Protein 7L30 (pdb70)

Solvent-accessible surface area: 92714 Å² total; per-residue (Å²): 50,0,64,118,40,67,68,12,47,37,34,67,5,26,46,92,21,79,79,5,35,7,30,2,34,45,77,21,0,10,0,4,14,12,91,49,58,8,0,4,0,6,64,1,42,63,2,8,3,18,167,28,66,88,66,32,8,1,0,0,50,4,50,20,13,62,5,34,3,42,24,26,15,21,43,51,46,49,8,134,14,129,12,73,78,73,143,54,61,19,44,73,71,38,94,28,102,13,32,116,13,5,18,31,27,18,74,8,49,0,9,0,11,0,1,1,77,11,78,24,55,46,100,0,15,0,53,79,4,57,110,88,40,2,59,0,19,4,28,2,5,0,6,2,6,12,8,94,52,70,65,5,51,17,118,74,3,53,16,142,11,87,1,27,42,86,63,40,72,20,81,2,126,5,98,89,6,18,45,1,63,8,44,9,38,3,75,9,56,37,87,10,51,106,17,2,1,0,27,22,102,70,32,23,25,26,0,43,22,101,24,0,75,82,11,39,1,0,75,1,67,38,62,60,106,77,26,80,32,32,37,40,84,91,0,4,25,59,15,93,26,62,8,1,6,8,39,3,29,18,21,22,49,15,70,52,36,2,67,74,4,0,68,116,10,60,121,5,101,104,71,80,75,15,1,48,15,134,50,1,57,0,34,4,28,2,51,10,41,62,4,126,31,51,12,87,125,64,76,130,4,83,71,49,3,56,58,77,66,161,9,65,88,27,70,55,16,0,4,11,5,38,0,9,4,59,15,65,54,68,63,0,49,6,17,27,85,6,34,44,89,95,76,31,69,105,24,17,99,50,0,0,20,60,5,4,0,77,119,87,77,2,76,0,21,0,1,0,35,1,20,58,22,71,1,84,5,33,5,2,72,44,141,84,60,44,75,24,75,48,129,40,167,48,73,35,96,30,36,5,134,70,37,23,153,96,8,99,62,32,52,95,68,3,27,158,70,15,127,31,178,137,65,154,52,29,88,36,52,8,32,11,36,16,47,39,48,20,101,25,16,31,41,75,57,64,79,54,90,54,30,172,123,67,24,48,61,84,3,53,62,27,44,195,118,16,86,35,115,149,88,92,77,46,40,74,33,34,78,52,4,41,24,30,58,77,11,27,91,50,63,1,53,78,38,130,50,4,38,67,32,85,5,20,54,76,23,55,70,4,32,8,22,1,32,86,101,18,0,6,0,3,14,4,103,34,48,2,0,1,0,4,68,3,41,74,4,11,5,29,96,22,76,69,64,27,24,1,0,0,32,3,64,26,5,41,4,40,2,37,47,20,33,11,83,72,49,76,18,148,16,133,7,62,87,68,158,56,69,15,34,104,67,36,112,8,33,15,5,101,0,9,29,42,86,59,138,27,80,6,13,2,11,0,0,1,90,8,45,42,43,34,43,1,17,0,52,69,5,62,118,99,32,3,53,2,9,6,12,2,5,2,13,4,18,13,4,89,58,101,62,8,75,17,116,34,0,60,20,124,14,89,2,36,38,88,56,38,94,21,92,2,102,2,94,88,1,18,42,0,38,7,27,2,37,15,45,3,84,47,94,10,47,85,27,0,1,0,32,7,84,70,30,22,7,51,1,29,15,43,11,0,58,85,11,46,0,0,63,0,66,38,68,78,104,76,29,50,32,82,46,37,69,93,2,8,23,55,15,82,23,55,8,4,8,6,42,4,8,28,1,13,56,1,50,51,37,0,46,82,18,1,61,131,9,88,124,22,56,133,63,101,100,4,10,27,29,124,83,1,53,0,25,4,32,4,55,10,45,61,6,119,53,44,14,83,122,70,78,120,4,66,65,54,5,64,63,71,72,178,10,67,73,31,57,63,20,4,3,10,13,63,0,6,1,54,8,109,45,42,68,0,64,4,8,21,106,5,51,25,75,105,71,49,56,101,41,23,107,50,5,1,22,60,12,3,0,51,120,81,86,0,63,4,35,0,6,0,22,1,17,67,25,62,1,86,4,20,6,5,61,40,134,63,95,40,85,50,66,56,132,43,87,60,82,41,111,36,45,9,144,91,47,23,148,78,8,92,40,22,46,85,75,4,16,153,59,19,91,41,152,136,58,141,61,20,74,35,37,16,38,25,34,18,38,43,33,16,103,31,24,32,58,60,60,71,113,60,81,47,29,181,128,78,32,50,62,56,4,64,62,31,48,204,56,19,82,33,106,134,96,92,77,42,52,60,28,57,73,56,6,40,29,23,76,56,8,11,71,95,104,0,42,119,34,137,61,14,43,57,34,78,7,27,60,90,28,52,65,3,36,8,31,0,31,98,58,14,0,5,2,3,12,6,99,52,42,5,0,1,0,4,31,2,54,79,5,0,4,22,90,34,71,75,64,15,22,1,0,2,20,2,59,30,23,54,9,36,2,45,40,24,64,47,108,94,10,140,14,122,5,66,93,64,139,55,51,31,37,98,83,39,114,27,5,4,18,59,62,9,21,13,107,55,75,41,76,10,19,0,5,3,0,1,61,10,89,20,55,58,47,0,19,0,48,71,3,56,128,102,37,2,48,1,26,4,13,2,7,2,10,8,19,14,3,104,51,101,52,16,51,20,116,66,9,50,15,147,10,80,0,36,36,88,59,36,82,24,90,5,117,7,97,92,11,20,43,1,36,6,24,1,50,8,49,22,49,46,84,16,45,72,24,0,3,1,22,3,108,50,35,4,20,34,1,28,15,58,13,0,64,93,11,42,3,0,75,0,82,41,67,90,108,69,42,36,27,82,43,29,80,98,0,9,75,67,21,122,39,13,8,6,16,4,80,9,62,37,10,9,91,6,71,47,26,1,38,82,16,2,70,146,19,80,124,13,148,94,50,112,65,16,8,68,23,123,74,2,74,0,32,3,15,2,53,5,49,58,6,130,34,60,15,78,120,63,82,109,0,71,49,49,4,57,46,113,77,170,10,64,75,32,66,59,12,1,0,9,6,44,0,2,2,75,6,111,41,55,70,2,71,5,11,28,129,8,35,34,76,115,78,52,64,89,18,42,97,50,3,0,17,61,9,3,0,62,122,78,76,0,72,2,28,1,0,0,22,0,22,72,30,81,5,86,0,50,1,10,54,50,137,48,68,37,76,28,79,53,108,39,87,52,85,43,120,41,42,11,150,56,46,32,147,106,9,90,46,44,34,97,67,5,13,174,44,13,91,48,146,129,51,164,53,18,98,40,44,12,40,14,38,13,39,46,44,10,111,25,25,34,53,63,48,78,89,56,87,56,35,188,63,45,13,41,63,78,5,64,54,23,50,184,118,15,94,24,117,84,93,92,85,56,44,71,47,40,75,54,5,45,44,19,59,88,14,50,70,72,96,82,96,80,114,20,49,50,81,77,18,38,59,98,30,36,15,97,116,71,92,62,98,23,35,12,25,6,12,8,63,25,11,2,54,148,40,85,29,14,4,7,1,6,0,10,29,4,53,129,101,38,21,44,19,39,2,30,0,26,0,31,82,44,56,10,45,10,23,12,0,37,28,15,39,66,95,78,26,61,45,40,47,72,112,88,34,116,18,67,100,15,30,75,116,119,86,100,132,131,72,54,59,97,42,53,140,44,76,83,155,84,89,75,58,16,64,63,32,61,72,78,30,204,115,102,56,78,20,68,64,48,52,43,61,32,10,54,93,95,98,87,105,69,118,24,46,71,28,81,3,29,58,113,39,32,23,46,139,45,83,72,124,10,39,4,7,10,8,11,49,22,11,0,56,164,46,106,24,23,4,4,4,6,0,30,24,3,56,76,116,46,29,32,14,21,7,27,1,36,1,35,66,49,46,3,48,1,34,14,0,50,53,38,178,116,41,35,39,100,113,54,27,123,33,51,61,19,38,31,12,48,134,139,53,26,85,112,102,139,192,112,48,120,40,91,96,122,132,55,97,134,52,22,121,63,74,48,77,82,28,83,81,58,30,57,67,37,75,65,64,17,196,84,111,118,50,65,14,70,66,44,52,39,63,38,10,58,96,92,107,92,69,71,106,67,44,67,52,91,6,44,60,82,37,35,35,108,140,69,85,71,102,11,37,8,25,8,45,8,93,43,22,2,71,163,13,95,76,14,24,2,2,21,2,26,27,13,86,184,28,12,1,103,1,43,64,44,54,6,25,5,29,18,0,18,70,88,95,91,117,95,51,122,128,60,20,134,32,44,80,23,44,32,10,43,136,130,40,32,80,105,115,144,200,110,73,109,48,83,71,111,139,41,102,139,100,26,119,66,60,56,73,84,18,88,73,70,20,64,65,37,57,63,68,12,211,84,103,124,51,62,33,69,66,41,47,45,59,28,0,60,100,68

Nearest PDB structures (foldseek):
  7l30-assembly1_C  TM=9.893E-01  e=9.866E-88  Binjari virus
  7l30-assembly1_A  TM=9.869E-01  e=1.810E-87  Binjari virus
  9dof-assembly1_A  TM=8.653E-01  e=2.517E-49  dengue virus type 2
  7v3g-assembly1_A  TM=6.572E-01  e=3.013E-48  Dengue virus 2 Thailand/NGS-C/1944
  6zqu-assembly1_A  TM=6.375E-01  e=3.184E-48  dengue virus type 2

Sequence (1902 aa):
QCLDVQSRDFVQGVSGGTWVDVVLDHDNCITIVADGKPSFDIRLSKMSMSKFAEYKRYCLQATMSDVTSIVACPGAGDAHNDKSKNHEYICKAVNNDRGWGNGCVLFGKGSMETCGKFECKKKMAGKLVARENVESVVTVHVHGASATDTKGVDTASTAKATITPKASVATLNLNDFGSLEVDCSTDVGMDFGEIVVADMSGKWWIVNKDWFNELALPWSTASTTAEVWQARDRLVEFGWPHAAKQNIYDIGDQEGAVTAAIAQAPMAKWESDKVELISGILKCKVKLGNLKLRGVTYSMCAQTFTTETRPADTGHGTVAFKVKYVGTDVPCRVPLHIIDSDGGVAAGRVITAHPFVMKQNDYIILEVEPPFGDSKIEIGTGTTKLVEAWHRKGSSIGNAFTATYKGITKLTVLGEHAWDFNSLGGFGASLGKAVHTLFGGVFRVMFGGMGWLTKIFVGAVLVWLGLGAHDKTIATTMILVGSILMYMAVQCLDVQSRDFVQGVSGGTWVDVVLDHDNCITIVADGKPSFDIRLSKMSMSKFAEYKRYCLQATMSDVTSIVACPGAGDAHNDKSKNHEYICKAVNNDRGWGNGCVLFGKGSMETCGKFECKKKMAGKLVARENVESVVTVHVHGASATDTKGVDTASTAKATITPKASVATLNLNDFGSLEVDCSTDVGMDFGEIVVADMSGKWWIVNKDWFNELALPWSTASTTAEVWQARDRLVEFGWPHAAKQNIYDIGDQEGAVTAAIAQAPMAKWESDKVELISGILKCKVKLGNLKLRGVTYSMCAQTFTTETRPADTGHGTVAFKVKYVGTDVPCRVPLHIIDSDGGVAAGRVITAHPFVMKQNDYIILEVEPPFGDSKIEIGTGTTKLVEAWHRKGSSIGNAFTATYKGITKLTVLGEHAWDFNSLGGFGASLGKAVHTLFGGVFRVMFGGMGWLTKIFVGAVLVWLGLGAHDKTIATTMILVGSILMYMAVQCLDVQSRDFVQGVSGGTWVDVVLDHDNCITIVADGKPSFDIRLSKMSMSKFAEYKRYCLQATMSDVTSIVACPGDAHNDKSKNHEYICKAVNNDRGWGNGCVLFGKGSMETCGKFECKKKMAGKLVARENVESVVTVHVHGASATDTKGVDTASTAKATITPKASVATLNLNDFGSLEVDCSTDVGMDFGEIVVADMSGKWWIVNKDWFNELALPWSTASTTAEVWQARDRLVEFGWPHAAKQNIYDIGDQEGAVTAAIAQAPMAKWESDKVELISGILKCKVKLGNLKLRGVTYSMCAQTFTTETRPADTGHGTVAFKVKYVGTDVPCRVPLHIIDSDGGVAAGRVITAHPFVMKQNDYIILEVEPPFGDSKIEIGTGTTKLVEAWHRKGSSIGNAFTATYKGITKLTVLGEHAWDFNSLGGFGASLGKAVHTLFGGVFRVMFGGMGWLTKIFVGAVLVWLGLGAHDKTIATTMILVGSILMYMAVRTVGDLTWLNVSTTDVGKWIRVKGECFVTATDVGTWCSDSVGYECPQIAPAYDPEDLDCYCRNTSTYVTYGRCKNGRSGRSRSKRAITIAPHGEAATPQRYLMRVEKWVLRHPLPALVLVVLGWMHGQRAMYIVLMLLVARTVGDLTWLNVSTTDVGKWIRVKGECFVTATDVGTWCSDSVGYECPQIAPAYDPEDLDCYCRNTSTYVTYGRCKNRSRSKRAITIAPHGEAGLRVGSTKHWTSRATPQRYLMRVEKWVLRHPLPALVLVVLGWMMHGQRAMYIVLMLLVARTVGDLTWLNVSTTDVGKWIRVKGECFVTATDVGTWCSDSVGYECPQIAPLDCYCRNTSTYVTYGRCKNGSRSKRAITIAPHGEAGLRVGSTKHWTSRATPQRYLMRVEKWVLRHPLPALVLVVLGWMMHGQRAMYIVLMLLVA

Radius of gyration: 56.01 Å; Cα contacts (8 Å, |Δi|>4): 4312; chains: 6; bounding box: 128×118×149 Å

Organism: NCBI:txid2305258

Structure (mmCIF, N/CA/C/O backbone):
data_7L30
#
_entry.id   7L30
#
_cell.length_a   1.00
_cell.length_b   1.00
_cell.length_c   1.00
_cell.angle_alpha   90.00
_cell.angle_beta   90.00
_cell.angle_gamma   90.00
#
_symmetry.space_group_name_H-M   'P 1'
#
loop_
_entity.id
_entity.type
_entity.pdbx_description
1 polymer 'Envelope protein E'
2 polymer 'prM protein'
#
loop_
_atom_site.group_PDB
_atom_site.id
_atom_site.type_symbol
_atom_site.label_atom_id
_atom_site.label_alt_id
_atom_site.label_comp_id
_atom_site.label_asym_id
_atom_site.label_entity_id
_atom_site.label_seq_id
_atom_site.pdbx_PDB_ins_code
_atom_site.Cartn_x
_atom_site.Cartn_y
_atom_site.Cartn_z
_atom_site.occupancy
_atom_site.B_iso_or_equiv
_atom_site.auth_seq_id
_atom_site.auth_comp_id
_atom_site.auth_asym_id
_atom_site.auth_atom_id
_atom_site.pdbx_PDB_model_num
ATOM 1 N N . GLN A 1 2 ? 248.55200 203.99700 216.47600 1.000 53.55000 2 GLN A N 1
ATOM 2 C CA . GLN A 1 2 ? 247.21300 203.48100 216.72600 1.000 53.55000 2 GLN A CA 1
ATOM 3 C C . GLN A 1 2 ? 246.54800 204.19900 217.88800 1.000 53.55000 2 GLN A C 1
ATOM 4 O O . GLN A 1 2 ? 245.36000 204.01100 218.13700 1.000 53.55000 2 GLN A O 1
ATOM 10 N N . CYS A 1 3 ? 247.31300 205.01400 218.60700 1.000 56.44000 3 CYS A N 1
ATOM 11 C CA . CYS A 1 3 ? 246.79000 205.72000 219.76500 1.000 56.44000 3 CYS A CA 1
ATOM 12 C C . CYS A 1 3 ? 246.43100 207.16700 219.48300 1.000 56.44000 3 CYS A C 1
ATOM 13 O O . CYS A 1 3 ? 246.19300 207.92600 220.42700 1.000 56.44000 3 CYS A O 1
ATOM 16 N N . LEU A 1 4 ? 246.39000 207.57500 218.21600 1.000 57.55000 4 LEU A N 1
ATOM 17 C CA . LEU A 1 4 ? 245.79400 208.86300 217.88400 1.000 57.55000 4 LEU A CA 1
ATOM 18 C C . LEU A 1 4 ? 244.31600 208.88200 218.24200 1.000 57.55000 4 LEU A C 1
ATOM 19 O O . LEU A 1 4 ? 243.75900 209.93500 218.57200 1.000 57.55000 4 LEU A O 1
ATOM 24 N N . ASP A 1 5 ? 243.66300 207.72100 218.17300 1.000 62.49000 5 ASP A N 1
ATOM 25 C CA . ASP A 1 5 ? 242.22000 207.66000 218.36400 1.000 62.49000 5 ASP A CA 1
ATOM 26 C C . ASP A 1 5 ? 241.81700 208.13900 219.75000 1.000 62.49000 5 ASP A C 1
ATOM 27 O O . ASP A 1 5 ? 240.86300 208.91200 219.89300 1.000 62.49000 5 ASP A O 1
ATOM 32 N N . VAL A 1 6 ? 242.52800 207.70300 220.77600 1.000 58.29000 6 VAL A N 1
ATOM 33 C CA . VAL A 1 6 ? 242.14900 207.98900 222.15100 1.000 58.29000 6 VAL A CA 1
ATOM 34 C C . VAL A 1 6 ? 242.79500 209.29100 222.58500 1.000 58.29000 6 VAL A C 1
ATOM 35 O O . VAL A 1 6 ? 243.88000 209.66200 222.12500 1.000 58.29000 6 VAL A O 1
ATOM 39 N N . GLN A 1 7 ? 242.10800 210.00500 223.46100 1.000 52.76000 7 GLN A N 1
ATOM 40 C CA . GLN A 1 7 ? 242.69200 211.13100 224.15200 1.000 52.76000 7 GLN A CA 1
ATOM 41 C C . GLN A 1 7 ? 243.46600 210.59800 225.35800 1.000 52.76000 7 GLN A C 1
ATOM 42 O O . GLN A 1 7 ? 243.65000 209.38400 225.50300 1.000 52.76000 7 GLN A O 1
ATOM 44 N N . SER A 1 8 ? 243.93700 211.49800 226.21700 1.000 51.70000 8 SER A N 1
ATOM 45 C CA . SER A 1 8 ? 244.63300 211.13700 227.45100 1.000 51.70000 8 SER A CA 1
ATOM 46 C C . SER A 1 8 ? 245.93100 210.38200 227.18900 1.000 51.70000 8 SER A C 1
ATOM 47 O O . SER A 1 8 ? 246.54700 209.86600 228.12400 1.000 51.70000 8 SER A O 1
ATOM 50 N N . ARG A 1 9 ? 246.36600 210.29100 225.93600 1.000 53.19000 9 ARG A N 1
ATOM 51 C CA . ARG A 1 9 ? 247.64800 209.66500 225.65100 1.000 53.19000 9 ARG A CA 1
ATOM 52 C C . ARG A 1 9 ? 248.76900 210.55000 226.16800 1.000 53.19000 9 ARG A C 1
ATOM 53 O O . ARG A 1 9 ? 248.70600 211.77700 226.05800 1.000 53.19000 9 ARG A O 1
ATOM 61 N N . ASP A 1 10 ? 249.78500 209.93500 226.74900 1.000 53.03000 10 ASP A N 1
ATOM 62 C CA . ASP A 1 10 ? 250.90700 210.67400 227.29600 1.000 53.03000 10 ASP A CA 1
ATOM 63 C C . ASP A 1 10 ? 252.21800 210.10900 226.77500 1.000 53.03000 10 ASP A C 1
ATOM 64 O O . ASP A 1 10 ? 252.39700 208.89500 226.65500 1.000 53.03000 10 ASP A O 1
ATOM 69 N N . PHE A 1 11 ? 253.14100 211.01400 226.47700 1.000 49.82000 11 PHE A N 1
ATOM 70 C CA . PHE A 1 11 ? 254.44900 210.66100 225.95000 1.000 49.82000 11 PHE A CA 1
ATOM 71 C C . PHE A 1 11 ? 255.45300 210.66200 227.08700 1.000 49.82000 11 PHE A C 1
ATOM 72 O O . PHE A 1 11 ? 255.86700 211.72800 227.55100 1.000 49.82000 11 PHE A O 1
ATOM 80 N N . VAL A 1 12 ? 255.84400 209.48000 227.52900 1.000 49.27000 12 VAL A N 1
ATOM 81 C CA . VAL A 1 12 ? 256.82300 209.33500 228.59200 1.000 49.27000 12 VAL A CA 1
ATOM 82 C C . VAL A 1 12 ? 258.15900 209.08200 227.91600 1.000 49.27000 12 VAL A C 1
ATOM 83 O O . VAL A 1 12 ? 258.42100 207.98100 227.42500 1.000 49.27000 12 VAL A O 1
ATOM 87 N N . GLN A 1 13 ? 259.01500 210.09300 227.89000 1.000 56.20000 13 GLN A N 1
ATOM 88 C CA . GLN A 1 13 ? 260.31500 209.97800 227.24500 1.000 56.20000 13 GLN A CA 1
ATOM 89 C C . GLN A 1 13 ? 261.20300 209.18700 228.19400 1.000 56.20000 13 GLN A C 1
ATOM 90 O O . GLN A 1 13 ? 261.60400 209.69300 229.24500 1.000 56.20000 13 GLN A O 1
ATOM 96 N N . GLY A 1 14 ? 261.48000 207.93500 227.84300 1.000 57.21000 14 GLY A N 1
ATOM 97 C CA . GLY A 1 14 ? 262.32800 207.11300 228.68600 1.000 57.21000 14 GLY A CA 1
ATOM 98 C C . GLY A 1 14 ? 263.76300 207.60400 228.66400 1.000 57.21000 14 GLY A C 1
ATOM 99 O O . GLY A 1 14 ? 264.34800 207.83300 227.60600 1.000 57.21000 14 GLY A O 1
ATOM 100 N N . VAL A 1 15 ? 264.33400 207.77400 229.85600 1.000 72.49000 15 VAL A N 1
ATOM 101 C CA . VAL A 1 15 ? 265.70800 208.24100 229.96500 1.000 72.49000 15 VAL A CA 1
ATOM 102 C C . VAL A 1 15 ? 266.64200 207.21500 229.34800 1.000 72.49000 15 VAL A C 1
ATOM 103 O O . VAL A 1 15 ? 266.45900 206.00100 229.51500 1.000 72.49000 15 VAL A O 1
ATOM 107 N N . SER A 1 16 ? 267.64300 207.69800 228.62200 1.000 81.20000 16 SER A N 1
ATOM 108 C CA . SER A 1 16 ? 268.62600 206.81000 228.02200 1.000 81.20000 16 SER A CA 1
ATOM 109 C C . SER A 1 16 ? 269.37700 206.04700 229.10100 1.000 81.20000 16 SER A C 1
ATOM 110 O O . SER A 1 16 ? 269.67000 206.58800 230.17000 1.000 81.20000 16 SER A O 1
ATOM 113 N N . GLY A 1 17 ? 269.68000 204.78400 228.82300 1.000 85.38000 17 GLY A N 1
ATOM 114 C CA . GLY A 1 17 ? 270.42400 203.96900 229.75600 1.000 85.38000 17 GLY A CA 1
ATOM 115 C C . GLY A 1 17 ? 269.65100 203.50000 230.96700 1.000 85.38000 17 GLY A C 1
ATOM 116 O O . GLY A 1 17 ? 270.23800 203.38800 232.04900 1.000 85.38000 17 GLY A O 1
ATOM 117 N N . GLY A 1 18 ? 268.36100 203.24100 230.83000 1.000 76.44000 18 GLY A N 1
ATOM 118 C CA . GLY A 1 18 ? 267.55200 202.72400 231.92200 1.000 76.44000 18 GLY A CA 1
ATOM 119 C C . GLY A 1 18 ? 266.87300 201.43000 231.52500 1.000 76.44000 18 GLY A C 1
ATOM 120 O O . GLY A 1 18 ? 266.66800 201.16500 230.33900 1.000 76.44000 18 GLY A O 1
ATOM 121 N N . THR A 1 19 ? 266.53800 200.61900 232.52700 1.000 68.98000 19 THR A N 1
ATOM 122 C CA . THR A 1 19 ? 265.73900 199.41900 232.33500 1.000 68.98000 19 THR A CA 1
ATOM 123 C C . THR A 1 19 ? 264.35700 199.54600 232.96300 1.000 68.98000 19 THR A C 1
ATOM 124 O O . THR A 1 19 ? 263.58300 198.58500 232.95600 1.000 68.98000 19 THR A O 1
ATOM 128 N N . TRP A 1 20 ? 264.03500 200.71000 233.50800 1.000 64.82000 20 TRP A N 1
ATOM 129 C CA . TRP A 1 20 ? 262.71100 200.97200 234.03600 1.000 64.82000 20 TRP A CA 1
ATOM 130 C C . TRP A 1 20 ? 262.03200 202.02400 233.18700 1.000 64.82000 20 TRP A C 1
ATOM 131 O O . TRP A 1 20 ? 262.62300 203.05900 232.88100 1.000 64.82000 20 TRP A O 1
ATOM 142 N N . VAL A 1 21 ? 260.79300 201.75400 232.80500 1.000 56.17000 21 VAL A N 1
ATOM 143 C CA . VAL A 1 21 ? 259.90200 202.81800 232.37500 1.000 56.17000 21 VAL A CA 1
ATOM 144 C C . VAL A 1 21 ? 258.59600 202.62400 233.12300 1.000 56.17000 21 VAL A C 1
ATOM 145 O O . VAL A 1 21 ? 257.96600 201.56700 233.02500 1.000 56.17000 21 VAL A O 1
ATOM 149 N N . ASP A 1 22 ? 258.18700 203.63000 233.88600 1.000 64.46000 22 ASP A N 1
ATOM 150 C CA . ASP A 1 22 ? 256.98500 203.51900 234.69800 1.000 64.46000 22 ASP A CA 1
ATOM 151 C C . ASP A 1 22 ? 255.79700 204.06700 233.92100 1.000 64.46000 22 ASP A C 1
ATOM 152 O O . ASP A 1 22 ? 255.90000 205.11000 233.26900 1.000 64.46000 22 ASP A O 1
ATOM 157 N N . VAL A 1 23 ? 254.67600 203.35800 233.97500 1.000 54.78000 23 VAL A N 1
ATOM 158 C CA . VAL A 1 23 ? 253.46300 203.76700 233.28600 1.000 54.78000 23 VAL A CA 1
ATOM 159 C C . VAL A 1 23 ? 252.26500 203.41400 234.15000 1.000 54.78000 23 VAL A C 1
ATOM 160 O O . VAL A 1 23 ? 252.37500 202.66000 235.12000 1.000 54.78000 23 VAL A O 1
ATOM 164 N N . VAL A 1 24 ? 251.11800 203.98200 233.79700 1.000 49.75000 24 VAL A N 1
ATOM 165 C CA . VAL A 1 24 ? 249.82500 203.56900 234.32200 1.000 49.75000 24 VAL A CA 1
ATOM 166 C C . VAL A 1 24 ? 248.86400 203.49800 233.15100 1.000 49.75000 24 VAL A C 1
ATOM 167 O O . VAL A 1 24 ? 248.87300 204.37600 232.28300 1.000 49.75000 24 VAL A O 1
ATOM 171 N N . LEU A 1 25 ? 248.06100 202.44800 233.10600 1.000 50.75000 25 LEU A N 1
ATOM 172 C CA . LEU A 1 25 ? 247.21900 202.17000 231.95000 1.000 50.75000 25 LEU A CA 1
ATOM 173 C C . LEU A 1 25 ? 245.77000 202.07200 232.40000 1.000 50.75000 25 LEU A C 1
ATOM 174 O O . LEU A 1 25 ? 245.30300 200.99300 232.77300 1.000 50.75000 25 LEU A O 1
ATOM 179 N N . ASP A 1 26 ? 245.06000 203.19000 232.35300 1.000 53.07000 26 ASP A N 1
ATOM 180 C CA . ASP A 1 26 ? 243.64500 203.16600 232.66400 1.000 53.07000 26 ASP A CA 1
ATOM 181 C C . ASP A 1 26 ? 242.89900 202.34800 231.62100 1.000 53.07000 26 ASP A C 1
ATOM 182 O O . ASP A 1 26 ? 243.38100 202.12500 230.51000 1.000 53.07000 26 ASP A O 1
ATOM 184 N N . HIS A 1 27 ? 241.70400 201.89300 231.99600 1.000 60.62000 27 HIS A N 1
ATOM 185 C CA . HIS A 1 27 ? 240.89700 201.09500 231.08100 1.000 60.62000 27 HIS A CA 1
ATOM 186 C C . HIS A 1 27 ? 240.65200 201.83700 229.77600 1.000 60.62000 27 HIS A C 1
ATOM 187 O O . HIS A 1 27 ? 240.50900 201.21600 228.71800 1.000 60.62000 27 HIS A O 1
ATOM 194 N N . ASP A 1 28 ? 240.58400 203.16100 229.83100 1.000 58.99000 28 ASP A N 1
ATOM 195 C CA . ASP A 1 28 ? 240.49700 203.99700 228.64100 1.000 58.99000 28 ASP A CA 1
ATOM 196 C C . ASP A 1 28 ? 241.72400 204.90200 228.63900 1.000 58.99000 28 ASP A C 1
ATOM 197 O O . ASP A 1 28 ? 241.69200 206.02900 229.13100 1.000 58.99000 28 ASP A O 1
ATOM 199 N N . ASN A 1 29 ? 242.81700 204.39900 228.07300 1.000 53.51000 29 ASN A N 1
ATOM 200 C CA . ASN A 1 29 ? 244.08000 205.11500 228.15400 1.000 53.51000 29 ASN A CA 1
ATOM 201 C C . ASN A 1 29 ? 245.02800 204.60400 227.08000 1.000 53.51000 29 ASN A C 1
ATOM 202 O O . ASN A 1 29 ? 244.70500 203.69200 226.31600 1.000 53.51000 29 ASN A O 1
ATOM 207 N N . CYS A 1 30 ? 246.20400 205.22200 227.03800 1.000 49.22000 30 CYS A N 1
ATOM 208 C CA . CYS A 1 30 ? 247.30200 204.83500 226.16800 1.000 49.22000 30 CYS A CA 1
ATOM 209 C C . CYS A 1 30 ? 248.53200 205.62600 226.56200 1.000 49.22000 30 CYS A C 1
ATOM 210 O O . CYS A 1 30 ? 248.42200 206.76900 227.00700 1.000 49.22000 30 CYS A O 1
ATOM 213 N N . ILE A 1 31 ? 249.69900 205.02000 226.38900 1.000 42.97000 31 ILE A N 1
ATOM 214 C CA . ILE A 1 31 ? 250.96500 205.68800 226.63700 1.000 42.97000 31 ILE A CA 1
ATOM 215 C C . ILE A 1 31 ? 251.90100 205.37300 225.48700 1.000 42.97000 31 ILE A C 1
ATOM 216 O O . ILE A 1 31 ? 251.99400 204.22000 225.05600 1.000 42.97000 31 ILE A O 1
ATOM 221 N N . THR A 1 32 ? 252.58100 206.39200 224.99200 1.000 41.77000 32 THR A N 1
ATOM 222 C CA . THR A 1 32 ? 253.56400 206.25400 223.92800 1.000 41.77000 32 THR A CA 1
ATOM 223 C C . THR A 1 32 ? 254.90800 206.65800 224.51500 1.000 41.77000 32 THR A C 1
ATOM 224 O O . THR A 1 32 ? 255.19200 207.84800 224.67100 1.000 41.77000 32 THR A O 1
ATOM 228 N N . ILE A 1 33 ? 255.72300 205.67700 224.86600 1.000 37.14000 33 ILE A N 1
ATOM 229 C CA . ILE A 1 33 ? 257.02400 205.96300 225.45000 1.000 37.14000 33 ILE A CA 1
ATOM 230 C C . ILE A 1 33 ? 258.06200 205.92400 224.34900 1.000 37.14000 33 ILE A C 1
ATOM 231 O O . ILE A 1 33 ? 257.96300 205.14900 223.39300 1.000 37.14000 33 ILE A O 1
ATOM 236 N N . VAL A 1 34 ? 259.06200 206.78300 224.47500 1.000 40.66000 34 VAL A N 1
ATOM 237 C CA . VAL A 1 34 ? 260.14400 206.87100 223.51000 1.000 40.66000 34 VAL A CA 1
ATOM 238 C C . VAL A 1 34 ? 261.45700 206.95000 224.26600 1.000 40.66000 34 VAL A C 1
ATOM 239 O O . VAL A 1 34 ? 261.57900 207.70000 225.24000 1.000 40.66000 34 VAL A O 1
ATOM 243 N N . ALA A 1 35 ? 262.43300 206.16800 223.82400 1.000 40.44000 35 ALA A N 1
ATOM 244 C CA . ALA A 1 35 ? 263.79500 206.26300 224.31500 1.000 40.44000 35 ALA A CA 1
ATOM 245 C C . ALA A 1 35 ? 264.68000 206.71600 223.16900 1.000 40.44000 35 ALA A C 1
ATOM 246 O O . ALA A 1 35 ? 264.24900 206.78100 222.01800 1.000 40.44000 35 ALA A O 1
ATOM 248 N N . ASP A 1 36 ? 265.92700 207.04500 223.49200 1.000 44.86000 36 ASP A N 1
ATOM 249 C CA . ASP A 1 36 ? 266.81700 207.56700 222.46500 1.000 44.86000 36 ASP A CA 1
ATOM 250 C C . ASP A 1 36 ? 267.14400 206.50300 221.42400 1.000 44.86000 36 ASP A C 1
ATOM 251 O O . ASP A 1 36 ? 266.97400 206.72100 220.22100 1.000 44.86000 36 ASP A O 1
ATOM 256 N N . GLY A 1 37 ? 267.58800 205.33600 221.86900 1.000 34.95000 37 GLY A N 1
ATOM 257 C CA . GLY A 1 37 ? 268.09700 204.32400 220.97300 1.000 34.95000 37 GLY A CA 1
ATOM 258 C C . GLY A 1 37 ? 267.09600 203.31300 220.46900 1.000 34.95000 37 GLY A C 1
ATOM 259 O O . GLY A 1 37 ? 267.48800 202.38700 219.75200 1.000 34.95000 37 GLY A O 1
ATOM 260 N N . LYS A 1 38 ? 265.82700 203.45100 220.80400 1.000 30.38000 38 LYS A N 1
ATOM 261 C CA . LYS A 1 38 ? 264.82900 202.43800 220.51100 1.000 30.38000 38 LYS A CA 1
ATOM 262 C C . LYS A 1 38 ? 263.64200 203.08600 219.82300 1.000 30.38000 38 LYS A C 1
ATOM 263 O O . LYS A 1 38 ? 263.43100 204.29400 219.94900 1.000 30.38000 38 LYS A O 1
ATOM 269 N N . PRO A 1 39 ? 262.84500 202.31700 219.08900 1.000 29.12000 39 PRO A N 1
ATOM 270 C CA . PRO A 1 39 ? 261.68100 202.90500 218.43400 1.000 29.12000 39 PRO A CA 1
ATOM 271 C C . PRO A 1 39 ? 260.64700 203.31500 219.46300 1.000 29.12000 39 PRO A C 1
ATOM 272 O O . PRO A 1 39 ? 260.86800 203.21900 220.67000 1.000 29.12000 39 PRO A O 1
ATOM 276 N N . SER A 1 40 ? 259.51100 203.79000 218.97400 1.000 33.21000 40 SER A N 1
ATOM 277 C CA . SER A 1 40 ? 258.49300 204.30300 219.87400 1.000 33.21000 40 SER A CA 1
ATOM 278 C C . SER A 1 40 ? 257.43900 203.24700 220.15900 1.000 33.21000 40 SER A C 1
ATOM 279 O O . SER A 1 40 ? 256.92400 202.59400 219.25000 1.000 33.21000 40 SER A O 1
ATOM 282 N N . PHE A 1 41 ? 257.12000 203.09100 221.43500 1.000 33.63000 41 PHE A N 1
ATOM 283 C CA . PHE A 1 41 ? 256.07600 202.19300 221.89500 1.000 33.63000 41 PHE A CA 1
ATOM 284 C C . PHE A 1 41 ? 254.71900 202.85800 221.86600 1.000 33.63000 41 PHE A C 1
ATOM 285 O O . PHE A 1 41 ? 254.60800 204.07300 222.02500 1.000 33.63000 41 PHE A O 1
ATOM 293 N N . ASP A 1 42 ? 253.69400 202.04100 221.70000 1.000 39.81000 42 ASP A N 1
ATOM 294 C CA . ASP A 1 42 ? 252.35000 202.35700 222.14600 1.000 39.81000 42 ASP A CA 1
ATOM 295 C C . ASP A 1 42 ? 251.88900 201.20400 223.01700 1.000 39.81000 42 ASP A C 1
ATOM 296 O O . ASP A 1 42 ? 251.88700 200.05500 222.57000 1.000 39.81000 42 ASP A O 1
ATOM 301 N N . ILE A 1 43 ? 251.52900 201.50300 224.25900 1.000 39.16000 43 ILE A N 1
ATOM 302 C CA . ILE A 1 43 ? 250.98700 200.50900 225.17100 1.000 39.16000 43 ILE A CA 1
ATOM 303 C C . ILE A 1 43 ? 249.63600 201.00000 225.65300 1.000 39.16000 43 ILE A C 1
ATOM 304 O O . ILE A 1 43 ? 249.48100 202.17500 226.00100 1.000 39.16000 43 ILE A O 1
ATOM 309 N N . ARG A 1 44 ? 248.65200 200.11300 225.64400 1.000 47.51000 44 ARG A N 1
ATOM 310 C CA . ARG A 1 44 ? 247.33700 200.42100 226.17800 1.000 47.51000 44 ARG A CA 1
ATOM 311 C C . ARG A 1 44 ? 246.79200 199.16100 226.81200 1.000 47.51000 44 ARG A C 1
ATOM 312 O O . ARG A 1 44 ? 246.91200 198.08300 226.22900 1.000 47.51000 44 ARG A O 1
ATOM 320 N N . LEU A 1 45 ? 246.20600 199.28500 227.99400 1.000 46.18000 45 LEU A N 1
ATOM 321 C CA . LEU A 1 45 ? 245.55300 198.13000 228.59300 1.000 46.18000 45 LEU A CA 1
ATOM 322 C C . LEU A 1 45 ? 244.36600 197.76600 227.72100 1.000 46.18000 45 LEU A C 1
ATOM 323 O O . LEU A 1 45 ? 243.36900 198.48400 227.67900 1.000 46.18000 45 LEU A O 1
ATOM 328 N N . SER A 1 46 ? 244.47500 196.65500 226.99900 1.000 45.24000 46 SER A N 1
ATOM 329 C CA . SER A 1 46 ? 243.44600 196.31700 226.02500 1.000 45.24000 46 SER A CA 1
ATOM 330 C C . SER A 1 46 ? 242.11700 196.04700 226.70800 1.000 45.24000 46 SER A C 1
ATOM 331 O O . SER A 1 46 ? 241.12700 196.74100 226.45900 1.000 45.24000 46 SER A O 1
ATOM 334 N N . LYS A 1 47 ? 242.07800 195.04700 227.58200 1.000 49.93000 47 LYS A N 1
ATOM 335 C CA . LYS A 1 47 ? 240.85900 194.72300 228.30400 1.000 49.93000 47 LYS A CA 1
ATOM 336 C C . LYS A 1 47 ? 241.20000 193.87000 229.51300 1.000 49.93000 47 LYS A C 1
ATOM 337 O O . LYS A 1 47 ? 241.76900 192.78600 229.38700 1.000 49.93000 47 LYS A O 1
ATOM 343 N N . MET A 1 48 ? 240.85000 194.37200 230.68500 1.000 56.59000 48 MET A N 1
ATOM 344 C CA . MET A 1 48 ? 240.88200 193.56000 231.88400 1.000 56.59000 48 MET A CA 1
ATOM 345 C C . MET A 1 48 ? 239.80500 192.49800 231.77500 1.000 56.59000 48 MET A C 1
ATOM 346 O O . MET A 1 48 ? 238.95900 192.54700 230.88100 1.000 56.59000 48 MET A O 1
ATOM 351 N N . SER A 1 49 ? 239.84000 191.53700 232.68900 1.000 61.23000 49 SER A N 1
ATOM 352 C CA . SER A 1 49 ? 238.83600 190.48700 232.70000 1.000 61.23000 49 SER A CA 1
ATOM 353 C C . SER A 1 49 ? 238.98900 189.65300 233.95600 1.000 61.23000 49 SER A C 1
ATOM 354 O O . SER A 1 49 ? 240.10300 189.44600 234.44000 1.000 61.23000 49 SER A O 1
ATOM 357 N N . MET A 1 50 ? 237.86800 189.16500 234.46400 1.000 61.48000 50 MET A N 1
ATOM 358 C CA . MET A 1 50 ? 237.85100 188.19900 235.54700 1.000 61.48000 50 MET A CA 1
ATOM 359 C C . MET A 1 50 ? 237.27300 186.91000 235.00000 1.000 61.48000 50 MET A C 1
ATOM 360 O O . MET A 1 50 ? 236.50900 186.93400 234.03200 1.000 61.48000 50 MET A O 1
ATOM 365 N N . SER A 1 51 ? 237.65200 185.78900 235.60000 1.000 57.78000 51 SER A N 1
ATOM 366 C CA . SER A 1 51 ? 237.14800 184.49100 235.18300 1.000 57.78000 51 SER A CA 1
ATOM 367 C C . SER A 1 51 ? 237.49100 183.48200 236.26700 1.000 57.78000 51 SER A C 1
ATOM 368 O O . SER A 1 51 ? 238.05900 183.83000 237.30500 1.000 57.78000 51 SER A O 1
ATOM 371 N N . LYS A 1 52 ? 237.15400 182.22000 236.00900 1.000 57.56000 52 LYS A N 1
ATOM 372 C CA . LYS A 1 52 ? 237.31200 181.15100 236.98700 1.000 57.56000 52 LYS A CA 1
ATOM 373 C C . LYS A 1 52 ? 236.73400 181.56800 238.33200 1.000 57.56000 52 LYS A C 1
ATOM 374 O O . LYS A 1 52 ? 237.42000 181.59300 239.35400 1.000 57.56000 52 LYS A O 1
ATOM 380 N N . PHE A 1 53 ? 235.45600 181.92200 238.32300 1.000 55.95000 53 PHE A N 1
ATOM 381 C CA . PHE A 1 53 ? 234.79100 182.35600 239.53800 1.000 55.95000 53 PHE A CA 1
ATOM 382 C C . PHE A 1 53 ? 233.81400 181.29400 240.02200 1.000 55.95000 53 PHE A C 1
ATOM 383 O O . PHE A 1 53 ? 233.16000 180.62600 239.21600 1.000 55.95000 53 PHE A O 1
ATOM 391 N N . ALA A 1 54 ? 233.73100 181.14200 241.34200 1.000 53.17000 54 ALA A N 1
ATOM 392 C CA . ALA A 1 54 ? 233.00500 180.03000 241.93600 1.000 53.17000 54 ALA A CA 1
ATOM 393 C C . ALA A 1 54 ? 231.56200 180.40600 242.24100 1.000 53.17000 54 ALA A C 1
ATOM 394 O O . ALA A 1 54 ? 231.23000 181.57200 242.46700 1.000 53.17000 54 ALA A O 1
ATOM 396 N N . GLU A 1 55 ? 230.70600 179.39000 242.26000 1.000 57.29000 55 GLU A N 1
ATOM 397 C CA . GLU A 1 55 ? 229.29600 179.55600 242.57600 1.000 57.29000 55 GLU A CA 1
ATOM 398 C C . GLU A 1 55 ? 229.13000 179.91700 244.04500 1.000 57.29000 55 GLU A C 1
ATOM 399 O O . GLU A 1 55 ? 229.90300 179.46300 244.89300 1.000 57.29000 55 GLU A O 1
ATOM 405 N N . TYR A 1 56 ? 228.12300 180.73700 244.34100 1.000 52.20000 56 TYR A N 1
ATOM 406 C CA . TYR A 1 56 ? 227.84900 181.19700 245.69700 1.000 52.20000 56 TYR A CA 1
ATOM 407 C C . TYR A 1 56 ? 226.48300 180.77400 246.20700 1.000 52.20000 56 TYR A C 1
ATOM 408 O O . TYR A 1 56 ? 226.37600 180.19100 247.28600 1.000 52.20000 56 TYR A O 1
ATOM 417 N N . LYS A 1 57 ? 225.43500 181.07400 245.45400 1.000 54.81000 57 LYS A N 1
ATOM 418 C CA . LYS A 1 57 ? 224.07300 180.90000 245.92800 1.000 54.81000 57 LYS A CA 1
ATOM 419 C C . LYS A 1 57 ? 223.17100 180.79100 244.71500 1.000 54.81000 57 LYS A C 1
ATOM 420 O O . LYS A 1 57 ? 223.61300 180.92800 243.57300 1.000 54.81000 57 LYS A O 1
ATOM 426 N N . ARG A 1 58 ? 221.90100 180.53600 244.97100 1.000 64.04000 58 ARG A N 1
ATOM 427 C CA . ARG A 1 58 ? 220.93000 180.36100 243.90700 1.000 64.04000 58 ARG A CA 1
ATOM 428 C C . ARG A 1 58 ? 219.55500 180.79700 244.41500 1.000 64.04000 58 ARG A C 1
ATOM 429 O O . ARG A 1 58 ? 218.82500 180.03400 245.04800 1.000 64.04000 58 ARG A O 1
ATOM 437 N N . TYR A 1 59 ? 219.21000 182.04800 244.13300 1.000 62.03000 59 TYR A N 1
ATOM 438 C CA . TYR A 1 59 ? 217.93000 182.59400 244.55300 1.000 62.03000 59 TYR A CA 1
ATOM 439 C C . TYR A 1 59 ? 216.86100 182.17600 243.55900 1.000 62.03000 59 TYR A C 1
ATOM 440 O O . TYR A 1 59 ? 217.01200 182.40900 242.35700 1.000 62.03000 59 TYR A O 1
ATOM 449 N N . CYS A 1 60 ? 215.78900 181.55100 244.03200 1.000 77.01000 60 CYS A N 1
ATOM 450 C CA . CYS A 1 60 ? 214.67900 181.24000 243.14400 1.000 77.01000 60 CYS A CA 1
ATOM 451 C C . CYS A 1 60 ? 213.93400 182.51100 242.76600 1.000 77.01000 60 CYS A C 1
ATOM 452 O O . CYS A 1 60 ? 213.84000 183.45100 243.55600 1.000 77.01000 60 CYS A O 1
ATOM 455 N N . LEU A 1 61 ? 213.39900 182.53800 241.55300 1.000 81.24000 61 LEU A N 1
ATOM 456 C CA . LEU A 1 61 ? 212.52600 183.63900 241.18000 1.000 81.24000 61 LEU A CA 1
ATOM 457 C C . LEU A 1 61 ? 211.11400 183.14200 240.94000 1.000 81.24000 61 LEU A C 1
ATOM 458 O O . LEU A 1 61 ? 210.16500 183.59700 241.58300 1.000 81.24000 61 LEU A O 1
ATOM 463 N N . GLN A 1 62 ? 210.97000 182.20300 240.01600 1.000 91.78000 62 GLN A N 1
ATOM 464 C CA . GLN A 1 62 ? 209.64900 181.71100 239.67400 1.000 91.78000 62 GLN A CA 1
ATOM 465 C C . GLN A 1 62 ? 209.43000 180.37600 240.36300 1.000 91.78000 62 GLN A C 1
ATOM 466 O O . GLN A 1 62 ? 210.11300 179.38800 240.08200 1.000 91.78000 62 GLN A O 1
ATOM 472 N N . ALA A 1 63 ? 208.52500 180.37300 241.32700 1.000 90.03000 63 ALA A N 1
ATOM 473 C CA . ALA A 1 63 ? 208.21400 179.18100 242.09100 1.000 90.03000 63 ALA A CA 1
ATOM 474 C C . ALA A 1 63 ? 207.02400 178.49100 241.45400 1.000 90.03000 63 ALA A C 1
ATOM 475 O O . ALA A 1 63 ? 206.22300 179.12800 240.76600 1.000 90.03000 63 ALA A O 1
ATOM 477 N N . THR A 1 64 ? 206.92700 177.18600 241.66600 1.000 98.59000 64 THR A N 1
ATOM 478 C CA . THR A 1 64 ? 205.79000 176.41200 241.20200 1.000 98.59000 64 THR A CA 1
ATOM 479 C C . THR A 1 64 ? 205.41600 175.40300 242.27400 1.000 98.59000 64 THR A C 1
ATOM 480 O O . THR A 1 64 ? 206.26000 174.64300 242.75400 1.000 98.59000 64 THR A O 1
ATOM 484 N N . MET A 1 65 ? 204.14300 175.39700 242.64100 1.000 104.25000 65 MET A N 1
ATOM 485 C CA . MET A 1 65 ? 203.62700 174.46900 243.62900 1.000 104.25000 65 MET A CA 1
ATOM 486 C C . MET A 1 65 ? 202.86900 173.35400 242.92900 1.000 104.25000 65 MET A C 1
ATOM 487 O O . MET A 1 65 ? 202.13700 173.59200 241.96500 1.000 104.25000 65 MET A O 1
ATOM 492 N N . SER A 1 66 ? 203.06100 172.12900 243.40800 1.000 111.03000 66 SER A N 1
ATOM 493 C CA . SER A 1 66 ? 202.41400 170.98100 242.79600 1.000 111.03000 66 SER A CA 1
ATOM 494 C C . SER A 1 66 ? 202.15300 169.92200 243.85300 1.000 111.03000 66 SER A C 1
ATOM 495 O O . SER A 1 66 ? 202.86900 169.83300 244.85300 1.000 111.03000 66 SER A O 1
ATOM 498 N N . ASP A 1 67 ? 201.11700 169.12200 243.61300 1.000 120.68000 67 ASP A N 1
ATOM 499 C CA . ASP A 1 67 ? 200.75600 167.99500 244.46800 1.000 120.68000 67 ASP A CA 1
ATOM 500 C C . ASP A 1 67 ? 200.54500 168.44200 245.91100 1.000 120.68000 67 ASP A C 1
ATOM 501 O O . ASP A 1 67 ? 201.02000 167.82400 246.86400 1.000 120.68000 67 ASP A O 1
ATOM 506 N N . VAL A 1 68 ? 199.82100 169.54800 246.05600 1.000 118.82000 68 VAL A N 1
ATOM 507 C CA . VAL A 1 68 ? 199.42500 170.00100 247.37900 1.000 118.82000 68 VAL A CA 1
ATOM 508 C C . VAL A 1 68 ? 198.56400 168.92900 248.02700 1.000 118.82000 68 VAL A C 1
ATOM 509 O O . VAL A 1 68 ? 197.68500 168.34100 247.38500 1.000 118.82000 68 VAL A O 1
ATOM 513 N N . THR A 1 69 ? 198.83100 168.64600 249.29700 1.000 120.44000 69 THR A N 1
ATOM 514 C CA . THR A 1 69 ? 198.14200 167.58600 250.01700 1.000 120.44000 69 THR A CA 1
ATOM 515 C C . THR A 1 69 ? 197.95600 168.01500 251.46000 1.000 120.44000 69 THR A C 1
ATOM 516 O O . THR A 1 69 ? 198.93800 168.20300 252.18600 1.000 120.44000 69 THR A O 1
ATOM 520 N N . SER A 1 70 ? 196.70300 168.17200 251.87100 1.000 122.44000 70 SER A N 1
ATOM 521 C CA . SER A 1 70 ? 196.36000 168.55000 253.23200 1.000 122.44000 70 SER A CA 1
ATOM 522 C C . SER A 1 70 ? 195.62000 167.39700 253.88500 1.000 122.44000 70 SER A C 1
ATOM 523 O O . SER A 1 70 ? 194.68300 166.84700 253.30000 1.000 122.44000 70 SER A O 1
ATOM 526 N N . ILE A 1 71 ? 196.04100 167.03000 255.08900 1.000 122.30000 71 ILE A N 1
ATOM 527 C CA . ILE A 1 71 ? 195.40600 165.96700 255.85500 1.000 122.30000 71 ILE A CA 1
ATOM 528 C C . ILE A 1 71 ? 194.97900 166.55400 257.18900 1.000 122.30000 71 ILE A C 1
ATOM 529 O O . ILE A 1 71 ? 195.67600 167.40900 257.74700 1.000 122.30000 71 ILE A O 1
ATOM 534 N N . VAL A 1 72 ? 193.83200 166.11200 257.68700 1.000 127.54000 72 VAL A N 1
ATOM 535 C CA . VAL A 1 72 ? 193.22900 166.68400 258.88000 1.000 127.54000 72 VAL A CA 1
ATOM 536 C C . VAL A 1 72 ? 192.94500 165.57500 259.87700 1.000 127.54000 72 VAL A C 1
ATOM 537 O O . VAL A 1 72 ? 192.94900 164.38600 259.53900 1.000 127.54000 72 VAL A O 1
ATOM 541 N N . ALA A 1 73 ? 192.70500 165.97500 261.12100 1.000 127.50000 73 ALA A N 1
ATOM 542 C CA . ALA A 1 73 ? 192.23200 165.07500 262.16100 1.000 127.50000 73 ALA A CA 1
ATOM 543 C C . ALA A 1 73 ? 191.63800 165.92500 263.26900 1.000 127.50000 73 ALA A C 1
ATOM 544 O O . ALA A 1 73 ? 192.34700 166.73300 263.87500 1.000 127.50000 73 ALA A O 1
ATOM 546 N N . CYS A 1 74 ? 190.34900 165.75700 263.52400 1.000 131.93000 74 CYS A N 1
ATOM 547 C CA . CYS A 1 74 ? 189.68600 166.63900 264.46900 1.000 131.93000 74 CYS A CA 1
ATOM 548 C C . CYS A 1 74 ? 190.00200 166.20400 265.89800 1.000 131.93000 74 CYS A C 1
ATOM 549 O O . CYS A 1 74 ? 190.39800 165.05600 266.11700 1.000 131.93000 74 CYS A O 1
ATOM 552 N N . PRO A 1 75 ? 189.84800 167.09800 266.88100 1.000 127.81000 75 PRO A N 1
ATOM 553 C CA . PRO A 1 75 ? 190.46300 166.88400 268.19800 1.000 127.81000 75 PRO A CA 1
ATOM 554 C C . PRO A 1 75 ? 190.16700 165.51900 268.80100 1.000 127.81000 75 PRO A C 1
ATOM 555 O O . PRO A 1 75 ? 189.16000 164.87900 268.49500 1.000 127.81000 75 PRO A O 1
ATOM 559 N N . GLY A 1 76 ? 191.07000 165.09000 269.68200 1.000 129.10000 76 GLY A N 1
ATOM 560 C CA . GLY A 1 76 ? 190.98000 163.80700 270.33700 1.000 129.10000 76 GLY A CA 1
ATOM 561 C C . GLY A 1 76 ? 191.63600 162.66300 269.60100 1.000 129.10000 76 GLY A C 1
ATOM 562 O O . GLY A 1 76 ? 191.85700 161.60700 270.20500 1.000 129.10000 76 GLY A O 1
ATOM 563 N N . ALA A 1 77 ? 191.96200 162.83200 268.32400 1.000 131.42000 77 ALA A N 1
ATOM 564 C CA . ALA A 1 77 ? 192.60400 161.78800 267.54100 1.000 131.42000 77 ALA A CA 1
ATOM 565 C C . ALA A 1 77 ? 194.08900 162.03900 267.33800 1.000 131.42000 77 ALA A C 1
ATOM 566 O O . ALA A 1 77 ? 194.71400 161.36700 266.51300 1.000 131.42000 77 ALA A O 1
ATOM 568 N N . GLY A 1 78 ? 194.66500 162.98900 268.06000 1.000 134.39000 78 GLY A N 1
ATOM 569 C CA . GLY A 1 78 ? 196.05200 163.33700 267.85600 1.000 134.39000 78 GLY A CA 1
ATOM 570 C C . GLY A 1 78 ? 196.23400 164.26400 266.66600 1.000 134.39000 78 GLY A C 1
ATOM 571 O O . GLY A 1 78 ? 195.36800 164.39800 265.80000 1.000 134.39000 78 GLY A O 1
ATOM 572 N N . ASP A 1 79 ? 197.39100 164.91600 266.62900 1.000 133.82000 79 ASP A N 1
ATOM 573 C CA . ASP A 1 79 ? 197.67000 165.86700 265.56400 1.000 133.82000 79 ASP A CA 1
ATOM 574 C C . ASP A 1 79 ? 197.82700 165.15200 264.22900 1.000 133.82000 79 ASP A C 1
ATOM 575 O O . ASP A 1 79 ? 198.31600 164.02200 264.16200 1.000 133.82000 79 ASP A O 1
ATOM 580 N N . ALA A 1 80 ? 197.40900 165.82400 263.16200 1.000 130.49000 80 ALA A N 1
ATOM 581 C CA . ALA A 1 80 ? 197.49500 165.24100 261.83200 1.000 130.49000 80 ALA A CA 1
ATOM 582 C C . ALA A 1 80 ? 198.94800 165.05600 261.42100 1.000 130.49000 80 ALA A C 1
ATOM 583 O O . ALA A 1 80 ? 199.82500 165.83100 261.80900 1.000 130.49000 80 ALA A O 1
ATOM 585 N N . HIS A 1 81 ? 199.20300 164.01500 260.63400 1.000 129.40000 81 HIS A N 1
ATOM 586 C CA . HIS A 1 81 ? 200.53800 163.72800 260.13900 1.000 129.40000 81 HIS A CA 1
ATOM 587 C C . HIS A 1 81 ? 200.48000 163.37600 258.66000 1.000 129.40000 81 HIS A C 1
ATOM 588 O O . HIS A 1 81 ? 199.55000 162.70900 258.20000 1.000 129.40000 81 HIS A O 1
ATOM 595 N N . ASN A 1 82 ? 201.48600 163.83200 257.92100 1.000 123.23000 82 ASN A N 1
ATOM 596 C CA . ASN A 1 82 ? 201.61000 163.53600 256.50400 1.000 123.23000 82 ASN A CA 1
ATOM 597 C C . ASN A 1 82 ? 202.88100 162.74200 256.25900 1.000 123.23000 82 ASN A C 1
ATOM 598 O O . ASN A 1 82 ? 203.89300 162.92000 256.93900 1.000 123.23000 82 ASN A O 1
ATOM 603 N N . ASP A 1 83 ? 202.81700 161.86100 255.26500 1.000 121.47000 83 ASP A N 1
ATOM 604 C CA . ASP A 1 83 ? 204.02700 161.20400 254.79500 1.000 121.47000 83 ASP A CA 1
ATOM 605 C C . ASP A 1 83 ? 204.99500 162.20000 254.17700 1.000 121.47000 83 ASP A C 1
ATOM 606 O O . ASP A 1 83 ? 206.21400 162.05100 254.31800 1.000 121.47000 83 ASP A O 1
ATOM 611 N N . LYS A 1 84 ? 204.46800 163.22600 253.51400 1.000 119.49000 84 LYS A N 1
ATOM 612 C CA . LYS A 1 84 ? 205.25800 164.12400 252.68900 1.000 119.49000 84 LYS A CA 1
ATOM 613 C C . LYS A 1 84 ? 206.23200 164.97300 253.48700 1.000 119.49000 84 LYS A C 1
ATOM 614 O O . LYS A 1 84 ? 207.09700 165.61300 252.88100 1.000 119.49000 84 LYS A O 1
ATOM 616 N N . SER A 1 85 ? 206.12400 164.99900 254.81700 1.000 113.06000 85 SER A N 1
ATOM 617 C CA . SER A 1 85 ? 207.07300 165.76600 255.61500 1.000 113.06000 85 SER A CA 1
ATOM 618 C C . SER A 1 85 ? 208.48900 165.22800 255.46900 1.000 113.06000 85 SER A C 1
ATOM 619 O O . SER A 1 85 ? 209.45400 165.91200 255.82900 1.000 113.06000 85 SER A O 1
ATOM 622 N N . LYS A 1 86 ? 208.63300 164.00700 254.95300 1.000 113.05000 86 LYS A N 1
ATOM 623 C CA . LYS A 1 86 ? 209.96000 163.42400 254.79000 1.000 113.05000 86 LYS A CA 1
ATOM 624 C C . LYS A 1 86 ? 210.79700 164.20500 253.78500 1.000 113.05000 86 LYS A C 1
ATOM 625 O O . LYS A 1 86 ? 211.92100 164.61500 254.09200 1.000 113.05000 86 LYS A O 1
ATOM 627 N N . ASN A 1 87 ? 210.26500 164.43400 252.58900 1.000 118.38000 87 ASN A N 1
ATOM 628 C CA . ASN A 1 87 ? 211.06600 165.01000 251.51800 1.000 118.38000 87 ASN A CA 1
ATOM 629 C C . ASN A 1 87 ? 211.30000 166.49300 251.75200 1.000 118.38000 87 ASN A C 1
ATOM 630 O O . ASN A 1 87 ? 210.36100 167.25200 252.00600 1.000 118.38000 87 ASN A O 1
ATOM 635 N N . HIS A 1 88 ? 212.56300 166.90500 251.65800 1.000 119.15000 88 HIS A N 1
ATOM 636 C CA . HIS A 1 88 ? 212.87500 168.32400 251.73300 1.000 119.15000 88 HIS A CA 1
ATOM 637 C C . HIS A 1 88 ? 212.32900 169.07400 250.52900 1.000 119.15000 88 HIS A C 1
ATOM 638 O O . HIS A 1 88 ? 212.11800 170.29000 250.59800 1.000 119.15000 88 HIS A O 1
ATOM 645 N N . GLU A 1 89 ? 212.08400 168.36900 249.42400 1.000 113.91000 89 GLU A N 1
ATOM 646 C CA . GLU A 1 89 ? 211.44500 168.99400 248.27600 1.000 113.91000 89 GLU A CA 1
ATOM 647 C C . GLU A 1 89 ? 209.98800 169.33300 248.55000 1.000 113.91000 89 GLU A C 1
ATOM 648 O O . GLU A 1 89 ? 209.35900 170.01800 247.73800 1.000 113.91000 89 GLU A O 1
ATOM 650 N N . TYR A 1 90 ? 209.43900 168.86800 249.66800 1.000 114.31000 90 TYR A N 1
ATOM 651 C CA . TYR A 1 90 ? 208.06100 169.14600 250.04200 1.000 114.31000 90 TYR A CA 1
ATOM 652 C C . TYR A 1 90 ? 208.01800 170.17000 251.16800 1.000 114.31000 90 TYR A C 1
ATOM 653 O O . TYR A 1 90 ? 208.66400 169.98800 252.20400 1.000 114.31000 90 TYR A O 1
ATOM 662 N N . ILE A 1 91 ? 207.25800 171.23700 250.96200 1.000 105.50000 91 ILE A N 1
ATOM 663 C CA . ILE A 1 91 ? 206.86800 172.11700 252.05500 1.000 105.50000 91 ILE A CA 1
ATOM 664 C C . ILE A 1 91 ? 205.78800 171.42600 252.86700 1.000 105.50000 91 ILE A C 1
ATOM 665 O O . ILE A 1 91 ? 204.95000 170.70500 252.31700 1.000 105.50000 91 ILE A O 1
ATOM 670 N N . CYS A 1 92 ? 205.81900 171.61500 254.18000 1.000 114.57000 92 CYS A N 1
ATOM 671 C CA . CYS A 1 92 ? 204.78200 171.09600 255.05600 1.000 114.57000 92 CYS A CA 1
ATOM 672 C C . CYS A 1 92 ? 204.49400 172.10600 256.15300 1.000 114.57000 92 CYS A C 1
ATOM 673 O O . CYS A 1 92 ? 205.35900 172.89700 256.53500 1.000 114.57000 92 CYS A O 1
ATOM 676 N N . LYS A 1 93 ? 203.26500 172.07300 256.65600 1.000 106.41000 93 LYS A N 1
ATOM 677 C CA . LYS A 1 93 ? 202.79000 173.11300 257.55400 1.000 106.41000 93 LYS A CA 1
ATOM 678 C C . LYS A 1 93 ? 201.69200 172.54600 258.43600 1.000 106.41000 93 LYS A C 1
ATOM 679 O O . LYS A 1 93 ? 200.77900 171.88200 257.94000 1.000 106.41000 93 LYS A O 1
ATOM 685 N N . ALA A 1 94 ? 201.78000 172.81600 259.73300 1.000 109.82000 94 ALA A N 1
ATOM 686 C CA . ALA A 1 94 ? 200.80500 172.34400 260.70400 1.000 109.82000 94 ALA A CA 1
ATOM 687 C C . ALA A 1 94 ? 200.03200 173.52900 261.26000 1.000 109.82000 94 ALA A C 1
ATOM 688 O O . ALA A 1 94 ? 200.62300 174.44000 261.84600 1.000 109.82000 94 ALA A O 1
ATOM 690 N N . VAL A 1 95 ? 198.71200 173.51000 261.08100 1.000 117.09000 95 VAL A N 1
ATOM 691 C CA . VAL A 1 95 ? 197.84100 174.56000 261.58500 1.000 117.09000 95 VAL A CA 1
ATOM 692 C C . VAL A 1 95 ? 196.63900 173.89100 262.23400 1.000 117.09000 95 VAL A C 1
ATOM 693 O O . VAL A 1 95 ? 196.33300 172.72500 261.97700 1.000 117.09000 95 VAL A O 1
ATOM 697 N N . ASN A 1 96 ? 195.95900 174.64300 263.08900 1.000 120.55000 96 ASN A N 1
ATOM 698 C CA . ASN A 1 96 ? 194.76600 174.17400 263.77400 1.000 120.55000 96 ASN A CA 1
ATOM 699 C C . ASN A 1 96 ? 193.57800 174.99000 263.29200 1.000 120.55000 96 ASN A C 1
ATOM 700 O O . ASN A 1 96 ? 193.66300 176.21800 263.19000 1.000 120.55000 96 ASN A O 1
ATOM 705 N N . ASN A 1 97 ? 192.48200 174.30400 262.98000 1.000 126.23000 97 ASN A N 1
ATOM 706 C CA . ASN A 1 97 ? 191.23900 174.93400 262.55800 1.000 126.23000 97 ASN A CA 1
ATOM 707 C C . ASN A 1 97 ? 190.08600 174.23700 263.26000 1.000 126.23000 97 ASN A C 1
ATOM 708 O O . ASN A 1 97 ? 189.95500 173.01200 263.17400 1.000 126.23000 97 ASN A O 1
ATOM 713 N N . ASP A 1 98 ? 189.24400 175.01800 263.93700 1.000 129.31000 98 ASP A N 1
ATOM 714 C CA . ASP A 1 98 ? 188.17000 174.45600 264.74700 1.000 129.31000 98 ASP A CA 1
ATOM 715 C C . ASP A 1 98 ? 187.13200 173.76500 263.87600 1.000 129.31000 98 ASP A C 1
ATOM 716 O O . ASP A 1 98 ? 186.33600 174.42400 263.19900 1.000 129.31000 98 ASP A O 1
ATOM 721 N N . ARG A 1 99 ? 187.13400 172.43500 263.89700 1.000 128.42000 99 ARG A N 1
ATOM 722 C CA . ARG A 1 99 ? 186.20900 171.65400 263.09100 1.000 128.42000 99 ARG A CA 1
ATOM 723 C C . ARG A 1 99 ? 184.77500 171.93700 263.50100 1.000 128.42000 99 ARG A C 1
ATOM 724 O O . ARG A 1 99 ? 184.33500 171.52800 264.57900 1.000 128.42000 99 ARG A O 1
ATOM 732 N N . GLY A 1 100 ? 184.04100 172.63000 262.64100 1.000 132.56000 100 GLY A N 1
ATOM 733 C CA . GLY A 1 100 ? 182.65900 172.93000 262.93200 1.000 132.56000 100 GLY A CA 1
ATOM 734 C C . GLY A 1 100 ? 181.75700 171.72300 262.77200 1.000 132.56000 100 GLY A C 1
ATOM 735 O O . GLY A 1 100 ? 182.10300 170.71400 262.15400 1.000 132.56000 100 GLY A O 1
ATOM 736 N N . TRP A 1 101 ? 180.56300 171.84100 263.35100 1.000 132.43000 101 TRP A N 1
ATOM 737 C CA . TRP A 1 101 ? 179.57800 170.77600 263.24600 1.000 132.43000 101 TRP A CA 1
ATOM 738 C C . TRP A 1 101 ? 179.06600 170.60700 261.82800 1.000 132.43000 101 TRP A C 1
ATOM 739 O O . TRP A 1 101 ? 178.53100 169.54500 261.49900 1.000 132.43000 101 TRP A O 1
ATOM 750 N N . GLY A 1 102 ? 179.22800 171.62300 260.97800 1.000 128.24000 102 GLY A N 1
ATOM 751 C CA . GLY A 1 102 ? 179.00700 171.42100 259.56100 1.000 128.24000 102 GLY A CA 1
ATOM 752 C C . GLY A 1 102 ? 179.93300 170.39800 258.94800 1.000 128.24000 102 GLY A C 1
ATOM 753 O O . GLY A 1 102 ? 179.65500 169.89700 257.85500 1.000 128.24000 102 GLY A O 1
ATOM 754 N N . ASN A 1 103 ? 181.03200 170.08000 259.63200 1.000 129.77000 103 ASN A N 1
ATOM 755 C CA . ASN A 1 103 ? 181.90700 168.99800 259.21200 1.000 129.77000 103 ASN A CA 1
ATOM 756 C C . ASN A 1 103 ? 181.60700 167.71200 259.96100 1.000 129.77000 103 ASN A C 1
ATOM 757 O O . ASN A 1 103 ? 181.77000 166.62600 259.39700 1.000 129.77000 103 ASN A O 1
ATOM 762 N N . GLY A 1 104 ? 181.18900 167.81600 261.21700 1.000 136.43000 104 GLY A N 1
ATOM 763 C CA . GLY A 1 104 ? 180.41900 166.77600 261.85700 1.000 136.43000 104 GLY A CA 1
ATOM 764 C C . GLY A 1 104 ? 181.15200 165.56300 262.38200 1.000 136.43000 104 GLY A C 1
ATOM 765 O O . GLY A 1 104 ? 180.55900 164.47900 262.40200 1.000 136.43000 104 GLY A O 1
ATOM 766 N N . CYS A 1 105 ? 182.40800 165.68600 262.80000 1.000 136.15000 105 CYS A N 1
ATOM 767 C CA . CYS A 1 105 ? 182.99700 164.58500 263.54600 1.000 136.15000 105 CYS A CA 1
ATOM 768 C C . CYS A 1 105 ? 182.55400 164.68300 264.99900 1.000 136.15000 105 CYS A C 1
ATOM 769 O O . CYS A 1 105 ? 181.74900 165.54600 265.35600 1.000 136.15000 105 CYS A O 1
ATOM 772 N N . VAL A 1 106 ? 183.09200 163.80000 265.84200 1.000 132.73000 106 VAL A N 1
ATOM 773 C CA . VAL A 1 106 ? 182.48400 163.54800 267.14900 1.000 132.73000 106 VAL A CA 1
ATOM 774 C C . VAL A 1 106 ? 182.46300 164.80500 268.01600 1.000 132.73000 106 VAL A C 1
ATOM 775 O O . VAL A 1 106 ? 181.46300 165.09200 268.68400 1.000 132.73000 106 VAL A O 1
ATOM 779 N N . LEU A 1 107 ? 183.54300 165.57800 268.01700 1.000 130.71000 107 LEU A N 1
ATOM 780 C CA . LEU A 1 107 ? 183.71000 166.67000 268.96500 1.000 130.71000 107 LEU A CA 1
ATOM 781 C C . LEU A 1 107 ? 183.79500 168.00400 268.24100 1.000 130.71000 107 LEU A C 1
ATOM 782 O O . LEU A 1 107 ? 183.74100 168.05900 267.00800 1.000 130.71000 107 LEU A O 1
ATOM 787 N N . PHE A 1 108 ? 183.90600 169.07900 269.01800 1.000 131.77000 108 PHE A N 1
ATOM 788 C CA . PHE A 1 108 ? 184.25200 170.38100 268.46600 1.000 131.77000 108 PHE A CA 1
ATOM 789 C C . PHE A 1 108 ? 185.52000 170.87100 269.15400 1.000 131.77000 108 PHE A C 1
ATOM 790 O O . PHE A 1 108 ? 185.65200 170.76500 270.37700 1.000 131.77000 108 PHE A O 1
ATOM 798 N N . GLY A 1 109 ? 186.46600 171.36400 268.36800 1.000 130.88000 109 GLY A N 1
ATOM 799 C CA . GLY A 1 109 ? 187.72000 171.84000 268.91600 1.000 130.88000 109 GLY A CA 1
ATOM 800 C C . GLY A 1 109 ? 188.74100 172.00100 267.81700 1.000 130.88000 109 GLY A C 1
ATOM 801 O O . GLY A 1 109 ? 188.46200 171.74100 266.64100 1.000 130.88000 109 GLY A O 1
ATOM 802 N N . LYS A 1 110 ? 189.93200 172.43300 268.21600 1.000 126.17000 110 LYS A N 1
ATOM 803 C CA . LYS A 1 110 ? 191.01200 172.67100 267.27100 1.000 126.17000 110 LYS A CA 1
ATOM 804 C C . LYS A 1 110 ? 191.29800 171.42800 266.44500 1.000 126.17000 110 LYS A C 1
ATOM 805 O O . LYS A 1 110 ? 191.76700 170.41300 266.96700 1.000 126.17000 110 LYS A O 1
ATOM 807 N N . GLY A 1 111 ? 191.00200 171.50500 265.14900 1.000 127.43000 111 GLY A N 1
ATOM 808 C CA . GLY A 1 111 ? 191.28500 170.43000 264.23200 1.000 127.43000 111 GLY A CA 1
ATOM 809 C C . GLY A 1 111 ? 192.59800 170.69500 263.52700 1.000 127.43000 111 GLY A C 1
ATOM 810 O O . GLY A 1 111 ? 192.66900 171.52200 262.61700 1.000 127.43000 111 GLY A O 1
ATOM 811 N N . SER A 1 112 ? 193.64000 169.99400 263.96400 1.000 127.28000 112 SER A N 1
ATOM 812 C CA . SER A 1 112 ? 194.96900 170.20100 263.40700 1.000 127.28000 112 SER A CA 1
ATOM 813 C C . SER A 1 112 ? 194.98700 169.82100 261.93500 1.000 127.28000 112 SER A C 1
ATOM 814 O O . SER A 1 112 ? 194.24500 168.93400 261.50000 1.000 127.28000 112 SER A O 1
ATOM 817 N N . MET A 1 113 ? 195.83000 170.50100 261.16400 1.000 126.58000 113 MET A N 1
ATOM 818 C CA . MET A 1 113 ? 195.92100 170.27600 259.73100 1.000 126.58000 113 MET A CA 1
ATOM 819 C C . MET A 1 113 ? 197.37800 170.30300 259.30800 1.000 126.58000 113 MET A C 1
ATOM 820 O O . MET A 1 113 ? 198.06400 171.31200 259.49700 1.000 126.58000 113 MET A O 1
ATOM 825 N N . GLU A 1 114 ? 197.84200 169.20100 258.73300 1.000 124.38000 114 GLU A N 1
ATOM 826 C CA . GLU A 1 114 ? 199.15900 169.12900 258.12000 1.000 124.38000 114 GLU A CA 1
ATOM 827 C C . GLU A 1 114 ? 198.95900 169.18400 256.61500 1.000 124.38000 114 GLU A C 1
ATOM 828 O O . GLU A 1 114 ? 198.19500 168.38900 256.05900 1.000 124.38000 114 GLU A O 1
ATOM 830 N N . THR A 1 115 ? 199.62600 170.13000 255.96400 1.000 120.10000 115 THR A N 1
ATOM 831 C CA . THR A 1 115 ? 199.46500 170.36600 254.53800 1.000 120.10000 115 THR A CA 1
ATOM 832 C C . THR A 1 115 ? 200.83200 170.30800 253.88400 1.000 120.10000 115 THR A C 1
ATOM 833 O O . THR A 1 115 ? 201.78700 170.89700 254.39600 1.000 120.10000 115 THR A O 1
ATOM 837 N N . CYS A 1 116 ? 200.93100 169.61400 252.76000 1.000 122.52000 116 CYS A N 1
ATOM 838 C CA . CYS A 1 116 ? 202.22000 169.41800 252.12200 1.000 122.52000 116 CYS A CA 1
ATOM 839 C C . CYS A 1 116 ? 202.08700 169.53400 250.61200 1.000 122.52000 116 CYS A C 1
ATOM 840 O O . CYS A 1 116 ? 201.02200 169.26100 250.05200 1.000 122.52000 116 CYS A O 1
ATOM 843 N N . GLY A 1 117 ? 203.17000 169.93900 249.96300 1.000 113.36000 117 GLY A N 1
ATOM 844 C CA . GLY A 1 117 ? 203.17500 170.10300 248.52100 1.000 113.36000 117 GLY A CA 1
ATOM 845 C C . GLY A 1 117 ? 204.58700 170.10300 247.97800 1.000 113.36000 117 GLY A C 1
ATOM 846 O O . GLY A 1 117 ? 205.55700 170.30500 248.70900 1.000 113.36000 117 GLY A O 1
ATOM 847 N N . LYS A 1 118 ? 204.69000 169.88200 246.67200 1.000 108.86000 118 LYS A N 1
ATOM 848 C CA . LYS A 1 118 ? 205.98500 169.79100 246.01500 1.000 108.86000 118 LYS A CA 1
ATOM 849 C C . LYS A 1 118 ? 206.40000 171.14300 245.45500 1.000 108.86000 118 LYS A C 1
ATOM 850 O O . LYS A 1 118 ? 205.58900 171.86700 244.87300 1.000 108.86000 118 LYS A O 1
ATOM 856 N N . PHE A 1 119 ? 207.67900 171.47100 245.61500 1.000 94.01000 119 PHE A N 1
ATOM 857 C CA . PHE A 1 119 ? 208.21600 172.76700 245.22500 1.000 94.01000 119 PHE A CA 1
ATOM 858 C C . PHE A 1 119 ? 208.99900 172.61700 243.92800 1.000 94.01000 119 PHE A C 1
ATOM 859 O O . PHE A 1 119 ? 209.84100 171.72200 243.80500 1.000 94.01000 119 PHE A O 1
ATOM 867 N N . GLU A 1 120 ? 208.72100 173.49500 242.97100 1.000 101.12000 120 GLU A N 1
ATOM 868 C CA . GLU A 1 120 ? 209.43300 173.55100 241.70400 1.000 101.12000 120 GLU A CA 1
ATOM 869 C C . GLU A 1 120 ? 209.83700 174.98900 241.42800 1.000 101.12000 120 GLU A C 1
ATOM 870 O O . GLU A 1 120 ? 209.02200 175.90500 241.57900 1.000 101.12000 120 GLU A O 1
ATOM 876 N N . CYS A 1 121 ? 211.08400 175.18600 241.02200 1.000 94.92000 121 CYS A N 1
ATOM 877 C CA . CYS A 1 121 ? 211.58900 176.50900 240.69900 1.000 94.92000 121 CYS A CA 1
ATOM 878 C C . CYS A 1 121 ? 212.16900 176.52200 239.29600 1.000 94.92000 121 CYS A C 1
ATOM 879 O O . CYS A 1 121 ? 212.93100 175.62700 238.92100 1.000 94.92000 121 CYS A O 1
ATOM 882 N N . LYS A 1 122 ? 211.80500 177.54200 238.52700 1.000 84.49000 122 LYS A N 1
ATOM 883 C CA . LYS A 1 122 ? 212.43100 177.80100 237.24300 1.000 84.49000 122 LYS A CA 1
ATOM 884 C C . LYS A 1 122 ? 212.78600 179.27800 237.17700 1.000 84.49000 122 LYS A C 1
ATOM 885 O O . LYS A 1 122 ? 212.38100 180.07100 238.03000 1.000 84.49000 122 LYS A O 1
ATOM 887 N N . LYS A 1 123 ? 213.55400 179.63700 236.14800 1.000 80.08000 123 LYS A N 1
ATOM 888 C CA . LYS A 1 123 ? 214.09000 180.98900 236.00100 1.000 80.08000 123 LYS A CA 1
ATOM 889 C C . LYS A 1 123 ? 214.87300 181.40000 237.24400 1.000 80.08000 123 LYS A C 1
ATOM 890 O O . LYS A 1 123 ? 214.74600 182.51700 237.74600 1.000 80.08000 123 LYS A O 1
ATOM 892 N N . LYS A 1 124 ? 215.68600 180.47700 237.74600 1.000 70.61000 124 LYS A N 1
ATOM 893 C CA . LYS A 1 124 ? 216.45100 180.73200 238.95600 1.000 70.61000 124 LYS A CA 1
ATOM 894 C C . LYS A 1 124 ? 217.54300 181.76200 238.70800 1.000 70.61000 124 LYS A C 1
ATOM 895 O O . LYS A 1 124 ? 218.10200 181.85200 237.61400 1.000 70.61000 124 LYS A O 1
ATOM 901 N N . MET A 1 125 ? 217.83900 182.54800 239.73400 1.000 66.40000 125 MET A N 1
ATOM 902 C CA . MET A 1 125 ? 218.98500 183.44200 239.73400 1.000 66.40000 125 MET A CA 1
ATOM 903 C C . MET A 1 125 ? 220.12600 182.77400 240.47900 1.000 66.40000 125 MET A C 1
ATOM 904 O O . MET A 1 125 ? 219.92600 182.23900 241.57400 1.000 66.40000 125 MET A O 1
ATOM 909 N N . ALA A 1 126 ? 221.31600 182.81600 239.89600 1.000 64.86000 126 ALA A N 1
ATOM 910 C CA . ALA A 1 126 ? 222.50700 182.25100 240.50700 1.000 64.86000 126 ALA A CA 1
ATOM 911 C C . ALA A 1 126 ? 223.46000 183.37400 240.87400 1.000 64.86000 126 ALA A C 1
ATOM 912 O O . ALA A 1 126 ? 223.77900 184.22200 240.03700 1.000 64.86000 126 ALA A O 1
ATOM 914 N N . GLY A 1 127 ? 223.90000 183.38700 242.12900 1.000 58.64000 127 GLY A N 1
ATOM 915 C CA . GLY A 1 127 ? 224.94100 184.29300 242.56400 1.000 58.64000 127 GLY A CA 1
ATOM 916 C C . GLY A 1 127 ? 226.26900 183.56100 242.57200 1.000 58.64000 127 GLY A C 1
ATOM 917 O O . GLY A 1 127 ? 226.34800 182.40300 242.98300 1.000 58.64000 127 GLY A O 1
ATOM 918 N N . LYS A 1 128 ? 227.30700 184.24500 242.10500 1.000 51.90000 128 LYS A N 1
ATOM 919 C CA . LYS A 1 128 ? 228.63100 183.65300 242.04400 1.000 51.90000 128 LYS A CA 1
ATOM 920 C C . LYS A 1 128 ? 229.65100 184.62600 242.60300 1.000 51.90000 128 LYS A C 1
ATOM 921 O O . LYS A 1 128 ? 229.59200 185.82600 242.32900 1.000 51.90000 128 LYS A O 1
ATOM 927 N N . LEU A 1 129 ? 230.57300 184.10100 243.40300 1.000 50.17000 129 LEU A N 1
ATOM 928 C CA . LEU A 1 129 ? 231.68000 184.89100 243.90900 1.000 50.17000 129 LEU A CA 1
ATOM 929 C C . LEU A 1 129 ? 232.70200 185.13600 242.82000 1.000 50.17000 129 LEU A C 1
ATOM 930 O O . LEU A 1 129 ? 232.82000 184.36300 241.87200 1.000 50.17000 129 LEU A O 1
ATOM 935 N N . VAL A 1 130 ? 233.45000 186.22200 242.96800 1.000 52.91000 130 VAL A N 1
ATOM 936 C CA . VAL A 1 130 ? 234.64600 186.46800 242.17400 1.000 52.91000 130 VAL A CA 1
ATOM 937 C C . VAL A 1 130 ? 235.75200 186.87600 243.13200 1.000 52.91000 130 VAL A C 1
ATOM 938 O O . VAL A 1 130 ? 235.53200 187.69000 244.03400 1.000 52.91000 130 VAL A O 1
ATOM 942 N N . ALA A 1 131 ? 236.92600 186.29100 242.96500 1.000 55.89000 131 ALA A N 1
ATOM 943 C CA . ALA A 1 131 ? 238.01500 186.49900 243.90200 1.000 55.89000 131 ALA A CA 1
ATOM 944 C C . ALA A 1 131 ? 239.01800 187.50100 243.34900 1.000 55.89000 131 ALA A C 1
ATOM 945 O O . ALA A 1 131 ? 239.04100 187.80000 242.15400 1.000 55.89000 131 ALA A O 1
ATOM 947 N N . ARG A 1 132 ? 239.85100 188.02800 244.24800 1.000 56.22000 132 ARG A N 1
ATOM 948 C CA . ARG A 1 132 ? 240.91200 188.93400 243.82300 1.000 56.22000 132 ARG A CA 1
ATOM 949 C C . ARG A 1 132 ? 241.90300 188.22000 242.92100 1.000 56.22000 132 ARG A C 1
ATOM 950 O O . ARG A 1 132 ? 242.53200 188.84200 242.06000 1.000 56.22000 132 ARG A O 1
ATOM 958 N N . GLU A 1 133 ? 242.05900 186.91900 243.10200 1.000 57.28000 133 GLU A N 1
ATOM 959 C CA . GLU A 1 133 ? 242.93500 186.17900 242.22100 1.000 57.28000 133 GLU A CA 1
ATOM 960 C C . GLU A 1 133 ? 242.25400 185.93500 240.88600 1.000 57.28000 133 GLU A C 1
ATOM 961 O O . GLU A 1 133 ? 241.22500 186.53100 240.56900 1.000 57.28000 133 GLU A O 1
ATOM 967 N N . ASN A 1 134 ? 242.89800 185.09300 240.08100 1.000 59.55000 134 ASN A N 1
ATOM 968 C CA . ASN A 1 134 ? 242.46000 184.69000 238.74200 1.000 59.55000 134 ASN A CA 1
ATOM 969 C C . ASN A 1 134 ? 241.81700 185.83500 237.96200 1.000 59.55000 134 ASN A C 1
ATOM 970 O O . ASN A 1 134 ? 240.86200 185.63400 237.21000 1.000 59.55000 134 ASN A O 1
ATOM 975 N N . VAL A 1 135 ? 242.35900 187.04000 238.11100 1.000 56.37000 135 VAL A N 1
ATOM 976 C CA . VAL A 1 135 ? 241.98900 188.18700 237.29400 1.000 56.37000 135 VAL A CA 1
ATOM 977 C C . VAL A 1 135 ? 243.16100 188.49100 236.37700 1.000 56.37000 135 VAL A C 1
ATOM 978 O O . VAL A 1 135 ? 244.29400 188.67000 236.83800 1.000 56.37000 135 VAL A O 1
ATOM 982 N N . GLU A 1 136 ? 242.90400 188.51200 235.07600 1.000 56.31000 136 GLU A N 1
ATOM 983 C CA . GLU A 1 136 ? 243.96000 188.70100 234.09600 1.000 56.31000 136 GLU A CA 1
ATOM 984 C C . GLU A 1 136 ? 243.62100 189.84300 233.16000 1.000 56.31000 136 GLU A C 1
ATOM 985 O O . GLU A 1 136 ? 242.56400 189.84200 232.52200 1.000 56.31000 136 GLU A O 1
ATOM 991 N N . SER A 1 137 ? 244.51200 190.82000 233.10400 1.000 51.38000 137 SER A N 1
ATOM 992 C CA . SER A 1 137 ? 244.44200 191.91700 232.15800 1.000 51.38000 137 SER A CA 1
ATOM 993 C C . SER A 1 137 ? 245.44100 191.67800 231.03700 1.000 51.38000 137 SER A C 1
ATOM 994 O O . SER A 1 137 ? 246.59500 191.31600 231.26600 1.000 51.38000 137 SER A O 1
ATOM 997 N N . VAL A 1 138 ? 244.98700 191.90300 229.81200 1.000 41.82000 138 VAL A N 1
ATOM 998 C CA . VAL A 1 138 ? 245.78100 191.63600 228.62400 1.000 41.82000 138 VAL A CA 1
ATOM 999 C C . VAL A 1 138 ? 246.27100 192.96700 228.06700 1.000 41.82000 138 VAL A C 1
ATOM 1000 O O . VAL A 1 138 ? 245.47600 193.88000 227.82600 1.000 41.82000 138 VAL A O 1
ATOM 1004 N N . VAL A 1 139 ? 247.58600 193.09100 227.90900 1.000 34.64000 139 VAL A N 1
ATOM 1005 C CA . VAL A 1 139 ? 248.22300 194.33500 227.49900 1.000 34.64000 139 VAL A CA 1
ATOM 1006 C C . VAL A 1 139 ? 248.64900 194.20800 226.05000 1.000 34.64000 139 VAL A C 1
ATOM 1007 O O . VAL A 1 139 ? 249.24000 193.19800 225.65800 1.000 34.64000 139 VAL A O 1
ATOM 1011 N N . THR A 1 140 ? 248.35500 195.23100 225.26200 1.000 33.67000 140 THR A N 1
ATOM 1012 C CA . THR A 1 140 ? 248.72300 195.27400 223.85800 1.000 33.67000 140 THR A CA 1
ATOM 1013 C C . THR A 1 140 ? 249.75500 196.36600 223.64200 1.000 33.67000 140 THR A C 1
ATOM 1014 O O . THR A 1 140 ? 249.57600 197.49400 224.10800 1.000 33.67000 140 THR A O 1
ATOM 1018 N N . VAL A 1 141 ? 250.83200 196.02400 222.94500 1.000 30.18000 141 VAL A N 1
ATOM 1019 C CA . VAL A 1 141 ? 251.85800 196.98100 222.56200 1.000 30.18000 141 VAL A CA 1
ATOM 1020 C C . VAL A 1 141 ? 251.84900 197.10300 221.05200 1.000 30.18000 141 VAL A C 1
ATOM 1021 O O . VAL A 1 141 ? 251.75900 196.10400 220.33300 1.000 30.18000 141 VAL A O 1
ATOM 1025 N N . HIS A 1 142 ? 251.89800 198.33100 220.57600 1.000 38.64000 142 HIS A N 1
ATOM 1026 C CA . HIS A 1 142 ? 252.09200 198.59300 219.16600 1.000 38.64000 142 HIS A CA 1
ATOM 1027 C C . HIS A 1 142 ? 253.32300 199.46600 219.03000 1.000 38.64000 142 HIS A C 1
ATOM 1028 O O . HIS A 1 142 ? 253.50400 200.42000 219.79200 1.000 38.64000 142 HIS A O 1
ATOM 1035 N N . VAL A 1 143 ? 254.17400 199.12600 218.07300 1.000 33.98000 143 VAL A N 1
ATOM 1036 C CA . VAL A 1 143 ? 255.44700 199.79800 217.87700 1.000 33.98000 143 VAL A CA 1
ATOM 1037 C C . VAL A 1 143 ? 255.38500 200.54400 216.55800 1.000 33.98000 143 VAL A C 1
ATOM 1038 O O . VAL A 1 143 ? 255.03900 199.95700 215.52900 1.000 33.98000 143 VAL A O 1
ATOM 1042 N N . HIS A 1 144 ? 255.71500 201.83000 216.58500 1.000 34.50000 144 HIS A N 1
ATOM 1043 C CA . HIS A 1 144 ? 255.62100 202.63100 215.37900 1.000 34.50000 144 HIS A CA 1
ATOM 1044 C C . HIS A 1 144 ? 256.79600 202.34000 214.45600 1.000 34.50000 144 HIS A C 1
ATOM 1045 O O . HIS A 1 144 ? 257.60900 201.45000 214.70000 1.000 34.50000 144 HIS A O 1
ATOM 1052 N N . GLY A 1 145 ? 256.88600 203.09700 213.37100 1.000 29.39000 145 GLY A N 1
ATOM 1053 C CA . GLY A 1 145 ? 257.92900 202.91500 212.40200 1.000 29.39000 145 GLY A CA 1
ATOM 1054 C C . GLY A 1 145 ? 257.65700 201.82500 211.39200 1.000 29.39000 145 GLY A C 1
ATOM 1055 O O . GLY A 1 145 ? 258.03700 201.96300 210.22900 1.000 29.39000 145 GLY A O 1
ATOM 1056 N N . ALA A 1 146 ? 257.02000 200.74000 211.81000 1.000 32.37000 146 ALA A N 1
ATOM 1057 C CA . ALA A 1 146 ? 256.71300 199.65700 210.89100 1.000 32.37000 146 ALA A CA 1
ATOM 1058 C C . ALA A 1 146 ? 255.81800 200.16000 209.77400 1.000 32.37000 146 ALA A C 1
ATOM 1059 O O . ALA A 1 146 ? 255.02300 201.07600 209.97100 1.000 32.37000 146 ALA A O 1
ATOM 1061 N N . SER A 1 147 ? 255.94000 199.55000 208.60300 1.000 33.34000 147 SER A N 1
ATOM 1062 C CA . SER A 1 147 ? 255.22300 200.01700 207.42300 1.000 33.34000 147 SER A CA 1
ATOM 1063 C C . SER A 1 147 ? 254.33100 198.90000 206.90900 1.000 33.34000 147 SER A C 1
ATOM 1064 O O . SER A 1 147 ? 254.79800 197.88900 206.39100 1.000 33.34000 147 SER A O 1
ATOM 1067 N N . ALA A 1 148 ? 253.02500 199.09800 207.02500 1.000 41.40000 148 ALA A N 1
ATOM 1068 C CA . ALA A 1 148 ? 252.07700 198.07700 206.61500 1.000 41.40000 148 ALA A CA 1
ATOM 1069 C C . ALA A 1 148 ? 251.60100 198.30900 205.19100 1.000 41.40000 148 ALA A C 1
ATOM 1070 O O . ALA A 1 148 ? 251.28700 199.43000 204.78900 1.000 41.40000 148 ALA A O 1
ATOM 1072 N N . THR A 1 149 ? 251.53100 197.22700 204.42700 1.000 41.06000 149 THR A N 1
ATOM 1073 C CA . THR A 1 149 ? 250.98800 197.30700 203.08300 1.000 41.06000 149 THR A CA 1
ATOM 1074 C C . THR A 1 149 ? 249.49700 197.58900 203.06900 1.000 41.06000 149 THR A C 1
ATOM 1075 O O . THR A 1 149 ? 248.95800 197.93200 202.01300 1.000 41.06000 149 THR A O 1
ATOM 1079 N N . ASP A 1 150 ? 248.82300 197.45700 204.20400 1.000 48.09000 150 ASP A N 1
ATOM 1080 C CA . ASP A 1 150 ? 247.40100 197.73500 204.28900 1.000 48.09000 150 ASP A CA 1
ATOM 1081 C C . ASP A 1 150 ? 247.14900 199.23300 204.17300 1.000 48.09000 150 ASP A C 1
ATOM 1082 O O . ASP A 1 150 ? 248.05300 200.05500 204.32600 1.000 48.09000 150 ASP A O 1
ATOM 1084 N N . THR A 1 151 ? 245.89500 199.58500 203.88200 1.000 50.63000 151 THR A N 1
ATOM 1085 C CA . THR A 1 151 ? 245.53100 200.99600 203.82900 1.000 50.63000 151 THR A CA 1
ATOM 1086 C C . THR A 1 151 ? 245.83400 201.68200 205.15100 1.000 50.63000 151 THR A C 1
ATOM 1087 O O . THR A 1 151 ? 246.53600 202.69800 205.18600 1.000 50.63000 151 THR A O 1
ATOM 1089 N N . LYS A 1 152 ? 245.34100 201.12500 206.25100 1.000 48.99000 152 LYS A N 1
ATOM 1090 C CA . LYS A 1 152 ? 245.69100 201.63800 207.56600 1.000 48.99000 152 LYS A CA 1
ATOM 1091 C C . LYS A 1 152 ? 247.13700 201.28300 207.88000 1.000 48.99000 152 LYS A C 1
ATOM 1092 O O . LYS A 1 152 ? 247.50400 200.10600 207.91600 1.000 48.99000 152 LYS A O 1
ATOM 1094 N N . GLY A 1 153 ? 247.95600 202.30000 208.11600 1.000 47.41000 153 GLY A N 1
ATOM 1095 C CA . GLY A 1 153 ? 249.37700 202.08300 208.29700 1.000 47.41000 153 GLY A CA 1
ATOM 1096 C C . GLY A 1 153 ? 249.74900 201.44100 209.61600 1.000 47.41000 153 GLY A C 1
ATOM 1097 O O . GLY A 1 153 ? 250.52900 202.00400 210.38800 1.000 47.41000 153 GLY A O 1
ATOM 1098 N N . VAL A 1 154 ? 249.20500 200.26100 209.88800 1.000 48.71000 154 VAL A N 1
ATOM 1099 C CA . VAL A 1 154 ? 249.48700 199.53500 211.11700 1.000 48.71000 154 VAL A CA 1
ATOM 1100 C C . VAL A 1 154 ? 249.90400 198.12000 210.75400 1.000 48.71000 154 VAL A C 1
ATOM 1101 O O . VAL A 1 154 ? 249.06200 197.29600 210.38100 1.000 48.71000 154 VAL A O 1
ATOM 1105 N N . ASP A 1 155 ? 251.19800 197.83800 210.86200 1.000 50.06000 155 ASP A N 1
ATOM 1106 C CA . ASP A 1 155 ? 251.73100 196.52300 210.53600 1.000 50.06000 155 ASP A CA 1
ATOM 1107 C C . ASP A 1 155 ? 251.26800 195.52700 211.58600 1.000 50.06000 155 ASP A C 1
ATOM 1108 O O . ASP A 1 155 ? 251.68200 195.60400 212.74600 1.000 50.06000 155 ASP A O 1
ATOM 1110 N N . THR A 1 156 ? 250.41000 194.59500 211.17800 1.000 48.48000 156 THR A N 1
ATOM 1111 C CA . THR A 1 156 ? 249.88200 193.61200 212.11200 1.000 48.48000 156 THR A CA 1
ATOM 1112 C C . THR A 1 156 ? 250.98200 192.83600 212.81500 1.000 48.48000 156 THR A C 1
ATOM 1113 O O . THR A 1 156 ? 250.81000 192.44400 213.97400 1.000 48.48000 156 THR A O 1
ATOM 1117 N N . ALA A 1 157 ? 252.11200 192.61400 212.14900 1.000 43.74000 157 ALA A N 1
ATOM 1118 C CA . ALA A 1 157 ? 253.20700 191.89100 212.78100 1.000 43.74000 157 ALA A CA 1
ATOM 1119 C C . ALA A 1 157 ? 253.92200 192.74800 213.81500 1.000 43.74000 157 ALA A C 1
ATOM 1120 O O . ALA A 1 157 ? 254.79500 192.25300 214.53300 1.000 43.74000 157 ALA A O 1
ATOM 1122 N N . SER A 1 158 ? 253.59100 194.03600 213.89100 1.000 39.65000 158 SER A N 1
ATOM 1123 C CA . SER A 1 158 ? 254.20900 194.88000 214.90400 1.000 39.65000 158 SER A CA 1
ATOM 1124 C C . SER A 1 158 ? 253.63000 194.61200 216.28200 1.000 39.65000 158 SER A C 1
ATOM 1125 O O . SER A 1 158 ? 254.35600 194.64500 217.27900 1.000 39.65000 158 SER A O 1
ATOM 1128 N N . THR A 1 159 ? 252.33000 194.35100 216.36600 1.000 39.64000 159 THR A N 1
ATOM 1129 C CA . THR A 1 159 ? 251.67100 194.30000 217.66300 1.000 39.64000 159 THR A CA 1
ATOM 1130 C C . THR A 1 159 ? 251.76600 192.91700 218.29300 1.000 39.64000 159 THR A C 1
ATOM 1131 O O . THR A 1 159 ? 251.69600 191.89000 217.61600 1.000 39.64000 159 THR A O 1
ATOM 1135 N N . ALA A 1 160 ? 251.90600 192.90300 219.61400 1.000 34.45000 160 ALA A N 1
ATOM 1136 C CA . ALA A 1 160 ? 251.91400 191.67100 220.38200 1.000 34.45000 160 ALA A CA 1
ATOM 1137 C C . ALA A 1 160 ? 251.14000 191.89100 221.67000 1.000 34.45000 160 ALA A C 1
ATOM 1138 O O . ALA A 1 160 ? 250.96900 193.02600 222.11700 1.000 34.45000 160 ALA A O 1
ATOM 1140 N N . LYS A 1 161 ? 250.67800 190.79600 222.26500 1.000 38.40000 161 LYS A N 1
ATOM 1141 C CA . LYS A 1 161 ? 249.85000 190.83600 223.46000 1.000 38.40000 161 LYS A CA 1
ATOM 1142 C C . LYS A 1 161 ? 250.50700 190.05700 224.58700 1.000 38.40000 161 LYS A C 1
ATOM 1143 O O . LYS A 1 161 ? 251.42300 189.26300 224.36500 1.000 38.40000 161 LYS A O 1
ATOM 1149 N N . ALA A 1 162 ? 250.01800 190.27800 225.80200 1.000 42.46000 162 ALA A N 1
ATOM 1150 C CA . ALA A 1 162 ? 250.50600 189.56100 226.97200 1.000 42.46000 162 ALA A CA 1
ATOM 1151 C C . ALA A 1 162 ? 249.46600 189.65700 228.07400 1.000 42.46000 162 ALA A C 1
ATOM 1152 O O . ALA A 1 162 ? 248.96500 190.74700 228.36100 1.000 42.46000 162 ALA A O 1
ATOM 1154 N N . THR A 1 163 ? 249.15100 188.52700 228.69600 1.000 46.54000 163 THR A N 1
ATOM 1155 C CA . THR A 1 163 ? 248.18000 188.48700 229.78000 1.000 46.54000 163 THR A CA 1
ATOM 1156 C C . THR A 1 163 ? 248.91900 188.37000 231.10200 1.000 46.54000 163 THR A C 1
ATOM 1157 O O . THR A 1 163 ? 249.71600 187.44800 231.29300 1.000 46.54000 163 THR A O 1
ATOM 1161 N N . ILE A 1 164 ? 248.64600 189.29100 232.01700 1.000 46.98000 164 ILE A N 1
ATOM 1162 C CA . ILE A 1 164 ? 249.38100 189.39000 233.26700 1.000 46.98000 164 ILE A CA 1
ATOM 1163 C C . ILE A 1 164 ? 248.40300 189.31800 234.43200 1.000 46.98000 164 ILE A C 1
ATOM 1164 O O . ILE A 1 164 ? 247.29600 189.86000 234.37000 1.000 46.98000 164 ILE A O 1
ATOM 1169 N N . THR A 1 165 ? 248.80900 188.61100 235.47700 1.000 48.87000 165 THR A N 1
ATOM 1170 C CA . THR A 1 165 ? 248.03500 188.33100 236.67300 1.000 48.87000 165 THR A CA 1
ATOM 1171 C C . THR A 1 165 ? 248.86700 188.70300 237.88700 1.000 48.87000 165 THR A C 1
ATOM 1172 O O . THR A 1 165 ? 250.09700 188.68600 237.81900 1.000 48.87000 165 THR A O 1
ATOM 1176 N N . PRO A 1 166 ? 248.23900 189.05200 239.00400 1.000 52.29000 166 PRO A N 1
ATOM 1177 C CA . PRO A 1 166 ? 249.02400 189.21600 240.23300 1.000 52.29000 166 PRO A CA 1
ATOM 1178 C C . PRO A 1 166 ? 249.71000 187.93800 240.67600 1.000 52.29000 166 PRO A C 1
ATOM 1179 O O . PRO A 1 166 ? 250.63600 187.99300 241.49300 1.000 52.29000 166 PRO A O 1
ATOM 1183 N N . LYS A 1 167 ? 249.28200 186.78200 240.17100 1.000 52.60000 167 LYS A N 1
ATOM 1184 C CA . LYS A 1 167 ? 249.98800 185.53500 240.43400 1.000 52.60000 167 LYS A CA 1
ATOM 1185 C C . LYS A 1 167 ? 251.20100 185.36200 239.53000 1.000 52.60000 167 LYS A C 1
ATOM 1186 O O . LYS A 1 167 ? 252.22700 184.83300 239.96700 1.000 52.60000 167 LYS A O 1
ATOM 1188 N N . ALA A 1 168 ? 251.09600 185.78200 238.26900 1.000 52.89000 168 ALA A N 1
ATOM 1189 C CA . ALA A 1 168 ? 252.22400 185.79500 237.34000 1.000 52.89000 168 ALA A CA 1
ATOM 1190 C C . ALA A 1 168 ? 252.39700 187.23200 236.85800 1.000 52.89000 168 ALA A C 1
ATOM 1191 O O . ALA A 1 168 ? 251.86100 187.64800 235.83400 1.000 52.89000 168 ALA A O 1
ATOM 1193 N N . SER A 1 169 ? 253.16500 188.00000 237.62700 1.000 53.07000 169 SER A N 1
ATOM 1194 C CA . SER A 1 169 ? 253.15700 189.44600 237.45800 1.000 53.07000 169 SER A CA 1
ATOM 1195 C C . SER A 1 169 ? 253.91200 189.89700 236.21900 1.000 53.07000 169 SER A C 1
ATOM 1196 O O . SER A 1 169 ? 253.61800 190.97000 235.68700 1.000 53.07000 169 SER A O 1
ATOM 1199 N N . VAL A 1 170 ? 254.88700 189.12600 235.75900 1.000 47.67000 170 VAL A N 1
ATOM 1200 C CA . VAL A 1 170 ? 255.74100 189.57700 234.66500 1.000 47.67000 170 VAL A CA 1
ATOM 1201 C C . VAL A 1 170 ? 255.40100 188.81100 233.39700 1.000 47.67000 170 VAL A C 1
ATOM 1202 O O . VAL A 1 170 ? 254.99900 187.64400 233.43800 1.000 47.67000 170 VAL A O 1
ATOM 1206 N N . ALA A 1 171 ? 255.55100 189.47800 232.26000 1.000 41.92000 171 ALA A N 1
ATOM 1207 C CA . ALA A 1 171 ? 255.31100 188.85200 230.97100 1.000 41.92000 171 ALA A CA 1
ATOM 1208 C C . ALA A 1 171 ? 256.16800 189.56200 229.94100 1.000 41.92000 171 ALA A C 1
ATOM 1209 O O . ALA A 1 171 ? 256.44800 190.75400 230.08700 1.000 41.92000 171 ALA A O 1
ATOM 1211 N N . THR A 1 172 ? 256.59100 188.83700 228.91700 1.000 38.48000 172 THR A N 1
ATOM 1212 C CA . THR A 1 172 ? 257.42500 189.39700 227.86600 1.000 38.48000 172 THR A CA 1
ATOM 1213 C C . THR A 1 172 ? 256.71000 189.22100 226.53900 1.000 38.48000 172 THR A C 1
ATOM 1214 O O . THR A 1 172 ? 256.13500 188.16000 226.27800 1.000 38.48000 172 THR A O 1
ATOM 1218 N N . LEU A 1 173 ? 256.74400 190.25700 225.71200 1.000 34.49000 173 LEU A N 1
ATOM 1219 C CA . LEU A 1 173 ? 256.07700 190.23800 224.42200 1.000 34.49000 173 LEU A CA 1
ATOM 1220 C C . LEU A 1 173 ? 257.12700 190.07800 223.33700 1.000 34.49000 173 LEU A C 1
ATOM 1221 O O . LEU A 1 173 ? 258.07200 190.86800 223.26100 1.000 34.49000 173 LEU A O 1
ATOM 1226 N N . ASN A 1 174 ? 256.96400 189.06400 222.49900 1.000 47.37000 174 ASN A N 1
ATOM 1227 C CA . ASN A 1 174 ? 257.93500 188.78000 221.44900 1.000 47.37000 174 ASN A CA 1
ATOM 1228 C C . ASN A 1 174 ? 257.62200 189.61000 220.20800 1.000 47.37000 174 ASN A C 1
ATOM 1229 O O . ASN A 1 174 ? 257.24600 189.08100 219.15900 1.000 47.37000 174 ASN A O 1
ATOM 1234 N N . LEU A 1 175 ? 257.82600 190.91700 220.31400 1.000 40.22000 175 LEU A N 1
ATOM 1235 C CA . LEU A 1 175 ? 257.77000 191.79600 219.15800 1.000 40.22000 175 LEU A CA 1
ATOM 1236 C C . LEU A 1 175 ? 258.72500 191.25500 218.10600 1.000 40.22000 175 LEU A C 1
ATOM 1237 O O . LEU A 1 175 ? 259.94400 191.27700 218.30100 1.000 40.22000 175 LEU A O 1
ATOM 1242 N N . ASN A 1 176 ? 258.17000 190.75400 217.01200 1.000 46.04000 176 ASN A N 1
ATOM 1243 C CA . ASN A 1 176 ? 258.98200 190.15600 215.96500 1.000 46.04000 176 ASN A CA 1
ATOM 1244 C C . ASN A 1 176 ? 260.09000 191.10200 215.53100 1.000 46.04000 176 ASN A C 1
ATOM 1245 O O . ASN A 1 176 ? 259.82500 192.23200 215.11500 1.000 46.04000 176 ASN A O 1
ATOM 1250 N N . ASP A 1 177 ? 261.33400 190.65200 215.68100 1.000 46.87000 177 ASP A N 1
ATOM 1251 C CA . ASP A 1 177 ? 262.50700 191.34900 215.16600 1.000 46.87000 177 ASP A CA 1
ATOM 1252 C C . ASP A 1 177 ? 262.77400 192.67000 215.86700 1.000 46.87000 177 ASP A C 1
ATOM 1253 O O . ASP A 1 177 ? 263.78500 193.31900 215.59200 1.000 46.87000 177 ASP A O 1
ATOM 1258 N N . PHE A 1 178 ? 261.89700 193.08400 216.77000 1.000 34.10000 178 PHE A N 1
ATOM 1259 C CA . PHE A 1 178 ? 262.17900 194.29800 217.51500 1.000 34.10000 178 PHE A CA 1
ATOM 1260 C C . PHE A 1 178 ? 262.87500 194.00300 218.82900 1.000 34.10000 178 PHE A C 1
ATOM 1261 O O . PHE A 1 178 ? 263.56200 194.86900 219.37600 1.000 34.10000 178 PHE A O 1
ATOM 1269 N N . GLY A 1 179 ? 262.72300 192.78800 219.33700 1.000 37.18000 179 GLY A N 1
ATOM 1270 C CA . GLY A 1 179 ? 263.29400 192.43700 220.61700 1.000 37.18000 179 GLY A CA 1
ATOM 1271 C C . GLY A 1 179 ? 262.21200 192.24100 221.65000 1.000 37.18000 179 GLY A C 1
ATOM 1272 O O . GLY A 1 179 ? 261.21100 192.96000 221.64900 1.000 37.18000 179 GLY A O 1
ATOM 1273 N N . SER A 1 180 ? 262.38800 191.26200 222.52500 1.000 39.56000 180 SER A N 1
ATOM 1274 C CA . SER A 1 180 ? 261.38600 190.99900 223.54400 1.000 39.56000 180 SER A CA 1
ATOM 1275 C C . SER A 1 180 ? 261.24600 192.20600 224.45200 1.000 39.56000 180 SER A C 1
ATOM 1276 O O . SER A 1 180 ? 262.24100 192.76600 224.91500 1.000 39.56000 180 SER A O 1
ATOM 1279 N N . LEU A 1 181 ? 260.01200 192.61000 224.70100 1.000 35.27000 181 LEU A N 1
ATOM 1280 C CA . LEU A 1 181 ? 259.72200 193.66700 225.65100 1.000 35.27000 181 LEU A CA 1
ATOM 1281 C C . LEU A 1 181 ? 259.27300 193.02200 226.95000 1.000 35.27000 181 LEU A C 1
ATOM 1282 O O . LEU A 1 181 ? 258.26700 192.30900 226.97500 1.000 35.27000 181 LEU A O 1
ATOM 1287 N N . GLU A 1 182 ? 260.00700 193.27700 228.02100 1.000 43.07000 182 GLU A N 1
ATOM 1288 C CA . GLU A 1 182 ? 259.78500 192.60500 229.29000 1.000 43.07000 182 GLU A CA 1
ATOM 1289 C C . GLU A 1 182 ? 259.02300 193.53200 230.21700 1.000 43.07000 182 GLU A C 1
ATOM 1290 O O . GLU A 1 182 ? 259.57400 194.53000 230.68500 1.000 43.07000 182 GLU A O 1
ATOM 1296 N N . VAL A 1 183 ? 257.76100 193.21100 230.47900 1.000 45.40000 183 VAL A N 1
ATOM 1297 C CA . VAL A 1 183 ? 256.89400 194.08700 231.25400 1.000 45.40000 183 VAL A CA 1
ATOM 1298 C C . VAL A 1 183 ? 256.45800 193.37100 232.52100 1.000 45.40000 183 VAL A C 1
ATOM 1299 O O . VAL A 1 183 ? 256.03900 192.20900 232.47700 1.000 45.40000 183 VAL A O 1
ATOM 1303 N N . ASP A 1 184 ? 256.58400 194.05700 233.65100 1.000 56.38000 184 ASP A N 1
ATOM 1304 C CA . ASP A 1 184 ? 256.15300 193.55100 234.94800 1.000 56.38000 184 ASP A CA 1
ATOM 1305 C C . ASP A 1 184 ? 255.28500 194.62600 235.58400 1.000 56.38000 184 ASP A C 1
ATOM 1306 O O . ASP A 1 184 ? 255.57700 195.82100 235.45700 1.000 56.38000 184 ASP A O 1
ATOM 1311 N N . CYS A 1 185 ? 254.22100 194.20800 236.26700 1.000 61.84000 185 CYS A N 1
ATOM 1312 C CA . CYS A 1 185 ? 253.13900 195.11600 236.60300 1.000 61.84000 185 CYS A CA 1
ATOM 1313 C C . CYS A 1 185 ? 252.34000 194.60600 237.79100 1.000 61.84000 185 CYS A C 1
ATOM 1314 O O . CYS A 1 185 ? 252.42000 193.43400 238.16100 1.000 61.84000 185 CYS A O 1
ATOM 1317 N N . SER A 1 186 ? 251.56500 195.51000 238.38500 1.000 58.55000 186 SER A N 1
ATOM 1318 C CA . SER A 1 186 ? 250.64100 195.19300 239.46400 1.000 58.55000 186 SER A CA 1
ATOM 1319 C C . SER A 1 186 ? 249.26600 195.73200 239.11400 1.000 58.55000 186 SER A C 1
ATOM 1320 O O . SER A 1 186 ? 249.12300 196.92200 238.82000 1.000 58.55000 186 SER A O 1
ATOM 1323 N N . THR A 1 187 ? 248.25700 194.86900 239.16900 1.000 58.49000 187 THR A N 1
ATOM 1324 C CA . THR A 1 187 ? 246.90800 195.21000 238.71700 1.000 58.49000 187 THR A CA 1
ATOM 1325 C C . THR A 1 187 ? 246.03400 195.52900 239.92300 1.000 58.49000 187 THR A C 1
ATOM 1326 O O . THR A 1 187 ? 245.29500 194.67900 240.41600 1.000 58.49000 187 THR A O 1
ATOM 1330 N N . ASP A 1 188 ? 246.10100 196.76900 240.38900 1.000 57.62000 188 ASP A N 1
ATOM 1331 C CA . ASP A 1 188 ? 245.16700 197.23100 241.40900 1.000 57.62000 188 ASP A CA 1
ATOM 1332 C C . ASP A 1 188 ? 243.78700 197.29100 240.77100 1.000 57.62000 188 ASP A C 1
ATOM 1333 O O . ASP A 1 188 ? 243.53100 198.11200 239.88900 1.000 57.62000 188 ASP A O 1
ATOM 1338 N N . VAL A 1 189 ? 242.89300 196.40600 241.20900 1.000 50.80000 189 VAL A N 1
ATOM 1339 C CA . VAL A 1 189 ? 241.56600 196.32700 240.61000 1.000 50.80000 189 VAL A CA 1
ATOM 1340 C C . VAL A 1 189 ? 240.72900 197.55000 240.94300 1.000 50.80000 189 VAL A C 1
ATOM 1341 O O . VAL A 1 189 ? 239.93800 198.01700 240.11600 1.000 50.80000 189 VAL A O 1
ATOM 1345 N N . GLY A 1 190 ? 240.86400 198.07100 242.15900 1.000 52.24000 190 GLY A N 1
ATOM 1346 C CA . GLY A 1 190 ? 239.98500 199.10800 242.65400 1.000 52.24000 190 GLY A CA 1
ATOM 1347 C C . GLY A 1 190 ? 238.68100 198.60900 243.23800 1.000 52.24000 190 GLY A C 1
ATOM 1348 O O . GLY A 1 190 ? 238.53000 198.61600 244.46700 1.000 52.24000 190 GLY A O 1
ATOM 1349 N N . MET A 1 191 ? 237.74600 198.15300 242.40800 1.000 49.76000 191 MET A N 1
ATOM 1350 C CA . MET A 1 191 ? 236.48000 197.60600 242.87600 1.000 49.76000 191 MET A CA 1
ATOM 1351 C C . MET A 1 191 ? 236.78800 196.31300 243.61000 1.000 49.76000 191 MET A C 1
ATOM 1352 O O . MET A 1 191 ? 236.93200 195.26200 242.97900 1.000 49.76000 191 MET A O 1
ATOM 1354 N N . ASP A 1 192 ? 236.89400 196.40000 244.93500 1.000 60.00000 192 ASP A N 1
ATOM 1355 C CA . ASP A 1 192 ? 237.24100 195.25100 245.76400 1.000 60.00000 192 ASP A CA 1
ATOM 1356 C C . ASP A 1 192 ? 236.43600 194.02400 245.36800 1.000 60.00000 192 ASP A C 1
ATOM 1357 O O . ASP A 1 192 ? 235.27100 194.12700 244.98000 1.000 60.00000 192 ASP A O 1
ATOM 1362 N N . PHE A 1 193 ? 237.07000 192.85800 245.45800 1.000 59.52000 193 PHE A N 1
ATOM 1363 C CA . PHE A 1 193 ? 236.36300 191.62500 245.14900 1.000 59.52000 193 PHE A CA 1
ATOM 1364 C C . PHE A 1 193 ? 235.78400 190.99500 246.40400 1.000 59.52000 193 PHE A C 1
ATOM 1365 O O . PHE A 1 193 ? 235.11800 189.95700 246.33700 1.000 59.52000 193 PHE A O 1
ATOM 1373 N N . GLY A 1 194 ? 236.03400 191.59800 247.56000 1.000 59.61000 194 GLY A N 1
ATOM 1374 C CA . GLY A 1 194 ? 235.35900 191.14600 248.75800 1.000 59.61000 194 GLY A CA 1
ATOM 1375 C C . GLY A 1 194 ? 233.88400 191.49000 248.75600 1.000 59.61000 194 GLY A C 1
ATOM 1376 O O . GLY A 1 194 ? 233.04200 190.65700 249.09300 1.000 59.61000 194 GLY A O 1
ATOM 1377 N N . GLU A 1 195 ? 233.55000 192.71700 248.35500 1.000 60.18000 195 GLU A N 1
ATOM 1378 C CA . GLU A 1 195 ? 232.20700 193.22700 248.60100 1.000 60.18000 195 GLU A CA 1
ATOM 1379 C C . GLU A 1 195 ? 231.27700 192.97400 247.42600 1.000 60.18000 195 GLU A C 1
ATOM 1380 O O . GLU A 1 195 ? 230.05500 193.10900 247.55700 1.000 60.18000 195 GLU A O 1
ATOM 1386 N N . ILE A 1 196 ? 231.82000 192.62700 246.27100 1.000 56.02000 196 ILE A N 1
ATOM 1387 C CA . ILE A 1 196 ? 231.01400 192.52200 245.07400 1.000 56.02000 196 ILE A CA 1
ATOM 1388 C C . ILE A 1 196 ? 230.76000 191.05900 244.75600 1.000 56.02000 196 ILE A C 1
ATOM 1389 O O . ILE A 1 196 ? 231.59300 190.18400 244.99100 1.000 56.02000 196 ILE A O 1
ATOM 1394 N N . VAL A 1 197 ? 229.57800 190.79100 244.22000 1.000 49.50000 197 VAL A N 1
ATOM 1395 C CA . VAL A 1 197 ? 229.18700 189.45400 243.80700 1.000 49.50000 197 VAL A CA 1
ATOM 1396 C C . VAL A 1 197 ? 228.49600 189.56600 242.46500 1.000 49.50000 197 VAL A C 1
ATOM 1397 O O . VAL A 1 197 ? 227.62400 190.41800 242.28000 1.000 49.50000 197 VAL A O 1
ATOM 1401 N N . VAL A 1 198 ? 228.88500 188.71600 241.52600 1.000 52.04000 198 VAL A N 1
ATOM 1402 C CA . VAL A 1 198 ? 228.29000 188.73900 240.19900 1.000 52.04000 198 VAL A CA 1
ATOM 1403 C C . VAL A 1 198 ? 226.94100 188.04700 240.28900 1.000 52.04000 198 VAL A C 1
ATOM 1404 O O . VAL A 1 198 ? 226.80900 187.00000 240.93200 1.000 52.04000 198 VAL A O 1
ATOM 1408 N N . ALA A 1 199 ? 225.93000 188.66200 239.69200 1.000 59.64000 199 ALA A N 1
ATOM 1409 C CA . ALA A 1 199 ? 224.56200 188.18200 239.77700 1.000 59.64000 199 ALA A CA 1
ATOM 1410 C C . ALA A 1 199 ? 224.12800 187.65300 238.42400 1.000 59.64000 199 ALA A C 1
ATOM 1411 O O . ALA A 1 199 ? 223.83500 188.43100 237.51300 1.000 59.64000 199 ALA A O 1
ATOM 1413 N N . ASP A 1 200 ? 224.07500 186.33800 238.29800 1.000 68.63000 200 ASP A N 1
ATOM 1414 C CA . ASP A 1 200 ? 223.74800 185.69500 237.03800 1.000 68.63000 200 ASP A CA 1
ATOM 1415 C C . ASP A 1 200 ? 222.23900 185.69500 236.87900 1.000 68.63000 200 ASP A C 1
ATOM 1416 O O . ASP A 1 200 ? 221.53500 185.01400 237.63000 1.000 68.63000 200 ASP A O 1
ATOM 1421 N N . MET A 1 201 ? 221.74900 186.45000 235.90800 1.000 75.37000 201 MET A N 1
ATOM 1422 C CA . MET A 1 201 ? 220.32900 186.48200 235.60200 1.000 75.37000 201 MET A CA 1
ATOM 1423 C C . MET A 1 201 ? 220.06500 185.42600 234.52700 1.000 75.37000 201 MET A C 1
ATOM 1424 O O . MET A 1 201 ? 220.91400 184.57500 234.25200 1.000 75.37000 201 MET A O 1
ATOM 1429 N N . SER A 1 202 ? 218.87800 185.44600 233.92300 1.000 83.65000 202 SER A N 1
ATOM 1430 C CA . SER A 1 202 ? 218.59100 184.52100 232.83600 1.000 83.65000 202 SER A CA 1
ATOM 1431 C C . SER A 1 202 ? 219.57600 184.69800 231.68900 1.000 83.65000 202 SER A C 1
ATOM 1432 O O . SER A 1 202 ? 220.07000 183.71300 231.12900 1.000 83.65000 202 SER A O 1
ATOM 1435 N N . GLY A 1 203 ? 219.87700 185.94100 231.32500 1.000 76.46000 203 GLY A N 1
ATOM 1436 C CA . GLY A 1 203 ? 220.78700 186.17900 230.22400 1.000 76.46000 203 GLY A CA 1
ATOM 1437 C C . GLY A 1 203 ? 221.71400 187.36100 230.40800 1.000 76.46000 203 GLY A C 1
ATOM 1438 O O . GLY A 1 203 ? 222.43900 187.73300 229.48300 1.000 76.46000 203 GLY A O 1
ATOM 1439 N N . LYS A 1 204 ? 221.71200 187.95900 231.59300 1.000 67.29000 204 LYS A N 1
ATOM 1440 C CA . LYS A 1 204 ? 222.52900 189.13100 231.84900 1.000 67.29000 204 LYS A CA 1
ATOM 1441 C C . LYS A 1 204 ? 223.27400 188.93600 233.15800 1.000 67.29000 204 LYS A C 1
ATOM 1442 O O . LYS A 1 204 ? 222.98200 188.02600 233.93600 1.000 67.29000 204 LYS A O 1
ATOM 1444 N N . TRP A 1 205 ? 224.25500 189.79800 233.39100 1.000 61.95000 205 TRP A N 1
ATOM 1445 C CA . TRP A 1 205 ? 225.09200 189.72900 234.57700 1.000 61.95000 205 TRP A CA 1
ATOM 1446 C C . TRP A 1 205 ? 225.24500 191.12100 235.16100 1.000 61.95000 205 TRP A C 1
ATOM 1447 O O . TRP A 1 205 ? 225.11300 192.11600 234.44800 1.000 61.95000 205 TRP A O 1
ATOM 1458 N N . TRP A 1 206 ? 225.51800 191.19100 236.45800 1.000 62.36000 206 TRP A N 1
ATOM 1459 C CA . TRP A 1 206 ? 225.69000 192.46600 237.13200 1.000 62.36000 206 TRP A CA 1
ATOM 1460 C C . TRP A 1 206 ? 226.73700 192.32200 238.22000 1.000 62.36000 206 TRP A C 1
ATOM 1461 O O . TRP A 1 206 ? 227.13600 191.21700 238.58800 1.000 62.36000 206 TRP A O 1
ATOM 1472 N N . ILE A 1 207 ? 227.18400 193.46100 238.73200 1.000 56.75000 207 ILE A N 1
ATOM 1473 C CA . ILE A 1 207 ? 228.13900 193.51300 239.82900 1.000 56.75000 207 ILE A CA 1
ATOM 1474 C C . ILE A 1 207 ? 227.43300 194.14700 241.01600 1.000 56.75000 207 ILE A C 1
ATOM 1475 O O . ILE A 1 207 ? 227.40900 195.37600 241.14900 1.000 56.75000 207 ILE A O 1
ATOM 1480 N N . VAL A 1 208 ? 226.86400 193.31100 241.88000 1.000 54.27000 208 VAL A N 1
ATOM 1481 C CA . VAL A 1 208 ? 226.00000 193.77700 242.95200 1.000 54.27000 208 VAL A CA 1
ATOM 1482 C C . VAL A 1 208 ? 226.67900 193.55200 244.29500 1.000 54.27000 208 VAL A C 1
ATOM 1483 O O . VAL A 1 208 ? 227.52600 192.67100 244.45700 1.000 54.27000 208 VAL A O 1
ATOM 1487 N N . ASN A 1 209 ? 226.28300 194.36600 245.26600 1.000 50.23000 209 ASN A N 1
ATOM 1488 C CA . ASN A 1 209 ? 226.91300 194.36300 246.57600 1.000 50.23000 209 ASN A CA 1
ATOM 1489 C C . ASN A 1 209 ? 226.59400 193.09500 247.35500 1.000 50.23000 209 ASN A C 1
ATOM 1490 O O . ASN A 1 209 ? 225.47500 192.57800 247.32200 1.000 50.23000 209 ASN A O 1
ATOM 1495 N N . LYS A 1 210 ? 227.60000 192.60700 248.08200 1.000 47.87000 210 LYS A N 1
ATOM 1496 C CA . LYS A 1 210 ? 227.42800 191.40200 248.88500 1.000 47.87000 210 LYS A CA 1
ATOM 1497 C C . LYS A 1 210 ? 226.30700 191.57200 249.89800 1.000 47.87000 210 LYS A C 1
ATOM 1498 O O . LYS A 1 210 ? 225.41900 190.71800 250.00300 1.000 47.87000 210 LYS A O 1
ATOM 1500 N N . ASP A 1 211 ? 226.33400 192.66800 250.65600 1.000 54.08000 211 ASP A N 1
ATOM 1501 C CA . ASP A 1 211 ? 225.30600 192.89100 251.66600 1.000 54.08000 211 ASP A CA 1
ATOM 1502 C C . ASP A 1 211 ? 223.93300 193.03000 251.02800 1.000 54.08000 211 ASP A C 1
ATOM 1503 O O . ASP A 1 211 ? 222.93900 192.53100 251.56500 1.000 54.08000 211 ASP A O 1
ATOM 1508 N N . TRP A 1 212 ? 223.85500 193.70600 249.88400 1.000 47.52000 212 TRP A N 1
ATOM 1509 C CA . TRP A 1 212 ? 222.59500 193.76300 249.15600 1.000 47.52000 212 TRP A CA 1
ATOM 1510 C C . TRP A 1 212 ? 222.16200 192.38200 248.70200 1.000 47.52000 212 TRP A C 1
ATOM 1511 O O . TRP A 1 212 ? 220.97500 192.04900 248.75900 1.000 47.52000 212 TRP A O 1
ATOM 1522 N N . PHE A 1 213 ? 223.10500 191.57300 248.22600 1.000 46.97000 213 PHE A N 1
ATOM 1523 C CA . PHE A 1 213 ? 222.74600 190.26800 247.69100 1.000 46.97000 213 PHE A CA 1
ATOM 1524 C C . PHE A 1 213 ? 222.22600 189.35100 248.78800 1.000 46.97000 213 PHE A C 1
ATOM 1525 O O . PHE A 1 213 ? 221.29400 188.57000 248.57500 1.000 46.97000 213 PHE A O 1
ATOM 1533 N N . ASN A 1 214 ? 222.82100 189.42600 249.97400 1.000 46.84000 214 ASN A N 1
ATOM 1534 C CA . ASN A 1 214 ? 222.34000 188.59600 251.06900 1.000 46.84000 214 ASN A CA 1
ATOM 1535 C C . ASN A 1 214 ? 221.05700 189.15600 251.66600 1.000 46.84000 214 ASN A C 1
ATOM 1536 O O . ASN A 1 214 ? 220.20400 188.40100 252.14100 1.000 46.84000 214 ASN A O 1
ATOM 1541 N N . GLU A 1 215 ? 220.90000 190.47900 251.64700 1.000 50.06000 215 GLU A N 1
ATOM 1542 C CA . GLU A 1 215 ? 219.71600 191.08800 252.24200 1.000 50.06000 215 GLU A CA 1
ATOM 1543 C C . GLU A 1 215 ? 218.50100 190.93200 251.34100 1.000 50.06000 215 GLU A C 1
ATOM 1544 O O . GLU A 1 215 ? 217.38200 191.28000 251.73100 1.000 50.06000 215 GLU A O 1
ATOM 1546 N N . LEU A 1 216 ? 218.69800 190.43800 250.12800 1.000 52.95000 216 LEU A N 1
ATOM 1547 C CA . LEU A 1 216 ? 217.56000 190.12400 249.28200 1.000 52.95000 216 LEU A CA 1
ATOM 1548 C C . LEU A 1 216 ? 216.79200 188.97500 249.90900 1.000 52.95000 216 LEU A C 1
ATOM 1549 O O . LEU A 1 216 ? 217.39200 188.01800 250.40300 1.000 52.95000 216 LEU A O 1
ATOM 1554 N N . ALA A 1 217 ? 215.46600 189.06800 249.90200 1.000 56.17000 217 ALA A N 1
ATOM 1555 C CA . ALA A 1 217 ? 214.62400 188.08100 250.56600 1.000 56.17000 217 ALA A CA 1
ATOM 1556 C C . ALA A 1 217 ? 213.91800 187.22400 249.52700 1.000 56.17000 217 ALA A C 1
ATOM 1557 O O . ALA A 1 217 ? 213.06600 187.71900 248.78700 1.000 56.17000 217 ALA A O 1
ATOM 1559 N N . LEU A 1 218 ? 214.25000 185.94500 249.49700 1.000 57.94000 218 LEU A N 1
ATOM 1560 C CA . LEU A 1 218 ? 213.70200 185.00000 248.53800 1.000 57.94000 218 LEU A CA 1
ATOM 1561 C C . LEU A 1 218 ? 214.04200 183.59800 249.01600 1.000 57.94000 218 LEU A C 1
ATOM 1562 O O . LEU A 1 218 ? 214.74400 183.45400 250.02000 1.000 57.94000 218 LEU A O 1
ATOM 1567 N N . PRO A 1 219 ? 213.56700 182.54800 248.36300 1.000 65.07000 219 PRO A N 1
ATOM 1568 C CA . PRO A 1 219 ? 214.06500 181.21400 248.70000 1.000 65.07000 219 PRO A CA 1
ATOM 1569 C C . PRO A 1 219 ? 215.36400 180.91000 247.98000 1.000 65.07000 219 PRO A C 1
ATOM 1570 O O . PRO A 1 219 ? 215.40800 180.88900 246.74700 1.000 65.07000 219 PRO A O 1
ATOM 1574 N N . TRP A 1 220 ? 216.42600 180.66300 248.73700 1.000 60.04000 220 TRP A N 1
ATOM 1575 C CA . TRP A 1 220 ? 217.74000 180.43600 248.16700 1.000 60.04000 220 TRP A CA 1
ATOM 1576 C C . TRP A 1 220 ? 218.14000 178.98600 248.36700 1.000 60.04000 220 TRP A C 1
ATOM 1577 O O . TRP A 1 220 ? 217.43100 178.20200 248.99800 1.000 60.04000 220 TRP A O 1
ATOM 1588 N N . SER A 1 221 ? 219.30600 178.64100 247.83400 1.000 66.16000 221 SER A N 1
ATOM 1589 C CA . SER A 1 221 ? 219.86400 177.30800 247.98800 1.000 66.16000 221 SER A CA 1
ATOM 1590 C C . SER A 1 221 ? 221.36900 177.38400 247.81400 1.000 66.16000 221 SER A C 1
ATOM 1591 O O . SER A 1 221 ? 221.85300 177.68200 246.71900 1.000 66.16000 221 SER A O 1
ATOM 1594 N N . THR A 1 222 ? 222.10300 177.11200 248.88400 1.000 61.09000 222 THR A N 1
ATOM 1595 C CA . THR A 1 222 ? 223.55500 177.13100 248.83500 1.000 61.09000 222 THR A CA 1
ATOM 1596 C C . THR A 1 222 ? 224.13900 175.80500 248.38000 1.000 61.09000 222 THR A C 1
ATOM 1597 O O . THR A 1 222 ? 225.36200 175.65200 248.37400 1.000 61.09000 222 THR A O 1
ATOM 1599 N N . ALA A 1 223 ? 223.30300 174.85100 248.00000 1.000 65.15000 223 ALA A N 1
ATOM 1600 C CA . ALA A 1 223 ? 223.78000 173.53400 247.61400 1.000 65.15000 223 ALA A CA 1
ATOM 1601 C C . ALA A 1 223 ? 224.30900 173.58100 246.18400 1.000 65.15000 223 ALA A C 1
ATOM 1602 O O . ALA A 1 223 ? 224.50900 174.64900 245.60000 1.000 65.15000 223 ALA A O 1
ATOM 1604 N N . SER A 1 224 ? 224.55000 172.40700 245.60900 1.000 77.01000 224 SER A N 1
ATOM 1605 C CA . SER A 1 224 ? 225.10300 172.32100 244.26600 1.000 77.01000 224 SER A CA 1
ATOM 1606 C C . SER A 1 224 ? 224.08300 172.76500 243.22500 1.000 77.01000 224 SER A C 1
ATOM 1607 O O . SER A 1 224 ? 222.87000 172.69400 243.43400 1.000 77.01000 224 SER A O 1
ATOM 1609 N N . THR A 1 225 ? 224.59700 173.22900 242.08500 1.000 80.62000 225 THR A N 1
ATOM 1610 C CA . THR A 1 225 ? 223.72200 173.63600 240.99100 1.000 80.62000 225 THR A CA 1
ATOM 1611 C C . THR A 1 225 ? 222.99900 172.44100 240.38700 1.000 80.62000 225 THR A C 1
ATOM 1612 O O . THR A 1 225 ? 221.95300 172.60000 239.74600 1.000 80.62000 225 THR A O 1
ATOM 1614 N N . THR A 1 226 ? 223.55000 171.23800 240.56300 1.000 83.67000 226 THR A N 1
ATOM 1615 C CA . THR A 1 226 ? 222.93900 170.04900 239.97800 1.000 83.67000 226 THR A CA 1
ATOM 1616 C C . THR A 1 226 ? 221.52100 169.85400 240.49700 1.000 83.67000 226 THR A C 1
ATOM 1617 O O . THR A 1 226 ? 220.57900 169.67300 239.71600 1.000 83.67000 226 THR A O 1
ATOM 1619 N N . ALA A 1 227 ? 221.34900 169.89800 241.81400 1.000 83.81000 227 ALA A N 1
ATOM 1620 C CA . ALA A 1 227 ? 220.03500 169.84600 242.44500 1.000 83.81000 227 ALA A CA 1
ATOM 1621 C C . ALA A 1 227 ? 220.06800 170.79900 243.62800 1.000 83.81000 227 ALA A C 1
ATOM 1622 O O . ALA A 1 227 ? 221.02400 170.78800 244.40800 1.000 83.81000 227 ALA A O 1
ATOM 1624 N N . GLU A 1 228 ? 219.03600 171.61800 243.76400 1.000 72.37000 228 GLU A N 1
ATOM 1625 C CA . GLU A 1 228 ? 219.02400 172.65300 244.78400 1.000 72.37000 228 GLU A CA 1
ATOM 1626 C C . GLU A 1 228 ? 218.06800 172.27100 245.90300 1.000 72.37000 228 GLU A C 1
ATOM 1627 O O . GLU A 1 228 ? 217.02900 171.65100 245.66000 1.000 72.37000 228 GLU A O 1
ATOM 1629 N N . VAL A 1 229 ? 218.43100 172.63700 247.13200 1.000 73.25000 229 VAL A N 1
ATOM 1630 C CA . VAL A 1 229 ? 217.59000 172.32100 248.28100 1.000 73.25000 229 VAL A CA 1
ATOM 1631 C C . VAL A 1 229 ? 216.46700 173.33800 248.41400 1.000 73.25000 229 VAL A C 1
ATOM 1632 O O . VAL A 1 229 ? 215.34200 172.99300 248.79400 1.000 73.25000 229 VAL A O 1
ATOM 1636 N N . TRP A 1 230 ? 216.74400 174.59900 248.08600 1.000 71.76000 230 TRP A N 1
ATOM 1637 C CA . TRP A 1 230 ? 215.76600 175.67500 248.21800 1.000 71.76000 230 TRP A CA 1
ATOM 1638 C C . TRP A 1 230 ? 215.29600 175.83000 249.66100 1.000 71.76000 230 TRP A C 1
ATOM 1639 O O . TRP A 1 230 ? 214.14900 175.54300 249.99700 1.000 71.76000 230 TRP A O 1
ATOM 1650 N N . GLN A 1 231 ? 216.20000 176.25700 250.52800 1.000 66.52000 231 GLN A N 1
ATOM 1651 C CA . GLN A 1 231 ? 215.77700 176.59500 251.87400 1.000 66.52000 231 GLN A CA 1
ATOM 1652 C C . GLN A 1 231 ? 214.94800 177.87700 251.86300 1.000 66.52000 231 GLN A C 1
ATOM 1653 O O . GLN A 1 231 ? 214.93800 178.63300 250.89000 1.000 66.52000 231 GLN A O 1
ATOM 1655 N N . ALA A 1 232 ? 214.24700 178.11700 252.97000 1.000 71.23000 232 ALA A N 1
ATOM 1656 C CA . ALA A 1 232 ? 213.36300 179.27400 253.11800 1.000 71.23000 232 ALA A CA 1
ATOM 1657 C C . ALA A 1 232 ? 212.35200 179.34400 251.97700 1.000 71.23000 232 ALA A C 1
ATOM 1658 O O . ALA A 1 232 ? 212.18100 180.37500 251.32900 1.000 71.23000 232 ALA A O 1
ATOM 1660 N N . ARG A 1 233 ? 211.67800 178.22000 251.73700 1.000 79.58000 233 ARG A N 1
ATOM 1661 C CA . ARG A 1 233 ? 210.67100 178.15500 250.68400 1.000 79.58000 233 ARG A CA 1
ATOM 1662 C C . ARG A 1 233 ? 209.50700 179.09400 250.94800 1.000 79.58000 233 ARG A C 1
ATOM 1663 O O . ARG A 1 233 ? 208.99600 179.72100 250.01500 1.000 79.58000 233 ARG A O 1
ATOM 1671 N N . ASP A 1 234 ? 209.08600 179.21200 252.20600 1.000 82.34000 234 ASP A N 1
ATOM 1672 C CA . ASP A 1 234 ? 207.82800 179.87600 252.52000 1.000 82.34000 234 ASP A CA 1
ATOM 1673 C C . ASP A 1 234 ? 207.78700 181.32800 252.06800 1.000 82.34000 234 ASP A C 1
ATOM 1674 O O . ASP A 1 234 ? 206.70100 181.89300 251.90900 1.000 82.34000 234 ASP A O 1
ATOM 1679 N N . ARG A 1 235 ? 208.94200 181.95900 251.86700 1.000 69.55000 235 ARG A N 1
ATOM 1680 C CA . ARG A 1 235 ? 208.92100 183.37200 251.52300 1.000 69.55000 235 ARG A CA 1
ATOM 1681 C C . ARG A 1 235 ? 208.26600 183.64300 250.18200 1.000 69.55000 235 ARG A C 1
ATOM 1682 O O . ARG A 1 235 ? 207.92700 184.79500 249.90400 1.000 69.55000 235 ARG A O 1
ATOM 1690 N N . LEU A 1 236 ? 208.07800 182.62700 249.34600 1.000 77.96000 236 LEU A N 1
ATOM 1691 C CA . LEU A 1 236 ? 207.53000 182.84900 248.01900 1.000 77.96000 236 LEU A CA 1
ATOM 1692 C C . LEU A 1 236 ? 206.29100 181.99700 247.74300 1.000 77.96000 236 LEU A C 1
ATOM 1693 O O . LEU A 1 236 ? 205.79100 181.98300 246.61300 1.000 77.96000 236 LEU A O 1
ATOM 1698 N N . VAL A 1 237 ? 205.75100 181.32000 248.75500 1.000 85.87000 237 VAL A N 1
ATOM 1699 C CA . VAL A 1 237 ? 204.45500 180.66500 248.66600 1.000 85.87000 237 VAL A CA 1
ATOM 1700 C C . VAL A 1 237 ? 203.61800 181.14400 249.84200 1.000 85.87000 237 VAL A C 1
ATOM 1701 O O . VAL A 1 237 ? 204.13500 181.68000 250.82000 1.000 85.87000 237 VAL A O 1
ATOM 1705 N N . GLU A 1 238 ? 202.30800 180.96200 249.73700 1.000 99.64000 238 GLU A N 1
ATOM 1706 C CA . GLU A 1 238 ? 201.42300 181.37100 250.81700 1.000 99.64000 238 GLU A CA 1
ATOM 1707 C C . GLU A 1 238 ? 200.33000 180.33600 251.01600 1.000 99.64000 238 GLU A C 1
ATOM 1708 O O . GLU A 1 238 ? 200.01000 179.56800 250.10600 1.000 99.64000 238 GLU A O 1
ATOM 1714 N N . PHE A 1 239 ? 199.76600 180.32800 252.21400 1.000 94.22000 239 PHE A N 1
ATOM 1715 C CA . PHE A 1 239 ? 198.74600 179.36400 252.58000 1.000 94.22000 239 PHE A CA 1
ATOM 1716 C C . PHE A 1 239 ? 197.38000 180.02800 252.54300 1.000 94.22000 239 PHE A C 1
ATOM 1717 O O . PHE A 1 239 ? 197.19200 181.10300 253.12000 1.000 94.22000 239 PHE A O 1
ATOM 1725 N N . GLY A 1 240 ? 196.43300 179.38900 251.86300 1.000 100.03000 240 GLY A N 1
ATOM 1726 C CA . GLY A 1 240 ? 195.07400 179.87900 251.87200 1.000 100.03000 240 GLY A CA 1
ATOM 1727 C C . GLY A 1 240 ? 194.48200 179.83300 253.26300 1.000 100.03000 240 GLY A C 1
ATOM 1728 O O . GLY A 1 240 ? 194.87500 179.03200 254.10900 1.000 100.03000 240 GLY A O 1
ATOM 1729 N N . TRP A 1 241 ? 193.53600 180.72900 253.50800 1.000 104.25000 241 TRP A N 1
ATOM 1730 C CA . TRP A 1 241 ? 192.92700 180.79600 254.82400 1.000 104.25000 241 TRP A CA 1
ATOM 1731 C C . TRP A 1 241 ? 192.28900 179.44900 255.13100 1.000 104.25000 241 TRP A C 1
ATOM 1732 O O . TRP A 1 241 ? 191.60900 178.88200 254.26600 1.000 104.25000 241 TRP A O 1
ATOM 1743 N N . PRO A 1 242 ? 192.50200 178.89700 256.31900 1.000 104.47000 242 PRO A N 1
ATOM 1744 C CA . PRO A 1 242 ? 192.14100 177.49700 256.55400 1.000 104.47000 242 PRO A CA 1
ATOM 1745 C C . PRO A 1 242 ? 190.66700 177.23500 256.30300 1.000 104.47000 242 PRO A C 1
ATOM 1746 O O . PRO A 1 242 ? 189.79900 178.01500 256.69500 1.000 104.47000 242 PRO A O 1
ATOM 1750 N N . HIS A 1 243 ? 190.39700 176.12700 255.62900 1.000 108.81000 243 HIS A N 1
ATOM 1751 C CA . HIS A 1 243 ? 189.06200 175.57700 255.50800 1.000 108.81000 243 HIS A CA 1
ATOM 1752 C C . HIS A 1 243 ? 189.05900 174.21600 256.18000 1.000 108.81000 243 HIS A C 1
ATOM 1753 O O . HIS A 1 243 ? 190.07400 173.51600 256.19100 1.000 108.81000 243 HIS A O 1
ATOM 1760 N N . ALA A 1 244 ? 187.91000 173.84800 256.74400 1.000 119.17000 244 ALA A N 1
ATOM 1761 C CA . ALA A 1 244 ? 187.84600 172.63700 257.55400 1.000 119.17000 244 ALA A CA 1
ATOM 1762 C C . ALA A 1 244 ? 188.28600 171.41100 256.76600 1.000 119.17000 244 ALA A C 1
ATOM 1763 O O . ALA A 1 244 ? 188.80900 170.45000 257.34000 1.000 119.17000 244 ALA A O 1
ATOM 1765 N N . ALA A 1 245 ? 188.08600 171.42500 255.45000 1.000 119.13000 245 ALA A N 1
ATOM 1766 C CA . ALA A 1 245 ? 188.49400 170.28500 254.63900 1.000 119.13000 245 ALA A CA 1
ATOM 1767 C C . ALA A 1 245 ? 189.94500 170.40900 254.20300 1.000 119.13000 245 ALA A C 1
ATOM 1768 O O . ALA A 1 245 ? 190.77100 169.54000 254.50200 1.000 119.13000 245 ALA A O 1
ATOM 1770 N N . LYS A 1 246 ? 190.27700 171.48700 253.50000 1.000 112.98000 246 LYS A N 1
ATOM 1771 C CA . LYS A 1 246 ? 191.57900 171.58500 252.86300 1.000 112.98000 246 LYS A CA 1
ATOM 1772 C C . LYS A 1 246 ? 192.17100 172.96000 253.11900 1.000 112.98000 246 LYS A C 1
ATOM 1773 O O . LYS A 1 246 ? 191.45300 173.94400 253.31100 1.000 112.98000 246 LYS A O 1
ATOM 1775 N N . GLN A 1 247 ? 193.49900 173.00600 253.11500 1.000 105.21000 247 GLN A N 1
ATOM 1776 C CA . GLN A 1 247 ? 194.26300 174.24300 253.18300 1.000 105.21000 247 GLN A CA 1
ATOM 1777 C C . GLN A 1 247 ? 194.98600 174.40100 251.85700 1.000 105.21000 247 GLN A C 1
ATOM 1778 O O . GLN A 1 247 ? 196.01400 173.75700 251.63100 1.000 105.21000 247 GLN A O 1
ATOM 1784 N N . ASN A 1 248 ? 194.45200 175.24300 250.98200 1.000 99.48000 248 ASN A N 1
ATOM 1785 C CA . ASN A 1 248 ? 195.02300 175.41700 249.65600 1.000 99.48000 248 ASN A CA 1
ATOM 1786 C C . ASN A 1 248 ? 196.29400 176.24900 249.74000 1.000 99.48000 248 ASN A C 1
ATOM 1787 O O . ASN A 1 248 ? 196.36000 177.21900 250.50100 1.000 99.48000 248 ASN A O 1
ATOM 1792 N N . ILE A 1 249 ? 197.29600 175.86300 248.95400 1.000 97.43000 249 ILE A N 1
ATOM 1793 C CA . ILE A 1 249 ? 198.60800 176.50100 248.94200 1.000 97.43000 249 ILE A CA 1
ATOM 1794 C C . ILE A 1 249 ? 198.79100 177.16500 247.58800 1.000 97.43000 249 ILE A C 1
ATOM 1795 O O . ILE A 1 249 ? 198.62600 176.51800 246.54800 1.000 97.43000 249 ILE A O 1
ATOM 1800 N N . TYR A 1 250 ? 199.13300 178.44800 247.59000 1.000 101.48000 250 TYR A N 1
ATOM 1801 C CA . TYR A 1 250 ? 199.37600 179.18200 246.35700 1.000 101.48000 250 TYR A CA 1
ATOM 1802 C C . TYR A 1 250 ? 200.70800 179.90800 246.45400 1.000 101.48000 250 TYR A C 1
ATOM 1803 O O . TYR A 1 250 ? 201.12900 180.29800 247.54800 1.000 101.48000 250 TYR A O 1
ATOM 1812 N N . ASP A 1 251 ? 201.36900 180.07900 245.31500 1.000 96.47000 251 ASP A N 1
ATOM 1813 C CA . ASP A 1 251 ? 202.58400 180.87600 245.27000 1.000 96.47000 251 ASP A CA 1
ATOM 1814 C C . ASP A 1 251 ? 202.34900 182.19500 244.54100 1.000 96.47000 251 ASP A C 1
ATOM 1815 O O . ASP A 1 251 ? 201.30600 182.41300 243.92300 1.000 96.47000 251 ASP A O 1
ATOM 1820 N N . ILE A 1 252 ? 203.34200 183.07900 244.61400 1.000 87.23000 252 ILE A N 1
ATOM 1821 C CA . ILE A 1 252 ? 203.14500 184.44600 244.14400 1.000 87.23000 252 ILE A CA 1
ATOM 1822 C C . ILE A 1 252 ? 203.43300 184.54800 242.65200 1.000 87.23000 252 ILE A C 1
ATOM 1823 O O . ILE A 1 252 ? 203.08500 185.54200 242.00300 1.000 87.23000 252 ILE A O 1
ATOM 1828 N N . GLY A 1 253 ? 204.05700 183.53100 242.08100 1.000 91.26000 253 GLY A N 1
ATOM 1829 C CA . GLY A 1 253 ? 204.47300 183.62100 240.69900 1.000 91.26000 253 GLY A CA 1
ATOM 1830 C C . GLY A 1 253 ? 205.82100 184.30800 240.56100 1.000 91.26000 253 GLY A C 1
ATOM 1831 O O . GLY A 1 253 ? 206.41300 184.78500 241.52800 1.000 91.26000 253 GLY A O 1
ATOM 1832 N N . ASP A 1 254 ? 206.31100 184.36100 239.32400 1.000 87.61000 254 ASP A N 1
ATOM 1833 C CA . ASP A 1 254 ? 207.65800 184.85200 239.06100 1.000 87.61000 254 ASP A CA 1
ATOM 1834 C C . ASP A 1 254 ? 207.82900 186.28300 239.55700 1.000 87.61000 254 ASP A C 1
ATOM 1835 O O . ASP A 1 254 ? 206.85900 187.02600 239.72000 1.000 87.61000 254 ASP A O 1
ATOM 1837 N N . GLN A 1 255 ? 209.07900 186.66300 239.81800 1.000 81.76000 255 GLN A N 1
ATOM 1838 C CA . GLN A 1 255 ? 209.42900 188.01600 240.24100 1.000 81.76000 255 GLN A CA 1
ATOM 1839 C C . GLN A 1 255 ? 210.45300 188.62300 239.30700 1.000 81.76000 255 GLN A C 1
ATOM 1840 O O . GLN A 1 255 ? 211.32000 189.39700 239.72600 1.000 81.76000 255 GLN A O 1
ATOM 1846 N N . GLU A 1 256 ? 210.38000 188.26700 238.02600 1.000 81.35000 256 GLU A N 1
ATOM 1847 C CA . GLU A 1 256 ? 211.32100 188.79700 237.05100 1.000 81.35000 256 GLU A CA 1
ATOM 1848 C C . GLU A 1 256 ? 211.35600 190.31700 237.11100 1.000 81.35000 256 GLU A C 1
ATOM 1849 O O . GLU A 1 256 ? 212.42600 190.93200 237.17900 1.000 81.35000 256 GLU A O 1
ATOM 1855 N N . GLY A 1 257 ? 210.17500 190.93300 237.11700 1.000 77.91000 257 GLY A N 1
ATOM 1856 C CA . GLY A 1 257 ? 210.10700 192.38300 237.06400 1.000 77.91000 257 GLY A CA 1
ATOM 1857 C C . GLY A 1 257 ? 210.68500 193.04500 238.29800 1.000 77.91000 257 GLY A C 1
ATOM 1858 O O . GLY A 1 257 ? 211.41800 194.03000 238.20100 1.000 77.91000 257 GLY A O 1
ATOM 1859 N N . ALA A 1 258 ? 210.35000 192.52400 239.47700 1.000 74.35000 258 ALA A N 1
ATOM 1860 C CA . ALA A 1 258 ? 210.84400 193.13800 240.70300 1.000 74.35000 258 ALA A CA 1
ATOM 1861 C C . ALA A 1 258 ? 212.36100 193.06800 240.77600 1.000 74.35000 258 ALA A C 1
ATOM 1862 O O . ALA A 1 258 ? 213.02200 194.06200 241.09900 1.000 74.35000 258 ALA A O 1
ATOM 1864 N N . VAL A 1 259 ? 212.93000 191.90700 240.46000 1.000 68.92000 259 VAL A N 1
ATOM 1865 C CA . VAL A 1 259 ? 214.37900 191.76900 240.48900 1.000 68.92000 259 VAL A CA 1
ATOM 1866 C C . VAL A 1 259 ? 215.02400 192.68000 239.45900 1.000 68.92000 259 VAL A C 1
ATOM 1867 O O . VAL A 1 259 ? 216.02500 193.35300 239.73900 1.000 68.92000 259 VAL A O 1
ATOM 1871 N N . THR A 1 260 ? 214.47200 192.70200 238.24700 1.000 71.17000 260 THR A N 1
ATOM 1872 C CA . THR A 1 260 ? 215.04400 193.52900 237.19500 1.000 71.17000 260 THR A CA 1
ATOM 1873 C C . THR A 1 260 ? 215.03900 194.99500 237.59100 1.000 71.17000 260 THR A C 1
ATOM 1874 O O . THR A 1 260 ? 216.04900 195.69100 237.44300 1.000 71.17000 260 THR A O 1
ATOM 1878 N N . ALA A 1 261 ? 213.91200 195.47700 238.11400 1.000 70.72000 261 ALA A N 1
ATOM 1879 C CA . ALA A 1 261 ? 213.82500 196.86400 238.54300 1.000 70.72000 261 ALA A CA 1
ATOM 1880 C C . ALA A 1 261 ? 214.78800 197.15900 239.68000 1.000 70.72000 261 ALA A C 1
ATOM 1881 O O . ALA A 1 261 ? 215.41200 198.22500 239.69900 1.000 70.72000 261 ALA A O 1
ATOM 1883 N N . ALA A 1 262 ? 214.92600 196.23900 240.63100 1.000 61.56000 262 ALA A N 1
ATOM 1884 C CA . ALA A 1 262 ? 215.83000 196.48400 241.74400 1.000 61.56000 262 ALA A CA 1
ATOM 1885 C C . ALA A 1 262 ? 217.27700 196.57100 241.27800 1.000 61.56000 262 ALA A C 1
ATOM 1886 O O . ALA A 1 262 ? 218.03700 197.42200 241.75300 1.000 61.56000 262 ALA A O 1
ATOM 1888 N N . ILE A 1 263 ? 217.67900 195.69800 240.35100 1.000 65.95000 263 ILE A N 1
ATOM 1889 C CA . ILE A 1 263 ? 219.08000 195.64100 239.93400 1.000 65.95000 263 ILE A CA 1
ATOM 1890 C C . ILE A 1 263 ? 219.39800 196.62800 238.81700 1.000 65.95000 263 ILE A C 1
ATOM 1891 O O . ILE A 1 263 ? 220.58100 196.87600 238.53800 1.000 65.95000 263 ILE A O 1
ATOM 1896 N N . ALA A 1 264 ? 218.38600 197.23800 238.19900 1.000 72.88000 264 ALA A N 1
ATOM 1897 C CA . ALA A 1 264 ? 218.63000 198.07000 237.02400 1.000 72.88000 264 ALA A CA 1
ATOM 1898 C C . ALA A 1 264 ? 219.60700 199.20200 237.31700 1.000 72.88000 264 ALA A C 1
ATOM 1899 O O . ALA A 1 264 ? 220.48700 199.49500 236.50200 1.000 72.88000 264 ALA A O 1
ATOM 1901 N N . GLN A 1 265 ? 219.47900 199.84600 238.47400 1.000 76.25000 265 GLN A N 1
ATOM 1902 C CA . GLN A 1 265 ? 220.33700 200.98400 238.80500 1.000 76.25000 265 GLN A CA 1
ATOM 1903 C C . GLN A 1 265 ? 221.59900 200.46900 239.50200 1.000 76.25000 265 GLN A C 1
ATOM 1904 O O . GLN A 1 265 ? 221.99900 200.90900 240.58000 1.000 76.25000 265 GLN A O 1
ATOM 1910 N N . ALA A 1 266 ? 222.23400 199.50000 238.84900 1.000 68.95000 266 ALA A N 1
ATOM 1911 C CA . ALA A 1 266 ? 223.45200 198.89200 239.36300 1.000 68.95000 266 ALA A CA 1
ATOM 1912 C C . ALA A 1 266 ? 224.38500 198.66000 238.19000 1.000 68.95000 266 ALA A C 1
ATOM 1913 O O . ALA A 1 266 ? 223.91700 198.54600 237.05300 1.000 68.95000 266 ALA A O 1
ATOM 1915 N N . PRO A 1 267 ? 225.69700 198.59400 238.42100 1.000 65.73000 267 PRO A N 1
ATOM 1916 C CA . PRO A 1 267 ? 226.63200 198.48900 237.29600 1.000 65.73000 267 PRO A CA 1
ATOM 1917 C C . PRO A 1 267 ? 226.36700 197.26000 236.44200 1.000 65.73000 267 PRO A C 1
ATOM 1918 O O . PRO A 1 267 ? 226.28500 196.13200 236.93200 1.000 65.73000 267 PRO A O 1
ATOM 1922 N N . MET A 1 268 ? 226.22900 197.50600 235.14800 1.000 67.84000 268 MET A N 1
ATOM 1923 C CA . MET A 1 268 ? 225.94500 196.48200 234.15900 1.000 67.84000 268 MET A CA 1
ATOM 1924 C C . MET A 1 268 ? 227.27100 195.90900 233.67500 1.000 67.84000 268 MET A C 1
ATOM 1925 O O . MET A 1 268 ? 228.18200 196.64700 233.29600 1.000 67.84000 268 MET A O 1
ATOM 1930 N N . ALA A 1 269 ? 227.38500 194.58700 233.70800 1.000 63.55000 269 ALA A N 1
ATOM 1931 C CA . ALA A 1 269 ? 228.66800 193.91700 233.51500 1.000 63.55000 269 ALA A CA 1
ATOM 1932 C C . ALA A 1 269 ? 228.62700 193.08800 232.23900 1.000 63.55000 269 ALA A C 1
ATOM 1933 O O . ALA A 1 269 ? 227.88600 192.10500 232.14700 1.000 63.55000 269 ALA A O 1
ATOM 1935 N N . LYS A 1 270 ? 229.44100 193.48300 231.26700 1.000 66.51000 270 LYS A N 1
ATOM 1936 C CA . LYS A 1 270 ? 229.53900 192.76900 230.00300 1.000 66.51000 270 LYS A CA 1
ATOM 1937 C C . LYS A 1 270 ? 230.02500 191.34400 230.23700 1.000 66.51000 270 LYS A C 1
ATOM 1938 O O . LYS A 1 270 ? 230.99100 191.12000 230.97300 1.000 66.51000 270 LYS A O 1
ATOM 1944 N N . TRP A 1 271 ? 229.35600 190.37900 229.61400 1.000 70.80000 271 TRP A N 1
ATOM 1945 C CA . TRP A 1 271 ? 229.67700 188.96500 229.77100 1.000 70.80000 271 TRP A CA 1
ATOM 1946 C C . TRP A 1 271 ? 230.11800 188.42800 228.42100 1.000 70.80000 271 TRP A C 1
ATOM 1947 O O . TRP A 1 271 ? 229.45500 188.66700 227.40800 1.000 70.80000 271 TRP A O 1
ATOM 1958 N N . GLU A 1 272 ? 231.22700 187.69800 228.40500 1.000 80.26000 272 GLU A N 1
ATOM 1959 C CA . GLU A 1 272 ? 231.81400 187.21700 227.16400 1.000 80.26000 272 GLU A CA 1
ATOM 1960 C C . GLU A 1 272 ? 232.63700 185.96700 227.42800 1.000 80.26000 272 GLU A C 1
ATOM 1961 O O . GLU A 1 272 ? 233.72700 186.04900 228.00100 1.000 80.26000 272 GLU A O 1
ATOM 1967 N N . SER A 1 273 ? 232.11100 184.81700 227.00700 1.000 80.02000 273 SER A N 1
ATOM 1968 C CA . SER A 1 273 ? 232.83200 183.54500 227.04800 1.000 80.02000 273 SER A CA 1
ATOM 1969 C C . SER A 1 273 ? 233.41100 183.27400 228.43400 1.000 80.02000 273 SER A C 1
ATOM 1970 O O . SER A 1 273 ? 234.59400 182.96800 228.59200 1.000 80.02000 273 SER A O 1
ATOM 1973 N N . ASP A 1 274 ? 232.55600 183.40000 229.44700 1.000 74.16000 274 ASP A N 1
ATOM 1974 C CA . ASP A 1 274 ? 232.95600 183.22500 230.84200 1.000 74.16000 274 ASP A CA 1
ATOM 1975 C C . ASP A 1 274 ? 234.07400 184.19200 231.22100 1.000 74.16000 274 ASP A C 1
ATOM 1976 O O . ASP A 1 274 ? 235.00200 183.84600 231.95300 1.000 74.16000 274 ASP A O 1
ATOM 1981 N N . LYS A 1 275 ? 233.98600 185.41500 230.71100 1.000 71.72000 275 LYS A N 1
ATOM 1982 C CA . LYS A 1 275 ? 234.93300 186.47300 231.04800 1.000 71.72000 275 LYS A CA 1
ATOM 1983 C C . LYS A 1 275 ? 234.13000 187.76300 231.16600 1.000 71.72000 275 LYS A C 1
ATOM 1984 O O . LYS A 1 275 ? 233.41900 188.14500 230.23300 1.000 71.72000 275 LYS A O 1
ATOM 1986 N N . VAL A 1 276 ? 234.22700 188.41600 232.31600 1.000 64.43000 276 VAL A N 1
ATOM 1987 C CA . VAL A 1 276 ? 233.47800 189.64000 232.56700 1.000 64.43000 276 VAL A CA 1
ATOM 1988 C C . VAL A 1 276 ? 234.45200 190.80500 232.66100 1.000 64.43000 276 VAL A C 1
ATOM 1989 O O . VAL A 1 276 ? 235.36500 190.79700 233.49100 1.000 64.43000 276 VAL A O 1
ATOM 1993 N N . GLU A 1 277 ? 234.24500 191.81600 231.82800 1.000 63.08000 277 GLU A N 1
ATOM 1994 C CA . GLU A 1 277 ? 235.16600 192.93700 231.72700 1.000 63.08000 277 GLU A CA 1
ATOM 1995 C C . GLU A 1 277 ? 234.95800 193.89300 232.88900 1.000 63.08000 277 GLU A C 1
ATOM 1996 O O . GLU A 1 277 ? 233.86600 194.43800 233.06700 1.000 63.08000 277 GLU A O 1
ATOM 2002 N N . LEU A 1 278 ? 236.00300 194.10100 233.67000 1.000 52.14000 278 LEU A N 1
ATOM 2003 C CA . LEU A 1 278 ? 236.00200 195.21000 234.59800 1.000 52.14000 278 LEU A CA 1
ATOM 2004 C C . LEU A 1 278 ? 236.16900 196.51200 233.83400 1.000 52.14000 278 LEU A C 1
ATOM 2005 O O . LEU A 1 278 ? 236.41200 196.52700 232.62700 1.000 52.14000 278 LEU A O 1
ATOM 2010 N N . ILE A 1 279 ? 236.00500 197.62000 234.55000 1.000 52.38000 279 ILE A N 1
ATOM 2011 C CA . ILE A 1 279 ? 236.43200 198.91500 234.03000 1.000 52.38000 279 ILE A CA 1
ATOM 2012 C C . ILE A 1 279 ? 237.18000 199.74400 235.05300 1.000 52.38000 279 ILE A C 1
ATOM 2013 O O . ILE A 1 279 ? 237.78900 200.76600 234.69200 1.000 52.38000 279 ILE A O 1
ATOM 2018 N N . SER A 1 280 ? 237.17000 199.35800 236.32400 1.000 51.27000 280 SER A N 1
ATOM 2019 C CA . SER A 1 280 ? 237.83500 200.14800 237.34800 1.000 51.27000 280 SER A CA 1
ATOM 2020 C C . SER A 1 280 ? 239.34700 200.03800 237.24900 1.000 51.27000 280 SER A C 1
ATOM 2021 O O . SER A 1 280 ? 240.05400 201.04700 237.34300 1.000 51.27000 280 SER A O 1
ATOM 2024 N N . GLY A 1 281 ? 239.85400 198.82600 237.04400 1.000 53.94000 281 GLY A N 1
ATOM 2025 C CA . GLY A 1 281 ? 241.23600 198.53900 237.38900 1.000 53.94000 281 GLY A CA 1
ATOM 2026 C C . GLY A 1 281 ? 242.22800 199.33400 236.55900 1.000 53.94000 281 GLY A C 1
ATOM 2027 O O . GLY A 1 281 ? 242.00000 199.62800 235.38500 1.000 53.94000 281 GLY A O 1
ATOM 2028 N N . ILE A 1 282 ? 243.34900 199.66800 237.18800 1.000 52.34000 282 ILE A N 1
ATOM 2029 C CA . ILE A 1 282 ? 244.45600 200.36200 236.55100 1.000 52.34000 282 ILE A CA 1
ATOM 2030 C C . ILE A 1 282 ? 245.69400 199.50600 236.73300 1.000 52.34000 282 ILE A C 1
ATOM 2031 O O . ILE A 1 282 ? 245.77000 198.71100 237.67500 1.000 52.34000 282 ILE A O 1
ATOM 2036 N N . LEU A 1 283 ? 246.65400 199.65900 235.83500 1.000 50.76000 283 LEU A N 1
ATOM 2037 C CA . LEU A 1 283 ? 247.87300 198.86900 235.86900 1.000 50.76000 283 LEU A CA 1
ATOM 2038 C C . LEU A 1 283 ? 249.04200 199.75800 236.25600 1.000 50.76000 283 LEU A C 1
ATOM 2039 O O . LEU A 1 283 ? 249.24200 200.81800 235.66000 1.000 50.76000 283 LEU A O 1
ATOM 2044 N N . LYS A 1 284 ? 249.79900 199.33900 237.26000 1.000 58.87000 284 LYS A N 1
ATOM 2045 C CA . LYS A 1 284 ? 251.02100 200.03500 237.64800 1.000 58.87000 284 LYS A CA 1
ATOM 2046 C C . LYS A 1 284 ? 252.19200 199.21900 237.12800 1.000 58.87000 284 LYS A C 1
ATOM 2047 O O . LYS A 1 284 ? 252.79100 198.43200 237.86100 1.000 58.87000 284 LYS A O 1
ATOM 2053 N N . CYS A 1 285 ? 252.51500 199.39800 235.85600 1.000 58.82000 285 CYS A N 1
ATOM 2054 C CA . CYS A 1 285 ? 253.50800 198.57900 235.18700 1.000 58.82000 285 CYS A CA 1
ATOM 2055 C C . CYS A 1 285 ? 254.83200 199.31400 235.09800 1.000 58.82000 285 CYS A C 1
ATOM 2056 O O . CYS A 1 285 ? 254.87900 200.52400 234.86900 1.000 58.82000 285 CYS A O 1
ATOM 2059 N N . LYS A 1 286 ? 255.91000 198.56400 235.27800 1.000 60.43000 286 LYS A N 1
ATOM 2060 C CA . LYS A 1 286 ? 257.24500 199.03700 234.96100 1.000 60.43000 286 LYS A CA 1
ATOM 2061 C C . LYS A 1 286 ? 257.73800 198.22200 233.78000 1.000 60.43000 286 LYS A C 1
ATOM 2062 O O . LYS A 1 286 ? 257.65000 196.99000 233.79200 1.000 60.43000 286 LYS A O 1
ATOM 2068 N N . VAL A 1 287 ? 258.22400 198.91300 232.75400 1.000 50.10000 287 VAL A N 1
ATOM 2069 C CA . VAL A 1 287 ? 258.52200 198.31300 231.46400 1.000 50.10000 287 VAL A CA 1
ATOM 2070 C C . VAL A 1 287 ? 260.02600 198.16400 231.32900 1.000 50.10000 287 VAL A C 1
ATOM 2071 O O . VAL A 1 287 ? 260.74300 199.16000 231.18100 1.000 50.10000 287 VAL A O 1
ATOM 2075 N N . LYS A 1 288 ? 260.49900 196.92200 231.37400 1.000 47.29000 288 LYS A N 1
ATOM 2076 C CA . LYS A 1 288 ? 261.88900 196.59200 231.10200 1.000 47.29000 288 LYS A CA 1
ATOM 2077 C C . LYS A 1 288 ? 262.03500 196.46400 229.59500 1.000 47.29000 288 LYS A C 1
ATOM 2078 O O . LYS A 1 288 ? 261.58400 195.47600 229.00700 1.000 47.29000 288 LYS A O 1
ATOM 2084 N N . LEU A 1 289 ? 262.65000 197.46500 228.97600 1.000 40.43000 289 LEU A N 1
ATOM 2085 C CA . LEU A 1 289 ? 262.73000 197.55100 227.52900 1.000 40.43000 289 LEU A CA 1
ATOM 2086 C C . LEU A 1 289 ? 264.11300 197.22400 226.99600 1.000 40.43000 289 LEU A C 1
ATOM 2087 O O . LEU A 1 289 ? 264.34500 197.34900 225.79100 1.000 40.43000 289 LEU A O 1
ATOM 2092 N N . GLY A 1 290 ? 265.02700 196.78900 227.86100 1.000 40.16000 290 GLY A N 1
ATOM 2093 C CA . GLY A 1 290 ? 266.39800 196.57200 227.42900 1.000 40.16000 290 GLY A CA 1
ATOM 2094 C C . GLY A 1 290 ? 266.51100 195.58000 226.29200 1.000 40.16000 290 GLY A C 1
ATOM 2095 O O . GLY A 1 290 ? 267.20000 195.82500 225.30100 1.000 40.16000 290 GLY A O 1
ATOM 2096 N N . ASN A 1 291 ? 265.80900 194.45400 226.40100 1.000 35.74000 291 ASN A N 1
ATOM 2097 C CA . ASN A 1 291 ? 265.96500 193.40300 225.40400 1.000 35.74000 291 ASN A CA 1
ATOM 2098 C C . ASN A 1 291 ? 265.41700 193.83100 224.05000 1.000 35.74000 291 ASN A C 1
ATOM 2099 O O . ASN A 1 291 ? 265.41200 193.04100 223.10000 1.000 35.74000 291 ASN A O 1
ATOM 2101 N N . LEU A 1 292 ? 264.93900 195.06600 223.93900 1.000 34.80000 292 LEU A N 1
ATOM 2102 C CA . LEU A 1 292 ? 264.47200 195.55400 222.65000 1.000 34.80000 292 LEU A CA 1
ATOM 2103 C C . LEU A 1 292 ? 265.56100 196.34600 221.94000 1.000 34.80000 292 LEU A C 1
ATOM 2104 O O . LEU A 1 292 ? 266.35400 197.05000 222.56900 1.000 34.80000 292 LEU A O 1
ATOM 2109 N N . LYS A 1 293 ? 265.57700 196.23500 220.61200 1.000 32.23000 293 LYS A N 1
ATOM 2110 C CA . LYS A 1 293 ? 266.56700 196.86500 219.75500 1.000 32.23000 293 LYS A CA 1
ATOM 2111 C C . LYS A 1 293 ? 265.84300 197.52500 218.59600 1.000 32.23000 293 LYS A C 1
ATOM 2112 O O . LYS A 1 293 ? 264.66600 197.26200 218.35300 1.000 32.23000 293 LYS A O 1
ATOM 2118 N N . LEU A 1 294 ? 266.55400 198.36500 217.85800 1.000 30.97000 294 LEU A N 1
ATOM 2119 C CA . LEU A 1 294 ? 265.97900 198.97200 216.66900 1.000 30.97000 294 LEU A CA 1
ATOM 2120 C C . LEU A 1 294 ? 265.77700 197.93300 215.57600 1.000 30.97000 294 LEU A C 1
ATOM 2121 O O . LEU A 1 294 ? 266.06700 196.74900 215.74000 1.000 30.97000 294 LEU A O 1
ATOM 2126 N N . ARG A 1 295 ? 265.26400 198.39500 214.44500 1.000 30.59000 295 ARG A N 1
ATOM 2127 C CA . ARG A 1 295 ? 265.17000 197.58500 213.24500 1.000 30.59000 295 ARG A CA 1
ATOM 2128 C C . ARG A 1 295 ? 265.35500 198.47500 212.03000 1.000 30.59000 295 ARG A C 1
ATOM 2129 O O . ARG A 1 295 ? 265.01300 199.66000 212.06000 1.000 30.59000 295 ARG A O 1
ATOM 2137 N N . GLY A 1 296 ? 265.90000 197.90000 210.96300 1.000 30.34000 296 GLY A N 1
ATOM 2138 C CA . GLY A 1 296 ? 266.08000 198.65000 209.74100 1.000 30.34000 296 GLY A CA 1
ATOM 2139 C C . GLY A 1 296 ? 267.19200 199.66000 209.79500 1.000 30.34000 296 GLY A C 1
ATOM 2140 O O . GLY A 1 296 ? 267.43400 200.35400 208.80700 1.000 30.34000 296 GLY A O 1
ATOM 2141 N N . VAL A 1 297 ? 267.90200 199.74200 210.92000 1.000 30.12000 297 VAL A N 1
ATOM 2142 C CA . VAL A 1 297 ? 268.98300 200.70100 211.05500 1.000 30.12000 297 VAL A CA 1
ATOM 2143 C C . VAL A 1 297 ? 270.05800 200.48100 210.00900 1.000 30.12000 297 VAL A C 1
ATOM 2144 O O . VAL A 1 297 ? 270.80800 201.40700 209.68900 1.000 30.12000 297 VAL A O 1
ATOM 2148 N N . THR A 1 298 ? 270.13900 199.28900 209.44100 1.000 32.47000 298 THR A N 1
ATOM 2149 C CA . THR A 1 298 ? 271.20300 198.98000 208.50400 1.000 32.47000 298 THR A CA 1
ATOM 2150 C C . THR A 1 298 ? 270.88700 199.41100 207.08100 1.000 32.47000 298 THR A C 1
ATOM 2151 O O . THR A 1 298 ? 271.79600 199.46000 206.25200 1.000 32.47000 298 THR A O 1
ATOM 2155 N N . TYR A 1 299 ? 269.64600 199.76700 206.77800 1.000 30.65000 299 TYR A N 1
ATOM 2156 C CA . TYR A 1 299 ? 269.30400 200.13500 205.41600 1.000 30.65000 299 TYR A CA 1
ATOM 2157 C C . TYR A 1 299 ? 270.01800 201.42100 205.01000 1.000 30.65000 299 TYR A C 1
ATOM 2158 O O . TYR A 1 299 ? 270.75500 202.03300 205.78400 1.000 30.65000 299 TYR A O 1
ATOM 2167 N N . SER A 1 300 ? 269.80400 201.82600 203.77000 1.000 33.34000 300 SER A N 1
ATOM 2168 C CA . SER A 1 300 ? 270.21600 203.12900 203.29300 1.000 33.34000 300 SER A CA 1
ATOM 2169 C C . SER A 1 300 ? 269.08000 204.11100 203.55500 1.000 33.34000 300 SER A C 1
ATOM 2170 O O . SER A 1 300 ? 268.10800 203.79100 204.23900 1.000 33.34000 300 SER A O 1
ATOM 2173 N N . MET A 1 301 ? 269.18300 205.31700 203.01500 1.000 34.69000 301 MET A N 1
ATOM 2174 C CA . MET A 1 301 ? 268.09300 206.27400 203.12600 1.000 34.69000 301 MET A CA 1
ATOM 2175 C C . MET A 1 301 ? 267.39100 206.42400 201.78700 1.000 34.69000 301 MET A C 1
ATOM 2176 O O . MET A 1 301 ? 268.02200 206.36000 200.73100 1.000 34.69000 301 MET A O 1
ATOM 2181 N N . CYS A 1 302 ? 266.07600 206.60400 201.83900 1.000 39.82000 302 CYS A N 1
ATOM 2182 C CA . CYS A 1 302 ? 265.26900 206.59500 200.62800 1.000 39.82000 302 CYS A CA 1
ATOM 2183 C C . CYS A 1 302 ? 265.65500 207.73400 199.70800 1.000 39.82000 302 CYS A C 1
ATOM 2184 O O . CYS A 1 302 ? 266.07800 208.80000 200.15700 1.000 39.82000 302 CYS A O 1
ATOM 2187 N N . ALA A 1 303 ? 265.51300 207.50000 198.41100 1.000 41.74000 303 ALA A N 1
ATOM 2188 C CA . ALA A 1 303 ? 265.74100 208.53300 197.42000 1.000 41.74000 303 ALA A CA 1
ATOM 2189 C C . ALA A 1 303 ? 264.64500 208.60400 196.37500 1.000 41.74000 303 ALA A C 1
ATOM 2190 O O . ALA A 1 303 ? 264.68500 209.49300 195.52200 1.000 41.74000 303 ALA A O 1
ATOM 2192 N N . GLN A 1 304 ? 263.67800 207.70000 196.41100 1.000 47.58000 304 GLN A N 1
ATOM 2193 C CA . GLN A 1 304 ? 262.56500 207.79700 195.48900 1.000 47.58000 304 GLN A CA 1
ATOM 2194 C C . GLN A 1 304 ? 261.56000 208.83000 195.98700 1.000 47.58000 304 GLN A C 1
ATOM 2195 O O . GLN A 1 304 ? 261.75700 209.49100 197.00700 1.000 47.58000 304 GLN A O 1
ATOM 2201 N N . THR A 1 305 ? 260.46900 208.97100 195.24600 1.000 47.52000 305 THR A N 1
ATOM 2202 C CA . THR A 1 305 ? 259.46400 209.96900 195.57000 1.000 47.52000 305 THR A CA 1
ATOM 2203 C C . THR A 1 305 ? 258.49500 209.45700 196.62100 1.000 47.52000 305 THR A C 1
ATOM 2204 O O . THR A 1 305 ? 258.28600 208.25100 196.76100 1.000 47.52000 305 THR A O 1
ATOM 2208 N N . PHE A 1 306 ? 257.89500 210.38700 197.35400 1.000 46.02000 306 PHE A N 1
ATOM 2209 C CA . PHE A 1 306 ? 256.88400 210.08600 198.35500 1.000 46.02000 306 PHE A CA 1
ATOM 2210 C C . PHE A 1 306 ? 255.59500 210.79400 197.97400 1.000 46.02000 306 PHE A C 1
ATOM 2211 O O . PHE A 1 306 ? 255.63400 211.89700 197.42700 1.000 46.02000 306 PHE A O 1
ATOM 2219 N N . THR A 1 307 ? 254.46100 210.15900 198.24300 1.000 48.83000 307 THR A N 1
ATOM 2220 C CA . THR A 1 307 ? 253.15900 210.74800 197.97300 1.000 48.83000 307 THR A CA 1
ATOM 2221 C C . THR A 1 307 ? 252.33000 210.78300 199.24600 1.000 48.83000 307 THR A C 1
ATOM 2222 O O . THR A 1 307 ? 252.32000 209.82600 200.02300 1.000 48.83000 307 THR A O 1
ATOM 2226 N N . THR A 1 308 ? 251.61500 211.88100 199.44400 1.000 47.58000 308 THR A N 1
ATOM 2227 C CA . THR A 1 308 ? 250.80600 212.07200 200.63500 1.000 47.58000 308 THR A CA 1
ATOM 2228 C C . THR A 1 308 ? 249.46800 211.37400 200.45700 1.000 47.58000 308 THR A C 1
ATOM 2229 O O . THR A 1 308 ? 248.95300 211.27100 199.34300 1.000 47.58000 308 THR A O 1
ATOM 2233 N N . GLU A 1 309 ? 248.92600 210.86900 201.55900 1.000 53.15000 309 GLU A N 1
ATOM 2234 C CA . GLU A 1 309 ? 247.60400 210.26700 201.57000 1.000 53.15000 309 GLU A CA 1
ATOM 2235 C C . GLU A 1 309 ? 246.58100 211.18900 202.22100 1.000 53.15000 309 GLU A C 1
ATOM 2236 O O . GLU A 1 309 ? 245.50000 211.40700 201.67000 1.000 53.15000 309 GLU A O 1
ATOM 2242 N N . THR A 1 310 ? 246.90500 211.73300 203.39000 1.000 60.73000 310 THR A N 1
ATOM 2243 C CA . THR A 1 310 ? 246.06000 212.70600 204.06300 1.000 60.73000 310 THR A CA 1
ATOM 2244 C C . THR A 1 310 ? 246.90600 213.88200 204.51600 1.000 60.73000 310 THR A C 1
ATOM 2245 O O . THR A 1 310 ? 248.07600 213.72300 204.87000 1.000 60.73000 310 THR A O 1
ATOM 2249 N N . ARG A 1 311 ? 246.30100 215.06200 204.51500 1.000 63.07000 311 ARG A N 1
ATOM 2250 C CA . ARG A 1 311 ? 247.01300 216.24200 204.96400 1.000 63.07000 311 ARG A CA 1
ATOM 2251 C C . ARG A 1 311 ? 247.34700 216.11200 206.44600 1.000 63.07000 311 ARG A C 1
ATOM 2252 O O . ARG A 1 311 ? 246.59600 215.49800 207.20800 1.000 63.07000 311 ARG A O 1
ATOM 2260 N N . PRO A 1 312 ? 248.47600 216.65700 206.87000 1.000 59.05000 312 PRO A N 1
ATOM 2261 C CA . PRO A 1 312 ? 248.83600 216.61100 208.28900 1.000 59.05000 312 PRO A CA 1
ATOM 2262 C C . PRO A 1 312 ? 247.75200 217.18400 209.17800 1.000 59.05000 312 PRO A C 1
ATOM 2263 O O . PRO A 1 312 ? 247.51000 218.39200 209.17300 1.000 59.05000 312 PRO A O 1
ATOM 2267 N N . ALA A 1 313 ? 247.11300 216.32900 209.96400 1.000 60.21000 313 ALA A N 1
ATOM 2268 C CA . ALA A 1 313 ? 246.04000 216.73600 210.85300 1.000 60.21000 313 ALA A CA 1
ATOM 2269 C C . ALA A 1 313 ? 246.55900 216.77800 212.27700 1.000 60.21000 313 ALA A C 1
ATOM 2270 O O . ALA A 1 313 ? 247.07100 215.77900 212.78700 1.000 60.21000 313 ALA A O 1
ATOM 2272 N N . ASP A 1 314 ? 246.43200 217.93500 212.91100 1.000 63.58000 314 ASP A N 1
ATOM 2273 C CA . ASP A 1 314 ? 246.89400 218.08500 214.28200 1.000 63.58000 314 ASP A CA 1
ATOM 2274 C C . ASP A 1 314 ? 246.17200 217.08600 215.17400 1.000 63.58000 314 ASP A C 1
ATOM 2275 O O . ASP A 1 314 ? 244.96000 216.89200 215.04900 1.000 63.58000 314 ASP A O 1
ATOM 2280 N N . THR A 1 315 ? 246.92000 216.43900 216.06300 1.000 62.65000 315 THR A N 1
ATOM 2281 C CA . THR A 1 315 ? 246.33600 215.43900 216.94200 1.000 62.65000 315 THR A CA 1
ATOM 2282 C C . THR A 1 315 ? 245.82600 216.03000 218.24200 1.000 62.65000 315 THR A C 1
ATOM 2283 O O . THR A 1 315 ? 245.28300 215.28900 219.06700 1.000 62.65000 315 THR A O 1
ATOM 2287 N N . GLY A 1 316 ? 246.00900 217.32900 218.45700 1.000 62.71000 316 GLY A N 1
ATOM 2288 C CA . GLY A 1 316 ? 245.67200 217.96100 219.70500 1.000 62.71000 316 GLY A CA 1
ATOM 2289 C C . GLY A 1 316 ? 246.64300 217.66000 220.82700 1.000 62.71000 316 GLY A C 1
ATOM 2290 O O . GLY A 1 316 ? 246.70700 218.41400 221.80300 1.000 62.71000 316 GLY A O 1
ATOM 2291 N N . HIS A 1 317 ? 247.40700 216.57800 220.70600 1.000 57.14000 317 HIS A N 1
ATOM 2292 C CA . HIS A 1 317 ? 248.36500 216.17900 221.72300 1.000 57.14000 317 HIS A CA 1
ATOM 2293 C C . HIS A 1 317 ? 249.75000 216.73300 221.45600 1.000 57.14000 317 HIS A C 1
ATOM 2294 O O . HIS A 1 317 ? 250.74900 216.14700 221.88900 1.000 57.14000 317 HIS A O 1
ATOM 2301 N N . GLY A 1 318 ? 249.83800 217.84500 220.73900 1.000 62.88000 318 GLY A N 1
ATOM 2302 C CA . GLY A 1 318 ? 251.12200 218.38500 220.36800 1.000 62.88000 318 GLY A CA 1
ATOM 2303 C C . GLY A 1 318 ? 251.85900 217.59500 219.31900 1.000 62.88000 318 GLY A C 1
ATOM 2304 O O . GLY A 1 318 ? 253.08200 217.71800 219.22200 1.000 62.88000 318 GLY A O 1
ATOM 2305 N N . THR A 1 319 ? 251.16300 216.78300 218.53300 1.000 60.51000 319 THR A N 1
ATOM 2306 C CA . THR A 1 319 ? 251.79200 215.94900 217.52400 1.000 60.51000 319 THR A CA 1
ATOM 2307 C C . THR A 1 319 ? 251.03700 216.05200 216.20800 1.000 60.51000 319 THR A C 1
ATOM 2308 O O . THR A 1 319 ? 249.88000 216.47400 216.16600 1.000 60.51000 319 THR A O 1
ATOM 2312 N N . VAL A 1 320 ? 251.70800 215.65700 215.13300 1.000 57.60000 320 VAL A N 1
ATOM 2313 C CA . VAL A 1 320 ? 251.16800 215.73000 213.78300 1.000 57.60000 320 VAL A CA 1
ATOM 2314 C C . VAL A 1 320 ? 251.28700 214.35500 213.14600 1.000 57.60000 320 VAL A C 1
ATOM 2315 O O . VAL A 1 320 ? 252.35400 213.73600 213.19800 1.000 57.60000 320 VAL A O 1
ATOM 2319 N N . ALA A 1 321 ? 250.20500 213.88100 212.53900 1.000 54.19000 321 ALA A N 1
ATOM 2320 C CA . ALA A 1 321 ? 250.15600 212.54900 211.95200 1.000 54.19000 321 ALA A CA 1
ATOM 2321 C C . ALA A 1 321 ? 249.66300 212.63500 210.51800 1.000 54.19000 321 ALA A C 1
ATOM 2322 O O . ALA A 1 321 ? 248.66000 213.29900 210.24500 1.000 54.19000 321 ALA A O 1
ATOM 2324 N N . PHE A 1 322 ? 250.35800 211.95900 209.60600 1.000 53.48000 322 PHE A N 1
ATOM 2325 C CA . PHE A 1 322 ? 250.00700 212.01700 208.18800 1.000 53.48000 322 PHE A CA 1
ATOM 2326 C C . PHE A 1 322 ? 250.58200 210.80300 207.47000 1.000 53.48000 322 PHE A C 1
ATOM 2327 O O . PHE A 1 322 ? 251.79300 210.70900 207.26100 1.000 53.48000 322 PHE A O 1
ATOM 2335 N N . LYS A 1 323 ? 249.70300 209.89200 207.07500 1.000 50.46000 323 LYS A N 1
ATOM 2336 C CA . LYS A 1 323 ? 250.10800 208.67700 206.38200 1.000 50.46000 323 LYS A CA 1
ATOM 2337 C C . LYS A 1 323 ? 250.67300 209.03900 205.01900 1.000 50.46000 323 LYS A C 1
ATOM 2338 O O . LYS A 1 323 ? 249.95600 209.55700 204.16300 1.000 50.46000 323 LYS A O 1
ATOM 2344 N N . VAL A 1 324 ? 251.94500 208.78100 204.81500 1.000 40.39000 324 VAL A N 1
ATOM 2345 C CA . VAL A 1 324 ? 252.56400 209.01000 203.52300 1.000 40.39000 324 VAL A CA 1
ATOM 2346 C C . VAL A 1 324 ? 252.85400 207.67700 202.84700 1.000 40.39000 324 VAL A C 1
ATOM 2347 O O . VAL A 1 324 ? 253.30000 206.71500 203.47000 1.000 40.39000 324 VAL A O 1
ATOM 2351 N N . LYS A 1 325 ? 252.57600 207.61700 201.55100 1.000 42.54000 325 LYS A N 1
ATOM 2352 C CA . LYS A 1 325 ? 252.81900 206.43600 200.74000 1.000 42.54000 325 LYS A CA 1
ATOM 2353 C C . LYS A 1 325 ? 254.24200 206.47300 200.21400 1.000 42.54000 325 LYS A C 1
ATOM 2354 O O . LYS A 1 325 ? 254.89500 207.51800 200.25000 1.000 42.54000 325 LYS A O 1
ATOM 2356 N N . TYR A 1 326 ? 254.72000 205.33200 199.72900 1.000 42.65000 326 TYR A N 1
ATOM 2357 C CA . TYR A 1 326 ? 256.04200 205.22500 199.12000 1.000 42.65000 326 TYR A CA 1
ATOM 2358 C C . TYR A 1 326 ? 255.91900 204.52600 197.77600 1.000 42.65000 326 TYR A C 1
ATOM 2359 O O . TYR A 1 326 ? 255.82400 203.30100 197.71500 1.000 42.65000 326 TYR A O 1
ATOM 2368 N N . VAL A 1 327 ? 255.97100 205.29400 196.70300 1.000 46.74000 327 VAL A N 1
ATOM 2369 C CA . VAL A 1 327 ? 256.10000 204.73700 195.36600 1.000 46.74000 327 VAL A CA 1
ATOM 2370 C C . VAL A 1 327 ? 257.55500 204.88600 194.94800 1.000 46.74000 327 VAL A C 1
ATOM 2371 O O . VAL A 1 327 ? 258.10900 205.98900 194.94400 1.000 46.74000 327 VAL A O 1
ATOM 2375 N N . GLY A 1 328 ? 258.19300 203.76200 194.64200 1.000 47.81000 328 GLY A N 1
ATOM 2376 C CA . GLY A 1 328 ? 259.60500 203.76000 194.32100 1.000 47.81000 328 GLY A CA 1
ATOM 2377 C C . GLY A 1 328 ? 260.12400 202.38100 193.98200 1.000 47.81000 328 GLY A C 1
ATOM 2378 O O . GLY A 1 328 ? 259.35000 201.50300 193.59900 1.000 47.81000 328 GLY A O 1
ATOM 2379 N N . THR A 1 329 ? 261.41900 202.18100 194.09500 1.000 43.86000 329 THR A N 1
ATOM 2380 C CA . THR A 1 329 ? 261.96200 200.86600 193.78200 1.000 43.86000 329 THR A CA 1
ATOM 2381 C C . THR A 1 329 ? 262.85500 200.30500 194.87500 1.000 43.86000 329 THR A C 1
ATOM 2382 O O . THR A 1 329 ? 262.84400 199.09500 195.10000 1.000 43.86000 329 THR A O 1
ATOM 2384 N N . ASP A 1 330 ? 263.62200 201.14600 195.56500 1.000 40.20000 330 ASP A N 1
ATOM 2385 C CA . ASP A 1 330 ? 264.53900 200.62700 196.56900 1.000 40.20000 330 ASP A CA 1
ATOM 2386 C C . ASP A 1 330 ? 263.72500 200.07100 197.72400 1.000 40.20000 330 ASP A C 1
ATOM 2387 O O . ASP A 1 330 ? 263.29100 200.81900 198.60300 1.000 40.20000 330 ASP A O 1
ATOM 2389 N N . VAL A 1 331 ? 263.52300 198.75900 197.73000 1.000 40.58000 331 VAL A N 1
ATOM 2390 C CA . VAL A 1 331 ? 262.48800 198.14400 198.55300 1.000 40.58000 331 VAL A CA 1
ATOM 2391 C C . VAL A 1 331 ? 262.73100 198.42100 200.03300 1.000 40.58000 331 VAL A C 1
ATOM 2392 O O . VAL A 1 331 ? 261.93700 199.15200 200.63700 1.000 40.58000 331 VAL A O 1
ATOM 2396 N N . PRO A 1 332 ? 263.79000 197.92100 200.66700 1.000 34.45000 332 PRO A N 1
ATOM 2397 C CA . PRO A 1 332 ? 263.95800 198.23800 202.08400 1.000 34.45000 332 PRO A CA 1
ATOM 2398 C C . PRO A 1 332 ? 264.63700 199.57800 202.23400 1.000 34.45000 332 PRO A C 1
ATOM 2399 O O . PRO A 1 332 ? 265.68800 199.81000 201.63500 1.000 34.45000 332 PRO A O 1
ATOM 2403 N N . CYS A 1 333 ? 264.05600 200.47000 203.02100 1.000 31.01000 333 CYS A N 1
ATOM 2404 C CA . CYS A 1 333 ? 264.59000 201.81600 203.09700 1.000 31.01000 333 CYS A CA 1
ATOM 2405 C C . CYS A 1 333 ? 263.95700 202.56000 204.25300 1.000 31.01000 333 CYS A C 1
ATOM 2406 O O . CYS A 1 333 ? 262.74300 202.50100 204.45100 1.000 31.01000 333 CYS A O 1
ATOM 2409 N N . ARG A 1 334 ? 264.78200 203.27200 205.00200 1.000 32.54000 334 ARG A N 1
ATOM 2410 C CA . ARG A 1 334 ? 264.29400 204.08500 206.10500 1.000 32.54000 334 ARG A CA 1
ATOM 2411 C C . ARG A 1 334 ? 263.98100 205.45400 205.53000 1.000 32.54000 334 ARG A C 1
ATOM 2412 O O . ARG A 1 334 ? 264.74000 205.98700 204.72000 1.000 32.54000 334 ARG A O 1
ATOM 2420 N N . VAL A 1 335 ? 262.84000 206.00700 205.92300 1.000 34.30000 335 VAL A N 1
ATOM 2421 C CA . VAL A 1 335 ? 262.42800 207.32400 205.45600 1.000 34.30000 335 VAL A CA 1
ATOM 2422 C C . VAL A 1 335 ? 263.21700 208.38600 206.20200 1.000 34.30000 335 VAL A C 1
ATOM 2423 O O . VAL A 1 335 ? 263.17900 208.43300 207.43500 1.000 34.30000 335 VAL A O 1
ATOM 2427 N N . PRO A 1 336 ? 263.93400 209.25200 205.50700 1.000 36.83000 336 PRO A N 1
ATOM 2428 C CA . PRO A 1 336 ? 264.51500 210.41700 206.16400 1.000 36.83000 336 PRO A CA 1
ATOM 2429 C C . PRO A 1 336 ? 263.41000 211.37200 206.56900 1.000 36.83000 336 PRO A C 1
ATOM 2430 O O . PRO A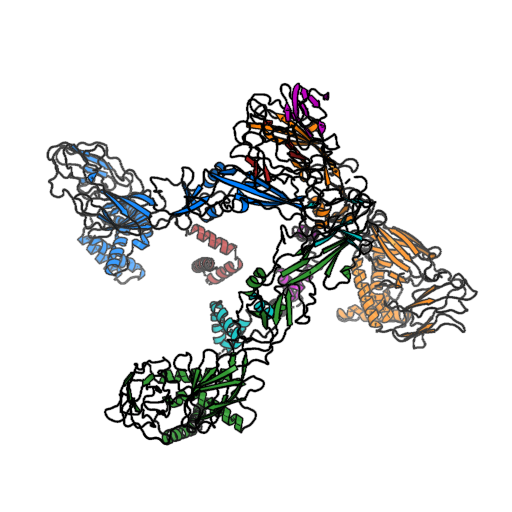 1 336 ? 262.30400 211.35200 206.03200 1.000 36.83000 336 PRO A O 1
ATOM 2434 N N . LEU A 1 337 ? 263.72100 212.21900 207.54100 1.000 42.24000 337 LEU A N 1
ATOM 2435 C CA . LEU A 1 337 ? 262.69700 213.05800 208.14600 1.000 42.24000 337 LEU A CA 1
ATOM 2436 C C . LEU A 1 337 ? 263.38800 214.22300 208.82500 1.000 42.24000 337 LEU A C 1
ATOM 2437 O O . LEU A 1 337 ? 264.35900 214.02600 209.55700 1.000 42.24000 337 LEU A O 1
ATOM 2442 N N . HIS A 1 338 ? 262.90900 215.42700 208.57400 1.000 60.19000 338 HIS A N 1
ATOM 2443 C CA . HIS A 1 338 ? 263.60400 216.61000 209.04000 1.000 60.19000 338 HIS A CA 1
ATOM 2444 C C . HIS A 1 338 ? 262.59300 217.66900 209.43400 1.000 60.19000 338 HIS A C 1
ATOM 2445 O O . HIS A 1 338 ? 261.71800 218.03100 208.64300 1.000 60.19000 338 HIS A O 1
ATOM 2452 N N . ILE A 1 339 ? 262.72600 218.16900 210.65400 1.000 69.39000 339 ILE A N 1
ATOM 2453 C CA . ILE A 1 339 ? 261.88300 219.23600 211.16600 1.000 69.39000 339 ILE A CA 1
ATOM 2454 C C . ILE A 1 339 ? 262.74000 220.48300 211.24500 1.000 69.39000 339 ILE A C 1
ATOM 2455 O O . ILE A 1 339 ? 263.74800 220.50300 211.96000 1.000 69.39000 339 ILE A O 1
ATOM 2460 N N . ILE A 1 340 ? 262.35600 221.51500 210.50500 1.000 76.88000 340 ILE A N 1
ATOM 2461 C CA . ILE A 1 340 ? 263.16800 222.71400 210.36500 1.000 76.88000 340 ILE A CA 1
ATOM 2462 C C . ILE A 1 340 ? 262.37400 223.90300 210.87300 1.000 76.88000 340 ILE A C 1
ATOM 2463 O O . ILE A 1 340 ? 261.22600 224.11000 210.46600 1.000 76.88000 340 ILE A O 1
ATOM 2468 N N . ASP A 1 341 ? 262.98900 224.68200 211.75600 1.000 99.27000 341 ASP A N 1
ATOM 2469 C CA . ASP A 1 341 ? 262.40000 225.92400 212.22200 1.000 99.27000 341 ASP A CA 1
ATOM 2470 C C . ASP A 1 341 ? 262.48300 226.96800 211.11100 1.000 99.27000 341 ASP A C 1
ATOM 2471 O O . ASP A 1 341 ? 263.05000 226.73300 210.04100 1.000 99.27000 341 ASP A O 1
ATOM 2476 N N . SER A 1 342 ? 261.88700 228.13400 211.36000 1.000 101.08000 342 SER A N 1
ATOM 2477 C CA . SER A 1 342 ? 261.99200 229.23500 210.41200 1.000 101.08000 342 SER A CA 1
ATOM 2478 C C . SER A 1 342 ? 263.44700 229.55500 210.10500 1.000 101.08000 342 SER A C 1
ATOM 2479 O O . SER A 1 342 ? 263.83200 229.67800 208.93700 1.000 101.08000 342 SER A O 1
ATOM 2482 N N . ASP A 1 343 ? 264.27100 229.67500 211.13800 1.000 106.46000 343 ASP A N 1
ATOM 2483 C CA . ASP A 1 343 ? 265.69000 229.90400 210.94100 1.000 106.46000 343 ASP A CA 1
ATOM 2484 C C . ASP A 1 343 ? 266.39400 228.59500 210.59100 1.000 106.46000 343 ASP A C 1
ATOM 2485 O O . ASP A 1 343 ? 265.76600 227.58800 210.25600 1.000 106.46000 343 ASP A O 1
ATOM 2490 N N . GLY A 1 344 ? 267.72400 228.62000 210.66700 1.000 106.54000 344 GLY A N 1
ATOM 2491 C CA . GLY A 1 344 ? 268.49700 227.45400 210.27300 1.000 106.54000 344 GLY A CA 1
ATOM 2492 C C . GLY A 1 344 ? 268.33600 226.28000 211.22100 1.000 106.54000 344 GLY A C 1
ATOM 2493 O O . GLY A 1 344 ? 268.81700 225.17800 210.94500 1.000 106.54000 344 GLY A O 1
ATOM 2494 N N . GLY A 1 345 ? 267.66800 226.49800 212.35100 1.000 97.68000 345 GLY A N 1
ATOM 2495 C CA . GLY A 1 345 ? 267.50000 225.45700 213.34500 1.000 97.68000 345 GLY A CA 1
ATOM 2496 C C . GLY A 1 345 ? 266.85800 224.19300 212.81400 1.000 97.68000 345 GLY A C 1
ATOM 2497 O O . GLY A 1 345 ? 265.73800 224.22000 212.29500 1.000 97.68000 345 GLY A O 1
ATOM 2498 N N . VAL A 1 346 ? 267.57000 223.07600 212.93800 1.000 92.64000 346 VAL A N 1
ATOM 2499 C CA . VAL A 1 346 ? 267.08200 221.76900 212.52000 1.000 92.64000 346 VAL A CA 1
ATOM 2500 C C . VAL A 1 346 ? 266.84800 220.85700 213.71300 1.000 92.64000 346 VAL A C 1
ATOM 2501 O O . VAL A 1 346 ? 266.37600 219.72900 213.54700 1.000 92.64000 346 VAL A O 1
ATOM 2503 N N . ALA A 1 347 ? 267.17100 221.32200 214.91900 1.000 89.92000 347 ALA A N 1
ATOM 2504 C CA . ALA A 1 347 ? 266.85000 220.56900 216.12500 1.000 89.92000 347 ALA A CA 1
ATOM 2505 C C . ALA A 1 347 ? 265.42700 220.86700 216.57000 1.000 89.92000 347 ALA A C 1
ATOM 2506 O O . ALA A 1 347 ? 265.09000 220.73900 217.75300 1.000 89.92000 347 ALA A O 1
ATOM 2508 N N . ALA A 1 348 ? 264.58800 221.28100 215.62500 1.000 82.91000 348 ALA A N 1
ATOM 2509 C CA . ALA A 1 348 ? 263.28300 221.90100 215.84600 1.000 82.91000 348 ALA A CA 1
ATOM 2510 C C . ALA A 1 348 ? 262.51600 221.12200 216.91400 1.000 82.91000 348 ALA A C 1
ATOM 2511 O O . ALA A 1 348 ? 262.24200 221.67600 217.98600 1.000 82.91000 348 ALA A O 1
ATOM 2513 N N . GLY A 1 349 ? 262.18300 219.85800 216.69500 1.000 69.99000 349 GLY A N 1
ATOM 2514 C CA . GLY A 1 349 ? 261.31800 219.12800 217.59800 1.000 69.99000 349 GLY A CA 1
ATOM 2515 C C . GLY A 1 349 ? 261.62400 217.64600 217.59800 1.000 69.99000 349 GLY A C 1
ATOM 2516 O O . GLY A 1 349 ? 262.09300 217.09200 216.60500 1.000 69.99000 349 GLY A O 1
ATOM 2517 N N . ARG A 1 350 ? 261.35300 217.00900 218.72800 1.000 61.19000 350 ARG A N 1
ATOM 2518 C CA . ARG A 1 350 ? 261.61800 215.58800 218.84800 1.000 61.19000 350 ARG A CA 1
ATOM 2519 C C . ARG A 1 350 ? 260.68700 214.80100 217.94100 1.000 61.19000 350 ARG A C 1
ATOM 2520 O O . ARG A 1 350 ? 259.48800 215.08000 217.86900 1.000 61.19000 350 ARG A O 1
ATOM 2528 N N . VAL A 1 351 ? 261.24800 213.83500 217.22700 1.000 48.00000 351 VAL A N 1
ATOM 2529 C CA . VAL A 1 351 ? 260.45900 212.98100 216.35100 1.000 48.00000 351 VAL A CA 1
ATOM 2530 C C . VAL A 1 351 ? 259.93600 211.80700 217.15700 1.000 48.00000 351 VAL A C 1
ATOM 2531 O O . VAL A 1 351 ? 260.69300 211.15700 217.88400 1.000 48.00000 351 VAL A O 1
ATOM 2535 N N . ILE A 1 352 ? 258.64300 211.52900 217.03500 1.000 42.44000 352 ILE A N 1
ATOM 2536 C CA . ILE A 1 352 ? 258.05500 210.41700 217.77200 1.000 42.44000 352 ILE A CA 1
ATOM 2537 C C . ILE A 1 352 ? 258.33600 209.10000 217.06900 1.000 42.44000 352 ILE A C 1
ATOM 2538 O O . ILE A 1 352 ? 258.82000 208.14100 217.67700 1.000 42.44000 352 ILE A O 1
ATOM 2543 N N . THR A 1 353 ? 258.04400 209.03100 215.78200 1.000 36.85000 353 THR A N 1
ATOM 2544 C CA . THR A 1 353 ? 258.20800 207.76900 215.08600 1.000 36.85000 353 THR A CA 1
ATOM 2545 C C . THR A 1 353 ? 259.65900 207.61000 214.66000 1.000 36.85000 353 THR A C 1
ATOM 2546 O O . THR A 1 353 ? 259.99200 207.80300 213.48900 1.000 36.85000 353 THR A O 1
ATOM 2550 N N . ALA A 1 354 ? 260.53000 207.26900 215.60400 1.000 29.19000 354 ALA A N 1
ATOM 2551 C CA . ALA A 1 354 ? 261.95500 207.18700 215.31200 1.000 29.19000 354 ALA A CA 1
ATOM 2552 C C . ALA A 1 354 ? 262.23400 206.11500 214.26900 1.000 29.19000 354 ALA A C 1
ATOM 2553 O O . ALA A 1 354 ? 261.70500 205.00500 214.34600 1.000 29.19000 354 ALA A O 1
ATOM 2555 N N . HIS A 1 355 ? 263.06400 206.45600 213.29400 1.000 26.28000 355 HIS A N 1
ATOM 2556 C CA . HIS A 1 355 ? 263.51100 205.54900 212.24700 1.000 26.28000 355 HIS A CA 1
ATOM 2557 C C . HIS A 1 355 ? 262.35600 204.85800 211.54400 1.000 26.28000 355 HIS A C 1
ATOM 2558 O O . HIS A 1 355 ? 262.20700 203.63700 211.65900 1.000 26.28000 355 HIS A O 1
ATOM 2565 N N . PRO A 1 356 ? 261.52200 205.58600 210.81200 1.000 26.69000 356 PRO A N 1
ATOM 2566 C CA . PRO A 1 356 ? 260.52000 204.92600 209.97700 1.000 26.69000 356 PRO A CA 1
ATOM 2567 C C . PRO A 1 356 ? 261.20300 204.27100 208.79100 1.000 26.69000 356 PRO A C 1
ATOM 2568 O O . PRO A 1 356 ? 262.10000 204.85500 208.18400 1.000 26.69000 356 PRO A O 1
ATOM 2572 N N . PHE A 1 357 ? 260.77700 203.06100 208.45300 1.000 27.08000 357 PHE A N 1
ATOM 2573 C CA . PHE A 1 357 ? 261.32300 202.36800 207.30100 1.000 27.08000 357 PHE A CA 1
ATOM 2574 C C . PHE A 1 357 ? 260.22300 201.63300 206.56400 1.000 27.08000 357 PHE A C 1
ATOM 2575 O O . PHE A 1 357 ? 259.24300 201.18600 207.15700 1.000 27.08000 357 PHE A O 1
ATOM 2583 N N . VAL A 1 358 ? 260.41600 201.48000 205.26700 1.000 28.74000 358 VAL A N 1
ATOM 2584 C CA . VAL A 1 358 ? 259.41500 200.88400 204.40200 1.000 28.74000 358 VAL A CA 1
ATOM 2585 C C . VAL A 1 358 ? 259.90700 199.53200 203.92600 1.000 28.74000 358 VAL A C 1
ATOM 2586 O O . VAL A 1 358 ? 260.94700 199.42300 203.27300 1.000 28.74000 358 VAL A O 1
ATOM 2590 N N . MET A 1 359 ? 259.13700 198.49600 204.23200 1.000 34.62000 359 MET A N 1
ATOM 2591 C CA . MET A 1 359 ? 259.57500 197.12700 204.01500 1.000 34.62000 359 MET A CA 1
ATOM 2592 C C . MET A 1 359 ? 259.13200 196.55000 202.68100 1.000 34.62000 359 MET A C 1
ATOM 2593 O O . MET A 1 359 ? 259.57200 195.46100 202.30900 1.000 34.62000 359 MET A O 1
ATOM 2598 N N . LYS A 1 360 ? 258.26500 197.23000 201.95200 1.000 37.42000 360 LYS A N 1
ATOM 2599 C CA . LYS A 1 360 ? 257.85400 196.75900 200.64200 1.000 37.42000 360 LYS A CA 1
ATOM 2600 C C . LYS A 1 360 ? 257.85300 197.91600 199.65400 1.000 37.42000 360 LYS A C 1
ATOM 2601 O O . LYS A 1 360 ? 258.38900 198.99200 199.92500 1.000 37.42000 360 LYS A O 1
ATOM 2607 N N . GLN A 1 361 ? 257.28100 197.68000 198.48300 1.000 45.72000 361 GLN A N 1
ATOM 2608 C CA . GLN A 1 361 ? 256.99500 198.75100 197.54400 1.000 45.72000 361 GLN A CA 1
ATOM 2609 C C . GLN A 1 361 ? 255.53800 199.15600 197.69500 1.000 45.72000 361 GLN A C 1
ATOM 2610 O O . GLN A 1 361 ? 254.67400 198.31100 197.93400 1.000 45.72000 361 GLN A O 1
ATOM 2616 N N . ASN A 1 362 ? 255.27200 200.45400 197.56400 1.000 45.19000 362 ASN A N 1
ATOM 2617 C CA . ASN A 1 362 ? 253.93200 200.99500 197.77200 1.000 45.19000 362 ASN A CA 1
ATOM 2618 C C . ASN A 1 362 ? 253.39400 200.61100 199.14100 1.000 45.19000 362 ASN A C 1
ATOM 2619 O O . ASN A 1 362 ? 252.40000 199.89500 199.25900 1.000 45.19000 362 ASN A O 1
ATOM 2624 N N . ASP A 1 363 ? 254.07300 201.06900 200.18300 1.000 41.13000 363 ASP A N 1
ATOM 2625 C CA . ASP A 1 363 ? 253.55600 200.92500 201.53000 1.000 41.13000 363 ASP A CA 1
ATOM 2626 C C . ASP A 1 363 ? 252.91700 202.22400 201.98800 1.000 41.13000 363 ASP A C 1
ATOM 2627 O O . ASP A 1 363 ? 253.09400 203.27400 201.36700 1.000 41.13000 363 ASP A O 1
ATOM 2632 N N . TYR A 1 364 ? 252.17600 202.14800 203.08800 1.000 40.29000 364 TYR A N 1
ATOM 2633 C CA . TYR A 1 364 ? 251.56000 203.32100 203.69300 1.000 40.29000 364 TYR A CA 1
ATOM 2634 C C . TYR A 1 364 ? 252.11000 203.46100 205.10300 1.000 40.29000 364 TYR A C 1
ATOM 2635 O O . TYR A 1 364 ? 251.50500 202.99700 206.06800 1.000 40.29000 364 TYR A O 1
ATOM 2644 N N . ILE A 1 365 ? 253.25600 204.11000 205.22300 1.000 36.90000 365 ILE A N 1
ATOM 2645 C CA . ILE A 1 365 ? 253.87900 204.36400 206.51100 1.000 36.90000 365 ILE A CA 1
ATOM 2646 C C . ILE A 1 365 ? 253.11600 205.46300 207.22600 1.000 36.90000 365 ILE A C 1
ATOM 2647 O O . ILE A 1 365 ? 252.70600 206.45200 206.60900 1.000 36.90000 365 ILE A O 1
ATOM 2652 N N . ILE A 1 366 ? 252.87700 205.26600 208.51600 1.000 37.63000 366 ILE A N 1
ATOM 2653 C CA . ILE A 1 366 ? 252.38700 206.33500 209.37400 1.000 37.63000 366 ILE A CA 1
ATOM 2654 C C . ILE A 1 366 ? 253.57700 207.02600 210.01700 1.000 37.63000 366 ILE A C 1
ATOM 2655 O O . ILE A 1 366 ? 254.54600 206.37400 210.41300 1.000 37.63000 366 ILE A O 1
ATOM 2660 N N . LEU A 1 367 ? 253.52200 208.34700 210.09500 1.000 42.43000 367 LEU A N 1
ATOM 2661 C CA . LEU A 1 367 ? 254.54000 209.13300 210.77300 1.000 42.43000 367 LEU A CA 1
ATOM 2662 C C . LEU A 1 367 ? 253.85000 210.02000 211.79000 1.000 42.43000 367 LEU A C 1
ATOM 2663 O O . LEU A 1 367 ? 252.70500 210.43200 211.58400 1.000 42.43000 367 LEU A O 1
ATOM 2668 N N . GLU A 1 368 ? 254.53900 210.30900 212.88100 1.000 52.87000 368 GLU A N 1
ATOM 2669 C CA . GLU A 1 368 ? 254.02600 211.18800 213.91300 1.000 52.87000 368 GLU A CA 1
ATOM 2670 C C . GLU A 1 368 ? 255.19700 211.97100 214.47300 1.000 52.87000 368 GLU A C 1
ATOM 2671 O O . GLU A 1 368 ? 256.16900 211.37700 214.94500 1.000 52.87000 368 GLU A O 1
ATOM 2677 N N . VAL A 1 369 ? 255.12000 213.29300 214.40600 1.000 52.11000 369 VAL A N 1
ATOM 2678 C CA . VAL A 1 369 ? 256.22400 214.14200 214.82900 1.000 52.11000 369 VAL A CA 1
ATOM 2679 C C . VAL A 1 369 ? 255.69900 215.18300 215.79600 1.000 52.11000 369 VAL A C 1
ATOM 2680 O O . VAL A 1 369 ? 254.48900 215.40300 215.89500 1.000 52.11000 369 VAL A O 1
ATOM 2684 N N . GLU A 1 370 ? 256.61500 215.82600 216.50900 1.000 62.39000 370 GLU A N 1
ATOM 2685 C CA . GLU A 1 370 ? 256.25500 216.83300 217.49000 1.000 62.39000 370 GLU A CA 1
ATOM 2686 C C . GLU A 1 370 ? 256.95600 218.12200 217.10100 1.000 62.39000 370 GLU A C 1
ATOM 2687 O O . GLU A 1 370 ? 258.08100 218.37100 217.55600 1.000 62.39000 370 GLU A O 1
ATOM 2693 N N . PRO A 1 371 ? 256.35500 218.96300 216.26900 1.000 60.95000 371 PRO A N 1
ATOM 2694 C CA . PRO A 1 371 ? 257.06100 220.11800 215.74300 1.000 60.95000 371 PRO A CA 1
ATOM 2695 C C . PRO A 1 371 ? 257.34000 221.12300 216.84000 1.000 60.95000 371 PRO A C 1
ATOM 2696 O O . PRO A 1 371 ? 256.67700 221.11000 217.88500 1.000 60.95000 371 PRO A O 1
ATOM 2700 N N . PRO A 1 372 ? 258.31600 222.00000 216.64600 1.000 72.47000 372 PRO A N 1
ATOM 2701 C CA . PRO A 1 372 ? 258.60200 223.01300 217.65700 1.000 72.47000 372 PRO A CA 1
ATOM 2702 C C . PRO A 1 372 ? 257.50600 224.05900 217.70000 1.000 72.47000 372 PRO A C 1
ATOM 2703 O O . PRO A 1 372 ? 256.57900 224.07000 216.89000 1.000 72.47000 372 PRO A O 1
ATOM 2707 N N . PHE A 1 373 ? 257.64000 224.96300 218.65900 1.000 82.29000 373 PHE A N 1
ATOM 2708 C CA . PHE A 1 373 ? 256.64400 226.00200 218.85300 1.000 82.29000 373 PHE A CA 1
ATOM 2709 C C . PHE A 1 373 ? 256.75500 227.09400 217.80100 1.000 82.29000 373 PHE A C 1
ATOM 2710 O O . PHE A 1 373 ? 257.84700 227.52900 217.43000 1.000 82.29000 373 PHE A O 1
ATOM 2718 N N . GLY A 1 374 ? 255.59900 227.54600 217.32800 1.000 81.23000 374 GLY A N 1
ATOM 2719 C CA . GLY A 1 374 ? 255.55000 228.56700 216.30600 1.000 81.23000 374 GLY A CA 1
ATOM 2720 C C . GLY A 1 374 ? 255.65300 227.99600 214.91100 1.000 81.23000 374 GLY A C 1
ATOM 2721 O O . GLY A 1 374 ? 255.06600 226.95300 214.61400 1.000 81.23000 374 GLY A O 1
ATOM 2722 N N . ASP A 1 375 ? 256.39800 228.67500 214.04600 1.000 85.69000 375 ASP A N 1
ATOM 2723 C CA . ASP A 1 375 ? 256.56300 228.25000 212.66700 1.000 85.69000 375 ASP A CA 1
ATOM 2724 C C . ASP A 1 375 ? 257.32800 226.94100 212.59700 1.000 85.69000 375 ASP A C 1
ATOM 2725 O O . ASP A 1 375 ? 258.13400 226.63200 213.47800 1.000 85.69000 375 ASP A O 1
ATOM 2730 N N . SER A 1 376 ? 257.07100 226.17200 211.54500 1.000 76.99000 376 SER A N 1
ATOM 2731 C CA . SER A 1 376 ? 257.77500 224.92300 211.32300 1.000 76.99000 376 SER A CA 1
ATOM 2732 C C . SER A 1 376 ? 257.58100 224.47300 209.88400 1.000 76.99000 376 SER A C 1
ATOM 2733 O O . SER A 1 376 ? 256.57100 224.77000 209.24200 1.000 76.99000 376 SER A O 1
ATOM 2736 N N . LYS A 1 377 ? 258.57600 223.74400 209.38800 1.000 68.44000 377 LYS A N 1
ATOM 2737 C CA . LYS A 1 377 ? 258.52600 223.12100 208.07300 1.000 68.44000 377 LYS A CA 1
ATOM 2738 C C . LYS A 1 377 ? 259.10800 221.72800 208.21500 1.000 68.44000 377 LYS A C 1
ATOM 2739 O O . LYS A 1 377 ? 260.25300 221.58300 208.65000 1.000 68.44000 377 LYS A O 1
ATOM 2745 N N . ILE A 1 378 ? 258.33200 220.71000 207.85800 1.000 62.38000 378 ILE A N 1
ATOM 2746 C CA . ILE A 1 378 ? 258.71900 219.32300 208.08400 1.000 62.38000 378 ILE A CA 1
ATOM 2747 C C . ILE A 1 378 ? 258.86200 218.62200 206.73800 1.000 62.38000 378 ILE A C 1
ATOM 2748 O O . ILE A 1 378 ? 257.88200 218.44100 206.00700 1.000 62.38000 378 ILE A O 1
ATOM 2753 N N . GLU A 1 379 ? 260.09000 218.25100 206.39800 1.000 60.43000 379 GLU A N 1
ATOM 2754 C CA . GLU A 1 379 ? 260.38600 217.54100 205.16400 1.000 60.43000 379 GLU A CA 1
ATOM 2755 C C . GLU A 1 379 ? 260.07000 216.07300 205.37400 1.000 60.43000 379 GLU A C 1
ATOM 2756 O O . GLU A 1 379 ? 259.91700 215.63300 206.51500 1.000 60.43000 379 GLU A O 1
ATOM 2762 N N . ILE A 1 380 ? 259.96000 215.31900 204.28300 1.000 49.79000 380 ILE A N 1
ATOM 2763 C CA . ILE A 1 380 ? 259.60800 213.91100 204.37800 1.000 49.79000 380 ILE A CA 1
ATOM 2764 C C . ILE A 1 380 ? 260.48600 213.02300 203.52100 1.000 49.79000 380 ILE A C 1
ATOM 2765 O O . ILE A 1 380 ? 260.30600 211.80000 203.53300 1.000 49.79000 380 ILE A O 1
ATOM 2770 N N . GLY A 1 381 ? 261.43600 213.58200 202.78600 1.000 52.97000 381 GLY A N 1
ATOM 2771 C CA . GLY A 1 381 ? 262.20300 212.75000 201.88100 1.000 52.97000 381 GLY A CA 1
ATOM 2772 C C . GLY A 1 381 ? 263.50700 213.42200 201.52500 1.000 52.97000 381 GLY A C 1
ATOM 2773 O O . GLY A 1 381 ? 264.09100 214.15500 202.32400 1.000 52.97000 381 GLY A O 1
ATOM 2774 N N . THR A 1 382 ? 263.97300 213.14800 200.31200 1.000 51.27000 382 THR A N 1
ATOM 2775 C CA . THR A 1 382 ? 265.16000 213.79500 199.77800 1.000 51.27000 382 THR A CA 1
ATOM 2776 C C . THR A 1 382 ? 265.01300 213.96000 198.27600 1.000 51.27000 382 THR A C 1
ATOM 2777 O O . THR A 1 382 ? 264.28700 213.20000 197.62800 1.000 51.27000 382 THR A O 1
ATOM 2781 N N . GLY A 1 383 ? 265.70200 214.95000 197.73200 1.000 58.68000 383 GLY A N 1
ATOM 2782 C CA . GLY A 1 383 ? 265.62800 215.27700 196.32400 1.000 58.68000 383 GLY A CA 1
ATOM 2783 C C . GLY A 1 383 ? 264.69400 216.45000 196.07800 1.000 58.68000 383 GLY A C 1
ATOM 2784 O O . GLY A 1 383 ? 264.09200 217.01300 196.99300 1.000 58.68000 383 GLY A O 1
ATOM 2785 N N . THR A 1 384 ? 264.59400 216.81800 194.80100 1.000 54.93000 384 THR A N 1
ATOM 2786 C CA . THR A 1 384 ? 263.68100 217.88700 194.42200 1.000 54.93000 384 THR A CA 1
ATOM 2787 C C . THR A 1 384 ? 262.23300 217.48100 194.65400 1.000 54.93000 384 THR A C 1
ATOM 2788 O O . THR A 1 384 ? 261.42600 218.28100 195.13700 1.000 54.93000 384 THR A O 1
ATOM 2792 N N . THR A 1 385 ? 261.89000 216.23800 194.33400 1.000 54.80000 385 THR A N 1
ATOM 2793 C CA . THR A 1 385 ? 260.52200 215.74600 194.41800 1.000 54.80000 385 THR A CA 1
ATOM 2794 C C . THR A 1 385 ? 260.01800 215.59600 195.84400 1.000 54.80000 385 THR A C 1
ATOM 2795 O O . THR A 1 385 ? 258.82300 215.35200 196.03100 1.000 54.80000 385 THR A O 1
ATOM 2799 N N . LYS A 1 386 ? 260.88900 215.71900 196.84100 1.000 53.18000 386 LYS A N 1
ATOM 2800 C CA . LYS A 1 386 ? 260.50200 215.44200 198.21600 1.000 53.18000 386 LYS A CA 1
ATOM 2801 C C . LYS A 1 386 ? 259.34100 216.32300 198.64600 1.000 53.18000 386 LYS A C 1
ATOM 2802 O O . LYS A 1 386 ? 259.25600 217.49500 198.27800 1.000 53.18000 386 LYS A O 1
ATOM 2808 N N . LEU A 1 387 ? 258.42200 215.74000 199.40200 1.000 52.66000 387 LEU A N 1
ATOM 2809 C CA . LEU A 1 387 ? 257.26800 216.48300 199.86800 1.000 52.66000 387 LEU A CA 1
ATOM 2810 C C . LEU A 1 387 ? 257.68200 217.46300 200.94900 1.000 52.66000 387 LEU A C 1
ATOM 2811 O O . LEU A 1 387 ? 258.71500 217.30100 201.60200 1.000 52.66000 387 LEU A O 1
ATOM 2816 N N . VAL A 1 388 ? 256.87200 218.49800 201.12000 1.000 53.43000 388 VAL A N 1
ATOM 2817 C CA . VAL A 1 388 ? 257.08500 219.50500 202.14700 1.000 53.43000 388 VAL A CA 1
ATOM 2818 C C . VAL A 1 388 ? 255.73300 219.87100 202.73500 1.000 53.43000 388 VAL A C 1
ATOM 2819 O O . VAL A 1 388 ? 254.73900 219.97400 202.01100 1.000 53.43000 388 VAL A O 1
ATOM 2823 N N . GLU A 1 389 ? 255.69200 220.05400 204.04800 1.000 60.58000 389 GLU A N 1
ATOM 2824 C CA . GLU A 1 389 ? 254.48000 220.48300 204.72900 1.000 60.58000 389 GLU A CA 1
ATOM 2825 C C . GLU A 1 389 ? 254.85400 221.55200 205.73800 1.000 60.58000 389 GLU A C 1
ATOM 2826 O O . GLU A 1 389 ? 255.62400 221.28600 206.66500 1.000 60.58000 389 GLU A O 1
ATOM 2832 N N . ALA A 1 390 ? 254.32100 222.75200 205.55800 1.000 62.73000 390 ALA A N 1
ATOM 2833 C CA . ALA A 1 390 ? 254.58200 223.84300 206.48100 1.000 62.73000 390 ALA A CA 1
ATOM 2834 C C . ALA A 1 390 ? 253.55900 223.81900 207.60200 1.000 62.73000 390 ALA A C 1
ATOM 2835 O O . ALA A 1 390 ? 252.36400 223.63000 207.36500 1.000 62.73000 390 ALA A O 1
ATOM 2837 N N . TRP A 1 391 ? 254.03400 224.01300 208.82500 1.000 66.98000 391 TRP A N 1
ATOM 2838 C CA . TRP A 1 391 ? 253.17000 223.95400 209.98800 1.000 66.98000 391 TRP A CA 1
ATOM 2839 C C . TRP A 1 391 ? 253.40900 225.16600 210.86800 1.000 66.98000 391 TRP A C 1
ATOM 2840 O O . TRP A 1 391 ? 254.48400 225.76800 210.84700 1.000 66.98000 391 TRP A O 1
ATOM 2851 N N . HIS A 1 392 ? 252.39100 225.51100 211.64900 1.000 77.79000 392 HIS A N 1
ATOM 2852 C CA . HIS A 1 392 ? 252.48500 226.59100 212.62300 1.000 77.79000 392 HIS A CA 1
ATOM 2853 C C . HIS A 1 392 ? 251.88200 226.10200 213.92900 1.000 77.79000 392 HIS A C 1
ATOM 2854 O O . HIS A 1 392 ? 250.65700 226.00500 214.04800 1.000 77.79000 392 HIS A O 1
ATOM 2861 N N . ARG A 1 393 ? 252.73000 225.80500 214.90700 1.000 78.56000 393 ARG A N 1
ATOM 2862 C CA . ARG A 1 393 ? 252.26700 225.28300 216.18900 1.000 78.56000 393 ARG A CA 1
ATOM 2863 C C . ARG A 1 393 ? 252.06700 226.45100 217.14200 1.000 78.56000 393 ARG A C 1
ATOM 2864 O O . ARG A 1 393 ? 253.03100 227.06800 217.59800 1.000 78.56000 393 ARG A O 1
ATOM 2872 N N . LYS A 1 394 ? 250.80900 226.74800 217.44800 1.000 83.41000 394 LYS A N 1
ATOM 2873 C CA . LYS A 1 394 ? 250.49300 227.82900 218.36800 1.000 83.41000 394 LYS A CA 1
ATOM 2874 C C . LYS A 1 394 ? 250.84300 227.43600 219.79500 1.000 83.41000 394 LYS A C 1
ATOM 2875 O O . LYS A 1 394 ? 251.15300 226.28000 220.08800 1.000 83.41000 394 LYS A O 1
ATOM 2881 N N . GLY A 1 395 ? 250.78500 228.40800 220.68100 1.000 90.52000 395 GLY A N 1
ATOM 2882 C CA . GLY A 1 395 ? 251.01900 228.11700 222.07800 1.000 90.52000 395 GLY A CA 1
ATOM 2883 C C . GLY A 1 395 ? 252.41100 228.53500 222.51100 1.000 90.52000 395 GLY A C 1
ATOM 2884 O O . GLY A 1 395 ? 253.35600 228.58300 221.71300 1.000 90.52000 395 GLY A O 1
ATOM 2885 N N . SER A 1 396 ? 252.53800 228.85200 223.79300 1.000 90.85000 396 SER A N 1
ATOM 2886 C CA . SER A 1 396 ? 253.82800 229.24100 224.33700 1.000 90.85000 396 SER A CA 1
ATOM 2887 C C . SER A 1 396 ? 254.67500 228.01300 224.63300 1.000 90.85000 396 SER A C 1
ATOM 2888 O O . SER A 1 396 ? 254.16400 226.92300 224.89900 1.000 90.85000 396 SER A O 1
ATOM 2891 N N . SER A 1 397 ? 255.99100 228.20300 224.58600 1.000 83.41000 397 SER A N 1
ATOM 2892 C CA . SER A 1 397 ? 256.90800 227.11500 224.89900 1.000 83.41000 397 SER A CA 1
ATOM 2893 C C . SER A 1 397 ? 256.88300 226.78800 226.38500 1.000 83.41000 397 SER A C 1
ATOM 2894 O O . SER A 1 397 ? 256.56900 225.65900 226.78800 1.000 83.41000 397 SER A O 1
ATOM 2897 N N . ILE A 1 398 ? 257.20900 227.77700 227.21600 1.000 83.57000 398 ILE A N 1
ATOM 2898 C CA . ILE A 1 398 ? 257.32300 227.55200 228.65200 1.000 83.57000 398 ILE A CA 1
ATOM 2899 C C . ILE A 1 398 ? 255.99100 227.09700 229.22600 1.000 83.57000 398 ILE A C 1
ATOM 2900 O O . ILE A 1 398 ? 255.93900 226.36800 230.22400 1.000 83.57000 398 ILE A O 1
ATOM 2905 N N . GLY A 1 399 ? 254.89000 227.51900 228.60400 1.000 84.29000 399 GLY A N 1
ATOM 2906 C CA . GLY A 1 399 ? 253.58900 227.04800 229.04600 1.000 84.29000 399 GLY A CA 1
ATOM 2907 C C . GLY A 1 399 ? 253.45200 225.54600 228.91000 1.000 84.29000 399 GLY A C 1
ATOM 2908 O O . GLY A 1 399 ? 253.03900 224.85800 229.84800 1.000 84.29000 399 GLY A O 1
ATOM 2909 N N . ASN A 1 400 ? 253.80900 225.01400 227.74000 1.000 83.82000 400 ASN A N 1
ATOM 2910 C CA . ASN A 1 400 ? 253.79200 223.56900 227.57800 1.000 83.82000 400 ASN A CA 1
ATOM 2911 C C . ASN A 1 400 ? 254.78600 222.91000 228.51100 1.000 83.82000 400 ASN A C 1
ATOM 2912 O O . ASN A 1 400 ? 254.52000 221.82100 229.02500 1.000 83.82000 400 ASN A O 1
ATOM 2914 N N . ALA A 1 401 ? 255.92500 223.55700 228.74800 1.000 84.40000 401 ALA A N 1
ATOM 2915 C CA . ALA A 1 401 ? 256.88600 223.01400 229.69900 1.000 84.40000 401 ALA A CA 1
ATOM 2916 C C . ALA A 1 401 ? 256.24800 222.82300 231.06900 1.000 84.40000 401 ALA A C 1
ATOM 2917 O O . ALA A 1 401 ? 256.35100 221.75200 231.67900 1.000 84.40000 401 ALA A O 1
ATOM 2919 N N . PHE A 1 402 ? 255.56600 223.85000 231.56200 1.000 84.47000 402 PHE A N 1
ATOM 2920 C CA . PHE A 1 402 ? 255.01500 223.76600 232.90700 1.000 84.47000 402 PHE A CA 1
ATOM 2921 C C . PHE A 1 402 ? 253.82100 222.82600 232.96600 1.000 84.47000 402 PHE A C 1
ATOM 2922 O O . PHE A 1 402 ? 253.62100 222.14000 233.97600 1.000 84.47000 402 PHE A O 1
ATOM 2930 N N . THR A 1 403 ? 253.02500 222.76400 231.89900 1.000 83.49000 403 THR A N 1
ATOM 2931 C CA . THR A 1 403 ? 251.96100 221.76900 231.85900 1.000 83.49000 403 THR A CA 1
ATOM 2932 C C . THR A 1 403 ? 252.54400 220.36500 231.89000 1.000 83.49000 403 THR A C 1
ATOM 2933 O O . THR A 1 403 ? 251.98300 219.45900 232.51800 1.000 83.49000 403 THR A O 1
ATOM 2937 N N . ALA A 1 404 ? 253.67800 220.16800 231.22100 1.000 83.72000 404 ALA A N 1
ATOM 2938 C CA . ALA A 1 404 ? 254.36700 218.88900 231.30000 1.000 83.72000 404 ALA A CA 1
ATOM 2939 C C . ALA A 1 404 ? 254.83500 218.60900 232.71900 1.000 83.72000 404 ALA A C 1
ATOM 2940 O O . ALA A 1 404 ? 254.76500 217.46900 233.18400 1.000 83.72000 404 ALA A O 1
ATOM 2942 N N . THR A 1 405 ? 255.33700 219.63100 233.41200 1.000 81.19000 405 THR A N 1
ATOM 2943 C CA . THR A 1 405 ? 255.73600 219.43500 234.80300 1.000 81.19000 405 THR A CA 1
ATOM 2944 C C . THR A 1 405 ? 254.55200 218.98800 235.64700 1.000 81.19000 405 THR A C 1
ATOM 2945 O O . THR A 1 405 ? 254.67200 218.08100 236.47900 1.000 81.19000 405 THR A O 1
ATOM 2949 N N . TYR A 1 406 ? 253.39600 219.61400 235.43900 1.000 81.29000 406 TYR A N 1
ATOM 2950 C CA . TYR A 1 406 ? 252.19800 219.21600 236.16900 1.000 81.29000 406 TYR A CA 1
ATOM 2951 C C . TYR A 1 406 ? 251.82700 217.77100 235.86000 1.000 81.29000 406 TYR A C 1
ATOM 2952 O O . TYR A 1 406 ? 251.52800 216.98500 236.76900 1.000 81.29000 406 TYR A O 1
ATOM 2961 N N . LYS A 1 407 ? 251.84100 217.40600 234.57500 1.000 76.39000 407 LYS A N 1
ATOM 2962 C CA . LYS A 1 407 ? 251.49900 216.03900 234.19800 1.000 76.39000 407 LYS A CA 1
ATOM 2963 C C . LYS A 1 407 ? 252.45900 215.04800 234.82600 1.000 76.39000 407 LYS A C 1
ATOM 2964 O O . LYS A 1 407 ? 252.04800 213.97900 235.29200 1.000 76.39000 407 LYS A O 1
ATOM 2970 N N . GLY A 1 408 ? 253.74600 215.38300 234.83500 1.000 82.30000 408 GLY A N 1
ATOM 2971 C CA . GLY A 1 408 ? 254.71900 214.51600 235.46700 1.000 82.30000 408 GLY A CA 1
ATOM 2972 C C . GLY A 1 408 ? 254.46800 214.37200 236.95200 1.000 82.30000 408 GLY A C 1
ATOM 2973 O O . GLY A 1 408 ? 254.58400 213.27600 237.50400 1.000 82.30000 408 GLY A O 1
ATOM 2974 N N . ILE A 1 409 ? 254.11900 215.47100 237.61800 1.000 79.05000 409 ILE A N 1
ATOM 2975 C CA . ILE A 1 409 ? 253.80600 215.38900 239.03800 1.000 79.05000 409 ILE A CA 1
ATOM 2976 C C . ILE A 1 409 ? 252.64700 214.43300 239.26200 1.000 79.05000 409 ILE A C 1
ATOM 2977 O O . ILE A 1 409 ? 252.68900 213.57000 240.14900 1.000 79.05000 409 ILE A O 1
ATOM 2982 N N . THR A 1 410 ? 251.60600 214.55400 238.44300 1.000 79.49000 410 THR A N 1
ATOM 2983 C CA . THR A 1 410 ? 250.44000 213.69500 238.60500 1.000 79.49000 410 THR A CA 1
ATOM 2984 C C . THR A 1 410 ? 250.80100 212.23300 238.38000 1.000 79.49000 410 THR A C 1
ATOM 2985 O O . THR A 1 410 ? 250.43400 211.36000 239.17500 1.000 79.49000 410 THR A O 1
ATOM 2989 N N . LYS A 1 411 ? 251.50700 211.94500 237.28500 1.000 77.97000 411 LYS A N 1
ATOM 2990 C CA . LYS A 1 411 ? 251.85400 210.56100 236.98300 1.000 77.97000 411 LYS A CA 1
ATOM 2991 C C . LYS A 1 411 ? 252.75500 209.97600 238.05600 1.000 77.97000 411 LYS A C 1
ATOM 2992 O O . LYS A 1 411 ? 252.58100 208.81700 238.45400 1.000 77.97000 411 LYS A O 1
ATOM 2994 N N . LEU A 1 412 ? 253.71900 210.76000 238.53100 1.000 78.09000 412 LEU A N 1
ATOM 2995 C CA . LEU A 1 412 ? 254.55800 210.33500 239.63800 1.000 78.09000 412 LEU A CA 1
ATOM 2996 C C . LEU A 1 412 ? 253.71600 209.97000 240.85000 1.000 78.09000 412 LEU A C 1
ATOM 2997 O O . LEU A 1 412 ? 253.87900 208.88700 241.42200 1.000 78.09000 412 LEU A O 1
ATOM 3002 N N . THR A 1 413 ? 252.80300 210.85500 241.24600 1.000 77.85000 413 THR A N 1
ATOM 3003 C CA . THR A 1 413 ? 251.98200 210.58300 242.41800 1.000 77.85000 413 THR A CA 1
ATOM 3004 C C . THR A 1 413 ? 251.17600 209.30800 242.23100 1.000 77.85000 413 THR A C 1
ATOM 3005 O O . THR A 1 413 ? 251.10600 208.46900 243.13500 1.000 77.85000 413 THR A O 1
ATOM 3009 N N . VAL A 1 414 ? 250.58300 209.13200 241.05100 1.000 72.04000 414 VAL A N 1
ATOM 3010 C CA . VAL A 1 414 ? 249.79000 207.93400 240.79400 1.000 72.04000 414 VAL A CA 1
ATOM 3011 C C . VAL A 1 414 ? 250.64900 206.68700 240.93000 1.000 72.04000 414 VAL A C 1
ATOM 3012 O O . VAL A 1 414 ? 250.24600 205.70200 241.55800 1.000 72.04000 414 VAL A O 1
ATOM 3016 N N . LEU A 1 415 ? 251.84500 206.70900 240.35800 1.000 75.36000 415 LEU A N 1
ATOM 3017 C CA . LEU A 1 415 ? 252.73100 205.55700 240.43500 1.000 75.36000 415 LEU A CA 1
ATOM 3018 C C . LEU A 1 415 ? 253.46700 205.46800 241.76200 1.000 75.36000 415 LEU A C 1
ATOM 3019 O O . LEU A 1 415 ? 254.27600 204.55000 241.93700 1.000 75.36000 415 LEU A O 1
ATOM 3021 N N . GLY A 1 416 ? 253.17500 206.37400 242.69400 1.000 76.62000 416 GLY A N 1
ATOM 3022 C CA . GLY A 1 416 ? 253.96500 206.58500 243.89300 1.000 76.62000 416 GLY A CA 1
ATOM 3023 C C . GLY A 1 416 ? 254.66300 205.40600 244.53800 1.000 76.62000 416 GLY A C 1
ATOM 3024 O O . GLY A 1 416 ? 255.86900 205.48100 244.79000 1.000 76.62000 416 GLY A O 1
ATOM 3025 N N . GLU A 1 417 ? 253.95400 204.31700 244.82300 1.000 76.35000 417 GLU A N 1
ATOM 3026 C CA . GLU A 1 417 ? 254.63600 203.18200 245.43400 1.000 76.35000 417 GLU A CA 1
ATOM 3027 C C . GLU A 1 417 ? 255.56900 202.49700 244.44600 1.000 76.35000 417 GLU A C 1
ATOM 3028 O O . GLU A 1 417 ? 256.73700 202.24600 244.76100 1.000 76.35000 417 GLU A O 1
ATOM 3034 N N . HIS A 1 418 ? 255.08500 202.20200 243.24000 1.000 75.24000 418 HIS A N 1
ATOM 3035 C CA . HIS A 1 418 ? 255.94000 201.55000 242.25300 1.000 75.24000 418 HIS A CA 1
ATOM 3036 C C . HIS A 1 418 ? 256.95100 202.52300 241.66900 1.000 75.24000 418 HIS A C 1
ATOM 3037 O O . HIS A 1 418 ? 258.01400 202.11300 241.19000 1.000 75.24000 418 HIS A O 1
ATOM 3044 N N . ALA A 1 419 ? 256.63800 203.81800 241.70000 1.000 78.81000 419 ALA A N 1
ATOM 3045 C CA . ALA A 1 419 ? 257.56700 204.81000 241.17100 1.000 78.81000 419 ALA A CA 1
ATOM 3046 C C . ALA A 1 419 ? 258.87400 204.81200 241.94700 1.000 78.81000 419 ALA A C 1
ATOM 3047 O O . ALA A 1 419 ? 259.91600 205.21400 241.41800 1.000 78.81000 419 ALA A O 1
ATOM 3049 N N . TRP A 1 420 ? 258.84200 204.37400 243.19700 1.000 76.36000 420 TRP A N 1
ATOM 3050 C CA . TRP A 1 420 ? 260.02000 204.39900 244.05100 1.000 76.36000 420 TRP A CA 1
ATOM 3051 C C . TRP A 1 420 ? 260.36100 202.98100 244.48400 1.000 76.36000 420 TRP A C 1
ATOM 3052 O O . TRP A 1 420 ? 259.51800 202.27300 245.04200 1.000 76.36000 420 TRP A O 1
ATOM 3063 N N . ASP A 1 421 ? 261.59800 202.57000 244.22900 1.000 79.86000 421 ASP A N 1
ATOM 3064 C CA . ASP A 1 421 ? 262.13400 201.31600 244.73700 1.000 79.86000 421 ASP A CA 1
ATOM 3065 C C . ASP A 1 421 ? 263.23700 201.65600 245.72400 1.000 79.86000 421 ASP A C 1
ATOM 3066 O O . ASP A 1 421 ? 264.13300 202.44200 245.40600 1.000 79.86000 421 ASP A O 1
ATOM 3068 N N . PHE A 1 422 ? 263.16300 201.08000 246.92100 1.000 87.61000 422 PHE A N 1
ATOM 3069 C CA . PHE A 1 422 ? 264.13500 201.36000 247.96700 1.000 87.61000 422 PHE A CA 1
ATOM 3070 C C . PHE A 1 422 ? 264.80800 200.10200 248.49900 1.000 87.61000 422 PHE A C 1
ATOM 3071 O O . PHE A 1 422 ? 265.29300 200.10200 249.63300 1.000 87.61000 422 PHE A O 1
ATOM 3079 N N . ASN A 1 423 ? 264.86400 199.03400 247.70300 1.000 91.99000 423 ASN A N 1
ATOM 3080 C CA . ASN A 1 423 ? 265.53900 197.81700 248.13500 1.000 91.99000 423 ASN A CA 1
ATOM 3081 C C . ASN A 1 423 ? 267.04100 198.02700 248.30400 1.000 91.99000 423 ASN A C 1
ATOM 3082 O O . ASN A 1 423 ? 267.65100 197.51800 249.24900 1.000 91.99000 423 ASN A O 1
ATOM 3087 N N . SER A 1 424 ? 267.66000 198.75400 247.38100 1.000 96.91000 424 SER A N 1
ATOM 3088 C CA . SER A 1 424 ? 269.08500 199.03300 247.44600 1.000 96.91000 424 SER A CA 1
ATOM 3089 C C . SER A 1 424 ? 269.34700 200.49300 247.10900 1.000 96.91000 424 SER A C 1
ATOM 3090 O O . SER A 1 424 ? 268.60100 201.12200 246.35500 1.000 96.91000 424 SER A O 1
ATOM 3093 N N . LEU A 1 425 ? 270.43100 201.02300 247.67700 1.000 99.73000 425 LEU A N 1
ATOM 3094 C CA . LEU A 1 425 ? 270.75200 202.43000 247.46700 1.000 99.73000 425 LEU A CA 1
ATOM 3095 C C . LEU A 1 425 ? 270.96400 202.73200 245.99100 1.000 99.73000 425 LEU A C 1
ATOM 3096 O O . LEU A 1 425 ? 270.59900 203.81200 245.52000 1.000 99.73000 425 LEU A O 1
ATOM 3101 N N . GLY A 1 426 ? 271.56300 201.80200 245.24800 1.000 99.79000 426 GLY A N 1
ATOM 3102 C CA . GLY A 1 426 ? 271.69900 202.00700 243.81500 1.000 99.79000 426 GLY A CA 1
ATOM 3103 C C . GLY A 1 426 ? 270.35600 202.07000 243.11500 1.000 99.79000 426 GLY A C 1
ATOM 3104 O O . GLY A 1 426 ? 270.10000 202.96500 242.30400 1.000 99.79000 426 GLY A O 1
ATOM 3105 N N . GLY A 1 427 ? 269.47400 201.12100 243.42600 1.000 94.77000 427 GLY A N 1
ATOM 3106 C CA . GLY A 1 427 ? 268.13900 201.16500 242.85900 1.000 94.77000 427 GLY A CA 1
ATOM 3107 C C . GLY A 1 427 ? 267.38700 202.40900 243.27800 1.000 94.77000 427 GLY A C 1
ATOM 3108 O O . GLY A 1 427 ? 266.65100 203.00000 242.48500 1.000 94.77000 427 GLY A O 1
ATOM 3109 N N . PHE A 1 428 ? 267.56200 202.82500 244.53300 1.000 91.12000 428 PHE A N 1
ATOM 3110 C CA . PHE A 1 428 ? 266.89800 204.03300 245.00300 1.000 91.12000 428 PHE A CA 1
ATOM 3111 C C . PHE A 1 428 ? 267.40300 205.25800 244.25900 1.000 91.12000 428 PHE A C 1
ATOM 3112 O O . PHE A 1 428 ? 266.62400 206.15800 243.93000 1.000 91.12000 428 PHE A O 1
ATOM 3120 N N . GLY A 1 429 ? 268.70800 205.32400 244.00700 1.000 92.22000 429 GLY A N 1
ATOM 3121 C CA . GLY A 1 429 ? 269.23900 206.41900 243.21700 1.000 92.22000 429 GLY A CA 1
ATOM 3122 C C . GLY A 1 429 ? 268.70700 206.40800 241.80100 1.000 92.22000 429 GLY A C 1
ATOM 3123 O O . GLY A 1 429 ? 268.38400 207.45800 241.23900 1.000 92.22000 429 GLY A O 1
ATOM 3124 N N . ALA A 1 430 ? 268.60400 205.22000 241.20500 1.000 90.65000 430 ALA A N 1
ATOM 3125 C CA . ALA A 1 430 ? 268.03400 205.12300 239.86700 1.000 90.65000 430 ALA A CA 1
ATOM 3126 C C . ALA A 1 430 ? 266.60000 205.62700 239.85300 1.000 90.65000 430 ALA A C 1
ATOM 3127 O O . ALA A 1 430 ? 266.21000 206.40400 238.97300 1.000 90.65000 430 ALA A O 1
ATOM 3129 N N . SER A 1 431 ? 265.80600 205.21800 240.83300 1.000 85.70000 431 SER A N 1
ATOM 3130 C CA . SER A 1 431 ? 264.44800 205.71900 240.94400 1.000 85.70000 431 SER A CA 1
ATOM 3131 C C . SER A 1 431 ? 264.39200 207.22600 241.14100 1.000 85.70000 431 SER A C 1
ATOM 3132 O O . SER A 1 431 ? 263.63700 207.89700 240.43100 1.000 85.70000 431 SER A O 1
ATOM 3135 N N . LEU A 1 432 ? 265.18300 207.77400 242.05800 1.000 81.02000 432 LEU A N 1
ATOM 3136 C CA . LEU A 1 432 ? 265.19600 209.21100 242.28600 1.000 81.02000 432 LEU A CA 1
ATOM 3137 C C . LEU A 1 432 ? 265.54600 209.97200 241.02000 1.000 81.02000 432 LEU A C 1
ATOM 3138 O O . LEU A 1 432 ? 264.91700 210.98900 240.71300 1.000 81.02000 432 LEU A O 1
ATOM 3140 N N . GLY A 1 433 ? 266.53800 209.49000 240.27500 1.000 79.71000 433 GLY A N 1
ATOM 3141 C CA . GLY A 1 433 ? 266.82400 210.08600 238.98500 1.000 79.71000 433 GLY A CA 1
ATOM 3142 C C . GLY A 1 433 ? 265.64200 209.99300 238.04400 1.000 79.71000 433 GLY A C 1
ATOM 3143 O O . GLY A 1 433 ? 265.34900 210.93800 237.30700 1.000 79.71000 433 GLY A O 1
ATOM 3144 N N . LYS A 1 434 ? 264.94700 208.85600 238.05300 1.000 75.39000 434 LYS A N 1
ATOM 3145 C CA . LYS A 1 434 ? 263.76700 208.72100 237.21200 1.000 75.39000 434 LYS A CA 1
ATOM 3146 C C . LYS A 1 434 ? 262.72300 209.76600 237.55600 1.000 75.39000 434 LYS A C 1
ATOM 3147 O O . LYS A 1 434 ? 262.17100 210.41600 236.66200 1.000 75.39000 434 LYS A O 1
ATOM 3153 N N . ALA A 1 435 ? 262.44800 209.95000 238.84200 1.000 76.19000 435 ALA A N 1
ATOM 3154 C CA . ALA A 1 435 ? 261.46900 210.94500 239.25000 1.000 76.19000 435 ALA A CA 1
ATOM 3155 C C . ALA A 1 435 ? 261.91200 212.34500 238.85900 1.000 76.19000 435 ALA A C 1
ATOM 3156 O O . ALA A 1 435 ? 261.10500 213.14600 238.37500 1.000 76.19000 435 ALA A O 1
ATOM 3158 N N . VAL A 1 436 ? 263.19100 212.66000 239.07100 1.000 78.86000 436 VAL A N 1
ATOM 3159 C CA . VAL A 1 436 ? 263.68900 213.99000 238.73800 1.000 78.86000 436 VAL A CA 1
ATOM 3160 C C . VAL A 1 436 ? 263.51200 214.25100 237.25400 1.000 78.86000 436 VAL A C 1
ATOM 3161 O O . VAL A 1 436 ? 263.02700 215.31000 236.83900 1.000 78.86000 436 VAL A O 1
ATOM 3165 N N . HIS A 1 437 ? 263.89400 213.27700 236.43000 1.000 76.16000 437 HIS A N 1
ATOM 3166 C CA . HIS A 1 437 ? 263.77500 213.46100 234.99400 1.000 76.16000 437 HIS A CA 1
ATOM 3167 C C . HIS A 1 437 ? 262.31900 213.59500 234.58000 1.000 76.16000 437 HIS A C 1
ATOM 3168 O O . HIS A 1 437 ? 261.98400 214.43100 233.73800 1.000 76.16000 437 HIS A O 1
ATOM 3175 N N . THR A 1 438 ? 261.43100 212.80100 235.17400 1.000 71.33000 438 THR A N 1
ATOM 3176 C CA . THR A 1 438 ? 260.02300 212.91600 234.81700 1.000 71.33000 438 THR A CA 1
ATOM 3177 C C . THR A 1 438 ? 259.45800 214.27200 235.20400 1.000 71.33000 438 THR A C 1
ATOM 3178 O O . THR A 1 438 ? 258.65800 214.84600 234.46000 1.000 71.33000 438 THR A O 1
ATOM 3182 N N . LEU A 1 439 ? 259.86000 214.79800 236.35800 1.000 70.29000 439 LEU A N 1
ATOM 3183 C CA . LEU A 1 439 ? 259.27800 216.04200 236.84500 1.000 70.29000 439 LEU A CA 1
ATOM 3184 C C . LEU A 1 439 ? 259.95900 217.26500 236.24700 1.000 70.29000 439 LEU A C 1
ATOM 3185 O O . LEU A 1 439 ? 259.48000 218.38900 236.42700 1.000 70.29000 439 LEU A O 1
ATOM 3187 N N . PHE A 1 440 ? 261.08200 217.08100 235.55800 1.000 69.21000 440 PHE A N 1
ATOM 3188 C CA . PHE A 1 440 ? 261.80600 218.21400 234.99800 1.000 69.21000 440 PHE A CA 1
ATOM 3189 C C . PHE A 1 440 ? 262.09100 218.07800 233.50900 1.000 69.21000 440 PHE A C 1
ATOM 3190 O O . PHE A 1 440 ? 262.86400 218.87300 232.96900 1.000 69.21000 440 PHE A O 1
ATOM 3198 N N . GLY A 1 441 ? 261.50600 217.09500 232.83600 1.000 71.61000 441 GLY A N 1
ATOM 3199 C CA . GLY A 1 441 ? 261.78400 216.92300 231.42800 1.000 71.61000 441 GLY A CA 1
ATOM 3200 C C . GLY A 1 441 ? 261.43600 218.12300 230.58100 1.000 71.61000 441 GLY A C 1
ATOM 3201 O O . GLY A 1 441 ? 262.25300 218.57100 229.77400 1.000 71.61000 441 GLY A O 1
ATOM 3202 N N . GLY A 1 442 ? 260.22900 218.65600 230.75500 1.000 75.85000 442 GLY A N 1
ATOM 3203 C CA . GLY A 1 442 ? 259.85100 219.83300 229.99700 1.000 75.85000 442 GLY A CA 1
ATOM 3204 C C . GLY A 1 442 ? 260.71900 221.02900 230.32800 1.000 75.85000 442 GLY A C 1
ATOM 3205 O O . GLY A 1 442 ? 261.24600 221.69300 229.43000 1.000 75.85000 442 GLY A O 1
ATOM 3206 N N . VAL A 1 443 ? 260.90900 221.29500 231.62200 1.000 74.68000 443 VAL A N 1
ATOM 3207 C CA . VAL A 1 443 ? 261.71100 222.44000 232.04000 1.000 74.68000 443 VAL A CA 1
ATOM 3208 C C . VAL A 1 443 ? 263.09500 222.36200 231.42300 1.000 74.68000 443 VAL A C 1
ATOM 3209 O O . VAL A 1 443 ? 263.60400 223.34600 230.87400 1.000 74.68000 443 VAL A O 1
ATOM 3211 N N . PHE A 1 444 ? 263.70700 221.18200 231.45700 1.000 78.47000 444 PHE A N 1
ATOM 3212 C CA . PHE A 1 444 ? 265.04700 221.03200 230.91300 1.000 78.47000 444 PHE A CA 1
ATOM 3213 C C . PHE A 1 444 ? 265.04400 221.16900 229.40000 1.000 78.47000 444 PHE A C 1
ATOM 3214 O O . PHE A 1 444 ? 265.70900 222.05100 228.84700 1.000 78.47000 444 PHE A O 1
ATOM 3222 N N . ARG A 1 445 ? 264.29600 220.30700 228.71200 1.000 74.57000 445 ARG A N 1
ATOM 3223 C CA . ARG A 1 445 ? 264.38800 220.24300 227.26000 1.000 74.57000 445 ARG A CA 1
ATOM 3224 C C . ARG A 1 445 ? 263.95400 221.54700 226.60500 1.000 74.57000 445 ARG A C 1
ATOM 3225 O O . ARG A 1 445 ? 264.33300 221.82500 225.46200 1.000 74.57000 445 ARG A O 1
ATOM 3227 N N . VAL A 1 446 ? 263.16500 222.36400 227.29800 1.000 78.18000 446 VAL A N 1
ATOM 3228 C CA . VAL A 1 446 ? 262.71200 223.61300 226.69900 1.000 78.18000 446 VAL A CA 1
ATOM 3229 C C . VAL A 1 446 ? 263.48900 224.80500 227.23400 1.000 78.18000 446 VAL A C 1
ATOM 3230 O O . VAL A 1 446 ? 264.16900 225.50000 226.47700 1.000 78.18000 446 VAL A O 1
ATOM 3234 N N . MET A 1 447 ? 263.41500 225.06100 228.54200 1.000 77.86000 447 MET A N 1
ATOM 3235 C CA . MET A 1 447 ? 264.04000 226.26000 229.08800 1.000 77.86000 447 MET A CA 1
ATOM 3236 C C . MET A 1 447 ? 265.55500 226.21500 228.96300 1.000 77.86000 447 MET A C 1
ATOM 3237 O O . MET A 1 447 ? 266.21800 227.24200 229.14000 1.000 77.86000 447 MET A O 1
ATOM 3239 N N . PHE A 1 448 ? 266.12000 225.04900 228.66600 1.000 82.69000 448 PHE A N 1
ATOM 3240 C CA . PHE A 1 448 ? 267.55200 224.89900 228.42600 1.000 82.69000 448 PHE A CA 1
ATOM 3241 C C . PHE A 1 448 ? 267.73600 224.28400 227.04500 1.000 82.69000 448 PHE A C 1
ATOM 3242 O O . PHE A 1 448 ? 267.89100 223.06700 226.91500 1.000 82.69000 448 PHE A O 1
ATOM 3250 N N . GLY A 1 449 ? 267.73900 225.12000 226.01900 1.000 89.72000 449 GLY A N 1
ATOM 3251 C CA . GLY A 1 449 ? 267.93900 224.63200 224.67400 1.000 89.72000 449 GLY A CA 1
ATOM 3252 C C . GLY A 1 449 ? 269.02800 225.41000 223.97700 1.000 89.72000 449 GLY A C 1
ATOM 3253 O O . GLY A 1 449 ? 269.15700 226.62000 224.17700 1.000 89.72000 449 GLY A O 1
ATOM 3254 N N . GLY A 1 450 ? 269.83900 224.72900 223.17400 1.000 101.75000 450 GLY A N 1
ATOM 3255 C CA . GLY A 1 450 ? 270.91400 225.38300 222.46900 1.000 101.75000 450 GLY A CA 1
ATOM 3256 C C . GLY A 1 450 ? 272.00000 225.96700 223.34100 1.000 101.75000 450 GLY A C 1
ATOM 3257 O O . GLY A 1 450 ? 272.96300 226.52300 222.80300 1.000 101.75000 450 GLY A O 1
ATOM 3258 N N . MET A 1 451 ? 271.88000 225.87700 224.66700 1.000 97.86000 451 MET A N 1
ATOM 3259 C CA . MET A 1 451 ? 272.91700 226.41700 225.53600 1.000 97.86000 451 MET A CA 1
ATOM 3260 C C . MET A 1 451 ? 274.24900 225.70800 225.33400 1.000 97.86000 451 MET A C 1
ATOM 3261 O O . MET A 1 451 ? 275.30200 226.35400 225.37700 1.000 97.86000 451 MET A O 1
ATOM 3263 N N . GLY A 1 452 ? 274.23300 224.40500 225.12300 1.000 94.64000 452 GLY A N 1
ATOM 3264 C CA . GLY A 1 452 ? 275.46200 223.66700 224.93000 1.000 94.64000 452 GLY A CA 1
ATOM 3265 C C . GLY A 1 452 ? 275.74000 222.72400 226.08900 1.000 94.64000 452 GLY A C 1
ATOM 3266 O O . GLY A 1 452 ? 275.44700 223.02000 227.25400 1.000 94.64000 452 GLY A O 1
ATOM 3267 N N . TRP A 1 453 ? 276.33400 221.57600 225.76500 1.000 89.06000 453 TRP A N 1
ATOM 3268 C CA . TRP A 1 453 ? 276.45900 220.49800 226.73900 1.000 89.06000 453 TRP A CA 1
ATOM 3269 C C . TRP A 1 453 ? 277.42000 220.89000 227.85900 1.000 89.06000 453 TRP A C 1
ATOM 3270 O O . TRP A 1 453 ? 277.04100 220.93900 229.04000 1.000 89.06000 453 TRP A O 1
ATOM 3281 N N . LEU A 1 454 ? 278.66700 221.20000 227.50000 1.000 92.79000 454 LEU A N 1
ATOM 3282 C CA . LEU A 1 454 ? 279.61900 221.69000 228.49100 1.000 92.79000 454 LEU A CA 1
ATOM 3283 C C . LEU A 1 454 ? 279.10300 222.94100 229.17700 1.000 92.79000 454 LEU A C 1
ATOM 3284 O O . LEU A 1 454 ? 279.34100 223.14100 230.37200 1.000 92.79000 454 LEU A O 1
ATOM 3289 N N . THR A 1 455 ? 278.43800 223.82100 228.42900 1.000 97.72000 455 THR A N 1
ATOM 3290 C CA . THR A 1 455 ? 277.93800 225.05100 229.02900 1.000 97.72000 455 THR A CA 1
ATOM 3291 C C . THR A 1 455 ? 276.92500 224.74600 230.11800 1.000 97.72000 455 THR A C 1
ATOM 3292 O O . THR A 1 455 ? 276.94500 225.36600 231.18300 1.000 97.72000 455 THR A O 1
ATOM 3296 N N . LYS A 1 456 ? 276.02800 223.79400 229.86600 1.000 96.59000 456 LYS A N 1
ATOM 3297 C CA . 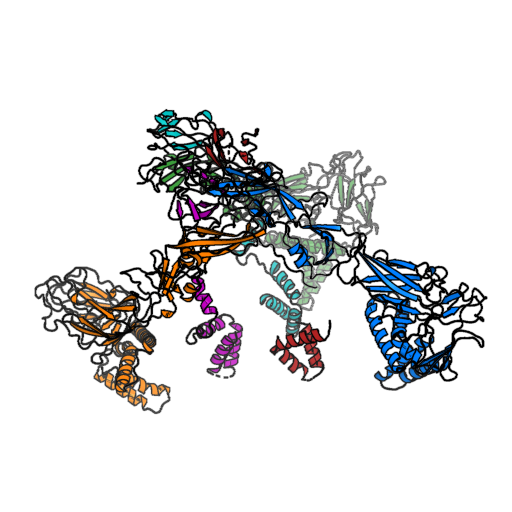LYS A 1 456 ? 275.07700 223.39900 230.89600 1.000 96.59000 456 LYS A CA 1
ATOM 3298 C C . LYS A 1 456 ? 275.79300 222.80000 232.09800 1.000 96.59000 456 LYS A C 1
ATOM 3299 O O . LYS A 1 456 ? 275.42500 223.07000 233.24900 1.000 96.59000 456 LYS A O 1
ATOM 3305 N N . ILE A 1 457 ? 276.82100 221.98300 231.85300 1.000 97.05000 457 ILE A N 1
ATOM 3306 C CA . ILE A 1 457 ? 277.57100 221.41200 232.97000 1.000 97.05000 457 ILE A CA 1
ATOM 3307 C C . ILE A 1 457 ? 278.19400 222.51900 233.81100 1.000 97.05000 457 ILE A C 1
ATOM 3308 O O . ILE A 1 457 ? 278.13400 222.50100 235.04800 1.000 97.05000 457 ILE A O 1
ATOM 3310 N N . PHE A 1 458 ? 278.79100 223.50800 233.15000 1.000 105.31000 458 PHE A N 1
ATOM 3311 C CA . PHE A 1 458 ? 279.40900 224.61200 233.87200 1.000 105.31000 458 PHE A CA 1
ATOM 3312 C C . PHE A 1 458 ? 278.36200 225.45200 234.58900 1.000 105.31000 458 PHE A C 1
ATOM 3313 O O . PHE A 1 458 ? 278.63100 226.01000 235.65600 1.000 105.31000 458 PHE A O 1
ATOM 3315 N N . VAL A 1 459 ? 277.16500 225.56300 234.01200 1.000 106.16000 459 VAL A N 1
ATOM 3316 C CA . VAL A 1 459 ? 276.08400 226.28400 234.67600 1.000 106.16000 459 VAL A CA 1
ATOM 3317 C C . VAL A 1 459 ? 275.71700 225.59300 235.97800 1.000 106.16000 459 VAL A C 1
ATOM 3318 O O . VAL A 1 459 ? 275.54100 226.23900 237.02000 1.000 106.16000 459 VAL A O 1
ATOM 3322 N N . GLY A 1 460 ? 275.59700 224.26800 235.93700 1.000 114.95000 460 GLY A N 1
ATOM 3323 C CA . GLY A 1 460 ? 275.34400 223.52700 237.16000 1.000 114.95000 460 GLY A CA 1
ATOM 3324 C C . GLY A 1 460 ? 276.45000 223.71400 238.18000 1.000 114.95000 460 GLY A C 1
ATOM 3325 O O . GLY A 1 460 ? 276.18800 223.88700 239.37300 1.000 114.95000 460 GLY A O 1
ATOM 3326 N N . ALA A 1 461 ? 277.70200 223.69500 237.72100 1.000 119.53000 461 ALA A N 1
ATOM 3327 C CA . ALA A 1 461 ? 278.82100 223.90400 238.63400 1.000 119.53000 461 ALA A CA 1
ATOM 3328 C C . ALA A 1 461 ? 278.76600 225.28700 239.27200 1.000 119.53000 461 ALA A C 1
ATOM 3329 O O . ALA A 1 461 ? 279.01500 225.43900 240.47400 1.000 119.53000 461 ALA A O 1
ATOM 3331 N N . VAL A 1 462 ? 278.44900 226.30800 238.47700 1.000 121.81000 462 VAL A N 1
ATOM 3332 C CA . VAL A 1 462 ? 278.38100 227.66900 238.99300 1.000 121.81000 462 VAL A CA 1
ATOM 3333 C C . VAL A 1 462 ? 277.25100 227.79900 240.00100 1.000 121.81000 462 VAL A C 1
ATOM 3334 O O . VAL A 1 462 ? 277.38600 228.48200 241.02100 1.000 121.81000 462 VAL A O 1
ATOM 3336 N N . LEU A 1 463 ? 276.11600 227.15700 239.72800 1.000 128.98000 463 LEU A N 1
ATOM 3337 C CA . LEU A 1 463 ? 275.02000 227.17100 240.68900 1.000 128.98000 463 LEU A CA 1
ATOM 3338 C C . LEU A 1 463 ? 275.42000 226.47100 241.98200 1.000 128.98000 463 LEU A C 1
ATOM 3339 O O . LEU A 1 463 ? 275.05800 226.91600 243.07800 1.000 128.98000 463 LEU A O 1
ATOM 3341 N N . VAL A 1 464 ? 276.16900 225.37200 241.87200 1.000 133.41000 464 VAL A N 1
ATOM 3342 C CA . VAL A 1 464 ? 276.65300 224.68200 243.06500 1.000 133.41000 464 VAL A CA 1
ATOM 3343 C C . VAL A 1 464 ? 277.55500 225.60000 243.87900 1.000 133.41000 464 VAL A C 1
ATOM 3344 O O . VAL A 1 464 ? 277.44200 225.67800 245.10800 1.000 133.41000 464 VAL A O 1
ATOM 3346 N N . TRP A 1 465 ? 278.46400 226.30700 243.20600 1.000 136.68000 465 TRP A N 1
ATOM 3347 C CA . TRP A 1 465 ? 279.32600 227.25700 243.90300 1.000 136.68000 465 TRP A CA 1
ATOM 3348 C C . TRP A 1 465 ? 278.52000 228.36400 244.56400 1.000 136.68000 465 TRP A C 1
ATOM 3349 O O . TRP A 1 465 ? 278.81200 228.76200 245.69800 1.000 136.68000 465 TRP A O 1
ATOM 3360 N N . LEU A 1 466 ? 277.50400 228.87700 243.87000 1.000 141.00000 466 LEU A N 1
ATOM 3361 C CA . LEU A 1 466 ? 276.66500 229.91500 244.45500 1.000 141.00000 466 LEU A CA 1
ATOM 3362 C C . LEU A 1 466 ? 275.98100 229.40400 245.71500 1.000 141.00000 466 LEU A C 1
ATOM 3363 O O . LEU A 1 466 ? 275.91600 230.11100 246.72800 1.000 141.00000 466 LEU A O 1
ATOM 3368 N N . GLY A 1 467 ? 275.47400 228.17100 245.67500 1.000 146.68000 467 GLY A N 1
ATOM 3369 C CA . GLY A 1 467 ? 274.88500 227.59000 246.86900 1.000 146.68000 467 GLY A CA 1
ATOM 3370 C C . GLY A 1 467 ? 275.88700 227.44400 247.99800 1.000 146.68000 467 GLY A C 1
ATOM 3371 O O . GLY A 1 467 ? 275.57000 227.70900 249.16000 1.000 146.68000 467 GLY A O 1
ATOM 3372 N N . LEU A 1 468 ? 277.11200 227.02600 247.67300 1.000 151.57000 468 LEU A N 1
ATOM 3373 C CA . LEU A 1 468 ? 278.13900 226.87000 248.69500 1.000 151.57000 468 LEU A CA 1
ATOM 3374 C C . LEU A 1 468 ? 278.70300 228.20500 249.16000 1.000 151.57000 468 LEU A C 1
ATOM 3375 O O . LEU A 1 468 ? 279.35800 228.25500 250.20700 1.000 151.57000 468 LEU A O 1
ATOM 3377 N N . GLY A 1 469 ? 278.46800 229.27900 248.41100 1.000 165.71000 469 GLY A N 1
ATOM 3378 C CA . GLY A 1 469 ? 278.97900 230.57600 248.80900 1.000 165.71000 469 GLY A CA 1
ATOM 3379 C C . GLY A 1 469 ? 278.29800 231.09900 250.06000 1.000 165.71000 469 GLY A C 1
ATOM 3380 O O . GLY A 1 469 ? 277.21200 230.66200 250.44100 1.000 165.71000 469 GLY A O 1
ATOM 3381 N N . ALA A 1 470 ? 278.96000 232.05500 250.70900 1.000 172.96000 470 ALA A N 1
ATOM 3382 C CA . ALA A 1 470 ? 278.44200 232.60900 251.95300 1.000 172.96000 470 ALA A CA 1
ATOM 3383 C C . ALA A 1 470 ? 277.17100 233.41000 251.69800 1.000 172.96000 470 ALA A C 1
ATOM 3384 O O . ALA A 1 470 ? 277.21700 234.52100 251.16200 1.000 172.96000 470 ALA A O 1
ATOM 3386 N N . HIS A 1 471 ? 276.03400 232.83700 252.08900 1.000 179.85000 471 HIS A N 1
ATOM 3387 C CA . HIS A 1 471 ? 274.74600 233.50500 251.95500 1.000 179.85000 471 HIS A CA 1
ATOM 3388 C C . HIS A 1 471 ? 273.71900 232.82300 252.85100 1.000 179.85000 471 HIS A C 1
ATOM 3389 O O . HIS A 1 471 ? 274.08200 232.01500 253.71300 1.000 179.85000 471 HIS A O 1
ATOM 3396 N N . ASP A 1 472 ? 272.44300 233.14400 252.66200 1.000 179.72000 472 ASP A N 1
ATOM 3397 C CA . ASP A 1 472 ? 271.35600 232.56800 253.43800 1.000 179.72000 472 ASP A CA 1
ATOM 3398 C C . ASP A 1 472 ? 271.30100 231.05700 253.25100 1.000 179.72000 472 ASP A C 1
ATOM 3399 O O . ASP A 1 472 ? 271.53900 230.53700 252.15800 1.000 179.72000 472 ASP A O 1
ATOM 3404 N N . LYS A 1 473 ? 270.98300 230.35400 254.34100 1.000 174.49000 473 LYS A N 1
ATOM 3405 C CA . LYS A 1 473 ? 270.86200 228.90200 254.27600 1.000 174.49000 473 LYS A CA 1
ATOM 3406 C C . LYS A 1 473 ? 269.69900 228.48700 253.38500 1.000 174.49000 473 LYS A C 1
ATOM 3407 O O . LYS A 1 473 ? 269.76900 227.46300 252.69600 1.000 174.49000 473 LYS A O 1
ATOM 3409 N N . THR A 1 474 ? 268.61400 229.26400 253.39200 1.000 169.29000 474 THR A N 1
ATOM 3410 C CA . THR A 1 474 ? 267.48300 228.95700 252.52300 1.000 169.29000 474 THR A CA 1
ATOM 3411 C C . THR A 1 474 ? 267.86200 229.09900 251.05500 1.000 169.29000 474 THR A C 1
ATOM 3412 O O . THR A 1 474 ? 267.37400 228.34700 250.20400 1.000 169.29000 474 THR A O 1
ATOM 3414 N N . ILE A 1 475 ? 268.73900 230.05600 250.74100 1.000 164.18000 475 ILE A N 1
ATOM 3415 C CA . ILE A 1 475 ? 269.10800 230.31200 249.35000 1.000 164.18000 475 ILE A CA 1
ATOM 3416 C C . ILE A 1 475 ? 269.92400 229.15700 248.78200 1.000 164.18000 475 ILE A C 1
ATOM 3417 O O . ILE A 1 475 ? 270.22400 229.12300 247.58200 1.000 164.18000 475 ILE A O 1
ATOM 3419 N N . ALA A 1 476 ? 270.29300 228.19400 249.62500 1.000 160.03000 476 ALA A N 1
ATOM 3420 C CA . ALA A 1 476 ? 271.07000 227.04200 249.18200 1.000 160.03000 476 ALA A CA 1
ATOM 3421 C C . ALA A 1 476 ? 270.25800 226.13600 248.26600 1.000 160.03000 476 ALA A C 1
ATOM 3422 O O . ALA A 1 476 ? 270.77900 225.14100 247.75200 1.000 160.03000 476 ALA A O 1
ATOM 3424 N N . THR A 1 477 ? 268.98100 226.46300 248.06600 1.000 155.71000 477 THR A N 1
ATOM 3425 C CA . THR A 1 477 ? 268.12000 225.71700 247.15500 1.000 155.71000 477 THR A CA 1
ATOM 3426 C C . THR A 1 477 ? 268.70500 225.70300 245.74900 1.000 155.71000 477 THR A C 1
ATOM 3427 O O . THR A 1 477 ? 268.48300 224.75800 244.98500 1.000 155.71000 477 THR A O 1
ATOM 3430 N N . THR A 1 478 ? 269.45000 226.75200 245.40000 1.000 146.30000 478 THR A N 1
ATOM 3431 C CA . THR A 1 478 ? 270.13700 226.77000 244.11400 1.000 146.30000 478 THR A CA 1
ATOM 3432 C C . THR A 1 478 ? 271.16100 225.64600 244.02800 1.000 146.30000 478 THR A C 1
ATOM 3433 O O . THR A 1 478 ? 271.31000 225.01300 242.97800 1.000 146.30000 478 THR A O 1
ATOM 3435 N N . MET A 1 479 ? 271.87500 225.38300 245.12500 1.000 141.88000 479 MET A N 1
ATOM 3436 C CA . MET A 1 479 ? 272.83000 224.28000 245.13300 1.000 141.88000 479 MET A CA 1
ATOM 3437 C C . MET A 1 479 ? 272.13300 222.94900 244.89100 1.000 141.88000 479 MET A C 1
ATOM 3438 O O . MET A 1 479 ? 272.62700 222.10900 244.13000 1.000 141.88000 479 MET A O 1
ATOM 3440 N N . ILE A 1 480 ? 270.98200 222.73700 245.53100 1.000 142.17000 480 ILE A N 1
ATOM 3441 C CA . ILE A 1 480 ? 270.23600 221.50000 245.32200 1.000 142.17000 480 ILE A CA 1
ATOM 3442 C C . ILE A 1 480 ? 269.76800 221.39900 243.87700 1.000 142.17000 480 ILE A C 1
ATOM 3443 O O . ILE A 1 480 ? 269.89000 220.34400 243.24200 1.000 142.17000 480 ILE A O 1
ATOM 3445 N N . LEU A 1 481 ? 269.23200 222.49300 243.33100 1.000 131.09000 481 LEU A N 1
ATOM 3446 C CA . LEU A 1 481 ? 268.77900 222.47900 241.94400 1.000 131.09000 481 LEU A CA 1
ATOM 3447 C C . LEU A 1 481 ? 269.92700 222.20400 240.98400 1.000 131.09000 481 LEU A C 1
ATOM 3448 O O . LEU A 1 481 ? 269.72500 221.57800 239.93600 1.000 131.09000 481 LEU A O 1
ATOM 3450 N N . VAL A 1 482 ? 271.13400 222.65500 241.32700 1.000 124.99000 482 VAL A N 1
ATOM 3451 C CA . VAL A 1 482 ? 272.29000 222.41300 240.47200 1.000 124.99000 482 VAL A CA 1
ATOM 3452 C C . VAL A 1 482 ? 272.50200 220.92000 240.28200 1.000 124.99000 482 VAL A C 1
ATOM 3453 O O . VAL A 1 482 ? 272.74000 220.45000 239.16300 1.000 124.99000 482 VAL A O 1
ATOM 3455 N N . GLY A 1 483 ? 272.41200 220.15300 241.36900 1.000 122.96000 483 GLY A N 1
ATOM 3456 C CA . GLY A 1 483 ? 272.56300 218.71200 241.25700 1.000 122.96000 483 GLY A CA 1
ATOM 3457 C C . GLY A 1 483 ? 271.56100 218.10500 240.29900 1.000 122.96000 483 GLY A C 1
ATOM 3458 O O . GLY A 1 483 ? 271.89000 217.21100 239.51700 1.000 122.96000 483 GLY A O 1
ATOM 3459 N N . SER A 1 484 ? 270.32000 218.59400 240.33900 1.000 116.09000 484 SER A N 1
ATOM 3460 C CA . SER A 1 484 ? 269.32600 218.13400 239.37800 1.000 116.09000 484 SER A CA 1
ATOM 3461 C C . SER A 1 484 ? 269.73800 218.49400 237.96000 1.000 116.09000 484 SER A C 1
ATOM 3462 O O . SER A 1 484 ? 269.54400 217.70400 237.03000 1.000 116.09000 484 SER A O 1
ATOM 3465 N N . ILE A 1 485 ? 270.30600 219.68700 237.77200 1.000 106.17000 485 ILE A N 1
ATOM 3466 C CA . ILE A 1 485 ? 270.82700 220.03900 236.45500 1.000 106.17000 485 ILE A CA 1
ATOM 3467 C C . ILE A 1 485 ? 271.93900 219.08400 236.05000 1.000 106.17000 485 ILE A C 1
ATOM 3468 O O . ILE A 1 485 ? 271.94900 218.56100 234.93100 1.000 106.17000 485 ILE A O 1
ATOM 3473 N N . LEU A 1 486 ? 272.87900 218.82600 236.95800 1.000 105.16000 486 LEU A N 1
ATOM 3474 C CA . LEU A 1 486 ? 273.97500 217.92200 236.63200 1.000 105.16000 486 LEU A CA 1
ATOM 3475 C C . LEU A 1 486 ? 273.45700 216.53200 236.29100 1.000 105.16000 486 LEU A C 1
ATOM 3476 O O . LEU A 1 486 ? 273.88300 215.93100 235.29900 1.000 105.16000 486 LEU A O 1
ATOM 3478 N N . MET A 1 487 ? 272.53100 216.01000 237.09500 1.000 99.51000 487 MET A N 1
ATOM 3479 C CA . MET A 1 487 ? 271.93200 214.71600 236.78700 1.000 99.51000 487 MET A CA 1
ATOM 3480 C C . MET A 1 487 ? 271.27200 214.74700 235.41800 1.000 99.51000 487 MET A C 1
ATOM 3481 O O . MET A 1 487 ? 271.31800 213.76400 234.67400 1.000 99.51000 487 MET A O 1
ATOM 3486 N N . TYR A 1 488 ? 270.70300 215.89200 235.04200 1.000 95.43000 488 TYR A N 1
ATOM 3487 C CA . TYR A 1 488 ? 270.05900 215.99100 233.73800 1.000 95.43000 488 TYR A CA 1
ATOM 3488 C C . TYR A 1 488 ? 271.06600 216.26800 232.62700 1.000 95.43000 488 TYR A C 1
ATOM 3489 O O . TYR A 1 488 ? 270.67300 216.63700 231.51600 1.000 95.43000 488 TYR A O 1
ATOM 3491 N N . MET A 1 489 ? 272.36100 216.10100 232.90000 1.000 98.27000 489 MET A N 1
ATOM 3492 C CA . MET A 1 489 ? 273.35900 216.18000 231.83800 1.000 98.27000 489 MET A CA 1
ATOM 3493 C C . MET A 1 489 ? 273.74500 214.80600 231.31800 1.000 98.27000 489 MET A C 1
ATOM 3494 O O . MET A 1 489 ? 273.93500 214.63000 230.11100 1.000 98.27000 489 MET A O 1
ATOM 3499 N N . ALA A 1 490 ? 273.86400 213.82300 232.20500 1.000 85.01000 490 ALA A N 1
ATOM 3500 C CA . ALA A 1 490 ? 274.09800 212.46100 231.74700 1.000 85.01000 490 ALA A CA 1
ATOM 3501 C C . ALA A 1 490 ? 272.88000 211.91800 231.01500 1.000 85.01000 490 ALA A C 1
ATOM 3502 O O . ALA A 1 490 ? 272.94100 210.84900 230.40100 1.000 85.01000 490 ALA A O 1
ATOM 3504 N N . VAL A 1 491 ? 271.76100 212.62800 231.08700 1.000 80.53000 491 VAL A N 1
ATOM 3505 C CA . VAL A 1 491 ? 270.56700 212.26100 230.34300 1.000 80.53000 491 VAL A CA 1
ATOM 3506 C C . VAL A 1 491 ? 270.78500 212.47800 228.85300 1.000 80.53000 491 VAL A C 1
ATOM 3507 O O . VAL A 1 491 ? 270.11800 213.30600 228.23500 1.000 80.53000 491 VAL A O 1
ATOM 3509 N N . GLN B 1 2 ? 178.86600 211.73700 312.43500 1.000 65.82000 2 GLN B N 1
ATOM 3510 C CA . GLN B 1 2 ? 179.49400 211.24100 311.21800 1.000 65.82000 2 GLN B CA 1
ATOM 3511 C C . GLN B 1 2 ? 180.86900 211.84400 311.07100 1.000 65.82000 2 GLN B C 1
ATOM 3512 O O . GLN B 1 2 ? 181.77300 211.22300 310.52100 1.000 65.82000 2 GLN B O 1
ATOM 3518 N N . CYS B 1 3 ? 181.01300 213.06900 311.57800 1.000 69.04000 3 CYS B N 1
ATOM 3519 C CA . CYS B 1 3 ? 182.25000 213.81400 311.37900 1.000 69.04000 3 CYS B CA 1
ATOM 3520 C C . CYS B 1 3 ? 183.37000 213.28500 312.26200 1.000 69.04000 3 CYS B C 1
ATOM 3521 O O . CYS B 1 3 ? 184.55100 213.41700 311.92400 1.000 69.04000 3 CYS B O 1
ATOM 3524 N N . LEU B 1 4 ? 183.02100 212.71000 313.41100 1.000 69.81000 4 LEU B N 1
ATOM 3525 C CA . LEU B 1 4 ? 184.04200 212.20200 314.31900 1.000 69.81000 4 LEU B CA 1
ATOM 3526 C C . LEU B 1 4 ? 184.80700 211.03900 313.70200 1.000 69.81000 4 LEU B C 1
ATOM 3527 O O . LEU B 1 4 ? 186.02500 210.93000 313.87300 1.000 69.81000 4 LEU B O 1
ATOM 3532 N N . ASP B 1 5 ? 184.11100 210.16100 312.98000 1.000 69.47000 5 ASP B N 1
ATOM 3533 C CA . ASP B 1 5 ? 184.74300 208.93700 312.50200 1.000 69.47000 5 ASP B CA 1
ATOM 3534 C C . ASP B 1 5 ? 185.85500 209.23100 311.50600 1.000 69.47000 5 ASP B C 1
ATOM 3535 O O . ASP B 1 5 ? 186.92500 208.61700 311.56200 1.000 69.47000 5 ASP B O 1
ATOM 3537 N N . VAL B 1 6 ? 185.62600 210.17100 310.58900 1.000 69.02000 6 VAL B N 1
ATOM 3538 C CA . VAL B 1 6 ? 186.57800 210.39800 309.51200 1.000 69.02000 6 VAL B CA 1
ATOM 3539 C C . VAL B 1 6 ? 187.81100 211.11500 310.04100 1.000 69.02000 6 VAL B C 1
ATOM 3540 O O . VAL B 1 6 ? 187.82200 211.65500 311.15500 1.000 69.02000 6 VAL B O 1
ATOM 3544 N N . GLN B 1 7 ? 188.86300 211.12100 309.23000 1.000 67.52000 7 GLN B N 1
ATOM 3545 C CA . GLN B 1 7 ? 190.13100 211.68700 309.64800 1.000 67.52000 7 GLN B CA 1
ATOM 3546 C C . GLN B 1 7 ? 190.20800 213.16300 309.28800 1.000 67.52000 7 GLN B C 1
ATOM 3547 O O . GLN B 1 7 ? 189.43100 213.67900 308.48100 1.000 67.52000 7 GLN B O 1
ATOM 3553 N N . SER B 1 8 ? 191.17100 213.84300 309.90500 1.000 63.17000 8 SER B N 1
ATOM 3554 C CA . SER B 1 8 ? 191.46500 215.23900 309.59800 1.000 63.17000 8 SER B CA 1
ATOM 3555 C C . SER B 1 8 ? 190.24600 216.13100 309.80600 1.000 63.17000 8 SER B C 1
ATOM 3556 O O . SER B 1 8 ? 190.00300 217.06100 309.04000 1.000 63.17000 8 SER B O 1
ATOM 3559 N N . ARG B 1 9 ? 189.48000 215.86400 310.86000 1.000 62.49000 9 ARG B N 1
ATOM 3560 C CA . ARG B 1 9 ? 188.29100 216.66500 311.11400 1.000 62.49000 9 ARG B CA 1
ATOM 3561 C C . ARG B 1 9 ? 188.68500 218.04200 311.62900 1.000 62.49000 9 ARG B C 1
ATOM 3562 O O . ARG B 1 9 ? 188.38000 218.40700 312.76700 1.000 62.49000 9 ARG B O 1
ATOM 3570 N N . ASP B 1 10 ? 189.34100 218.82500 310.78300 1.000 57.91000 10 ASP B N 1
ATOM 3571 C CA . ASP B 1 10 ? 189.92900 220.07700 311.23000 1.000 57.91000 10 ASP B CA 1
ATOM 3572 C C . ASP B 1 10 ? 188.84700 221.06900 311.62200 1.000 57.91000 10 ASP B C 1
ATOM 3573 O O . ASP B 1 10 ? 187.78200 221.13100 311.00500 1.000 57.91000 10 ASP B O 1
ATOM 3578 N N . PHE B 1 11 ? 189.12300 221.83900 312.66700 1.000 54.44000 11 PHE B N 1
ATOM 3579 C CA . PHE B 1 11 ? 188.18100 222.80500 313.20900 1.000 54.44000 11 PHE B CA 1
ATOM 3580 C C . PHE B 1 11 ? 188.61100 224.19300 312.77100 1.000 54.44000 11 PHE B C 1
ATOM 3581 O O . PHE B 1 11 ? 189.81000 224.47400 312.69100 1.000 54.44000 11 PHE B O 1
ATOM 3589 N N . VAL B 1 12 ? 187.64400 225.05300 312.48900 1.000 55.24000 12 VAL B N 1
ATOM 3590 C CA . VAL B 1 12 ? 187.91100 226.46000 312.24500 1.000 55.24000 12 VAL B CA 1
ATOM 3591 C C . VAL B 1 12 ? 187.08500 227.25900 313.23200 1.000 55.24000 12 VAL B C 1
ATOM 3592 O O . VAL B 1 12 ? 185.85000 227.22200 313.19200 1.000 55.24000 12 VAL B O 1
ATOM 3596 N N . GLN B 1 13 ? 187.76000 227.99300 314.10700 1.000 59.74000 13 GLN B N 1
ATOM 3597 C CA . GLN B 1 13 ? 187.08200 228.71400 315.17200 1.000 59.74000 13 GLN B CA 1
ATOM 3598 C C . GLN B 1 13 ? 186.45300 229.97500 314.60500 1.000 59.74000 13 GLN B C 1
ATOM 3599 O O . GLN B 1 13 ? 187.03800 231.05800 314.69500 1.000 59.74000 13 GLN B O 1
ATOM 3605 N N . GLY B 1 14 ? 185.26400 229.83500 314.02700 1.000 62.51000 14 GLY B N 1
ATOM 3606 C CA . GLY B 1 14 ? 184.60700 230.97200 313.40300 1.000 62.51000 14 GLY B CA 1
ATOM 3607 C C . GLY B 1 14 ? 184.38800 232.09400 314.39800 1.000 62.51000 14 GLY B C 1
ATOM 3608 O O . GLY B 1 14 ? 183.96100 231.86300 315.53500 1.000 62.51000 14 GLY B O 1
ATOM 3609 N N . VAL B 1 15 ? 184.69300 233.31800 313.97900 1.000 69.26000 15 VAL B N 1
ATOM 3610 C CA . VAL B 1 15 ? 184.53800 234.46700 314.85600 1.000 69.26000 15 VAL B CA 1
ATOM 3611 C C . VAL B 1 15 ? 183.07600 234.88600 314.90000 1.000 69.26000 15 VAL B C 1
ATOM 3612 O O . VAL B 1 15 ? 182.36800 234.84700 313.88700 1.000 69.26000 15 VAL B O 1
ATOM 3616 N N . SER B 1 16 ? 182.61300 235.27700 316.08500 1.000 75.72000 16 SER B N 1
ATOM 3617 C CA . SER B 1 16 ? 181.24400 235.75100 316.24300 1.000 75.72000 16 SER B CA 1
ATOM 3618 C C . SER B 1 16 ? 181.12400 237.19100 315.76500 1.000 75.72000 16 SER B C 1
ATOM 3619 O O . SER B 1 16 ? 181.91300 238.05500 316.15800 1.000 75.72000 16 SER B O 1
ATOM 3622 N N . GLY B 1 17 ? 180.12500 237.45100 314.92500 1.000 78.78000 17 GLY B N 1
ATOM 3623 C CA . GLY B 1 17 ? 179.93000 238.75800 314.33900 1.000 78.78000 17 GLY B CA 1
ATOM 3624 C C . GLY B 1 17 ? 180.54000 238.94500 312.96800 1.000 78.78000 17 GLY B C 1
ATOM 3625 O O . GLY B 1 17 ? 179.87400 239.49900 312.08500 1.000 78.78000 17 GLY B O 1
ATOM 3626 N N . GLY B 1 18 ? 181.77500 238.50100 312.75300 1.000 78.06000 18 GLY B N 1
ATOM 3627 C CA . GLY B 1 18 ? 182.36100 238.47000 311.42700 1.000 78.06000 18 GLY B CA 1
ATOM 3628 C C . GLY B 1 18 ? 181.90500 237.20400 310.72700 1.000 78.06000 18 GLY B C 1
ATOM 3629 O O . GLY B 1 18 ? 182.43800 236.12000 310.97000 1.000 78.06000 18 GLY B O 1
ATOM 3630 N N . THR B 1 19 ? 180.92700 237.36200 309.83900 1.000 77.12000 19 THR B N 1
ATOM 3631 C CA . THR B 1 19 ? 180.16700 236.23900 309.31000 1.000 77.12000 19 THR B CA 1
ATOM 3632 C C . THR B 1 19 ? 180.87900 235.53600 308.16700 1.000 77.12000 19 THR B C 1
ATOM 3633 O O . THR B 1 19 ? 180.23100 234.86200 307.36000 1.000 77.12000 19 THR B O 1
ATOM 3637 N N . TRP B 1 20 ? 182.19100 235.68400 308.07100 1.000 73.53000 20 TRP B N 1
ATOM 3638 C CA . TRP B 1 20 ? 182.97900 234.93900 307.10800 1.000 73.53000 20 TRP B CA 1
ATOM 3639 C C . TRP B 1 20 ? 183.61500 233.74500 307.79200 1.000 73.53000 20 TRP B C 1
ATOM 3640 O O . TRP B 1 20 ? 184.30100 233.89600 308.80500 1.000 73.53000 20 TRP B O 1
ATOM 3651 N N . VAL B 1 21 ? 183.37700 232.56100 307.24200 1.000 62.21000 21 VAL B N 1
ATOM 3652 C CA . VAL B 1 21 ? 184.07700 231.37100 307.69300 1.000 62.21000 21 VAL B CA 1
ATOM 3653 C C . VAL B 1 21 ? 184.53400 230.60200 306.46900 1.000 62.21000 21 VAL B C 1
ATOM 3654 O O . VAL B 1 21 ? 183.71600 230.01500 305.75500 1.000 62.21000 21 VAL B O 1
ATOM 3658 N N . ASP B 1 22 ? 185.83600 230.60500 306.21100 1.000 65.28000 22 ASP B N 1
ATOM 3659 C CA . ASP B 1 22 ? 186.36900 229.90300 305.05500 1.000 65.28000 22 ASP B CA 1
ATOM 3660 C C . ASP B 1 22 ? 186.50100 228.41600 305.34800 1.000 65.28000 22 ASP B C 1
ATOM 3661 O O . ASP B 1 22 ? 186.74100 228.01500 306.48800 1.000 65.28000 22 ASP B O 1
ATOM 3666 N N . VAL B 1 23 ? 186.32300 227.59900 304.31900 1.000 50.95000 23 VAL B N 1
ATOM 3667 C CA . VAL B 1 23 ? 186.46000 226.15600 304.43400 1.000 50.95000 23 VAL B CA 1
ATOM 3668 C C . VAL B 1 23 ? 187.03100 225.62300 303.13400 1.000 50.95000 23 VAL B C 1
ATOM 3669 O O . VAL B 1 23 ? 186.90800 226.25000 302.07900 1.000 50.95000 23 VAL B O 1
ATOM 3673 N N . VAL B 1 24 ? 187.66500 224.45800 303.21300 1.000 41.65000 24 VAL B N 1
ATOM 3674 C CA . VAL B 1 24 ? 188.16700 223.74700 302.03800 1.000 41.65000 24 VAL B CA 1
ATOM 3675 C C . VAL B 1 24 ? 187.75800 222.28400 302.19000 1.000 41.65000 24 VAL B C 1
ATOM 3676 O O . VAL B 1 24 ? 188.38900 221.50500 302.90700 1.000 41.65000 24 VAL B O 1
ATOM 3680 N N . LEU B 1 25 ? 186.68200 221.90500 301.52300 1.000 39.30000 25 LEU B N 1
ATOM 3681 C CA . LEU B 1 25 ? 186.11900 220.57600 301.68000 1.000 39.30000 25 LEU B CA 1
ATOM 3682 C C . LEU B 1 25 ? 186.71300 219.63900 300.64500 1.000 39.30000 25 LEU B C 1
ATOM 3683 O O . LEU B 1 25 ? 186.24600 219.59300 299.50500 1.000 39.30000 25 LEU B O 1
ATOM 3688 N N . ASP B 1 26 ? 187.71300 218.87000 301.04900 1.000 40.83000 26 ASP B N 1
ATOM 3689 C CA . ASP B 1 26 ? 188.27300 217.87300 300.15900 1.000 40.83000 26 ASP B CA 1
ATOM 3690 C C . ASP B 1 26 ? 187.29200 216.71800 300.03800 1.000 40.83000 26 ASP B C 1
ATOM 3691 O O . ASP B 1 26 ? 186.15900 216.78300 300.51200 1.000 40.83000 26 ASP B O 1
ATOM 3693 N N . HIS B 1 27 ? 187.71200 215.64900 299.37100 1.000 45.82000 27 HIS B N 1
ATOM 3694 C CA . HIS B 1 27 ? 186.82300 214.50200 299.25900 1.000 45.82000 27 HIS B CA 1
ATOM 3695 C C . HIS B 1 27 ? 186.61700 213.82400 300.60400 1.000 45.82000 27 HIS B C 1
ATOM 3696 O O . HIS B 1 27 ? 185.60600 213.14400 300.80700 1.000 45.82000 27 HIS B O 1
ATOM 3703 N N . ASP B 1 28 ? 187.55800 213.99600 301.52500 1.000 47.72000 28 ASP B N 1
ATOM 3704 C CA . ASP B 1 28 ? 187.56900 213.29100 302.79800 1.000 47.72000 28 ASP B CA 1
ATOM 3705 C C . ASP B 1 28 ? 187.96000 214.22300 303.93200 1.000 47.72000 28 ASP B C 1
ATOM 3706 O O . ASP B 1 28 ? 188.75300 213.87600 304.80800 1.000 47.72000 28 ASP B O 1
ATOM 3711 N N . ASN B 1 29 ? 187.42700 215.43600 303.93200 1.000 49.69000 29 ASN B N 1
ATOM 3712 C CA . ASN B 1 29 ? 187.84300 216.35800 304.97500 1.000 49.69000 29 ASN B CA 1
ATOM 3713 C C . ASN B 1 29 ? 186.64200 216.99700 305.64600 1.000 49.69000 29 ASN B C 1
ATOM 3714 O O . ASN B 1 29 ? 186.26800 218.12400 305.31700 1.000 49.69000 29 ASN B O 1
ATOM 3719 N N . CYS B 1 30 ? 186.05400 216.31300 306.61500 1.000 56.73000 30 CYS B N 1
ATOM 3720 C CA . CYS B 1 30 ? 184.92100 216.87500 307.32500 1.000 56.73000 30 CYS B CA 1
ATOM 3721 C C . CYS B 1 30 ? 185.39600 217.98100 308.25100 1.000 56.73000 30 CYS B C 1
ATOM 3722 O O . CYS B 1 30 ? 186.39400 217.83200 308.95600 1.000 56.73000 30 CYS B O 1
ATOM 3725 N N . ILE B 1 31 ? 184.68400 219.09600 308.24400 1.000 49.81000 31 ILE B N 1
ATOM 3726 C CA . ILE B 1 31 ? 185.06900 220.26400 309.01800 1.000 49.81000 31 ILE B CA 1
ATOM 3727 C C . ILE B 1 31 ? 183.97200 220.60000 310.01100 1.000 49.81000 31 ILE B C 1
ATOM 3728 O O . ILE B 1 31 ? 182.81100 220.79600 309.63500 1.000 49.81000 31 ILE B O 1
ATOM 3733 N N . THR B 1 32 ? 184.34900 220.66900 311.28100 1.000 57.25000 32 THR B N 1
ATOM 3734 C CA . THR B 1 32 ? 183.46500 221.08500 312.35600 1.000 57.25000 32 THR B CA 1
ATOM 3735 C C . THR B 1 32 ? 183.90800 222.44400 312.85600 1.000 57.25000 32 THR B C 1
ATOM 3736 O O . THR B 1 32 ? 184.96300 222.56800 313.48400 1.000 57.25000 32 THR B O 1
ATOM 3740 N N . ILE B 1 33 ? 183.11500 223.44000 312.59400 1.000 53.14000 33 ILE B N 1
ATOM 3741 C CA . ILE B 1 33 ? 183.45300 224.79700 312.97900 1.000 53.14000 33 ILE B CA 1
ATOM 3742 C C . ILE B 1 33 ? 182.51100 225.23800 314.07900 1.000 53.14000 33 ILE B C 1
ATOM 3743 O O . ILE B 1 33 ? 181.32100 224.90500 314.08700 1.000 53.14000 33 ILE B O 1
ATOM 3748 N N . VAL B 1 34 ? 183.05400 225.98900 315.02700 1.000 53.28000 34 VAL B N 1
ATOM 3749 C CA . VAL B 1 34 ? 182.35400 226.33100 316.25800 1.000 53.28000 34 VAL B CA 1
ATOM 3750 C C . VAL B 1 34 ? 182.16700 227.84300 316.25300 1.000 53.28000 34 VAL B C 1
ATOM 3751 O O . VAL B 1 34 ? 183.13400 228.60700 316.20000 1.000 53.28000 34 VAL B O 1
ATOM 3755 N N . ALA B 1 35 ? 180.91800 228.28300 316.29700 1.000 60.54000 35 ALA B N 1
ATOM 3756 C CA . ALA B 1 35 ? 180.64400 229.68500 316.54400 1.000 60.54000 35 ALA B CA 1
ATOM 3757 C C . ALA B 1 35 ? 180.39900 229.90900 318.02600 1.000 60.54000 35 ALA B C 1
ATOM 3758 O O . ALA B 1 35 ? 179.65100 229.17300 318.67300 1.000 60.54000 35 ALA B O 1
ATOM 3760 N N . ASP B 1 36 ? 181.04500 230.93800 318.56700 1.000 68.07000 36 ASP B N 1
ATOM 3761 C CA . ASP B 1 36 ? 180.92300 231.20300 319.99400 1.000 68.07000 36 ASP B CA 1
ATOM 3762 C C . ASP B 1 36 ? 179.48200 231.51200 320.37600 1.000 68.07000 36 ASP B C 1
ATOM 3763 O O . ASP B 1 36 ? 179.07900 231.30400 321.52500 1.000 68.07000 36 ASP B O 1
ATOM 3768 N N . GLY B 1 37 ? 178.69300 232.00500 319.43100 1.000 58.28000 37 GLY B N 1
ATOM 3769 C CA . GLY B 1 37 ? 177.29700 232.27700 319.67400 1.000 58.28000 37 GLY B CA 1
ATOM 3770 C C . GLY B 1 37 ? 176.32100 231.28800 319.08100 1.000 58.28000 37 GLY B C 1
ATOM 3771 O O . GLY B 1 37 ? 175.12000 231.40800 319.33200 1.000 58.28000 37 GLY B O 1
ATOM 3772 N N . LYS B 1 38 ? 176.78400 230.31600 318.31200 1.000 53.42000 38 LYS B N 1
ATOM 3773 C CA . LYS B 1 38 ? 175.91300 229.41500 317.57700 1.000 53.42000 38 LYS B CA 1
ATOM 3774 C C . LYS B 1 38 ? 176.31400 227.97500 317.84300 1.000 53.42000 38 LYS B C 1
ATOM 3775 O O . LYS B 1 38 ? 177.43100 227.70900 318.29300 1.000 53.42000 38 LYS B O 1
ATOM 3781 N N . PRO B 1 39 ? 175.42600 227.02300 317.58100 1.000 50.27000 39 PRO B N 1
ATOM 3782 C CA . PRO B 1 39 ? 175.82900 225.61700 317.61300 1.000 50.27000 39 PRO B CA 1
ATOM 3783 C C . PRO B 1 39 ? 176.86200 225.33900 316.53700 1.000 50.27000 39 PRO B C 1
ATOM 3784 O O . PRO B 1 39 ? 177.08400 226.13700 315.62900 1.000 50.27000 39 PRO B O 1
ATOM 3788 N N . SER B 1 40 ? 177.50400 224.18100 316.64800 1.000 49.85000 40 SER B N 1
ATOM 3789 C CA . SER B 1 40 ? 178.59800 223.86000 315.74600 1.000 49.85000 40 SER B CA 1
ATOM 3790 C C . SER B 1 40 ? 178.10000 223.10200 314.52500 1.000 49.85000 40 SER B C 1
ATOM 3791 O O . SER B 1 40 ? 177.06300 222.44000 314.56600 1.000 49.85000 40 SER B O 1
ATOM 3794 N N . PHE B 1 41 ? 178.85100 223.20600 313.43300 1.000 52.53000 41 PHE B N 1
ATOM 3795 C CA . PHE B 1 41 ? 178.49800 222.59200 312.16300 1.000 52.53000 41 PHE B CA 1
ATOM 3796 C C . PHE B 1 41 ? 179.29900 221.32900 311.91600 1.000 52.53000 41 PHE B C 1
ATOM 3797 O O . PHE B 1 41 ? 180.38200 221.14700 312.47400 1.000 52.53000 41 PHE B O 1
ATOM 3805 N N . ASP B 1 42 ? 178.76400 220.47900 311.05000 1.000 53.83000 42 ASP B N 1
ATOM 3806 C CA . ASP B 1 42 ? 179.51600 219.41700 310.39600 1.000 53.83000 42 ASP B CA 1
ATOM 3807 C C . ASP B 1 42 ? 179.20800 219.52000 308.91100 1.000 53.83000 42 ASP B C 1
ATOM 3808 O O . ASP B 1 42 ? 178.18700 219.01300 308.44300 1.000 53.83000 42 ASP B O 1
ATOM 3813 N N . ILE B 1 43 ? 180.08900 220.17800 308.18000 1.000 45.73000 43 ILE B N 1
ATOM 3814 C CA . ILE B 1 43 ? 179.97900 220.29500 306.73600 1.000 45.73000 43 ILE B CA 1
ATOM 3815 C C . ILE B 1 43 ? 181.06600 219.44300 306.11100 1.000 45.73000 43 ILE B C 1
ATOM 3816 O O . ILE B 1 43 ? 182.23800 219.52700 306.49100 1.000 45.73000 43 ILE B O 1
ATOM 3821 N N . ARG B 1 44 ? 180.67300 218.58600 305.18000 1.000 45.93000 44 ARG B N 1
ATOM 3822 C CA . ARG B 1 44 ? 181.59100 217.58800 304.64900 1.000 45.93000 44 ARG B CA 1
ATOM 3823 C C . ARG B 1 44 ? 181.13300 217.22700 303.25300 1.000 45.93000 44 ARG B C 1
ATOM 3824 O O . ARG B 1 44 ? 180.00400 216.76200 303.08300 1.000 45.93000 44 ARG B O 1
ATOM 3832 N N . LEU B 1 45 ? 181.99500 217.44100 302.26400 1.000 47.76000 45 LEU B N 1
ATOM 3833 C CA . LEU B 1 45 ? 181.64700 217.13800 300.88500 1.000 47.76000 45 LEU B CA 1
ATOM 3834 C C . LEU B 1 45 ? 181.13600 215.71500 300.77700 1.000 47.76000 45 LEU B C 1
ATOM 3835 O O . LEU B 1 45 ? 181.74200 214.79100 301.31800 1.000 47.76000 45 LEU B O 1
ATOM 3840 N N . SER B 1 46 ? 180.01100 215.53500 300.09200 1.000 49.53000 46 SER B N 1
ATOM 3841 C CA . SER B 1 46 ? 179.40200 214.21300 300.04300 1.000 49.53000 46 SER B CA 1
ATOM 3842 C C . SER B 1 46 ? 179.74000 213.48700 298.74700 1.000 49.53000 46 SER B C 1
ATOM 3843 O O . SER B 1 46 ? 179.91700 212.26400 298.74100 1.000 49.53000 46 SER B O 1
ATOM 3846 N N . LYS B 1 47 ? 179.81400 214.22100 297.63700 1.000 56.10000 47 LYS B N 1
ATOM 3847 C CA . LYS B 1 47 ? 180.21600 213.66500 296.34900 1.000 56.10000 47 LYS B CA 1
ATOM 3848 C C . LYS B 1 47 ? 180.27000 214.77600 295.31300 1.000 56.10000 47 LYS B C 1
ATOM 3849 O O . LYS B 1 47 ? 179.79800 215.88800 295.55400 1.000 56.10000 47 LYS B O 1
ATOM 3855 N N . MET B 1 48 ? 180.85100 214.45900 294.16000 1.000 55.32000 48 MET B N 1
ATOM 3856 C CA . MET B 1 48 ? 180.82000 215.34200 293.00300 1.000 55.32000 48 MET B CA 1
ATOM 3857 C C . MET B 1 48 ? 180.60300 214.51900 291.74600 1.000 55.32000 48 MET B C 1
ATOM 3858 O O . MET B 1 48 ? 181.50500 213.80800 291.29600 1.000 55.32000 48 MET B O 1
ATOM 3863 N N . SER B 1 49 ? 179.41700 214.63200 291.17200 1.000 63.87000 49 SER B N 1
ATOM 3864 C CA . SER B 1 49 ? 178.94600 213.68500 290.17500 1.000 63.87000 49 SER B CA 1
ATOM 3865 C C . SER B 1 49 ? 178.91400 214.33100 288.79900 1.000 63.87000 49 SER B C 1
ATOM 3866 O O . SER B 1 49 ? 178.61700 215.52300 288.67400 1.000 63.87000 49 SER B O 1
ATOM 3869 N N . MET B 1 50 ? 179.22600 213.54000 287.77700 1.000 64.59000 50 MET B N 1
ATOM 3870 C CA . MET B 1 50 ? 179.00700 213.89900 286.38300 1.000 64.59000 50 MET B CA 1
ATOM 3871 C C . MET B 1 50 ? 177.82600 213.08200 285.88000 1.000 64.59000 50 MET B C 1
ATOM 3872 O O . MET B 1 50 ? 177.77100 211.86900 286.10600 1.000 64.59000 50 MET B O 1
ATOM 3874 N N . SER B 1 51 ? 176.88200 213.74500 285.21700 1.000 71.49000 51 SER B N 1
ATOM 3875 C CA . SER B 1 51 ? 175.68000 213.07900 284.73500 1.000 71.49000 51 SER B CA 1
ATOM 3876 C C . SER B 1 51 ? 174.98300 213.97400 283.72200 1.000 71.49000 51 SER B C 1
ATOM 3877 O O . SER B 1 51 ? 175.02600 215.20000 283.82600 1.000 71.49000 51 SER B O 1
ATOM 3880 N N . LYS B 1 52 ? 174.32400 213.34000 282.74900 1.000 66.91000 52 LYS B N 1
ATOM 3881 C CA . LYS B 1 52 ? 173.53900 214.04500 281.73100 1.000 66.91000 52 LYS B CA 1
ATOM 3882 C C . LYS B 1 52 ? 174.40800 215.02000 280.93900 1.000 66.91000 52 LYS B C 1
ATOM 3883 O O . LYS B 1 52 ? 174.25000 216.23900 281.00900 1.000 66.91000 52 LYS B O 1
ATOM 3885 N N . PHE B 1 53 ? 175.35300 214.46200 280.19200 1.000 60.74000 53 PHE B N 1
ATOM 3886 C CA . PHE B 1 53 ? 176.35000 215.23400 279.47000 1.000 60.74000 53 PHE B CA 1
ATOM 3887 C C . PHE B 1 53 ? 176.48700 214.76400 278.01700 1.000 60.74000 53 PHE B C 1
ATOM 3888 O O . PHE B 1 53 ? 176.28300 213.59500 277.68200 1.000 60.74000 53 PHE B O 1
ATOM 3896 N N . ALA B 1 54 ? 176.86900 215.70600 277.15200 1.000 60.71000 54 ALA B N 1
ATOM 3897 C CA . ALA B 1 54 ? 176.58100 215.69400 275.72300 1.000 60.71000 54 ALA B CA 1
ATOM 3898 C C . ALA B 1 54 ? 177.33800 214.60000 274.97700 1.000 60.71000 54 ALA B C 1
ATOM 3899 O O . ALA B 1 54 ? 178.40200 214.14300 275.39700 1.000 60.71000 54 ALA B O 1
ATOM 3901 N N . GLU B 1 55 ? 176.77900 214.21300 273.82800 1.000 55.24000 55 GLU B N 1
ATOM 3902 C CA . GLU B 1 55 ? 177.33600 213.16700 272.97700 1.000 55.24000 55 GLU B CA 1
ATOM 3903 C C . GLU B 1 55 ? 178.48900 213.70500 272.14400 1.000 55.24000 55 GLU B C 1
ATOM 3904 O O . GLU B 1 55 ? 178.49800 214.87500 271.75500 1.000 55.24000 55 GLU B O 1
ATOM 3910 N N . TYR B 1 56 ? 179.45900 212.83800 271.86400 1.000 47.55000 56 TYR B N 1
ATOM 3911 C CA . TYR B 1 56 ? 180.65000 213.22900 271.12500 1.000 47.55000 56 TYR B CA 1
ATOM 3912 C C . TYR B 1 56 ? 180.98900 212.32900 269.94900 1.000 47.55000 56 TYR B C 1
ATOM 3913 O O . TYR B 1 56 ? 181.45600 212.82500 268.92000 1.000 47.55000 56 TYR B O 1
ATOM 3922 N N . LYS B 1 57 ? 180.79400 211.02200 270.06900 1.000 45.51000 57 LYS B N 1
ATOM 3923 C CA . LYS B 1 57 ? 181.36900 210.10500 269.09800 1.000 45.51000 57 LYS B CA 1
ATOM 3924 C C . LY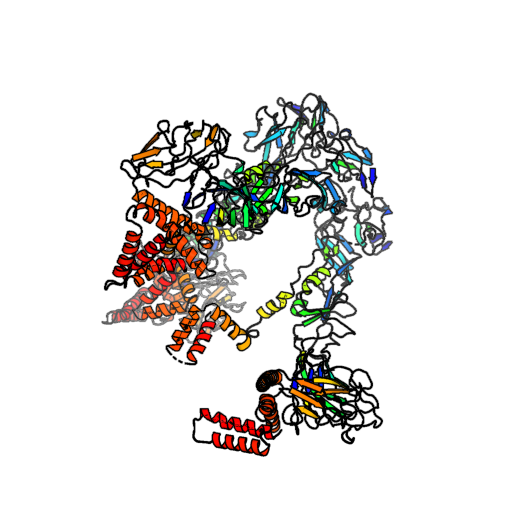S B 1 57 ? 180.85600 208.71100 269.39200 1.000 45.51000 57 LYS B C 1
ATOM 3925 O O . LYS B 1 57 ? 180.50200 208.39400 270.52700 1.000 45.51000 57 LYS B O 1
ATOM 3931 N N . ARG B 1 58 ? 180.82500 207.87200 268.36400 1.000 53.64000 58 ARG B N 1
ATOM 3932 C CA . ARG B 1 58 ? 180.31000 206.51500 268.51500 1.000 53.64000 58 ARG B CA 1
ATOM 3933 C C . ARG B 1 58 ? 181.11100 205.57000 267.63300 1.000 53.64000 58 ARG B C 1
ATOM 3934 O O . ARG B 1 58 ? 180.90700 205.53800 266.41600 1.000 53.64000 58 ARG B O 1
ATOM 3942 N N . TYR B 1 59 ? 182.00300 204.79300 268.23900 1.000 47.07000 59 TYR B N 1
ATOM 3943 C CA . TYR B 1 59 ? 182.80000 203.81900 267.51200 1.000 47.07000 59 TYR B CA 1
ATOM 3944 C C . TYR B 1 59 ? 182.03300 202.51300 267.40700 1.000 47.07000 59 TYR B C 1
ATOM 3945 O O . TYR B 1 59 ? 181.33400 202.10800 268.33600 1.000 47.07000 59 TYR B O 1
ATOM 3954 N N . CYS B 1 60 ? 182.17900 201.85100 266.27300 1.000 61.56000 60 CYS B N 1
ATOM 3955 C CA . CYS B 1 60 ? 181.48900 200.59500 266.00300 1.000 61.56000 60 CYS B CA 1
ATOM 3956 C C . CYS B 1 60 ? 182.44100 199.44600 266.28700 1.000 61.56000 60 CYS B C 1
ATOM 3957 O O . CYS B 1 60 ? 183.07700 198.93000 265.37300 1.000 61.56000 60 CYS B O 1
ATOM 3960 N N . LEU B 1 61 ? 182.53900 199.03800 267.55200 1.000 60.91000 61 LEU B N 1
ATOM 3961 C CA . LEU B 1 61 ? 183.50700 198.00400 267.90100 1.000 60.91000 61 LEU B CA 1
ATOM 3962 C C . LEU B 1 61 ? 183.20600 196.70000 267.18800 1.000 60.91000 61 LEU B C 1
ATOM 3963 O O . LEU B 1 61 ? 184.11300 196.03900 266.67700 1.000 60.91000 61 LEU B O 1
ATOM 3968 N N . GLN B 1 62 ? 181.94400 196.31600 267.12900 1.000 72.23000 62 GLN B N 1
ATOM 3969 C CA . GLN B 1 62 ? 181.56400 195.07800 266.47700 1.000 72.23000 62 GLN B CA 1
ATOM 3970 C C . GLN B 1 62 ? 180.71600 195.41700 265.27000 1.000 72.23000 62 GLN B C 1
ATOM 3971 O O . GLN B 1 62 ? 179.69000 196.08900 265.39900 1.000 72.23000 62 GLN B O 1
ATOM 3977 N N . ALA B 1 63 ? 181.13200 194.94300 264.10700 1.000 79.93000 63 ALA B N 1
ATOM 3978 C CA . ALA B 1 63 ? 180.42700 195.23100 262.87300 1.000 79.93000 63 ALA B CA 1
ATOM 3979 C C . ALA B 1 63 ? 180.08000 193.93500 262.16500 1.000 79.93000 63 ALA B C 1
ATOM 3980 O O . ALA B 1 63 ? 180.90500 193.02600 262.05600 1.000 79.93000 63 ALA B O 1
ATOM 3982 N N . THR B 1 64 ? 178.85300 193.86500 261.66800 1.000 91.00000 64 THR B N 1
ATOM 3983 C CA . THR B 1 64 ? 178.40900 192.70800 260.91600 1.000 91.00000 64 THR B CA 1
ATOM 3984 C C . THR B 1 64 ? 178.18700 193.12600 259.47500 1.000 91.00000 64 THR B C 1
ATOM 3985 O O . THR B 1 64 ? 178.12000 194.31300 259.15200 1.000 91.00000 64 THR B O 1
ATOM 3989 N N . MET B 1 65 ? 178.08200 192.13100 258.60900 1.000 104.07000 65 MET B N 1
ATOM 3990 C CA . MET B 1 65 ? 178.07900 192.36400 257.18000 1.000 104.07000 65 MET B CA 1
ATOM 3991 C C . MET B 1 65 ? 176.96400 191.54000 256.56100 1.000 104.07000 65 MET B C 1
ATOM 3992 O O . MET B 1 65 ? 176.72100 190.40300 256.97200 1.000 104.07000 65 MET B O 1
ATOM 3997 N N . SER B 1 66 ? 176.28900 192.10700 255.56400 1.000 114.20000 66 SER B N 1
ATOM 3998 C CA . SER B 1 66 ? 175.10400 191.44700 255.03800 1.000 114.20000 66 SER B CA 1
ATOM 3999 C C . SER B 1 66 ? 174.88700 191.80000 253.57500 1.000 114.20000 66 SER B C 1
ATOM 4000 O O . SER B 1 66 ? 175.36300 192.82500 253.08100 1.000 114.20000 66 SER B O 1
ATOM 4003 N N . ASP B 1 67 ? 174.13400 190.92800 252.90600 1.000 121.03000 67 ASP B N 1
ATOM 4004 C CA . ASP B 1 67 ? 173.64600 191.10100 251.53500 1.000 121.03000 67 ASP B CA 1
ATOM 4005 C C . ASP B 1 67 ? 174.72000 191.67200 250.61100 1.000 121.03000 67 ASP B C 1
ATOM 4006 O O . ASP B 1 67 ? 174.58400 192.74500 250.02500 1.000 121.03000 67 ASP B O 1
ATOM 4011 N N . VAL B 1 68 ? 175.80600 190.91600 250.47800 1.000 125.27000 68 VAL B N 1
ATOM 4012 C CA . VAL B 1 68 ? 176.85400 191.30800 249.55000 1.000 125.27000 68 VAL B CA 1
ATOM 4013 C C . VAL B 1 68 ? 176.40100 191.03200 248.12300 1.000 125.27000 68 VAL B C 1
ATOM 4014 O O . VAL B 1 68 ? 175.86700 189.95900 247.80900 1.000 125.27000 68 VAL B O 1
ATOM 4018 N N . THR B 1 69 ? 176.57000 192.02700 247.25800 1.000 131.85000 69 THR B N 1
ATOM 4019 C CA . THR B 1 69 ? 176.27300 191.89200 245.84000 1.000 131.85000 69 THR B CA 1
ATOM 4020 C C . THR B 1 69 ? 177.43400 192.46300 245.04700 1.000 131.85000 69 THR B C 1
ATOM 4021 O O . THR B 1 69 ? 177.93600 193.54400 245.36900 1.000 131.85000 69 THR B O 1
ATOM 4025 N N . SER B 1 70 ? 177.85500 191.74200 244.01600 1.000 134.75000 70 SER B N 1
ATOM 4026 C CA . SER B 1 70 ? 178.97500 192.15300 243.18500 1.000 134.75000 70 SER B CA 1
ATOM 4027 C C . SER B 1 70 ? 178.50200 192.30900 241.75000 1.000 134.75000 70 SER B C 1
ATOM 4028 O O . SER B 1 70 ? 177.69400 191.51000 241.26700 1.000 134.75000 70 SER B O 1
ATOM 4031 N N . ILE B 1 71 ? 179.00500 193.33800 241.07600 1.000 132.68000 71 ILE B N 1
ATOM 4032 C CA . ILE B 1 71 ? 178.68100 193.61400 239.68300 1.000 132.68000 71 ILE B CA 1
ATOM 4033 C C . ILE B 1 71 ? 179.94700 193.40700 238.86900 1.000 132.68000 71 ILE B C 1
ATOM 4034 O O . ILE B 1 71 ? 181.00900 193.93900 239.21500 1.000 132.68000 71 ILE B O 1
ATOM 4039 N N . VAL B 1 72 ? 179.83900 192.64200 237.78900 1.000 130.71000 72 VAL B N 1
ATOM 4040 C CA . VAL B 1 72 ? 180.99200 192.21200 237.01000 1.000 130.71000 72 VAL B CA 1
ATOM 4041 C C . VAL B 1 72 ? 180.94300 192.88300 235.64800 1.000 130.71000 72 VAL B C 1
ATOM 4042 O O . VAL B 1 72 ? 179.89600 193.40000 235.24200 1.000 130.71000 72 VAL B O 1
ATOM 4046 N N . ALA B 1 73 ? 182.07600 192.88600 234.95600 1.000 133.18000 73 ALA B N 1
ATOM 4047 C CA . ALA B 1 73 ? 182.17100 193.36200 233.58600 1.000 133.18000 73 ALA B CA 1
ATOM 4048 C C . ALA B 1 73 ? 183.22200 192.55200 232.84000 1.000 133.18000 73 ALA B C 1
ATOM 4049 O O . ALA B 1 73 ? 184.14600 192.00700 233.45200 1.000 133.18000 73 ALA B O 1
ATOM 4051 N N . CYS B 1 74 ? 183.07600 192.46900 231.52200 1.000 143.13000 74 CYS B N 1
ATOM 4052 C CA . CYS B 1 74 ? 184.05300 191.75700 230.71900 1.000 143.13000 74 CYS B CA 1
ATOM 4053 C C . CYS B 1 74 ? 185.37400 192.52200 230.68600 1.000 143.13000 74 CYS B C 1
ATOM 4054 O O . CYS B 1 74 ? 185.38700 193.75500 230.69500 1.000 143.13000 74 CYS B O 1
ATOM 4057 N N . PRO B 1 75 ? 186.50200 191.80700 230.66800 1.000 141.24000 75 PRO B N 1
ATOM 4058 C CA . PRO B 1 75 ? 187.80200 192.47800 230.53200 1.000 141.24000 75 PRO B CA 1
ATOM 4059 C C . PRO B 1 75 ? 187.86500 193.36000 229.29800 1.000 141.24000 75 PRO B C 1
ATOM 4060 O O . PRO B 1 75 ? 187.68400 192.88400 228.17300 1.000 141.24000 75 PRO B O 1
ATOM 4064 N N . GLY B 1 76 ? 188.12100 194.64800 229.50200 1.000 144.35000 76 GLY B N 1
ATOM 4065 C CA . GLY B 1 76 ? 188.14300 195.60400 228.41900 1.000 144.35000 76 GLY B CA 1
ATOM 4066 C C . GLY B 1 76 ? 186.79000 196.14200 228.01200 1.000 144.35000 76 GLY B C 1
ATOM 4067 O O . GLY B 1 76 ? 186.72000 196.95200 227.08000 1.000 144.35000 76 GLY B O 1
ATOM 4068 N N . ALA B 1 77 ? 185.71700 195.72600 228.67700 1.000 143.60000 77 ALA B N 1
ATOM 4069 C CA . ALA B 1 77 ? 184.37600 196.18800 228.35400 1.000 143.60000 77 ALA B CA 1
ATOM 4070 C C . ALA B 1 77 ? 183.98300 197.44100 229.11900 1.000 143.60000 77 ALA B C 1
ATOM 4071 O O . ALA B 1 77 ? 182.83400 197.87900 229.01300 1.000 143.60000 77 ALA B O 1
ATOM 4073 N N . GLY B 1 78 ? 184.89700 198.02400 229.88100 1.000 146.35000 78 GLY B N 1
ATOM 4074 C CA . GLY B 1 78 ? 184.58100 199.17300 230.69900 1.000 146.35000 78 GLY B CA 1
ATOM 4075 C C . GLY B 1 78 ? 184.14200 198.77100 232.09700 1.000 146.35000 78 GLY B C 1
ATOM 4076 O O . GLY B 1 78 ? 183.60900 197.68300 232.33000 1.000 146.35000 78 GLY B O 1
ATOM 4077 N N . ASP B 1 79 ? 184.37200 199.67400 233.04500 1.000 146.49000 79 ASP B N 1
ATOM 4078 C CA . ASP B 1 79 ? 184.11400 199.35700 234.44100 1.000 146.49000 79 ASP B CA 1
ATOM 4079 C C . ASP B 1 79 ? 182.62100 199.32300 234.72800 1.000 146.49000 79 ASP B C 1
ATOM 4080 O O . ASP B 1 79 ? 181.87200 200.22000 234.33300 1.000 146.49000 79 ASP B O 1
ATOM 4085 N N . ALA B 1 80 ? 182.19400 198.28000 235.42800 1.000 143.46000 80 ALA B N 1
ATOM 4086 C CA . ALA B 1 80 ? 180.80300 198.12500 235.81500 1.000 143.46000 80 ALA B CA 1
ATOM 4087 C C . ALA B 1 80 ? 180.47700 199.04300 236.98600 1.000 143.46000 80 ALA B C 1
ATOM 4088 O O . ALA B 1 80 ? 181.35500 199.67200 237.57900 1.000 143.46000 80 ALA B O 1
ATOM 4090 N N . HIS B 1 81 ? 179.18900 199.12300 237.30700 1.000 138.36000 81 HIS B N 1
ATOM 4091 C CA . HIS B 1 81 ? 178.71500 199.95700 238.39800 1.000 138.36000 81 HIS B CA 1
ATOM 4092 C C . HIS B 1 81 ? 177.57800 199.25500 239.11900 1.000 138.36000 81 HIS B C 1
ATOM 4093 O O . HIS B 1 81 ? 176.93000 198.36200 238.57000 1.000 138.36000 81 HIS B O 1
ATOM 4100 N N . ASN B 1 82 ? 177.34400 199.66800 240.35800 1.000 129.98000 82 ASN B N 1
ATOM 4101 C CA . ASN B 1 82 ? 176.28500 199.10200 241.17100 1.000 129.98000 82 ASN B CA 1
ATOM 4102 C C . ASN B 1 82 ? 175.34700 200.19800 241.64900 1.000 129.98000 82 ASN B C 1
ATOM 4103 O O . ASN B 1 82 ? 175.77100 201.31600 241.95400 1.000 129.98000 82 ASN B O 1
ATOM 4108 N N . ASP B 1 83 ? 174.05900 199.85500 241.71100 1.000 129.73000 83 ASP B N 1
ATOM 4109 C CA . ASP B 1 83 ? 173.04600 200.79700 242.16800 1.000 129.73000 83 ASP B CA 1
ATOM 4110 C C . ASP B 1 83 ? 173.29000 201.24300 243.60200 1.000 129.73000 83 ASP B C 1
ATOM 4111 O O . ASP B 1 83 ? 173.16000 202.43200 243.91200 1.000 129.73000 83 ASP B O 1
ATOM 4116 N N . LYS B 1 84 ? 173.65300 200.31300 244.48200 1.000 121.32000 84 LYS B N 1
ATOM 4117 C CA . LYS B 1 84 ? 173.80000 200.61500 245.89700 1.000 121.32000 84 LYS B CA 1
ATOM 4118 C C . LYS B 1 84 ? 174.96600 201.54800 246.18200 1.000 121.32000 84 LYS B C 1
ATOM 4119 O O . LYS B 1 84 ? 175.09900 202.00900 247.31900 1.000 121.32000 84 LYS B O 1
ATOM 4121 N N . SER B 1 85 ? 175.79200 201.84400 245.17700 1.000 119.69000 85 SER B N 1
ATOM 4122 C CA . SER B 1 85 ? 177.05400 202.53400 245.41300 1.000 119.69000 85 SER B CA 1
ATOM 4123 C C . SER B 1 85 ? 176.86100 203.87800 246.09900 1.000 119.69000 85 SER B C 1
ATOM 4124 O O . SER B 1 85 ? 177.77200 204.35700 246.78200 1.000 119.69000 85 SER B O 1
ATOM 4127 N N . LYS B 1 86 ? 175.69800 204.50400 245.93600 1.000 114.56000 86 LYS B N 1
ATOM 4128 C CA . LYS B 1 86 ? 175.48300 205.80300 246.56200 1.000 114.56000 86 LYS B CA 1
ATOM 4129 C C . LYS B 1 86 ? 174.89300 205.68300 247.96200 1.000 114.56000 86 LYS B C 1
ATOM 4130 O O . LYS B 1 86 ? 174.82000 206.68200 248.68500 1.000 114.56000 86 LYS B O 1
ATOM 4132 N N . ASN B 1 87 ? 174.47700 204.48600 248.36300 1.000 114.90000 87 ASN B N 1
ATOM 4133 C CA . ASN B 1 87 ? 173.78500 204.32700 249.63400 1.000 114.90000 87 ASN B CA 1
ATOM 4134 C C . ASN B 1 87 ? 174.76100 204.39900 250.79900 1.000 114.90000 87 ASN B C 1
ATOM 4135 O O . ASN B 1 87 ? 175.76700 203.68500 250.82800 1.000 114.90000 87 ASN B O 1
ATOM 4140 N N . HIS B 1 88 ? 174.45100 205.25800 251.77000 1.000 108.73000 88 HIS B N 1
ATOM 4141 C CA . HIS B 1 88 ? 175.31600 205.40000 252.93400 1.000 108.73000 88 HIS B CA 1
ATOM 4142 C C . HIS B 1 88 ? 175.45200 204.09400 253.69900 1.000 108.73000 88 HIS B C 1
ATOM 4143 O O . HIS B 1 88 ? 176.56400 203.71100 254.07900 1.000 108.73000 88 HIS B O 1
ATOM 4150 N N . GLU B 1 89 ? 174.34300 203.39400 253.92800 1.000 108.05000 89 GLU B N 1
ATOM 4151 C CA . GLU B 1 89 ? 174.40000 202.13400 254.65300 1.000 108.05000 89 GLU B CA 1
ATOM 4152 C C . GLU B 1 89 ? 175.03600 201.02000 253.83800 1.000 108.05000 89 GLU B C 1
ATOM 4153 O O . GLU B 1 89 ? 175.05700 199.87400 254.29800 1.000 108.05000 89 GLU B O 1
ATOM 4155 N N . TYR B 1 90 ? 175.54600 201.32000 252.65100 1.000 112.93000 90 TYR B N 1
ATOM 4156 C CA . TYR B 1 90 ? 176.12900 200.31400 251.78000 1.000 112.93000 90 TYR B CA 1
ATOM 4157 C C . TYR B 1 90 ? 177.59400 200.63800 251.53200 1.000 112.93000 90 TYR B C 1
ATOM 4158 O O . TYR B 1 90 ? 177.94000 201.78800 251.24400 1.000 112.93000 90 TYR B O 1
ATOM 4167 N N . ILE B 1 91 ? 178.44600 199.63100 251.64700 1.000 106.60000 91 ILE B N 1
ATOM 4168 C CA . ILE B 1 91 ? 179.87200 199.78200 251.38700 1.000 106.60000 91 ILE B CA 1
ATOM 4169 C C . ILE B 1 91 ? 180.20000 199.13200 250.05300 1.000 106.60000 91 ILE B C 1
ATOM 4170 O O . ILE B 1 91 ? 179.70700 198.04600 249.73700 1.000 106.60000 91 ILE B O 1
ATOM 4175 N N . CYS B 1 92 ? 181.01900 199.81100 249.25300 1.000 116.95000 92 CYS B N 1
ATOM 4176 C CA . CYS B 1 92 ? 181.34800 199.35500 247.91300 1.000 116.95000 92 CYS B CA 1
ATOM 4177 C C . CYS B 1 92 ? 182.83700 199.51400 247.65500 1.000 116.95000 92 CYS B C 1
ATOM 4178 O O . CYS B 1 92 ? 183.50500 200.34900 248.26800 1.000 116.95000 92 CYS B O 1
ATOM 4181 N N . LYS B 1 93 ? 183.35000 198.70400 246.73400 1.000 111.82000 93 LYS B N 1
ATOM 4182 C CA . LYS B 1 93 ? 184.75300 198.77000 246.36200 1.000 111.82000 93 LYS B CA 1
ATOM 4183 C C . LYS B 1 93 ? 184.89800 198.37700 244.90100 1.000 111.82000 93 LYS B C 1
ATOM 4184 O O . LYS B 1 93 ? 184.16500 197.51600 244.40800 1.000 111.82000 93 LYS B O 1
ATOM 4190 N N . ALA B 1 94 ? 185.84700 199.01000 244.21700 1.000 107.15000 94 ALA B N 1
ATOM 4191 C CA . ALA B 1 94 ? 186.08600 198.78800 242.79700 1.000 107.15000 94 ALA B CA 1
ATOM 4192 C C . ALA B 1 94 ? 187.36100 197.97700 242.63100 1.000 107.15000 94 ALA B C 1
ATOM 4193 O O . ALA B 1 94 ? 188.45800 198.54300 242.58200 1.000 107.15000 94 ALA B O 1
ATOM 4195 N N . VAL B 1 95 ? 187.21500 196.66300 242.52300 1.000 113.60000 95 VAL B N 1
ATOM 4196 C CA . VAL B 1 95 ? 188.34800 195.75900 242.39700 1.000 113.60000 95 VAL B CA 1
ATOM 4197 C C . VAL B 1 95 ? 188.45200 195.30000 240.95100 1.000 113.60000 95 VAL B C 1
ATOM 4198 O O . VAL B 1 95 ? 187.44400 194.98000 240.31200 1.000 113.60000 95 VAL B O 1
ATOM 4202 N N . ASN B 1 96 ? 189.67300 195.30400 240.42400 1.000 109.38000 96 ASN B N 1
ATOM 4203 C CA . ASN B 1 96 ? 189.93200 194.86300 239.05600 1.000 109.38000 96 ASN B CA 1
ATOM 4204 C C . ASN B 1 96 ? 190.34200 193.40100 239.10200 1.000 109.38000 96 ASN B C 1
ATOM 4205 O O . ASN B 1 96 ? 191.48100 193.06200 239.41700 1.000 109.38000 96 ASN B O 1
ATOM 4210 N N . ASN B 1 97 ? 189.40300 192.51900 238.78600 1.000 121.88000 97 ASN B N 1
ATOM 4211 C CA . ASN B 1 97 ? 189.67000 191.09100 238.74900 1.000 121.88000 97 ASN B CA 1
ATOM 4212 C C . ASN B 1 97 ? 189.68600 190.60700 237.31100 1.000 121.88000 97 ASN B C 1
ATOM 4213 O O . ASN B 1 97 ? 188.79500 190.93300 236.52300 1.000 121.88000 97 ASN B O 1
ATOM 4218 N N . ASP B 1 98 ? 190.69300 189.80600 236.98700 1.000 125.56000 98 ASP B N 1
ATOM 4219 C CA . ASP B 1 98 ? 190.82600 189.25700 235.64800 1.000 125.56000 98 ASP B CA 1
ATOM 4220 C C . ASP B 1 98 ? 189.77400 188.18000 235.42700 1.000 125.56000 98 ASP B C 1
ATOM 4221 O O . ASP B 1 98 ? 189.89800 187.06800 235.94900 1.000 125.56000 98 ASP B O 1
ATOM 4223 N N . ARG B 1 99 ? 188.74200 188.50700 234.65300 1.000 132.74000 99 ARG B N 1
ATOM 4224 C CA . ARG B 1 99 ? 187.73100 187.53300 234.27000 1.000 132.74000 99 ARG B CA 1
ATOM 4225 C C . ARG B 1 99 ? 188.28400 186.68500 233.13600 1.000 132.74000 99 ARG B C 1
ATOM 4226 O O . ARG B 1 99 ? 188.58600 187.19900 232.05500 1.000 132.74000 99 ARG B O 1
ATOM 4228 N N . GLY B 1 100 ? 188.41700 185.38400 233.38700 1.000 143.12000 100 GLY B N 1
ATOM 4229 C CA . GLY B 1 100 ? 189.12000 184.49800 232.49200 1.000 143.12000 100 GLY B CA 1
ATOM 4230 C C . GLY B 1 100 ? 188.31200 184.11100 231.26300 1.000 143.12000 100 GLY B C 1
ATOM 4231 O O . GLY B 1 100 ? 187.12000 184.37900 231.13700 1.000 143.12000 100 GLY B O 1
ATOM 4232 N N . TRP B 1 101 ? 189.01600 183.47000 230.33000 1.000 150.45000 101 TRP B N 1
ATOM 4233 C CA . TRP B 1 101 ? 188.35900 182.88500 229.16900 1.000 150.45000 101 TRP B CA 1
ATOM 4234 C C . TRP B 1 101 ? 187.36300 181.81700 229.59300 1.000 150.45000 101 TRP B C 1
ATOM 4235 O O . TRP B 1 101 ? 186.24100 181.76600 229.07700 1.000 150.45000 101 TRP B O 1
ATOM 4246 N N . GLY B 1 102 ? 187.74500 180.97500 230.55000 1.000 148.88000 102 GLY B N 1
ATOM 4247 C CA . GLY B 1 102 ? 186.82000 180.04300 231.15700 1.000 148.88000 102 GLY B CA 1
ATOM 4248 C C . GLY B 1 102 ? 185.74800 180.68200 232.00700 1.000 148.88000 102 GLY B C 1
ATOM 4249 O O . GLY B 1 102 ? 184.74100 180.02900 232.29800 1.000 148.88000 102 GLY B O 1
ATOM 4250 N N . ASN B 1 103 ? 185.93300 181.93500 232.41800 1.000 145.37000 103 ASN B N 1
ATOM 4251 C CA . ASN B 1 103 ? 184.89000 182.68700 233.09700 1.000 145.37000 103 ASN B CA 1
ATOM 4252 C C . ASN B 1 103 ? 183.76100 183.07400 232.15500 1.000 145.37000 103 ASN B C 1
ATOM 4253 O O . ASN B 1 103 ? 182.71100 183.52700 232.61800 1.000 145.37000 103 ASN B O 1
ATOM 4255 N N . GLY B 1 104 ? 183.95700 182.91000 230.85100 1.000 153.08000 104 GLY B N 1
ATOM 4256 C CA . GLY B 1 104 ? 182.86400 182.97800 229.90900 1.000 153.08000 104 GLY B CA 1
ATOM 4257 C C . GLY B 1 104 ? 182.70400 184.26700 229.13700 1.000 153.08000 104 GLY B C 1
ATOM 4258 O O . GLY B 1 104 ? 181.57400 184.59900 228.76400 1.000 153.08000 104 GLY B O 1
ATOM 4259 N N . CYS B 1 105 ? 183.77700 185.01100 228.88500 1.000 152.07000 105 CYS B N 1
ATOM 4260 C CA . CYS B 1 105 ? 183.70000 186.18300 228.02200 1.000 152.07000 105 CYS B CA 1
ATOM 4261 C C . CYS B 1 105 ? 184.76800 186.10000 226.94100 1.000 152.07000 105 CYS B C 1
ATOM 4262 O O . CYS B 1 105 ? 185.71700 185.31800 227.05800 1.000 152.07000 105 CYS B O 1
ATOM 4265 N N . VAL B 1 106 ? 184.60800 186.91500 225.89400 1.000 144.67000 106 VAL B N 1
ATOM 4266 C CA . VAL B 1 106 ? 185.41300 186.76100 224.68400 1.000 144.67000 106 VAL B CA 1
ATOM 4267 C C . VAL B 1 106 ? 186.87300 187.10500 224.94600 1.000 144.67000 106 VAL B C 1
ATOM 4268 O O . VAL B 1 106 ? 187.77900 186.34900 224.57600 1.000 144.67000 106 VAL B O 1
ATOM 4270 N N . LEU B 1 107 ? 187.13100 188.24600 225.57200 1.000 143.53000 107 LEU B N 1
ATOM 4271 C CA . LEU B 1 107 ? 188.49000 188.69900 225.83000 1.000 143.53000 107 LEU B CA 1
ATOM 4272 C C . LEU B 1 107 ? 188.77700 188.56200 227.31600 1.000 143.53000 107 LEU B C 1
ATOM 4273 O O . LEU B 1 107 ? 188.03000 189.09400 228.14400 1.000 143.53000 107 LEU B O 1
ATOM 4275 N N . PHE B 1 108 ? 189.84900 187.85200 227.65200 1.000 141.51000 108 PHE B N 1
ATOM 4276 C CA . PHE B 1 108 ? 190.19300 187.60700 229.04300 1.000 141.51000 108 PHE B CA 1
ATOM 4277 C C . PHE B 1 108 ? 191.43400 188.39800 229.43400 1.000 141.51000 108 PHE B C 1
ATOM 4278 O O . PHE B 1 108 ? 192.31800 188.66100 228.61300 1.000 141.51000 108 PHE B O 1
ATOM 4286 N N . GLY B 1 109 ? 191.48100 188.76000 230.70500 1.000 133.63000 109 GLY B N 1
ATOM 4287 C CA . GLY B 1 109 ? 192.45700 189.69500 231.22400 1.000 133.63000 109 GLY B CA 1
ATOM 4288 C C . GLY B 1 109 ? 191.84400 190.46500 232.36700 1.000 133.63000 109 GLY B C 1
ATOM 4289 O O . GLY B 1 109 ? 190.74400 190.16500 232.82500 1.000 133.63000 109 GLY B O 1
ATOM 4290 N N . LYS B 1 110 ? 192.57200 191.48300 232.81700 1.000 124.05000 110 LYS B N 1
ATOM 4291 C CA . LYS B 1 110 ? 192.08200 192.31300 233.90900 1.000 124.05000 110 LYS B CA 1
ATOM 4292 C C . LYS B 1 110 ? 190.69800 192.86000 233.57900 1.000 124.05000 110 LYS B C 1
ATOM 4293 O O . LYS B 1 110 ? 190.47900 193.42400 232.50300 1.000 124.05000 110 LYS B O 1
ATOM 4295 N N . GLY B 1 111 ? 189.76100 192.68600 234.50900 1.000 121.95000 111 GLY B N 1
ATOM 4296 C CA . GLY B 1 111 ? 188.38400 193.06500 234.28000 1.000 121.95000 111 GLY B CA 1
ATOM 4297 C C . GLY B 1 111 ? 187.79100 193.72600 235.50500 1.000 121.95000 111 GLY B C 1
ATOM 4298 O O . GLY B 1 111 ? 188.36600 193.69800 236.59400 1.000 121.95000 111 GLY B O 1
ATOM 4299 N N . SER B 1 112 ? 186.61600 194.31600 235.31400 1.000 131.65000 112 SER B N 1
ATOM 4300 C CA . SER B 1 112 ? 186.00100 195.12300 236.35600 1.000 131.65000 112 SER B CA 1
ATOM 4301 C C . SER B 1 112 ? 185.16100 194.27100 237.29800 1.000 131.65000 112 SER B C 1
ATOM 4302 O O . SER B 1 112 ? 184.61200 193.23500 236.91800 1.000 131.65000 112 SER B O 1
ATOM 4305 N N . MET B 1 113 ? 185.06600 194.73100 238.54400 1.000 123.91000 113 MET B N 1
ATOM 4306 C CA . MET B 1 113 ? 184.22000 194.10400 239.55000 1.000 123.91000 113 MET B CA 1
ATOM 4307 C C . MET B 1 113 ? 183.95000 195.06800 240.69500 1.000 123.91000 113 MET B C 1
ATOM 4308 O O . MET B 1 113 ? 184.87700 195.47600 241.39900 1.000 123.91000 113 MET B O 1
ATOM 4313 N N . GLU B 1 114 ? 182.69100 195.44300 240.88600 1.000 125.15000 114 GLU B N 1
ATOM 4314 C CA . GLU B 1 114 ? 182.29000 196.29400 241.99700 1.000 125.15000 114 GLU B CA 1
ATOM 4315 C C . GLU B 1 114 ? 181.34600 195.50600 242.89300 1.000 125.15000 114 GLU B C 1
ATOM 4316 O O . GLU B 1 114 ? 180.32300 194.99500 242.42700 1.000 125.15000 114 GLU B O 1
ATOM 4318 N N . THR B 1 115 ? 181.69100 195.40800 244.17200 1.000 123.78000 115 THR B N 1
ATOM 4319 C CA . THR B 1 115 ? 180.92200 194.63800 245.13700 1.000 123.78000 115 THR B CA 1
ATOM 4320 C C . THR B 1 115 ? 180.40100 195.57700 246.20900 1.000 123.78000 115 THR B C 1
ATOM 4321 O O . THR B 1 115 ? 181.11500 196.48500 246.64200 1.000 123.78000 115 THR B O 1
ATOM 4325 N N . CYS B 1 116 ? 179.16200 195.35900 246.63700 1.000 128.61000 116 CYS B N 1
ATOM 4326 C CA . CYS B 1 116 ? 178.53300 196.21100 247.63300 1.000 128.61000 116 CYS B CA 1
ATOM 4327 C C . CYS B 1 116 ? 177.80800 195.35800 248.65700 1.000 128.61000 116 CYS B C 1
ATOM 4328 O O . CYS B 1 116 ? 177.45100 194.21000 248.37500 1.000 128.61000 116 CYS B O 1
ATOM 4331 N N . GLY B 1 117 ? 177.59900 195.91900 249.83800 1.000 113.55000 117 GLY B N 1
ATOM 4332 C CA . GLY B 1 117 ? 176.84700 195.24200 250.87600 1.000 113.55000 117 GLY B CA 1
ATOM 4333 C C . GLY B 1 117 ? 176.55400 196.18700 252.02000 1.000 113.55000 117 GLY B C 1
ATOM 4334 O O . GLY B 1 117 ? 177.06900 197.30500 252.08000 1.000 113.55000 117 GLY B O 1
ATOM 4335 N N . LYS B 1 118 ? 175.71400 195.71800 252.93900 1.000 104.08000 118 LYS B N 1
ATOM 4336 C CA . LYS B 1 118 ? 175.24800 196.54200 254.04600 1.000 104.08000 118 LYS B CA 1
ATOM 4337 C C . LYS B 1 118 ? 176.24000 196.48200 255.20000 1.000 104.08000 118 LYS B C 1
ATOM 4338 O O . LYS B 1 118 ? 176.76300 195.41000 255.52300 1.000 104.08000 118 LYS B O 1
ATOM 4344 N N . PHE B 1 119 ? 176.48800 197.63000 255.82400 1.000 86.16000 119 PHE B N 1
ATOM 4345 C CA . PHE B 1 119 ? 177.41900 197.74500 256.93900 1.000 86.16000 119 PHE B CA 1
ATOM 4346 C C . PHE B 1 119 ? 176.63900 198.15700 258.18000 1.000 86.16000 119 PHE B C 1
ATOM 4347 O O . PHE B 1 119 ? 176.30400 199.33200 258.35100 1.000 86.16000 119 PHE B O 1
ATOM 4355 N N . GLU B 1 120 ? 176.36500 197.19300 259.04800 1.000 93.50000 120 GLU B N 1
ATOM 4356 C CA . GLU B 1 120 ? 175.52000 197.39400 260.21200 1.000 93.50000 120 GLU B CA 1
ATOM 4357 C C . GLU B 1 120 ? 176.30800 197.12700 261.48800 1.000 93.50000 120 GLU B C 1
ATOM 4358 O O . GLU B 1 120 ? 177.21600 196.29200 261.51700 1.000 93.50000 120 GLU B O 1
ATOM 4364 N N . CYS B 1 121 ? 175.94200 197.84100 262.54600 1.000 75.31000 121 CYS B N 1
ATOM 4365 C CA . CYS B 1 121 ? 176.78400 197.97900 263.72200 1.000 75.31000 121 CYS B CA 1
ATOM 4366 C C . CYS B 1 121 ? 176.25400 197.17700 264.90100 1.000 75.31000 121 CYS B C 1
ATOM 4367 O O . CYS B 1 121 ? 175.12000 196.69600 264.89500 1.000 75.31000 121 CYS B O 1
ATOM 4370 N N . LYS B 1 122 ? 177.10600 197.04200 265.91400 1.000 64.98000 122 LYS B N 1
ATOM 4371 C CA . LYS B 1 122 ? 176.74800 196.43700 267.18500 1.000 64.98000 122 LYS B CA 1
ATOM 4372 C C . LYS B 1 122 ? 177.78100 196.84300 268.22300 1.000 64.98000 122 LYS B C 1
ATOM 4373 O O . LYS B 1 122 ? 178.94100 197.10400 267.90100 1.000 64.98000 122 LYS B O 1
ATOM 4375 N N . LYS B 1 123 ? 177.34800 196.88900 269.48000 1.000 60.39000 123 LYS B N 1
ATOM 4376 C CA . LYS B 1 123 ? 178.23200 197.17700 270.60800 1.000 60.39000 123 LYS B CA 1
ATOM 4377 C C . LYS B 1 123 ? 178.95600 198.50800 270.42300 1.000 60.39000 123 LYS B C 1
ATOM 4378 O O . LYS B 1 123 ? 180.17700 198.60500 270.54100 1.000 60.39000 123 LYS B O 1
ATOM 4380 N N . LYS B 1 124 ? 178.18300 199.54500 270.12400 1.000 57.18000 124 LYS B N 1
ATOM 4381 C CA . LYS B 1 124 ? 178.76100 200.85800 269.88700 1.000 57.18000 124 LYS B CA 1
ATOM 4382 C C . LYS B 1 124 ? 179.29100 201.47000 271.17900 1.000 57.18000 124 LYS B C 1
ATOM 4383 O O . LYS B 1 124 ? 178.58600 201.54300 272.18600 1.000 57.18000 124 LYS B O 1
ATOM 4385 N N . MET B 1 125 ? 180.54300 201.91500 271.14600 1.000 55.32000 125 MET B N 1
ATOM 4386 C CA . MET B 1 125 ? 181.09300 202.73300 272.21700 1.000 55.32000 125 MET B CA 1
ATOM 4387 C C . MET B 1 125 ? 180.51300 204.13000 272.11500 1.000 55.32000 125 MET B C 1
ATOM 4388 O O . MET B 1 125 ? 180.26900 204.62700 271.01600 1.000 55.32000 125 MET B O 1
ATOM 4393 N N . ALA B 1 126 ? 180.28900 204.76400 273.26000 1.000 55.90000 126 ALA B N 1
ATOM 4394 C CA . ALA B 1 126 ? 179.71700 206.10500 273.28800 1.000 55.90000 126 ALA B CA 1
ATOM 4395 C C . ALA B 1 126 ? 180.67700 207.03800 274.00500 1.000 55.90000 126 ALA B C 1
ATOM 4396 O O . ALA B 1 126 ? 180.80900 206.97900 275.23000 1.000 55.90000 126 ALA B O 1
ATOM 4398 N N . GLY B 1 127 ? 181.33200 207.90500 273.24800 1.000 49.04000 127 GLY B N 1
ATOM 4399 C CA . GLY B 1 127 ? 182.16200 208.94400 273.81700 1.000 49.04000 127 GLY B CA 1
ATOM 4400 C C . GLY B 1 127 ? 181.30400 210.16600 274.08600 1.000 49.04000 127 GLY B C 1
ATOM 4401 O O . GLY B 1 127 ? 180.37000 210.45400 273.34400 1.000 49.04000 127 GLY B O 1
ATOM 4402 N N . LYS B 1 128 ? 181.63600 210.87900 275.15300 1.000 52.31000 128 LYS B N 1
ATOM 4403 C CA . LYS B 1 128 ? 180.88700 212.05600 275.55700 1.000 52.31000 128 LYS B CA 1
ATOM 4404 C C . LYS B 1 128 ? 181.83000 213.00900 276.26400 1.000 52.31000 128 LYS B C 1
ATOM 4405 O O . LYS B 1 128 ? 182.41200 212.64500 277.28700 1.000 52.31000 128 LYS B O 1
ATOM 4411 N N . LEU B 1 129 ? 181.98600 214.21800 275.74000 1.000 51.56000 129 LEU B N 1
ATOM 4412 C CA . LEU B 1 129 ? 182.69300 215.21600 276.52000 1.000 51.56000 129 LEU B CA 1
ATOM 4413 C C . LEU B 1 129 ? 181.84300 215.67600 277.68600 1.000 51.56000 129 LEU B C 1
ATOM 4414 O O . LEU B 1 129 ? 180.61400 215.59900 277.66300 1.000 51.56000 129 LEU B O 1
ATOM 4419 N N . VAL B 1 130 ? 182.52300 216.14800 278.71900 1.000 54.30000 130 VAL B N 1
ATOM 4420 C CA . VAL B 1 130 ? 181.89700 216.71700 279.89700 1.000 54.30000 130 VAL B CA 1
ATOM 4421 C C . VAL B 1 130 ? 182.59200 218.03900 280.16700 1.000 54.30000 130 VAL B C 1
ATOM 4422 O O . VAL B 1 130 ? 183.80900 218.14700 279.98900 1.000 54.30000 130 VAL B O 1
ATOM 4426 N N . ALA B 1 131 ? 181.82400 219.05100 280.54600 1.000 61.03000 131 ALA B N 1
ATOM 4427 C CA . ALA B 1 131 ? 182.38300 220.38300 280.68200 1.000 61.03000 131 ALA B CA 1
ATOM 4428 C C . ALA B 1 131 ? 182.44200 220.78900 282.14800 1.000 61.03000 131 ALA B C 1
ATOM 4429 O O . ALA B 1 131 ? 182.16000 220.00200 283.05200 1.000 61.03000 131 ALA B O 1
ATOM 4431 N N . ARG B 1 132 ? 182.83700 222.04000 282.38500 1.000 61.61000 132 ARG B N 1
ATOM 4432 C CA . ARG B 1 132 ? 182.83300 222.56300 283.74400 1.000 61.61000 132 ARG B CA 1
ATOM 4433 C C . ARG B 1 132 ? 181.44100 222.48400 284.34400 1.000 61.61000 132 ARG B C 1
ATOM 4434 O O . ARG B 1 132 ? 181.27100 222.04500 285.48500 1.000 61.61000 132 ARG B O 1
ATOM 4442 N N . GLU B 1 133 ? 180.43700 222.89300 283.58800 1.000 66.34000 133 GLU B N 1
ATOM 4443 C CA . GLU B 1 133 ? 179.06900 222.69500 284.01400 1.000 66.34000 133 GLU B CA 1
ATOM 4444 C C . GLU B 1 133 ? 178.71500 221.21800 283.88800 1.000 66.34000 133 GLU B C 1
ATOM 4445 O O . GLU B 1 133 ? 179.41900 220.44100 283.24000 1.000 66.34000 133 GLU B O 1
ATOM 4451 N N . ASN B 1 134 ? 177.62500 220.83300 284.54600 1.000 64.48000 134 ASN B N 1
ATOM 4452 C CA . ASN B 1 134 ? 177.01400 219.50800 284.52600 1.000 64.48000 134 ASN B CA 1
ATOM 4453 C C . ASN B 1 134 ? 177.78100 218.54000 285.41400 1.000 64.48000 134 ASN B C 1
ATOM 4454 O O . ASN B 1 134 ? 177.46200 217.34300 285.45000 1.000 64.48000 134 ASN B O 1
ATOM 4459 N N . VAL B 1 135 ? 178.79200 219.01600 286.12600 1.000 60.04000 135 VAL B N 1
ATOM 4460 C CA . VAL B 1 135 ? 179.37200 218.29000 287.24000 1.000 60.04000 135 VAL B CA 1
ATOM 4461 C C . VAL B 1 135 ? 179.14400 219.13900 288.47300 1.000 60.04000 135 VAL B C 1
ATOM 4462 O O . VAL B 1 135 ? 179.76200 220.19800 288.63100 1.000 60.04000 135 VAL B O 1
ATOM 4466 N N . GLU B 1 136 ? 178.26700 218.67200 289.34700 1.000 62.29000 136 GLU B N 1
ATOM 4467 C CA . GLU B 1 136 ? 177.80700 219.42400 290.49800 1.000 62.29000 136 GLU B CA 1
ATOM 4468 C C . GLU B 1 136 ? 178.19100 218.68600 291.77000 1.000 62.29000 136 GLU B C 1
ATOM 4469 O O . GLU B 1 136 ? 178.43300 217.47600 291.77200 1.000 62.29000 136 GLU B O 1
ATOM 4475 N N . SER B 1 137 ? 178.22900 219.43000 292.86800 1.000 55.20000 137 SER B N 1
ATOM 4476 C CA . SER B 1 137 ? 178.61700 218.86500 294.14500 1.000 55.20000 137 SER B CA 1
ATOM 4477 C C . SER B 1 137 ? 177.48100 219.06100 295.12900 1.000 55.20000 137 SER B C 1
ATOM 4478 O O . SER B 1 137 ? 176.66600 219.97500 294.99100 1.000 55.20000 137 SER B O 1
ATOM 4481 N N . VAL B 1 138 ? 177.43600 218.18500 296.12700 1.000 51.53000 138 VAL B N 1
ATOM 4482 C CA . VAL B 1 138 ? 176.44900 218.26300 297.19300 1.000 51.53000 138 VAL B CA 1
ATOM 4483 C C . VAL B 1 138 ? 177.17700 218.29000 298.52900 1.000 51.53000 138 VAL B C 1
ATOM 4484 O O . VAL B 1 138 ? 178.02100 217.43100 298.80700 1.000 51.53000 138 VAL B O 1
ATOM 4488 N N . VAL B 1 139 ? 176.87900 219.29700 299.33700 1.000 46.06000 139 VAL B N 1
ATOM 4489 C CA . VAL B 1 139 ? 177.49100 219.47800 300.64200 1.000 46.06000 139 VAL B CA 1
ATOM 4490 C C . VAL B 1 139 ? 176.43600 219.18500 301.68800 1.000 46.06000 139 VAL B C 1
ATOM 4491 O O . VAL B 1 139 ? 175.30700 219.67900 301.58900 1.000 46.06000 139 VAL B O 1
ATOM 4495 N N . THR B 1 140 ? 176.78700 218.37300 302.67700 1.000 45.70000 140 THR B N 1
ATOM 4496 C CA . THR B 1 140 ? 175.87000 218.02500 303.75000 1.000 45.70000 140 THR B CA 1
ATOM 4497 C C . THR B 1 140 ? 176.32700 218.67100 305.04800 1.000 45.70000 140 THR B C 1
ATOM 4498 O O . THR B 1 140 ? 177.48100 218.51900 305.45900 1.000 45.70000 140 THR B O 1
ATOM 4502 N N . VAL B 1 141 ? 175.42600 219.41400 305.67000 1.000 48.45000 141 VAL B N 1
ATOM 4503 C CA . VAL B 1 141 ? 175.70100 220.09700 306.92100 1.000 48.45000 141 VAL B CA 1
ATOM 4504 C C . VAL B 1 141 ? 175.13200 219.25400 308.04200 1.000 48.45000 141 VAL B C 1
ATOM 4505 O O . VAL B 1 141 ? 174.32400 218.34900 307.81500 1.000 48.45000 141 VAL B O 1
ATOM 4509 N N . HIS B 1 142 ? 175.54100 219.56900 309.26200 1.000 51.29000 142 HIS B N 1
ATOM 4510 C CA . HIS B 1 142 ? 175.09600 218.83200 310.42800 1.000 51.29000 142 HIS B CA 1
ATOM 4511 C C . HIS B 1 142 ? 175.48200 219.62700 311.66400 1.000 51.29000 142 HIS B C 1
ATOM 4512 O O . HIS B 1 142 ? 176.55800 220.22400 311.71300 1.000 51.29000 142 HIS B O 1
ATOM 4519 N N . VAL B 1 143 ? 174.60100 219.64500 312.66100 1.000 51.28000 143 VAL B N 1
ATOM 4520 C CA . VAL B 1 143 ? 174.83100 220.43200 313.86600 1.000 51.28000 143 VAL B CA 1
ATOM 4521 C C . VAL B 1 143 ? 174.74800 219.52200 315.07500 1.000 51.28000 143 VAL B C 1
ATOM 4522 O O . VAL B 1 143 ? 174.21300 218.41200 314.98900 1.000 51.28000 143 VAL B O 1
ATOM 4526 N N . HIS B 1 144 ? 175.27800 219.99100 316.19400 1.000 51.09000 144 HIS B N 1
ATOM 4527 C CA . HIS B 1 144 ? 175.34200 219.17400 317.38700 1.000 51.09000 144 HIS B CA 1
ATOM 4528 C C . HIS B 1 144 ? 174.54700 219.81000 318.52100 1.000 51.09000 144 HIS B C 1
ATOM 4529 O O . HIS B 1 144 ? 174.18500 220.98600 318.48600 1.000 51.09000 144 HIS B O 1
ATOM 4536 N N . GLY B 1 145 ? 174.28800 219.00900 319.54600 1.000 55.34000 145 GLY B N 1
ATOM 4537 C CA . GLY B 1 145 ? 173.41800 219.40500 320.62800 1.000 55.34000 145 GLY B CA 1
ATOM 4538 C C . GLY B 1 145 ? 172.03800 218.81200 320.54900 1.000 55.34000 145 GLY B C 1
ATOM 4539 O O . GLY B 1 145 ? 171.22600 219.05300 321.44800 1.000 55.34000 145 GLY B O 1
ATOM 4540 N N . ALA B 1 146 ? 171.74900 218.04600 319.50600 1.000 63.31000 146 ALA B N 1
ATOM 4541 C CA . ALA B 1 146 ? 170.43300 217.45800 319.35200 1.000 63.31000 146 ALA B CA 1
ATOM 4542 C C . ALA B 1 146 ? 170.29200 216.21900 320.22400 1.000 63.31000 146 ALA B C 1
ATOM 4543 O O . ALA B 1 146 ? 171.23100 215.79000 320.89800 1.000 63.31000 146 ALA B O 1
ATOM 4545 N N . SER B 1 147 ? 169.09600 215.64900 320.21000 1.000 72.48000 147 SER B N 1
ATOM 4546 C CA . SER B 1 147 ? 168.79200 214.44300 320.96100 1.000 72.48000 147 SER B CA 1
ATOM 4547 C C . SER B 1 147 ? 168.28400 213.38100 320.00200 1.000 72.48000 147 SER B C 1
ATOM 4548 O O . SER B 1 147 ? 167.14600 213.46100 319.53000 1.000 72.48000 147 SER B O 1
ATOM 4551 N N . ALA B 1 148 ? 169.11500 212.38900 319.72600 1.000 76.39000 148 ALA B N 1
ATOM 4552 C CA . ALA B 1 148 ? 168.76000 211.33200 318.79400 1.000 76.39000 148 ALA B CA 1
ATOM 4553 C C . ALA B 1 148 ? 167.94500 210.27700 319.52400 1.000 76.39000 148 ALA B C 1
ATOM 4554 O O . ALA B 1 148 ? 168.48200 209.53200 320.35000 1.000 76.39000 148 ALA B O 1
ATOM 4556 N N . THR B 1 149 ? 166.65500 210.21000 319.21400 1.000 80.75000 149 THR B N 1
ATOM 4557 C CA . THR B 1 149 ? 165.78000 209.19900 319.80200 1.000 80.75000 149 THR B CA 1
ATOM 4558 C C . THR B 1 149 ? 165.96300 207.85700 319.08700 1.000 80.75000 149 THR B C 1
ATOM 4559 O O . THR B 1 149 ? 165.02600 207.19900 318.63900 1.000 80.75000 149 THR B O 1
ATOM 4563 N N . ASP B 1 150 ? 167.22400 207.44600 319.02100 1.000 76.15000 150 ASP B N 1
ATOM 4564 C CA . ASP B 1 150 ? 167.63400 206.17600 318.44600 1.000 76.15000 150 ASP B CA 1
ATOM 4565 C C . ASP B 1 150 ? 169.00800 205.85700 319.01000 1.000 76.15000 150 ASP B C 1
ATOM 4566 O O . ASP B 1 150 ? 169.69100 206.73600 319.54300 1.000 76.15000 150 ASP B O 1
ATOM 4568 N N . THR B 1 151 ? 169.40000 204.58700 318.90400 1.000 77.52000 151 THR B N 1
ATOM 4569 C CA . THR B 1 151 ? 170.70900 204.18800 319.40900 1.000 77.52000 151 THR B CA 1
ATOM 4570 C C . THR B 1 151 ? 171.82500 204.90900 318.67000 1.000 77.52000 151 THR B C 1
ATOM 4571 O O . THR B 1 151 ? 172.75900 205.42600 319.29200 1.000 77.52000 151 THR B O 1
ATOM 4575 N N . LYS B 1 152 ? 171.74700 204.96200 317.34700 1.000 74.51000 152 LYS B N 1
ATOM 4576 C CA . LYS B 1 152 ? 172.68900 205.76700 316.58800 1.000 74.51000 152 LYS B CA 1
ATOM 4577 C C . LYS B 1 152 ? 172.46900 207.23600 316.92000 1.000 74.51000 152 LYS B C 1
ATOM 4578 O O . LYS B 1 152 ? 171.42900 207.81000 316.58300 1.000 74.51000 152 LYS B O 1
ATOM 4580 N N . GLY B 1 153 ? 173.44800 207.84700 317.58000 1.000 69.09000 153 GLY B N 1
ATOM 4581 C CA . GLY B 1 153 ? 173.24800 209.16200 318.15300 1.000 69.09000 153 GLY B CA 1
ATOM 4582 C C . GLY B 1 153 ? 173.23300 210.30800 317.16600 1.000 69.09000 153 GLY B C 1
ATOM 4583 O O . GLY B 1 153 ? 173.88000 211.33200 317.39200 1.000 69.09000 153 GLY B O 1
ATOM 4584 N N . VAL B 1 154 ? 172.47900 210.16300 316.07900 1.000 73.87000 154 VAL B N 1
ATOM 4585 C CA . VAL B 1 154 ? 172.36300 211.20400 315.06700 1.000 73.87000 154 VAL B CA 1
ATOM 4586 C C . VAL B 1 154 ? 170.89700 211.58600 314.91300 1.000 73.87000 154 VAL B C 1
ATOM 4587 O O . VAL B 1 154 ? 170.01300 210.72700 314.84400 1.000 73.87000 154 VAL B O 1
ATOM 4591 N N . ASP B 1 155 ? 170.64100 212.88800 314.87500 1.000 67.97000 155 ASP B N 1
ATOM 4592 C CA . ASP B 1 155 ? 169.29600 213.41800 314.71500 1.000 67.97000 155 ASP B CA 1
ATOM 4593 C C . ASP B 1 155 ? 169.12500 213.92500 313.29500 1.000 67.97000 155 ASP B C 1
ATOM 4594 O O . ASP B 1 155 ? 169.91000 214.75900 312.83300 1.000 67.97000 155 ASP B O 1
ATOM 4596 N N . THR B 1 156 ? 168.09100 213.43400 312.61200 1.000 63.27000 156 THR B N 1
ATOM 4597 C CA . THR B 1 156 ? 167.85900 213.84100 311.23000 1.000 63.27000 156 THR B CA 1
ATOM 4598 C C . THR B 1 156 ? 167.59300 215.33900 311.12900 1.000 63.27000 156 THR B C 1
ATOM 4599 O O . THR B 1 156 ? 167.72300 215.92900 310.05100 1.000 63.27000 156 THR B O 1
ATOM 4603 N N . ALA B 1 157 ? 167.22700 215.97300 312.24200 1.000 58.24000 157 ALA B N 1
ATOM 4604 C CA . ALA B 1 157 ? 166.97900 217.40900 312.22400 1.000 58.24000 157 ALA B CA 1
ATOM 4605 C C . ALA B 1 157 ? 168.27900 218.19400 312.16500 1.000 58.24000 157 ALA B C 1
ATOM 4606 O O . ALA B 1 157 ? 168.26400 219.42800 312.12100 1.000 58.24000 157 ALA B O 1
ATOM 4608 N N . SER B 1 158 ? 169.41700 217.50500 312.20500 1.000 53.92000 158 SER B N 1
ATOM 4609 C CA . SER B 1 158 ? 170.68800 218.20300 312.05300 1.000 53.92000 158 SER B CA 1
ATOM 4610 C C . SER B 1 158 ? 171.26800 218.01400 310.66000 1.000 53.92000 158 SER B C 1
ATOM 4611 O O . SER B 1 158 ? 172.05900 218.83900 310.19700 1.000 53.92000 158 SER B O 1
ATOM 4614 N N . THR B 1 159 ? 170.90300 216.93400 309.97900 1.000 57.62000 159 THR B N 1
ATOM 4615 C CA . THR B 1 159 ? 171.46400 216.68700 308.65900 1.000 57.62000 159 THR B CA 1
ATOM 4616 C C . THR B 1 159 ? 170.65700 217.40200 307.58500 1.000 57.62000 159 THR B C 1
ATOM 4617 O O . THR B 1 159 ? 169.42600 217.45200 307.63400 1.000 57.62000 159 THR B O 1
ATOM 4621 N N . ALA B 1 160 ? 171.36200 217.97300 306.61300 1.000 52.65000 160 ALA B N 1
ATOM 4622 C CA . ALA B 1 160 ? 170.71100 218.68700 305.52700 1.000 52.65000 160 ALA B CA 1
ATOM 4623 C C . ALA B 1 160 ? 171.67500 218.79700 304.35700 1.000 52.65000 160 ALA B C 1
ATOM 4624 O O . ALA B 1 160 ? 172.88200 218.94800 304.55400 1.000 52.65000 160 ALA B O 1
ATOM 4626 N N . LYS B 1 161 ? 171.13200 218.73400 303.14800 1.000 50.49000 161 LYS B N 1
ATOM 4627 C CA . LYS B 1 161 ? 171.91800 218.74000 301.92700 1.000 50.49000 161 LYS B CA 1
ATOM 4628 C C . LYS B 1 161 ? 171.66600 220.01200 301.13400 1.000 50.49000 161 LYS B C 1
ATOM 4629 O O . LYS B 1 161 ? 170.70700 220.74300 301.38900 1.000 50.49000 161 LYS B O 1
ATOM 4635 N N . ALA B 1 162 ? 172.54800 220.27000 300.17200 1.000 55.51000 162 ALA B N 1
ATOM 4636 C CA . ALA B 1 162 ? 172.35700 221.33500 299.19500 1.000 55.51000 162 ALA B CA 1
ATOM 4637 C C . ALA B 1 162 ? 173.30800 221.09400 298.03600 1.000 55.51000 162 ALA B C 1
ATOM 4638 O O . ALA B 1 162 ? 174.52600 221.06800 298.23100 1.000 55.51000 162 ALA B O 1
ATOM 4640 N N . THR B 1 163 ? 172.76300 220.92900 296.83800 1.000 56.21000 163 THR B N 1
ATOM 4641 C CA . THR B 1 163 ? 173.58000 220.70900 295.65500 1.000 56.21000 163 THR B CA 1
ATOM 4642 C C . THR B 1 163 ? 174.00600 222.05800 295.10200 1.000 56.21000 163 THR B C 1
ATOM 4643 O O . THR B 1 163 ? 173.16000 222.90600 294.80600 1.000 56.21000 163 THR B O 1
ATOM 4647 N N . ILE B 1 164 ? 175.30800 222.25300 294.95900 1.000 53.42000 164 ILE B N 1
ATOM 4648 C CA . ILE B 1 164 ? 175.85100 223.48500 294.41500 1.000 53.42000 164 ILE B CA 1
ATOM 4649 C C . ILE B 1 164 ? 176.53200 223.16700 293.09300 1.000 53.42000 164 ILE B C 1
ATOM 4650 O O . ILE B 1 164 ? 177.28600 222.19400 292.98100 1.000 53.42000 164 ILE B O 1
ATOM 4655 N N . THR B 1 165 ? 176.22100 223.96700 292.08400 1.000 58.56000 165 THR B N 1
ATOM 4656 C CA . THR B 1 165 ? 176.67900 223.82000 290.71700 1.000 58.56000 165 THR B CA 1
ATOM 4657 C C . THR B 1 165 ? 177.58900 224.98700 290.38000 1.000 58.56000 165 THR B C 1
ATOM 4658 O O . THR B 1 165 ? 177.39400 226.09000 290.89500 1.000 58.56000 165 THR B O 1
ATOM 4662 N N . PRO B 1 166 ? 178.62000 224.76100 289.55800 1.000 61.05000 166 PRO B N 1
ATOM 4663 C CA . PRO B 1 166 ? 179.47500 225.86600 289.10700 1.000 61.05000 166 PRO B CA 1
ATOM 4664 C C . PRO B 1 166 ? 178.69100 227.11000 288.71900 1.000 61.05000 166 PRO B C 1
ATOM 4665 O O . PRO B 1 166 ? 179.10300 228.23400 289.02300 1.000 61.05000 166 PRO B O 1
ATOM 4669 N N . LYS B 1 167 ? 177.55400 226.91900 288.05200 1.000 61.54000 167 LYS B N 1
ATOM 4670 C CA . LYS B 1 167 ? 176.67300 228.03300 287.73100 1.000 61.54000 167 LYS B CA 1
ATOM 4671 C C . LYS B 1 167 ? 175.98400 228.59800 288.96700 1.000 61.54000 167 LYS B C 1
ATOM 4672 O O . LYS B 1 167 ? 175.98800 229.81600 289.17300 1.000 61.54000 167 LYS B O 1
ATOM 4674 N N . ALA B 1 168 ? 175.40000 227.73800 289.80300 1.000 58.57000 168 ALA B N 1
ATOM 4675 C CA . ALA B 1 168 ? 174.67700 228.17500 290.99700 1.000 58.57000 168 ALA B CA 1
ATOM 4676 C C . ALA B 1 168 ? 175.60800 228.04400 292.19800 1.000 58.57000 168 ALA B C 1
ATOM 4677 O O . ALA B 1 168 ? 175.57700 227.07100 292.95000 1.000 58.57000 168 ALA B O 1
ATOM 4679 N N . SER B 1 169 ? 176.45800 229.05300 292.36800 1.000 59.93000 169 SER B N 1
ATOM 4680 C CA . SER B 1 169 ? 177.45900 228.99800 293.42400 1.000 59.93000 169 SER B CA 1
ATOM 4681 C C . SER B 1 169 ? 176.82600 229.09600 294.80300 1.000 59.93000 169 SER B C 1
ATOM 4682 O O . SER B 1 169 ? 177.36500 228.55800 295.77400 1.000 59.93000 169 SER B O 1
ATOM 4685 N N . VAL B 1 170 ? 175.69500 229.77000 294.91300 1.000 55.16000 170 VAL B N 1
ATOM 4686 C CA . VAL B 1 170 ? 175.11700 230.05600 296.22000 1.000 55.16000 170 VAL B CA 1
ATOM 4687 C C . VAL B 1 170 ? 173.94300 229.12600 296.47700 1.000 55.16000 170 VAL B C 1
ATOM 4688 O O . VAL B 1 170 ? 173.14100 228.84600 295.58000 1.000 55.16000 170 VAL B O 1
ATOM 4692 N N . ALA B 1 171 ? 173.84300 228.63700 297.70900 1.000 54.28000 171 ALA B N 1
ATOM 4693 C CA . ALA B 1 171 ? 172.72100 227.80100 298.10400 1.000 54.28000 171 ALA B CA 1
ATOM 4694 C C . ALA B 1 171 ? 172.53900 227.90600 299.61000 1.000 54.28000 171 ALA B C 1
ATOM 4695 O O . ALA B 1 171 ? 173.47300 228.26700 300.32900 1.000 54.28000 171 ALA B O 1
ATOM 4697 N N . THR B 1 172 ? 171.33300 227.58400 300.07300 1.000 51.44000 172 THR B N 1
ATOM 4698 C CA . THR B 1 172 ? 170.96600 227.69300 301.47700 1.000 51.44000 172 THR B CA 1
ATOM 4699 C C . THR B 1 172 ? 170.56800 226.32600 302.00200 1.000 51.44000 172 THR B C 1
ATOM 4700 O O . THR B 1 172 ? 169.93600 225.54300 301.28600 1.000 51.44000 172 THR B O 1
ATOM 4704 N N . LEU B 1 173 ? 170.93200 226.04700 303.24900 1.000 52.75000 173 LEU B N 1
ATOM 4705 C CA . LEU B 1 173 ? 170.45300 224.87900 303.96900 1.000 52.75000 173 LEU B CA 1
ATOM 4706 C C . LEU B 1 173 ? 169.65600 225.34900 305.17200 1.000 52.75000 173 LEU B C 1
ATOM 4707 O O . LEU B 1 173 ? 170.14600 226.15500 305.96900 1.000 52.75000 173 LEU B O 1
ATOM 4712 N N . ASN B 1 174 ? 168.43500 224.85000 305.29700 1.000 60.73000 174 ASN B N 1
ATOM 4713 C CA . ASN B 1 174 ? 167.51700 225.28000 306.34500 1.000 60.73000 174 ASN B CA 1
ATOM 4714 C C . ASN B 1 174 ? 167.49900 224.21600 307.43700 1.000 60.73000 174 ASN B C 1
ATOM 4715 O O . ASN B 1 174 ? 166.68600 223.29200 307.42800 1.000 60.73000 174 ASN B O 1
ATOM 4720 N N . LEU B 1 175 ? 168.41900 224.35000 308.38400 1.000 58.28000 175 LEU B N 1
ATOM 4721 C CA . LEU B 1 175 ? 168.40600 223.48800 309.55300 1.000 58.28000 175 LEU B CA 1
ATOM 4722 C C . LEU B 1 175 ? 167.17800 223.78300 310.39800 1.000 58.28000 175 LEU B C 1
ATOM 4723 O O . LEU B 1 175 ? 167.07600 224.84300 311.02200 1.000 58.28000 175 LEU B O 1
ATOM 4728 N N . ASN B 1 176 ? 166.26000 222.82200 310.43100 1.000 67.18000 176 ASN B N 1
ATOM 4729 C CA . ASN B 1 176 ? 164.92100 223.07000 310.93900 1.000 67.18000 176 ASN B CA 1
ATOM 4730 C C . ASN B 1 176 ? 164.97200 223.60900 312.35700 1.000 67.18000 176 ASN B C 1
ATOM 4731 O O . ASN B 1 176 ? 165.41700 222.92500 313.28100 1.000 67.18000 176 ASN B O 1
ATOM 4736 N N . ASP B 1 177 ? 164.57300 224.86900 312.50000 1.000 65.48000 177 ASP B N 1
ATOM 4737 C CA . ASP B 1 177 ? 164.41500 225.55700 313.77400 1.000 65.48000 177 ASP B CA 1
ATOM 4738 C C . ASP B 1 177 ? 165.79200 225.84900 314.36100 1.000 65.48000 177 ASP B C 1
ATOM 4739 O O . ASP B 1 177 ? 165.92300 226.60900 315.32200 1.000 65.48000 177 ASP B O 1
ATOM 4744 N N . PHE B 1 178 ? 166.84200 225.28800 313.76800 1.000 57.57000 178 PHE B N 1
ATOM 4745 C CA . PHE B 1 178 ? 168.17700 225.75200 314.11200 1.000 57.57000 178 PHE B CA 1
ATOM 4746 C C . PHE B 1 178 ? 168.46400 227.07900 313.44100 1.000 57.57000 178 PHE B C 1
ATOM 4747 O O . PHE B 1 178 ? 169.26600 227.88000 313.93500 1.000 57.57000 178 PHE B O 1
ATOM 4755 N N . GLY B 1 179 ? 167.80000 227.33400 312.32300 1.000 59.67000 179 GLY B N 1
ATOM 4756 C CA . GLY B 1 179 ? 168.07300 228.48600 311.49200 1.000 59.67000 179 GLY B CA 1
ATOM 4757 C C . GLY B 1 179 ? 168.29200 228.08000 310.05000 1.000 59.67000 179 GLY B C 1
ATOM 4758 O O . GLY B 1 179 ? 167.92800 226.99200 309.61100 1.000 59.67000 179 GLY B O 1
ATOM 4759 N N . SER B 1 180 ? 168.89900 228.99400 309.31400 1.000 54.35000 180 SER B N 1
ATOM 4760 C CA . SER B 1 180 ? 169.22700 228.75000 307.92100 1.000 54.35000 180 SER B CA 1
ATOM 4761 C C . SER B 1 180 ? 170.72400 228.91400 307.73600 1.000 54.35000 180 SER B C 1
ATOM 4762 O O . SER B 1 180 ? 171.29600 229.93000 308.13800 1.000 54.35000 180 SER B O 1
ATOM 4765 N N . LEU B 1 181 ? 171.35300 227.91600 307.13400 1.000 53.37000 181 LEU B N 1
ATOM 4766 C CA . LEU B 1 181 ? 172.76100 227.98300 306.79100 1.000 53.37000 181 LEU B CA 1
ATOM 4767 C C . LEU B 1 181 ? 172.89800 228.03900 305.28100 1.000 53.37000 181 LEU B C 1
ATOM 4768 O O . LEU B 1 181 ? 172.56500 227.07300 304.58900 1.000 53.37000 181 LEU B O 1
ATOM 4773 N N . GLU B 1 182 ? 173.38600 229.16600 304.77500 1.000 58.19000 182 GLU B N 1
ATOM 4774 C CA . GLU B 1 182 ? 173.59400 229.36900 303.34900 1.000 58.19000 182 GLU B CA 1
ATOM 4775 C C . GLU B 1 182 ? 175.08400 229.48000 303.09800 1.000 58.19000 182 GLU B C 1
ATOM 4776 O O . GLU B 1 182 ? 175.84000 229.87100 303.99300 1.000 58.19000 182 GLU B O 1
ATOM 4782 N N . VAL B 1 183 ? 175.50900 229.13900 301.89000 1.000 59.94000 183 VAL B N 1
ATOM 4783 C CA . VAL B 1 183 ? 176.92600 229.04000 301.58600 1.000 59.94000 183 VAL B CA 1
ATOM 4784 C C . VAL B 1 183 ? 177.13000 229.17900 300.08700 1.000 59.94000 183 VAL B C 1
ATOM 4785 O O . VAL B 1 183 ? 176.36600 228.61600 299.29600 1.000 59.94000 183 VAL B O 1
ATOM 4789 N N . ASP B 1 184 ? 178.14400 229.94800 299.70000 1.000 66.60000 184 ASP B N 1
ATOM 4790 C CA . ASP B 1 184 ? 178.61600 229.96300 298.32600 1.000 66.60000 184 ASP B CA 1
ATOM 4791 C C . ASP B 1 184 ? 179.86800 229.10700 298.21800 1.000 66.60000 184 ASP B C 1
ATOM 4792 O O . ASP B 1 184 ? 180.50700 228.79400 299.22600 1.000 66.60000 184 ASP B O 1
ATOM 4797 N N . CYS B 1 185 ? 180.21600 228.72400 296.99400 1.000 63.55000 185 CYS B N 1
ATOM 4798 C CA . CYS B 1 185 ? 181.38800 227.88700 296.80700 1.000 63.55000 185 CYS B CA 1
ATOM 4799 C C . CYS B 1 185 ? 181.78000 227.85000 295.34000 1.000 63.55000 185 CYS B C 1
ATOM 4800 O O . CYS B 1 185 ? 180.94800 227.58300 294.47200 1.000 63.55000 185 CYS B O 1
ATOM 4803 N N . SER B 1 186 ? 183.05700 228.09900 295.08000 1.000 58.74000 186 SER B N 1
ATOM 4804 C CA . SER B 1 186 ? 183.61600 228.05400 293.74000 1.000 58.74000 186 SER B CA 1
ATOM 4805 C C . SER B 1 186 ? 184.23700 226.68800 293.51900 1.000 58.74000 186 SER B C 1
ATOM 4806 O O . SER B 1 186 ? 185.39900 226.47100 293.87200 1.000 58.74000 186 SER B O 1
ATOM 4809 N N . THR B 1 187 ? 183.46600 225.77200 292.94800 1.000 57.75000 187 THR B N 1
ATOM 4810 C CA . THR B 1 187 ? 183.91200 224.40400 292.71600 1.000 57.75000 187 THR B CA 1
ATOM 4811 C C . THR B 1 187 ? 185.14500 224.41500 291.81500 1.000 57.75000 187 THR B C 1
ATOM 4812 O O . THR B 1 187 ? 185.18200 225.12200 290.80500 1.000 57.75000 187 THR B O 1
ATOM 4816 N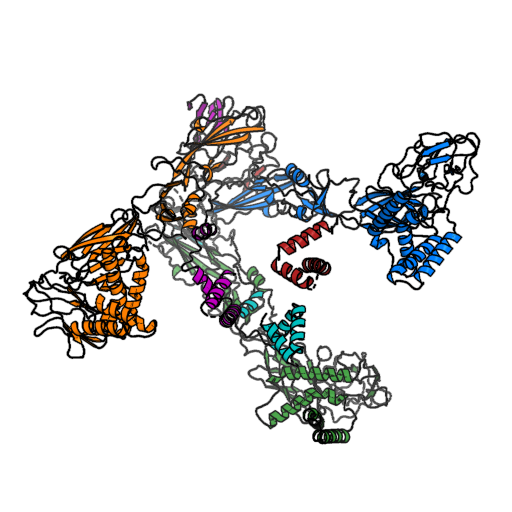 N . ASP B 1 188 ? 186.16400 223.65500 292.20200 1.000 55.21000 188 ASP B N 1
ATOM 4817 C CA . ASP B 1 188 ? 187.42900 223.58000 291.47800 1.000 55.21000 188 ASP B CA 1
ATOM 4818 C C . ASP B 1 188 ? 187.79600 222.11400 291.31100 1.000 55.21000 188 ASP B C 1
ATOM 4819 O O . ASP B 1 188 ? 188.31400 221.48700 292.23900 1.000 55.21000 188 ASP B O 1
ATOM 4824 N N . VAL B 1 189 ? 187.54200 221.57500 290.12200 1.000 52.21000 189 VAL B N 1
ATOM 4825 C CA . VAL B 1 189 ? 187.59600 220.13100 289.93200 1.000 52.21000 189 VAL B CA 1
ATOM 4826 C C . VAL B 1 189 ? 189.02300 219.60700 289.99700 1.000 52.21000 189 VAL B C 1
ATOM 4827 O O . VAL B 1 189 ? 189.29500 218.59800 290.65600 1.000 52.21000 189 VAL B O 1
ATOM 4831 N N . GLY B 1 190 ? 189.94800 220.25300 289.30100 1.000 53.80000 190 GLY B N 1
ATOM 4832 C CA . GLY B 1 190 ? 191.32100 219.80000 289.28200 1.000 53.80000 190 GLY B CA 1
ATOM 4833 C C . GLY B 1 190 ? 191.63000 218.70500 288.28100 1.000 53.80000 190 GLY B C 1
ATOM 4834 O O . GLY B 1 190 ? 192.80200 218.34100 288.12900 1.000 53.80000 190 GLY B O 1
ATOM 4835 N N . MET B 1 191 ? 190.62700 218.16800 287.59600 1.000 52.27000 191 MET B N 1
ATOM 4836 C CA . MET B 1 191 ? 190.83000 217.21400 286.51600 1.000 52.27000 191 MET B CA 1
ATOM 4837 C C . MET B 1 191 ? 190.13200 217.74600 285.27600 1.000 52.27000 191 MET B C 1
ATOM 4838 O O . MET B 1 191 ? 188.94000 217.49200 285.08300 1.000 52.27000 191 MET B O 1
ATOM 4840 N N . ASP B 1 192 ? 190.87800 218.47500 284.44400 1.000 52.81000 192 ASP B N 1
ATOM 4841 C CA . ASP B 1 192 ? 190.28700 219.26500 283.36700 1.000 52.81000 192 ASP B CA 1
ATOM 4842 C C . ASP B 1 192 ? 189.32800 218.41100 282.55700 1.000 52.81000 192 ASP B C 1
ATOM 4843 O O . ASP B 1 192 ? 189.74200 217.45400 281.89700 1.000 52.81000 192 ASP B O 1
ATOM 4848 N N . PHE B 1 193 ? 188.04800 218.77400 282.59200 1.000 56.68000 193 PHE B N 1
ATOM 4849 C CA . PHE B 1 193 ? 187.03800 217.96300 281.92500 1.000 56.68000 193 PHE B CA 1
ATOM 4850 C C . PHE B 1 193 ? 187.19500 218.00100 280.41300 1.000 56.68000 193 PHE B C 1
ATOM 4851 O O . PHE B 1 193 ? 187.05100 216.97200 279.74500 1.000 56.68000 193 PHE B O 1
ATOM 4859 N N . GLY B 1 194 ? 187.49500 219.17000 279.85300 1.000 51.10000 194 GLY B N 1
ATOM 4860 C CA . GLY B 1 194 ? 187.64000 219.25700 278.41200 1.000 51.10000 194 GLY B CA 1
ATOM 4861 C C . GLY B 1 194 ? 188.71900 218.33400 277.88400 1.000 51.10000 194 GLY B C 1
ATOM 4862 O O . GLY B 1 194 ? 188.70800 217.95700 276.71100 1.000 51.10000 194 GLY B O 1
ATOM 4863 N N . GLU B 1 195 ? 189.66300 217.95200 278.74600 1.000 47.17000 195 GLU B N 1
ATOM 4864 C CA . GLU B 1 195 ? 190.76200 217.10200 278.30800 1.000 47.17000 195 GLU B CA 1
ATOM 4865 C C . GLU B 1 195 ? 190.34200 215.64500 278.20500 1.000 47.17000 195 GLU B C 1
ATOM 4866 O O . GLU B 1 195 ? 190.85800 214.90200 277.36400 1.000 47.17000 195 GLU B O 1
ATOM 4872 N N . ILE B 1 196 ? 189.41800 215.21300 279.05100 1.000 42.11000 196 ILE B N 1
ATOM 4873 C CA . ILE B 1 196 ? 189.04600 213.82000 279.12700 1.000 42.11000 196 ILE B CA 1
ATOM 4874 C C . ILE B 1 196 ? 187.67800 213.62900 278.49100 1.000 42.11000 196 ILE B C 1
ATOM 4875 O O . ILE B 1 196 ? 186.89800 214.56400 278.34800 1.000 42.11000 196 ILE B O 1
ATOM 4880 N N . VAL B 1 197 ? 187.37900 212.39900 278.11000 1.000 42.87000 197 VAL B N 1
ATOM 4881 C CA . VAL B 1 197 ? 186.08400 212.05500 277.54900 1.000 42.87000 197 VAL B CA 1
ATOM 4882 C C . VAL B 1 197 ? 185.58400 210.78500 278.20900 1.000 42.87000 197 VAL B C 1
ATOM 4883 O O . VAL B 1 197 ? 186.32400 209.80500 278.33300 1.000 42.87000 197 VAL B O 1
ATOM 4887 N N . VAL B 1 198 ? 184.33700 210.80700 278.65400 1.000 46.18000 198 VAL B N 1
ATOM 4888 C CA . VAL B 1 198 ? 183.71600 209.63400 279.25000 1.000 46.18000 198 VAL B CA 1
ATOM 4889 C C . VAL B 1 198 ? 183.51200 208.60700 278.15300 1.000 46.18000 198 VAL B C 1
ATOM 4890 O O . VAL B 1 198 ? 182.95800 208.91900 277.09600 1.000 46.18000 198 VAL B O 1
ATOM 4894 N N . ALA B 1 199 ? 183.96300 207.38700 278.39700 1.000 51.94000 199 ALA B N 1
ATOM 4895 C CA . ALA B 1 199 ? 183.86100 206.31200 277.42800 1.000 51.94000 199 ALA B CA 1
ATOM 4896 C C . ALA B 1 199 ? 182.81600 205.32000 277.90400 1.000 51.94000 199 ALA B C 1
ATOM 4897 O O . ALA B 1 199 ? 182.99600 204.67200 278.93800 1.000 51.94000 199 ALA B O 1
ATOM 4899 N N . ASP B 1 200 ? 181.73300 205.19900 277.15200 1.000 63.90000 200 ASP B N 1
ATOM 4900 C CA . ASP B 1 200 ? 180.66500 204.26700 277.46900 1.000 63.90000 200 ASP B CA 1
ATOM 4901 C C . ASP B 1 200 ? 180.87800 203.01100 276.64500 1.000 63.90000 200 ASP B C 1
ATOM 4902 O O . ASP B 1 200 ? 180.72900 203.03500 275.42000 1.000 63.90000 200 ASP B O 1
ATOM 4907 N N . MET B 1 201 ? 181.21800 201.92500 277.31500 1.000 66.48000 201 MET B N 1
ATOM 4908 C CA . MET B 1 201 ? 181.51200 200.66400 276.65500 1.000 66.48000 201 MET B CA 1
ATOM 4909 C C . MET B 1 201 ? 180.16300 199.97600 276.43000 1.000 66.48000 201 MET B C 1
ATOM 4910 O O . MET B 1 201 ? 179.11900 200.63100 276.47300 1.000 66.48000 201 MET B O 1
ATOM 4915 N N . SER B 1 202 ? 180.15700 198.67600 276.14200 1.000 70.57000 202 SER B N 1
ATOM 4916 C CA . SER B 1 202 ? 178.90300 197.94100 276.03400 1.000 70.57000 202 SER B CA 1
ATOM 4917 C C . SER B 1 202 ? 178.03300 198.15300 277.26700 1.000 70.57000 202 SER B C 1
ATOM 4918 O O . SER B 1 202 ? 176.83800 198.44300 277.15500 1.000 70.57000 202 SER B O 1
ATOM 4921 N N . GLY B 1 203 ? 178.61500 198.01200 278.45400 1.000 62.79000 203 GLY B N 1
ATOM 4922 C CA . GLY B 1 203 ? 177.88000 198.29700 279.66900 1.000 62.79000 203 GLY B CA 1
ATOM 4923 C C . GLY B 1 203 ? 178.70700 198.99300 280.72700 1.000 62.79000 203 GLY B C 1
ATOM 4924 O O . GLY B 1 203 ? 178.19900 199.32400 281.80000 1.000 62.79000 203 GLY B O 1
ATOM 4925 N N . LYS B 1 204 ? 179.97400 199.24500 280.43000 1.000 64.77000 204 LYS B N 1
ATOM 4926 C CA . LYS B 1 204 ? 180.90400 199.79600 281.40000 1.000 64.77000 204 LYS B CA 1
ATOM 4927 C C . LYS B 1 204 ? 181.17100 201.26400 281.10400 1.000 64.77000 204 LYS B C 1
ATOM 4928 O O . LYS B 1 204 ? 180.84500 201.76700 280.02600 1.000 64.77000 204 LYS B O 1
ATOM 4930 N N . TRP B 1 205 ? 181.77900 201.94200 282.07400 1.000 66.91000 205 TRP B N 1
ATOM 4931 C CA . TRP B 1 205 ? 182.05500 203.37000 282.00300 1.000 66.91000 205 TRP B CA 1
ATOM 4932 C C . TRP B 1 205 ? 183.46500 203.64700 282.49000 1.000 66.91000 205 TRP B C 1
ATOM 4933 O O . TRP B 1 205 ? 183.78300 203.38300 283.65200 1.000 66.91000 205 TRP B O 1
ATOM 4944 N N . TRP B 1 206 ? 184.30700 204.18500 281.61500 1.000 52.81000 206 TRP B N 1
ATOM 4945 C CA . TRP B 1 206 ? 185.67100 204.50400 281.99400 1.000 52.81000 206 TRP B CA 1
ATOM 4946 C C . TRP B 1 206 ? 185.88900 205.99800 281.84900 1.000 52.81000 206 TRP B C 1
ATOM 4947 O O . TRP B 1 206 ? 184.99800 206.74200 281.43800 1.000 52.81000 206 TRP B O 1
ATOM 4958 N N . ILE B 1 207 ? 187.09600 206.42700 282.18500 1.000 40.67000 207 ILE B N 1
ATOM 4959 C CA . ILE B 1 207 ? 187.53700 207.79700 281.98100 1.000 40.67000 207 ILE B CA 1
ATOM 4960 C C . ILE B 1 207 ? 188.83400 207.74000 281.20000 1.000 40.67000 207 ILE B C 1
ATOM 4961 O O . ILE B 1 207 ? 189.81600 207.15700 281.67000 1.000 40.67000 207 ILE B O 1
ATOM 4966 N N . VAL B 1 208 ? 188.84900 208.33800 280.01300 1.000 34.61000 208 VAL B N 1
ATOM 4967 C CA . VAL B 1 208 ? 189.99400 208.25000 279.12200 1.000 34.61000 208 VAL B CA 1
ATOM 4968 C C . VAL B 1 208 ? 190.32100 209.62800 278.57500 1.000 34.61000 208 VAL B C 1
ATOM 4969 O O . VAL B 1 208 ? 189.55800 210.58200 278.72000 1.000 34.61000 208 VAL B O 1
ATOM 4973 N N . ASN B 1 209 ? 191.47200 209.70800 277.91900 1.000 37.06000 209 ASN B N 1
ATOM 4974 C CA . ASN B 1 209 ? 191.96100 210.97200 277.39400 1.000 37.06000 209 ASN B CA 1
ATOM 4975 C C . ASN B 1 209 ? 191.42600 211.22100 275.99100 1.000 37.06000 209 ASN B C 1
ATOM 4976 O O . ASN B 1 209 ? 191.59000 210.39300 275.09200 1.000 37.06000 209 ASN B O 1
ATOM 4981 N N . LYS B 1 210 ? 190.79300 212.38300 275.80800 1.000 40.35000 210 LYS B N 1
ATOM 4982 C CA . LYS B 1 210 ? 190.09800 212.67500 274.55700 1.000 40.35000 210 LYS B CA 1
ATOM 4983 C C . LYS B 1 210 ? 191.01600 212.48100 273.36000 1.000 40.35000 210 LYS B C 1
ATOM 4984 O O . LYS B 1 210 ? 190.59500 211.98700 272.31000 1.000 40.35000 210 LYS B O 1
ATOM 4986 N N . ASP B 1 211 ? 192.28000 212.86400 273.50300 1.000 39.62000 211 ASP B N 1
ATOM 4987 C CA . ASP B 1 211 ? 193.25600 212.59900 272.45800 1.000 39.62000 211 ASP B CA 1
ATOM 4988 C C . ASP B 1 211 ? 193.43900 211.10800 272.23600 1.000 39.62000 211 ASP B C 1
ATOM 4989 O O . ASP B 1 211 ? 193.57900 210.66900 271.09100 1.000 39.62000 211 ASP B O 1
ATOM 4994 N N . TRP B 1 212 ? 193.46500 210.31900 273.31000 1.000 32.29000 212 TRP B N 1
ATOM 4995 C CA . TRP B 1 212 ? 193.48000 208.87300 273.13000 1.000 32.29000 212 TRP B CA 1
ATOM 4996 C C . TRP B 1 212 ? 192.23500 208.41500 272.40400 1.000 32.29000 212 TRP B C 1
ATOM 4997 O O . TRP B 1 212 ? 192.29700 207.54100 271.53500 1.000 32.29000 212 TRP B O 1
ATOM 5008 N N . PHE B 1 213 ? 191.09700 209.00700 272.73700 1.000 35.79000 213 PHE B N 1
ATOM 5009 C CA . PHE B 1 213 ? 189.84300 208.46300 272.25600 1.000 35.79000 213 PHE B CA 1
ATOM 5010 C C . PHE B 1 213 ? 189.64000 208.76100 270.77900 1.000 35.79000 213 PHE B C 1
ATOM 5011 O O . PHE B 1 213 ? 189.19900 207.88500 270.02900 1.000 35.79000 213 PHE B O 1
ATOM 5019 N N . ASN B 1 214 ? 189.97600 209.97400 270.33600 1.000 38.05000 214 ASN B N 1
ATOM 5020 C CA . ASN B 1 214 ? 189.96600 210.26400 268.90600 1.000 38.05000 214 ASN B CA 1
ATOM 5021 C C . ASN B 1 214 ? 190.97100 209.40100 268.16600 1.000 38.05000 214 ASN B C 1
ATOM 5022 O O . ASN B 1 214 ? 190.62600 208.73300 267.18700 1.000 38.05000 214 ASN B O 1
ATOM 5027 N N . GLU B 1 215 ? 192.21800 209.38800 268.63100 1.000 33.67000 215 GLU B N 1
ATOM 5028 C CA . GLU B 1 215 ? 193.26400 208.68100 267.91600 1.000 33.67000 215 GLU B CA 1
ATOM 5029 C C . GLU B 1 215 ? 193.09200 207.17700 267.98000 1.000 33.67000 215 GLU B C 1
ATOM 5030 O O . GLU B 1 215 ? 193.96900 206.45100 267.51100 1.000 33.67000 215 GLU B O 1
ATOM 5032 N N . LEU B 1 216 ? 192.00100 206.69200 268.55100 1.000 36.50000 216 LEU B N 1
ATOM 5033 C CA . LEU B 1 216 ? 191.67800 205.28600 268.42200 1.000 36.50000 216 LEU B CA 1
ATOM 5034 C C . LEU B 1 216 ? 191.34800 204.99000 266.96800 1.000 36.50000 216 LEU B C 1
ATOM 5035 O O . LEU B 1 216 ? 190.83100 205.85000 266.25300 1.000 36.50000 216 LEU B O 1
ATOM 5040 N N . ALA B 1 217 ? 191.65800 203.77900 266.51900 1.000 39.74000 217 ALA B N 1
ATOM 5041 C CA . ALA B 1 217 ? 191.57900 203.45400 265.09600 1.000 39.74000 217 ALA B CA 1
ATOM 5042 C C . ALA B 1 217 ? 190.45300 202.46300 264.86400 1.000 39.74000 217 ALA B C 1
ATOM 5043 O O . ALA B 1 217 ? 190.62500 201.25600 265.00700 1.000 39.74000 217 ALA B O 1
ATOM 5045 N N . LEU B 1 218 ? 189.29800 202.97400 264.45700 1.000 46.96000 218 LEU B N 1
ATOM 5046 C CA . LEU B 1 218 ? 188.09700 202.16900 264.30000 1.000 46.96000 218 LEU B CA 1
ATOM 5047 C C . LEU B 1 218 ? 187.13900 202.92400 263.39000 1.000 46.96000 218 LEU B C 1
ATOM 5048 O O . LEU B 1 218 ? 187.44200 204.04400 262.96800 1.000 46.96000 218 LEU B O 1
ATOM 5053 N N . PRO B 1 219 ? 185.99500 202.33700 263.04400 1.000 49.64000 219 PRO B N 1
ATOM 5054 C CA . PRO B 1 219 ? 184.97700 203.10900 262.32700 1.000 49.64000 219 PRO B CA 1
ATOM 5055 C C . PRO B 1 219 ? 184.13300 203.89300 263.31300 1.000 49.64000 219 PRO B C 1
ATOM 5056 O O . PRO B 1 219 ? 183.78400 203.39900 264.38400 1.000 49.64000 219 PRO B O 1
ATOM 5060 N N . TRP B 1 220 ? 183.80200 205.12500 262.95100 1.000 47.30000 220 TRP B N 1
ATOM 5061 C CA . TRP B 1 220 ? 183.15500 206.03400 263.88000 1.000 47.30000 220 TRP B CA 1
ATOM 5062 C C . TRP B 1 220 ? 182.04000 206.80200 263.20300 1.000 47.30000 220 TRP B C 1
ATOM 5063 O O . TRP B 1 220 ? 181.86100 206.70700 261.98800 1.000 47.30000 220 TRP B O 1
ATOM 5074 N N . SER B 1 221 ? 181.28400 207.54100 264.00400 1.000 50.67000 221 SER B N 1
ATOM 5075 C CA . SER B 1 221 ? 180.31400 208.50700 263.51600 1.000 50.67000 221 SER B CA 1
ATOM 5076 C C . SER B 1 221 ? 180.22300 209.65200 264.51200 1.000 50.67000 221 SER B C 1
ATOM 5077 O O . SER B 1 221 ? 180.14800 209.42100 265.72200 1.000 50.67000 221 SER B O 1
ATOM 5079 N N . THR B 1 222 ? 180.23200 210.87800 264.00800 1.000 52.75000 222 THR B N 1
ATOM 5080 C CA . THR B 1 222 ? 179.96500 212.04200 264.83500 1.000 52.75000 222 THR B CA 1
ATOM 5081 C C . THR B 1 222 ? 178.51400 212.47600 264.74800 1.000 52.75000 222 THR B C 1
ATOM 5082 O O . THR B 1 222 ? 178.15900 213.52900 265.28400 1.000 52.75000 222 THR B O 1
ATOM 5084 N N . ALA B 1 223 ? 177.67000 211.68300 264.09900 1.000 60.98000 223 ALA B N 1
ATOM 5085 C CA . ALA B 1 223 ? 176.31500 212.09100 263.76100 1.000 60.98000 223 ALA B CA 1
ATOM 5086 C C . ALA B 1 223 ? 175.40300 211.96500 264.97800 1.000 60.98000 223 ALA B C 1
ATOM 5087 O O . ALA B 1 223 ? 175.85100 211.77400 266.11200 1.000 60.98000 223 ALA B O 1
ATOM 5089 N N . SER B 1 224 ? 174.09900 212.08100 264.74200 1.000 66.71000 224 SER B N 1
ATOM 5090 C CA . SER B 1 224 ? 173.12200 212.01700 265.81900 1.000 66.71000 224 SER B CA 1
ATOM 5091 C C . SER B 1 224 ? 173.03900 210.60800 266.39600 1.000 66.71000 224 SER B C 1
ATOM 5092 O O . SER B 1 224 ? 173.32300 209.61500 265.72000 1.000 66.71000 224 SER B O 1
ATOM 5094 N N . THR B 1 225 ? 172.63700 210.53100 267.66700 1.000 69.24000 225 THR B N 1
ATOM 5095 C CA . THR B 1 225 ? 172.51600 209.23800 268.33400 1.000 69.24000 225 THR B CA 1
ATOM 5096 C C . THR B 1 225 ? 171.43500 208.38000 267.69100 1.000 69.24000 225 THR B C 1
ATOM 5097 O O . THR B 1 225 ? 171.43500 207.15300 267.84200 1.000 69.24000 225 THR B O 1
ATOM 5099 N N . THR B 1 226 ? 170.49700 209.00800 266.98100 1.000 76.29000 226 THR B N 1
ATOM 5100 C CA . THR B 1 226 ? 169.41700 208.25300 266.36000 1.000 76.29000 226 THR B CA 1
ATOM 5101 C C . THR B 1 226 ? 169.93500 207.36100 265.24000 1.000 76.29000 226 THR B C 1
ATOM 5102 O O . THR B 1 226 ? 169.57800 206.18000 265.16200 1.000 76.29000 226 THR B O 1
ATOM 5104 N N . ALA B 1 227 ? 170.77400 207.90600 264.36200 1.000 69.63000 227 ALA B N 1
ATOM 5105 C CA . ALA B 1 227 ? 171.30900 207.16800 263.22200 1.000 69.63000 227 ALA B CA 1
ATOM 5106 C C . ALA B 1 227 ? 172.74100 207.62100 262.97800 1.000 69.63000 227 ALA B C 1
ATOM 5107 O O . ALA B 1 227 ? 172.97500 208.77900 262.61700 1.000 69.63000 227 ALA B O 1
ATOM 5109 N N . GLU B 1 228 ? 173.69200 206.71600 263.17500 1.000 61.46000 228 GLU B N 1
ATOM 5110 C CA . GLU B 1 228 ? 175.09100 207.05000 262.96700 1.000 61.46000 228 GLU B CA 1
ATOM 5111 C C . GLU B 1 228 ? 175.40900 207.14600 261.47900 1.000 61.46000 228 GLU B C 1
ATOM 5112 O O . GLU B 1 228 ? 174.71000 206.58500 260.63200 1.000 61.46000 228 GLU B O 1
ATOM 5114 N N . VAL B 1 229 ? 176.48000 207.87500 261.16400 1.000 55.90000 229 VAL B N 1
ATOM 5115 C CA . VAL B 1 229 ? 176.88500 208.03700 259.77200 1.000 55.90000 229 VAL B CA 1
ATOM 5116 C C . VAL B 1 229 ? 177.83300 206.92700 259.33300 1.000 55.90000 229 VAL B C 1
ATOM 5117 O O . VAL B 1 229 ? 177.69400 206.38900 258.23000 1.000 55.90000 229 VAL B O 1
ATOM 5119 N N . TRP B 1 230 ? 178.80100 206.57200 260.17800 1.000 55.60000 230 TRP B N 1
ATOM 5120 C CA . TRP B 1 230 ? 179.79300 205.53500 259.88900 1.000 55.60000 230 TRP B CA 1
ATOM 5121 C C . TRP B 1 230 ? 180.66300 205.87100 258.68400 1.000 55.60000 230 TRP B C 1
ATOM 5122 O O . TRP B 1 230 ? 180.66600 205.15400 257.68400 1.000 55.60000 230 TRP B O 1
ATOM 5133 N N . GLN B 1 231 ? 181.42100 206.95200 258.77300 1.000 54.41000 231 GLN B N 1
ATOM 5134 C CA . GLN B 1 231 ? 182.51100 207.08400 257.82700 1.000 54.41000 231 GLN B CA 1
ATOM 5135 C C . GLN B 1 231 ? 183.71200 206.27200 258.29800 1.000 54.41000 231 GLN B C 1
ATOM 5136 O O . GLN B 1 231 ? 183.77700 205.81500 259.43900 1.000 54.41000 231 GLN B O 1
ATOM 5142 N N . ALA B 1 232 ? 184.66900 206.09000 257.39000 1.000 60.07000 232 ALA B N 1
ATOM 5143 C CA . ALA B 1 232 ? 185.88300 205.31900 257.65900 1.000 60.07000 232 ALA B CA 1
ATOM 5144 C C . ALA B 1 232 ? 185.55000 203.90400 258.11700 1.000 60.07000 232 ALA B C 1
ATOM 5145 O O . ALA B 1 232 ? 186.18600 203.35400 259.01400 1.000 60.07000 232 ALA B O 1
ATOM 5147 N N . ARG B 1 233 ? 184.54800 203.30200 257.48500 1.000 69.84000 233 ARG B N 1
ATOM 5148 C CA . ARG B 1 233 ? 184.03400 202.03600 257.97800 1.000 69.84000 233 ARG B CA 1
ATOM 5149 C C . ARG B 1 233 ? 184.89700 200.84600 257.59800 1.000 69.84000 233 ARG B C 1
ATOM 5150 O O . ARG B 1 233 ? 184.70100 199.76700 258.16300 1.000 69.84000 233 ARG B O 1
ATOM 5158 N N . ASP B 1 234 ? 185.83300 201.00000 256.66300 1.000 66.06000 234 ASP B N 1
ATOM 5159 C CA . ASP B 1 234 ? 186.57700 199.84000 256.18300 1.000 66.06000 234 ASP B CA 1
ATOM 5160 C C . ASP B 1 234 ? 187.35000 199.15100 257.29100 1.000 66.06000 234 ASP B C 1
ATOM 5161 O O . ASP B 1 234 ? 187.54300 197.93300 257.24300 1.000 66.06000 234 ASP B O 1
ATOM 5166 N N . ARG B 1 235 ? 187.77200 199.89900 258.30800 1.000 54.80000 235 ARG B N 1
ATOM 5167 C CA . ARG B 1 235 ? 188.73700 199.38300 259.26700 1.000 54.80000 235 ARG B CA 1
ATOM 5168 C C . ARG B 1 235 ? 188.27900 198.10700 259.95900 1.000 54.80000 235 ARG B C 1
ATOM 5169 O O . ARG B 1 235 ? 189.08600 197.48100 260.65000 1.000 54.80000 235 ARG B O 1
ATOM 5177 N N . LEU B 1 236 ? 187.01800 197.70500 259.80800 1.000 64.46000 236 LEU B N 1
ATOM 5178 C CA . LEU B 1 236 ? 186.57200 196.41100 260.30900 1.000 64.46000 236 LEU B CA 1
ATOM 5179 C C . LEU B 1 236 ? 186.12300 195.46300 259.22100 1.000 64.46000 236 LEU B C 1
ATOM 5180 O O . LEU B 1 236 ? 185.73800 194.33100 259.52500 1.000 64.46000 236 LEU B O 1
ATOM 5185 N N . VAL B 1 237 ? 186.15300 195.88200 257.96600 1.000 73.69000 237 VAL B N 1
ATOM 5186 C CA . VAL B 1 237 ? 185.64000 195.03400 256.90900 1.000 73.69000 237 VAL B CA 1
ATOM 5187 C C . VAL B 1 237 ? 186.70900 194.90300 255.84000 1.000 73.69000 237 VAL B C 1
ATOM 5188 O O . VAL B 1 237 ? 187.33700 195.88300 255.43400 1.000 73.69000 237 VAL B O 1
ATOM 5192 N N . GLU B 1 238 ? 186.93900 193.67300 255.41500 1.000 92.36000 238 GLU B N 1
ATOM 5193 C CA . GLU B 1 238 ? 187.91100 193.38600 254.38000 1.000 92.36000 238 GLU B CA 1
ATOM 5194 C C . GLU B 1 238 ? 187.23500 192.58200 253.28800 1.000 92.36000 238 GLU B C 1
ATOM 5195 O O . GLU B 1 238 ? 186.23400 191.90100 253.52400 1.000 92.36000 238 GLU B O 1
ATOM 5201 N N . PHE B 1 239 ? 187.80400 192.64800 252.09800 1.000 96.37000 239 PHE B N 1
ATOM 5202 C CA . PHE B 1 239 ? 187.30600 191.89300 250.96600 1.000 96.37000 239 PHE B CA 1
ATOM 5203 C C . PHE B 1 239 ? 188.20600 190.69500 250.72300 1.000 96.37000 239 PHE B C 1
ATOM 5204 O O . PHE B 1 239 ? 189.42200 190.83000 250.58200 1.000 96.37000 239 PHE B O 1
ATOM 5212 N N . GLY B 1 240 ? 187.60000 189.51800 250.69300 1.000 97.93000 240 GLY B N 1
ATOM 5213 C CA . GLY B 1 240 ? 188.35100 188.31200 250.44000 1.000 97.93000 240 GLY B CA 1
ATOM 5214 C C . GLY B 1 240 ? 188.97200 188.31600 249.06400 1.000 97.93000 240 GLY B C 1
ATOM 5215 O O . GLY B 1 240 ? 188.91900 189.29600 248.32300 1.000 97.93000 240 GLY B O 1
ATOM 5216 N N . TRP B 1 241 ? 189.58000 187.19600 248.71700 1.000 111.91000 241 TRP B N 1
ATOM 5217 C CA . TRP B 1 241 ? 190.20200 187.10300 247.41100 1.000 111.91000 241 TRP B CA 1
ATOM 5218 C C . TRP B 1 241 ? 189.13100 187.24800 246.34000 1.000 111.91000 241 TRP B C 1
ATOM 5219 O O . TRP B 1 241 ? 188.15400 186.48600 246.34700 1.000 111.91000 241 TRP B O 1
ATOM 5230 N N . PRO B 1 242 ? 189.27100 188.18400 245.40500 1.000 108.90000 242 PRO B N 1
ATOM 5231 C CA . PRO B 1 242 ? 188.21700 188.38400 244.40700 1.000 108.90000 242 PRO B CA 1
ATOM 5232 C C . PRO B 1 242 ? 188.20300 187.24200 243.40300 1.000 108.90000 242 PRO B C 1
ATOM 5233 O O . PRO B 1 242 ? 189.22400 186.91700 242.79600 1.000 108.90000 242 PRO B O 1
ATOM 5237 N N . HIS B 1 243 ? 187.03600 186.63100 243.23900 1.000 117.67000 243 HIS B N 1
ATOM 5238 C CA . HIS B 1 243 ? 186.80000 185.64800 242.19600 1.000 117.67000 243 HIS B CA 1
ATOM 5239 C C . HIS B 1 243 ? 186.04000 186.33100 241.07100 1.000 117.67000 243 HIS B C 1
ATOM 5240 O O . HIS B 1 243 ? 185.17400 187.17300 241.32500 1.000 117.67000 243 HIS B O 1
ATOM 5247 N N . ALA B 1 244 ? 186.38600 185.99100 239.83000 1.000 126.47000 244 ALA B N 1
ATOM 5248 C CA . ALA B 1 244 ? 185.78600 186.64300 238.67300 1.000 126.47000 244 ALA B CA 1
ATOM 5249 C C . ALA B 1 244 ? 184.26800 186.61000 238.76600 1.000 126.47000 244 ALA B C 1
ATOM 5250 O O . ALA B 1 244 ? 183.59800 187.61000 238.49300 1.000 126.47000 244 ALA B O 1
ATOM 5252 N N . ALA B 1 245 ? 183.72300 185.46800 239.17500 1.000 128.95000 245 ALA B N 1
ATOM 5253 C CA . ALA B 1 245 ? 182.28100 185.35400 239.34100 1.000 128.95000 245 ALA B CA 1
ATOM 5254 C C . ALA B 1 245 ? 181.78700 186.15500 240.53700 1.000 128.95000 245 ALA B C 1
ATOM 5255 O O . ALA B 1 245 ? 180.97000 187.06900 240.38100 1.000 128.95000 245 ALA B O 1
ATOM 5257 N N . LYS B 1 246 ? 182.27800 185.83200 241.72900 1.000 122.85000 246 LYS B N 1
ATOM 5258 C CA . LYS B 1 246 ? 181.70400 186.34400 242.96200 1.000 122.85000 246 LYS B CA 1
ATOM 5259 C C . LYS B 1 246 ? 182.80600 186.89400 243.84600 1.000 122.85000 246 LYS B C 1
ATOM 5260 O O . LYS B 1 246 ? 183.96300 186.48400 243.74900 1.000 122.85000 246 LYS B O 1
ATOM 5262 N N . GLN B 1 247 ? 182.43400 187.82000 244.71600 1.000 106.90000 247 GLN B N 1
ATOM 5263 C CA . GLN B 1 247 ? 183.34700 188.33100 245.72100 1.000 106.90000 247 GLN B CA 1
ATOM 5264 C C . GLN B 1 247 ? 182.73900 188.10400 247.09200 1.000 106.90000 247 GLN B C 1
ATOM 5265 O O . GLN B 1 247 ? 181.51800 188.14400 247.25200 1.000 106.90000 247 GLN B O 1
ATOM 5271 N N . ASN B 1 248 ? 183.59100 187.85000 248.07300 1.000 95.74000 248 ASN B N 1
ATOM 5272 C CA . ASN B 1 248 ? 183.16100 187.70400 249.44900 1.000 95.74000 248 ASN B CA 1
ATOM 5273 C C . ASN B 1 248 ? 183.56800 188.93100 250.24500 1.000 95.74000 248 ASN B C 1
ATOM 5274 O O . ASN B 1 248 ? 184.51100 189.64100 249.88700 1.000 95.74000 248 ASN B O 1
ATOM 5279 N N . ILE B 1 249 ? 182.83700 189.18200 251.32000 1.000 90.40000 249 ILE B N 1
ATOM 5280 C CA . ILE B 1 249 ? 183.13300 190.26600 252.24000 1.000 90.40000 249 ILE B CA 1
ATOM 5281 C C . ILE B 1 249 ? 182.94800 189.74700 253.65500 1.000 90.40000 249 ILE B C 1
ATOM 5282 O O . ILE B 1 249 ? 181.97800 189.03800 253.94100 1.000 90.40000 249 ILE B O 1
ATOM 5287 N N . TYR B 1 250 ? 183.88600 190.08000 254.53300 1.000 94.06000 250 TYR B N 1
ATOM 5288 C CA . TYR B 1 250 ? 183.86900 189.58700 255.89900 1.000 94.06000 250 TYR B CA 1
ATOM 5289 C C . TYR B 1 250 ? 184.21300 190.70900 256.86200 1.000 94.06000 250 TYR B C 1
ATOM 5290 O O . TYR B 1 250 ? 184.85900 191.69200 256.49400 1.000 94.06000 250 TYR B O 1
ATOM 5299 N N . ASP B 1 251 ? 183.77100 190.54900 258.10200 1.000 81.76000 251 ASP B N 1
ATOM 5300 C CA . ASP B 1 251 ? 184.19400 191.44800 259.15800 1.000 81.76000 251 ASP B CA 1
ATOM 5301 C C . ASP B 1 251 ? 185.53500 191.00000 259.72300 1.000 81.76000 251 ASP B C 1
ATOM 5302 O O . ASP B 1 251 ? 186.20300 190.11600 259.18400 1.000 81.76000 251 ASP B O 1
ATOM 5307 N N . ILE B 1 252 ? 185.92300 191.62000 260.84000 1.000 71.80000 252 ILE B N 1
ATOM 5308 C CA . ILE B 1 252 ? 187.12300 191.19600 261.54500 1.000 71.80000 252 ILE B CA 1
ATOM 5309 C C . ILE B 1 252 ? 186.86000 190.87200 263.00600 1.000 71.80000 252 ILE B C 1
ATOM 5310 O O . ILE B 1 252 ? 187.74900 191.06100 263.84700 1.000 71.80000 252 ILE B O 1
ATOM 5315 N N . GLY B 1 253 ? 185.66600 190.40300 263.34000 1.000 72.54000 253 GLY B N 1
ATOM 5316 C CA . GLY B 1 253 ? 185.39900 189.86600 264.65400 1.000 72.54000 253 GLY B CA 1
ATOM 5317 C C . GLY B 1 253 ? 185.29000 190.93000 265.72800 1.000 72.54000 253 GLY B C 1
ATOM 5318 O O . GLY B 1 253 ? 185.57300 192.11200 265.52500 1.000 72.54000 253 GLY B O 1
ATOM 5319 N N . ASP B 1 254 ? 184.89600 190.47000 266.91100 1.000 68.43000 254 ASP B N 1
ATOM 5320 C CA . ASP B 1 254 ? 184.58900 191.36500 268.01600 1.000 68.43000 254 ASP B CA 1
ATOM 5321 C C . ASP B 1 254 ? 185.81600 192.16500 268.43100 1.000 68.43000 254 ASP B C 1
ATOM 5322 O O . ASP B 1 254 ? 186.95300 191.71400 268.28100 1.000 68.43000 254 ASP B O 1
ATOM 5324 N N . GLN B 1 255 ? 185.58100 193.37300 268.93500 1.000 59.03000 255 GLN B N 1
ATOM 5325 C CA . GLN B 1 255 ? 186.64300 194.22800 269.44100 1.000 59.03000 255 GLN B CA 1
ATOM 5326 C C . GLN B 1 255 ? 186.46300 194.58600 270.90800 1.000 59.03000 255 GLN B C 1
ATOM 5327 O O . GLN B 1 255 ? 187.32700 195.26400 271.47200 1.000 59.03000 255 GLN B O 1
ATOM 5333 N N . GLU B 1 256 ? 185.36500 194.16300 271.53800 1.000 64.53000 256 GLU B N 1
ATOM 5334 C CA . GLU B 1 256 ? 185.16500 194.49000 272.94500 1.000 64.53000 256 GLU B CA 1
ATOM 5335 C C . GLU B 1 256 ? 186.35900 194.05000 273.77600 1.000 64.53000 256 GLU B C 1
ATOM 5336 O O . GLU B 1 256 ? 186.90100 194.82700 274.56800 1.000 64.53000 256 GLU B O 1
ATOM 5342 N N . GLY B 1 257 ? 186.78800 192.80200 273.59900 1.000 61.11000 257 GLY B N 1
ATOM 5343 C CA . GLY B 1 257 ? 187.89900 192.29800 274.38500 1.000 61.11000 257 GLY B CA 1
ATOM 5344 C C . GLY B 1 257 ? 189.19500 193.03600 274.11500 1.000 61.11000 257 GLY B C 1
ATOM 5345 O O . GLY B 1 257 ? 189.92800 193.37500 275.04600 1.000 61.11000 257 GLY B O 1
ATOM 5346 N N . ALA B 1 258 ? 189.50000 193.29000 272.84400 1.000 54.24000 258 ALA B N 1
ATOM 5347 C CA . ALA B 1 258 ? 190.74400 193.97300 272.51600 1.000 54.24000 258 ALA B CA 1
ATOM 5348 C C . ALA B 1 258 ? 190.75600 195.38700 273.07700 1.000 54.24000 258 ALA B C 1
ATOM 5349 O O . ALA B 1 258 ? 191.73700 195.81300 273.69900 1.000 54.24000 258 ALA B O 1
ATOM 5351 N N . VAL B 1 259 ? 189.66700 196.12900 272.87500 1.000 50.14000 259 VAL B N 1
ATOM 5352 C CA . VAL B 1 259 ? 189.60000 197.48800 273.39900 1.000 50.14000 259 VAL B CA 1
ATOM 5353 C C . VAL B 1 259 ? 189.69200 197.47200 274.91100 1.000 50.14000 259 VAL B C 1
ATOM 5354 O O . VAL B 1 259 ? 190.37100 198.30800 275.51400 1.000 50.14000 259 VAL B O 1
ATOM 5358 N N . THR B 1 260 ? 189.00400 196.52900 275.54800 1.000 52.41000 260 THR B N 1
ATOM 5359 C CA . THR B 1 260 ? 189.08000 196.42100 276.99600 1.000 52.41000 260 THR B CA 1
ATOM 5360 C C . THR B 1 260 ? 190.51100 196.18900 277.45800 1.000 52.41000 260 THR B C 1
ATOM 5361 O O . THR B 1 260 ? 191.02400 196.93000 278.30200 1.000 52.41000 260 THR B O 1
ATOM 5365 N N . ALA B 1 261 ? 191.18100 195.18700 276.89500 1.000 51.60000 261 ALA B N 1
ATOM 5366 C CA . ALA B 1 261 ? 192.52900 194.85900 277.34000 1.000 51.60000 261 ALA B CA 1
ATOM 5367 C C . ALA B 1 261 ? 193.49300 195.99900 277.06000 1.000 51.60000 261 ALA B C 1
ATOM 5368 O O . ALA B 1 261 ? 194.50200 196.15100 277.75600 1.000 51.60000 261 ALA B O 1
ATOM 5370 N N . ALA B 1 262 ? 193.21000 196.80400 276.03900 1.000 47.31000 262 ALA B N 1
ATOM 5371 C CA . ALA B 1 262 ? 194.02800 197.98800 275.81900 1.000 47.31000 262 ALA B CA 1
ATOM 5372 C C . ALA B 1 262 ? 193.64200 199.10000 276.78000 1.000 47.31000 262 ALA B C 1
ATOM 5373 O O . ALA B 1 262 ? 194.42600 200.02500 277.01800 1.000 47.31000 262 ALA B O 1
ATOM 5375 N N . ILE B 1 263 ? 192.44100 199.02900 277.34200 1.000 48.99000 263 ILE B N 1
ATOM 5376 C CA . ILE B 1 263 ? 191.99200 200.07700 278.24200 1.000 48.99000 263 ILE B CA 1
ATOM 5377 C C . ILE B 1 263 ? 191.98900 199.64100 279.69700 1.000 48.99000 263 ILE B C 1
ATOM 5378 O O . ILE B 1 263 ? 192.25100 200.47300 280.57100 1.000 48.99000 263 ILE B O 1
ATOM 5383 N N . ALA B 1 264 ? 191.75500 198.35200 279.98300 1.000 55.53000 264 ALA B N 1
ATOM 5384 C CA . ALA B 1 264 ? 191.51600 197.91600 281.36000 1.000 55.53000 264 ALA B CA 1
ATOM 5385 C C . ALA B 1 264 ? 192.60500 198.39800 282.30600 1.000 55.53000 264 ALA B C 1
ATOM 5386 O O . ALA B 1 264 ? 192.39500 198.45500 283.52100 1.000 55.53000 264 ALA B O 1
ATOM 5388 N N . GLN B 1 265 ? 193.75000 198.78900 281.76200 1.000 59.97000 265 GLN B N 1
ATOM 5389 C CA . GLN B 1 265 ? 194.78700 199.47900 282.50900 1.000 59.97000 265 GLN B CA 1
ATOM 5390 C C . GLN B 1 265 ? 194.32300 200.89400 282.85700 1.000 59.97000 265 GLN B C 1
ATOM 5391 O O . GLN B 1 265 ? 195.11300 201.71100 283.33200 1.000 59.97000 265 GLN B O 1
ATOM 5397 N N . ALA B 1 266 ? 193.05000 201.20500 282.61600 1.000 58.64000 266 ALA B N 1
ATOM 5398 C CA . ALA B 1 266 ? 192.48600 202.50500 282.95900 1.000 58.64000 266 ALA B CA 1
ATOM 5399 C C . ALA B 1 266 ? 191.46300 202.31800 284.06600 1.000 58.64000 266 ALA B C 1
ATOM 5400 O O . ALA B 1 266 ? 190.92500 201.21600 284.22800 1.000 58.64000 266 ALA B O 1
ATOM 5402 N N . PRO B 1 267 ? 191.17500 203.35900 284.84100 1.000 68.85000 267 PRO B N 1
ATOM 5403 C CA . PRO B 1 267 ? 190.25900 203.20300 285.97300 1.000 68.85000 267 PRO B CA 1
ATOM 5404 C C . PRO B 1 267 ? 188.83500 202.94200 285.51600 1.000 68.85000 267 PRO B C 1
ATOM 5405 O O . PRO B 1 267 ? 188.43500 203.30500 284.41000 1.000 68.85000 267 PRO B O 1
ATOM 5409 N N . MET B 1 268 ? 188.06300 202.31000 286.40200 1.000 72.73000 268 MET B N 1
ATOM 5410 C CA . MET B 1 268 ? 186.63600 202.07700 286.20200 1.000 72.73000 268 MET B CA 1
ATOM 5411 C C . MET B 1 268 ? 185.84300 203.12400 286.97100 1.000 72.73000 268 MET B C 1
ATOM 5412 O O . MET B 1 268 ? 186.01500 203.26300 288.18400 1.000 72.73000 268 MET B O 1
ATOM 5417 N N . ALA B 1 269 ? 184.97300 203.84600 286.27700 1.000 72.65000 269 ALA B N 1
ATOM 5418 C CA . ALA B 1 269 ? 184.15900 204.84100 286.95400 1.000 72.65000 269 ALA B CA 1
ATOM 5419 C C . ALA B 1 269 ? 183.13900 204.16500 287.86100 1.000 72.65000 269 ALA B C 1
ATOM 5420 O O . ALA B 1 269 ? 182.76500 203.00700 287.66100 1.000 72.65000 269 ALA B O 1
ATOM 5422 N N . LYS B 1 270 ? 182.69900 204.90200 288.87800 1.000 84.25000 270 LYS B N 1
ATOM 5423 C CA . LYS B 1 270 ? 181.74400 204.39800 289.86000 1.000 84.25000 270 LYS B CA 1
ATOM 5424 C C . LYS B 1 270 ? 180.33600 204.70900 289.36800 1.000 84.25000 270 LYS B C 1
ATOM 5425 O O . LYS B 1 270 ? 179.88800 205.85800 289.42500 1.000 84.25000 270 LYS B O 1
ATOM 5427 N N . TRP B 1 271 ? 179.63900 203.68300 288.89800 1.000 86.41000 271 TRP B N 1
ATOM 5428 C CA . TRP B 1 271 ? 178.34300 203.84900 288.25600 1.000 86.41000 271 TRP B CA 1
ATOM 5429 C C . TRP B 1 271 ? 177.24900 203.89200 289.31600 1.000 86.41000 271 TRP B C 1
ATOM 5430 O O . TRP B 1 271 ? 176.91400 202.86600 289.91500 1.000 86.41000 271 TRP B O 1
ATOM 5441 N N . GLU B 1 272 ? 176.69600 205.08100 289.54900 1.000 87.11000 272 GLU B N 1
ATOM 5442 C CA . GLU B 1 272 ? 175.53600 205.25300 290.41200 1.000 87.11000 272 GLU B CA 1
ATOM 5443 C C . GLU B 1 272 ? 174.57200 206.23300 289.76000 1.000 87.11000 272 GLU B C 1
ATOM 5444 O O . GLU B 1 272 ? 174.98500 207.30100 289.29700 1.000 87.11000 272 GLU B O 1
ATOM 5450 N N . SER B 1 273 ? 173.29600 205.85300 289.70100 1.000 91.76000 273 SER B N 1
ATOM 5451 C CA . SER B 1 273 ? 172.21900 206.76000 289.30000 1.000 91.76000 273 SER B CA 1
ATOM 5452 C C . SER B 1 273 ? 172.50300 207.43300 287.96000 1.000 91.76000 273 SER B C 1
ATOM 5453 O O . SER B 1 273 ? 172.37000 208.65000 287.81800 1.000 91.76000 273 SER B O 1
ATOM 5456 N N . ASP B 1 274 ? 172.91000 206.63600 286.97100 1.000 89.72000 274 ASP B N 1
ATOM 5457 C CA . ASP B 1 274 ? 173.22600 207.14700 285.63600 1.000 89.72000 274 ASP B CA 1
ATOM 5458 C C . ASP B 1 274 ? 174.30000 208.22700 285.69800 1.000 89.72000 274 ASP B C 1
ATOM 5459 O O . ASP B 1 274 ? 174.31800 209.16100 284.89400 1.000 89.72000 274 ASP B O 1
ATOM 5464 N N . LYS B 1 275 ? 175.20300 208.10300 286.66300 1.000 78.02000 275 LYS B N 1
ATOM 5465 C CA . LYS B 1 275 ? 176.18700 209.13900 286.91200 1.000 78.02000 275 LYS B CA 1
ATOM 5466 C C . LYS B 1 275 ? 177.47400 208.51400 287.41600 1.000 78.02000 275 LYS B C 1
ATOM 5467 O O . LYS B 1 275 ? 177.46500 207.44700 288.03300 1.000 78.02000 275 LYS B O 1
ATOM 5469 N N . VAL B 1 276 ? 178.58100 209.19100 287.15200 1.000 65.27000 276 VAL B N 1
ATOM 5470 C CA . VAL B 1 276 ? 179.86200 208.81600 287.72500 1.000 65.27000 276 VAL B CA 1
ATOM 5471 C C . VAL B 1 276 ? 180.14500 209.75200 288.88500 1.000 65.27000 276 VAL B C 1
ATOM 5472 O O . VAL B 1 276 ? 179.63600 210.87600 288.94200 1.000 65.27000 276 VAL B O 1
ATOM 5476 N N . GLU B 1 277 ? 180.95200 209.27500 289.82200 1.000 57.02000 277 GLU B N 1
ATOM 5477 C CA . GLU B 1 277 ? 181.36500 210.05600 290.97500 1.000 57.02000 277 GLU B CA 1
ATOM 5478 C C . GLU B 1 277 ? 182.83300 210.40800 290.82900 1.000 57.02000 277 GLU B C 1
ATOM 5479 O O . GLU B 1 277 ? 183.68800 209.52000 290.78000 1.000 57.02000 277 GLU B O 1
ATOM 5481 N N . LEU B 1 278 ? 183.12100 211.69600 290.75600 1.000 52.00000 278 LEU B N 1
ATOM 5482 C CA . LEU B 1 278 ? 184.50200 212.12200 290.69700 1.000 52.00000 278 LEU B CA 1
ATOM 5483 C C . LEU B 1 278 ? 185.19000 211.80300 292.01800 1.000 52.00000 278 LEU B C 1
ATOM 5484 O O . LEU B 1 278 ? 184.54600 211.57200 293.04100 1.000 52.00000 278 LEU B O 1
ATOM 5489 N N . ILE B 1 279 ? 186.51700 211.78000 291.99200 1.000 49.48000 279 ILE B N 1
ATOM 5490 C CA . ILE B 1 279 ? 187.29100 211.37100 293.14900 1.000 49.48000 279 ILE B CA 1
ATOM 5491 C C . ILE B 1 279 ? 187.79800 212.56300 293.94500 1.000 49.48000 279 ILE B C 1
ATOM 5492 O O . ILE B 1 279 ? 187.41200 212.74200 295.09800 1.000 49.48000 279 ILE B O 1
ATOM 5497 N N . SER B 1 280 ? 188.65200 213.40100 293.35200 1.000 46.84000 280 SER B N 1
ATOM 5498 C CA . SER B 1 280 ? 189.39800 214.38700 294.12000 1.000 46.84000 280 SER B CA 1
ATOM 5499 C C . SER B 1 280 ? 189.28200 215.76700 293.47900 1.000 46.84000 280 SER B C 1
ATOM 5500 O O . SER B 1 280 ? 190.12700 216.19100 292.69800 1.000 46.84000 280 SER B O 1
ATOM 5503 N N . GLY B 1 281 ? 188.22600 216.49000 293.83600 1.000 44.80000 281 GLY B N 1
ATOM 5504 C CA . GLY B 1 281 ? 188.08600 217.88800 293.48400 1.000 44.80000 281 GLY B CA 1
ATOM 5505 C C . GLY B 1 281 ? 187.77100 218.71200 294.72000 1.000 44.80000 281 GLY B C 1
ATOM 5506 O O . GLY B 1 281 ? 186.70700 218.56700 295.32000 1.000 44.80000 281 GLY B O 1
ATOM 5507 N N . ILE B 1 282 ? 188.70400 219.57600 295.07600 1.000 44.89000 282 ILE B N 1
ATOM 5508 C CA . ILE B 1 282 ? 188.57000 220.43900 296.23600 1.000 44.89000 282 ILE B CA 1
ATOM 5509 C C . ILE B 1 282 ? 187.46900 221.45200 295.96100 1.000 44.89000 282 ILE B C 1
ATOM 5510 O O . ILE B 1 282 ? 187.26300 221.85600 294.81200 1.000 44.89000 282 ILE B O 1
ATOM 5515 N N . LEU B 1 283 ? 186.72900 221.82500 297.00000 1.000 45.33000 283 LEU B N 1
ATOM 5516 C CA . LEU B 1 283 ? 185.76800 222.91700 296.93500 1.000 45.33000 283 LEU B CA 1
ATOM 5517 C C . LEU B 1 283 ? 186.17400 223.98900 297.92700 1.000 45.33000 283 LEU B C 1
ATOM 5518 O O . LEU B 1 283 ? 186.27400 223.72100 299.12600 1.000 45.33000 283 LEU B O 1
ATOM 5523 N N . LYS B 1 284 ? 186.39600 225.19500 297.43900 1.000 51.39000 284 LYS B N 1
ATOM 5524 C CA . LYS B 1 284 ? 186.69400 226.32300 298.30200 1.000 51.39000 284 LYS B CA 1
ATOM 5525 C C . LYS B 1 284 ? 185.40800 227.10200 298.51500 1.000 51.39000 284 LYS B C 1
ATOM 5526 O O . LYS B 1 284 ? 184.93800 227.79100 297.60600 1.000 51.39000 284 LYS B O 1
ATOM 5532 N N . CYS B 1 285 ? 184.83600 226.97900 299.70700 1.000 61.78000 285 CYS B N 1
ATOM 5533 C CA . CYS B 1 285 ? 183.55600 227.58500 300.02100 1.000 61.78000 285 CYS B CA 1
ATOM 5534 C C . CYS B 1 285 ? 183.76300 228.70300 301.02900 1.000 61.78000 285 CYS B C 1
ATOM 5535 O O . CYS B 1 285 ? 184.76800 228.75000 301.74000 1.000 61.78000 285 CYS B O 1
ATOM 5538 N N . LYS B 1 286 ? 182.79600 229.61400 301.07700 1.000 64.62000 286 LYS B N 1
ATOM 5539 C CA . LYS B 1 286 ? 182.66200 230.54900 302.18500 1.000 64.62000 286 LYS B CA 1
ATOM 5540 C C . LYS B 1 286 ? 181.26100 230.39700 302.75000 1.000 64.62000 286 LYS B C 1
ATOM 5541 O O . LYS B 1 286 ? 180.27700 230.51400 302.01600 1.000 64.62000 286 LYS B O 1
ATOM 5547 N N . VAL B 1 287 ? 181.17200 230.12400 304.04500 1.000 59.42000 287 VAL B N 1
ATOM 5548 C CA . VAL B 1 287 ? 179.91100 229.79500 304.68900 1.000 59.42000 287 VAL B CA 1
ATOM 5549 C C . VAL B 1 287 ? 179.50400 230.95800 305.57000 1.000 59.42000 287 VAL B C 1
ATOM 5550 O O . VAL B 1 287 ? 180.24400 231.34200 306.48300 1.000 59.42000 287 VAL B O 1
ATOM 5554 N N . LYS B 1 288 ? 178.32900 231.51200 305.30100 1.000 60.25000 288 LYS B N 1
ATOM 5555 C CA . LYS B 1 288 ? 177.73200 232.54500 306.13200 1.000 60.25000 288 LYS B CA 1
ATOM 5556 C C . LYS B 1 288 ? 176.75600 231.88200 307.08800 1.000 60.25000 288 LYS B C 1
ATOM 5557 O O . LYS B 1 288 ? 175.90200 231.09600 306.66700 1.000 60.25000 288 LYS B O 1
ATOM 5563 N N . LEU B 1 289 ? 176.88600 232.20600 308.36800 1.000 53.54000 289 LEU B N 1
ATOM 5564 C CA . LEU B 1 289 ? 176.24400 231.45800 309.43600 1.000 53.54000 289 LEU B CA 1
ATOM 5565 C C . LEU B 1 289 ? 175.26500 232.30600 310.23400 1.000 53.54000 289 LEU B C 1
ATOM 5566 O O . LEU B 1 289 ? 174.68000 231.81900 311.20400 1.000 53.54000 289 LEU B O 1
ATOM 5571 N N . GLY B 1 290 ? 175.06200 233.55800 309.83200 1.000 49.07000 290 GLY B N 1
ATOM 5572 C CA . GLY B 1 290 ? 174.33900 234.49300 310.67600 1.000 49.07000 290 GLY B CA 1
ATOM 5573 C C . GLY B 1 290 ? 172.95200 234.02700 311.05800 1.000 49.07000 290 GLY B C 1
ATOM 5574 O O . GLY B 1 290 ? 172.56800 234.10200 312.22500 1.000 49.07000 290 GLY B O 1
ATOM 5575 N N . ASN B 1 291 ? 172.18700 233.52400 310.09800 1.000 49.85000 291 ASN B N 1
ATOM 5576 C CA . ASN B 1 291 ? 170.83000 233.07100 310.37100 1.000 49.85000 291 ASN B CA 1
ATOM 5577 C C . ASN B 1 291 ? 170.81900 231.66400 310.94500 1.000 49.85000 291 ASN B C 1
ATOM 5578 O O . ASN B 1 291 ? 170.12600 230.77500 310.44400 1.000 49.85000 291 ASN B O 1
ATOM 5580 N N . LEU B 1 292 ? 171.59800 231.44300 312.00000 1.000 54.52000 292 LEU B N 1
ATOM 5581 C CA . LEU B 1 292 ? 171.61600 230.18600 312.74100 1.000 54.52000 292 LEU B CA 1
ATOM 5582 C C . LEU B 1 292 ? 171.31800 230.49500 314.19900 1.000 54.52000 292 LEU B C 1
ATOM 5583 O O . LEU B 1 292 ? 172.07500 231.22700 314.84300 1.000 54.52000 292 LEU B O 1
ATOM 5588 N N . LYS B 1 293 ? 170.24800 229.92700 314.73500 1.000 56.01000 293 LYS B N 1
ATOM 5589 C CA . LYS B 1 293 ? 169.82800 230.26900 316.08200 1.000 56.01000 293 LYS B CA 1
ATOM 5590 C C . LYS B 1 293 ? 169.98000 229.08200 317.02200 1.000 56.01000 293 LYS B C 1
ATOM 5591 O O . LYS B 1 293 ? 169.67300 227.94200 316.66700 1.000 56.01000 293 LYS B O 1
ATOM 5597 N N . LEU B 1 294 ? 170.47100 229.37100 318.22400 1.000 57.53000 294 LEU B N 1
ATOM 5598 C CA . LEU B 1 294 ? 170.54900 228.37300 319.27700 1.000 57.53000 294 LEU B CA 1
ATOM 5599 C C . LEU B 1 294 ? 169.17300 227.79200 319.55600 1.000 57.53000 294 LEU B C 1
ATOM 5600 O O . LEU B 1 294 ? 168.17400 228.50900 319.60800 1.000 57.53000 294 LEU B O 1
ATOM 5605 N N . ARG B 1 295 ? 169.12000 226.48100 319.74600 1.000 59.11000 295 ARG B N 1
ATOM 5606 C CA . ARG B 1 295 ? 167.86500 225.82900 320.07500 1.000 59.11000 295 ARG B CA 1
ATOM 5607 C C . ARG B 1 295 ? 167.83400 225.46200 321.55000 1.000 59.11000 295 ARG B C 1
ATOM 5608 O O . ARG B 1 295 ? 168.80800 224.94800 322.10400 1.000 59.11000 295 ARG B O 1
ATOM 5616 N N . GLY B 1 296 ? 166.69800 225.74600 322.17900 1.000 65.43000 296 GLY B N 1
ATOM 5617 C CA . GLY B 1 296 ? 166.49500 225.38700 323.56900 1.000 65.43000 296 GLY B CA 1
ATOM 5618 C C . GLY B 1 296 ? 167.36400 226.13700 324.54700 1.000 65.43000 296 GLY B C 1
ATOM 5619 O O . GLY B 1 296 ? 167.79700 225.56000 325.54700 1.000 65.43000 296 GLY B O 1
ATOM 5620 N N . VAL B 1 297 ? 167.62600 227.42000 324.29600 1.000 65.89000 297 VAL B N 1
ATOM 5621 C CA . VAL B 1 297 ? 168.32600 228.20900 325.29700 1.000 65.89000 297 VAL B CA 1
ATOM 5622 C C . VAL B 1 297 ? 167.40700 228.54400 326.45700 1.000 65.89000 297 VAL B C 1
ATOM 5623 O O . VAL B 1 297 ? 167.87100 229.00800 327.50300 1.000 65.89000 297 VAL B O 1
ATOM 5627 N N . THR B 1 298 ? 166.11100 228.31200 326.30700 1.000 64.87000 298 THR B N 1
ATOM 5628 C CA . THR B 1 298 ? 165.15300 228.63400 327.34900 1.000 64.87000 298 THR B CA 1
ATOM 5629 C C . THR B 1 298 ? 164.95800 227.50100 328.34700 1.000 64.87000 298 THR B C 1
ATOM 5630 O O . THR B 1 298 ? 164.55900 227.76100 329.48500 1.000 64.87000 298 THR B O 1
ATOM 5634 N N . TYR B 1 299 ? 165.26700 226.26600 327.96500 1.000 64.97000 299 TYR B N 1
ATOM 5635 C CA . TYR B 1 299 ? 164.94200 225.11300 328.79400 1.000 64.97000 299 TYR B CA 1
ATOM 5636 C C . TYR B 1 299 ? 165.66200 225.18200 330.13300 1.000 64.97000 299 TYR B C 1
ATOM 5637 O O . TYR B 1 299 ? 166.72800 225.79100 330.24700 1.000 64.97000 299 TYR B O 1
ATOM 5646 N N . SER B 1 300 ? 165.07000 224.55900 331.14600 1.000 66.03000 300 SER B N 1
ATOM 5647 C CA . SER B 1 300 ? 165.71000 224.45300 332.44700 1.000 66.03000 300 SER B CA 1
ATOM 5648 C C . SER B 1 300 ? 166.84000 223.43600 332.40400 1.000 66.03000 300 SER B C 1
ATOM 5649 O O . SER B 1 300 ? 166.78900 222.45200 331.66600 1.000 66.03000 300 SER B O 1
ATOM 5652 N N . MET B 1 301 ? 167.86700 223.67800 333.21200 1.000 68.12000 301 MET B N 1
ATOM 5653 C CA . MET B 1 301 ? 169.00800 222.77600 333.25100 1.000 68.12000 301 MET B CA 1
ATOM 5654 C C . MET B 1 301 ? 168.61700 221.45200 333.89400 1.000 68.12000 301 MET B C 1
ATOM 5655 O O . MET B 1 301 ? 167.79900 221.41200 334.81400 1.000 68.12000 301 MET B O 1
ATOM 5660 N N . CYS B 1 302 ? 169.20500 220.36000 333.40600 1.000 69.30000 302 CYS B N 1
ATOM 5661 C CA . CYS B 1 302 ? 168.78800 219.02800 333.82600 1.000 69.30000 302 CYS B CA 1
ATOM 5662 C C . CYS B 1 302 ? 169.14100 218.75700 335.28200 1.000 69.30000 302 CYS B C 1
ATOM 5663 O O . CYS B 1 302 ? 169.96600 219.44100 335.89300 1.000 69.30000 302 CYS B O 1
ATOM 5666 N N . ALA B 1 303 ? 168.48500 217.73900 335.83900 1.000 69.18000 303 ALA B N 1
ATOM 5667 C CA . ALA B 1 303 ? 168.75400 217.28100 337.19300 1.000 69.18000 303 ALA B CA 1
ATOM 5668 C C . ALA B 1 303 ? 168.84400 215.77000 337.32400 1.000 69.18000 303 ALA B C 1
ATOM 5669 O O . ALA B 1 303 ? 169.43100 215.28900 338.29600 1.000 69.18000 303 ALA B O 1
ATOM 5671 N N . GLN B 1 304 ? 168.31000 215.01500 336.37600 1.000 72.24000 304 GLN B N 1
ATOM 5672 C CA . GLN B 1 304 ? 168.13400 213.58200 336.52700 1.000 72.24000 304 GLN B CA 1
ATOM 5673 C C . GLN B 1 304 ? 169.45100 212.84400 336.30600 1.000 72.24000 304 GLN B C 1
ATOM 5674 O O . GLN B 1 304 ? 170.54000 213.42000 336.34100 1.000 72.24000 304 GLN B O 1
ATOM 5680 N N . THR B 1 305 ? 169.33900 211.53600 336.10700 1.000 72.58000 305 THR B N 1
ATOM 5681 C CA . THR B 1 305 ? 170.49600 210.66100 336.03100 1.000 72.58000 305 THR B CA 1
ATOM 5682 C C . THR B 1 305 ? 170.84900 210.34200 334.58600 1.000 72.58000 305 THR B C 1
ATOM 5683 O O . THR B 1 305 ? 169.97300 210.06000 333.76600 1.000 72.58000 305 THR B O 1
ATOM 5687 N N . PHE B 1 306 ? 172.14400 210.36300 334.28600 1.000 68.52000 306 PHE B N 1
ATOM 5688 C CA . PHE B 1 306 ? 172.66600 210.03700 332.96700 1.000 68.52000 306 PHE B CA 1
ATOM 5689 C C . PHE B 1 306 ? 173.34400 208.67700 333.00300 1.000 68.52000 306 PHE B C 1
ATOM 5690 O O . PHE B 1 306 ? 174.05900 208.36000 333.95600 1.000 68.52000 306 PHE B O 1
ATOM 5698 N N . THR B 1 307 ? 173.13200 207.87800 331.96500 1.000 70.12000 307 THR B N 1
ATOM 5699 C CA . THR B 1 307 ? 173.68700 206.53600 331.90300 1.000 70.12000 307 THR B CA 1
ATOM 5700 C C . THR B 1 307 ? 174.66200 206.40500 330.74400 1.000 70.12000 307 THR B C 1
ATOM 5701 O O . THR B 1 307 ? 174.25200 206.36800 329.58100 1.000 70.12000 307 THR B O 1
ATOM 5705 N N . THR B 1 308 ? 175.94800 206.30600 331.06400 1.000 74.56000 308 THR B N 1
ATOM 5706 C CA . THR B 1 308 ? 176.95300 205.94800 330.07600 1.000 74.56000 308 THR B CA 1
ATOM 5707 C C . THR B 1 308 ? 176.79100 204.48400 329.70200 1.000 74.56000 308 THR B C 1
ATOM 5708 O O . THR B 1 308 ? 176.79700 203.61100 330.57400 1.000 74.56000 308 THR B O 1
ATOM 5712 N N . GLU B 1 309 ? 176.64400 204.22300 328.40700 1.000 79.85000 309 GLU B N 1
ATOM 5713 C CA . GLU B 1 309 ? 176.50600 202.85200 327.93100 1.000 79.85000 309 GLU B CA 1
ATOM 5714 C C . GLU B 1 309 ? 177.75900 202.39200 327.20100 1.000 79.85000 309 GLU B C 1
ATOM 5715 O O . GLU B 1 309 ? 177.84400 201.23800 326.76900 1.000 79.85000 309 GLU B O 1
ATOM 5721 N N . THR B 1 310 ? 178.73200 203.28500 327.03500 1.000 75.03000 310 THR B N 1
ATOM 5722 C CA . THR B 1 310 ? 179.96600 202.96900 326.33600 1.000 75.03000 310 THR B CA 1
ATOM 5723 C C . THR B 1 310 ? 181.06800 203.89300 326.82500 1.000 75.03000 310 THR B C 1
ATOM 5724 O O . THR B 1 310 ? 180.87600 205.10100 326.95900 1.000 75.03000 310 THR B O 1
ATOM 5728 N N . ARG B 1 311 ? 182.23800 203.31500 327.06900 1.000 73.28000 311 ARG B N 1
ATOM 5729 C CA . ARG B 1 311 ? 183.36800 204.10400 327.52000 1.000 73.28000 311 ARG B CA 1
ATOM 5730 C C . ARG B 1 311 ? 183.68600 205.19800 326.50700 1.000 73.28000 311 ARG B C 1
ATOM 5731 O O . ARG B 1 311 ? 183.62200 204.97000 325.29700 1.000 73.28000 311 ARG B O 1
ATOM 5739 N N . PRO B 1 312 ? 183.98200 206.40600 326.97800 1.000 69.88000 312 PRO B N 1
ATOM 5740 C CA . PRO B 1 312 ? 184.48900 207.44500 326.08000 1.000 69.88000 312 PRO B CA 1
ATOM 5741 C C . PRO B 1 312 ? 185.65600 206.93200 325.25600 1.000 69.88000 312 PRO B C 1
ATOM 5742 O O . PRO B 1 312 ? 186.72600 206.62800 325.78300 1.000 69.88000 312 PRO B O 1
ATOM 5746 N N . ALA B 1 313 ? 185.44100 206.84000 323.95100 1.000 66.52000 313 ALA B N 1
ATOM 5747 C CA . ALA B 1 313 ? 186.48200 206.45500 323.01600 1.000 66.52000 313 ALA B CA 1
ATOM 5748 C C . ALA B 1 313 ? 187.00400 207.69600 322.31000 1.000 66.52000 313 ALA B C 1
ATOM 5749 O O . ALA B 1 313 ? 186.23100 208.46200 321.72900 1.000 66.52000 313 ALA B O 1
ATOM 5751 N N . ASP B 1 314 ? 188.31500 207.89600 322.37500 1.000 69.67000 314 ASP B N 1
ATOM 5752 C CA . ASP B 1 314 ? 188.92300 209.04500 321.72300 1.000 69.67000 314 ASP B CA 1
ATOM 5753 C C . ASP B 1 314 ? 188.83600 208.88900 320.21300 1.000 69.67000 314 ASP B C 1
ATOM 5754 O O . ASP B 1 314 ? 189.19600 207.84500 319.66500 1.000 69.67000 314 ASP B O 1
ATOM 5759 N N . THR B 1 315 ? 188.36300 209.93800 319.53900 1.000 72.10000 315 THR B N 1
ATOM 5760 C CA . THR B 1 315 ? 188.35800 209.94700 318.08300 1.000 72.10000 315 THR B CA 1
ATOM 5761 C C . THR B 1 315 ? 189.76000 210.01400 317.50000 1.000 72.10000 315 THR B C 1
ATOM 5762 O O . THR B 1 315 ? 189.93300 209.72500 316.31100 1.000 72.10000 315 THR B O 1
ATOM 5766 N N . GLY B 1 316 ? 190.75700 210.38600 318.30300 1.000 72.61000 316 GLY B N 1
ATOM 5767 C CA . GLY B 1 316 ? 192.12600 210.46600 317.85900 1.000 72.61000 316 GLY B CA 1
ATOM 5768 C C . GLY B 1 316 ? 192.55800 211.82800 317.36800 1.000 72.61000 316 GLY B C 1
ATOM 5769 O O . GLY B 1 316 ? 193.71000 212.21300 317.58700 1.000 72.61000 316 GLY B O 1
ATOM 5770 N N . HIS B 1 317 ? 191.66900 212.57400 316.72700 1.000 65.95000 317 HIS B N 1
ATOM 5771 C CA . HIS B 1 317 ? 192.01400 213.85800 316.14400 1.000 65.95000 317 HIS B CA 1
ATOM 5772 C C . HIS B 1 317 ? 192.38800 214.89100 317.18900 1.000 65.95000 317 HIS B C 1
ATOM 5773 O O . HIS B 1 317 ? 192.94800 215.93200 316.83600 1.000 65.95000 317 HIS B O 1
ATOM 5780 N N . GLY B 1 318 ? 192.10100 214.62700 318.45700 1.000 62.56000 318 GLY B N 1
ATOM 5781 C CA . GLY B 1 318 ? 192.38500 215.55900 319.52200 1.000 62.56000 318 GLY B CA 1
ATOM 5782 C C . GLY B 1 318 ? 191.21600 215.87400 320.42400 1.000 62.56000 318 GLY B C 1
ATOM 5783 O O . GLY B 1 318 ? 191.33900 216.75900 321.27600 1.000 62.56000 318 GLY B O 1
ATOM 5784 N N . THR B 1 319 ? 190.08600 215.19300 320.26000 1.000 62.00000 319 THR B N 1
ATOM 5785 C CA . THR B 1 319 ? 188.91000 215.41200 321.08300 1.000 62.00000 319 THR B CA 1
ATOM 5786 C C . THR B 1 319 ? 188.28900 214.07100 321.43200 1.000 62.00000 319 THR B C 1
ATOM 5787 O O . THR B 1 319 ? 188.49400 213.07300 320.74000 1.000 62.00000 319 THR B O 1
ATOM 5791 N N . VAL B 1 320 ? 187.50700 214.05900 322.50800 1.000 63.44000 320 VAL B N 1
ATOM 5792 C CA . VAL B 1 320 ? 186.94100 212.82500 323.02500 1.000 63.44000 320 VAL B CA 1
ATOM 5793 C C . VAL B 1 320 ? 185.43300 212.84300 322.83100 1.000 63.44000 320 VAL B C 1
ATOM 5794 O O . VAL B 1 320 ? 184.78100 213.88600 322.90500 1.000 63.44000 320 VAL B O 1
ATOM 5798 N N . ALA B 1 321 ? 184.87800 211.66100 322.58100 1.000 62.30000 321 ALA B N 1
ATOM 5799 C CA . ALA B 1 321 ? 183.47600 211.52300 322.21800 1.000 62.30000 321 ALA B CA 1
ATOM 5800 C C . ALA B 1 321 ? 182.88600 210.29900 322.89200 1.000 62.30000 321 ALA B C 1
ATOM 5801 O O . ALA B 1 321 ? 183.46900 209.21500 322.83000 1.000 62.30000 321 ALA B O 1
ATOM 5803 N N . PHE B 1 322 ? 181.72300 210.46500 323.52100 1.000 64.64000 322 PHE B N 1
ATOM 5804 C CA . PHE B 1 322 ? 181.06200 209.36400 324.20800 1.000 64.64000 322 PHE B CA 1
ATOM 5805 C C . PHE B 1 322 ? 179.55500 209.44800 324.04600 1.000 64.64000 322 PHE B C 1
ATOM 5806 O O . PHE B 1 322 ? 178.95900 210.50300 324.27900 1.000 64.64000 322 PHE B O 1
ATOM 5814 N N . LYS B 1 323 ? 178.94400 208.33300 323.65500 1.000 72.08000 323 LYS B N 1
ATOM 5815 C CA . LYS B 1 323 ? 177.49300 208.22900 323.60700 1.000 72.08000 323 LYS B CA 1
ATOM 5816 C C . LYS B 1 323 ? 176.95300 208.29500 325.02400 1.000 72.08000 323 LYS B C 1
ATOM 5817 O O . LYS B 1 323 ? 177.54300 207.71700 325.94000 1.000 72.08000 323 LYS B O 1
ATOM 5823 N N . VAL B 1 324 ? 175.83500 208.98700 325.20900 1.000 70.66000 324 VAL B N 1
ATOM 5824 C CA . VAL B 1 324 ? 175.26000 209.21200 326.52700 1.000 70.66000 324 VAL B CA 1
ATOM 5825 C C . VAL B 1 324 ? 173.74600 209.24600 326.40300 1.000 70.66000 324 VAL B C 1
ATOM 5826 O O . VAL B 1 324 ? 173.20500 209.87300 325.48500 1.000 70.66000 324 VAL B O 1
ATOM 5830 N N . LYS B 1 325 ? 173.07000 208.56400 327.31800 1.000 71.52000 325 LYS B N 1
ATOM 5831 C CA . LYS B 1 325 ? 171.62000 208.56200 327.40300 1.000 71.52000 325 LYS B CA 1
ATOM 5832 C C . LYS B 1 325 ? 171.15900 209.61300 328.39500 1.000 71.52000 325 LYS B C 1
ATOM 5833 O O . LYS B 1 325 ? 171.96100 210.27800 329.05100 1.000 71.52000 325 LYS B O 1
ATOM 5835 N N . TYR B 1 326 ? 169.84600 209.75100 328.50600 1.000 69.79000 326 TYR B N 1
ATOM 5836 C CA . TYR B 1 326 ? 169.24700 210.61000 329.51700 1.000 69.79000 326 TYR B CA 1
ATOM 5837 C C . TYR B 1 326 ? 167.90800 210.02900 329.92700 1.000 69.79000 326 TYR B C 1
ATOM 5838 O O . TYR B 1 326 ? 166.96100 210.01900 329.13600 1.000 69.79000 326 TYR B O 1
ATOM 5847 N N . VAL B 1 327 ? 167.82800 209.56600 331.16500 1.000 72.67000 327 VAL B N 1
ATOM 5848 C CA . VAL B 1 327 ? 166.58200 209.10100 331.75100 1.000 72.67000 327 VAL B CA 1
ATOM 5849 C C . VAL B 1 327 ? 166.14200 210.12200 332.78700 1.000 72.67000 327 VAL B C 1
ATOM 5850 O O . VAL B 1 327 ? 166.96500 210.64600 333.54800 1.000 72.67000 327 VAL B O 1
ATOM 5854 N N . GLY B 1 328 ? 164.85600 210.43600 332.78400 1.000 76.06000 328 GLY B N 1
ATOM 5855 C CA . GLY B 1 328 ? 164.34300 211.46400 333.66200 1.000 76.06000 328 GLY B CA 1
ATOM 5856 C C . GLY B 1 328 ? 162.92500 211.79700 333.27800 1.000 76.06000 328 GLY B C 1
ATOM 5857 O O . GLY B 1 328 ? 162.21500 210.96900 332.71100 1.000 76.06000 328 GLY B O 1
ATOM 5858 N N . THR B 1 329 ? 162.50200 213.01300 333.59800 1.000 75.60000 329 THR B N 1
ATOM 5859 C CA . THR B 1 329 ? 161.17400 213.43700 333.19000 1.000 75.60000 329 THR B CA 1
ATOM 5860 C C . THR B 1 329 ? 161.14800 214.86400 332.65800 1.000 75.60000 329 THR B C 1
ATOM 5861 O O . THR B 1 329 ? 160.21800 215.22200 331.92900 1.000 75.60000 329 THR B O 1
ATOM 5865 N N . ASP B 1 330 ? 162.16500 215.66600 332.94500 1.000 70.03000 330 ASP B N 1
ATOM 5866 C CA . ASP B 1 330 ? 162.21400 217.05200 332.50100 1.000 70.03000 330 ASP B CA 1
ATOM 5867 C C . ASP B 1 330 ? 162.69200 217.08100 331.05400 1.000 70.03000 330 ASP B C 1
ATOM 5868 O O . ASP B 1 330 ? 163.63200 217.78400 330.69900 1.000 70.03000 330 ASP B O 1
ATOM 5870 N N . VAL B 1 331 ? 161.99800 216.32800 330.20600 1.000 74.35000 331 VAL B N 1
ATOM 5871 C CA . VAL B 1 331 ? 162.50100 215.95000 328.88600 1.000 74.35000 331 VAL B CA 1
ATOM 5872 C C . VAL B 1 331 ? 162.86800 217.13400 327.99500 1.000 74.35000 331 VAL B C 1
ATOM 5873 O O . VAL B 1 331 ? 163.77200 216.98900 327.16200 1.000 74.35000 331 VAL B O 1
ATOM 5877 N N . PRO B 1 332 ? 162.24000 218.30600 328.09600 1.000 67.49000 332 PRO B N 1
ATOM 5878 C CA . PRO B 1 332 ? 162.83300 219.37700 327.28300 1.000 67.49000 332 PRO B CA 1
ATOM 5879 C C . PRO B 1 332 ? 163.89700 220.13000 328.07500 1.000 67.49000 332 PRO B C 1
ATOM 5880 O O . PRO B 1 332 ? 163.71600 221.24600 328.54600 1.000 67.49000 332 PRO B O 1
ATOM 5884 N N . CYS B 1 333 ? 165.05400 219.49500 328.23700 1.000 65.40000 333 CYS B N 1
ATOM 5885 C CA . CYS B 1 333 ? 166.09700 220.01800 329.10300 1.000 65.40000 333 CYS B CA 1
ATOM 5886 C C . CYS B 1 333 ? 167.44500 219.99400 328.40700 1.000 65.40000 333 CYS B C 1
ATOM 5887 O O . CYS B 1 333 ? 167.71500 219.14200 327.55900 1.000 65.40000 333 CYS B O 1
ATOM 5890 N N . ARG B 1 334 ? 168.30000 220.93400 328.79500 1.000 63.71000 334 ARG B N 1
ATOM 5891 C CA . ARG B 1 334 ? 169.66800 220.99500 328.30100 1.000 63.71000 334 ARG B CA 1
ATOM 5892 C C . ARG B 1 334 ? 170.55200 220.15600 329.21000 1.000 63.71000 334 ARG B C 1
ATOM 5893 O O . ARG B 1 334 ? 170.44800 220.23800 330.43700 1.000 63.71000 334 ARG B O 1
ATOM 5901 N N . VAL B 1 335 ? 171.39900 219.33600 328.61600 1.000 61.33000 335 VAL B N 1
ATOM 5902 C CA . VAL B 1 335 ? 172.36000 218.60500 329.44400 1.000 61.33000 335 VAL B CA 1
ATOM 5903 C C . VAL B 1 335 ? 173.41000 219.57800 329.95300 1.000 61.33000 335 VAL B C 1
ATOM 5904 O O . VAL B 1 335 ? 173.91600 220.39500 329.17100 1.000 61.33000 335 VAL B O 1
ATOM 5908 N N . PRO B 1 336 ? 173.75500 219.55400 331.22800 1.000 60.48000 336 PRO B N 1
ATOM 5909 C CA . PRO B 1 336 ? 174.89700 220.33700 331.68700 1.000 60.48000 336 PRO B CA 1
ATOM 5910 C C . PRO B 1 336 ? 176.17100 219.63300 331.28800 1.000 60.48000 336 PRO B C 1
ATOM 5911 O O . PRO B 1 336 ? 176.17400 218.44600 330.96300 1.000 60.48000 336 PRO B O 1
ATOM 5915 N N . LEU B 1 337 ? 177.26700 220.37500 331.32900 1.000 61.91000 337 LEU B N 1
ATOM 5916 C CA . LEU B 1 337 ? 178.56700 219.77800 331.07100 1.000 61.91000 337 LEU B CA 1
ATOM 5917 C C . LEU B 1 337 ? 179.61400 220.79100 331.49100 1.000 61.91000 337 LEU B C 1
ATOM 5918 O O . LEU B 1 337 ? 179.55600 221.94800 331.07300 1.000 61.91000 337 LEU B O 1
ATOM 5923 N N . HIS B 1 338 ? 180.55200 220.36600 332.32100 1.000 70.68000 338 HIS B N 1
ATOM 5924 C CA . HIS B 1 338 ? 181.67500 221.20200 332.69900 1.000 70.68000 338 HIS B CA 1
ATOM 5925 C C . HIS B 1 338 ? 182.93600 220.36200 332.66600 1.000 70.68000 338 HIS B C 1
ATOM 5926 O O . HIS B 1 338 ? 182.90700 219.16300 332.94600 1.000 70.68000 338 HIS B O 1
ATOM 5933 N N . ILE B 1 339 ? 184.04400 221.00200 332.32100 1.000 78.51000 339 ILE B N 1
ATOM 5934 C CA . ILE B 1 339 ? 185.33000 220.33300 332.22900 1.000 78.51000 339 ILE B CA 1
ATOM 5935 C C . ILE B 1 339 ? 186.20900 220.84500 333.35200 1.000 78.51000 339 ILE B C 1
ATOM 5936 O O . ILE B 1 339 ? 186.45500 222.05200 333.45500 1.000 78.51000 339 ILE B O 1
ATOM 5941 N N . ILE B 1 340 ? 186.67500 219.92800 334.19300 1.000 89.58000 340 ILE B N 1
ATOM 5942 C CA . ILE B 1 340 ? 187.52000 220.26600 335.32700 1.000 89.58000 340 ILE B CA 1
ATOM 5943 C C . ILE B 1 340 ? 188.83100 219.50400 335.19800 1.000 89.58000 340 ILE B C 1
ATOM 5944 O O . ILE B 1 340 ? 188.83500 218.28200 334.99900 1.000 89.58000 340 ILE B O 1
ATOM 5949 N N . ASP B 1 341 ? 189.93400 220.23300 335.25800 1.000 104.63000 341 ASP B N 1
ATOM 5950 C CA . ASP B 1 341 ? 191.26700 219.66800 335.15300 1.000 104.63000 341 ASP B CA 1
ATOM 5951 C C . ASP B 1 341 ? 191.80300 219.37500 336.54800 1.000 104.63000 341 ASP B C 1
ATOM 5952 O O . ASP B 1 341 ? 191.06600 219.38300 337.53600 1.000 104.63000 341 ASP B O 1
ATOM 5957 N N . SER B 1 342 ? 193.10800 219.10800 336.63600 1.000 106.37000 342 SER B N 1
ATOM 5958 C CA . SER B 1 342 ? 193.73500 218.87100 337.93100 1.000 106.37000 342 SER B CA 1
ATOM 5959 C C . SER B 1 342 ? 193.51800 220.04000 338.88000 1.000 106.37000 342 SER B C 1
ATOM 5960 O O . SER B 1 342 ? 193.04700 219.85600 340.00800 1.000 106.37000 342 SER B O 1
ATOM 5963 N N . ASP B 1 343 ? 193.84100 221.25100 338.43900 1.000 108.27000 343 ASP B N 1
ATOM 5964 C CA . ASP B 1 343 ? 193.72800 222.41200 339.30600 1.000 108.27000 343 ASP B CA 1
ATOM 5965 C C . ASP B 1 343 ? 192.26500 222.76200 339.55400 1.000 108.27000 343 ASP B C 1
ATOM 5966 O O . ASP B 1 343 ? 191.34300 222.11900 339.04700 1.000 108.27000 343 ASP B O 1
ATOM 5971 N N . GLY B 1 344 ? 192.06400 223.80000 340.36200 1.000 105.95000 344 GLY B N 1
ATOM 5972 C CA . GLY B 1 344 ? 190.71500 224.17800 340.74200 1.000 105.95000 344 GLY B CA 1
ATOM 5973 C C . GLY B 1 344 ? 189.90400 224.75300 339.59800 1.000 105.95000 344 GLY B C 1
ATOM 5974 O O . GLY B 1 344 ? 188.70700 224.48300 339.48000 1.000 105.95000 344 GLY B O 1
ATOM 5975 N N . GLY B 1 345 ? 190.53300 225.56700 338.75500 1.000 98.70000 345 GLY B N 1
ATOM 5976 C CA . GLY B 1 345 ? 189.78000 226.27700 337.73500 1.000 98.70000 345 GLY B CA 1
ATOM 5977 C C . GLY B 1 345 ? 189.09500 225.31900 336.77700 1.000 98.70000 345 GLY B C 1
ATOM 5978 O O . GLY B 1 345 ? 189.62900 224.26400 336.43300 1.000 98.70000 345 GLY B O 1
ATOM 5979 N N . VAL B 1 346 ? 187.89000 225.69000 336.35000 1.000 96.32000 346 VAL B N 1
ATOM 5980 C CA . VAL B 1 346 ? 187.14500 224.89900 335.38000 1.000 96.32000 346 VAL B CA 1
ATOM 5981 C C . VAL B 1 346 ? 187.18300 225.52500 333.99200 1.000 96.32000 346 VAL B C 1
ATOM 5982 O O . VAL B 1 346 ? 186.51800 225.03400 333.07600 1.000 96.32000 346 VAL B O 1
ATOM 5984 N N . ALA B 1 347 ? 187.95100 226.60400 333.81600 1.000 103.04000 347 ALA B N 1
ATOM 5985 C CA . ALA B 1 347 ? 188.00600 227.28100 332.52400 1.000 103.04000 347 ALA B CA 1
ATOM 5986 C C . ALA B 1 347 ? 188.98300 226.60500 331.57200 1.000 103.04000 347 ALA B C 1
ATOM 5987 O O . ALA B 1 347 ? 189.12600 227.03300 330.42200 1.000 103.04000 347 ALA B O 1
ATOM 5989 N N . ALA B 1 348 ? 189.66600 225.55600 332.03100 1.000 93.12000 348 ALA B N 1
ATOM 5990 C CA . ALA B 1 348 ? 190.67900 224.91500 331.20200 1.000 93.12000 348 ALA B CA 1
ATOM 5991 C C . ALA B 1 348 ? 190.05500 224.12100 330.06200 1.000 93.12000 348 ALA B C 1
ATOM 5992 O O . ALA B 1 348 ? 190.75700 223.67900 329.14600 1.000 93.12000 348 ALA B O 1
ATOM 5994 N N . GLY B 1 349 ? 188.74100 223.92500 330.09800 1.000 83.08000 349 GLY B N 1
ATOM 5995 C CA . GLY B 1 349 ? 188.10500 223.10500 329.08800 1.000 83.08000 349 GLY B CA 1
ATOM 5996 C C . GLY B 1 349 ? 187.60700 223.92000 327.91000 1.000 83.08000 349 GLY B C 1
ATOM 5997 O O . GLY B 1 349 ? 187.59900 225.15000 327.92400 1.000 83.08000 349 GLY B O 1
ATOM 5998 N N . ARG B 1 350 ? 187.19400 223.20400 326.87200 1.000 66.04000 350 ARG B N 1
ATOM 5999 C CA . ARG B 1 350 ? 186.56700 223.76900 325.69000 1.000 66.04000 350 ARG B CA 1
ATOM 6000 C C . ARG B 1 350 ? 185.60900 222.73600 325.13200 1.000 66.04000 350 ARG B C 1
ATOM 6001 O O . ARG B 1 350 ? 186.01900 221.62300 324.79500 1.000 66.04000 350 ARG B O 1
ATOM 6009 N N . VAL B 1 351 ? 184.34000 223.10300 325.02000 1.000 51.54000 351 VAL B N 1
ATOM 6010 C CA . VAL B 1 351 ? 183.29700 222.18000 324.60100 1.000 51.54000 351 VAL B CA 1
ATOM 6011 C C . VAL B 1 351 ? 183.09900 222.32600 323.10400 1.000 51.54000 351 VAL B C 1
ATOM 6012 O O . VAL B 1 351 ? 183.15000 223.44100 322.57700 1.000 51.54000 351 VAL B O 1
ATOM 6016 N N . ILE B 1 352 ? 182.89200 221.20300 322.41900 1.000 52.26000 352 ILE B N 1
ATOM 6017 C CA . ILE B 1 352 ? 182.52200 221.25300 321.00900 1.000 52.26000 352 ILE B CA 1
ATOM 6018 C C . ILE B 1 352 ? 181.01600 221.36500 320.85500 1.000 52.26000 352 ILE B C 1
ATOM 6019 O O . ILE B 1 352 ? 180.49900 222.34700 320.31200 1.000 52.26000 352 ILE B O 1
ATOM 6024 N N . THR B 1 353 ? 180.28300 220.37200 321.33400 1.000 48.21000 353 THR B N 1
ATOM 6025 C CA . THR B 1 353 ? 178.83300 220.41500 321.21500 1.000 48.21000 353 THR B CA 1
ATOM 6026 C C . THR B 1 353 ? 178.34500 221.45100 322.20900 1.000 48.21000 353 THR B C 1
ATOM 6027 O O . THR B 1 353 ? 178.24800 221.19600 323.40600 1.000 48.21000 353 THR B O 1
ATOM 6031 N N . ALA B 1 354 ? 178.05400 222.64700 321.71600 1.000 51.38000 354 ALA B N 1
ATOM 6032 C CA . ALA B 1 354 ? 177.62700 223.72300 322.59500 1.000 51.38000 354 ALA B CA 1
ATOM 6033 C C . ALA B 1 354 ? 176.11100 223.74200 322.71100 1.000 51.38000 354 ALA B C 1
ATOM 6034 O O . ALA B 1 354 ? 175.39700 223.42900 321.75600 1.000 51.38000 354 ALA B O 1
ATOM 6036 N N . HIS B 1 355 ? 175.62700 224.10700 323.89300 1.000 57.62000 355 HIS B N 1
ATOM 6037 C CA . HIS B 1 355 ? 174.20400 224.12600 324.20500 1.000 57.62000 355 HIS B CA 1
ATOM 6038 C C . HIS B 1 355 ? 173.52900 222.77900 323.93600 1.000 57.62000 355 HIS B C 1
ATOM 6039 O O . HIS B 1 355 ? 172.52000 222.71800 323.22400 1.000 57.62000 355 HIS B O 1
ATOM 6046 N N . PRO B 1 356 ? 174.04700 221.68400 324.48500 1.000 51.74000 356 PRO B N 1
ATOM 6047 C CA . PRO B 1 356 ? 173.44500 220.38200 324.19700 1.000 51.74000 356 PRO B CA 1
ATOM 6048 C C . PRO B 1 356 ? 172.15900 220.18600 324.97800 1.000 51.74000 356 PRO B C 1
ATOM 6049 O O . PRO B 1 356 ? 172.10300 220.40600 326.18800 1.000 51.74000 356 PRO B O 1
ATOM 6053 N N . PHE B 1 357 ? 171.11800 219.76000 324.27000 1.000 59.70000 357 PHE B N 1
ATOM 6054 C CA . PHE B 1 357 ? 169.78200 219.66800 324.83700 1.000 59.70000 357 PHE B CA 1
ATOM 6055 C C . PHE B 1 357 ? 169.13100 218.37200 324.38500 1.000 59.70000 357 PHE B C 1
ATOM 6056 O O . PHE B 1 357 ? 169.53000 217.77000 323.38900 1.000 59.70000 357 PHE B O 1
ATOM 6064 N N . VAL B 1 358 ? 168.10900 217.94900 325.12200 1.000 66.10000 358 VAL B N 1
ATOM 6065 C CA . VAL B 1 358 ? 167.38400 216.72100 324.82300 1.000 66.10000 358 VAL B CA 1
ATOM 6066 C C . VAL B 1 358 ? 165.90700 217.04000 324.66100 1.000 66.10000 358 VAL B C 1
ATOM 6067 O O . VAL B 1 358 ? 165.41100 218.01800 325.23000 1.000 66.10000 358 VAL B O 1
ATOM 6071 N N . MET B 1 359 ? 165.20800 216.21600 323.87900 1.000 76.76000 359 MET B N 1
ATOM 6072 C CA . MET B 1 359 ? 163.78300 216.43800 323.64700 1.000 76.76000 359 MET B CA 1
ATOM 6073 C C . MET B 1 359 ? 162.91700 215.52100 324.49300 1.000 76.76000 359 MET B C 1
ATOM 6074 O O . MET B 1 359 ? 162.04000 215.99100 325.22500 1.000 76.76000 359 MET B O 1
ATOM 6079 N N . LYS B 1 360 ? 163.13400 214.21600 324.40200 1.000 79.22000 360 LYS B N 1
ATOM 6080 C CA . LYS B 1 360 ? 162.23400 213.24600 325.00700 1.000 79.22000 360 LYS B CA 1
ATOM 6081 C C . LYS B 1 360 ? 162.97400 212.60200 326.17300 1.000 79.22000 360 LYS B C 1
ATOM 6082 O O . LYS B 1 360 ? 164.07000 213.01900 326.56200 1.000 79.22000 360 LYS B O 1
ATOM 6088 N N . GLN B 1 361 ? 162.36500 211.58900 326.76700 1.000 81.15000 361 GLN B N 1
ATOM 6089 C CA . GLN B 1 361 ? 163.05500 210.74300 327.72200 1.000 81.15000 361 GLN B CA 1
ATOM 6090 C C . GLN B 1 361 ? 163.77300 209.63900 326.96400 1.000 81.15000 361 GLN B C 1
ATOM 6091 O O . GLN B 1 361 ? 163.25900 209.12800 325.96500 1.000 81.15000 361 GLN B O 1
ATOM 6097 N N . ASN B 1 362 ? 164.97100 209.29200 327.43500 1.000 79.99000 362 ASN B N 1
ATOM 6098 C CA . ASN B 1 362 ? 165.80000 208.26200 326.81400 1.000 79.99000 362 ASN B CA 1
ATOM 6099 C C . ASN B 1 362 ? 166.26600 208.69000 325.42400 1.000 79.99000 362 ASN B C 1
ATOM 6100 O O . ASN B 1 362 ? 166.09200 207.96400 324.44600 1.000 79.99000 362 ASN B O 1
ATOM 6105 N N . ASP B 1 363 ? 166.85600 209.87700 325.33400 1.000 81.13000 363 ASP B N 1
ATOM 6106 C CA . ASP B 1 363 ? 167.36700 210.41000 324.07800 1.000 81.13000 363 ASP B CA 1
ATOM 6107 C C . ASP B 1 363 ? 168.87800 210.24900 324.03400 1.000 81.13000 363 ASP B C 1
ATOM 6108 O O . ASP B 1 363 ? 169.60300 211.00400 324.68900 1.000 81.13000 363 ASP B O 1
ATOM 6113 N N . TYR B 1 364 ? 169.35400 209.28500 323.25500 1.000 77.05000 364 TYR B N 1
ATOM 6114 C CA . TYR B 1 364 ? 170.78800 209.05800 323.13600 1.000 77.05000 364 TYR B CA 1
ATOM 6115 C C . TYR B 1 364 ? 171.39700 210.23700 322.39600 1.000 77.05000 364 TYR B C 1
ATOM 6116 O O . TYR B 1 364 ? 171.20100 210.38100 321.18700 1.000 77.05000 364 TYR B O 1
ATOM 6125 N N . ILE B 1 365 ? 172.11700 211.09100 323.10900 1.000 62.63000 365 ILE B N 1
ATOM 6126 C CA . ILE B 1 365 ? 172.84300 212.17700 322.47200 1.000 62.63000 365 ILE B CA 1
ATOM 6127 C C . ILE B 1 365 ? 174.31400 211.81300 322.45900 1.000 62.63000 365 ILE B C 1
ATOM 6128 O O . ILE B 1 365 ? 174.75500 210.90000 323.16300 1.000 62.63000 365 ILE B O 1
ATOM 6133 N N . ILE B 1 366 ? 175.07500 212.53000 321.64400 1.000 52.15000 366 ILE B N 1
ATOM 6134 C CA . ILE B 1 366 ? 176.50800 212.32100 321.52200 1.000 52.15000 366 ILE B CA 1
ATOM 6135 C C . ILE B 1 366 ? 177.18600 213.62600 321.89000 1.000 52.15000 366 ILE B C 1
ATOM 6136 O O . ILE B 1 366 ? 177.09100 214.61900 321.16200 1.000 52.15000 366 ILE B O 1
ATOM 6141 N N . LEU B 1 367 ? 177.87100 213.63600 323.01700 1.000 53.95000 367 LEU B N 1
ATOM 6142 C CA . LEU B 1 367 ? 178.61100 214.80800 323.43800 1.000 53.95000 367 LEU B CA 1
ATOM 6143 C C . LEU B 1 367 ? 180.06200 214.64600 323.02300 1.000 53.95000 367 LEU B C 1
ATOM 6144 O O . LEU B 1 367 ? 180.54200 213.52300 322.85100 1.000 53.95000 367 LEU B O 1
ATOM 6149 N N . GLU B 1 368 ? 180.74700 215.76400 322.85800 1.000 58.87000 368 GLU B N 1
ATOM 6150 C CA . GLU B 1 368 ? 182.12100 215.78500 322.40000 1.000 58.87000 368 GLU B CA 1
ATOM 6151 C C . GLU B 1 368 ? 182.81700 216.95400 323.07100 1.000 58.87000 368 GLU B C 1
ATOM 6152 O O . GLU B 1 368 ? 182.21400 218.01200 323.25900 1.000 58.87000 368 GLU B O 1
ATOM 6158 N N . VAL B 1 369 ? 184.07600 216.77200 323.43500 1.000 60.32000 369 VAL B N 1
ATOM 6159 C CA . VAL B 1 369 ? 184.79400 217.82500 324.13500 1.000 60.32000 369 VAL B CA 1
ATOM 6160 C C . VAL B 1 369 ? 186.27800 217.54000 324.04800 1.000 60.32000 369 VAL B C 1
ATOM 6161 O O . VAL B 1 369 ? 186.69700 216.38600 323.95700 1.000 60.32000 369 VAL B O 1
ATOM 6165 N N . GLU B 1 370 ? 187.07200 218.60000 324.05200 1.000 74.31000 370 GLU B N 1
ATOM 6166 C CA . GLU B 1 370 ? 188.50400 218.44900 324.20800 1.000 74.31000 370 GLU B CA 1
ATOM 6167 C C . GLU B 1 370 ? 188.83300 218.63700 325.67600 1.000 74.31000 370 GLU B C 1
ATOM 6168 O O . GLU B 1 370 ? 188.26400 219.53100 326.31600 1.000 74.31000 370 GLU B O 1
ATOM 6174 N N . PRO B 1 371 ? 189.68900 217.81600 326.26300 1.000 73.42000 371 PRO B N 1
ATOM 6175 C CA . PRO B 1 371 ? 190.13500 218.07600 327.61300 1.000 73.42000 371 PRO B CA 1
ATOM 6176 C C . PRO B 1 371 ? 191.42500 218.86700 327.59200 1.000 73.42000 371 PRO B C 1
ATOM 6177 O O . PRO B 1 371 ? 192.25600 218.67600 326.69400 1.000 73.42000 371 PRO B O 1
ATOM 6181 N N . PRO B 1 372 ? 191.62400 219.77100 328.54500 1.000 75.81000 372 PRO B N 1
ATOM 6182 C CA . PRO B 1 372 ? 192.90400 220.47900 328.62000 1.000 75.81000 372 PRO B CA 1
ATOM 6183 C C . PRO B 1 372 ? 194.04700 219.49200 328.76600 1.000 75.81000 372 PRO B C 1
ATOM 6184 O O . PRO B 1 372 ? 193.91900 218.45900 329.42300 1.000 75.81000 372 PRO B O 1
ATOM 6188 N N . PHE B 1 373 ? 195.16100 219.81300 328.12100 1.000 78.77000 373 PHE B N 1
ATOM 6189 C CA . PHE B 1 373 ? 196.27700 218.88700 328.05200 1.000 78.77000 373 PHE B CA 1
ATOM 6190 C C . PHE B 1 373 ? 196.73600 218.49500 329.44500 1.000 78.77000 373 PHE B C 1
ATOM 6191 O O . PHE B 1 373 ? 196.84800 219.33300 330.34400 1.000 78.77000 373 PHE B O 1
ATOM 6199 N N . GLY B 1 374 ? 196.98700 217.20200 329.61800 1.000 90.09000 374 GLY B N 1
ATOM 6200 C CA . GLY B 1 374 ? 197.25000 216.64200 330.92500 1.000 90.09000 374 GLY B CA 1
ATOM 6201 C C . GLY B 1 374 ? 196.05900 215.85000 331.41500 1.000 90.09000 374 GLY B C 1
ATOM 6202 O O . GLY B 1 374 ? 195.29000 215.31400 330.61200 1.000 90.09000 374 GLY B O 1
ATOM 6203 N N . ASP B 1 375 ? 195.89800 215.76100 332.72800 1.000 95.67000 375 ASP B N 1
ATOM 6204 C CA . ASP B 1 375 ? 194.72200 215.11600 333.28400 1.000 95.67000 375 ASP B CA 1
ATOM 6205 C C . ASP B 1 375 ? 193.54200 216.07700 333.33300 1.000 95.67000 375 ASP B C 1
ATOM 6206 O O . ASP B 1 375 ? 193.70400 217.29800 333.34700 1.000 95.67000 375 ASP B O 1
ATOM 6211 N N . SER B 1 376 ? 192.34300 215.51000 333.35600 1.000 87.20000 376 SER B N 1
ATOM 6212 C CA . SER B 1 376 ? 191.12800 216.29800 333.47900 1.000 87.20000 376 SER B CA 1
ATOM 6213 C C . SER B 1 376 ? 189.98300 215.36000 333.79400 1.000 87.20000 376 SER B C 1
ATOM 6214 O O . SER B 1 376 ? 190.08500 214.15200 333.58100 1.000 87.20000 376 SER B O 1
ATOM 6217 N N . LYS B 1 377 ? 188.88400 215.92900 334.27900 1.000 82.78000 377 LYS B N 1
ATOM 6218 C CA . LYS B 1 377 ? 187.72500 215.14200 334.67500 1.000 82.78000 377 LYS B CA 1
ATOM 6219 C C . LYS B 1 377 ? 186.50400 215.67800 333.94900 1.000 82.78000 377 LYS B C 1
ATOM 6220 O O . LYS B 1 377 ? 186.09600 216.81900 334.17800 1.000 82.78000 377 LYS B O 1
ATOM 6226 N N . ILE B 1 378 ? 185.92900 214.85800 333.07900 1.000 78.56000 378 ILE B N 1
ATOM 6227 C CA . ILE B 1 378 ? 184.74000 215.21900 332.32200 1.000 78.56000 378 ILE B CA 1
ATOM 6228 C C . ILE B 1 378 ? 183.51700 214.78000 333.10100 1.000 78.56000 378 ILE B C 1
ATOM 6229 O O . ILE B 1 378 ? 183.19400 213.58800 333.13800 1.000 78.56000 378 ILE B O 1
ATOM 6234 N N . GLU B 1 379 ? 182.82300 215.73200 333.71200 1.000 77.13000 379 GLU B N 1
ATOM 6235 C CA . GLU B 1 379 ? 181.54000 215.45600 334.33900 1.000 77.13000 379 GLU B CA 1
ATOM 6236 C C . GLU B 1 379 ? 180.47600 215.68000 333.28200 1.000 77.13000 379 GLU B C 1
ATOM 6237 O O . GLU B 1 379 ? 180.71100 216.41000 332.31500 1.000 77.13000 379 GLU B O 1
ATOM 6243 N N . ILE B 1 380 ? 179.30800 215.06200 333.45800 1.000 68.74000 380 ILE B N 1
ATOM 6244 C CA . ILE B 1 380 ? 178.26200 215.16800 332.45500 1.000 68.74000 380 ILE B CA 1
ATOM 6245 C C . ILE B 1 380 ? 176.89700 215.46300 333.05300 1.000 68.74000 380 ILE B C 1
ATOM 6246 O O . ILE B 1 380 ? 175.88600 215.38900 332.34600 1.000 68.74000 380 ILE B O 1
ATOM 6251 N N . GLY B 1 381 ? 176.83300 215.82300 334.32400 1.000 76.49000 381 GLY B N 1
ATOM 6252 C CA . GLY B 1 381 ? 175.53900 216.12400 334.90400 1.000 76.49000 381 GLY B CA 1
ATOM 6253 C C . GLY B 1 381 ? 175.71600 216.76400 336.25700 1.000 76.49000 381 GLY B C 1
ATOM 6254 O O . GLY B 1 381 ? 176.82800 217.08000 336.68500 1.000 76.49000 381 GLY B O 1
ATOM 6255 N N . THR B 1 382 ? 174.59600 216.95700 336.93300 1.000 84.91000 382 THR B N 1
ATOM 6256 C CA . THR B 1 382 ? 174.60300 217.46800 338.29100 1.000 84.91000 382 THR B CA 1
ATOM 6257 C C . THR B 1 382 ? 173.90200 216.47300 339.20300 1.000 84.91000 382 THR B C 1
ATOM 6258 O O . THR B 1 382 ? 173.51700 215.37800 338.78900 1.000 84.91000 382 THR B O 1
ATOM 6262 N N . GLY B 1 383 ? 173.74600 216.86000 340.45800 1.000 87.35000 383 GLY B N 1
ATOM 6263 C CA . GLY B 1 383 ? 173.06300 216.01500 341.41300 1.000 87.35000 383 GLY B CA 1
ATOM 6264 C C . GLY B 1 383 ? 173.92500 214.86700 341.89600 1.000 87.35000 383 GLY B C 1
ATOM 6265 O O . GLY B 1 383 ? 175.15700 214.92600 341.91700 1.000 87.35000 383 GLY B O 1
ATOM 6266 N N . THR B 1 384 ? 173.24600 213.79200 342.29300 1.000 84.31000 384 THR B N 1
ATOM 6267 C CA . THR B 1 384 ? 173.92400 212.66900 342.92500 1.000 84.31000 384 THR B CA 1
ATOM 6268 C C . THR B 1 384 ? 174.58900 211.74300 341.92300 1.000 84.31000 384 THR B C 1
ATOM 6269 O O . THR B 1 384 ? 175.69700 211.25900 342.17400 1.000 84.31000 384 THR B O 1
ATOM 6273 N N . THR B 1 385 ? 173.93400 211.47600 340.80100 1.000 78.57000 385 THR B N 1
ATOM 6274 C CA . THR B 1 385 ? 174.38400 210.44600 339.88000 1.000 78.57000 385 THR B CA 1
ATOM 6275 C C . THR B 1 385 ? 175.12100 211.03900 338.68100 1.000 78.57000 385 THR B C 1
ATOM 6276 O O . THR B 1 385 ? 175.28900 210.36300 337.66200 1.000 78.57000 385 THR B O 1
ATOM 6280 N N . LYS B 1 386 ? 175.55100 212.29200 338.77900 1.000 77.77000 386 LYS B N 1
ATOM 6281 C CA . LYS B 1 386 ? 176.38100 212.87900 337.74300 1.000 77.77000 386 LYS B CA 1
ATOM 6282 C C . LYS B 1 386 ? 177.58300 211.98500 337.47000 1.000 77.77000 386 LYS B C 1
ATOM 6283 O O . LYS B 1 386 ? 178.28600 211.54300 338.37900 1.000 77.77000 386 LYS B O 1
ATOM 6289 N N . LEU B 1 387 ? 177.79800 211.69400 336.20000 1.000 73.70000 387 LEU B N 1
ATOM 6290 C CA . LEU B 1 387 ? 178.89400 210.83400 335.79200 1.000 73.70000 387 LEU B CA 1
ATOM 6291 C C . LEU B 1 387 ? 180.18200 211.63600 335.83400 1.000 73.70000 387 LEU B C 1
ATOM 6292 O O . LEU B 1 387 ? 180.17000 212.85500 335.65700 1.000 73.70000 387 LEU B O 1
ATOM 6297 N N . VAL B 1 388 ? 181.28800 210.95800 336.09800 1.000 78.07000 388 VAL B N 1
ATOM 6298 C CA . VAL B 1 388 ? 182.58900 211.60400 336.16200 1.000 78.07000 388 VAL B CA 1
ATOM 6299 C C . VAL B 1 388 ? 183.57700 210.75700 335.38400 1.000 78.07000 388 VAL B C 1
ATOM 6300 O O . VAL B 1 388 ? 183.67700 209.54700 335.61200 1.000 78.07000 388 VAL B O 1
ATOM 6304 N N . GLU B 1 389 ? 184.30200 211.38900 334.46700 1.000 78.37000 389 GLU B N 1
ATOM 6305 C CA . GLU B 1 389 ? 185.29400 210.69500 333.66000 1.000 78.37000 389 GLU B CA 1
ATOM 6306 C C . GLU B 1 389 ? 186.58900 211.48100 333.65800 1.000 78.37000 389 GLU B C 1
ATOM 6307 O O . GLU B 1 389 ? 186.67900 212.53700 333.02600 1.000 78.37000 389 GLU B O 1
ATOM 6313 N N . ALA B 1 390 ? 187.58000 210.96600 334.36500 1.000 81.25000 390 ALA B N 1
ATOM 6314 C CA . ALA B 1 390 ? 188.92400 211.49700 334.27800 1.000 81.25000 390 ALA B CA 1
ATOM 6315 C C . ALA B 1 390 ? 189.53100 211.08700 332.94900 1.000 81.25000 390 ALA B C 1
ATOM 6316 O O . ALA B 1 390 ? 189.36700 209.95000 332.50100 1.000 81.25000 390 ALA B O 1
ATOM 6318 N N . TRP B 1 391 ? 190.21700 212.02500 332.31300 1.000 76.80000 391 TRP B N 1
ATOM 6319 C CA . TRP B 1 391 ? 190.93300 211.73900 331.08500 1.000 76.80000 391 TRP B CA 1
ATOM 6320 C C . TRP B 1 391 ? 192.31200 212.35900 331.17400 1.000 76.80000 391 TRP B C 1
ATOM 6321 O O . TRP B 1 391 ? 192.48200 213.43600 331.74900 1.000 76.80000 391 TRP B O 1
ATOM 6332 N N . HIS B 1 392 ? 193.29000 211.66700 330.61200 1.000 83.04000 392 HIS B N 1
ATOM 6333 C CA . HIS B 1 392 ? 194.65600 212.15400 330.54300 1.000 83.04000 392 HIS B CA 1
ATOM 6334 C C . HIS B 1 392 ? 194.99900 212.43500 329.09100 1.000 83.04000 392 HIS B C 1
ATOM 6335 O O . HIS B 1 392 ? 194.81300 211.57300 328.22700 1.000 83.04000 392 HIS B O 1
ATOM 6342 N N . ARG B 1 393 ? 195.49800 213.63400 328.82400 1.000 78.61000 393 ARG B N 1
ATOM 6343 C CA . ARG B 1 393 ? 195.75600 214.07900 327.46500 1.000 78.61000 393 ARG B CA 1
ATOM 6344 C C . ARG B 1 393 ? 197.24400 213.96800 327.17400 1.000 78.61000 393 ARG B C 1
ATOM 6345 O O . ARG B 1 393 ? 198.05200 214.67600 327.78100 1.000 78.61000 393 ARG B O 1
ATOM 6353 N N . LYS B 1 394 ? 197.59900 213.08700 326.24700 1.000 79.68000 394 LYS B N 1
ATOM 6354 C CA . LYS B 1 394 ? 198.98900 212.95100 325.84500 1.000 79.68000 394 LYS B CA 1
ATOM 6355 C C . LYS B 1 394 ? 199.42300 214.16200 325.03000 1.000 79.68000 394 LYS B C 1
ATOM 6356 O O . LYS B 1 394 ? 198.60200 214.87700 324.45300 1.000 79.68000 394 LYS B O 1
ATOM 6358 N N . GLY B 1 395 ? 200.72800 214.39800 324.99800 1.000 76.62000 395 GLY B N 1
ATOM 6359 C CA . GLY B 1 395 ? 201.28700 215.47100 324.20700 1.000 76.62000 395 GLY B CA 1
ATOM 6360 C C . GLY B 1 395 ? 201.06100 216.83800 324.82500 1.000 76.62000 395 GLY B C 1
ATOM 6361 O O . GLY B 1 395 ? 200.16300 217.05800 325.63800 1.000 76.62000 395 GLY B O 1
ATOM 6362 N N . SER B 1 396 ? 201.87800 217.78700 324.38600 1.000 83.00000 396 SER B N 1
ATOM 6363 C CA . SER B 1 396 ? 201.98000 219.08900 325.02100 1.000 83.00000 396 SER B CA 1
ATOM 6364 C C . SER B 1 396 ? 200.97000 220.05800 324.42300 1.000 83.00000 396 SER B C 1
ATOM 6365 O O . SER B 1 396 ? 200.30000 219.75200 323.43400 1.000 83.00000 396 SER B O 1
ATOM 6368 N N . SER B 1 397 ? 200.85900 221.23100 325.04900 1.000 77.66000 397 SER B N 1
ATOM 6369 C CA . SER B 1 397 ? 199.86700 222.21200 324.62000 1.000 77.66000 397 SER B CA 1
ATOM 6370 C C . SER B 1 397 ? 200.39100 223.07300 323.47900 1.000 77.66000 397 SER B C 1
ATOM 6371 O O . SER B 1 397 ? 199.78400 223.13500 322.40000 1.000 77.66000 397 SER B O 1
ATOM 6374 N N . ILE B 1 398 ? 201.51200 223.75600 323.70200 1.000 74.98000 398 ILE B N 1
ATOM 6375 C CA . ILE B 1 398 ? 202.03300 224.66300 322.68700 1.000 74.98000 398 ILE B CA 1
ATOM 6376 C C . ILE B 1 398 ? 202.37800 223.89700 321.41900 1.000 74.98000 398 ILE B C 1
ATOM 6377 O O . ILE B 1 398 ? 202.41900 224.46600 320.32600 1.000 74.98000 398 ILE B O 1
ATOM 6382 N N . GLY B 1 399 ? 202.63500 222.59500 321.54300 1.000 79.46000 399 GLY B N 1
ATOM 6383 C CA . GLY B 1 399 ? 202.82400 221.78600 320.34900 1.000 79.46000 399 GLY B CA 1
ATOM 6384 C C . GLY B 1 399 ? 201.58400 221.75600 319.48000 1.000 79.46000 399 GLY B C 1
ATOM 6385 O O . GLY B 1 399 ? 201.64500 221.98900 318.26700 1.000 79.46000 399 GLY B O 1
ATOM 6386 N N . ASN B 1 400 ? 200.43200 221.48700 320.09600 1.000 77.40000 400 ASN B N 1
ATOM 6387 C CA . ASN B 1 400 ? 199.18100 221.54800 319.35500 1.000 77.40000 400 ASN B CA 1
ATOM 6388 C C . ASN B 1 400 ? 198.93900 222.95200 318.82900 1.000 77.40000 400 ASN B C 1
ATOM 6389 O O . ASN B 1 400 ? 198.41700 223.12400 317.72600 1.000 77.40000 400 ASN B O 1
ATOM 6391 N N . ALA B 1 401 ? 199.33000 223.97000 319.59600 1.000 76.88000 401 ALA B N 1
ATOM 6392 C CA . ALA B 1 401 ? 199.14700 225.34300 319.13400 1.000 76.88000 401 ALA B CA 1
ATOM 6393 C C . ALA B 1 401 ? 199.96000 225.61800 317.87200 1.000 76.88000 401 ALA B C 1
ATOM 6394 O O . ALA B 1 401 ? 199.46400 226.21700 316.90800 1.000 76.88000 401 ALA B O 1
ATOM 6396 N N . PHE B 1 402 ? 201.22000 225.19400 317.86700 1.000 75.71000 402 PHE B N 1
ATOM 6397 C CA . PHE B 1 402 ? 202.07000 225.41300 316.70700 1.000 75.71000 402 PHE B CA 1
ATOM 6398 C C . PHE B 1 402 ? 201.55200 224.64600 315.50200 1.000 75.71000 402 PHE B C 1
ATOM 6399 O O . PHE B 1 402 ? 201.56300 225.16100 314.37600 1.000 75.71000 402 PHE B O 1
ATOM 6407 N N . THR B 1 403 ? 201.09900 223.41200 315.71500 1.000 74.82000 403 THR B N 1
ATOM 6408 C CA . THR B 1 403 ? 200.51200 222.66800 314.60900 1.000 74.82000 403 THR B CA 1
ATOM 6409 C C . THR B 1 403 ? 199.25800 223.36100 314.09800 1.000 74.82000 403 THR B C 1
ATOM 6410 O O . THR B 1 403 ? 198.98700 223.36000 312.89400 1.000 74.82000 403 THR B O 1
ATOM 6414 N N . ALA B 1 404 ? 198.49100 223.97700 314.99500 1.000 68.80000 404 ALA B N 1
ATOM 6415 C CA . ALA B 1 404 ? 197.32000 224.72600 314.56100 1.000 68.80000 404 ALA B CA 1
ATOM 6416 C C . ALA B 1 404 ? 197.71400 225.89900 313.68200 1.000 68.80000 404 ALA B C 1
ATOM 6417 O O . ALA B 1 404 ? 197.09000 226.14000 312.64400 1.000 68.80000 404 ALA B O 1
ATOM 6419 N N . THR B 1 405 ? 198.74400 226.64300 314.08100 1.000 68.74000 405 THR B N 1
ATOM 6420 C CA . THR B 1 405 ? 199.19700 227.75800 313.25300 1.000 68.74000 405 THR B CA 1
ATOM 6421 C C . THR B 1 405 ? 199.65300 227.26800 311.88600 1.000 68.74000 405 THR B C 1
ATOM 6422 O O . THR B 1 405 ? 199.30700 227.85700 310.85300 1.000 68.74000 405 THR B O 1
ATOM 6426 N N . TYR B 1 406 ? 200.42000 226.18200 311.86200 1.000 63.28000 406 TYR B N 1
ATOM 6427 C CA . TYR B 1 406 ? 200.88300 225.63600 310.59300 1.000 63.28000 406 TYR B CA 1
ATOM 6428 C C . TYR B 1 406 ? 199.71300 225.22500 309.71100 1.000 63.28000 406 TYR B C 1
ATOM 6429 O O . TYR B 1 406 ? 199.68500 225.52800 308.51000 1.000 63.28000 406 TYR B O 1
ATOM 6438 N N . LYS B 1 407 ? 198.74300 224.51500 310.28500 1.000 62.63000 407 LYS B N 1
ATOM 6439 C CA . LYS B 1 407 ? 197.62500 224.04100 309.48300 1.000 62.63000 407 LYS B CA 1
ATOM 6440 C C . LYS B 1 407 ? 196.80100 225.20200 308.96300 1.000 62.63000 407 LYS B C 1
ATOM 6441 O O . LYS B 1 407 ? 196.34600 225.18700 307.81400 1.000 62.63000 407 LYS B O 1
ATOM 6447 N N . GLY B 1 408 ? 196.58900 226.21600 309.79600 1.000 57.74000 408 GLY B N 1
ATOM 6448 C CA . GLY B 1 408 ? 195.91700 227.40500 309.31800 1.000 57.74000 408 GLY B CA 1
ATOM 6449 C C . GLY B 1 408 ? 196.64300 228.03200 308.14700 1.000 57.74000 408 GLY B C 1
ATOM 6450 O O . GLY B 1 408 ? 196.02000 228.43400 307.16300 1.000 57.74000 408 GLY B O 1
ATOM 6451 N N . ILE B 1 409 ? 197.97200 228.10400 308.22600 1.000 53.89000 409 ILE B N 1
ATOM 6452 C CA . ILE B 1 409 ? 198.72800 228.71400 307.13800 1.000 53.89000 409 ILE B CA 1
ATOM 6453 C C . ILE B 1 409 ? 198.55600 227.91700 305.85400 1.000 53.89000 409 ILE B C 1
ATOM 6454 O O . ILE B 1 409 ? 198.32200 228.48600 304.78200 1.000 53.89000 409 ILE B O 1
ATOM 6459 N N . THR B 1 410 ? 198.66500 226.59300 305.93700 1.000 55.38000 410 THR B N 1
ATOM 6460 C CA . THR B 1 410 ? 198.53100 225.79700 304.72100 1.000 55.38000 410 THR B CA 1
ATOM 6461 C C . THR B 1 410 ? 197.12900 225.91000 304.14000 1.000 55.38000 410 THR B C 1
ATOM 6462 O O . THR B 1 410 ? 196.96600 226.01300 302.91700 1.000 55.38000 410 THR B O 1
ATOM 6466 N N . LYS B 1 411 ? 196.10400 225.88700 304.99300 1.000 55.03000 411 LYS B N 1
ATOM 6467 C CA . LYS B 1 411 ? 194.74200 226.04500 304.49400 1.000 55.03000 411 LYS B CA 1
ATOM 6468 C C . LYS B 1 411 ? 194.56900 227.40000 303.82900 1.000 55.03000 411 LYS B C 1
ATOM 6469 O O . LYS B 1 411 ? 193.89800 227.51500 302.79700 1.000 55.03000 411 LYS B O 1
ATOM 6471 N N . LEU B 1 412 ? 195.18200 228.43800 304.39900 1.000 55.77000 412 LEU B N 1
ATOM 6472 C CA . LEU B 1 412 ? 195.13200 229.75300 303.77700 1.000 55.77000 412 LEU B CA 1
ATOM 6473 C C . LEU B 1 412 ? 195.78100 229.73700 302.40200 1.000 55.77000 412 LEU B C 1
ATOM 6474 O O . LEU B 1 412 ? 195.24300 230.31000 301.45200 1.000 55.77000 412 LEU B O 1
ATOM 6479 N N . THR B 1 413 ? 196.94200 229.09600 302.27300 1.000 57.76000 413 THR B N 1
ATOM 6480 C CA . THR B 1 413 ? 197.56200 229.01700 300.95400 1.000 57.76000 413 THR B CA 1
ATOM 6481 C C . THR B 1 413 ? 196.65800 228.29700 299.96800 1.000 57.76000 413 THR B C 1
ATOM 6482 O O . THR B 1 413 ? 196.49900 228.74000 298.82700 1.000 57.76000 413 THR B O 1
ATOM 6486 N N . VAL B 1 414 ? 196.05000 227.19300 300.39200 1.000 52.62000 414 VAL B N 1
ATOM 6487 C CA . VAL B 1 414 ? 195.18800 226.44100 299.48500 1.000 52.62000 414 VAL B CA 1
ATOM 6488 C C . VAL B 1 414 ? 193.99000 227.28600 299.07000 1.000 52.62000 414 VAL B C 1
ATOM 6489 O O . VAL B 1 414 ? 193.51900 227.21200 297.93000 1.000 52.62000 414 VAL B O 1
ATOM 6493 N N . LEU B 1 415 ? 193.48800 228.11300 299.98300 1.000 58.28000 415 LEU B N 1
ATOM 6494 C CA . LEU B 1 415 ? 192.33800 228.96200 299.70400 1.000 58.28000 415 LEU B CA 1
ATOM 6495 C C . LEU B 1 415 ? 192.73900 230.31900 299.13600 1.000 58.28000 415 LEU B C 1
ATOM 6496 O O . LEU B 1 415 ? 191.87600 231.18000 298.93800 1.000 58.28000 415 LEU B O 1
ATOM 6498 N N . GLY B 1 416 ? 194.03700 230.51400 298.87800 1.000 61.71000 416 GLY B N 1
ATOM 6499 C CA . GLY B 1 416 ? 194.55700 231.83000 298.51800 1.000 61.71000 416 GLY B CA 1
ATOM 6500 C C . GLY B 1 416 ? 193.66200 232.64200 297.60400 1.000 61.71000 416 GLY B C 1
ATOM 6501 O O . GLY B 1 416 ? 193.22300 233.73600 297.96000 1.000 61.71000 416 GLY B O 1
ATOM 6502 N N . GLU B 1 417 ? 193.37800 232.12100 296.41300 1.000 68.99000 417 GLU B N 1
ATOM 6503 C CA . GLU B 1 417 ? 192.61100 232.89300 295.44200 1.000 68.99000 417 GLU B CA 1
ATOM 6504 C C . GLU B 1 417 ? 191.22500 233.23400 295.97600 1.000 68.99000 417 GLU B C 1
ATOM 6505 O O . GLU B 1 417 ? 190.87500 234.40900 296.12700 1.000 68.99000 417 GLU B O 1
ATOM 6511 N N . HIS B 1 418 ? 190.42400 232.21500 296.28600 1.000 62.49000 418 HIS B N 1
ATOM 6512 C CA . HIS B 1 418 ? 189.03300 232.46700 296.64600 1.000 62.49000 418 HIS B CA 1
ATOM 6513 C C . HIS B 1 418 ? 188.90800 233.16500 297.99500 1.000 62.49000 418 HIS B C 1
ATOM 6514 O O . HIS B 1 418 ? 187.94600 233.90300 298.22900 1.000 62.49000 418 HIS B O 1
ATOM 6521 N N . ALA B 1 419 ? 189.84600 232.93100 298.90300 1.000 64.22000 419 ALA B N 1
ATOM 6522 C CA . ALA B 1 419 ? 189.77500 233.52900 300.23600 1.000 64.22000 419 ALA B CA 1
ATOM 6523 C C . ALA B 1 419 ? 190.56400 234.83400 300.28600 1.000 64.22000 419 ALA B C 1
ATOM 6524 O O . ALA B 1 419 ? 191.40600 235.05900 301.15300 1.000 64.22000 419 ALA B O 1
ATOM 6526 N N . TRP B 1 420 ? 190.26200 235.70800 299.32900 1.000 68.19000 420 TRP B N 1
ATOM 6527 C CA . TRP B 1 420 ? 190.90100 237.02200 299.26800 1.000 68.19000 420 TRP B CA 1
ATOM 6528 C C . TRP B 1 420 ? 190.03000 237.89900 298.36200 1.000 68.19000 420 TRP B C 1
ATOM 6529 O O . TRP B 1 420 ? 189.88400 237.61400 297.17400 1.000 68.19000 420 TRP B O 1
ATOM 6540 N N . ASP B 1 421 ? 189.46700 238.95900 298.93400 1.000 88.82000 421 ASP B N 1
ATOM 6541 C CA . ASP B 1 421 ? 188.73900 239.95500 298.15700 1.000 88.82000 421 ASP B CA 1
ATOM 6542 C C . ASP B 1 421 ? 189.52600 241.25900 298.15500 1.000 88.82000 421 ASP B C 1
ATOM 6543 O O . ASP B 1 421 ? 190.18600 241.59500 299.14400 1.000 88.82000 421 ASP B O 1
ATOM 6548 N N . PHE B 1 422 ? 189.47500 241.98000 297.03800 1.000 96.22000 422 PHE B N 1
ATOM 6549 C CA . PHE B 1 422 ? 190.23000 243.21400 296.88800 1.000 96.22000 422 PHE B CA 1
ATOM 6550 C C . PHE B 1 422 ? 189.40500 244.35200 296.31000 1.000 96.22000 422 PHE B C 1
ATOM 6551 O O . PHE B 1 422 ? 189.93300 245.45400 296.13300 1.000 96.22000 422 PHE B O 1
ATOM 6559 N N . ASN B 1 423 ? 188.12600 244.12500 296.01700 1.000 104.66000 423 ASN B N 1
ATOM 6560 C CA . ASN B 1 423 ? 187.32600 245.19600 295.43600 1.000 104.66000 423 ASN B CA 1
ATOM 6561 C C . ASN B 1 423 ? 187.06300 246.30700 296.44800 1.000 104.66000 423 ASN B C 1
ATOM 6562 O O . ASN B 1 423 ? 187.46000 247.45700 296.23000 1.000 104.66000 423 ASN B O 1
ATOM 6567 N N . SER B 1 424 ? 186.42500 245.98600 297.56600 1.000 99.31000 424 SER B N 1
ATOM 6568 C CA . SER B 1 424 ? 186.10100 246.97200 298.58100 1.000 99.31000 424 SER B CA 1
ATOM 6569 C C . SER B 1 424 ? 187.12400 246.90400 299.70400 1.000 99.31000 424 SER B C 1
ATOM 6570 O O . SER B 1 424 ? 187.60000 245.83000 300.07500 1.000 99.31000 424 SER B O 1
ATOM 6573 N N . LEU B 1 425 ? 187.45900 248.07400 300.24500 1.000 90.93000 425 LEU B N 1
ATOM 6574 C CA . LEU B 1 425 ? 188.46700 248.12500 301.29500 1.000 90.93000 425 LEU B CA 1
ATOM 6575 C C . LEU B 1 425 ? 187.96200 247.51900 302.59500 1.000 90.93000 425 LEU B C 1
ATOM 6576 O O . LEU B 1 425 ? 188.73200 246.87000 303.30800 1.000 90.93000 425 LEU B O 1
ATOM 6581 N N . GLY B 1 426 ? 186.68700 247.71700 302.92700 1.000 93.43000 426 GLY B N 1
ATOM 6582 C CA . GLY B 1 426 ? 186.14300 247.07100 304.11100 1.000 93.43000 426 GLY B CA 1
ATOM 6583 C C . GLY B 1 426 ? 186.10000 245.56300 303.97200 1.000 93.43000 426 GLY B C 1
ATOM 6584 O O . GLY B 1 426 ? 186.40200 244.82700 304.91600 1.000 93.43000 426 GLY B O 1
ATOM 6585 N N . GLY B 1 427 ? 185.71200 245.08100 302.79100 1.000 89.44000 427 GLY B N 1
ATOM 6586 C CA . GLY B 1 427 ? 185.77600 243.65400 302.53300 1.000 89.44000 427 GLY B CA 1
ATOM 6587 C C . GLY B 1 427 ? 187.19200 243.12300 302.62600 1.000 89.44000 427 GLY B C 1
ATOM 6588 O O . GLY B 1 427 ? 187.42400 242.03700 303.16100 1.000 89.44000 427 GLY B O 1
ATOM 6589 N N . PHE B 1 428 ? 188.15900 243.88600 302.11600 1.000 83.27000 428 PHE B N 1
ATOM 6590 C CA . PHE B 1 428 ? 189.55600 243.49500 302.24500 1.000 83.27000 428 PHE B CA 1
ATOM 6591 C C . PHE B 1 428 ? 189.96600 243.41500 303.70600 1.000 83.27000 428 PHE B C 1
ATOM 6592 O O . PHE B 1 428 ? 190.68600 242.49900 304.11200 1.000 83.27000 428 PHE B O 1
ATOM 6600 N N . GLY B 1 429 ? 189.52900 244.38100 304.51000 1.000 82.00000 429 GLY B N 1
ATOM 6601 C CA . GLY B 1 429 ? 189.85200 244.34700 305.92600 1.000 82.00000 429 GLY B CA 1
ATOM 6602 C C . GLY B 1 429 ? 189.25600 243.14400 306.62700 1.000 82.00000 429 GLY B C 1
ATOM 6603 O O . GLY B 1 429 ? 189.91400 242.50000 307.44700 1.000 82.00000 429 GLY B O 1
ATOM 6604 N N . ALA B 1 430 ? 188.00100 242.82600 306.31600 1.000 79.62000 430 ALA B N 1
ATOM 6605 C CA . ALA B 1 430 ? 187.38600 241.64200 306.90400 1.000 79.62000 430 ALA B CA 1
ATOM 6606 C C . ALA B 1 430 ? 188.12000 240.38100 306.47400 1.000 79.62000 430 ALA B C 1
ATOM 6607 O O . ALA B 1 430 ? 188.29700 239.45100 307.27000 1.000 79.62000 430 ALA B O 1
ATOM 6609 N N . SER B 1 431 ? 188.55300 240.33100 305.21700 1.000 74.66000 431 SER B N 1
ATOM 6610 C CA . SER B 1 431 ? 189.33800 239.19200 304.76700 1.000 74.66000 431 SER B CA 1
ATOM 6611 C C . SER B 1 431 ? 190.64400 239.09700 305.54000 1.000 74.66000 431 SER B C 1
ATOM 6612 O O . SER B 1 431 ? 191.05600 238.00400 305.94000 1.000 74.66000 431 SER B O 1
ATOM 6615 N N . LEU B 1 432 ? 191.30100 240.23200 305.77100 1.000 66.87000 432 LEU B N 1
ATOM 6616 C CA . LEU B 1 432 ? 192.54200 240.22300 306.53600 1.000 66.87000 432 LEU B CA 1
ATOM 6617 C C . LEU B 1 432 ? 192.29600 239.73100 307.95300 1.000 66.87000 432 LEU B C 1
ATOM 6618 O O . LEU B 1 432 ? 193.10800 238.99400 308.51800 1.000 66.87000 432 LEU B O 1
ATOM 6620 N N . GLY B 1 433 ? 191.17400 240.13400 308.54500 1.000 70.94000 433 GLY B N 1
ATOM 6621 C CA . GLY B 1 433 ? 190.85800 239.68100 309.89100 1.000 70.94000 433 GLY B CA 1
ATOM 6622 C C . GLY B 1 433 ? 190.61100 238.18700 309.95800 1.000 70.94000 433 GLY B C 1
ATOM 6623 O O . GLY B 1 433 ? 191.09200 237.50100 310.86400 1.000 70.94000 433 GLY B O 1
ATOM 6624 N N . LYS B 1 434 ? 189.84800 237.66100 309.00100 1.000 72.63000 434 LYS B N 1
ATOM 6625 C CA . LYS B 1 434 ? 189.62700 236.22000 308.96900 1.000 72.63000 434 LYS B CA 1
ATOM 6626 C C . LYS B 1 434 ? 190.94000 235.48400 308.76000 1.000 72.63000 434 LYS B C 1
ATOM 6627 O O . LYS B 1 434 ? 191.18000 234.43500 309.36900 1.000 72.63000 434 LYS B O 1
ATOM 6633 N N . ALA B 1 435 ? 191.81000 236.03000 307.91600 1.000 65.29000 435 ALA B N 1
ATOM 6634 C CA . ALA B 1 435 ? 193.11600 235.42200 307.71400 1.000 65.29000 435 ALA B CA 1
ATOM 6635 C C . ALA B 1 435 ? 193.91700 235.40900 309.00400 1.000 65.29000 435 ALA B C 1
ATOM 6636 O O . ALA B 1 435 ? 194.53000 234.39700 309.35600 1.000 65.29000 435 ALA B O 1
ATOM 6638 N N . VAL B 1 436 ? 193.93200 236.53000 309.72300 1.000 65.04000 436 VAL B N 1
ATOM 6639 C CA . VAL B 1 436 ? 194.77900 236.61300 310.90600 1.000 65.04000 436 VAL B CA 1
ATOM 6640 C C . VAL B 1 436 ? 194.25300 235.69000 311.99300 1.000 65.04000 436 VAL B C 1
ATOM 6641 O O . VAL B 1 436 ? 195.03200 235.08000 312.73200 1.000 65.04000 436 VAL B O 1
ATOM 6645 N N . HIS B 1 437 ? 192.92900 235.54200 312.09600 1.000 69.22000 437 HIS B N 1
ATOM 6646 C CA . HIS B 1 437 ? 192.40100 234.51700 312.99300 1.000 69.22000 437 HIS B CA 1
ATOM 6647 C C . HIS B 1 437 ? 192.84100 233.12800 312.55900 1.000 69.22000 437 HIS B C 1
ATOM 6648 O O . HIS B 1 437 ? 193.42500 232.38300 313.34700 1.000 69.22000 437 HIS B O 1
ATOM 6655 N N . THR B 1 438 ? 192.61800 232.77600 311.29500 1.000 64.75000 438 THR B N 1
ATOM 6656 C CA . THR B 1 438 ? 192.94400 231.42100 310.87000 1.000 64.75000 438 THR B CA 1
ATOM 6657 C C . THR B 1 438 ? 194.44600 231.16300 310.94400 1.000 64.75000 438 THR B C 1
ATOM 6658 O O . THR B 1 438 ? 194.88200 230.00900 310.89900 1.000 64.75000 438 THR B O 1
ATOM 6662 N N . LEU B 1 439 ? 195.24900 232.21600 311.08600 1.000 63.11000 439 LEU B N 1
ATOM 6663 C CA . LEU B 1 439 ? 196.69200 232.02200 311.14700 1.000 63.11000 439 LEU B CA 1
ATOM 6664 C C . LEU B 1 439 ? 197.23800 232.11900 312.56800 1.000 63.11000 439 LEU B C 1
ATOM 6665 O O . LEU B 1 439 ? 198.34900 231.65200 312.83300 1.000 63.11000 439 LEU B O 1
ATOM 6667 N N . PHE B 1 440 ? 196.50000 232.73000 313.49500 1.000 65.67000 440 PHE B N 1
ATOM 6668 C CA . PHE B 1 440 ? 197.04200 232.99500 314.82300 1.000 65.67000 440 PHE B CA 1
ATOM 6669 C C . PHE B 1 440 ? 196.09600 232.65200 315.96700 1.000 65.67000 440 PHE B C 1
ATOM 6670 O O . PHE B 1 440 ? 196.40200 232.98200 317.11800 1.000 65.67000 440 PHE B O 1
ATOM 6678 N N . GLY B 1 441 ? 194.96200 232.00700 315.69700 1.000 69.01000 441 GLY B N 1
ATOM 6679 C CA . GLY B 1 441 ? 193.99900 231.76700 316.75800 1.000 69.01000 441 GLY B CA 1
ATOM 6680 C C . GLY B 1 441 ? 194.53300 230.84800 317.83400 1.000 69.01000 441 GLY B C 1
ATOM 6681 O O . GLY B 1 441 ? 194.39600 231.12300 319.02700 1.000 69.01000 441 GLY B O 1
ATOM 6682 N N . GLY B 1 442 ? 195.15000 229.74100 317.42700 1.000 75.91000 442 GLY B N 1
ATOM 6683 C CA . GLY B 1 442 ? 195.71800 228.83100 318.40400 1.000 75.91000 442 GLY B CA 1
ATOM 6684 C C . GLY B 1 442 ? 196.83900 229.46900 319.19600 1.000 75.91000 442 GLY B C 1
ATOM 6685 O O . GLY B 1 442 ? 196.90200 229.33700 320.42100 1.000 75.91000 442 GLY B O 1
ATOM 6686 N N . VAL B 1 443 ? 197.72900 230.18400 318.51100 1.000 73.83000 443 VAL B N 1
ATOM 6687 C CA . VAL B 1 443 ? 198.83700 230.83000 319.20000 1.000 73.83000 443 VAL B CA 1
ATOM 6688 C C . VAL B 1 443 ? 198.31300 231.83100 320.21400 1.000 73.83000 443 VAL B C 1
ATOM 6689 O O . VAL B 1 443 ? 198.80800 231.90800 321.34100 1.000 73.83000 443 VAL B O 1
ATOM 6691 N N . PHE B 1 444 ? 197.29300 232.60000 319.84100 1.000 80.37000 444 PHE B N 1
ATOM 6692 C CA . PHE B 1 444 ? 196.77500 233.60600 320.75800 1.000 80.37000 444 PHE B CA 1
ATOM 6693 C C . PHE B 1 444 ? 196.05000 232.96700 321.93400 1.000 80.37000 444 PHE B C 1
ATOM 6694 O O . PHE B 1 444 ? 196.25300 233.36400 323.08700 1.000 80.37000 444 PHE B O 1
ATOM 6702 N N . ARG B 1 445 ? 195.18900 231.98300 321.66700 1.000 79.04000 445 ARG B N 1
ATOM 6703 C CA . ARG B 1 445 ? 194.43400 231.36100 322.74700 1.000 79.04000 445 ARG B CA 1
ATOM 6704 C C . ARG B 1 445 ? 195.35800 230.66400 323.73300 1.000 79.04000 445 ARG B C 1
ATOM 6705 O O . ARG B 1 445 ? 195.18200 230.78300 324.94900 1.000 79.04000 445 ARG B O 1
ATOM 6707 N N . VAL B 1 446 ? 196.36200 229.94800 323.23300 1.000 84.29000 446 VAL B N 1
ATOM 6708 C CA . VAL B 1 446 ? 197.25200 229.22300 324.12800 1.000 84.29000 446 VAL B CA 1
ATOM 6709 C C . VAL B 1 446 ? 198.23600 230.17100 324.79600 1.000 84.29000 446 VAL B C 1
ATOM 6710 O O . VAL B 1 446 ? 198.25100 230.30300 326.02300 1.000 84.29000 446 VAL B O 1
ATOM 6714 N N . MET B 1 447 ? 199.06500 230.85200 324.00100 1.000 86.61000 447 MET B N 1
ATOM 6715 C CA . MET B 1 447 ? 200.11400 231.70000 324.55200 1.000 86.61000 447 MET B CA 1
ATOM 6716 C C . MET B 1 447 ? 199.55900 232.80500 325.43600 1.000 86.61000 447 MET B C 1
ATOM 6717 O O . MET B 1 447 ? 200.26300 233.28400 326.32900 1.000 86.61000 447 MET B O 1
ATOM 6719 N N . PHE B 1 448 ? 198.31800 233.22000 325.21000 1.000 88.26000 448 PHE B N 1
ATOM 6720 C CA . PHE B 1 448 ? 197.62600 234.15800 326.08600 1.000 88.26000 448 PHE B CA 1
ATOM 6721 C C . PHE B 1 448 ? 196.27400 233.54000 326.41700 1.000 88.26000 448 PHE B C 1
ATOM 6722 O O . PHE B 1 448 ? 195.26200 233.85900 325.79200 1.000 88.26000 448 PHE B O 1
ATOM 6730 N N . GLY B 1 449 ? 196.26000 232.66300 327.41100 1.000 97.89000 449 GLY B N 1
ATOM 6731 C CA . GLY B 1 449 ? 195.02000 232.06700 327.85900 1.000 97.89000 449 GLY B CA 1
ATOM 6732 C C . GLY B 1 449 ? 194.79400 232.34200 329.32500 1.000 97.89000 449 GLY B C 1
ATOM 6733 O O . GLY B 1 449 ? 195.51300 231.81700 330.17800 1.000 97.89000 449 GLY B O 1
ATOM 6734 N N . GLY B 1 450 ? 193.79300 233.15600 329.63400 1.000 112.19000 450 GLY B N 1
ATOM 6735 C CA . GLY B 1 450 ? 193.57600 233.59500 330.99200 1.000 112.19000 450 GLY B CA 1
ATOM 6736 C C . GLY B 1 450 ? 194.34300 234.83500 331.39000 1.000 112.19000 450 GLY B C 1
ATOM 6737 O O . GLY B 1 450 ? 194.33700 235.19200 332.57500 1.000 112.19000 450 GLY B O 1
ATOM 6738 N N . MET B 1 451 ? 195.01900 235.49500 330.44800 1.000 109.35000 451 MET B N 1
ATOM 6739 C CA . MET B 1 451 ? 195.70100 236.74000 330.77800 1.000 109.35000 451 MET B CA 1
ATOM 6740 C C . MET B 1 451 ? 194.70800 237.81100 331.20800 1.000 109.35000 451 MET B C 1
ATOM 6741 O O . MET B 1 451 ? 194.96400 238.55400 332.16200 1.000 109.35000 451 MET B O 1
ATOM 6743 N N . GLY B 1 452 ? 193.57000 237.89900 330.52900 1.000 112.17000 452 GLY B N 1
ATOM 6744 C CA . GLY B 1 452 ? 192.56500 238.88400 330.87600 1.000 112.17000 452 GLY B CA 1
ATOM 6745 C C . GLY B 1 452 ? 192.29500 239.87500 329.76500 1.000 112.17000 452 GLY B C 1
ATOM 6746 O O . GLY B 1 452 ? 193.23000 240.42500 329.17600 1.000 112.17000 452 GLY B O 1
ATOM 6747 N N . TRP B 1 453 ? 191.01300 240.11800 329.48500 1.000 112.49000 453 TRP B N 1
ATOM 6748 C CA . TRP B 1 453 ? 190.63200 240.96800 328.36200 1.000 112.49000 453 TRP B CA 1
ATOM 6749 C C . TRP B 1 453 ? 191.29200 242.33400 328.45500 1.000 112.49000 453 TRP B C 1
ATOM 6750 O O . TRP B 1 453 ? 192.03100 242.74400 327.55300 1.000 112.49000 453 TRP B O 1
ATOM 6761 N N . LEU B 1 454 ? 191.03900 243.05300 329.54700 1.000 117.13000 454 LEU B N 1
ATOM 6762 C CA . LEU B 1 454 ? 191.68800 244.34400 329.73400 1.000 117.13000 454 LEU B CA 1
ATOM 6763 C C . LEU B 1 454 ? 193.19600 244.18100 329.83200 1.000 117.13000 454 LEU B C 1
ATOM 6764 O O . LEU B 1 454 ? 193.95200 245.00200 329.30200 1.000 117.13000 454 LEU B O 1
ATOM 6769 N N . THR B 1 455 ? 193.65200 243.12700 330.50600 1.000 116.40000 455 THR B N 1
ATOM 6770 C CA . THR B 1 455 ? 195.08400 242.87000 330.57200 1.000 116.40000 455 THR B CA 1
ATOM 6771 C C . THR B 1 455 ? 195.65600 242.58700 329.18900 1.000 116.40000 455 THR B C 1
ATOM 6772 O O . THR B 1 455 ? 196.74600 243.06200 328.85800 1.000 116.40000 455 THR B O 1
ATOM 6776 N N . LYS B 1 456 ? 194.93800 241.82100 328.36400 1.000 111.93000 456 LYS B N 1
ATOM 6777 C CA . LYS B 1 456 ? 195.41900 241.56600 327.01100 1.000 111.93000 456 LYS B CA 1
ATOM 6778 C C . LYS B 1 456 ? 195.50100 242.85500 326.20500 1.000 111.93000 456 LYS B C 1
ATOM 6779 O O . LYS B 1 456 ? 196.48000 243.08700 325.48600 1.000 111.93000 456 LYS B O 1
ATOM 6785 N N . ILE B 1 457 ? 194.48200 243.70800 326.31400 1.000 109.73000 457 ILE B N 1
ATOM 6786 C CA . ILE B 1 457 ? 194.50300 244.97000 325.58500 1.000 109.73000 457 ILE B CA 1
ATOM 6787 C C . ILE B 1 457 ? 195.66600 245.83100 326.05400 1.000 109.73000 457 ILE B C 1
ATOM 6788 O O . ILE B 1 457 ? 196.35700 246.46700 325.24800 1.000 109.73000 457 ILE B O 1
ATOM 6790 N N . PHE B 1 458 ? 195.90500 245.86100 327.36400 1.000 112.34000 458 PHE B N 1
ATOM 6791 C CA . PHE B 1 458 ? 197.02200 246.63200 327.89200 1.000 112.34000 458 PHE B CA 1
ATOM 6792 C C . PHE B 1 458 ? 198.35200 246.07500 327.40700 1.000 112.34000 458 PHE B C 1
ATOM 6793 O O . PHE B 1 458 ? 199.27800 246.83500 327.11000 1.000 112.34000 458 PHE B O 1
ATOM 6795 N N . VAL B 1 459 ? 198.46900 244.75000 327.33200 1.000 116.01000 459 VAL B N 1
ATOM 6796 C CA . VAL B 1 459 ? 199.69600 244.14300 326.83200 1.000 116.01000 459 VAL B CA 1
ATOM 6797 C C . VAL B 1 459 ? 199.91800 244.53300 325.38100 1.000 116.01000 459 VAL B C 1
ATOM 6798 O O . VAL B 1 459 ? 201.04300 244.83300 324.96400 1.000 116.01000 459 VAL B O 1
ATOM 6800 N N . GLY B 1 460 ? 198.84900 244.52600 324.58600 1.000 120.64000 460 GLY B N 1
ATOM 6801 C CA . GLY B 1 460 ? 198.97300 244.95000 323.20300 1.000 120.64000 460 GLY B CA 1
ATOM 6802 C C . GLY B 1 460 ? 199.40000 246.39800 323.08200 1.000 120.64000 460 GLY B C 1
ATOM 6803 O O . GLY B 1 460 ? 200.24100 246.74400 322.24900 1.000 120.64000 460 GLY B O 1
ATOM 6804 N N . ALA B 1 461 ? 198.83100 247.26300 323.92000 1.000 130.22000 461 ALA B N 1
ATOM 6805 C CA . ALA B 1 461 ? 199.23700 248.66200 323.91600 1.000 130.22000 461 ALA B CA 1
ATOM 6806 C C . ALA B 1 461 ? 200.70100 248.81100 324.30900 1.000 130.22000 461 ALA B C 1
ATOM 6807 O O . ALA B 1 461 ? 201.42700 249.62900 323.73300 1.000 130.22000 461 ALA B O 1
ATOM 6809 N N . VAL B 1 462 ? 201.14600 248.03600 325.29800 1.000 127.33000 462 VAL B N 1
ATOM 6810 C CA . VAL B 1 462 ? 202.54100 248.09500 325.72000 1.000 127.33000 462 VAL B CA 1
ATOM 6811 C C . VAL B 1 462 ? 203.45300 247.66200 324.58400 1.000 127.33000 462 VAL B C 1
ATOM 6812 O O . VAL B 1 462 ? 204.49800 248.27600 324.33600 1.000 127.33000 462 VAL B O 1
ATOM 6814 N N . LEU B 1 463 ? 203.07700 246.59400 323.88100 1.000 128.40000 463 LEU B N 1
ATOM 6815 C CA . LEU B 1 463 ? 203.86300 246.14800 322.73700 1.000 128.40000 463 LEU B CA 1
ATOM 6816 C C . LEU B 1 463 ? 203.91200 247.21900 321.65700 1.000 128.40000 463 LEU B C 1
ATOM 6817 O O . LEU B 1 463 ? 204.97000 247.47100 321.06800 1.000 128.40000 463 LEU B O 1
ATOM 6819 N N . VAL B 1 464 ? 202.77500 247.86600 321.38900 1.000 134.43000 464 VAL B N 1
ATOM 6820 C CA . VAL B 1 464 ? 202.74400 248.92400 320.38500 1.000 134.43000 464 VAL B CA 1
ATOM 6821 C C . VAL B 1 464 ? 203.67000 250.06300 320.77700 1.000 134.43000 464 VAL B C 1
ATOM 6822 O O . VAL B 1 464 ? 204.43800 250.56400 319.94800 1.000 134.43000 464 VAL B O 1
ATOM 6824 N N . TRP B 1 465 ? 203.61900 250.48900 322.04000 1.000 143.22000 465 TRP B N 1
ATOM 6825 C CA . TRP B 1 465 ? 204.47000 251.59200 322.47100 1.000 143.22000 465 TRP B CA 1
ATOM 6826 C C . TRP B 1 465 ? 205.94100 251.20800 322.40800 1.000 143.22000 465 TRP B C 1
ATOM 6827 O O . TRP B 1 465 ? 206.78400 252.02200 322.01400 1.000 143.22000 465 TRP B O 1
ATOM 6838 N N . LEU B 1 466 ? 206.27000 249.97800 322.80600 1.000 142.41000 466 LEU B N 1
ATOM 6839 C CA . LEU B 1 466 ? 207.64300 249.50900 322.68200 1.000 142.41000 466 LEU B CA 1
ATOM 6840 C C . LEU B 1 466 ? 208.08800 249.48300 321.22800 1.000 142.41000 466 LEU B C 1
ATOM 6841 O O . LEU B 1 466 ? 209.27300 249.68100 320.94000 1.000 142.41000 466 LEU B O 1
ATOM 6843 N N . GLY B 1 467 ? 207.15600 249.24200 320.30400 1.000 149.09000 467 GLY B N 1
ATOM 6844 C CA . GLY B 1 467 ? 207.48600 249.34000 318.89400 1.000 149.09000 467 GLY B CA 1
ATOM 6845 C C . GLY B 1 467 ? 207.89600 250.73900 318.48100 1.000 149.09000 467 GLY B C 1
ATOM 6846 O O . GLY B 1 467 ? 208.65500 250.90900 317.52200 1.000 149.09000 467 GLY B O 1
ATOM 6847 N N . LEU B 1 468 ? 207.41000 251.75500 319.19300 1.000 155.34000 468 LEU B N 1
ATOM 6848 C CA . LEU B 1 468 ? 207.78000 253.13500 318.91100 1.000 155.34000 468 LEU B CA 1
ATOM 6849 C C . LEU B 1 468 ? 209.20000 253.47100 319.34500 1.000 155.34000 468 LEU B C 1
ATOM 6850 O O . LEU B 1 468 ? 209.68900 254.55600 319.01500 1.000 155.34000 468 LEU B O 1
ATOM 6852 N N . GLY B 1 469 ? 209.86700 252.57900 320.07500 1.000 160.40000 469 GLY B N 1
ATOM 6853 C CA . GLY B 1 469 ? 211.21800 252.85000 320.51500 1.000 160.40000 469 GLY B CA 1
ATOM 6854 C C . GLY B 1 469 ? 212.20600 252.90300 319.36600 1.000 160.40000 469 GLY B C 1
ATOM 6855 O O . GLY B 1 469 ? 212.00100 252.33100 318.29500 1.000 160.40000 469 GLY B O 1
ATOM 6856 N N . ALA B 1 470 ? 213.30900 253.61100 319.60600 1.000 161.81000 470 ALA B N 1
ATOM 6857 C CA . ALA B 1 470 ? 214.34600 253.81600 318.59500 1.000 161.81000 470 ALA B CA 1
ATOM 6858 C C . ALA B 1 470 ? 215.25100 252.59300 318.58000 1.000 161.81000 470 ALA B C 1
ATOM 6859 O O . ALA B 1 470 ? 216.24200 252.51400 319.30800 1.000 161.81000 470 ALA B O 1
ATOM 6861 N N . HIS B 1 471 ? 214.90500 251.62400 317.73500 1.000 162.45000 471 HIS B N 1
ATOM 6862 C CA . HIS B 1 471 ? 215.67300 250.38900 317.63100 1.000 162.45000 471 HIS B CA 1
ATOM 6863 C C . HIS B 1 471 ? 215.74400 249.91900 316.18400 1.000 162.45000 471 HIS B C 1
ATOM 6864 O O . HIS B 1 471 ? 215.38700 250.66400 315.26500 1.000 162.45000 471 HIS B O 1
ATOM 6871 N N . ASP B 1 472 ? 216.20000 248.68800 315.97300 1.000 152.49000 472 ASP B N 1
ATOM 6872 C CA . ASP B 1 472 ? 216.41000 248.19500 314.62300 1.000 152.49000 472 ASP B CA 1
ATOM 6873 C C . ASP B 1 472 ? 215.08500 247.78100 313.98100 1.000 152.49000 472 ASP B C 1
ATOM 6874 O O . ASP B 1 472 ? 214.00900 247.86900 314.58000 1.000 152.49000 472 ASP B O 1
ATOM 6879 N N . LYS B 1 473 ? 215.18200 247.32800 312.72900 1.000 144.15000 473 LYS B N 1
ATOM 6880 C CA . LYS B 1 473 ? 213.99700 246.90000 311.99300 1.000 144.15000 473 LYS B CA 1
ATOM 6881 C C . LYS B 1 473 ? 213.34500 245.68800 312.64600 1.000 144.15000 473 LYS B C 1
ATOM 6882 O O . LYS B 1 473 ? 212.11500 245.56500 312.65400 1.000 144.15000 473 LYS B O 1
ATOM 6884 N N . THR B 1 474 ? 214.15400 244.77200 313.18400 1.000 142.81000 474 THR B N 1
ATOM 6885 C CA . THR B 1 474 ? 213.59900 243.57700 313.81200 1.000 142.81000 474 THR B CA 1
ATOM 6886 C C . THR B 1 474 ? 212.73400 243.93300 315.01600 1.000 142.81000 474 THR B C 1
ATOM 6887 O O . THR B 1 474 ? 211.66400 243.34600 315.21600 1.000 142.81000 474 THR B O 1
ATOM 6889 N N . ILE B 1 475 ? 213.17800 244.89600 315.82800 1.000 141.84000 475 ILE B N 1
ATOM 6890 C CA . ILE B 1 475 ? 212.39500 245.30400 316.99000 1.000 141.84000 475 ILE B CA 1
ATOM 6891 C C . ILE B 1 475 ? 211.07800 245.93300 316.55600 1.000 141.84000 475 ILE B C 1
ATOM 6892 O O . ILE B 1 475 ? 210.10300 245.95100 317.31600 1.000 141.84000 475 ILE B O 1
ATOM 6894 N N . ALA B 1 476 ? 211.02200 246.45200 315.32800 1.000 131.83000 476 ALA B N 1
ATOM 6895 C CA . ALA B 1 476 ? 209.78900 247.04300 314.82800 1.000 131.83000 476 ALA B CA 1
ATOM 6896 C C . ALA B 1 476 ? 208.68500 246.01500 314.64200 1.000 131.83000 476 ALA B C 1
ATOM 6897 O O . ALA B 1 476 ? 207.53200 246.40200 314.42700 1.000 131.83000 476 ALA B O 1
ATOM 6899 N N . THR B 1 477 ? 209.00500 244.72200 314.72300 1.000 123.84000 477 THR B N 1
ATOM 6900 C CA . THR B 1 477 ? 207.97800 243.69200 314.70800 1.000 123.84000 477 THR B CA 1
ATOM 6901 C C . THR B 1 477 ? 207.09900 243.73000 315.95000 1.000 123.84000 477 THR B C 1
ATOM 6902 O O . THR B 1 477 ? 206.06600 243.05200 315.97800 1.000 123.84000 477 THR B O 1
ATOM 6904 N N . THR B 1 478 ? 207.49100 244.48500 316.97900 1.000 121.45000 478 THR B N 1
ATOM 6905 C CA . THR B 1 478 ? 206.59900 244.71600 318.10600 1.000 121.45000 478 THR B CA 1
ATOM 6906 C C . THR B 1 478 ? 205.30300 245.37300 317.66100 1.000 121.45000 478 THR B C 1
ATOM 6907 O O . THR B 1 478 ? 204.23200 245.03700 318.18100 1.000 121.45000 478 THR B O 1
ATOM 6909 N N . MET B 1 479 ? 205.37700 246.29500 316.70100 1.000 114.93000 479 MET B N 1
ATOM 6910 C CA . MET B 1 479 ? 204.16700 246.86300 316.12900 1.000 114.93000 479 MET B CA 1
ATOM 6911 C C . MET B 1 479 ? 203.30100 245.80200 315.47200 1.000 114.93000 479 MET B C 1
ATOM 6912 O O . MET B 1 479 ? 202.08100 245.82300 315.64900 1.000 114.93000 479 MET B O 1
ATOM 6914 N N . ILE B 1 480 ? 203.90200 244.87100 314.73300 1.000 109.21000 480 ILE B N 1
ATOM 6915 C CA . ILE B 1 480 ? 203.12800 243.79800 314.11900 1.000 109.21000 480 ILE B CA 1
ATOM 6916 C C . ILE B 1 480 ? 202.47400 242.93000 315.18300 1.000 109.21000 480 ILE B C 1
ATOM 6917 O O . ILE B 1 480 ? 201.30300 242.55400 315.06100 1.000 109.21000 480 ILE B O 1
ATOM 6919 N N . LEU B 1 481 ? 203.21800 242.59800 316.23800 1.000 103.57000 481 LEU B N 1
ATOM 6920 C CA . LEU B 1 481 ? 202.65700 241.78700 317.31300 1.000 103.57000 481 LEU B CA 1
ATOM 6921 C C . LEU B 1 481 ? 201.47900 242.48400 317.97600 1.000 103.57000 481 LEU B C 1
ATOM 6922 O O . LEU B 1 481 ? 200.45500 241.84900 318.25700 1.000 103.57000 481 LEU B O 1
ATOM 6924 N N . VAL B 1 482 ? 201.60000 243.78800 318.22800 1.000 102.77000 482 VAL B N 1
ATOM 6925 C CA . VAL B 1 482 ? 200.46700 244.53900 318.75400 1.000 102.77000 482 VAL B CA 1
ATOM 6926 C C . VAL B 1 482 ? 199.30900 244.51500 317.76800 1.000 102.77000 482 VAL B C 1
ATOM 6927 O O . VAL B 1 482 ? 198.14600 244.38000 318.16700 1.000 102.77000 482 VAL B O 1
ATOM 6929 N N . GLY B 1 483 ? 199.60300 244.62900 316.47400 1.000 99.32000 483 GLY B N 1
ATOM 6930 C CA . GLY B 1 483 ? 198.58200 244.54600 315.45200 1.000 99.32000 483 GLY B CA 1
ATOM 6931 C C . GLY B 1 483 ? 197.84200 243.23200 315.42300 1.000 99.32000 483 GLY B C 1
ATOM 6932 O O . GLY B 1 483 ? 196.74800 243.17000 314.85300 1.000 99.32000 483 GLY B O 1
ATOM 6933 N N . SER B 1 484 ? 198.40700 242.18300 316.00900 1.000 94.22000 484 SER B N 1
ATOM 6934 C CA . SER B 1 484 ? 197.66000 240.96900 316.29000 1.000 94.22000 484 SER B CA 1
ATOM 6935 C C . SER B 1 484 ? 196.92300 241.06600 317.61400 1.000 94.22000 484 SER B C 1
ATOM 6936 O O . SER B 1 484 ? 195.76300 240.66300 317.71300 1.000 94.22000 484 SER B O 1
ATOM 6939 N N . ILE B 1 485 ? 197.57500 241.61800 318.63800 1.000 88.91000 485 ILE B N 1
ATOM 6940 C CA . ILE B 1 485 ? 196.91100 241.79800 319.92300 1.000 88.91000 485 ILE B CA 1
ATOM 6941 C C . ILE B 1 485 ? 195.70900 242.72000 319.77700 1.000 88.91000 485 ILE B C 1
ATOM 6942 O O . ILE B 1 485 ? 194.61200 242.41600 320.25800 1.000 88.91000 485 ILE B O 1
ATOM 6944 N N . LEU B 1 486 ? 195.88300 243.84500 319.09300 1.000 88.78000 486 LEU B N 1
ATOM 6945 C CA . LEU B 1 486 ? 194.80900 244.81700 318.97300 1.000 88.78000 486 LEU B CA 1
ATOM 6946 C C . LEU B 1 486 ? 193.73000 244.41100 317.97900 1.000 88.78000 486 LEU B C 1
ATOM 6947 O O . LEU B 1 486 ? 192.62700 244.96400 318.03200 1.000 88.78000 486 LEU B O 1
ATOM 6949 N N . MET B 1 487 ? 194.01000 243.46800 317.07900 1.000 86.27000 487 MET B N 1
ATOM 6950 C CA . MET B 1 487 ? 193.03800 243.04500 316.07700 1.000 86.27000 487 MET B CA 1
ATOM 6951 C C . MET B 1 487 ? 192.45000 241.67800 316.39700 1.000 86.27000 487 MET B C 1
ATOM 6952 O O . MET B 1 487 ? 191.26000 241.44700 316.16300 1.000 86.27000 487 MET B O 1
ATOM 6954 N N . TYR B 1 488 ? 193.25700 240.75300 316.91600 1.000 88.19000 488 TYR B N 1
ATOM 6955 C CA . TYR B 1 488 ? 192.71500 239.46500 317.32900 1.000 88.19000 488 TYR B CA 1
ATOM 6956 C C . TYR B 1 488 ? 192.05400 239.57600 318.69500 1.000 88.19000 488 TYR B C 1
ATOM 6957 O O . TYR B 1 488 ? 190.89600 239.18500 318.87400 1.000 88.19000 488 TYR B O 1
ATOM 6959 N N . MET B 1 489 ? 192.76600 240.13200 319.66900 1.000 80.68000 489 MET B N 1
ATOM 6960 C CA . MET B 1 489 ? 192.23900 240.18300 321.03000 1.000 80.68000 489 MET B CA 1
ATOM 6961 C C . MET B 1 489 ? 191.28000 241.35200 321.21900 1.000 80.68000 489 MET B C 1
ATOM 6962 O O . MET B 1 489 ? 191.34200 242.08900 322.19800 1.000 80.68000 489 MET B O 1
ATOM 6964 N N . ALA B 1 490 ? 190.37600 241.52700 320.26100 1.000 70.88000 490 ALA B N 1
ATOM 6965 C CA . ALA B 1 490 ? 189.23800 242.42000 320.41700 1.000 70.88000 490 ALA B CA 1
ATOM 6966 C C . ALA B 1 490 ? 187.98000 241.82400 319.80400 1.000 70.88000 490 ALA B C 1
ATOM 6967 O O . ALA B 1 490 ? 187.01900 242.55000 319.53600 1.000 70.88000 490 ALA B O 1
ATOM 6969 N N . VAL B 1 491 ? 187.97000 240.51600 319.57600 1.000 71.10000 491 VAL B N 1
ATOM 6970 C CA . VAL B 1 491 ? 186.84000 239.85900 318.94000 1.000 71.10000 491 VAL B CA 1
ATOM 6971 C C . VAL B 1 491 ? 186.78000 238.38900 319.34300 1.000 71.10000 491 VAL B C 1
ATOM 6972 O O . VAL B 1 491 ? 187.53000 237.93900 320.20900 1.000 71.10000 491 VAL B O 1
ATOM 6974 N N . GLN C 1 2 ? 258.08400 155.30900 290.78700 1.000 50.63000 2 GLN C N 1
ATOM 6975 C CA . GLN C 1 2 ? 257.04200 155.65400 289.82900 1.000 50.63000 2 GLN C CA 1
ATOM 6976 C C . GLN C 1 2 ? 256.87100 157.15800 289.72400 1.000 50.63000 2 GLN C C 1
ATOM 6977 O O . GLN C 1 2 ? 255.95800 157.64100 289.06000 1.000 50.63000 2 GLN C O 1
ATOM 6983 N N . CYS C 1 3 ? 257.75500 157.89900 290.37600 1.000 54.15000 3 CYS C N 1
ATOM 6984 C CA . CYS C 1 3 ? 257.72900 159.35000 290.31800 1.000 54.15000 3 CYS C CA 1
ATOM 6985 C C . CYS C 1 3 ? 258.57700 159.91500 289.18900 1.000 54.15000 3 CYS C C 1
ATOM 6986 O O . CYS C 1 3 ? 258.68400 161.13700 289.06800 1.000 54.15000 3 CYS C O 1
ATOM 6989 N N . LEU C 1 4 ? 259.19100 159.06200 288.37000 1.000 57.36000 4 LEU C N 1
ATOM 6990 C CA . LEU C 1 4 ? 259.98600 159.55600 287.25000 1.000 57.36000 4 LEU C CA 1
ATOM 6991 C C . LEU C 1 4 ? 259.12000 160.27400 286.22500 1.000 57.36000 4 LEU C C 1
ATOM 6992 O O . LEU C 1 4 ? 259.49800 161.33000 285.70500 1.000 57.36000 4 LEU C O 1
ATOM 6997 N N . ASP C 1 5 ? 257.95200 159.71000 285.92600 1.000 67.02000 5 ASP C N 1
ATOM 6998 C CA . ASP C 1 5 ? 257.17300 160.14100 284.77100 1.000 67.02000 5 ASP C CA 1
ATOM 6999 C C . ASP C 1 5 ? 256.47400 161.47700 285.00500 1.000 67.02000 5 ASP C C 1
ATOM 7000 O O . ASP C 1 5 ? 256.34100 162.28300 284.07800 1.000 67.02000 5 ASP C O 1
ATOM 7005 N N . VAL C 1 6 ? 256.02700 161.73200 286.23600 1.000 60.41000 6 VAL C N 1
ATOM 7006 C CA . VAL C 1 6 ? 255.12200 162.84600 286.48800 1.000 60.41000 6 VAL C CA 1
ATOM 7007 C C . VAL C 1 6 ? 255.79500 164.17700 286.20700 1.000 60.41000 6 VAL C C 1
ATOM 7008 O O . VAL C 1 6 ? 257.01700 164.26700 286.04000 1.000 60.41000 6 VAL C O 1
ATOM 7012 N N . GLN C 1 7 ? 254.98100 165.21900 286.14600 1.000 59.08000 7 GLN C N 1
ATOM 7013 C CA . GLN C 1 7 ? 255.46600 166.57900 286.05200 1.000 59.08000 7 GLN C CA 1
ATOM 7014 C C . GLN C 1 7 ? 255.48500 167.21600 287.43300 1.000 59.08000 7 GLN C C 1
ATOM 7015 O O . GLN C 1 7 ? 254.97500 166.66200 288.40900 1.000 59.08000 7 GLN C O 1
ATOM 7021 N N . SER C 1 8 ? 256.08700 168.40000 287.50100 1.000 54.71000 8 SER C N 1
ATOM 7022 C CA . SER C 1 8 ? 256.00200 169.26000 288.67800 1.000 54.71000 8 SER C CA 1
ATOM 7023 C C . SER C 1 8 ? 256.57400 168.58900 289.92200 1.000 54.71000 8 SER C C 1
ATOM 7024 O O . SER C 1 8 ? 256.13100 168.84000 291.04300 1.000 54.71000 8 SER C O 1
ATOM 7027 N N . ARG C 1 9 ? 257.56600 167.72400 289.73100 1.000 47.76000 9 ARG C N 1
ATOM 7028 C CA . ARG C 1 9 ? 258.26000 167.15300 290.87400 1.000 47.76000 9 ARG C CA 1
ATOM 7029 C C . ARG C 1 9 ? 258.90000 168.26000 291.69000 1.000 47.76000 9 ARG C C 1
ATOM 7030 O O . ARG C 1 9 ? 259.43500 169.22600 291.14300 1.000 47.76000 9 ARG C O 1
ATOM 7038 N N . ASP C 1 10 ? 258.83400 168.12700 293.00400 1.000 46.49000 10 ASP C N 1
ATOM 7039 C CA . ASP C 1 10 ? 259.50700 169.04200 293.90700 1.000 46.49000 10 ASP C CA 1
ATOM 7040 C C . ASP C 1 10 ? 260.40300 168.24800 294.83800 1.000 46.49000 10 ASP C C 1
ATOM 7041 O O . ASP C 1 10 ? 260.05300 167.14500 295.26500 1.000 46.49000 10 ASP C O 1
ATOM 7046 N N . PHE C 1 11 ? 261.55400 168.80500 295.14500 1.000 41.43000 11 PHE C N 1
ATOM 7047 C CA . PHE C 1 11 ? 262.52200 168.15000 296.00800 1.000 41.43000 11 PHE C CA 1
ATOM 7048 C C . PHE C 1 11 ? 262.59900 168.96400 297.29100 1.000 41.43000 11 PHE C C 1
ATOM 7049 O O . PHE C 1 11 ? 262.86900 170.16600 297.25700 1.000 41.43000 11 PHE C O 1
ATOM 7057 N N . VAL C 1 12 ? 262.34600 168.31500 298.41900 1.000 38.87000 12 VAL C N 1
ATOM 7058 C CA . VAL C 1 12 ? 262.40600 168.96200 299.72200 1.000 38.87000 12 VAL C CA 1
ATOM 7059 C C . VAL C 1 12 ? 263.38500 168.18400 300.58700 1.000 38.87000 12 VAL C C 1
ATOM 7060 O O . VAL C 1 12 ? 263.23700 166.97500 300.77900 1.000 38.87000 12 VAL C O 1
ATOM 7064 N N . GLN C 1 13 ? 264.38700 168.87700 301.11400 1.000 46.66000 13 GLN C N 1
ATOM 7065 C CA . GLN C 1 13 ? 265.42200 168.24900 301.92500 1.000 46.66000 13 GLN C CA 1
ATOM 7066 C C . GLN C 1 13 ? 265.05200 168.42000 303.38900 1.000 46.66000 13 GLN C C 1
ATOM 7067 O O . GLN C 1 13 ? 265.37900 169.43900 304.00400 1.000 46.66000 13 GLN C O 1
ATOM 7073 N N . GLY C 1 14 ? 264.35400 167.43300 303.94100 1.000 54.92000 14 GLY C N 1
ATOM 7074 C CA . GLY C 1 14 ? 263.98100 167.49800 305.34300 1.000 54.92000 14 GLY C CA 1
ATOM 7075 C C . GLY C 1 14 ? 265.21600 167.52700 306.21500 1.000 54.92000 14 GLY C C 1
ATOM 7076 O O . GLY C 1 14 ? 266.06400 166.63200 306.14400 1.000 54.92000 14 GLY C O 1
ATOM 7077 N N . VAL C 1 15 ? 265.33000 168.56900 307.03700 1.000 71.05000 15 VAL C N 1
ATOM 7078 C CA . VAL C 1 15 ? 266.51000 168.73100 307.87100 1.000 71.05000 15 VAL C CA 1
ATOM 7079 C C . VAL C 1 15 ? 266.70200 167.49200 308.73300 1.000 71.05000 15 VAL C C 1
ATOM 7080 O O . VAL C 1 15 ? 265.73800 166.86300 309.18900 1.000 71.05000 15 VAL C O 1
ATOM 7084 N N . SER C 1 16 ? 267.95800 167.09800 308.90900 1.000 85.31000 16 SER C N 1
ATOM 7085 C CA . SER C 1 16 ? 268.26300 165.99200 309.80300 1.000 85.31000 16 SER C CA 1
ATOM 7086 C C . SER C 1 16 ? 268.13800 166.46200 311.24200 1.000 85.31000 16 SER C C 1
ATOM 7087 O O . SER C 1 16 ? 268.32100 167.64600 311.53600 1.000 85.31000 16 SER C O 1
ATOM 7090 N N . GLY C 1 17 ? 267.82800 165.53600 312.14200 1.000 94.08000 17 GLY C N 1
ATOM 7091 C CA . GLY C 1 17 ? 267.47400 165.93200 313.48500 1.000 94.08000 17 GLY C CA 1
ATOM 7092 C C . GLY C 1 17 ? 266.13500 166.62000 313.58800 1.000 94.08000 17 GLY C C 1
ATOM 7093 O O . GLY C 1 17 ? 265.91600 167.38400 314.53500 1.000 94.08000 17 GLY C O 1
ATOM 7094 N N . GLY C 1 18 ? 265.24100 166.38900 312.63100 1.000 78.45000 18 GLY C N 1
ATOM 7095 C CA . GLY C 1 18 ? 263.90900 166.95000 312.66200 1.000 78.45000 18 GLY C CA 1
ATOM 7096 C C . GLY C 1 18 ? 262.86600 165.89100 312.39200 1.000 78.45000 18 GLY C C 1
ATOM 7097 O O . GLY C 1 18 ? 263.20100 164.73500 312.12000 1.000 78.45000 18 GLY C O 1
ATOM 7098 N N . THR C 1 19 ? 261.59300 166.27200 312.47000 1.000 69.53000 19 THR C N 1
ATOM 7099 C CA . THR C 1 19 ? 260.49000 165.35200 312.22900 1.000 69.53000 19 THR C CA 1
ATOM 7100 C C . THR C 1 19 ? 259.40000 165.97900 311.37200 1.000 69.53000 19 THR C C 1
ATOM 7101 O O . THR C 1 19 ? 258.30100 165.43200 311.27700 1.000 69.53000 19 THR C O 1
ATOM 7105 N N . TRP C 1 20 ? 259.67500 167.11600 310.75000 1.000 68.56000 20 TRP C N 1
ATOM 7106 C CA . TRP C 1 20 ? 258.67000 167.83300 309.98400 1.000 68.56000 20 TRP C CA 1
ATOM 7107 C C . TRP C 1 20 ? 259.08700 167.92900 308.53000 1.000 68.56000 20 TRP C C 1
ATOM 7108 O O . TRP C 1 20 ? 260.16700 168.43700 308.21600 1.000 68.56000 20 TRP C O 1
ATOM 7119 N N . VAL C 1 21 ? 258.22500 167.44400 307.65000 1.000 59.51000 21 VAL C N 1
ATOM 7120 C CA . VAL C 1 21 ? 258.34600 167.72800 306.23100 1.000 59.51000 21 VAL C CA 1
ATOM 7121 C C . VAL C 1 21 ? 256.99600 168.22700 305.75000 1.000 59.51000 21 VAL C C 1
ATOM 7122 O O . VAL C 1 21 ? 256.03800 167.45600 305.64700 1.000 59.51000 21 VAL C O 1
ATOM 7126 N N . ASP C 1 22 ? 256.90300 169.51800 305.46500 1.000 61.68000 22 ASP C N 1
ATOM 7127 C CA . ASP C 1 22 ? 255.64600 170.09800 305.01800 1.000 61.68000 22 ASP C CA 1
ATOM 7128 C C . ASP C 1 22 ? 255.51600 170.01900 303.50000 1.000 61.68000 22 ASP C C 1
ATOM 7129 O O . ASP C 1 22 ? 256.36200 170.52200 302.75900 1.000 61.68000 22 ASP C O 1
ATOM 7134 N N . VAL C 1 23 ? 254.46700 169.35100 303.03300 1.000 47.38000 23 VAL C N 1
ATOM 7135 C CA . VAL C 1 23 ? 254.26100 169.14900 301.61000 1.000 47.38000 23 VAL C CA 1
ATOM 7136 C C . VAL C 1 23 ? 252.84600 169.56600 301.25400 1.000 47.38000 23 VAL C C 1
ATOM 7137 O O . VAL C 1 23 ? 251.98400 169.72900 302.11800 1.000 47.38000 23 VAL C O 1
ATOM 7141 N N . VAL C 1 24 ? 252.61500 169.74200 299.95800 1.000 41.47000 24 VAL C N 1
ATOM 7142 C CA . VAL C 1 24 ? 251.27700 169.89900 299.40700 1.000 41.47000 24 VAL C CA 1
ATOM 7143 C C . VAL C 1 24 ? 251.13600 168.90300 298.27200 1.000 41.47000 24 VAL C C 1
ATOM 7144 O O . VAL C 1 24 ? 252.08800 168.67300 297.52400 1.000 41.47000 24 VAL C O 1
ATOM 7148 N N . LEU C 1 25 ? 249.97500 168.27700 298.16700 1.000 42.80000 25 LEU C N 1
ATOM 7149 C CA . LEU C 1 25 ? 249.75000 167.28600 297.13100 1.000 42.80000 25 LEU C CA 1
ATOM 7150 C C . LEU C 1 25 ? 248.54900 167.65900 296.28200 1.000 42.80000 25 LEU C C 1
ATOM 7151 O O . LEU C 1 25 ? 247.49700 168.04000 296.80200 1.000 42.80000 25 LEU C O 1
ATOM 7156 N N . ASP C 1 26 ? 248.72200 167.54900 294.97500 1.000 47.58000 26 ASP C N 1
ATOM 7157 C CA . ASP C 1 26 ? 247.65600 167.70600 294.01000 1.000 47.58000 26 ASP C CA 1
ATOM 7158 C C . ASP C 1 26 ? 247.69600 166.49900 293.09100 1.000 47.58000 26 ASP C C 1
ATOM 7159 O O . ASP C 1 26 ? 248.73800 165.86000 292.93300 1.000 47.58000 26 ASP C O 1
ATOM 7161 N N . HIS C 1 27 ? 246.53800 166.18200 292.50900 1.000 51.33000 27 HIS C N 1
ATOM 7162 C CA . HIS C 1 27 ? 246.40000 165.00300 291.65900 1.000 51.33000 27 HIS C CA 1
ATOM 7163 C C . HIS C 1 27 ? 247.61900 164.80900 290.76600 1.000 51.33000 27 HIS C C 1
ATOM 7164 O O . HIS C 1 27 ? 248.22800 163.73400 290.75100 1.000 51.33000 27 HIS C O 1
ATOM 7171 N N . ASP C 1 28 ? 248.00200 165.84800 290.02800 1.000 52.52000 28 ASP C N 1
ATOM 7172 C CA . ASP C 1 28 ? 249.17400 165.78200 289.17000 1.000 52.52000 28 ASP C CA 1
ATOM 7173 C C . ASP C 1 28 ? 250.37300 166.40900 289.86400 1.000 52.52000 28 ASP C C 1
ATOM 7174 O O . ASP C 1 28 ? 250.89500 167.43100 289.40800 1.000 52.52000 28 ASP C O 1
ATOM 7176 N N . ASN C 1 29 ? 250.81300 165.81700 290.96900 1.000 50.19000 29 ASN C N 1
ATOM 7177 C CA . ASN C 1 29 ? 252.00100 166.31000 291.65500 1.000 50.19000 29 ASN C CA 1
ATOM 7178 C C . ASN C 1 29 ? 252.55500 165.18300 292.50900 1.000 50.19000 29 ASN C C 1
ATOM 7179 O O . ASN C 1 29 ? 251.80300 164.50400 293.20700 1.000 50.19000 29 ASN C O 1
ATOM 7184 N N . CYS C 1 30 ? 253.86400 164.99200 292.44100 1.000 48.15000 30 CYS C N 1
ATOM 7185 C CA . CYS C 1 30 ? 254.57500 163.92700 293.12700 1.000 48.15000 30 CYS C CA 1
ATOM 7186 C C . CYS C 1 30 ? 255.83200 164.47900 293.77500 1.000 48.15000 30 CYS C C 1
ATOM 7187 O O . CYS C 1 30 ? 256.73400 164.96000 293.08600 1.000 48.15000 30 CYS C O 1
ATOM 7190 N N . ILE C 1 31 ? 255.90400 164.38200 295.09400 1.000 39.74000 31 ILE C N 1
ATOM 7191 C CA . ILE C 1 31 ? 257.01000 164.94200 295.85500 1.000 39.74000 31 ILE C CA 1
ATOM 7192 C C . ILE C 1 31 ? 258.00000 163.83400 296.16100 1.000 39.74000 31 ILE C C 1
ATOM 7193 O O . ILE C 1 31 ? 257.62700 162.79100 296.70900 1.000 39.74000 31 ILE C O 1
ATOM 7198 N N . THR C 1 32 ? 259.25500 164.05800 295.79800 1.000 40.92000 32 THR C N 1
ATOM 7199 C CA . THR C 1 32 ? 260.35100 163.16900 296.14700 1.000 40.92000 32 THR C CA 1
ATOM 7200 C C . THR C 1 32 ? 261.25700 163.90600 297.11600 1.000 40.92000 32 THR C C 1
ATOM 7201 O O . THR C 1 32 ? 261.82500 164.94600 296.76900 1.000 40.92000 32 THR C O 1
ATOM 7205 N N . ILE C 1 33 ? 261.37700 163.38000 298.32700 1.000 35.15000 33 ILE C N 1
ATOM 7206 C CA . ILE C 1 33 ? 262.17400 163.99900 299.37300 1.000 35.15000 33 ILE C CA 1
ATOM 7207 C C . ILE C 1 33 ? 263.13400 162.97100 299.93100 1.000 35.15000 33 ILE C C 1
ATOM 7208 O O . ILE C 1 33 ? 262.76300 161.81500 300.16100 1.000 35.15000 33 ILE C O 1
ATOM 7213 N N . VAL C 1 34 ? 264.37300 163.38700 300.12900 1.000 36.65000 34 VAL C N 1
ATOM 7214 C CA . VAL C 1 34 ? 265.35600 162.57500 300.82100 1.000 36.65000 34 VAL C CA 1
ATOM 7215 C C . VAL C 1 34 ? 265.91900 163.39200 301.96500 1.000 36.65000 34 VAL C C 1
ATOM 7216 O O . VAL C 1 34 ? 266.43100 164.49500 301.76000 1.000 36.65000 34 VAL C O 1
ATOM 7220 N N . ALA C 1 35 ? 265.82100 162.85100 303.16700 1.000 43.15000 35 ALA C N 1
ATOM 7221 C CA . ALA C 1 35 ? 266.44500 163.48100 304.31100 1.000 43.15000 35 ALA C CA 1
ATOM 7222 C C . ALA C 1 35 ? 267.69200 162.68200 304.61800 1.000 43.15000 35 ALA C C 1
ATOM 7223 O O . ALA C 1 35 ? 267.62400 161.46100 304.77300 1.000 43.15000 35 ALA C O 1
ATOM 7225 N N . ASP C 1 36 ? 268.82600 163.37000 304.67900 1.000 60.02000 36 ASP C N 1
ATOM 7226 C CA . ASP C 1 36 ? 270.09900 162.68900 304.85700 1.000 60.02000 36 ASP C CA 1
ATOM 7227 C C . ASP C 1 36 ? 270.08300 161.80900 306.09900 1.000 60.02000 36 ASP C C 1
ATOM 7228 O O . ASP C 1 36 ? 269.63100 162.22100 307.16900 1.000 60.02000 36 ASP C O 1
ATOM 7233 N N . GLY C 1 37 ? 270.56100 160.57900 305.94200 1.000 46.37000 37 GLY C N 1
ATOM 7234 C CA . GLY C 1 37 ? 270.40100 159.55900 306.95100 1.000 46.37000 37 GLY C CA 1
ATOM 7235 C C . GLY C 1 37 ? 269.12700 158.75300 306.84400 1.000 46.37000 37 GLY C C 1
ATOM 7236 O O . GLY C 1 37 ? 268.92000 157.84300 307.65500 1.000 46.37000 37 GLY C O 1
ATOM 7237 N N . LYS C 1 38 ? 268.26900 159.05300 305.87600 1.000 35.81000 38 LYS C N 1
ATOM 7238 C CA . LYS C 1 38 ? 267.00400 158.37100 305.66300 1.000 35.81000 38 LYS C CA 1
ATOM 7239 C C . LYS C 1 38 ? 266.83400 158.08900 304.18000 1.000 35.81000 38 LYS C C 1
ATOM 7240 O O . LYS C 1 38 ? 267.41000 158.79100 303.35100 1.000 35.81000 38 LYS C O 1
ATOM 7246 N N . PRO C 1 39 ? 266.05400 157.08000 303.81500 1.000 32.74000 39 PRO C N 1
ATOM 7247 C CA . PRO C 1 39 ? 265.85700 156.78300 302.39800 1.000 32.74000 39 PRO C CA 1
ATOM 7248 C C . PRO C 1 39 ? 264.91300 157.78400 301.75500 1.000 32.74000 39 PRO C C 1
ATOM 7249 O O . PRO C 1 39 ? 264.44600 158.72900 302.38600 1.000 32.74000 39 PRO C O 1
ATOM 7253 N N . SER C 1 40 ? 264.64400 157.56500 300.47300 1.000 36.07000 40 SER C N 1
ATOM 7254 C CA . SER C 1 40 ? 263.86500 158.52500 299.70300 1.000 36.07000 40 SER C CA 1
ATOM 7255 C C . SER C 1 40 ? 262.37100 158.32800 299.90300 1.000 36.07000 40 SER C C 1
ATOM 7256 O O . SER C 1 40 ? 261.92000 157.29300 300.39000 1.000 36.07000 40 SER C O 1
ATOM 7259 N N . PHE C 1 41 ? 261.60000 159.31000 299.45700 1.000 36.83000 41 PHE C N 1
ATOM 7260 C CA . PHE C 1 41 ? 260.15000 159.23500 299.40300 1.000 36.83000 41 PHE C CA 1
ATOM 7261 C C . PHE C 1 41 ? 259.60100 159.51900 298.02100 1.000 36.83000 41 PHE C C 1
ATOM 7262 O O . PHE C 1 41 ? 260.23200 160.17200 297.18800 1.000 36.83000 41 PHE C O 1
ATOM 7270 N N . ASP C 1 42 ? 258.39400 159.02000 297.81900 1.000 42.30000 42 ASP C N 1
ATOM 7271 C CA . ASP C 1 42 ? 257.48000 159.51600 296.80900 1.000 42.30000 42 ASP C CA 1
ATOM 7272 C C . ASP C 1 42 ? 256.11000 159.52200 297.45900 1.000 42.30000 42 ASP C C 1
ATOM 7273 O O . ASP C 1 42 ? 255.56700 158.45900 297.76300 1.000 42.30000 42 ASP C O 1
ATOM 7278 N N . ILE C 1 43 ? 255.55900 160.70400 297.68900 1.000 37.85000 43 ILE C N 1
ATOM 7279 C CA . ILE C 1 43 ? 254.20500 160.84100 298.20100 1.000 37.85000 43 ILE C CA 1
ATOM 7280 C C . ILE C 1 43 ? 253.37800 161.52700 297.13200 1.000 37.85000 43 ILE C C 1
ATOM 7281 O O . ILE C 1 43 ? 253.77900 162.56700 296.59900 1.000 37.85000 43 ILE C O 1
ATOM 7286 N N . ARG C 1 44 ? 252.23500 160.93700 296.80700 1.000 44.55000 44 ARG C N 1
ATOM 7287 C CA . ARG C 1 44 ? 251.46200 161.36700 295.65500 1.000 44.55000 44 ARG C CA 1
ATOM 7288 C C . ARG C 1 44 ? 250.00500 161.04100 295.90200 1.000 44.55000 44 ARG C C 1
ATOM 7289 O O . ARG C 1 44 ? 249.65600 159.86700 296.04200 1.000 44.55000 44 ARG C O 1
ATOM 7297 N N . LEU C 1 45 ? 249.16300 162.06400 295.95200 1.000 40.93000 45 LEU C N 1
ATOM 7298 C CA . LEU C 1 45 ? 247.73900 161.83500 296.14000 1.000 40.93000 45 LEU C CA 1
ATOM 7299 C C . LEU C 1 45 ? 247.22500 160.99900 294.98200 1.000 40.93000 45 LEU C C 1
ATOM 7300 O O . LEU C 1 45 ? 247.44500 161.34100 293.81900 1.000 40.93000 45 LEU C O 1
ATOM 7305 N N . SER C 1 46 ? 246.56000 159.89400 295.28600 1.000 43.48000 46 SER C N 1
ATOM 7306 C CA . SER C 1 46 ? 246.11200 159.01300 294.22000 1.000 43.48000 46 SER C CA 1
ATOM 7307 C C . SER C 1 46 ? 244.77600 159.46200 293.65000 1.000 43.48000 46 SER C C 1
ATOM 7308 O O . SER C 1 46 ? 244.68700 159.77100 292.45900 1.000 43.48000 46 SER C O 1
ATOM 7311 N N . LYS C 1 47 ? 243.73000 159.49900 294.47200 1.000 51.04000 47 LYS C N 1
ATOM 7312 C CA . LYS C 1 47 ? 242.42900 159.95300 293.98800 1.000 51.04000 47 LYS C CA 1
ATOM 7313 C C . LYS C 1 47 ? 241.60600 160.48700 295.15200 1.000 51.04000 47 LYS C C 1
ATOM 7314 O O . LYS C 1 47 ? 241.09600 159.72000 295.97200 1.000 51.04000 47 LYS C O 1
ATOM 7320 N N . MET C 1 48 ? 241.49300 161.80700 295.22900 1.000 55.15000 48 MET C N 1
ATOM 7321 C CA . MET C 1 48 ? 240.57100 162.43000 296.16500 1.000 55.15000 48 MET C CA 1
ATOM 7322 C C . MET C 1 48 ? 239.15200 162.18000 295.68900 1.000 55.15000 48 MET C C 1
ATOM 7323 O O . MET C 1 48 ? 238.72800 162.73900 294.67500 1.000 55.15000 48 MET C O 1
ATOM 7328 N N . SER C 1 49 ? 238.41600 161.34100 296.40500 1.000 64.19000 49 SER C N 1
ATOM 7329 C CA . SER C 1 49 ? 237.07500 160.98000 295.98300 1.000 64.19000 49 SER C CA 1
ATOM 7330 C C . SER C 1 49 ? 236.09100 161.25600 297.10300 1.000 64.19000 49 SER C C 1
ATOM 7331 O O . SER C 1 49 ? 236.47000 161.55400 298.23600 1.000 64.19000 49 SER C O 1
ATOM 7334 N N . MET C 1 50 ? 234.81400 161.15000 296.76800 1.000 64.85000 50 MET C N 1
ATOM 7335 C CA . MET C 1 50 ? 233.74000 161.24100 297.73800 1.000 64.85000 50 MET C CA 1
ATOM 7336 C C . MET C 1 50 ? 232.85900 160.01200 297.59500 1.000 64.85000 50 MET C C 1
ATOM 7337 O O . MET C 1 50 ? 232.78400 159.40900 296.52100 1.000 64.85000 50 MET C O 1
ATOM 7339 N N . SER C 1 51 ? 232.20200 159.63300 298.68500 1.000 67.92000 51 SER C N 1
ATOM 7340 C CA . SER C 1 51 ? 231.32800 158.47000 298.64400 1.000 67.92000 51 SER C CA 1
ATOM 7341 C C . SER C 1 51 ? 230.35700 158.53600 299.80900 1.000 67.92000 51 SER C C 1
ATOM 7342 O O . SER C 1 51 ? 230.38800 159.47000 300.61200 1.000 67.92000 51 SER C O 1
ATOM 7345 N N . LYS C 1 52 ? 229.48800 157.52200 299.87800 1.000 68.79000 52 LYS C N 1
ATOM 7346 C CA . LYS C 1 52 ? 228.51000 157.37300 300.95600 1.000 68.79000 52 LYS C CA 1
ATOM 7347 C C . LYS C 1 52 ? 227.80300 158.69100 301.24800 1.000 68.79000 52 LYS C C 1
ATOM 7348 O O . LYS C 1 52 ? 227.81000 159.19200 302.37400 1.000 68.79000 52 LYS C O 1
ATOM 7350 N N . PHE C 1 53 ? 227.21000 159.27100 300.21500 1.000 64.49000 53 PHE C N 1
ATOM 7351 C CA . PHE C 1 53 ? 226.53700 160.55000 300.34700 1.000 64.49000 53 PHE C CA 1
ATOM 7352 C C . PHE C 1 53 ? 225.02200 160.39700 300.26600 1.000 64.49000 53 PHE C C 1
ATOM 7353 O O . PHE C 1 53 ? 224.49500 159.49400 299.61000 1.000 64.49000 53 PHE C O 1
ATOM 7361 N N . ALA C 1 54 ? 224.32700 161.30600 300.94500 1.000 60.75000 54 ALA C N 1
ATOM 7362 C CA . ALA C 1 54 ? 222.92200 161.13900 301.28300 1.000 60.75000 54 ALA C CA 1
ATOM 7363 C C . ALA C 1 54 ? 222.02900 161.30100 300.06000 1.000 60.75000 54 ALA C C 1
ATOM 7364 O O . ALA C 1 54 ? 222.49400 161.40100 298.92500 1.000 60.75000 54 ALA C O 1
ATOM 7366 N N . GLU C 1 55 ? 220.72200 161.30300 300.30600 1.000 56.64000 55 GLU C N 1
ATOM 7367 C CA . GLU C 1 55 ? 219.74800 161.57600 299.26200 1.000 56.64000 55 GLU C CA 1
ATOM 7368 C C . GLU C 1 55 ? 218.97200 162.84000 299.60900 1.000 56.64000 55 GLU C C 1
ATOM 7369 O O . GLU C 1 55 ? 218.63100 163.07700 300.77100 1.000 56.64000 55 GLU C O 1
ATOM 7375 N N . TYR C 1 56 ? 218.68900 163.64600 298.58800 1.000 46.95000 56 TYR C N 1
ATOM 7376 C CA . TYR C 1 56 ? 218.24800 165.02100 298.77600 1.000 46.95000 56 TYR C CA 1
ATOM 7377 C C . TYR C 1 56 ? 217.03800 165.38700 297.93700 1.000 46.95000 56 TYR C C 1
ATOM 7378 O O . TYR C 1 56 ? 216.33800 166.34800 298.26900 1.000 46.95000 56 TYR C O 1
ATOM 7387 N N . LYS C 1 57 ? 216.76700 164.65500 296.85900 1.000 48.71000 57 LYS C N 1
ATOM 7388 C CA . LYS C 1 57 ? 215.67300 165.00500 295.96300 1.000 48.71000 57 LYS C CA 1
ATOM 7389 C C . LYS C 1 57 ? 215.57200 163.96000 294.86600 1.000 48.71000 57 LYS C C 1
ATOM 7390 O O . LYS C 1 57 ? 216.50000 163.18600 294.63600 1.000 48.71000 57 LYS C O 1
ATOM 7396 N N . ARG C 1 58 ? 214.43600 163.95400 294.18100 1.000 56.03000 58 ARG C N 1
ATOM 7397 C CA . ARG C 1 58 ? 214.34200 163.29900 292.88600 1.000 56.03000 58 ARG C CA 1
ATOM 7398 C C . ARG C 1 58 ? 213.51500 164.18300 291.97200 1.000 56.03000 58 ARG C C 1
ATOM 7399 O O . ARG C 1 58 ? 212.58000 164.84000 292.43100 1.000 56.03000 58 ARG C O 1
ATOM 7407 N N . TYR C 1 59 ? 213.85100 164.19700 290.68800 1.000 49.86000 59 TYR C N 1
ATOM 7408 C CA . TYR C 1 59 ? 213.08600 164.92000 289.68500 1.000 49.86000 59 TYR C CA 1
ATOM 7409 C C . TYR C 1 59 ? 212.56000 163.91700 288.67500 1.000 49.86000 59 TYR C C 1
ATOM 7410 O O . TYR C 1 59 ? 213.26700 162.97900 288.29900 1.000 49.86000 59 TYR C O 1
ATOM 7419 N N . CYS C 1 60 ? 211.32200 164.11000 288.24600 1.000 67.65000 60 CYS C N 1
ATOM 7420 C CA . CYS C 1 60 ? 210.61900 163.10700 287.45400 1.000 67.65000 60 CYS C CA 1
ATOM 7421 C C . CYS C 1 60 ? 210.74100 163.49200 285.98800 1.000 67.65000 60 CYS C C 1
ATOM 7422 O O . CYS C 1 60 ? 209.83200 164.06900 285.40200 1.000 67.65000 60 CYS C O 1
ATOM 7425 N N . LEU C 1 61 ? 211.87700 163.14800 285.38000 1.000 63.59000 61 LEU C N 1
ATOM 7426 C CA . LEU C 1 61 ? 212.19500 163.66600 284.05400 1.000 63.59000 61 LEU C CA 1
ATOM 7427 C C . LEU C 1 61 ? 211.15200 163.29100 283.01500 1.000 63.59000 61 LEU C C 1
ATOM 7428 O O . LEU C 1 61 ? 211.05700 163.94300 281.97100 1.000 63.59000 61 LEU C O 1
ATOM 7433 N N . GLN C 1 62 ? 210.38100 162.23700 283.25200 1.000 80.53000 62 GLN C N 1
ATOM 7434 C CA . GLN C 1 62 ? 209.35700 161.84300 282.29800 1.000 80.53000 62 GLN C CA 1
ATOM 7435 C C . GLN C 1 62 ? 208.08800 161.51700 283.06800 1.000 80.53000 62 GLN C C 1
ATOM 7436 O O . GLN C 1 62 ? 208.15400 160.98100 284.17700 1.000 80.53000 62 GLN C O 1
ATOM 7442 N N . ALA C 1 63 ? 206.93800 161.83100 282.48200 1.000 86.76000 63 ALA C N 1
ATOM 7443 C CA . ALA C 1 63 ? 205.65300 161.59500 283.11700 1.000 86.76000 63 ALA C CA 1
ATOM 7444 C C . ALA C 1 63 ? 204.82900 160.63200 282.28100 1.000 86.76000 63 ALA C C 1
ATOM 7445 O O . ALA C 1 63 ? 204.94500 160.60900 281.05300 1.000 86.76000 63 ALA C O 1
ATOM 7447 N N . THR C 1 64 ? 203.99800 159.83900 282.95100 1.000 102.55000 64 THR C N 1
ATOM 7448 C CA . THR C 1 64 ? 203.06800 158.95000 282.27400 1.000 102.55000 64 THR C CA 1
ATOM 7449 C C . THR C 1 64 ? 201.71600 159.00100 282.97100 1.000 102.55000 64 THR C C 1
ATOM 7450 O O . THR C 1 64 ? 201.63000 159.14800 284.19300 1.000 102.55000 64 THR C O 1
ATOM 7454 N N . MET C 1 65 ? 200.66400 158.85700 282.17600 1.000 117.38000 65 MET C N 1
ATOM 7455 C CA . MET C 1 65 ? 199.29100 158.94100 282.64600 1.000 117.38000 65 MET C CA 1
ATOM 7456 C C . MET C 1 65 ? 198.56900 157.65000 282.29600 1.000 117.38000 65 MET C C 1
ATOM 7457 O O . MET C 1 65 ? 198.83900 157.04400 281.25600 1.000 117.38000 65 MET C O 1
ATOM 7462 N N . SER C 1 66 ? 197.65100 157.22800 283.16200 1.000 129.29000 66 SER C N 1
ATOM 7463 C CA . SER C 1 66 ? 196.88600 156.01600 282.91400 1.000 129.29000 66 SER C CA 1
ATOM 7464 C C . SER C 1 66 ? 195.58800 156.05000 283.70600 1.000 129.29000 66 SER C C 1
ATOM 7465 O O . SER C 1 66 ? 195.43200 156.83000 284.64900 1.000 129.29000 66 SER C O 1
ATOM 7468 N N . ASP C 1 67 ? 194.66400 155.17900 283.30200 1.000 133.24000 67 ASP C N 1
ATOM 7469 C CA . ASP C 1 67 ? 193.33800 155.01400 283.90500 1.000 133.24000 67 ASP C CA 1
ATOM 7470 C C . ASP C 1 67 ? 192.73200 156.35500 284.31200 1.000 133.24000 67 ASP C C 1
ATOM 7471 O O . ASP C 1 67 ? 192.24100 156.54400 285.42500 1.000 133.24000 67 ASP C O 1
ATOM 7476 N N . VAL C 1 68 ? 192.77900 157.29700 283.37300 1.000 135.68000 68 VAL C N 1
ATOM 7477 C CA . VAL C 1 68 ? 192.17600 158.59900 283.60400 1.000 135.68000 68 VAL C CA 1
ATOM 7478 C C . VAL C 1 68 ? 190.66400 158.46000 283.67800 1.000 135.68000 68 VAL C C 1
ATOM 7479 O O . VAL C 1 68 ? 190.05300 157.66300 282.95300 1.000 135.68000 68 VAL C O 1
ATOM 7483 N N . THR C 1 69 ? 190.05200 159.22400 284.57700 1.000 138.89000 69 THR C N 1
ATOM 7484 C CA . THR C 1 69 ? 188.60700 159.23800 284.73500 1.000 138.89000 69 THR C CA 1
ATOM 7485 C C . THR C 1 69 ? 188.12500 160.67700 284.73600 1.000 138.89000 69 THR C C 1
ATOM 7486 O O . THR C 1 69 ? 188.81000 161.56300 285.25600 1.000 138.89000 69 THR C O 1
ATOM 7490 N N . SER C 1 70 ? 186.95400 160.90700 284.14900 1.000 141.56000 70 SER C N 1
ATOM 7491 C CA . SER C 1 70 ? 186.30900 162.21200 284.16300 1.000 141.56000 70 SER C CA 1
ATOM 7492 C C . SER C 1 70 ? 184.84900 162.02700 284.54300 1.000 141.56000 70 SER C C 1
ATOM 7493 O O . SER C 1 70 ? 184.17500 161.13900 284.01200 1.000 141.56000 70 SER C O 1
ATOM 7496 N N . ILE C 1 71 ? 184.36600 162.86200 285.45800 1.000 146.31000 71 ILE C N 1
ATOM 7497 C CA . ILE C 1 71 ? 182.96400 162.83200 285.85400 1.000 146.31000 71 ILE C CA 1
ATOM 7498 C C . ILE C 1 71 ? 182.32400 164.17600 285.54300 1.000 146.31000 71 ILE C C 1
ATOM 7499 O O . ILE C 1 71 ? 182.70700 165.20700 286.10800 1.000 146.31000 71 ILE C O 1
ATOM 7504 N N . VAL C 1 72 ? 181.35000 164.17500 284.64200 1.000 148.43000 72 VAL C N 1
ATOM 7505 C CA . VAL C 1 72 ? 180.69300 165.40800 284.23100 1.000 148.43000 72 VAL C CA 1
ATOM 7506 C C . VAL C 1 72 ? 179.34200 165.50600 284.92200 1.000 148.43000 72 VAL C C 1
ATOM 7507 O O . VAL C 1 72 ? 178.61100 164.51400 285.02400 1.000 148.43000 72 VAL C O 1
ATOM 7511 N N . ALA C 1 73 ? 179.01000 166.70000 285.40200 1.000 158.98000 73 ALA C N 1
ATOM 7512 C CA . ALA C 1 73 ? 177.73100 166.96000 286.04400 1.000 158.98000 73 ALA C CA 1
ATOM 7513 C C . ALA C 1 73 ? 176.91900 167.93100 285.20200 1.000 158.98000 73 ALA C C 1
ATOM 7514 O O . ALA C 1 73 ? 177.45200 168.92200 284.69300 1.000 158.98000 73 ALA C O 1
ATOM 7516 N N . CYS C 1 74 ? 175.62900 167.63600 285.05200 1.000 165.70000 74 CYS C N 1
ATOM 7517 C CA . CYS C 1 74 ? 174.72800 168.58300 284.42200 1.000 165.70000 74 CYS C CA 1
ATOM 7518 C C . CYS C 1 74 ? 174.66500 169.85400 285.26900 1.000 165.70000 74 CYS C C 1
ATOM 7519 O O . CYS C 1 74 ? 174.83400 169.79800 286.49100 1.000 165.70000 74 CYS C O 1
ATOM 7522 N N . PRO C 1 75 ? 174.43700 171.01200 284.64600 1.000 162.23000 75 PRO C N 1
ATOM 7523 C CA . PRO C 1 75 ? 174.57800 172.27700 285.37700 1.000 162.23000 75 PRO C CA 1
ATOM 7524 C C . PRO C 1 75 ? 173.65600 172.33500 286.58500 1.000 162.23000 75 PRO C C 1
ATOM 7525 O O . PRO C 1 75 ? 172.52200 171.85600 286.55100 1.000 162.23000 75 PRO C O 1
ATOM 7529 N N . GLY C 1 76 ? 174.16500 172.92100 287.66300 1.000 155.34000 76 GLY C N 1
ATOM 7530 C CA . GLY C 1 76 ? 173.44100 172.96900 288.91700 1.000 155.34000 76 GLY C CA 1
ATOM 7531 C C . GLY C 1 76 ? 173.62900 171.70000 289.72200 1.000 155.34000 76 GLY C C 1
ATOM 7532 O O . GLY C 1 76 ? 174.20000 170.72600 289.23100 1.000 155.34000 76 GLY C O 1
ATOM 7533 N N . ASP C 1 79 ? 178.12200 170.33000 291.79500 1.000 154.01000 79 ASP C N 1
ATOM 7534 C CA . ASP C 1 79 ? 179.52000 170.10900 291.44500 1.000 154.01000 79 ASP C CA 1
ATOM 7535 C C . ASP C 1 79 ? 179.82000 168.62000 291.31600 1.000 154.01000 79 ASP C C 1
ATOM 7536 O O . ASP C 1 79 ? 179.36500 167.81600 292.12700 1.000 154.01000 79 ASP C O 1
ATOM 7538 N N . ALA C 1 80 ? 180.58700 168.25700 290.29300 1.000 155.58000 80 ALA C N 1
ATOM 7539 C CA . ALA C 1 80 ? 180.96300 166.87200 290.04700 1.000 155.58000 80 ALA C CA 1
ATOM 7540 C C . ALA C 1 80 ? 182.25100 166.55200 290.79100 1.000 155.58000 80 ALA C C 1
ATOM 7541 O O . ALA C 1 80 ? 183.28800 167.17600 290.54600 1.000 155.58000 80 ALA C O 1
ATOM 7543 N N . HIS C 1 81 ? 182.18000 165.58500 291.69400 1.000 149.34000 81 HIS C N 1
ATOM 7544 C CA . HIS C 1 81 ? 183.35500 165.12000 292.40800 1.000 149.34000 81 HIS C CA 1
ATOM 7545 C C . HIS C 1 81 ? 183.65400 163.67400 292.03500 1.000 149.34000 81 HIS C C 1
ATOM 7546 O O . HIS C 1 81 ? 182.78100 162.92000 291.60100 1.000 149.34000 81 HIS C O 1
ATOM 7553 N N . ASN C 1 82 ? 184.91100 163.28900 292.20800 1.000 144.26000 82 ASN C N 1
ATOM 7554 C CA . ASN C 1 82 ? 185.37000 161.97200 291.80800 1.000 144.26000 82 ASN C CA 1
ATOM 7555 C C . ASN C 1 82 ? 185.95000 161.23600 293.00400 1.000 144.26000 82 ASN C C 1
ATOM 7556 O O . ASN C 1 82 ? 186.55200 161.84000 293.89500 1.000 144.26000 82 ASN C O 1
ATOM 7561 N N . ASP C 1 83 ? 185.75900 159.91600 293.00800 1.000 148.12000 83 ASP C N 1
ATOM 7562 C CA . ASP C 1 83 ? 186.31600 159.08800 294.07100 1.000 148.12000 83 ASP C CA 1
ATOM 7563 C C . ASP C 1 83 ? 187.83600 159.15700 294.07800 1.000 148.12000 83 ASP C C 1
ATOM 7564 O O . ASP C 1 83 ? 188.46200 159.15800 295.14400 1.000 148.12000 83 ASP C O 1
ATOM 7569 N N . LYS C 1 84 ? 188.44300 159.21800 292.89700 1.000 136.95000 84 LYS C N 1
ATOM 7570 C CA . LYS C 1 84 ? 189.88900 159.25200 292.76800 1.000 136.95000 84 LYS C CA 1
ATOM 7571 C C . LYS C 1 84 ? 190.51300 160.48800 293.39300 1.000 136.95000 84 LYS C C 1
ATOM 7572 O O . LYS C 1 84 ? 191.71800 160.47500 293.66400 1.000 136.95000 84 LYS C O 1
ATOM 7574 N N . SER C 1 85 ? 189.72700 161.53900 293.63500 1.000 131.67000 85 SER C N 1
ATOM 7575 C CA . SER C 1 85 ? 190.28000 162.78400 294.15500 1.000 131.67000 85 SER C CA 1
ATOM 7576 C C . SER C 1 85 ? 190.97500 162.58200 295.49200 1.000 131.67000 85 SER C C 1
ATOM 7577 O O . SER C 1 85 ? 191.91100 163.31800 295.82300 1.000 131.67000 85 SER C O 1
ATOM 7580 N N . LYS C 1 86 ? 190.53400 161.60000 296.27500 1.000 131.74000 86 LYS C N 1
ATOM 7581 C CA . LYS C 1 86 ? 191.20200 161.32400 297.54000 1.000 131.74000 86 LYS C CA 1
ATOM 7582 C C . LYS C 1 86 ? 192.52900 160.60600 297.33100 1.000 131.74000 86 LYS C C 1
ATOM 7583 O O . LYS C 1 86 ? 193.42000 160.69600 298.18400 1.000 131.74000 86 LYS C O 1
ATOM 7585 N N . ASN C 1 87 ? 192.68300 159.89800 296.21600 1.000 131.19000 87 ASN C N 1
ATOM 7586 C CA . ASN C 1 87 ? 193.89300 159.12000 295.97700 1.000 131.19000 87 ASN C CA 1
ATOM 7587 C C . ASN C 1 87 ? 195.06400 160.04800 295.69000 1.000 131.19000 87 ASN C C 1
ATOM 7588 O O . ASN C 1 87 ? 195.08200 160.74100 294.66700 1.000 131.19000 87 ASN C O 1
ATOM 7593 N N . HIS C 1 88 ? 196.04900 160.05100 296.58800 1.000 123.25000 88 HIS C N 1
ATOM 7594 C CA . HIS C 1 88 ? 197.16800 160.96900 296.43300 1.000 123.25000 88 HIS C CA 1
ATOM 7595 C C . HIS C 1 88 ? 198.02200 160.62400 295.22500 1.000 123.25000 88 HIS C C 1
ATOM 7596 O O . HIS C 1 88 ? 198.63100 161.51600 294.62500 1.000 123.25000 88 HIS C O 1
ATOM 7603 N N . GLU C 1 89 ? 198.08100 159.34800 294.85100 1.000 119.22000 89 GLU C N 1
ATOM 7604 C CA . GLU C 1 89 ? 198.80600 158.97700 293.64700 1.000 119.22000 89 GLU C CA 1
ATOM 7605 C C . GLU C 1 89 ? 198.13200 159.50900 292.39200 1.000 119.22000 89 GLU C C 1
ATOM 7606 O O . GLU C 1 89 ? 198.72900 159.45900 291.31200 1.000 119.22000 89 GLU C O 1
ATOM 7608 N N . TYR C 1 90 ? 196.90700 160.01200 292.50700 1.000 121.96000 90 TYR C N 1
ATOM 7609 C CA . TYR C 1 90 ? 196.18100 160.57100 291.37700 1.000 121.96000 90 TYR C CA 1
ATOM 7610 C C . TYR C 1 90 ? 196.22500 162.09100 291.40900 1.000 121.96000 90 TYR C C 1
ATOM 7611 O O . TYR C 1 90 ? 196.00700 162.70500 292.45800 1.000 121.96000 90 TYR C O 1
ATOM 7620 N N . ILE C 1 91 ? 196.50700 162.68600 290.25700 1.000 111.23000 91 ILE C N 1
ATOM 7621 C CA . ILE C 1 91 ? 196.30600 164.10900 290.02800 1.000 111.23000 91 ILE C CA 1
ATOM 7622 C C . ILE C 1 91 ? 194.90000 164.28700 289.48300 1.000 111.23000 91 ILE C C 1
ATOM 7623 O O . ILE C 1 91 ? 194.40100 163.43400 288.73800 1.000 111.23000 91 ILE C O 1
ATOM 7628 N N . CYS C 1 92 ? 194.24600 165.37800 289.86300 1.000 121.14000 92 CYS C N 1
ATOM 7629 C CA . CYS C 1 92 ? 192.88800 165.60000 289.40700 1.000 121.14000 92 CYS C CA 1
ATOM 7630 C C . CYS C 1 92 ? 192.58200 167.09000 289.42700 1.000 121.14000 92 CYS C C 1
ATOM 7631 O O . CYS C 1 92 ? 193.19500 167.85500 290.17500 1.000 121.14000 92 CYS C O 1
ATOM 7634 N N . LYS C 1 93 ? 191.62300 167.49200 288.59500 1.000 119.33000 93 LYS C N 1
ATOM 7635 C CA . LYS C 1 93 ? 191.28800 168.89500 288.40100 1.000 119.33000 93 LYS C CA 1
ATOM 7636 C C . LYS C 1 93 ? 189.77700 169.04000 288.31100 1.000 119.33000 93 LYS C C 1
ATOM 7637 O O . LYS C 1 93 ? 189.07900 168.09100 287.94300 1.000 119.33000 93 LYS C O 1
ATOM 7643 N N . ALA C 1 94 ? 189.27600 170.22300 288.65500 1.000 132.69000 94 ALA C N 1
ATOM 7644 C CA . ALA C 1 94 ? 187.86100 170.55000 288.53900 1.000 132.69000 94 ALA C CA 1
ATOM 7645 C C . ALA C 1 94 ? 187.70000 171.69200 287.54500 1.000 132.69000 94 ALA C C 1
ATOM 7646 O O . ALA C 1 94 ? 188.18000 172.80400 287.79200 1.000 132.69000 94 ALA C O 1
ATOM 7648 N N . VAL C 1 95 ? 187.01200 171.42200 286.43500 1.000 138.35000 95 VAL C N 1
ATOM 7649 C CA . VAL C 1 95 ? 186.85700 172.38500 285.35400 1.000 138.35000 95 VAL C CA 1
ATOM 7650 C C . VAL C 1 95 ? 185.37400 172.51700 285.03300 1.000 138.35000 95 VAL C C 1
ATOM 7651 O O . VAL C 1 95 ? 184.56700 171.63700 285.33800 1.000 138.35000 95 VAL C O 1
ATOM 7655 N N . ASN C 1 96 ? 185.01900 173.64000 284.40900 1.000 144.69000 96 ASN C N 1
ATOM 7656 C CA . ASN C 1 96 ? 183.62100 174.03300 284.23700 1.000 144.69000 96 ASN C CA 1
ATOM 7657 C C . ASN C 1 96 ? 183.21500 173.93500 282.77000 1.000 144.69000 96 ASN C C 1
ATOM 7658 O O . ASN C 1 96 ? 183.65200 174.71600 281.92600 1.000 144.69000 96 ASN C O 1
ATOM 7663 N N . ASN C 1 97 ? 182.35900 172.95800 282.47800 1.000 149.87000 97 ASN C N 1
ATOM 7664 C CA . ASN C 1 97 ? 181.67500 172.83100 281.20100 1.000 149.87000 97 ASN C CA 1
ATOM 7665 C C . ASN C 1 97 ? 180.55000 171.82100 281.37200 1.000 149.87000 97 ASN C C 1
ATOM 7666 O O . ASN C 1 97 ? 180.75600 170.75500 281.95600 1.000 149.87000 97 ASN C O 1
ATOM 7671 N N . ASP C 1 98 ? 179.35800 172.15900 280.88700 1.000 160.94000 98 ASP C N 1
ATOM 7672 C CA . ASP C 1 98 ? 178.19500 171.30300 281.07200 1.000 160.94000 98 ASP C CA 1
ATOM 7673 C C . ASP C 1 98 ? 177.74300 170.73500 279.73800 1.000 160.94000 98 ASP C C 1
ATOM 7674 O O . ASP C 1 98 ? 177.72400 171.42400 278.71400 1.000 160.94000 98 ASP C O 1
ATOM 7676 N N . ARG C 1 99 ? 177.37300 169.45900 279.77200 1.000 160.81000 99 ARG C N 1
ATOM 7677 C CA . ARG C 1 99 ? 176.84200 168.80000 278.59100 1.000 160.81000 99 ARG C CA 1
ATOM 7678 C C . ARG C 1 99 ? 175.59000 169.51900 278.11000 1.000 160.81000 99 ARG C C 1
ATOM 7679 O O . ARG C 1 99 ? 174.70600 169.86000 278.90000 1.000 160.81000 99 ARG C O 1
ATOM 7681 N N . GLY C 1 100 ? 175.52600 169.76600 276.80600 1.000 166.36000 100 GLY C N 1
ATOM 7682 C CA . GLY C 1 100 ? 174.37500 170.40800 276.218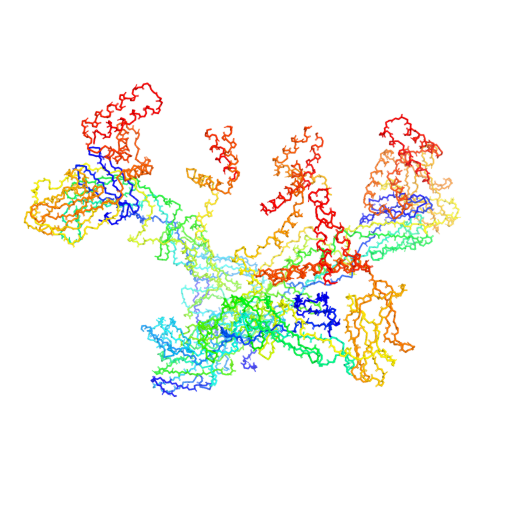00 1.000 166.36000 100 GLY C CA 1
ATOM 7683 C C . GLY C 1 100 ? 173.20900 169.45500 276.06400 1.000 166.36000 100 GLY C C 1
ATOM 7684 O O . GLY C 1 100 ? 173.28200 168.26600 276.37400 1.000 166.36000 100 GLY C O 1
ATOM 7685 N N . TRP C 1 101 ? 172.09700 170.00800 275.57400 1.000 165.94000 101 TRP C N 1
ATOM 7686 C CA . TRP C 1 101 ? 170.92600 169.18000 275.30800 1.000 165.94000 101 TRP C CA 1
ATOM 7687 C C . TRP C 1 101 ? 171.25100 168.09400 274.29300 1.000 165.94000 101 TRP C C 1
ATOM 7688 O O . TRP C 1 101 ? 170.85500 166.93500 274.46400 1.000 165.94000 101 TRP C O 1
ATOM 7690 N N . GLY C 1 102 ? 171.97700 168.44900 273.23300 1.000 166.39000 102 GLY C N 1
ATOM 7691 C CA . GLY C 1 102 ? 172.45200 167.43700 272.30500 1.000 166.39000 102 GLY C CA 1
ATOM 7692 C C . GLY C 1 102 ? 173.42300 166.47000 272.95400 1.000 166.39000 102 GLY C C 1
ATOM 7693 O O . GLY C 1 102 ? 173.47700 165.29100 272.59300 1.000 166.39000 102 GLY C O 1
ATOM 7694 N N . ASN C 1 103 ? 174.21000 166.95700 273.91400 1.000 161.45000 103 ASN C N 1
ATOM 7695 C CA . ASN C 1 103 ? 175.12100 166.07700 274.63700 1.000 161.45000 103 ASN C CA 1
ATOM 7696 C C . ASN C 1 103 ? 174.35700 165.11500 275.53600 1.000 161.45000 103 ASN C C 1
ATOM 7697 O O . ASN C 1 103 ? 174.77100 163.96600 275.72000 1.000 161.45000 103 ASN C O 1
ATOM 7699 N N . GLY C 1 104 ? 173.24000 165.56400 276.10600 1.000 168.71000 104 GLY C N 1
ATOM 7700 C CA . GLY C 1 104 ? 172.40100 164.67400 276.88500 1.000 168.71000 104 GLY C CA 1
ATOM 7701 C C . GLY C 1 104 ? 171.77700 165.27800 278.12600 1.000 168.71000 104 GLY C C 1
ATOM 7702 O O . GLY C 1 104 ? 170.71000 164.83400 278.55900 1.000 168.71000 104 GLY C O 1
ATOM 7703 N N . CYS C 1 105 ? 172.42000 166.28600 278.71000 1.000 173.33000 105 CYS C N 1
ATOM 7704 C CA . CYS C 1 105 ? 171.86800 166.92000 279.89900 1.000 173.33000 105 CYS C CA 1
ATOM 7705 C C . CYS C 1 105 ? 170.63400 167.74200 279.54200 1.000 173.33000 105 CYS C C 1
ATOM 7706 O O . CYS C 1 105 ? 170.41700 168.11100 278.38400 1.000 173.33000 105 CYS C O 1
ATOM 7709 N N . VAL C 1 106 ? 169.81400 168.01600 280.55800 1.000 165.46000 106 VAL C N 1
ATOM 7710 C CA . VAL C 1 106 ? 168.55100 168.71300 280.33200 1.000 165.46000 106 VAL C CA 1
ATOM 7711 C C . VAL C 1 106 ? 168.79500 170.12400 279.81300 1.000 165.46000 106 VAL C C 1
ATOM 7712 O O . VAL C 1 106 ? 168.14700 170.57100 278.85900 1.000 165.46000 106 VAL C O 1
ATOM 7714 N N . LEU C 1 107 ? 169.73000 170.84600 280.42300 1.000 163.31000 107 LEU C N 1
ATOM 7715 C CA . LEU C 1 107 ? 169.98700 172.24000 280.08800 1.000 163.31000 107 LEU C CA 1
ATOM 7716 C C . LEU C 1 107 ? 171.41700 172.38400 279.58800 1.000 163.31000 107 LEU C C 1
ATOM 7717 O O . LEU C 1 107 ? 172.35500 171.90400 280.23300 1.000 163.31000 107 LEU C O 1
ATOM 7719 N N . PHE C 1 108 ? 171.57700 173.03600 278.43900 1.000 158.72000 108 PHE C N 1
ATOM 7720 C CA . PHE C 1 108 ? 172.90700 173.32800 277.92500 1.000 158.72000 108 PHE C CA 1
ATOM 7721 C C . PHE C 1 108 ? 173.54500 174.46300 278.71800 1.000 158.72000 108 PHE C C 1
ATOM 7722 O O . PHE C 1 108 ? 172.87100 175.41500 279.12000 1.000 158.72000 108 PHE C O 1
ATOM 7724 N N . GLY C 1 109 ? 174.85200 174.35900 278.94600 1.000 158.87000 109 GLY C N 1
ATOM 7725 C CA . GLY C 1 109 ? 175.54700 175.40500 279.68100 1.000 158.87000 109 GLY C CA 1
ATOM 7726 C C . GLY C 1 109 ? 176.94400 174.98600 280.08700 1.000 158.87000 109 GLY C C 1
ATOM 7727 O O . GLY C 1 109 ? 177.58700 174.17000 279.41700 1.000 158.87000 109 GLY C O 1
ATOM 7728 N N . LYS C 1 110 ? 177.40800 175.56800 281.19100 1.000 160.33000 110 LYS C N 1
ATOM 7729 C CA . LYS C 1 110 ? 178.71700 175.27800 281.76600 1.000 160.33000 110 LYS C CA 1
ATOM 7730 C C . LYS C 1 110 ? 178.52300 174.67700 283.15200 1.000 160.33000 110 LYS C C 1
ATOM 7731 O O . LYS C 1 110 ? 177.74400 175.20100 283.95500 1.000 160.33000 110 LYS C O 1
ATOM 7733 N N . GLY C 1 111 ? 179.23100 173.58600 283.42900 1.000 159.72000 111 GLY C N 1
ATOM 7734 C CA . GLY C 1 111 ? 179.05600 172.82200 284.65400 1.000 159.72000 111 GLY C CA 1
ATOM 7735 C C . GLY C 1 111 ? 180.34200 172.10800 285.03800 1.000 159.72000 111 GLY C C 1
ATOM 7736 O O . GLY C 1 111 ? 181.29200 172.05900 284.26000 1.000 159.72000 111 GLY C O 1
ATOM 7737 N N . SER C 1 112 ? 180.34400 171.54400 286.24100 1.000 154.88000 112 SER C N 1
ATOM 7738 C CA . SER C 1 112 ? 181.56800 171.00200 286.81800 1.000 154.88000 112 SER C CA 1
ATOM 7739 C C . SER C 1 112 ? 182.00800 169.72000 286.11900 1.000 154.88000 112 SER C C 1
ATOM 7740 O O . SER C 1 112 ? 181.18700 168.85700 285.79200 1.000 154.88000 112 SER C O 1
ATOM 7743 N N . MET C 1 113 ? 183.31800 169.60200 285.89600 1.000 142.82000 113 MET C N 1
ATOM 7744 C CA . MET C 1 113 ? 183.95300 168.36700 285.45500 1.000 142.82000 113 MET C CA 1
ATOM 7745 C C . MET C 1 113 ? 185.15100 168.08500 286.34300 1.000 142.82000 113 MET C C 1
ATOM 7746 O O . MET C 1 113 ? 185.95400 168.98500 286.60500 1.000 142.82000 113 MET C O 1
ATOM 7751 N N . GLU C 1 114 ? 185.27500 166.84300 286.79400 1.000 136.97000 114 GLU C N 1
ATOM 7752 C CA . GLU C 1 114 ? 186.43400 166.39500 287.55200 1.000 136.97000 114 GLU C CA 1
ATOM 7753 C C . GLU C 1 114 ? 187.15300 165.32300 286.75100 1.000 136.97000 114 GLU C C 1
ATOM 7754 O O . GLU C 1 114 ? 186.57300 164.27400 286.45400 1.000 136.97000 114 GLU C O 1
ATOM 7756 N N . THR C 1 115 ? 188.41200 165.58400 286.41200 1.000 128.31000 115 THR C N 1
ATOM 7757 C CA . THR C 1 115 ? 189.21000 164.68300 285.59100 1.000 128.31000 115 THR C CA 1
ATOM 7758 C C . THR C 1 115 ? 190.40900 164.22200 286.40000 1.000 128.31000 115 THR C C 1
ATOM 7759 O O . THR C 1 115 ? 191.31100 165.01600 286.68200 1.000 128.31000 115 THR C O 1
ATOM 7763 N N . CYS C 1 116 ? 190.42100 162.94700 286.76500 1.000 130.31000 116 CYS C N 1
ATOM 7764 C CA . CYS C 1 116 ? 191.46900 162.37800 287.59500 1.000 130.31000 116 CYS C CA 1
ATOM 7765 C C . CYS C 1 116 ? 192.18000 161.29800 286.79500 1.000 130.31000 116 CYS C C 1
ATOM 7766 O O . CYS C 1 116 ? 191.59300 160.71200 285.88100 1.000 130.31000 116 CYS C O 1
ATOM 7769 N N . GLY C 1 117 ? 193.43000 161.02300 287.14100 1.000 121.38000 117 GLY C N 1
ATOM 7770 C CA . GLY C 1 117 ? 194.19800 160.00800 286.44200 1.000 121.38000 117 GLY C CA 1
ATOM 7771 C C . GLY C 1 117 ? 195.35900 159.51100 287.27700 1.000 121.38000 117 GLY C C 1
ATOM 7772 O O . GLY C 1 117 ? 195.71400 160.09800 288.30000 1.000 121.38000 117 GLY C O 1
ATOM 7773 N N . LYS C 1 118 ? 195.95400 158.41100 286.81900 1.000 118.69000 118 LYS C N 1
ATOM 7774 C CA . LYS C 1 118 ? 197.11600 157.83700 287.48400 1.000 118.69000 118 LYS C CA 1
ATOM 7775 C C . LYS C 1 118 ? 198.39600 158.49800 287.00100 1.000 118.69000 118 LYS C C 1
ATOM 7776 O O . LYS C 1 118 ? 198.79000 158.33700 285.84100 1.000 118.69000 118 LYS C O 1
ATOM 7782 N N . PHE C 1 119 ? 199.06100 159.21000 287.90200 1.000 101.53000 119 PHE C N 1
ATOM 7783 C CA . PHE C 1 119 ? 200.33400 159.85300 287.61300 1.000 101.53000 119 PHE C CA 1
ATOM 7784 C C . PHE C 1 119 ? 201.45200 158.86000 287.88700 1.000 101.53000 119 PHE C C 1
ATOM 7785 O O . PHE C 1 119 ? 201.70500 158.51100 289.04300 1.000 101.53000 119 PHE C O 1
ATOM 7793 N N . GLU C 1 120 ? 202.12500 158.42100 286.83300 1.000 106.08000 120 GLU C N 1
ATOM 7794 C CA . GLU C 1 120 ? 203.18500 157.43700 286.95800 1.000 106.08000 120 GLU C CA 1
ATOM 7795 C C . GLU C 1 120 ? 204.50700 158.01600 286.47800 1.000 106.08000 120 GLU C C 1
ATOM 7796 O O . GLU C 1 120 ? 204.56800 158.70700 285.45800 1.000 106.08000 120 GLU C O 1
ATOM 7802 N N . CYS C 1 121 ? 205.56900 157.71900 287.22500 1.000 96.43000 121 CYS C N 1
ATOM 7803 C CA . CYS C 1 121 ? 206.88200 158.30100 286.99700 1.000 96.43000 121 CYS C CA 1
ATOM 7804 C C . CYS C 1 121 ? 207.93000 157.22900 286.75500 1.000 96.43000 121 CYS C C 1
ATOM 7805 O O . CYS C 1 121 ? 207.91400 156.17200 287.39000 1.000 96.43000 121 CYS C O 1
ATOM 7808 N N . LYS C 1 122 ? 208.84300 157.52400 285.83800 1.000 80.27000 122 LYS C N 1
ATOM 7809 C CA . LYS C 1 122 ? 210.02900 156.72200 285.59500 1.000 80.27000 122 LYS C CA 1
ATOM 7810 C C . LYS C 1 122 ? 211.12800 157.65500 285.11900 1.000 80.27000 122 LYS C C 1
ATOM 7811 O O . LYS C 1 122 ? 210.92700 158.86700 285.02800 1.000 80.27000 122 LYS C O 1
ATOM 7813 N N . LYS C 1 123 ? 212.29600 157.08400 284.83300 1.000 66.91000 123 LYS C N 1
ATOM 7814 C CA . LYS C 1 123 ? 213.46300 157.86900 284.44100 1.000 66.91000 123 LYS C CA 1
ATOM 7815 C C . LYS C 1 123 ? 213.72000 158.98200 285.45000 1.000 66.91000 123 LYS C C 1
ATOM 7816 O O . LYS C 1 123 ? 214.08500 160.10300 285.09500 1.000 66.91000 123 LYS C O 1
ATOM 7818 N N . LYS C 1 124 ? 213.51700 158.66600 286.72400 1.000 64.12000 124 LYS C N 1
ATOM 7819 C CA . LYS C 1 124 ? 213.58700 159.67700 287.76600 1.000 64.12000 124 LYS C CA 1
ATOM 7820 C C . LYS C 1 124 ? 215.00500 160.20400 287.90300 1.000 64.12000 124 LYS C C 1
ATOM 7821 O O . LYS C 1 124 ? 215.95300 159.43600 288.08100 1.000 64.12000 124 LYS C O 1
ATOM 7823 N N . MET C 1 125 ? 215.14600 161.51700 287.80900 1.000 62.91000 125 MET C N 1
ATOM 7824 C CA . MET C 1 125 ? 216.41200 162.15900 288.10900 1.000 62.91000 125 MET C CA 1
ATOM 7825 C C . MET C 1 125 ? 216.72400 161.98200 289.58600 1.000 62.91000 125 MET C C 1
ATOM 7826 O O . MET C 1 125 ? 215.82300 161.86000 290.41800 1.000 62.91000 125 MET C O 1
ATOM 7831 N N . ALA C 1 126 ? 218.00800 161.94600 289.91600 1.000 54.87000 126 ALA C N 1
ATOM 7832 C CA . ALA C 1 126 ? 218.42200 161.68800 291.28500 1.000 54.87000 126 ALA C CA 1
ATOM 7833 C C . ALA C 1 126 ? 219.36400 162.78100 291.75200 1.000 54.87000 126 ALA C C 1
ATOM 7834 O O . ALA C 1 126 ? 220.40300 163.01800 291.12900 1.000 54.87000 126 ALA C O 1
ATOM 7836 N N . GLY C 1 127 ? 219.00400 163.43800 292.84900 1.000 51.03000 127 GLY C N 1
ATOM 7837 C CA . GLY C 1 127 ? 219.87400 164.38900 293.51100 1.000 51.03000 127 GLY C CA 1
ATOM 7838 C C . GLY C 1 127 ? 220.38900 163.80400 294.81500 1.000 51.03000 127 GLY C C 1
ATOM 7839 O O . GLY C 1 127 ? 219.65400 163.13300 295.53700 1.000 51.03000 127 GLY C O 1
ATOM 7840 N N . LYS C 1 128 ? 221.66000 164.06200 295.09800 1.000 49.78000 128 LYS C N 1
ATOM 7841 C CA . LYS C 1 128 ? 222.29200 163.58500 296.31600 1.000 49.78000 128 LYS C CA 1
ATOM 7842 C C . LYS C 1 128 ? 223.24400 164.64900 296.82900 1.000 49.78000 128 LYS C C 1
ATOM 7843 O O . LYS C 1 128 ? 224.27700 164.90800 296.20800 1.000 49.78000 128 LYS C O 1
ATOM 7849 N N . LEU C 1 129 ? 222.89600 165.26900 297.94800 1.000 50.24000 129 LEU C N 1
ATOM 7850 C CA . LEU C 1 129 ? 223.77900 166.24400 298.56200 1.000 50.24000 129 LEU C CA 1
ATOM 7851 C C . LEU C 1 129 ? 224.95000 165.52500 299.21400 1.000 50.24000 129 LEU C C 1
ATOM 7852 O O . LEU C 1 129 ? 224.79300 164.45200 299.79900 1.000 50.24000 129 LEU C O 1
ATOM 7857 N N . VAL C 1 130 ? 226.13100 166.12700 299.11100 1.000 52.68000 130 VAL C N 1
ATOM 7858 C CA . VAL C 1 130 ? 227.35900 165.53900 299.62800 1.000 52.68000 130 VAL C CA 1
ATOM 7859 C C . VAL C 1 130 ? 228.03400 166.53300 300.55900 1.000 52.68000 130 VAL C C 1
ATOM 7860 O O . VAL C 1 130 ? 228.10300 167.73000 300.26300 1.000 52.68000 130 VAL C O 1
ATOM 7864 N N . ALA C 1 131 ? 228.52300 166.03400 301.68900 1.000 57.84000 131 ALA C N 1
ATOM 7865 C CA . ALA C 1 131 ? 229.07300 166.85600 302.75600 1.000 57.84000 131 ALA C CA 1
ATOM 7866 C C . ALA C 1 131 ? 230.59200 166.91000 302.67300 1.000 57.84000 131 ALA C C 1
ATOM 7867 O O . ALA C 1 131 ? 231.23400 166.09500 302.01000 1.000 57.84000 131 ALA C O 1
ATOM 7869 N N . ARG C 1 132 ? 231.16200 167.90300 303.35900 1.000 61.75000 132 ARG C N 1
ATOM 7870 C CA . ARG C 1 132 ? 232.61100 167.97400 303.50200 1.000 61.75000 132 ARG C CA 1
ATOM 7871 C C . ARG C 1 132 ? 233.16000 166.72800 304.17200 1.000 61.75000 132 ARG C C 1
ATOM 7872 O O . ARG C 1 132 ? 234.12900 166.13900 303.68500 1.000 61.75000 132 ARG C O 1
ATOM 7880 N N . GLU C 1 133 ? 232.56200 166.31400 305.27700 1.000 63.05000 133 GLU C N 1
ATOM 7881 C CA . GLU C 1 133 ? 232.89200 165.02800 305.85800 1.000 63.05000 133 GLU C CA 1
ATOM 7882 C C . GLU C 1 133 ? 232.60200 163.93700 304.83500 1.000 63.05000 133 GLU C C 1
ATOM 7883 O O . GLU C 1 133 ? 231.87600 164.14400 303.86200 1.000 63.05000 133 GLU C O 1
ATOM 7889 N N . ASN C 1 134 ? 233.20900 162.77500 305.04800 1.000 64.40000 134 ASN C N 1
ATOM 7890 C CA . ASN C 1 134 ? 232.99000 161.61200 304.19900 1.000 64.40000 134 ASN C CA 1
ATOM 7891 C C . ASN C 1 134 ? 233.62100 161.83200 302.82600 1.000 64.40000 134 ASN C C 1
ATOM 7892 O O . ASN C 1 134 ? 233.08600 161.43200 301.79000 1.000 64.40000 134 ASN C O 1
ATOM 7897 N N . VAL C 1 135 ? 234.77100 162.49800 302.82600 1.000 58.94000 135 VAL C N 1
ATOM 7898 C CA . VAL C 1 135 ? 235.66800 162.55700 301.68000 1.000 58.94000 135 VAL C CA 1
ATOM 7899 C C . VAL C 1 135 ? 236.90600 161.74700 302.03700 1.000 58.94000 135 VAL C C 1
ATOM 7900 O O . VAL C 1 135 ? 237.47300 161.91300 303.12300 1.000 58.94000 135 VAL C O 1
ATOM 7904 N N . GLU C 1 136 ? 237.28400 160.83000 301.16200 1.000 60.42000 136 GLU C N 1
ATOM 7905 C CA . GLU C 1 136 ? 238.42500 159.97400 301.43400 1.000 60.42000 136 GLU C CA 1
ATOM 7906 C C . GLU C 1 136 ? 239.48000 160.12600 300.34900 1.000 60.42000 136 GLU C C 1
ATOM 7907 O O . GLU C 1 136 ? 239.17700 160.38200 299.18300 1.000 60.42000 136 GLU C O 1
ATOM 7913 N N . SER C 1 137 ? 240.73500 159.95600 300.74800 1.000 48.42000 137 SER C N 1
ATOM 7914 C CA . SER C 1 137 ? 241.86100 160.19000 299.85100 1.000 48.42000 137 SER C CA 1
ATOM 7915 C C . SER C 1 137 ? 242.93000 159.15600 300.16000 1.000 48.42000 137 SER C C 1
ATOM 7916 O O . SER C 1 137 ? 243.37600 159.05800 301.30400 1.000 48.42000 137 SER C O 1
ATOM 7919 N N . VAL C 1 138 ? 243.33900 158.39500 299.15100 1.000 44.54000 138 VAL C N 1
ATOM 7920 C CA . VAL C 1 138 ? 244.31700 157.32900 299.32600 1.000 44.54000 138 VAL C CA 1
ATOM 7921 C C . VAL C 1 138 ? 245.71000 157.84100 298.97300 1.000 44.54000 138 VAL C C 1
ATOM 7922 O O . VAL C 1 138 ? 246.17600 157.69600 297.83900 1.000 44.54000 138 VAL C O 1
ATOM 7926 N N . VAL C 1 139 ? 246.39400 158.41400 299.95600 1.000 36.71000 139 VAL C N 1
ATOM 7927 C CA . VAL C 1 139 ? 247.77200 158.85400 299.79400 1.000 36.71000 139 VAL C CA 1
ATOM 7928 C C . VAL C 1 139 ? 248.65200 157.62300 299.73300 1.000 36.71000 139 VAL C C 1
ATOM 7929 O O . VAL C 1 139 ? 248.52300 156.72100 300.56800 1.000 36.71000 139 VAL C O 1
ATOM 7933 N N . THR C 1 140 ? 249.53800 157.57300 298.74700 1.000 39.82000 140 THR C N 1
ATOM 7934 C CA . THR C 1 140 ? 250.43700 156.44400 298.57300 1.000 39.82000 140 THR C CA 1
ATOM 7935 C C . THR C 1 140 ? 251.87800 156.90200 298.71900 1.000 39.82000 140 THR C C 1
ATOM 7936 O O . THR C 1 140 ? 252.20900 158.05600 298.43300 1.000 39.82000 140 THR C O 1
ATOM 7940 N N . VAL C 1 141 ? 252.72800 155.99800 299.19000 1.000 36.16000 141 VAL C N 1
ATOM 7941 C CA . VAL C 1 141 ? 254.14200 156.27800 299.37500 1.000 36.16000 141 VAL C CA 1
ATOM 7942 C C . VAL C 1 141 ? 254.93800 155.18400 298.69300 1.000 36.16000 141 VAL C C 1
ATOM 7943 O O . VAL C 1 141 ? 254.69600 153.99600 298.92900 1.000 36.16000 141 VAL C O 1
ATOM 7947 N N . HIS C 1 142 ? 255.88100 155.58500 297.85000 1.000 39.33000 142 HIS C N 1
ATOM 7948 C CA . HIS C 1 142 ? 256.80800 154.67100 297.20400 1.000 39.33000 142 HIS C CA 1
ATOM 7949 C C . HIS C 1 142 ? 258.21900 155.11400 297.54100 1.000 39.33000 142 HIS C C 1
ATOM 7950 O O . HIS C 1 142 ? 258.52700 156.30800 297.48000 1.000 39.33000 142 HIS C O 1
ATOM 7957 N N . VAL C 1 143 ? 259.06500 154.16000 297.90900 1.000 39.12000 143 VAL C N 1
ATOM 7958 C CA . VAL C 1 143 ? 260.39300 154.44200 298.43400 1.000 39.12000 143 VAL C CA 1
ATOM 7959 C C . VAL C 1 143 ? 261.42900 153.80300 297.52700 1.000 39.12000 143 VAL C C 1
ATOM 7960 O O . VAL C 1 143 ? 261.34800 152.60500 297.23500 1.000 39.12000 143 VAL C O 1
ATOM 7964 N N . HIS C 1 144 ? 262.40700 154.59300 297.10000 1.000 35.82000 144 HIS C N 1
ATOM 7965 C CA . HIS C 1 144 ? 263.39600 154.11100 296.15600 1.000 35.82000 144 HIS C CA 1
ATOM 7966 C C . HIS C 1 144 ? 264.48000 153.32000 296.87600 1.000 35.82000 144 HIS C C 1
ATOM 7967 O O . HIS C 1 144 ? 264.67200 153.43000 298.08600 1.000 35.82000 144 HIS C O 1
ATOM 7974 N N . GLY C 1 145 ? 265.21000 152.51700 296.11100 1.000 28.62000 145 GLY C N 1
ATOM 7975 C CA . GLY C 1 145 ? 266.34600 151.80100 296.63700 1.000 28.62000 145 GLY C CA 1
ATOM 7976 C C . GLY C 1 145 ? 266.10900 150.34400 296.94000 1.000 28.62000 145 GLY C C 1
ATOM 7977 O O . GLY C 1 145 ? 266.62300 149.85100 297.94500 1.000 28.62000 145 GLY C O 1
ATOM 7978 N N . ALA C 1 146 ? 265.34700 149.63700 296.11900 1.000 27.29000 146 ALA C N 1
ATOM 7979 C CA . ALA C 1 146 ? 265.15500 148.22300 296.36600 1.000 27.29000 146 ALA C CA 1
ATOM 7980 C C . ALA C 1 146 ? 265.60200 147.40400 295.16200 1.000 27.29000 146 ALA C C 1
ATOM 7981 O O . ALA C 1 146 ? 266.18700 147.91500 294.21000 1.000 27.29000 146 ALA C O 1
ATOM 7983 N N . SER C 1 147 ? 265.31800 146.10800 295.21400 1.000 38.04000 147 SER C N 1
ATOM 7984 C CA . SER C 1 147 ? 265.84300 145.20500 294.20100 1.000 38.04000 147 SER C CA 1
ATOM 7985 C C . SER C 1 147 ? 264.91600 145.11300 293.00100 1.000 38.04000 147 SER C C 1
ATOM 7986 O O . SER C 1 147 ? 265.36100 145.26400 291.85800 1.000 38.04000 147 SER C O 1
ATOM 7989 N N . ALA C 1 148 ? 263.63200 144.86200 293.23500 1.000 49.43000 148 ALA C N 1
ATOM 7990 C CA . ALA C 1 148 ? 262.61800 144.93500 292.18900 1.000 49.43000 148 ALA C CA 1
ATOM 7991 C C . ALA C 1 148 ? 262.91600 143.96900 291.04500 1.000 49.43000 148 ALA C C 1
ATOM 7992 O O . ALA C 1 148 ? 263.31000 144.36300 289.95000 1.000 49.43000 148 ALA C O 1
ATOM 7994 N N . THR C 1 149 ? 262.76200 142.68100 291.33200 1.000 49.70000 149 THR C N 1
ATOM 7995 C CA . THR C 1 149 ? 263.06000 141.64000 290.35800 1.000 49.70000 149 THR C CA 1
ATOM 7996 C C . THR C 1 149 ? 262.31800 141.79000 289.03400 1.000 49.70000 149 THR C C 1
ATOM 7997 O O . THR C 1 149 ? 262.64000 141.09200 288.06900 1.000 49.70000 149 THR C O 1
ATOM 8001 N N . ASP C 1 150 ? 261.32300 142.66900 288.97100 1.000 55.15000 150 ASP C N 1
ATOM 8002 C CA . ASP C 1 150 ? 260.64700 142.94000 287.71100 1.000 55.15000 150 ASP C CA 1
ATOM 8003 C C . ASP C 1 150 ? 261.53100 143.79600 286.80900 1.000 55.15000 150 ASP C C 1
ATOM 8004 O O . ASP C 1 150 ? 262.54600 144.35000 287.23200 1.000 55.15000 150 ASP C O 1
ATOM 8006 N N . THR C 1 151 ? 261.14400 143.89800 285.53800 1.000 62.23000 151 THR C N 1
ATOM 8007 C CA . THR C 1 151 ? 261.88800 144.76900 284.63700 1.000 62.23000 151 THR C CA 1
ATOM 8008 C C . THR C 1 151 ? 261.80300 146.21900 285.09500 1.000 62.23000 151 THR C C 1
ATOM 8009 O O . THR C 1 151 ? 262.80300 146.94400 285.08300 1.000 62.23000 151 THR C O 1
ATOM 8013 N N . LYS C 1 152 ? 260.62600 146.65700 285.52100 1.000 57.90000 152 LYS C N 1
ATOM 8014 C CA . LYS C 1 152 ? 260.51000 147.96800 286.13200 1.000 57.90000 152 LYS C CA 1
ATOM 8015 C C . LYS C 1 152 ? 261.15500 147.93700 287.50900 1.000 57.90000 152 LYS C C 1
ATOM 8016 O O . LYS C 1 152 ? 261.14300 146.91000 288.19100 1.000 57.90000 152 LYS C O 1
ATOM 8018 N N . GLY C 1 153 ? 261.72300 149.06400 287.91900 1.000 51.04000 153 GLY C N 1
ATOM 8019 C CA . GLY C 1 153 ? 262.42700 149.10700 289.18600 1.000 51.04000 153 GLY C CA 1
ATOM 8020 C C . GLY C 1 153 ? 261.51100 149.26900 290.37900 1.000 51.04000 153 GLY C C 1
ATOM 8021 O O . GLY C 1 153 ? 261.85900 149.93800 291.35600 1.000 51.04000 153 GLY C O 1
ATOM 8022 N N . VAL C 1 154 ? 260.34500 148.63600 290.32300 1.000 52.22000 154 VAL C N 1
ATOM 8023 C CA . VAL C 1 154 ? 259.33400 148.76400 291.36200 1.000 52.22000 154 VAL C CA 1
ATOM 8024 C C . VAL C 1 154 ? 259.27400 147.46400 292.14200 1.000 52.22000 154 VAL C C 1
ATOM 8025 O O . VAL C 1 154 ? 258.67800 146.48700 291.67800 1.000 52.22000 154 VAL C O 1
ATOM 8027 N N . ASP C 1 155 ? 259.88300 147.44700 293.32000 1.000 50.41000 155 ASP C N 1
ATOM 8028 C CA . ASP C 1 155 ? 259.73100 146.34400 294.25800 1.000 50.41000 155 ASP C CA 1
ATOM 8029 C C . ASP C 1 155 ? 258.45500 146.60900 295.03900 1.000 50.41000 155 ASP C C 1
ATOM 8030 O O . ASP C 1 155 ? 258.43500 147.45700 295.93600 1.000 50.41000 155 ASP C O 1
ATOM 8032 N N . THR C 1 156 ? 257.39600 145.87300 294.70300 1.000 50.64000 156 THR C N 1
ATOM 8033 C CA . THR C 1 156 ? 256.06400 146.22400 295.17800 1.000 50.64000 156 THR C CA 1
ATOM 8034 C C . THR C 1 156 ? 255.98600 146.23400 296.69500 1.000 50.64000 156 THR C C 1
ATOM 8035 O O . THR C 1 156 ? 255.10400 146.88200 297.26500 1.000 50.64000 156 THR C O 1
ATOM 8039 N N . ALA C 1 157 ? 256.90400 145.54500 297.36700 1.000 48.64000 157 ALA C N 1
ATOM 8040 C CA . ALA C 1 157 ? 256.91500 145.57600 298.82100 1.000 48.64000 157 ALA C CA 1
ATOM 8041 C C . ALA C 1 157 ? 257.43300 146.90400 299.35500 1.000 48.64000 157 ALA C C 1
ATOM 8042 O O . ALA C 1 157 ? 257.40800 147.13300 300.56800 1.000 48.64000 157 ALA C O 1
ATOM 8044 N N . SER C 1 158 ? 257.91800 147.78500 298.48200 1.000 41.62000 158 SER C N 1
ATOM 8045 C CA . SER C 1 158 ? 258.43500 149.06400 298.95400 1.000 41.62000 158 SER C CA 1
ATOM 8046 C C . SER C 1 158 ? 257.40000 150.17100 298.82000 1.000 41.62000 158 SER C C 1
ATOM 8047 O O . SER C 1 158 ? 257.73900 151.35600 298.91700 1.000 41.62000 158 SER C O 1
ATOM 8050 N N . THR C 1 159 ? 256.14600 149.81600 298.56200 1.000 40.38000 159 THR C N 1
ATOM 8051 C CA . THR C 1 159 ? 255.09100 150.81300 298.48600 1.000 40.38000 159 THR C CA 1
ATOM 8052 C C . THR C 1 159 ? 254.00100 150.52000 299.50600 1.000 40.38000 159 THR C C 1
ATOM 8053 O O . THR C 1 159 ? 253.83300 149.39300 299.97100 1.000 40.38000 159 THR C O 1
ATOM 8057 N N . ALA C 1 160 ? 253.24000 151.55500 299.83900 1.000 37.08000 160 ALA C N 1
ATOM 8058 C CA . ALA C 1 160 ? 252.09900 151.38600 300.72000 1.000 37.08000 160 ALA C CA 1
ATOM 8059 C C . ALA C 1 160 ? 251.12200 152.52400 300.49200 1.000 37.08000 160 ALA C C 1
ATOM 8060 O O . ALA C 1 160 ? 251.49500 153.59100 300.00000 1.000 37.08000 160 ALA C O 1
ATOM 8062 N N . LYS C 1 161 ? 249.86900 152.28800 300.86400 1.000 39.41000 161 LYS C N 1
ATOM 8063 C CA . LYS C 1 161 ? 248.79100 153.23700 300.64200 1.000 39.41000 161 LYS C CA 1
ATOM 8064 C C . LYS C 1 161 ? 248.00600 153.43600 301.92600 1.000 39.41000 161 LYS C C 1
ATOM 8065 O O . LYS C 1 161 ? 247.76700 152.48400 302.67100 1.000 39.41000 161 LYS C O 1
ATOM 8071 N N . ALA C 1 162 ? 247.59700 154.67400 302.17400 1.000 40.22000 162 ALA C N 1
ATOM 8072 C CA . ALA C 1 162 ? 246.85500 155.01400 303.37600 1.000 40.22000 162 ALA C CA 1
ATOM 8073 C C . ALA C 1 162 ? 245.76700 156.00900 303.02000 1.000 40.22000 162 ALA C C 1
ATOM 8074 O O . ALA C 1 162 ? 245.98000 156.87900 302.17300 1.000 40.22000 162 ALA C O 1
ATOM 8076 N N . THR C 1 163 ? 244.61200 155.88900 303.66800 1.000 45.98000 163 THR C N 1
ATOM 8077 C CA . THR C 1 163 ? 243.47500 156.76200 303.41100 1.000 45.98000 163 THR C CA 1
ATOM 8078 C C . THR C 1 163 ? 243.29700 157.68900 304.60100 1.000 45.98000 163 THR C C 1
ATOM 8079 O O . THR C 1 163 ? 243.30300 157.23300 305.74600 1.000 45.98000 163 THR C O 1
ATOM 8083 N N . ILE C 1 164 ? 243.12500 158.97600 304.33600 1.000 52.58000 164 ILE C N 1
ATOM 8084 C CA . ILE C 1 164 ? 243.07000 159.97900 305.39000 1.000 52.58000 164 ILE C CA 1
ATOM 8085 C C . ILE C 1 164 ? 241.80100 160.81000 305.21600 1.000 52.58000 164 ILE C C 1
ATOM 8086 O O . ILE C 1 164 ? 241.77200 161.80900 304.48900 1.000 52.58000 164 ILE C O 1
ATOM 8091 N N . THR C 1 165 ? 240.73800 160.39100 305.88200 1.000 61.22000 165 THR C N 1
ATOM 8092 C CA . THR C 1 165 ? 239.53600 161.19500 305.99300 1.000 61.22000 165 THR C CA 1
ATOM 8093 C C . THR C 1 165 ? 239.78800 162.34200 306.96200 1.000 61.22000 165 THR C C 1
ATOM 8094 O O . THR C 1 165 ? 240.51900 162.18300 307.93900 1.000 61.22000 165 THR C O 1
ATOM 8098 N N . PRO C 1 166 ? 239.20800 163.51900 306.70900 1.000 62.46000 166 PRO C N 1
ATOM 8099 C CA . PRO C 1 166 ? 239.44000 164.64800 307.62400 1.000 62.46000 166 PRO C CA 1
ATOM 8100 C C . PRO C 1 166 ? 239.12300 164.32800 309.06900 1.000 62.46000 166 PRO C C 1
ATOM 8101 O O . PRO C 1 166 ? 239.72200 164.92100 309.97400 1.000 62.46000 166 PRO C O 1
ATOM 8105 N N . LYS C 1 167 ? 238.19400 163.40300 309.31600 1.000 66.50000 167 LYS C N 1
ATOM 8106 C CA . LYS C 1 167 ? 237.94400 162.96400 310.68400 1.000 66.50000 167 LYS C CA 1
ATOM 8107 C C . LYS C 1 167 ? 239.19000 162.33700 311.29400 1.000 66.50000 167 LYS C C 1
ATOM 8108 O O . LYS C 1 167 ? 239.51800 162.59700 312.45600 1.000 66.50000 167 LYS C O 1
ATOM 8110 N N . ALA C 1 168 ? 239.90000 161.51300 310.52800 1.000 65.77000 168 ALA C N 1
ATOM 8111 C CA . ALA C 1 168 ? 241.13400 160.87500 310.98000 1.000 65.77000 168 ALA C CA 1
ATOM 8112 C C . ALA C 1 168 ? 242.27800 161.41500 310.13000 1.000 65.77000 168 ALA C C 1
ATOM 8113 O O . ALA C 1 168 ? 242.66800 160.80000 309.13400 1.000 65.77000 168 ALA C O 1
ATOM 8115 N N . SER C 1 169 ? 242.82300 162.55700 310.53600 1.000 65.05000 169 SER C N 1
ATOM 8116 C CA . SER C 1 169 ? 243.87700 163.21800 309.78200 1.000 65.05000 169 SER C CA 1
ATOM 8117 C C . SER C 1 169 ? 245.21200 162.50000 309.86000 1.000 65.05000 169 SER C C 1
ATOM 8118 O O . SER C 1 169 ? 246.14800 162.89600 309.16100 1.000 65.05000 169 SER C O 1
ATOM 8121 N N . VAL C 1 170 ? 245.33400 161.49200 310.69200 1.000 57.81000 170 VAL C N 1
ATOM 8122 C CA . VAL C 1 170 ? 246.60600 160.81700 310.89400 1.000 57.81000 170 VAL C CA 1
ATOM 8123 C C . VAL C 1 170 ? 246.45800 159.34600 310.55700 1.000 57.81000 170 VAL C C 1
ATOM 8124 O O . VAL C 1 170 ? 245.57000 158.66000 311.07300 1.000 57.81000 170 VAL C O 1
ATOM 8128 N N . ALA C 1 171 ? 247.33100 158.85800 309.68600 1.000 52.36000 171 ALA C N 1
ATOM 8129 C CA . ALA C 1 171 ? 247.44000 157.43300 309.43300 1.000 52.36000 171 ALA C CA 1
ATOM 8130 C C . ALA C 1 171 ? 248.91100 157.09800 309.27600 1.000 52.36000 171 ALA C C 1
ATOM 8131 O O . ALA C 1 171 ? 249.72000 157.96500 308.93500 1.000 52.36000 171 ALA C O 1
ATOM 8133 N N . THR C 1 172 ? 249.24900 155.84200 309.53500 1.000 53.03000 172 THR C N 1
ATOM 8134 C CA . THR C 1 172 ? 250.62400 155.36900 309.48300 1.000 53.03000 172 THR C CA 1
ATOM 8135 C C . THR C 1 172 ? 250.70900 154.27000 308.44000 1.000 53.03000 172 THR C C 1
ATOM 8136 O O . THR C 1 172 ? 249.84900 153.38500 308.39500 1.000 53.03000 172 THR C O 1
ATOM 8140 N N . LEU C 1 173 ? 251.73700 154.32600 307.60700 1.000 41.85000 173 LEU C N 1
ATOM 8141 C CA . LEU C 1 173 ? 251.95900 153.30500 306.60200 1.000 41.85000 173 LEU C CA 1
ATOM 8142 C C . LEU C 1 173 ? 253.03600 152.36100 307.10500 1.000 41.85000 173 LEU C C 1
ATOM 8143 O O . LEU C 1 173 ? 253.99900 152.79600 307.74200 1.000 41.85000 173 LEU C O 1
ATOM 8148 N N . ASN C 1 174 ? 252.87400 151.07500 306.83100 1.000 46.88000 174 ASN C N 1
ATOM 8149 C CA . ASN C 1 174 ? 253.86500 150.08500 307.22700 1.000 46.88000 174 ASN C CA 1
ATOM 8150 C C . ASN C 1 174 ? 254.73000 149.74300 306.02100 1.000 46.88000 174 ASN C C 1
ATOM 8151 O O . ASN C 1 174 ? 254.34400 148.93700 305.17100 1.000 46.88000 174 ASN C O 1
ATOM 8156 N N . LEU C 1 175 ? 255.89800 150.35700 305.94300 1.000 38.67000 175 LEU C N 1
ATOM 8157 C CA . LEU C 1 175 ? 256.88400 149.99400 304.94300 1.000 38.67000 175 LEU C CA 1
ATOM 8158 C C . LEU C 1 175 ? 257.75400 148.87800 305.49600 1.000 38.67000 175 LEU C C 1
ATOM 8159 O O . LEU C 1 175 ? 258.43700 149.05300 306.51000 1.000 38.67000 175 LEU C O 1
ATOM 8164 N N . ASN C 1 176 ? 257.71100 147.72900 304.83200 1.000 44.74000 176 ASN C N 1
ATOM 8165 C CA . ASN C 1 176 ? 258.44200 146.56400 305.30100 1.000 44.74000 176 ASN C CA 1
ATOM 8166 C C . ASN C 1 176 ? 259.89600 146.91000 305.57200 1.000 44.74000 176 ASN C C 1
ATOM 8167 O O . ASN C 1 176 ? 260.63000 147.31800 304.67000 1.000 44.74000 176 ASN C O 1
ATOM 8172 N N . ASP C 1 177 ? 260.28300 146.81600 306.83900 1.000 41.76000 177 ASP C N 1
ATOM 8173 C CA . ASP C 1 177 ? 261.67700 146.86600 307.25700 1.000 41.76000 177 ASP C CA 1
ATOM 8174 C C . ASP C 1 177 ? 262.27400 148.25000 307.09000 1.000 41.76000 177 ASP C C 1
ATOM 8175 O O . ASP C 1 177 ? 263.38200 148.50300 307.56500 1.000 41.76000 177 ASP C O 1
ATOM 8180 N N . PHE C 1 178 ? 261.56400 149.16100 306.43600 1.000 30.07000 178 PHE C N 1
ATOM 8181 C CA . PHE C 1 178 ? 262.08600 150.51300 306.35500 1.000 30.07000 178 PHE C CA 1
ATOM 8182 C C . PHE C 1 178 ? 261.74900 151.27200 307.62100 1.000 30.07000 178 PHE C C 1
ATOM 8183 O O . PHE C 1 178 ? 262.37600 152.28600 307.94300 1.000 30.07000 178 PHE C O 1
ATOM 8191 N N . GLY C 1 179 ? 260.80100 150.76200 308.37300 1.000 35.92000 179 GLY C N 1
ATOM 8192 C CA . GLY C 1 179 ? 260.18100 151.47600 309.45500 1.000 35.92000 179 GLY C CA 1
ATOM 8193 C C . GLY C 1 179 ? 258.77200 151.80900 309.05800 1.000 35.92000 179 GLY C C 1
ATOM 8194 O O . GLY C 1 179 ? 258.27700 151.34000 308.03800 1.000 35.92000 179 GLY C O 1
ATOM 8195 N N . SER C 1 180 ? 258.11900 152.63300 309.85500 1.000 40.96000 180 SER C N 1
ATOM 8196 C CA . SER C 1 180 ? 256.77300 153.06300 309.53900 1.000 40.96000 180 SER C CA 1
ATOM 8197 C C . SER C 1 180 ? 256.78400 154.55600 309.28300 1.000 40.96000 180 SER C C 1
ATOM 8198 O O . SER C 1 180 ? 257.42900 155.32000 310.00200 1.000 40.96000 180 SER C O 1
ATOM 8201 N N 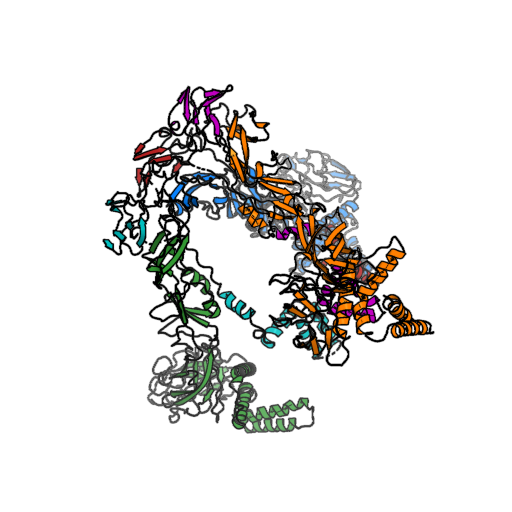. LEU C 1 181 ? 256.07700 154.96400 308.24300 1.000 41.85000 181 LEU C N 1
ATOM 8202 C CA . LEU C 1 181 ? 255.90700 156.36800 307.93100 1.000 41.85000 181 LEU C CA 1
ATOM 8203 C C . LEU C 1 181 ? 254.51400 156.78600 308.35900 1.000 41.85000 181 LEU C C 1
ATOM 8204 O O . LEU C 1 181 ? 253.52500 156.19100 307.92000 1.000 41.85000 181 LEU C O 1
ATOM 8209 N N . GLU C 1 182 ? 254.43500 157.79400 309.21700 1.000 52.81000 182 GLU C N 1
ATOM 8210 C CA . GLU C 1 182 ? 253.15700 158.29000 309.70400 1.000 52.81000 182 GLU C CA 1
ATOM 8211 C C . GLU C 1 182 ? 252.99600 159.72700 309.23400 1.000 52.81000 182 GLU C C 1
ATOM 8212 O O . GLU C 1 182 ? 253.97000 160.48500 309.19700 1.000 52.81000 182 GLU C O 1
ATOM 8218 N N . VAL C 1 183 ? 251.77400 160.09500 308.87100 1.000 54.53000 183 VAL C N 1
ATOM 8219 C CA . VAL C 1 183 ? 251.50300 161.37600 308.24000 1.000 54.53000 183 VAL C CA 1
ATOM 8220 C C . VAL C 1 183 ? 250.27900 162.00700 308.88500 1.000 54.53000 183 VAL C C 1
ATOM 8221 O O . VAL C 1 183 ? 249.28300 161.32300 309.14300 1.000 54.53000 183 VAL C O 1
ATOM 8225 N N . ASP C 1 184 ? 250.36900 163.30000 309.18600 1.000 68.07000 184 ASP C N 1
ATOM 8226 C CA . ASP C 1 184 ? 249.20700 164.09900 309.54000 1.000 68.07000 184 ASP C CA 1
ATOM 8227 C C . ASP C 1 184 ? 248.86700 165.00000 308.36500 1.000 68.07000 184 ASP C C 1
ATOM 8228 O O . ASP C 1 184 ? 249.75100 165.39800 307.60000 1.000 68.07000 184 ASP C O 1
ATOM 8233 N N . CYS C 1 185 ? 247.58400 165.30000 308.20200 1.000 68.38000 185 CYS C N 1
ATOM 8234 C CA . CYS C 1 185 ? 247.20200 166.01700 307.00100 1.000 68.38000 185 CYS C CA 1
ATOM 8235 C C . CYS C 1 185 ? 245.79800 166.57100 307.15500 1.000 68.38000 185 CYS C C 1
ATOM 8236 O O . CYS C 1 185 ? 244.85400 165.83000 307.43400 1.000 68.38000 185 CYS C O 1
ATOM 8239 N N . SER C 1 186 ? 245.67200 167.87900 306.95800 1.000 63.09000 186 SER C N 1
ATOM 8240 C CA . SER C 1 186 ? 244.38600 168.55800 306.96900 1.000 63.09000 186 SER C CA 1
ATOM 8241 C C . SER C 1 186 ? 243.93400 168.75700 305.53300 1.000 63.09000 186 SER C C 1
ATOM 8242 O O . SER C 1 186 ? 244.44700 169.63600 304.83600 1.000 63.09000 186 SER C O 1
ATOM 8245 N N . THR C 1 187 ? 242.97500 167.94900 305.09800 1.000 65.33000 187 THR C N 1
ATOM 8246 C CA . THR C 1 187 ? 242.53000 167.96200 303.71500 1.000 65.33000 187 THR C CA 1
ATOM 8247 C C . THR C 1 187 ? 241.94800 169.32100 303.36300 1.000 65.33000 187 THR C C 1
ATOM 8248 O O . THR C 1 187 ? 241.59100 170.10500 304.24300 1.000 65.33000 187 THR C O 1
ATOM 8252 N N . ASP C 1 188 ? 241.86800 169.59900 302.06800 1.000 62.69000 188 ASP C N 1
ATOM 8253 C CA . ASP C 1 188 ? 241.36200 170.87200 301.56500 1.000 62.69000 188 ASP C CA 1
ATOM 8254 C C . ASP C 1 188 ? 240.74200 170.61600 300.19700 1.000 62.69000 188 ASP C C 1
ATOM 8255 O O . ASP C 1 188 ? 241.44400 170.63400 299.18300 1.000 62.69000 188 ASP C O 1
ATOM 8260 N N . VAL C 1 189 ? 239.43200 170.39300 300.16100 1.000 56.06000 189 VAL C N 1
ATOM 8261 C CA . VAL C 1 189 ? 238.76200 170.21300 298.88300 1.000 56.06000 189 VAL C CA 1
ATOM 8262 C C . VAL C 1 189 ? 238.61500 171.56500 298.20400 1.000 56.06000 189 VAL C C 1
ATOM 8263 O O . VAL C 1 189 ? 238.32100 172.57400 298.85500 1.000 56.06000 189 VAL C O 1
ATOM 8267 N N . GLY C 1 190 ? 238.82900 171.59500 296.88900 1.000 56.71000 190 GLY C N 1
ATOM 8268 C CA . GLY C 1 190 ? 238.65800 172.83700 296.15700 1.000 56.71000 190 GLY C CA 1
ATOM 8269 C C . GLY C 1 190 ? 237.21000 173.11100 295.80600 1.000 56.71000 190 GLY C C 1
ATOM 8270 O O . GLY C 1 190 ? 236.69600 174.20200 296.06100 1.000 56.71000 190 GLY C O 1
ATOM 8271 N N . MET C 1 191 ? 236.53100 172.12800 295.22400 1.000 58.39000 191 MET C N 1
ATOM 8272 C CA . MET C 1 191 ? 235.12500 172.27300 294.87200 1.000 58.39000 191 MET C CA 1
ATOM 8273 C C . MET C 1 191 ? 234.31000 172.29900 296.15600 1.000 58.39000 191 MET C C 1
ATOM 8274 O O . MET C 1 191 ? 234.08000 171.25300 296.76900 1.000 58.39000 191 MET C O 1
ATOM 8276 N N . ASP C 1 192 ? 233.89500 173.49700 296.56700 1.000 59.27000 192 ASP C N 1
ATOM 8277 C CA . ASP C 1 192 ? 233.12000 173.66700 297.78900 1.000 59.27000 192 ASP C CA 1
ATOM 8278 C C . ASP C 1 192 ? 232.01600 172.62800 297.87600 1.000 59.27000 192 ASP C C 1
ATOM 8279 O O . ASP C 1 192 ? 231.36300 172.31600 296.88000 1.000 59.27000 192 ASP C O 1
ATOM 8284 N N . PHE C 1 193 ? 231.81100 172.08700 299.07600 1.000 60.61000 193 PHE C N 1
ATOM 8285 C CA . PHE C 1 193 ? 230.70800 171.15500 299.26400 1.000 60.61000 193 PHE C CA 1
ATOM 8286 C C . PHE C 1 193 ? 229.42200 171.87400 299.62900 1.000 60.61000 193 PHE C C 1
ATOM 8287 O O . PHE C 1 193 ? 228.34900 171.26100 299.63000 1.000 60.61000 193 PHE C O 1
ATOM 8295 N N . GLY C 1 194 ? 229.50400 173.16400 299.93600 1.000 62.24000 194 GLY C N 1
ATOM 8296 C CA . GLY C 1 194 ? 228.29900 173.89900 300.26700 1.000 62.24000 194 GLY C CA 1
ATOM 8297 C C . GLY C 1 194 ? 227.33900 174.00200 299.10000 1.000 62.24000 194 GLY C C 1
ATOM 8298 O O . GLY C 1 194 ? 226.13900 173.76100 299.24800 1.000 62.24000 194 GLY C O 1
ATOM 8299 N N . GLU C 1 195 ? 227.85000 174.34800 297.92500 1.000 62.07000 195 GLU C N 1
ATOM 8300 C CA . GLU C 1 195 ? 227.00000 174.70500 296.80200 1.000 62.07000 195 GLU C CA 1
ATOM 8301 C C . GLU C 1 195 ? 227.02700 173.69100 295.67300 1.000 62.07000 195 GLU C C 1
ATOM 8302 O O . GLU C 1 195 ? 226.75700 174.06100 294.52800 1.000 62.07000 195 GLU C O 1
ATOM 8308 N N . ILE C 1 196 ? 227.34800 172.43200 295.94900 1.000 53.35000 196 ILE C N 1
ATOM 8309 C CA . ILE C 1 196 ? 227.30900 171.42400 294.90400 1.000 53.35000 196 ILE C CA 1
ATOM 8310 C C . ILE C 1 196 ? 226.42700 170.28200 295.36700 1.000 53.35000 196 ILE C C 1
ATOM 8311 O O . ILE C 1 196 ? 226.32700 169.97900 296.55500 1.000 53.35000 196 ILE C O 1
ATOM 8316 N N . VAL C 1 197 ? 225.78400 169.64800 294.39800 1.000 44.01000 197 VAL C N 1
ATOM 8317 C CA . VAL C 1 197 ? 224.96600 168.47300 294.64300 1.000 44.01000 197 VAL C CA 1
ATOM 8318 C C . VAL C 1 197 ? 225.12600 167.55000 293.45400 1.000 44.01000 197 VAL C C 1
ATOM 8319 O O . VAL C 1 197 ? 225.11800 167.99400 292.30500 1.000 44.01000 197 VAL C O 1
ATOM 8323 N N . VAL C 1 198 ? 225.29500 166.26500 293.72700 1.000 45.78000 198 VAL C N 1
ATOM 8324 C CA . VAL C 1 198 ? 225.63300 165.30300 292.69100 1.000 45.78000 198 VAL C CA 1
ATOM 8325 C C . VAL C 1 198 ? 224.34400 164.82600 292.04200 1.000 45.78000 198 VAL C C 1
ATOM 8326 O O . VAL C 1 198 ? 223.61400 164.01200 292.60700 1.000 45.78000 198 VAL C O 1
ATOM 8330 N N . ALA C 1 199 ? 224.07300 165.32300 290.84800 1.000 53.09000 199 ALA C N 1
ATOM 8331 C CA . ALA C 1 199 ? 222.91200 164.91700 290.07900 1.000 53.09000 199 ALA C CA 1
ATOM 8332 C C . ALA C 1 199 ? 223.18500 163.53700 289.51600 1.000 53.09000 199 ALA C C 1
ATOM 8333 O O . ALA C 1 199 ? 224.34100 163.12000 289.42800 1.000 53.09000 199 ALA C O 1
ATOM 8335 N N . ASP C 1 200 ? 222.13000 162.81600 289.17800 1.000 63.51000 200 ASP C N 1
ATOM 8336 C CA . ASP C 1 200 ? 222.25600 161.50600 288.56400 1.000 63.51000 200 ASP C CA 1
ATOM 8337 C C . ASP C 1 200 ? 221.14400 161.33000 287.54300 1.000 63.51000 200 ASP C C 1
ATOM 8338 O O . ASP C 1 200 ? 219.97000 161.22900 287.91200 1.000 63.51000 200 ASP C O 1
ATOM 8343 N N . MET C 1 201 ? 221.51400 161.28700 286.27000 1.000 63.28000 201 MET C N 1
ATOM 8344 C CA . MET C 1 201 ? 220.58800 160.95300 285.19900 1.000 63.28000 201 MET C CA 1
ATOM 8345 C C . MET C 1 201 ? 220.38300 159.44200 285.17600 1.000 63.28000 201 MET C C 1
ATOM 8346 O O . MET C 1 201 ? 220.63000 158.75600 286.17200 1.000 63.28000 201 MET C O 1
ATOM 8351 N N . SER C 1 202 ? 219.86100 158.92900 284.06200 1.000 67.91000 202 SER C N 1
ATOM 8352 C CA . SER C 1 202 ? 219.73200 157.49000 283.87300 1.000 67.91000 202 SER C CA 1
ATOM 8353 C C . SER C 1 202 ? 220.95000 156.74400 284.40200 1.000 67.91000 202 SER C C 1
ATOM 8354 O O . SER C 1 202 ? 220.83300 155.89600 285.29400 1.000 67.91000 202 SER C O 1
ATOM 8357 N N . GLY C 1 203 ? 222.13200 157.05100 283.87900 1.000 64.61000 203 GLY C N 1
ATOM 8358 C CA . GLY C 1 203 ? 223.32500 156.43700 284.42500 1.000 64.61000 203 GLY C CA 1
ATOM 8359 C C . GLY C 1 203 ? 224.50000 157.37800 284.56700 1.000 64.61000 203 GLY C C 1
ATOM 8360 O O . GLY C 1 203 ? 225.51000 157.03600 285.18700 1.000 64.61000 203 GLY C O 1
ATOM 8361 N N . LYS C 1 204 ? 224.36300 158.58200 284.02900 1.000 64.81000 204 LYS C N 1
ATOM 8362 C CA . LYS C 1 204 ? 225.45800 159.53200 283.95900 1.000 64.81000 204 LYS C CA 1
ATOM 8363 C C . LYS C 1 204 ? 225.33600 160.54800 285.08700 1.000 64.81000 204 LYS C C 1
ATOM 8364 O O . LYS C 1 204 ? 224.23600 160.85800 285.55000 1.000 64.81000 204 LYS C O 1
ATOM 8366 N N . TRP C 1 205 ? 226.47800 161.06200 285.52700 1.000 62.24000 205 TRP C N 1
ATOM 8367 C CA . TRP C 1 205 ? 226.56200 161.84500 286.74900 1.000 62.24000 205 TRP C CA 1
ATOM 8368 C C . TRP C 1 205 ? 227.07000 163.24300 286.44500 1.000 62.24000 205 TRP C C 1
ATOM 8369 O O . TRP C 1 205 ? 227.61600 163.49100 285.37000 1.000 62.24000 205 TRP C O 1
ATOM 8380 N N . TRP C 1 206 ? 226.87400 164.15800 287.38900 1.000 53.96000 206 TRP C N 1
ATOM 8381 C CA . TRP C 1 206 ? 227.19600 165.56000 287.18400 1.000 53.96000 206 TRP C CA 1
ATOM 8382 C C . TRP C 1 206 ? 227.47200 166.23800 288.51200 1.000 53.96000 206 TRP C C 1
ATOM 8383 O O . TRP C 1 206 ? 227.38200 165.63000 289.57800 1.000 53.96000 206 TRP C O 1
ATOM 8394 N N . ILE C 1 207 ? 227.81500 167.51500 288.42900 1.000 49.30000 207 ILE C N 1
ATOM 8395 C CA . ILE C 1 207 ? 228.06700 168.35100 289.59300 1.000 49.30000 207 ILE C CA 1
ATOM 8396 C C . ILE C 1 207 ? 227.49900 169.72900 289.29900 1.000 49.30000 207 ILE C C 1
ATOM 8397 O O . ILE C 1 207 ? 228.07300 170.48500 288.50800 1.000 49.30000 207 ILE C O 1
ATOM 8402 N N . VAL C 1 208 ? 226.38500 170.07800 289.93600 1.000 39.31000 208 VAL C N 1
ATOM 8403 C CA . VAL C 1 208 ? 225.69900 171.32500 289.63900 1.000 39.31000 208 VAL C CA 1
ATOM 8404 C C . VAL C 1 208 ? 225.37800 172.05000 290.93500 1.000 39.31000 208 VAL C C 1
ATOM 8405 O O . VAL C 1 208 ? 225.31900 171.45300 292.01000 1.000 39.31000 208 VAL C O 1
ATOM 8409 N N . ASN C 1 209 ? 225.16000 173.35800 290.81300 1.000 42.71000 209 ASN C N 1
ATOM 8410 C CA . ASN C 1 209 ? 224.87800 174.19000 291.97400 1.000 42.71000 209 ASN C CA 1
ATOM 8411 C C . ASN C 1 209 ? 223.61200 173.73100 292.67800 1.000 42.71000 209 ASN C C 1
ATOM 8412 O O . ASN C 1 209 ? 222.55200 173.60900 292.05900 1.000 42.71000 209 ASN C O 1
ATOM 8417 N N . LYS C 1 210 ? 223.71800 173.50800 293.99100 1.000 41.90000 210 LYS C N 1
ATOM 8418 C CA . LYS C 1 210 ? 222.53300 173.17000 294.77200 1.000 41.90000 210 LYS C CA 1
ATOM 8419 C C . LYS C 1 210 ? 221.42800 174.18500 294.53400 1.000 41.90000 210 LYS C C 1
ATOM 8420 O O . LYS C 1 210 ? 220.25000 173.82400 294.43800 1.000 41.90000 210 LYS C O 1
ATOM 8422 N N . ASP C 1 211 ? 221.79400 175.46100 294.42500 1.000 47.31000 211 ASP C N 1
ATOM 8423 C CA . ASP C 1 211 ? 220.84400 176.46400 293.96800 1.000 47.31000 211 ASP C CA 1
ATOM 8424 C C . ASP C 1 211 ? 220.21800 176.05200 292.64500 1.000 47.31000 211 ASP C C 1
ATOM 8425 O O . ASP C 1 211 ? 219.00000 175.86700 292.55300 1.000 47.31000 211 ASP C O 1
ATOM 8430 N N . TRP C 1 212 ? 221.04200 175.88000 291.61000 1.000 35.80000 212 TRP C N 1
ATOM 8431 C CA . TRP C 1 212 ? 220.48800 175.54800 290.30700 1.000 35.80000 212 TRP C CA 1
ATOM 8432 C C . TRP C 1 212 ? 219.73700 174.23500 290.35100 1.000 35.80000 212 TRP C C 1
ATOM 8433 O O . TRP C 1 212 ? 218.81400 174.02400 289.56400 1.000 35.80000 212 TRP C O 1
ATOM 8444 N N . PHE C 1 213 ? 220.10500 173.34300 291.25900 1.000 40.57000 213 PHE C N 1
ATOM 8445 C CA . PHE C 1 213 ? 219.34900 172.10800 291.38300 1.000 40.57000 213 PHE C CA 1
ATOM 8446 C C . PHE C 1 213 ? 217.95400 172.35200 291.92700 1.000 40.57000 213 PHE C C 1
ATOM 8447 O O . PHE C 1 213 ? 216.98400 171.75600 291.44600 1.000 40.57000 213 PHE C O 1
ATOM 8455 N N . ASN C 1 214 ? 217.83200 173.21700 292.93000 1.000 42.57000 214 ASN C N 1
ATOM 8456 C CA . ASN C 1 214 ? 216.52600 173.43800 293.53600 1.000 42.57000 214 ASN C CA 1
ATOM 8457 C C . ASN C 1 214 ? 215.61900 174.24500 292.62100 1.000 42.57000 214 ASN C C 1
ATOM 8458 O O . ASN C 1 214 ? 214.45500 173.88500 292.41900 1.000 42.57000 214 ASN C O 1
ATOM 8463 N N . GLU C 1 215 ? 216.13100 175.32200 292.04000 1.000 35.83000 215 GLU C N 1
ATOM 8464 C CA . GLU C 1 215 ? 215.26600 176.17000 291.23900 1.000 35.83000 215 GLU C CA 1
ATOM 8465 C C . GLU C 1 215 ? 214.94200 175.57800 289.88000 1.000 35.83000 215 GLU C C 1
ATOM 8466 O O . GLU C 1 215 ? 214.40800 176.29500 289.03300 1.000 35.83000 215 GLU C O 1
ATOM 8468 N N . LEU C 1 216 ? 215.25900 174.31600 289.62700 1.000 37.01000 216 LEU C N 1
ATOM 8469 C CA . LEU C 1 216 ? 214.83400 173.69800 288.38300 1.000 37.01000 216 LEU C CA 1
ATOM 8470 C C . LEU C 1 216 ? 213.37900 173.27100 288.52800 1.000 37.01000 216 LEU C C 1
ATOM 8471 O O . LEU C 1 216 ? 212.98000 172.76400 289.57900 1.000 37.01000 216 LEU C O 1
ATOM 8476 N N . ALA C 1 217 ? 212.58200 173.47500 287.48100 1.000 41.15000 217 ALA C N 1
ATOM 8477 C CA . ALA C 1 217 ? 211.12700 173.34000 287.56500 1.000 41.15000 217 ALA C CA 1
ATOM 8478 C C . ALA C 1 217 ? 210.68900 172.01000 286.96900 1.000 41.15000 217 ALA C C 1
ATOM 8479 O O . ALA C 1 217 ? 210.60300 171.86500 285.74900 1.000 41.15000 217 ALA C O 1
ATOM 8481 N N . LEU C 1 218 ? 210.36900 171.05700 287.83700 1.000 48.31000 218 LEU C N 1
ATOM 8482 C CA . LEU C 1 218 ? 209.92400 169.73200 287.43200 1.000 48.31000 218 LEU C CA 1
ATOM 8483 C C . LEU C 1 218 ? 209.18100 169.10100 288.60300 1.000 48.31000 218 LEU C C 1
ATOM 8484 O O . LEU C 1 218 ? 209.25500 169.60300 289.72900 1.000 48.31000 218 LEU C O 1
ATOM 8489 N N . PRO C 1 219 ? 208.43700 168.02500 288.36900 1.000 55.27000 219 PRO C N 1
ATOM 8490 C CA . PRO C 1 219 ? 207.80800 167.31400 289.48800 1.000 55.27000 219 PRO C CA 1
ATOM 8491 C C . PRO C 1 219 ? 208.83500 166.59600 290.33700 1.000 55.27000 219 PRO C C 1
ATOM 8492 O O . PRO C 1 219 ? 209.63500 165.81700 289.81500 1.000 55.27000 219 PRO C O 1
ATOM 8496 N N . TRP C 1 220 ? 208.80900 166.82600 291.64500 1.000 55.22000 220 TRP C N 1
ATOM 8497 C CA . TRP C 1 220 ? 209.88600 166.42100 292.53300 1.000 55.22000 220 TRP C CA 1
ATOM 8498 C C . TRP C 1 220 ? 209.34800 165.84200 293.82700 1.000 55.22000 220 TRP C C 1
ATOM 8499 O O . TRP C 1 220 ? 208.39400 166.36800 294.40200 1.000 55.22000 220 TRP C O 1
ATOM 8510 N N . SER C 1 221 ? 209.99100 164.77800 294.29600 1.000 59.71000 221 SER C N 1
ATOM 8511 C CA . SER C 1 221 ? 209.63900 164.13200 295.55100 1.000 59.71000 221 SER C CA 1
ATOM 8512 C C . SER C 1 221 ? 210.83500 164.12000 296.48600 1.000 59.71000 221 SER C C 1
ATOM 8513 O O . SER C 1 221 ? 211.90200 163.61400 296.12800 1.000 59.71000 221 SER C O 1
ATOM 8516 N N . THR C 1 222 ? 210.65200 164.65900 297.68800 1.000 58.61000 222 THR C N 1
ATOM 8517 C CA . THR C 1 222 ? 211.67100 164.62300 298.72500 1.000 58.61000 222 THR C CA 1
ATOM 8518 C C . THR C 1 222 ? 211.60000 163.32800 299.52200 1.000 58.61000 222 THR C C 1
ATOM 8519 O O . THR C 1 222 ? 212.47100 163.05400 300.35300 1.000 58.61000 222 THR C O 1
ATOM 8523 N N . ALA C 1 223 ? 210.61100 162.49100 299.22900 1.000 65.43000 223 ALA C N 1
ATOM 8524 C CA . ALA C 1 223 ? 210.22500 161.41800 300.12800 1.000 65.43000 223 ALA C CA 1
ATOM 8525 C C . ALA C 1 223 ? 211.23900 160.27900 300.09800 1.000 65.43000 223 ALA C C 1
ATOM 8526 O O . ALA C 1 223 ? 212.34800 160.40100 299.57100 1.000 65.43000 223 ALA C O 1
ATOM 8528 N N . SER C 1 224 ? 210.84100 159.16400 300.70300 1.000 69.26000 224 SER C N 1
ATOM 8529 C CA . SER C 1 224 ? 211.68500 157.98600 300.82400 1.000 69.26000 224 SER C CA 1
ATOM 8530 C C . SER C 1 224 ? 212.23400 157.55700 299.46700 1.000 69.26000 224 SER C C 1
ATOM 8531 O O . SER C 1 224 ? 211.66500 157.84500 298.41100 1.000 69.26000 224 SER C O 1
ATOM 8533 N N . THR C 1 225 ? 213.37100 156.86500 299.51000 1.000 74.39000 225 THR C N 1
ATOM 8534 C CA . THR C 1 225 ? 213.99000 156.39500 298.27700 1.000 74.39000 225 THR C CA 1
ATOM 8535 C C . THR C 1 225 ? 213.08700 155.40900 297.55000 1.000 74.39000 225 THR C C 1
ATOM 8536 O O . THR C 1 225 ? 212.98500 155.44000 296.31800 1.000 74.39000 225 THR C O 1
ATOM 8538 N N . THR C 1 226 ? 212.42600 154.52300 298.29600 1.000 71.91000 226 THR C N 1
ATOM 8539 C CA . THR C 1 226 ? 211.60200 153.49900 297.66500 1.000 71.91000 226 THR C CA 1
ATOM 8540 C C . THR C 1 226 ? 210.36200 154.09800 297.01500 1.000 71.91000 226 THR C C 1
ATOM 8541 O O . THR C 1 226 ? 210.01600 153.74600 295.88200 1.000 71.91000 226 THR C O 1
ATOM 8543 N N . ALA C 1 227 ? 209.68300 155.00700 297.70900 1.000 75.13000 227 ALA C N 1
ATOM 8544 C CA . ALA C 1 227 ? 208.41200 155.52900 297.23400 1.000 75.13000 227 ALA C CA 1
ATOM 8545 C C . ALA C 1 227 ? 208.45300 157.04700 297.22700 1.000 75.13000 227 ALA C C 1
ATOM 8546 O O . ALA C 1 227 ? 208.98100 157.68100 298.14300 1.000 75.13000 227 ALA C O 1
ATOM 8548 N N . GLU C 1 228 ? 207.86400 157.62500 296.18700 1.000 72.17000 228 GLU C N 1
ATOM 8549 C CA . GLU C 1 228 ? 207.91300 159.06000 295.95200 1.000 72.17000 228 GLU C CA 1
ATOM 8550 C C . GLU C 1 228 ? 206.51400 159.65300 296.04900 1.000 72.17000 228 GLU C C 1
ATOM 8551 O O . GLU C 1 228 ? 205.53100 159.00100 295.68500 1.000 72.17000 228 GLU C O 1
ATOM 8553 N N . VAL C 1 229 ? 206.42900 160.88600 296.54900 1.000 65.45000 229 VAL C N 1
ATOM 8554 C CA . VAL C 1 229 ? 205.13200 161.54200 296.69200 1.000 65.45000 229 VAL C CA 1
ATOM 8555 C C . VAL C 1 229 ? 204.81900 162.38900 295.46600 1.000 65.45000 229 VAL C C 1
ATOM 8556 O O . VAL C 1 229 ? 203.65700 162.52700 295.07000 1.000 65.45000 229 VAL C O 1
ATOM 8558 N N . TRP C 1 230 ? 205.84600 162.97300 294.85400 1.000 67.40000 230 TRP C N 1
ATOM 8559 C CA . TRP C 1 230 ? 205.69800 163.81400 293.66600 1.000 67.40000 230 TRP C CA 1
ATOM 8560 C C . TRP C 1 230 ? 204.82000 165.03100 293.92200 1.000 67.40000 230 TRP C C 1
ATOM 8561 O O . TRP C 1 230 ? 203.74500 165.17300 293.34100 1.000 67.40000 230 TRP C O 1
ATOM 8572 N N . GLN C 1 231 ? 205.28200 165.92000 294.79100 1.000 64.73000 231 GLN C N 1
ATOM 8573 C CA . GLN C 1 231 ? 204.63800 167.21400 294.93900 1.000 64.73000 231 GLN C CA 1
ATOM 8574 C C . GLN C 1 231 ? 204.73600 168.01400 293.64900 1.000 64.73000 231 GLN C C 1
ATOM 8575 O O . GLN C 1 231 ? 205.71900 167.92600 292.91100 1.000 64.73000 231 GLN C O 1
ATOM 8581 N N . ALA C 1 232 ? 203.69200 168.79500 293.38100 1.000 72.00000 232 ALA C N 1
ATOM 8582 C CA . ALA C 1 232 ? 203.63200 169.67300 292.21600 1.000 72.00000 232 ALA C CA 1
ATOM 8583 C C . ALA C 1 232 ? 203.83500 168.89300 290.92200 1.000 72.00000 232 ALA C C 1
ATOM 8584 O O . ALA C 1 232 ? 204.60500 169.28400 290.04500 1.000 72.00000 232 ALA C O 1
ATOM 8586 N N . ARG C 1 233 ? 203.12200 167.77700 290.80000 1.000 78.99000 233 ARG C N 1
ATOM 8587 C CA . ARG C 1 233 ? 203.27500 166.93200 289.62500 1.000 78.99000 233 ARG C CA 1
ATOM 8588 C C . ARG C 1 233 ? 202.57600 167.49800 288.39800 1.000 78.99000 233 ARG C C 1
ATOM 8589 O O . ARG C 1 233 ? 202.41700 166.77600 287.40900 1.000 78.99000 233 ARG C O 1
ATOM 8597 N N . ASP C 1 234 ? 202.15800 168.76200 288.43500 1.000 75.72000 234 ASP C N 1
ATOM 8598 C CA . ASP C 1 234 ? 201.47400 169.35700 287.29400 1.000 75.72000 234 ASP C CA 1
ATOM 8599 C C . ASP C 1 234 ? 202.42400 169.72800 286.16900 1.000 75.72000 234 ASP C C 1
ATOM 8600 O O . ASP C 1 234 ? 202.01800 169.71800 285.00300 1.000 75.72000 234 ASP C O 1
ATOM 8605 N N . ARG C 1 235 ? 203.67800 170.04600 286.48300 1.000 65.82000 235 ARG C N 1
ATOM 8606 C CA . ARG C 1 235 ? 204.57400 170.64100 285.50200 1.000 65.82000 235 ARG C CA 1
ATOM 8607 C C . ARG C 1 235 ? 204.93700 169.70700 284.36200 1.000 65.82000 235 ARG C C 1
ATOM 8608 O O . ARG C 1 235 ? 205.76600 170.08000 283.53000 1.000 65.82000 235 ARG C O 1
ATOM 8616 N N . LEU C 1 236 ? 204.36100 168.51000 284.30000 1.000 72.92000 236 LEU C N 1
ATOM 8617 C CA . LEU C 1 236 ? 204.53100 167.65800 283.13300 1.000 72.92000 236 LEU C CA 1
ATOM 8618 C C . LEU C 1 236 ? 203.21700 167.20700 282.51900 1.000 72.92000 236 LEU C C 1
ATOM 8619 O O . LEU C 1 236 ? 203.23500 166.38400 281.59900 1.000 72.92000 236 LEU C O 1
ATOM 8624 N N . VAL C 1 237 ? 202.08500 167.70500 282.99100 1.000 75.33000 237 VAL C N 1
ATOM 8625 C CA . VAL C 1 237 ? 200.80600 167.20000 282.52600 1.000 75.33000 237 VAL C CA 1
ATOM 8626 C C . VAL C 1 237 ? 199.91800 168.35500 282.09800 1.000 75.33000 237 VAL C C 1
ATOM 8627 O O . VAL C 1 237 ? 199.69300 169.30900 282.84800 1.000 75.33000 237 VAL C O 1
ATOM 8631 N N . GLU C 1 238 ? 199.42300 168.26700 280.86900 1.000 85.29000 238 GLU C N 1
ATOM 8632 C CA . GLU C 1 238 ? 198.42600 169.19900 280.37300 1.000 85.29000 238 GLU C CA 1
ATOM 8633 C C . GLU C 1 238 ? 197.15400 168.44100 280.05500 1.000 85.29000 238 GLU C C 1
ATOM 8634 O O . GLU C 1 238 ? 197.17500 167.25400 279.72300 1.000 85.29000 238 GLU C O 1
ATOM 8640 N N . PHE C 1 239 ? 196.04400 169.15300 280.15600 1.000 96.19000 239 PHE C N 1
ATOM 8641 C CA . PHE C 1 239 ? 194.72200 168.61800 279.89700 1.000 96.19000 239 PHE C CA 1
ATOM 8642 C C . PHE C 1 239 ? 194.26700 169.02600 278.50400 1.000 96.19000 239 PHE C C 1
ATOM 8643 O O . PHE C 1 239 ? 194.50500 170.14800 278.05000 1.000 96.19000 239 PHE C O 1
ATOM 8651 N N . GLY C 1 240 ? 193.59800 168.09900 277.82400 1.000 109.23000 240 GLY C N 1
ATOM 8652 C CA . GLY C 1 240 ? 193.03500 168.36500 276.51900 1.000 109.23000 240 GLY C CA 1
ATOM 8653 C C . GLY C 1 240 ? 191.96000 169.42900 276.59300 1.000 109.23000 240 GLY C C 1
ATOM 8654 O O . GLY C 1 240 ? 191.65200 169.97800 277.65300 1.000 109.23000 240 GLY C O 1
ATOM 8655 N N . TRP C 1 241 ? 191.38400 169.72900 275.43900 1.000 127.06000 241 TRP C N 1
ATOM 8656 C CA . TRP C 1 241 ? 190.33500 170.72900 275.42600 1.000 127.06000 241 TRP C CA 1
ATOM 8657 C C . TRP C 1 241 ? 189.12900 170.19300 276.19100 1.000 127.06000 241 TRP C C 1
ATOM 8658 O O . TRP C 1 241 ? 188.65600 169.08900 275.90900 1.000 127.06000 241 TRP C O 1
ATOM 8669 N N . PRO C 1 242 ? 188.60400 170.94300 277.15300 1.000 127.27000 242 PRO C N 1
ATOM 8670 C CA . PRO C 1 242 ? 187.57800 170.37300 278.04800 1.000 127.27000 242 PRO C CA 1
ATOM 8671 C C . PRO C 1 242 ? 186.25700 170.09600 277.33500 1.000 127.27000 242 PRO C C 1
ATOM 8672 O O . PRO C 1 242 ? 185.26400 170.80400 277.46600 1.000 127.27000 242 PRO C O 1
ATOM 8676 N N . HIS C 1 243 ? 186.25400 169.02100 276.55200 1.000 132.67000 243 HIS C N 1
ATOM 8677 C CA . HIS C 1 243 ? 185.06000 168.62200 275.82300 1.000 132.67000 243 HIS C CA 1
ATOM 8678 C C . HIS C 1 243 ? 183.94400 168.22700 276.78100 1.000 132.67000 243 HIS C C 1
ATOM 8679 O O . HIS C 1 243 ? 184.18300 167.86700 277.93600 1.000 132.67000 243 HIS C O 1
ATOM 8686 N N . ALA C 1 244 ? 182.70800 168.29500 276.27700 1.000 135.71000 244 ALA C N 1
ATOM 8687 C CA . ALA C 1 244 ? 181.54500 167.99400 277.10400 1.000 135.71000 244 ALA C CA 1
ATOM 8688 C C . ALA C 1 244 ? 181.58600 166.56500 277.62800 1.000 135.71000 244 ALA C C 1
ATOM 8689 O O . ALA C 1 244 ? 181.31600 166.32200 278.81000 1.000 135.71000 244 ALA C O 1
ATOM 8691 N N . ALA C 1 245 ? 181.92000 165.60500 276.76900 1.000 131.27000 245 ALA C N 1
ATOM 8692 C CA . ALA C 1 245 ? 181.97000 164.20900 277.18300 1.000 131.27000 245 ALA C CA 1
ATOM 8693 C C . ALA C 1 245 ? 183.07400 163.97700 278.20400 1.000 131.27000 245 ALA C C 1
ATOM 8694 O O . ALA C 1 245 ? 182.84200 163.36300 279.25000 1.000 131.27000 245 ALA C O 1
ATOM 8696 N N . LYS C 1 246 ? 184.27700 164.46300 277.91200 1.000 125.77000 246 LYS C N 1
ATOM 8697 C CA . LYS C 1 246 ? 185.42100 164.26100 278.78500 1.000 125.77000 246 LYS C CA 1
ATOM 8698 C C . LYS C 1 246 ? 186.49000 165.29100 278.46300 1.000 125.77000 246 LYS C C 1
ATOM 8699 O O . LYS C 1 246 ? 186.44900 165.95600 277.42600 1.000 125.77000 246 LYS C O 1
ATOM 8701 N N . GLN C 1 247 ? 187.45000 165.42100 279.37200 1.000 106.51000 247 GLN C N 1
ATOM 8702 C CA . GLN C 1 247 ? 188.63200 166.24200 279.15900 1.000 106.51000 247 GLN C CA 1
ATOM 8703 C C . GLN C 1 247 ? 189.85600 165.34800 279.23800 1.000 106.51000 247 GLN C C 1
ATOM 8704 O O . GLN C 1 247 ? 190.19900 164.85700 280.31700 1.000 106.51000 247 GLN C O 1
ATOM 8706 N N . ASN C 1 248 ? 190.50800 165.13400 278.10300 1.000 94.64000 248 ASN C N 1
ATOM 8707 C CA . ASN C 1 248 ? 191.66100 164.25200 278.03900 1.000 94.64000 248 ASN C CA 1
ATOM 8708 C C . ASN C 1 248 ? 192.84100 164.89200 278.75300 1.000 94.64000 248 ASN C C 1
ATOM 8709 O O . ASN C 1 248 ? 192.96900 166.11600 278.80900 1.000 94.64000 248 ASN C O 1
ATOM 8714 N N . ILE C 1 249 ? 193.69800 164.04500 279.31100 1.000 92.01000 249 ILE C N 1
ATOM 8715 C CA . ILE C 1 249 ? 194.89400 164.47400 280.02100 1.000 92.01000 249 ILE C CA 1
ATOM 8716 C C . ILE C 1 249 ? 196.07000 163.74300 279.39400 1.000 92.01000 249 ILE C C 1
ATOM 8717 O O . ILE C 1 249 ? 195.93800 162.58000 278.99500 1.000 92.01000 249 ILE C O 1
ATOM 8722 N N . TYR C 1 250 ? 197.20200 164.42500 279.26700 1.000 87.73000 250 TYR C N 1
ATOM 8723 C CA . TYR C 1 250 ? 198.37500 163.81000 278.67100 1.000 87.73000 250 TYR C CA 1
ATOM 8724 C C . TYR C 1 250 ? 199.62400 164.55000 279.11400 1.000 87.73000 250 TYR C C 1
ATOM 8725 O O . TYR C 1 250 ? 199.55400 165.69700 279.56200 1.000 87.73000 250 TYR C O 1
ATOM 8734 N N . ASP C 1 251 ? 200.76200 163.87600 278.99700 1.000 88.66000 251 ASP C N 1
ATOM 8735 C CA . ASP C 1 251 ? 202.02500 164.45300 279.42200 1.000 88.66000 251 ASP C CA 1
ATOM 8736 C C . ASP C 1 251 ? 202.45500 165.55800 278.47400 1.000 88.66000 251 ASP C C 1
ATOM 8737 O O . ASP C 1 251 ? 201.93600 165.69200 277.36500 1.000 88.66000 251 ASP C O 1
ATOM 8742 N N . ILE C 1 252 ? 203.42400 166.35400 278.91200 1.000 81.43000 252 ILE C N 1
ATOM 8743 C CA . ILE C 1 252 ? 204.08400 167.25100 277.97600 1.000 81.43000 252 ILE C CA 1
ATOM 8744 C C . ILE C 1 252 ? 205.05300 166.46600 277.10900 1.000 81.43000 252 ILE C C 1
ATOM 8745 O O . ILE C 1 252 ? 204.85800 166.32100 275.89800 1.000 81.43000 252 ILE C O 1
ATOM 8750 N N . GLY C 1 253 ? 206.06900 165.89400 277.72800 1.000 74.92000 253 GLY C N 1
ATOM 8751 C CA . GLY C 1 253 ? 207.10900 165.18900 277.01300 1.000 74.92000 253 GLY C CA 1
ATOM 8752 C C . GLY C 1 253 ? 208.34200 165.05600 277.86700 1.000 74.92000 253 GLY C C 1
ATOM 8753 O O . GLY C 1 253 ? 208.63800 165.89300 278.71900 1.000 74.92000 253 GLY C O 1
ATOM 8754 N N . ASP C 1 254 ? 209.07400 163.97200 277.63200 1.000 70.97000 254 ASP C N 1
ATOM 8755 C CA . ASP C 1 254 ? 210.20600 163.64500 278.48600 1.000 70.97000 254 ASP C CA 1
ATOM 8756 C C . ASP C 1 254 ? 211.27500 164.71700 278.34900 1.000 70.97000 254 ASP C C 1
ATOM 8757 O O . ASP C 1 254 ? 211.45500 165.29100 277.27300 1.000 70.97000 254 ASP C O 1
ATOM 8762 N N . GLN C 1 255 ? 211.97000 165.00300 279.44500 1.000 55.23000 255 GLN C N 1
ATOM 8763 C CA . GLN C 1 255 ? 212.88000 166.13400 279.50400 1.000 55.23000 255 GLN C CA 1
ATOM 8764 C C . GLN C 1 255 ? 214.34100 165.72700 279.50300 1.000 55.23000 255 GLN C C 1
ATOM 8765 O O . GLN C 1 255 ? 215.20500 166.57800 279.74300 1.000 55.23000 255 GLN C O 1
ATOM 8771 N N . GLU C 1 256 ? 214.63400 164.45200 279.24400 1.000 51.04000 256 GLU C N 1
ATOM 8772 C CA . GLU C 1 256 ? 216.01600 163.99100 279.19600 1.000 51.04000 256 GLU C CA 1
ATOM 8773 C C . GLU C 1 256 ? 216.88200 164.92500 278.36700 1.000 51.04000 256 GLU C C 1
ATOM 8774 O O . GLU C 1 256 ? 217.87300 165.48300 278.85700 1.000 51.04000 256 GLU C O 1
ATOM 8780 N N . GLY C 1 257 ? 216.49900 165.12900 277.10800 1.000 50.18000 257 GLY C N 1
ATOM 8781 C CA . GLY C 1 257 ? 217.30100 165.96000 276.22800 1.000 50.18000 257 GLY C CA 1
ATOM 8782 C C . GLY C 1 257 ? 217.45700 167.37600 276.74300 1.000 50.18000 257 GLY C C 1
ATOM 8783 O O . GLY C 1 257 ? 218.54800 167.94600 276.70300 1.000 50.18000 257 GLY C O 1
ATOM 8784 N N . ALA C 1 258 ? 216.36900 167.96000 277.24200 1.000 46.79000 258 ALA C N 1
ATOM 8785 C CA . ALA C 1 258 ? 216.41800 169.35000 277.67700 1.000 46.79000 258 ALA C CA 1
ATOM 8786 C C . ALA C 1 258 ? 217.35000 169.52700 278.86800 1.000 46.79000 258 ALA C C 1
ATOM 8787 O O . ALA C 1 258 ? 218.19800 170.42800 278.87800 1.000 46.79000 258 ALA C O 1
ATOM 8789 N N . VAL C 1 259 ? 217.21600 168.67600 279.88300 1.000 44.18000 259 VAL C N 1
ATOM 8790 C CA . VAL C 1 259 ? 218.08000 168.81900 281.04700 1.000 44.18000 259 VAL C CA 1
ATOM 8791 C C . VAL C 1 259 ? 219.53300 168.57600 280.66300 1.000 44.18000 259 VAL C C 1
ATOM 8792 O O . VAL C 1 259 ? 220.43400 169.29900 281.11000 1.000 44.18000 259 VAL C O 1
ATOM 8796 N N . THR C 1 260 ? 219.79000 167.56300 279.82900 1.000 45.81000 260 THR C N 1
ATOM 8797 C CA . THR C 1 260 ? 221.17200 167.29400 279.44500 1.000 45.81000 260 THR C CA 1
ATOM 8798 C C . THR C 1 260 ? 221.76300 168.46000 278.67200 1.000 45.81000 260 THR C C 1
ATOM 8799 O O . THR C 1 260 ? 222.92400 168.82100 278.87600 1.000 45.81000 260 THR C O 1
ATOM 8803 N N . ALA C 1 261 ? 220.98100 169.06400 277.78200 1.000 42.90000 261 ALA C N 1
ATOM 8804 C CA . ALA C 1 261 ? 221.47100 170.22600 277.06000 1.000 42.90000 261 ALA C CA 1
ATOM 8805 C C . ALA C 1 261 ? 221.71600 171.39600 277.99300 1.000 42.90000 261 ALA C C 1
ATOM 8806 O O . ALA C 1 261 ? 222.62100 172.19900 277.75000 1.000 42.90000 261 ALA C O 1
ATOM 8808 N N . ALA C 1 262 ? 220.92000 171.52600 279.05000 1.000 38.29000 262 ALA C N 1
ATOM 8809 C CA . ALA C 1 262 ? 221.11700 172.65500 279.94900 1.000 38.29000 262 ALA C CA 1
ATOM 8810 C C . ALA C 1 262 ? 222.32600 172.44600 280.84500 1.000 38.29000 262 ALA C C 1
ATOM 8811 O O . ALA C 1 262 ? 222.94800 173.41400 281.29500 1.000 38.29000 262 ALA C O 1
ATOM 8813 N N . ILE C 1 263 ? 222.67000 171.19400 281.12800 1.000 43.18000 263 ILE C N 1
ATOM 8814 C CA . ILE C 1 263 ? 223.77500 170.95300 282.04500 1.000 43.18000 263 ILE C CA 1
ATOM 8815 C C . ILE C 1 263 ? 225.11800 170.77100 281.35000 1.000 43.18000 263 ILE C C 1
ATOM 8816 O O . ILE C 1 263 ? 226.13000 171.24900 281.87500 1.000 43.18000 263 ILE C O 1
ATOM 8821 N N . ALA C 1 264 ? 225.15200 170.13700 280.17000 1.000 51.03000 264 ALA C N 1
ATOM 8822 C CA . ALA C 1 264 ? 226.39300 169.57300 279.63700 1.000 51.03000 264 ALA C CA 1
ATOM 8823 C C . ALA C 1 264 ? 227.55900 170.54000 279.71900 1.000 51.03000 264 ALA C C 1
ATOM 8824 O O . ALA C 1 264 ? 228.71200 170.11100 279.80700 1.000 51.03000 264 ALA C O 1
ATOM 8826 N N . GLN C 1 265 ? 227.28400 171.83900 279.72600 1.000 64.73000 265 GLN C N 1
ATOM 8827 C CA . GLN C 1 265 ? 228.32500 172.83800 279.94100 1.000 64.73000 265 GLN C CA 1
ATOM 8828 C C . GLN C 1 265 ? 228.65800 172.92400 281.43200 1.000 64.73000 265 GLN C C 1
ATOM 8829 O O . GLN C 1 265 ? 228.61900 173.97900 282.05800 1.000 64.73000 265 GLN C O 1
ATOM 8835 N N . ALA C 1 266 ? 228.99700 171.76900 281.99200 1.000 59.98000 266 ALA C N 1
ATOM 8836 C CA . ALA C 1 266 ? 229.28400 171.62900 283.41100 1.000 59.98000 266 ALA C CA 1
ATOM 8837 C C . ALA C 1 266 ? 230.13600 170.38800 283.59300 1.000 59.98000 266 ALA C C 1
ATOM 8838 O O . ALA C 1 266 ? 230.19200 169.54100 282.69500 1.000 59.98000 266 ALA C O 1
ATOM 8840 N N . PRO C 1 267 ? 230.82900 170.26000 284.72300 1.000 69.41000 267 PRO C N 1
ATOM 8841 C CA . PRO C 1 267 ? 231.71900 169.10900 284.90200 1.000 69.41000 267 PRO C CA 1
ATOM 8842 C C . PRO C 1 267 ? 230.97500 167.78800 284.80400 1.000 69.41000 267 PRO C C 1
ATOM 8843 O O . PRO C 1 267 ? 229.89200 167.61200 285.36500 1.000 69.41000 267 PRO C O 1
ATOM 8847 N N . MET C 1 268 ? 231.57200 166.86100 284.06300 1.000 63.63000 268 MET C N 1
ATOM 8848 C CA . MET C 1 268 ? 231.17500 165.46500 284.08300 1.000 63.63000 268 MET C CA 1
ATOM 8849 C C . MET C 1 268 ? 232.03500 164.73100 285.09600 1.000 63.63000 268 MET C C 1
ATOM 8850 O O . MET C 1 268 ? 233.22400 165.01300 285.24900 1.000 63.63000 268 MET C O 1
ATOM 8855 N N . ALA C 1 269 ? 231.42400 163.79700 285.80000 1.000 65.00000 269 ALA C N 1
ATOM 8856 C CA . ALA C 1 269 ? 232.09500 163.06900 286.86300 1.000 65.00000 269 ALA C CA 1
ATOM 8857 C C . ALA C 1 269 ? 231.89900 161.58400 286.58300 1.000 65.00000 269 ALA C C 1
ATOM 8858 O O . ALA C 1 269 ? 230.82400 161.03100 286.81200 1.000 65.00000 269 ALA C O 1
ATOM 8860 N N . LYS C 1 270 ? 232.94800 160.94700 286.06700 1.000 73.37000 270 LYS C N 1
ATOM 8861 C CA . LYS C 1 270 ? 232.88600 159.52400 285.76300 1.000 73.37000 270 LYS C CA 1
ATOM 8862 C C . LYS C 1 270 ? 232.73800 158.71700 287.04400 1.000 73.37000 270 LYS C C 1
ATOM 8863 O O . LYS C 1 270 ? 233.58400 158.79200 287.93900 1.000 73.37000 270 LYS C O 1
ATOM 8869 N N . TRP C 1 271 ? 231.67700 157.92500 287.11700 1.000 79.01000 271 TRP C N 1
ATOM 8870 C CA . TRP C 1 271 ? 231.28300 157.24100 288.33800 1.000 79.01000 271 TRP C CA 1
ATOM 8871 C C . TRP C 1 271 ? 231.75400 155.79700 288.30600 1.000 79.01000 271 TRP C C 1
ATOM 8872 O O . TRP C 1 271 ? 231.72000 155.15400 287.25200 1.000 79.01000 271 TRP C O 1
ATOM 8883 N N . GLU C 1 272 ? 232.18800 155.29000 289.45800 1.000 82.72000 272 GLU C N 1
ATOM 8884 C CA . GLU C 1 272 ? 232.52100 153.87800 289.57300 1.000 82.72000 272 GLU C CA 1
ATOM 8885 C C . GLU C 1 272 ? 232.28500 153.42400 291.00500 1.000 82.72000 272 GLU C C 1
ATOM 8886 O O . GLU C 1 272 ? 232.57700 154.16300 291.95100 1.000 82.72000 272 GLU C O 1
ATOM 8892 N N . SER C 1 273 ? 231.71400 152.22700 291.14900 1.000 90.90000 273 SER C N 1
ATOM 8893 C CA . SER C 1 273 ? 231.69200 151.47800 292.40600 1.000 90.90000 273 SER C CA 1
ATOM 8894 C C . SER C 1 273 ? 231.18300 152.32800 293.57200 1.000 90.90000 273 SER C C 1
ATOM 8895 O O . SER C 1 273 ? 231.72900 152.30500 294.67700 1.000 90.90000 273 SER C O 1
ATOM 8898 N N . ASP C 1 274 ? 230.11800 153.08300 293.30500 1.000 90.12000 274 ASP C N 1
ATOM 8899 C CA . ASP C 1 274 ? 229.53400 153.99000 294.29200 1.000 90.12000 274 ASP C CA 1
ATOM 8900 C C . ASP C 1 274 ? 230.56200 154.98900 294.81600 1.000 90.12000 274 ASP C C 1
ATOM 8901 O O . ASP C 1 274 ? 230.60500 155.28800 296.01200 1.000 90.12000 274 ASP C O 1
ATOM 8903 N N . LYS C 1 275 ? 231.40600 155.50300 293.92800 1.000 81.30000 275 LYS C N 1
ATOM 8904 C CA . LYS C 1 275 ? 232.41600 156.48400 294.28600 1.000 81.30000 275 LYS C CA 1
ATOM 8905 C C . LYS C 1 275 ? 232.67800 157.39000 293.09600 1.000 81.30000 275 LYS C C 1
ATOM 8906 O O . LYS C 1 275 ? 232.68400 156.94300 291.94700 1.000 81.30000 275 LYS C O 1
ATOM 8908 N N . VAL C 1 276 ? 232.90600 158.66600 293.37700 1.000 71.39000 276 VAL C N 1
ATOM 8909 C CA . VAL C 1 276 ? 233.16000 159.65500 292.34100 1.000 71.39000 276 VAL C CA 1
ATOM 8910 C C . VAL C 1 276 ? 234.46500 160.36900 292.65200 1.000 71.39000 276 VAL C C 1
ATOM 8911 O O . VAL C 1 276 ? 234.72700 160.73600 293.80200 1.000 71.39000 276 VAL C O 1
ATOM 8915 N N . GLU C 1 277 ? 235.29200 160.54100 291.63100 1.000 69.71000 277 GLU C N 1
ATOM 8916 C CA . GLU C 1 277 ? 236.53900 161.25600 291.81400 1.000 69.71000 277 GLU C CA 1
ATOM 8917 C C . GLU C 1 277 ? 236.27900 162.74600 291.97100 1.000 69.71000 277 GLU C C 1
ATOM 8918 O O . GLU C 1 277 ? 235.22300 163.26500 291.60800 1.000 69.71000 277 GLU C O 1
ATOM 8924 N N . LEU C 1 278 ? 237.27100 163.43500 292.51700 1.000 58.55000 278 LEU C N 1
ATOM 8925 C CA . LEU C 1 278 ? 237.18000 164.86400 292.79600 1.000 58.55000 278 LEU C CA 1
ATOM 8926 C C . LEU C 1 278 ? 238.55000 165.44100 292.47000 1.000 58.55000 278 LEU C C 1
ATOM 8927 O O . LEU C 1 278 ? 239.47600 165.34200 293.27700 1.000 58.55000 278 LEU C O 1
ATOM 8932 N N . ILE C 1 279 ? 238.66900 166.05000 291.29300 1.000 51.01000 279 ILE C N 1
ATOM 8933 C CA . ILE C 1 279 ? 239.98700 166.34000 290.74300 1.000 51.01000 279 ILE C CA 1
ATOM 8934 C C . ILE C 1 279 ? 240.72400 167.35400 291.60500 1.000 51.01000 279 ILE C C 1
ATOM 8935 O O . ILE C 1 279 ? 241.73500 167.03500 292.23800 1.000 51.01000 279 ILE C O 1
ATOM 8940 N N . SER C 1 280 ? 240.21300 168.57700 291.67500 1.000 49.51000 280 SER C N 1
ATOM 8941 C CA . SER C 1 280 ? 241.00300 169.68800 292.20100 1.000 49.51000 280 SER C CA 1
ATOM 8942 C C . SER C 1 280 ? 240.93600 169.71100 293.72600 1.000 49.51000 280 SER C C 1
ATOM 8943 O O . SER C 1 280 ? 240.21100 170.48900 294.34200 1.000 49.51000 280 SER C O 1
ATOM 8946 N N . GLY C 1 281 ? 241.72200 168.83300 294.33600 1.000 51.37000 281 GLY C N 1
ATOM 8947 C CA . GLY C 1 281 ? 241.82300 168.84000 295.78100 1.000 51.37000 281 GLY C CA 1
ATOM 8948 C C . GLY C 1 281 ? 243.24300 168.91500 296.29400 1.000 51.37000 281 GLY C C 1
ATOM 8949 O O . GLY C 1 281 ? 244.00800 167.96000 296.15700 1.000 51.37000 281 GLY C O 1
ATOM 8950 N N . ILE C 1 282 ? 243.60000 170.03600 296.91300 1.000 52.48000 282 ILE C N 1
ATOM 8951 C CA . ILE C 1 282 ? 244.92400 170.20900 297.49500 1.000 52.48000 282 ILE C CA 1
ATOM 8952 C C . ILE C 1 282 ? 244.93400 169.40600 298.78700 1.000 52.48000 282 ILE C C 1
ATOM 8953 O O . ILE C 1 282 ? 243.87700 168.98800 299.26600 1.000 52.48000 282 ILE C O 1
ATOM 8958 N N . LEU C 1 283 ? 246.11700 169.15600 299.35100 1.000 51.51000 283 LEU C N 1
ATOM 8959 C CA . LEU C 1 283 ? 246.22700 168.26600 300.50300 1.000 51.51000 283 LEU C CA 1
ATOM 8960 C C . LEU C 1 283 ? 247.47500 168.67000 301.28400 1.000 51.51000 283 LEU C C 1
ATOM 8961 O O . LEU C 1 283 ? 248.58600 168.31800 300.88700 1.000 51.51000 283 LEU C O 1
ATOM 8966 N N . LYS C 1 284 ? 247.28700 169.39100 302.38600 1.000 55.72000 284 LYS C N 1
ATOM 8967 C CA . LYS C 1 284 ? 248.40700 170.01000 303.09700 1.000 55.72000 284 LYS C CA 1
ATOM 8968 C C . LYS C 1 284 ? 248.97000 169.08300 304.17400 1.000 55.72000 284 LYS C C 1
ATOM 8969 O O . LYS C 1 284 ? 248.96300 169.38400 305.36300 1.000 55.72000 284 LYS C O 1
ATOM 8975 N N . CYS C 1 285 ? 249.48000 167.94100 303.73100 1.000 64.58000 285 CYS C N 1
ATOM 8976 C CA . CYS C 1 285 ? 250.07500 166.99200 304.65700 1.000 64.58000 285 CYS C CA 1
ATOM 8977 C C . CYS C 1 285 ? 251.41100 167.49300 305.18000 1.000 64.58000 285 CYS C C 1
ATOM 8978 O O . CYS C 1 285 ? 252.16400 168.17700 304.48400 1.000 64.58000 285 CYS C O 1
ATOM 8981 N N . LYS C 1 286 ? 251.69500 167.14800 306.42900 1.000 63.10000 286 LYS C N 1
ATOM 8982 C CA . LYS C 1 286 ? 253.04500 167.18400 306.96600 1.000 63.10000 286 LYS C CA 1
ATOM 8983 C C . LYS C 1 286 ? 253.42000 165.75500 307.29900 1.000 63.10000 286 LYS C C 1
ATOM 8984 O O . LYS C 1 286 ? 252.57600 164.98300 307.75900 1.000 63.10000 286 LYS C O 1
ATOM 8990 N N . VAL C 1 287 ? 254.66600 165.38900 307.04400 1.000 56.92000 287 VAL C N 1
ATOM 8991 C CA . VAL C 1 287 ? 255.10800 164.01500 307.20200 1.000 56.92000 287 VAL C CA 1
ATOM 8992 C C . VAL C 1 287 ? 256.17400 163.97000 308.27700 1.000 56.92000 287 VAL C C 1
ATOM 8993 O O . VAL C 1 287 ? 257.16000 164.71400 308.21400 1.000 56.92000 287 VAL C O 1
ATOM 8997 N N . LYS C 1 288 ? 255.97700 163.10400 309.26100 1.000 54.60000 288 LYS C N 1
ATOM 8998 C CA . LYS C 1 288 ? 257.01200 162.78500 310.22700 1.000 54.60000 288 LYS C CA 1
ATOM 8999 C C . LYS C 1 288 ? 257.65700 161.47700 309.81200 1.000 54.60000 288 LYS C C 1
ATOM 9000 O O . LYS C 1 288 ? 256.98000 160.45200 309.68900 1.000 54.60000 288 LYS C O 1
ATOM 9006 N N . LEU C 1 289 ? 258.95800 161.52800 309.58300 1.000 40.48000 289 LEU C N 1
ATOM 9007 C CA . LEU C 1 289 ? 259.72200 160.40900 309.06400 1.000 40.48000 289 LEU C CA 1
ATOM 9008 C C . LEU C 1 289 ? 260.68500 159.87700 310.11400 1.000 40.48000 289 LEU C C 1
ATOM 9009 O O . LEU C 1 289 ? 261.62500 159.14700 309.80100 1.000 40.48000 289 LEU C O 1
ATOM 9014 N N . GLY C 1 290 ? 260.44300 160.23100 311.37500 1.000 39.51000 290 GLY C N 1
ATOM 9015 C CA . GLY C 1 290 ? 261.30900 159.76600 312.44400 1.000 39.51000 290 GLY C CA 1
ATOM 9016 C C . GLY C 1 290 ? 261.33000 158.25600 312.56400 1.000 39.51000 290 GLY C C 1
ATOM 9017 O O . GLY C 1 290 ? 262.38100 157.65900 312.80100 1.000 39.51000 290 GLY C O 1
ATOM 9018 N N . ASN C 1 291 ? 260.18100 157.61900 312.38200 1.000 31.29000 291 ASN C N 1
ATOM 9019 C CA . ASN C 1 291 ? 260.07800 156.17600 312.51000 1.000 31.29000 291 ASN C CA 1
ATOM 9020 C C . ASN C 1 291 ? 260.53200 155.45500 311.25400 1.000 31.29000 291 ASN C C 1
ATOM 9021 O O . ASN C 1 291 ? 260.13700 154.30700 311.03300 1.000 31.29000 291 ASN C O 1
ATOM 9023 N N . LEU C 1 292 ? 261.33300 156.11100 310.42200 1.000 32.48000 292 LEU C N 1
ATOM 9024 C CA . LEU C 1 292 ? 261.85600 155.54000 309.18900 1.000 32.48000 292 LEU C CA 1
ATOM 9025 C C . LEU C 1 292 ? 263.34100 155.25600 309.33500 1.000 32.48000 292 LEU C C 1
ATOM 9026 O O . LEU C 1 292 ? 264.10100 156.12900 309.76500 1.000 32.48000 292 LEU C O 1
ATOM 9031 N N . LYS C 1 293 ? 263.75900 154.05600 308.94800 1.000 29.99000 293 LYS C N 1
ATOM 9032 C CA . LYS C 1 293 ? 265.15100 153.65800 309.06300 1.000 29.99000 293 LYS C CA 1
ATOM 9033 C C . LYS C 1 293 ? 265.63100 153.05100 307.75700 1.000 29.99000 293 LYS C C 1
ATOM 9034 O O . LYS C 1 293 ? 264.85700 152.44700 307.01300 1.000 29.99000 293 LYS C O 1
ATOM 9040 N N . LEU C 1 294 ? 266.92100 153.21900 307.48400 1.000 29.84000 294 LEU C N 1
ATOM 9041 C CA . LEU C 1 294 ? 267.51000 152.65900 306.28000 1.000 29.84000 294 LEU C CA 1
ATOM 9042 C C . LEU C 1 294 ? 267.41300 151.14500 306.28400 1.000 29.84000 294 LEU C C 1
ATOM 9043 O O . LEU C 1 294 ? 267.04500 150.52000 307.28000 1.000 29.84000 294 LEU C O 1
ATOM 9048 N N . ARG C 1 295 ? 267.75700 150.55700 305.15600 1.000 33.60000 295 ARG C N 1
ATOM 9049 C CA . ARG C 1 295 ? 267.70900 149.11800 304.99500 1.000 33.60000 295 ARG C CA 1
ATOM 9050 C C . ARG C 1 295 ? 268.97700 148.62900 304.32200 1.000 33.60000 295 ARG C C 1
ATOM 9051 O O . ARG C 1 295 ? 269.50900 149.26200 303.41000 1.000 33.60000 295 ARG C O 1
ATOM 9059 N N . GLY C 1 296 ? 269.45800 147.48300 304.78400 1.000 33.85000 296 GLY C N 1
ATOM 9060 C CA . GLY C 1 296 ? 270.64600 146.90600 304.18000 1.000 33.85000 296 GLY C CA 1
ATOM 9061 C C . GLY C 1 296 ? 271.86300 147.78700 304.30700 1.000 33.85000 296 GLY C C 1
ATOM 9062 O O . GLY C 1 296 ? 272.74600 147.76100 303.44300 1.000 33.85000 296 GLY C O 1
ATOM 9063 N N . VAL C 1 297 ? 271.93300 148.57700 305.38100 1.000 34.53000 297 VAL C N 1
ATOM 9064 C CA . VAL C 1 297 ? 273.10100 149.40400 305.62800 1.000 34.53000 297 VAL C CA 1
ATOM 9065 C C . VAL C 1 297 ? 274.20900 148.60800 306.29000 1.000 34.53000 297 VAL C C 1
ATOM 9066 O O . VAL C 1 297 ? 275.23700 149.17700 306.67500 1.000 34.53000 297 VAL C O 1
ATOM 9070 N N . THR C 1 298 ? 274.04200 147.29900 306.42900 1.000 34.36000 298 THR C N 1
ATOM 9071 C CA . THR C 1 298 ? 275.08600 146.45600 306.97800 1.000 34.36000 298 THR C CA 1
ATOM 9072 C C . THR C 1 298 ? 275.76500 145.60200 305.91700 1.000 34.36000 298 THR C C 1
ATOM 9073 O O . THR C 1 298 ? 276.59900 144.76400 306.25800 1.000 34.36000 298 THR C O 1
ATOM 9077 N N . TYR C 1 299 ? 275.43800 145.79300 304.64500 1.000 35.67000 299 TYR C N 1
ATOM 9078 C CA . TYR C 1 299 ? 276.04000 145.01700 303.57100 1.000 35.67000 299 TYR C CA 1
ATOM 9079 C C . TYR C 1 299 ? 277.42100 145.58300 303.24800 1.000 35.67000 299 TYR C C 1
ATOM 9080 O O . TYR C 1 299 ? 277.96500 146.39700 303.99700 1.000 35.67000 299 TYR C O 1
ATOM 9089 N N . SER C 1 300 ? 278.00100 145.15400 302.13200 1.000 39.89000 300 SER C N 1
ATOM 9090 C CA . SER C 1 300 ? 279.22400 145.73300 301.60200 1.000 39.89000 300 SER C CA 1
ATOM 9091 C C . SER C 1 300 ? 278.99700 146.13700 300.15400 1.000 39.89000 300 SER C C 1
ATOM 9092 O O . SER C 1 300 ? 277.98400 145.79200 299.54600 1.000 39.89000 300 SER C O 1
ATOM 9095 N N . MET C 1 301 ? 279.94600 146.88000 299.60000 1.000 39.34000 301 MET C N 1
ATOM 9096 C CA . MET C 1 301 ? 279.78400 147.34300 298.23100 1.000 39.34000 301 MET C CA 1
ATOM 9097 C C . MET C 1 301 ? 279.93700 146.19000 297.24500 1.000 39.34000 301 MET C C 1
ATOM 9098 O O . MET C 1 301 ? 280.52000 145.14900 297.55400 1.000 39.34000 301 MET C O 1
ATOM 9103 N N . CYS C 1 302 ? 279.38300 146.38000 296.05000 1.000 43.12000 302 CYS C N 1
ATOM 9104 C CA . CYS C 1 302 ? 279.25600 145.29500 295.08400 1.000 43.12000 302 CYS C CA 1
ATOM 9105 C C . CYS C 1 302 ? 280.57000 145.05300 294.36000 1.000 43.12000 302 CYS C C 1
ATOM 9106 O O . CYS C 1 302 ? 281.15400 145.97700 293.78800 1.000 43.12000 302 CYS C O 1
ATOM 9109 N N . ALA C 1 303 ? 281.02500 143.80100 294.36300 1.000 46.91000 303 ALA C N 1
ATOM 9110 C CA . ALA C 1 303 ? 282.25100 143.47100 293.65000 1.000 46.91000 303 ALA C CA 1
ATOM 9111 C C . ALA C 1 303 ? 281.97900 143.20200 292.17900 1.000 46.91000 303 ALA C C 1
ATOM 9112 O O . ALA C 1 303 ? 282.67400 143.73200 291.30600 1.000 46.91000 303 ALA C O 1
ATOM 9114 N N . GLN C 1 304 ? 280.96600 142.39900 291.88100 1.000 51.88000 304 GLN C N 1
ATOM 9115 C CA . GLN C 1 304 ? 280.73900 141.97500 290.51400 1.000 51.88000 304 GLN C CA 1
ATOM 9116 C C . GLN C 1 304 ? 280.26400 143.14700 289.66300 1.000 51.88000 304 GLN C C 1
ATOM 9117 O O . GLN C 1 304 ? 280.20300 144.29400 290.10200 1.000 51.88000 304 GLN C O 1
ATOM 9123 N N . THR C 1 305 ? 279.93200 142.83400 288.41900 1.000 50.15000 305 THR C N 1
ATOM 9124 C CA . THR C 1 305 ? 279.63800 143.85700 287.43500 1.000 50.15000 305 THR C CA 1
ATOM 9125 C C . THR C 1 305 ? 278.19200 144.33100 287.52500 1.000 50.15000 305 THR C C 1
ATOM 9126 O O . THR C 1 305 ? 277.42100 143.93100 288.39700 1.000 50.15000 305 THR C O 1
ATOM 9130 N N . PHE C 1 306 ? 277.84200 145.20900 286.59300 1.000 47.99000 306 PHE C N 1
ATOM 9131 C CA . PHE C 1 306 ? 276.47700 145.63700 286.34400 1.000 47.99000 306 PHE C CA 1
ATOM 9132 C C . PHE C 1 306 ? 276.25400 145.62700 284.84200 1.000 47.99000 306 PHE C C 1
ATOM 9133 O O . PHE C 1 306 ? 277.20300 145.72400 284.06400 1.000 47.99000 306 PHE C O 1
ATOM 9141 N N . THR C 1 307 ? 275.00200 145.51400 284.43000 1.000 47.64000 307 THR C N 1
ATOM 9142 C CA . THR C 1 307 ? 274.65900 145.68800 283.02800 1.000 47.64000 307 THR C CA 1
ATOM 9143 C C . THR C 1 307 ? 273.51700 146.68400 282.91200 1.000 47.64000 307 THR C C 1
ATOM 9144 O O . THR C 1 307 ? 272.57700 146.66200 283.70800 1.000 47.64000 307 THR C O 1
ATOM 9148 N N . THR C 1 308 ? 273.62400 147.58600 281.94700 1.000 52.31000 308 THR C N 1
ATOM 9149 C CA . THR C 1 308 ? 272.58600 148.57000 281.69900 1.000 52.31000 308 THR C CA 1
ATOM 9150 C C . THR C 1 308 ? 271.67700 148.05500 280.59800 1.000 52.31000 308 THR C C 1
ATOM 9151 O O . THR C 1 308 ? 272.10700 147.28500 279.73800 1.000 52.31000 308 THR C O 1
ATOM 9155 N N . GLU C 1 309 ? 270.41500 148.46800 280.63900 1.000 53.84000 309 GLU C N 1
ATOM 9156 C CA . GLU C 1 309 ? 269.45800 148.13100 279.59800 1.000 53.84000 309 GLU C CA 1
ATOM 9157 C C . GLU C 1 309 ? 269.09300 149.31500 278.72200 1.000 53.84000 309 GLU C C 1
ATOM 9158 O O . GLU C 1 309 ? 268.88300 149.14500 277.52000 1.000 53.84000 309 GLU C O 1
ATOM 9164 N N . THR C 1 310 ? 269.00000 150.51200 279.29100 1.000 52.84000 310 THR C N 1
ATOM 9165 C CA . THR C 1 310 ? 268.60400 151.68500 278.53300 1.000 52.84000 310 THR C CA 1
ATOM 9166 C C . THR C 1 310 ? 269.52700 152.83700 278.87400 1.000 52.84000 310 THR C C 1
ATOM 9167 O O . THR C 1 310 ? 270.32700 152.77300 279.80500 1.000 52.84000 310 THR C O 1
ATOM 9171 N N . ARG C 1 311 ? 269.38300 153.89200 278.13600 1.000 46.95000 311 ARG C N 1
ATOM 9172 C CA . ARG C 1 311 ? 270.25500 155.03000 278.32400 1.000 46.95000 311 ARG C CA 1
ATOM 9173 C C . ARG C 1 311 ? 269.83000 155.83500 279.54600 1.000 46.95000 311 ARG C C 1
ATOM 9174 O O . ARG C 1 311 ? 268.72300 155.66500 280.05900 1.000 46.95000 311 ARG C O 1
ATOM 9182 N N . PRO C 1 312 ? 270.70200 156.70300 280.04700 1.000 40.73000 312 PRO C N 1
ATOM 9183 C CA . PRO C 1 312 ? 270.26600 157.66100 281.06200 1.000 40.73000 312 PRO C CA 1
ATOM 9184 C C . PRO C 1 312 ? 269.30000 158.65500 280.44600 1.000 40.73000 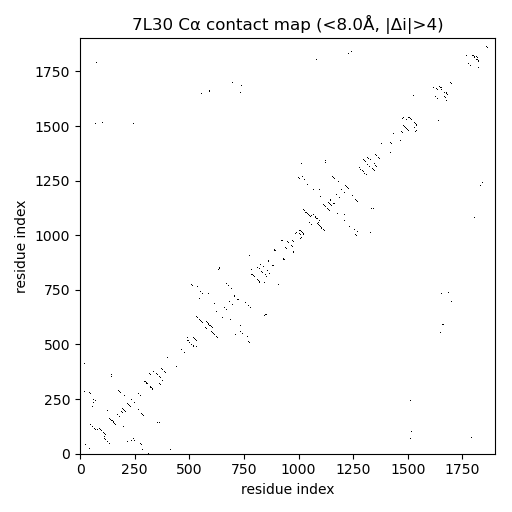312 PRO C C 1
ATOM 9185 O O . PRO C 1 312 ? 269.69000 159.52700 279.67200 1.000 40.73000 312 PRO C O 1
ATOM 9189 N N . ALA C 1 313 ? 268.03000 158.51900 280.79800 1.000 40.61000 313 ALA C N 1
ATOM 9190 C CA . ALA C 1 313 ? 266.97700 159.36900 280.27100 1.000 40.61000 313 ALA C CA 1
ATOM 9191 C C . ALA C 1 313 ? 266.65600 160.46300 281.27500 1.000 40.61000 313 ALA C C 1
ATOM 9192 O O . ALA C 1 313 ? 266.15600 160.18400 282.36600 1.000 40.61000 313 ALA C O 1
ATOM 9194 N N . ASP C 1 314 ? 266.94300 161.70400 280.90400 1.000 43.76000 314 ASP C N 1
ATOM 9195 C CA . ASP C 1 314 ? 266.66800 162.83200 281.77900 1.000 43.76000 314 ASP C CA 1
ATOM 9196 C C . ASP C 1 314 ? 265.16600 162.99000 281.95400 1.000 43.76000 314 ASP C C 1
ATOM 9197 O O . ASP C 1 314 ? 264.38900 162.66100 281.05400 1.000 43.76000 314 ASP C O 1
ATOM 9202 N N . THR C 1 315 ? 264.75800 163.47800 283.12100 1.000 44.36000 315 THR C N 1
ATOM 9203 C CA . THR C 1 315 ? 263.36400 163.81500 283.35800 1.000 44.36000 315 THR C CA 1
ATOM 9204 C C . THR C 1 315 ? 263.11900 165.31500 283.36800 1.000 44.36000 315 THR C C 1
ATOM 9205 O O . THR C 1 315 ? 262.01600 165.74300 283.71300 1.000 44.36000 315 THR C O 1
ATOM 9209 N N . GLY C 1 316 ? 264.11600 166.12200 283.01700 1.000 48.67000 316 GLY C N 1
ATOM 9210 C CA . GLY C 1 316 ? 263.94000 167.55100 282.90800 1.000 48.67000 316 GLY C CA 1
ATOM 9211 C C . GLY C 1 316 ? 263.85700 168.29800 284.21900 1.000 48.67000 316 GLY C C 1
ATOM 9212 O O . GLY C 1 316 ? 263.74700 169.52900 284.20500 1.000 48.67000 316 GLY C O 1
ATOM 9213 N N . HIS C 1 317 ? 263.90200 167.60300 285.35200 1.000 45.30000 317 HIS C N 1
ATOM 9214 C CA . HIS C 1 317 ? 263.94700 168.24600 286.65500 1.000 45.30000 317 HIS C CA 1
ATOM 9215 C C . HIS C 1 317 ? 265.36200 168.31800 287.19900 1.000 45.30000 317 HIS C C 1
ATOM 9216 O O . HIS C 1 317 ? 265.55200 168.38200 288.41600 1.000 45.30000 317 HIS C O 1
ATOM 9223 N N . GLY C 1 318 ? 266.35800 168.30300 286.32200 1.000 47.78000 318 GLY C N 1
ATOM 9224 C CA . GLY C 1 318 ? 267.72200 168.13900 286.76400 1.000 47.78000 318 GLY C CA 1
ATOM 9225 C C . GLY C 1 318 ? 268.00000 166.79300 287.37900 1.000 47.78000 318 GLY C C 1
ATOM 9226 O O . GLY C 1 318 ? 268.72500 166.71600 288.37000 1.000 47.78000 318 GLY C O 1
ATOM 9227 N N . THR C 1 319 ? 267.43300 165.72600 286.83300 1.000 44.21000 319 THR C N 1
ATOM 9228 C CA . THR C 1 319 ? 267.62300 164.39000 287.36300 1.000 44.21000 319 THR C CA 1
ATOM 9229 C C . THR C 1 319 ? 268.02600 163.45400 286.24000 1.000 44.21000 319 THR C C 1
ATOM 9230 O O . THR C 1 319 ? 267.61000 163.61600 285.09300 1.000 44.21000 319 THR C O 1
ATOM 9234 N N . VAL C 1 320 ? 268.82600 162.45600 286.58000 1.000 41.43000 320 VAL C N 1
ATOM 9235 C CA . VAL C 1 320 ? 269.19400 161.40500 285.64700 1.000 41.43000 320 VAL C CA 1
ATOM 9236 C C . VAL C 1 320 ? 268.68900 160.08800 286.20000 1.000 41.43000 320 VAL C C 1
ATOM 9237 O O . VAL C 1 320 ? 269.04000 159.70700 287.31900 1.000 41.43000 320 VAL C O 1
ATOM 9241 N N . ALA C 1 321 ? 267.87500 159.39600 285.42100 1.000 39.04000 321 ALA C N 1
ATOM 9242 C CA . ALA C 1 321 ? 267.30700 158.12000 285.81800 1.000 39.04000 321 ALA C CA 1
ATOM 9243 C C . ALA C 1 321 ? 267.74800 157.06900 284.82300 1.000 39.04000 321 ALA C C 1
ATOM 9244 O O . ALA C 1 321 ? 267.62100 157.27600 283.61500 1.000 39.04000 321 ALA C O 1
ATOM 9246 N N . PHE C 1 322 ? 268.25300 155.94600 285.31700 1.000 40.26000 322 PHE C N 1
ATOM 9247 C CA . PHE C 1 322 ? 268.71900 154.92000 284.40100 1.000 40.26000 322 PHE C CA 1
ATOM 9248 C C . PHE C 1 322 ? 268.72700 153.55000 285.05100 1.000 40.26000 322 PHE C C 1
ATOM 9249 O O . PHE C 1 322 ? 269.33500 153.34100 286.10100 1.000 40.26000 322 PHE C O 1
ATOM 9257 N N . LYS C 1 323 ? 268.05500 152.62000 284.37900 1.000 46.10000 323 LYS C N 1
ATOM 9258 C CA . LYS C 1 323 ? 267.68200 151.31600 284.91500 1.000 46.10000 323 LYS C CA 1
ATOM 9259 C C . LYS C 1 323 ? 268.86200 150.36800 284.81300 1.000 46.10000 323 LYS C C 1
ATOM 9260 O O . LYS C 1 323 ? 268.98800 149.59900 283.86400 1.000 46.10000 323 LYS C O 1
ATOM 9266 N N . VAL C 1 324 ? 269.73300 150.41000 285.80000 1.000 41.16000 324 VAL C N 1
ATOM 9267 C CA . VAL C 1 324 ? 270.82800 149.46000 285.83100 1.000 41.16000 324 VAL C CA 1
ATOM 9268 C C . VAL C 1 324 ? 270.31000 148.09500 286.26400 1.000 41.16000 324 VAL C C 1
ATOM 9269 O O . VAL C 1 324 ? 269.24300 147.96400 286.86200 1.000 41.16000 324 VAL C O 1
ATOM 9273 N N . LYS C 1 325 ? 271.08400 147.06500 285.95100 1.000 44.27000 325 LYS C N 1
ATOM 9274 C CA . LYS C 1 325 ? 270.82100 145.71100 286.38700 1.000 44.27000 325 LYS C CA 1
ATOM 9275 C C . LYS C 1 325 ? 271.98400 145.27000 287.26400 1.000 44.27000 325 LYS C C 1
ATOM 9276 O O . LYS C 1 325 ? 272.83400 146.08400 287.63700 1.000 44.27000 325 LYS C O 1
ATOM 9278 N N . TYR C 1 326 ? 272.02000 143.98600 287.60600 1.000 48.02000 326 TYR C N 1
ATOM 9279 C CA . TYR C 1 326 ? 273.15400 143.46400 288.35900 1.000 48.02000 326 TYR C CA 1
ATOM 9280 C C . TYR C 1 326 ? 273.25500 141.97000 288.07100 1.000 48.02000 326 TYR C C 1
ATOM 9281 O O . TYR C 1 326 ? 272.24500 141.26700 288.10000 1.000 48.02000 326 TYR C O 1
ATOM 9290 N N . VAL C 1 327 ? 274.46300 141.50800 287.78000 1.000 56.36000 327 VAL C N 1
ATOM 9291 C CA . VAL C 1 327 ? 274.74400 140.08400 287.67100 1.000 56.36000 327 VAL C CA 1
ATOM 9292 C C . VAL C 1 327 ? 275.83600 139.76400 288.68100 1.000 56.36000 327 VAL C C 1
ATOM 9293 O O . VAL C 1 327 ? 276.92600 140.33700 288.62900 1.000 56.36000 327 VAL C O 1
ATOM 9297 N N . GLY C 1 328 ? 275.54900 138.85400 289.60300 1.000 60.75000 328 GLY C N 1
ATOM 9298 C CA . GLY C 1 328 ? 276.53300 138.52300 290.61100 1.000 60.75000 328 GLY C CA 1
ATOM 9299 C C . GLY C 1 328 ? 276.07500 137.49200 291.61700 1.000 60.75000 328 GLY C C 1
ATOM 9300 O O . GLY C 1 328 ? 274.87900 137.22800 291.75400 1.000 60.75000 328 GLY C O 1
ATOM 9301 N N . THR C 1 329 ? 277.03000 136.89900 292.32700 1.000 58.30000 329 THR C N 1
ATOM 9302 C CA . THR C 1 329 ? 276.69400 135.86900 293.29800 1.000 58.30000 329 THR C CA 1
ATOM 9303 C C . THR C 1 329 ? 276.43700 136.46400 294.67500 1.000 58.30000 329 THR C C 1
ATOM 9304 O O . THR C 1 329 ? 275.72500 135.87100 295.49100 1.000 58.30000 329 THR C O 1
ATOM 9308 N N . ASP C 1 330 ? 277.01000 137.62900 294.95400 1.000 53.89000 330 ASP C N 1
ATOM 9309 C CA . ASP C 1 330 ? 276.89700 138.22200 296.28000 1.000 53.89000 330 ASP C CA 1
ATOM 9310 C C . ASP C 1 330 ? 275.49900 138.78900 296.47300 1.000 53.89000 330 ASP C C 1
ATOM 9311 O O . ASP C 1 330 ? 275.29100 140.00300 296.38700 1.000 53.89000 330 ASP C O 1
ATOM 9316 N N . VAL C 1 331 ? 274.54800 137.91200 296.76700 1.000 54.35000 331 VAL C N 1
ATOM 9317 C CA . VAL C 1 331 ? 273.13900 138.22100 296.55600 1.000 54.35000 331 VAL C CA 1
ATOM 9318 C C . VAL C 1 331 ? 272.63600 139.32700 297.48500 1.000 54.35000 331 VAL C C 1
ATOM 9319 O O . VAL C 1 331 ? 271.74000 140.07500 297.07300 1.000 54.35000 331 VAL C O 1
ATOM 9323 N N . PRO C 1 332 ? 273.15700 139.52300 298.69900 1.000 43.58000 332 PRO C N 1
ATOM 9324 C CA . PRO C 1 332 ? 272.98100 140.83500 299.32700 1.000 43.58000 332 PRO C CA 1
ATOM 9325 C C . PRO C 1 332 ? 274.17600 141.69800 298.97200 1.000 43.58000 332 PRO C C 1
ATOM 9326 O O . PRO C 1 332 ? 275.32100 141.28400 299.15600 1.000 43.58000 332 PRO C O 1
ATOM 9330 N N . CYS C 1 333 ? 273.91700 142.89000 298.45700 1.000 38.00000 333 CYS C N 1
ATOM 9331 C CA . CYS C 1 333 ? 275.04300 143.76300 298.19100 1.000 38.00000 333 CYS C CA 1
ATOM 9332 C C . CYS C 1 333 ? 274.62100 145.20300 297.99500 1.000 38.00000 333 CYS C C 1
ATOM 9333 O O . CYS C 1 333 ? 273.83200 145.51200 297.10200 1.000 38.00000 333 CYS C O 1
ATOM 9336 N N . ARG C 1 334 ? 275.14900 146.08700 298.82300 1.000 36.87000 334 ARG C N 1
ATOM 9337 C CA . ARG C 1 334 ? 274.98100 147.51800 298.65300 1.000 36.87000 334 ARG C CA 1
ATOM 9338 C C . ARG C 1 334 ? 275.65000 147.92300 297.34800 1.000 36.87000 334 ARG C C 1
ATOM 9339 O O . ARG C 1 334 ? 276.73300 147.42800 297.02700 1.000 36.87000 334 ARG C O 1
ATOM 9347 N N . VAL C 1 335 ? 275.00900 148.80200 296.59300 1.000 35.42000 335 VAL C N 1
ATOM 9348 C CA . VAL C 1 335 ? 275.54200 149.18700 295.28400 1.000 35.42000 335 VAL C CA 1
ATOM 9349 C C . VAL C 1 335 ? 276.31200 150.49500 295.42500 1.000 35.42000 335 VAL C C 1
ATOM 9350 O O . VAL C 1 335 ? 275.73800 151.49500 295.86800 1.000 35.42000 335 VAL C O 1
ATOM 9354 N N . PRO C 1 336 ? 277.58800 150.52900 295.07300 1.000 37.56000 336 PRO C N 1
ATOM 9355 C CA . PRO C 1 336 ? 278.31400 151.79200 295.07800 1.000 37.56000 336 PRO C CA 1
ATOM 9356 C C . PRO C 1 336 ? 277.79900 152.69900 293.98600 1.000 37.56000 336 PRO C C 1
ATOM 9357 O O . PRO C 1 336 ? 277.29400 152.24900 292.95900 1.000 37.56000 336 PRO C O 1
ATOM 9361 N N . LEU C 1 337 ? 277.92900 154.00000 294.22200 1.000 41.50000 337 LEU C N 1
ATOM 9362 C CA . LEU C 1 337 ? 277.50500 154.97700 293.22900 1.000 41.50000 337 LEU C CA 1
ATOM 9363 C C . LEU C 1 337 ? 278.31500 156.24400 293.48300 1.000 41.50000 337 LEU C C 1
ATOM 9364 O O . LEU C 1 337 ? 277.97100 157.02800 294.36800 1.000 41.50000 337 LEU C O 1
ATOM 9369 N N . HIS C 1 338 ? 279.36800 156.43500 292.70700 1.000 49.20000 338 HIS C N 1
ATOM 9370 C CA . HIS C 1 338 ? 280.23200 157.59300 292.84900 1.000 49.20000 338 HIS C CA 1
ATOM 9371 C C . HIS C 1 338 ? 279.99100 158.51700 291.66900 1.000 49.20000 338 HIS C C 1
ATOM 9372 O O . HIS C 1 338 ? 280.69500 158.43100 290.65900 1.000 49.20000 338 HIS C O 1
ATOM 9379 N N . ILE C 1 339 ? 279.00700 159.39600 291.79000 1.000 45.48000 339 ILE C N 1
ATOM 9380 C CA . ILE C 1 339 ? 278.74400 160.35200 290.72400 1.000 45.48000 339 ILE C CA 1
ATOM 9381 C C . ILE C 1 339 ? 279.84100 161.40600 290.75600 1.000 45.48000 339 ILE C C 1
ATOM 9382 O O . ILE C 1 339 ? 280.05900 162.06300 291.77600 1.000 45.48000 339 ILE C O 1
ATOM 9387 N N . ILE C 1 340 ? 280.56800 161.53700 289.65300 1.000 50.03000 340 ILE C N 1
ATOM 9388 C CA . ILE C 1 340 ? 281.79200 162.32500 289.62000 1.000 50.03000 340 ILE C CA 1
ATOM 9389 C C . ILE C 1 340 ? 281.72300 163.29400 288.45200 1.000 50.03000 340 ILE C C 1
ATOM 9390 O O . ILE C 1 340 ? 281.05200 163.02500 287.44900 1.000 50.03000 340 ILE C O 1
ATOM 9395 N N . ASP C 1 341 ? 282.39700 164.42800 288.58600 1.000 58.19000 341 ASP C N 1
ATOM 9396 C CA . ASP C 1 341 ? 282.33500 165.42300 287.53300 1.000 58.19000 341 ASP C CA 1
ATOM 9397 C C . ASP C 1 341 ? 283.59900 165.39900 286.68800 1.000 58.19000 341 ASP C C 1
ATOM 9398 O O . ASP C 1 341 ? 284.62900 164.84300 287.07200 1.000 58.19000 341 ASP C O 1
ATOM 9403 N N . SER C 1 342 ? 283.50700 166.03200 285.51900 1.000 61.71000 342 SER C N 1
ATOM 9404 C CA . SER C 1 342 ? 284.61500 166.00700 284.57400 1.000 61.71000 342 SER C CA 1
ATOM 9405 C C . SER C 1 342 ? 285.79600 166.81900 285.08400 1.000 61.71000 342 SER C C 1
ATOM 9406 O O . SER C 1 342 ? 286.93300 166.62400 284.63900 1.000 61.71000 342 SER C O 1
ATOM 9409 N N . ASP C 1 343 ? 285.55100 167.73600 286.01300 1.000 64.57000 343 ASP C N 1
ATOM 9410 C CA . ASP C 1 343 ? 286.57000 168.65400 286.50200 1.000 64.57000 343 ASP C CA 1
ATOM 9411 C C . ASP C 1 343 ? 286.98900 168.26000 287.90900 1.000 64.57000 343 ASP C C 1
ATOM 9412 O O . ASP C 1 343 ? 286.14200 168.09600 288.79000 1.000 64.57000 343 ASP C O 1
ATOM 9417 N N . GLY C 1 344 ? 288.29200 168.10100 288.11200 1.000 66.21000 344 GLY C N 1
ATOM 9418 C CA . GLY C 1 344 ? 288.85800 168.00100 289.43700 1.000 66.21000 344 GLY C CA 1
ATOM 9419 C C . GLY C 1 344 ? 288.62500 166.69400 290.15900 1.000 66.21000 344 GLY C C 1
ATOM 9420 O O . GLY C 1 344 ? 289.30500 166.43000 291.15600 1.000 66.21000 344 GLY C O 1
ATOM 9421 N N . GLY C 1 345 ? 287.69400 165.86800 289.70400 1.000 63.56000 345 GLY C N 1
ATOM 9422 C CA . GLY C 1 345 ? 287.42700 164.65500 290.44000 1.000 63.56000 345 GLY C CA 1
ATOM 9423 C C . GLY C 1 345 ? 286.77900 164.85700 291.78800 1.000 63.56000 345 GLY C C 1
ATOM 9424 O O . GLY C 1 345 ? 286.80800 163.94100 292.61400 1.000 63.56000 345 GLY C O 1
ATOM 9425 N N . VAL C 1 346 ? 286.21100 166.02600 292.04600 1.000 60.23000 346 VAL C N 1
ATOM 9426 C CA . VAL C 1 346 ? 285.43700 166.24800 293.26000 1.000 60.23000 346 VAL C CA 1
ATOM 9427 C C . VAL C 1 346 ? 284.06800 165.60800 293.09700 1.000 60.23000 346 VAL C C 1
ATOM 9428 O O . VAL C 1 346 ? 283.49600 165.59400 292.00300 1.000 60.23000 346 VAL C O 1
ATOM 9430 N N . ALA C 1 347 ? 283.53700 165.06600 294.18900 1.000 58.32000 347 ALA C N 1
ATOM 9431 C CA . ALA C 1 347 ? 282.25000 164.38700 294.13400 1.000 58.32000 347 ALA C CA 1
ATOM 9432 C C . ALA C 1 347 ? 281.17600 165.33500 293.62400 1.000 58.32000 347 ALA C C 1
ATOM 9433 O O . ALA C 1 347 ? 281.22300 166.54400 293.86600 1.000 58.32000 347 ALA C O 1
ATOM 9435 N N . ALA C 1 348 ? 280.20500 164.77800 292.90300 1.000 54.53000 348 ALA C N 1
ATOM 9436 C CA . ALA C 1 348 ? 279.36800 165.60000 292.04000 1.000 54.53000 348 ALA C CA 1
ATOM 9437 C C . ALA C 1 348 ? 278.41300 166.47000 292.83500 1.000 54.53000 348 ALA C C 1
ATOM 9438 O O . ALA C 1 348 ? 278.51300 167.70000 292.83000 1.000 54.53000 348 ALA C O 1
ATOM 9440 N N . GLY C 1 349 ? 277.49000 165.84300 293.54300 1.000 50.25000 349 GLY C N 1
ATOM 9441 C CA . GLY C 1 349 ? 276.41800 166.58700 294.15800 1.000 50.25000 349 GLY C CA 1
ATOM 9442 C C . GLY C 1 349 ? 275.38600 165.66900 294.76300 1.000 50.25000 349 GLY C C 1
ATOM 9443 O O . GLY C 1 349 ? 275.68400 164.51800 295.09000 1.000 50.25000 349 GLY C O 1
ATOM 9444 N N . ARG C 1 350 ? 274.16700 166.16100 294.91100 1.000 43.19000 350 ARG C N 1
ATOM 9445 C CA . ARG C 1 350 ? 273.14800 165.40200 295.61000 1.000 43.19000 350 ARG C CA 1
ATOM 9446 C C . ARG C 1 350 ? 272.82000 164.13200 294.84500 1.000 43.19000 350 ARG C C 1
ATOM 9447 O O . ARG C 1 350 ? 272.45700 164.17900 293.66800 1.000 43.19000 350 ARG C O 1
ATOM 9455 N N . VAL C 1 351 ? 272.97400 163.01200 295.50200 1.000 35.99000 351 VAL C N 1
ATOM 9456 C CA . VAL C 1 351 ? 272.36100 161.77300 295.06400 1.000 35.99000 351 VAL C CA 1
ATOM 9457 C C . VAL C 1 351 ? 270.95800 161.75200 295.64000 1.000 35.99000 351 VAL C C 1
ATOM 9458 O O . VAL C 1 351 ? 270.70600 162.29200 296.72000 1.000 35.99000 351 VAL C O 1
ATOM 9462 N N . ILE C 1 352 ? 270.02600 161.15200 294.91400 1.000 33.33000 352 ILE C N 1
ATOM 9463 C CA . ILE C 1 352 ? 268.63500 161.11800 295.33200 1.000 33.33000 352 ILE C CA 1
ATOM 9464 C C . ILE C 1 352 ? 268.22900 159.73600 295.80000 1.000 33.33000 352 ILE C C 1
ATOM 9465 O O . ILE C 1 352 ? 267.85400 159.55400 296.95600 1.000 33.33000 352 ILE C O 1
ATOM 9470 N N . THR C 1 353 ? 268.29700 158.74000 294.92600 1.000 29.79000 353 THR C N 1
ATOM 9471 C CA . THR C 1 353 ? 268.08600 157.39000 295.41400 1.000 29.79000 353 THR C CA 1
ATOM 9472 C C . THR C 1 353 ? 269.24600 157.06100 296.33700 1.000 29.79000 353 THR C C 1
ATOM 9473 O O . THR C 1 353 ? 270.35900 156.81600 295.86900 1.000 29.79000 353 THR C O 1
ATOM 9477 N N . ALA C 1 354 ? 269.00500 157.07400 297.64400 1.000 31.08000 354 ALA C N 1
ATOM 9478 C CA . ALA C 1 354 ? 270.09500 157.00900 298.60600 1.000 31.08000 354 ALA C CA 1
ATOM 9479 C C . ALA C 1 354 ? 270.23400 155.61300 299.18800 1.000 31.08000 354 ALA C C 1
ATOM 9480 O O . ALA C 1 354 ? 269.24100 154.94800 299.49300 1.000 31.08000 354 ALA C O 1
ATOM 9482 N N . HIS C 1 355 ? 271.47800 155.18400 299.35000 1.000 32.08000 355 HIS C N 1
ATOM 9483 C CA . HIS C 1 355 ? 271.81900 153.87000 299.87100 1.000 32.08000 355 HIS C CA 1
ATOM 9484 C C . HIS C 1 355 ? 271.05800 152.77500 299.14400 1.000 32.08000 355 HIS C C 1
ATOM 9485 O O . HIS C 1 355 ? 270.29700 152.03200 299.77300 1.000 32.08000 355 HIS C O 1
ATOM 9492 N N . PRO C 1 356 ? 271.22100 152.64500 297.83500 1.000 26.97000 356 PRO C N 1
ATOM 9493 C CA . PRO C 1 356 ? 270.57500 151.55000 297.12100 1.000 26.97000 356 PRO C CA 1
ATOM 9494 C C . PRO C 1 356 ? 271.35900 150.26400 297.28400 1.000 26.97000 356 PRO C C 1
ATOM 9495 O O . PRO C 1 356 ? 272.54400 150.26200 297.60900 1.000 26.97000 356 PRO C O 1
ATOM 9499 N N . PHE C 1 357 ? 270.68000 149.15600 297.03500 1.000 28.74000 357 PHE C N 1
ATOM 9500 C CA . PHE C 1 357 ? 271.31300 147.86200 297.18800 1.000 28.74000 357 PHE C CA 1
ATOM 9501 C C . PHE C 1 357 ? 270.66000 146.89300 296.21500 1.000 28.74000 357 PHE C C 1
ATOM 9502 O O . PHE C 1 357 ? 269.97400 147.30600 295.27600 1.000 28.74000 357 PHE C O 1
ATOM 9510 N N . VAL C 1 358 ? 270.87800 145.60000 296.42900 1.000 36.20000 358 VAL C N 1
ATOM 9511 C CA . VAL C 1 358 ? 270.27800 144.55900 295.60800 1.000 36.20000 358 VAL C CA 1
ATOM 9512 C C . VAL C 1 358 ? 270.00700 143.35900 296.49800 1.000 36.20000 358 VAL C C 1
ATOM 9513 O O . VAL C 1 358 ? 270.94700 142.72600 296.98700 1.000 36.20000 358 VAL C O 1
ATOM 9517 N N . MET C 1 359 ? 268.73400 143.04900 296.71800 1.000 45.01000 359 MET C N 1
ATOM 9518 C CA . MET C 1 359 ? 268.38900 141.92100 297.57100 1.000 45.01000 359 MET C CA 1
ATOM 9519 C C . MET C 1 359 ? 268.60500 140.58000 296.89100 1.000 45.01000 359 MET C C 1
ATOM 9520 O O . MET C 1 359 ? 269.06100 139.63000 297.53000 1.000 45.01000 359 MET C O 1
ATOM 9525 N N . LYS C 1 360 ? 268.26800 140.47200 295.61400 1.000 54.10000 360 LYS C N 1
ATOM 9526 C CA . LYS C 1 360 ? 268.27300 139.19000 294.93100 1.000 54.10000 360 LYS C CA 1
ATOM 9527 C C . LYS C 1 360 ? 269.13500 139.27500 293.67900 1.000 54.10000 360 LYS C C 1
ATOM 9528 O O . LYS C 1 360 ? 269.18400 140.30800 293.01100 1.000 54.10000 360 LYS C O 1
ATOM 9534 N N . GLN C 1 361 ? 269.83500 138.18400 293.38400 1.000 57.06000 361 GLN C N 1
ATOM 9535 C CA . GLN C 1 361 ? 270.61700 138.10600 292.16000 1.000 57.06000 361 GLN C CA 1
ATOM 9536 C C . GLN C 1 361 ? 269.77800 138.53200 290.96400 1.000 57.06000 361 GLN C C 1
ATOM 9537 O O . GLN C 1 361 ? 268.61200 138.15700 290.83400 1.000 57.06000 361 GLN C O 1
ATOM 9543 N N . ASN C 1 362 ? 270.38000 139.33900 290.09300 1.000 55.50000 362 ASN C N 1
ATOM 9544 C CA . ASN C 1 362 ? 269.75200 139.76200 288.84500 1.000 55.50000 362 ASN C CA 1
ATOM 9545 C C . ASN C 1 362 ? 268.44700 140.51200 289.10100 1.000 55.50000 362 ASN C C 1
ATOM 9546 O O . ASN C 1 362 ? 267.35900 140.04900 288.76300 1.000 55.50000 362 ASN C O 1
ATOM 9551 N N . ASP C 1 363 ? 268.57100 141.68300 289.71100 1.000 51.21000 363 ASP C N 1
ATOM 9552 C CA . ASP C 1 363 ? 267.43300 142.56500 289.90000 1.000 51.21000 363 ASP C CA 1
ATOM 9553 C C . ASP C 1 363 ? 267.69400 143.92400 289.28300 1.000 51.21000 363 ASP C C 1
ATOM 9554 O O . ASP C 1 363 ? 268.79800 144.46200 289.37900 1.000 51.21000 363 ASP C O 1
ATOM 9559 N N . TYR C 1 364 ? 266.66400 144.47700 288.66800 1.000 49.87000 364 TYR C N 1
ATOM 9560 C CA . TYR C 1 364 ? 266.74400 145.76000 287.99300 1.000 49.87000 364 TYR C CA 1
ATOM 9561 C C . TYR C 1 364 ? 266.34700 146.83300 288.99000 1.000 49.87000 364 TYR C C 1
ATOM 9562 O O . TYR C 1 364 ? 265.20300 146.86700 289.44700 1.000 49.87000 364 TYR C O 1
ATOM 9571 N N . ILE C 1 365 ? 267.28000 147.69700 289.33000 1.000 37.72000 365 ILE C N 1
ATOM 9572 C CA . ILE C 1 365 ? 267.01900 148.76900 290.27500 1.000 37.72000 365 ILE C CA 1
ATOM 9573 C C . ILE C 1 365 ? 267.10700 150.08900 289.54100 1.000 37.72000 365 ILE C C 1
ATOM 9574 O O . ILE C 1 365 ? 267.68500 150.17900 288.45700 1.000 37.72000 365 ILE C O 1
ATOM 9579 N N . ILE C 1 366 ? 266.53500 151.12600 290.13600 1.000 35.94000 366 ILE C N 1
ATOM 9580 C CA . ILE C 1 366 ? 266.47200 152.44600 289.52500 1.000 35.94000 366 ILE C CA 1
ATOM 9581 C C . ILE C 1 366 ? 267.29800 153.40000 290.36600 1.000 35.94000 366 ILE C C 1
ATOM 9582 O O . ILE C 1 366 ? 266.99600 153.62100 291.54300 1.000 35.94000 366 ILE C O 1
ATOM 9587 N N . LEU C 1 367 ? 268.32500 153.97600 289.76700 1.000 33.58000 367 LEU C N 1
ATOM 9588 C CA . LEU C 1 367 ? 269.22300 154.87700 290.46800 1.000 33.58000 367 LEU C CA 1
ATOM 9589 C C . LEU C 1 367 ? 269.03700 156.27200 289.90300 1.000 33.58000 367 LEU C C 1
ATOM 9590 O O . LEU C 1 367 ? 269.75000 156.67300 288.98200 1.000 33.58000 367 LEU C O 1
ATOM 9595 N N . GLU C 1 368 ? 268.09200 157.01400 290.45800 1.000 38.60000 368 GLU C N 1
ATOM 9596 C CA . GLU C 1 368 ? 267.80900 158.36800 290.01300 1.000 38.60000 368 GLU C CA 1
ATOM 9597 C C . GLU C 1 368 ? 268.68600 159.32500 290.79500 1.000 38.60000 368 GLU C C 1
ATOM 9598 O O . GLU C 1 368 ? 268.51900 159.47200 292.00800 1.000 38.60000 368 GLU C O 1
ATOM 9604 N N . VAL C 1 369 ? 269.61900 159.96700 290.10900 1.000 39.11000 369 VAL C N 1
ATOM 9605 C CA . VAL C 1 369 ? 270.62300 160.77800 290.77900 1.000 39.11000 369 VAL C CA 1
ATOM 9606 C C . VAL C 1 369 ? 270.72000 162.11300 290.06200 1.000 39.11000 369 VAL C C 1
ATOM 9607 O O . VAL C 1 369 ? 270.38600 162.22400 288.88100 1.000 39.11000 369 VAL C O 1
ATOM 9611 N N . GLU C 1 370 ? 271.17300 163.12700 290.78500 1.000 50.07000 370 GLU C N 1
ATOM 9612 C CA . GLU C 1 370 ? 271.24800 164.48200 290.26700 1.000 50.07000 370 GLU C CA 1
ATOM 9613 C C . GLU C 1 370 ? 272.68700 164.82000 289.90500 1.000 50.07000 370 GLU C C 1
ATOM 9614 O O . GLU C 1 370 ? 273.53500 164.88500 290.80100 1.000 50.07000 370 GLU C O 1
ATOM 9620 N N . PRO C 1 371 ? 273.00700 165.04700 288.63400 1.000 44.08000 371 PRO C N 1
ATOM 9621 C CA . PRO C 1 371 ? 274.38100 165.36800 288.25800 1.000 44.08000 371 PRO C CA 1
ATOM 9622 C C . PRO C 1 371 ? 274.63800 166.85900 288.35200 1.000 44.08000 371 PRO C C 1
ATOM 9623 O O . PRO C 1 371 ? 273.70900 167.66500 288.21400 1.000 44.08000 371 PRO C O 1
ATOM 9627 N N . PRO C 1 372 ? 275.88200 167.26900 288.56200 1.000 47.89000 372 PRO C N 1
ATOM 9628 C CA . PRO C 1 372 ? 276.16500 168.68400 288.78900 1.000 47.89000 372 PRO C CA 1
ATOM 9629 C C . PRO C 1 372 ? 276.21400 169.45200 287.48200 1.000 47.89000 372 PRO C C 1
ATOM 9630 O O . PRO C 1 372 ? 276.39300 168.89200 286.40200 1.000 47.89000 372 PRO C O 1
ATOM 9634 N N . PHE C 1 373 ? 276.06600 170.76700 287.59500 1.000 53.05000 373 PHE C N 1
ATOM 9635 C CA . PHE C 1 373 ? 276.14300 171.61700 286.41800 1.000 53.05000 373 PHE C CA 1
ATOM 9636 C C . PHE C 1 373 ? 277.53200 171.54400 285.80500 1.000 53.05000 373 PHE C C 1
ATOM 9637 O O . PHE C 1 373 ? 278.54500 171.64600 286.50000 1.000 53.05000 373 PHE C O 1
ATOM 9645 N N . GLY C 1 374 ? 277.57300 171.37500 284.49500 1.000 49.11000 374 GLY C N 1
ATOM 9646 C CA . GLY C 1 374 ? 278.80700 171.10200 283.79900 1.000 49.11000 374 GLY C CA 1
ATOM 9647 C C . GLY C 1 374 ? 278.78400 169.73600 283.14800 1.000 49.11000 374 GLY C C 1
ATOM 9648 O O . GLY C 1 374 ? 277.73300 169.14200 282.90500 1.000 49.11000 374 GLY C O 1
ATOM 9649 N N . ASP C 1 375 ? 279.97500 169.23500 282.86000 1.000 53.72000 375 ASP C N 1
ATOM 9650 C CA . ASP C 1 375 ? 280.09800 167.88900 282.33100 1.000 53.72000 375 ASP C CA 1
ATOM 9651 C C . ASP C 1 375 ? 280.43700 166.92400 283.45300 1.000 53.72000 375 ASP C C 1
ATOM 9652 O O . ASP C 1 375 ? 281.29500 167.19000 284.29600 1.000 53.72000 375 ASP C O 1
ATOM 9657 N N . SER C 1 376 ? 279.74800 165.78900 283.45900 1.000 49.44000 376 SER C N 1
ATOM 9658 C CA . SER C 1 376 ? 279.85100 164.89200 284.59500 1.000 49.44000 376 SER C CA 1
ATOM 9659 C C . SER C 1 376 ? 279.82900 163.45200 284.12700 1.000 49.44000 376 SER C C 1
ATOM 9660 O O . SER C 1 376 ? 279.64100 163.15900 282.94500 1.000 49.44000 376 SER C O 1
ATOM 9663 N N . LYS C 1 377 ? 279.99800 162.55500 285.09100 1.000 48.42000 377 LYS C N 1
ATOM 9664 C CA . LYS C 1 377 ? 280.26600 161.15200 284.82400 1.000 48.42000 377 LYS C CA 1
ATOM 9665 C C . LYS C 1 377 ? 279.76400 160.32600 285.99500 1.000 48.42000 377 LYS C C 1
ATOM 9666 O O . LYS C 1 377 ? 280.21100 160.51900 287.12800 1.000 48.42000 377 LYS C O 1
ATOM 9672 N N . ILE C 1 378 ? 278.84700 159.40600 285.72900 1.000 47.26000 378 ILE C N 1
ATOM 9673 C CA . ILE C 1 378 ? 278.25100 158.58300 286.77200 1.000 47.26000 378 ILE C CA 1
ATOM 9674 C C . ILE C 1 378 ? 278.93600 157.22800 286.76200 1.000 47.26000 378 ILE C C 1
ATOM 9675 O O . ILE C 1 378 ? 279.01200 156.56900 285.72100 1.000 47.26000 378 ILE C O 1
ATOM 9680 N N . GLU C 1 379 ? 279.42600 156.81200 287.92100 1.000 53.04000 379 GLU C N 1
ATOM 9681 C CA . GLU C 1 379 ? 280.29200 155.64900 288.04200 1.000 53.04000 379 GLU C CA 1
ATOM 9682 C C . GLU C 1 379 ? 279.70100 154.71200 289.08400 1.000 53.04000 379 GLU C C 1
ATOM 9683 O O . GLU C 1 379 ? 279.70900 155.02300 290.27800 1.000 53.04000 379 GLU C O 1
ATOM 9689 N N . ILE C 1 380 ? 279.20200 153.56500 288.63400 1.000 44.49000 380 ILE C N 1
ATOM 9690 C CA . ILE C 1 380 ? 278.29600 152.76000 289.44000 1.000 44.49000 380 ILE C CA 1
ATOM 9691 C C . ILE C 1 380 ? 278.81800 151.35300 289.69200 1.000 44.49000 380 ILE C C 1
ATOM 9692 O O . ILE C 1 380 ? 278.03400 150.40700 289.80600 1.000 44.49000 380 ILE C O 1
ATOM 9697 N N . GLY C 1 381 ? 280.13100 151.18900 289.78200 1.000 49.55000 381 GLY C N 1
ATOM 9698 C CA . GLY C 1 381 ? 280.67300 149.87400 290.06200 1.000 49.55000 381 GLY C CA 1
ATOM 9699 C C . GLY C 1 381 ? 282.14500 149.92100 290.39900 1.000 49.55000 381 GLY C C 1
ATOM 9700 O O . GLY C 1 381 ? 282.86000 150.86800 290.05500 1.000 49.55000 381 GLY C O 1
ATOM 9701 N N . THR C 1 382 ? 282.59300 148.86800 291.07000 1.000 52.33000 382 THR C N 1
ATOM 9702 C CA . THR C 1 382 ? 283.97800 148.72400 291.48600 1.000 52.33000 382 THR C CA 1
ATOM 9703 C C . THR C 1 382 ? 284.80800 148.13300 290.36000 1.000 52.33000 382 THR C C 1
ATOM 9704 O O . THR C 1 382 ? 284.35800 147.23100 289.65000 1.000 52.33000 382 THR C O 1
ATOM 9708 N N . GLY C 1 383 ? 286.02000 148.64100 290.21000 1.000 54.45000 383 GLY C N 1
ATOM 9709 C CA . GLY C 1 383 ? 286.97100 148.05500 289.29400 1.000 54.45000 383 GLY C CA 1
ATOM 9710 C C . GLY C 1 383 ? 286.56200 148.20300 287.84400 1.000 54.45000 383 GLY C C 1
ATOM 9711 O O . GLY C 1 383 ? 285.73800 149.03800 287.46700 1.000 54.45000 383 GLY C O 1
ATOM 9712 N N . THR C 1 384 ? 287.14900 147.34400 287.01800 1.000 53.21000 384 THR C N 1
ATOM 9713 C CA . THR C 1 384 ? 286.93600 147.40400 285.58300 1.000 53.21000 384 THR C CA 1
ATOM 9714 C C . THR C 1 384 ? 285.63300 146.75800 285.15100 1.000 53.21000 384 THR C C 1
ATOM 9715 O O . THR C 1 384 ? 285.46900 146.45900 283.96400 1.000 53.21000 384 THR C O 1
ATOM 9719 N N . THR C 1 385 ? 284.71400 146.52500 286.07500 1.000 54.50000 385 THR C N 1
ATOM 9720 C CA . THR C 1 385 ? 283.39000 146.03400 285.74000 1.000 54.50000 385 THR C CA 1
ATOM 9721 C C . THR C 1 385 ? 282.34400 147.13500 285.76400 1.000 54.50000 385 THR C C 1
ATOM 9722 O O . THR C 1 385 ? 281.14900 146.84100 285.67900 1.000 54.50000 385 THR C O 1
ATOM 9726 N N . LYS C 1 386 ? 282.76400 148.38900 285.88700 1.000 50.51000 386 LYS C N 1
ATOM 9727 C CA . LYS C 1 386 ? 281.83800 149.48000 286.11900 1.000 50.51000 386 LYS C CA 1
ATOM 9728 C C . LYS C 1 386 ? 281.05900 149.81300 284.86000 1.000 50.51000 386 LYS C C 1
ATOM 9729 O O . LYS C 1 386 ? 281.42800 149.43800 283.74700 1.000 50.51000 386 LYS C O 1
ATOM 9735 N N . LEU C 1 387 ? 279.96300 150.53000 285.05400 1.000 47.92000 387 LEU C N 1
ATOM 9736 C CA . LEU C 1 387 ? 279.16400 151.07600 283.96800 1.000 47.92000 387 LEU C CA 1
ATOM 9737 C C . LEU C 1 387 ? 279.25800 152.58800 284.04200 1.000 47.92000 387 LEU C C 1
ATOM 9738 O O . LEU C 1 387 ? 278.39500 153.24000 284.63500 1.000 47.92000 387 LEU C O 1
ATOM 9743 N N . VAL C 1 388 ? 280.28700 153.13900 283.43500 1.000 44.74000 388 VAL C N 1
ATOM 9744 C CA . VAL C 1 388 ? 280.51700 154.57300 283.42600 1.000 44.74000 388 VAL C CA 1
ATOM 9745 C C . VAL C 1 388 ? 279.46400 155.21300 282.54000 1.000 44.74000 388 VAL C C 1
ATOM 9746 O O . VAL C 1 388 ? 278.81900 154.53100 281.73800 1.000 44.74000 388 VAL C O 1
ATOM 9750 N N . GLU C 1 389 ? 279.26900 156.51500 282.69100 1.000 48.08000 389 GLU C N 1
ATOM 9751 C CA . GLU C 1 389 ? 278.35200 157.27200 281.85500 1.000 48.08000 389 GLU C CA 1
ATOM 9752 C C . GLU C 1 389 ? 278.86600 158.67900 281.62800 1.000 48.08000 389 GLU C C 1
ATOM 9753 O O . GLU C 1 389 ? 279.67800 159.20400 282.39000 1.000 48.08000 389 GLU C O 1
ATOM 9759 N N . ALA C 1 390 ? 278.36400 159.29300 280.56700 1.000 42.42000 390 ALA C N 1
ATOM 9760 C CA . ALA C 1 390 ? 278.67100 160.67500 280.24700 1.000 42.42000 390 ALA C CA 1
ATOM 9761 C C . ALA C 1 390 ? 277.40000 161.49300 280.37000 1.000 42.42000 390 ALA C C 1
ATOM 9762 O O . ALA C 1 390 ? 276.39600 161.18100 279.72600 1.000 42.42000 390 ALA C O 1
ATOM 9764 N N . TRP C 1 391 ? 277.44100 162.53600 281.19000 1.000 42.24000 391 TRP C N 1
ATOM 9765 C CA . TRP C 1 391 ? 276.30500 163.42800 281.30900 1.000 42.24000 391 TRP C CA 1
ATOM 9766 C C . TRP C 1 391 ? 276.78000 164.86400 281.41500 1.000 42.24000 391 TRP C C 1
ATOM 9767 O O . TRP C 1 391 ? 277.88200 165.15300 281.88500 1.000 42.24000 391 TRP C O 1
ATOM 9778 N N . HIS C 1 392 ? 275.90700 165.76600 280.98700 1.000 53.29000 392 HIS C N 1
ATOM 9779 C CA . HIS C 1 392 ? 276.19600 167.19100 280.97900 1.000 53.29000 392 HIS C CA 1
ATOM 9780 C C . HIS C 1 392 ? 274.93700 167.92300 281.40500 1.000 53.29000 392 HIS C C 1
ATOM 9781 O O . HIS C 1 392 ? 273.88200 167.74900 280.79000 1.000 53.29000 392 HIS C O 1
ATOM 9788 N N . ARG C 1 393 ? 275.04000 168.72300 282.46000 1.000 51.55000 393 ARG C N 1
ATOM 9789 C CA . ARG C 1 393 ? 273.88200 169.41400 283.02200 1.000 51.55000 393 ARG C CA 1
ATOM 9790 C C . ARG C 1 393 ? 273.78400 170.78700 282.37900 1.000 51.55000 393 ARG C C 1
ATOM 9791 O O . ARG C 1 393 ? 274.28300 171.78000 282.90800 1.000 51.55000 393 ARG C O 1
ATOM 9799 N N . LYS C 1 394 ? 273.13700 170.84400 281.22100 1.000 56.45000 394 LYS C N 1
ATOM 9800 C CA . LYS C 1 394 ? 272.96500 172.11700 280.54100 1.000 56.45000 394 LYS C CA 1
ATOM 9801 C C . LYS C 1 394 ? 272.19700 173.08500 281.43000 1.000 56.45000 394 LYS C C 1
ATOM 9802 O O . LYS C 1 394 ? 271.12500 172.76300 281.94400 1.000 56.45000 394 LYS C O 1
ATOM 9804 N N . GLY C 1 395 ? 272.74900 174.26900 281.60900 1.000 62.23000 395 GLY C N 1
ATOM 9805 C CA . GLY C 1 395 ? 272.12300 175.23200 282.49000 1.000 62.23000 395 GLY C CA 1
ATOM 9806 C C . GLY C 1 395 ? 273.00400 175.57800 283.67400 1.000 62.23000 395 GLY C C 1
ATOM 9807 O O . GLY C 1 395 ? 273.69900 174.72900 284.24000 1.000 62.23000 395 GLY C O 1
ATOM 9808 N N . SER C 1 396 ? 272.96800 176.84900 284.06400 1.000 65.46000 396 SER C N 1
ATOM 9809 C CA . SER C 1 396 ? 273.85100 177.34500 285.10600 1.000 65.46000 396 SER C CA 1
ATOM 9810 C C . SER C 1 396 ? 273.42800 176.81800 286.47200 1.000 65.46000 396 SER C C 1
ATOM 9811 O O . SER C 1 396 ? 272.47800 176.04600 286.60500 1.000 65.46000 396 SER C O 1
ATOM 9814 N N . SER C 1 397 ? 274.15700 177.25200 287.50100 1.000 60.51000 397 SER C N 1
ATOM 9815 C CA . SER C 1 397 ? 273.88000 176.79300 288.85700 1.000 60.51000 397 SER C CA 1
ATOM 9816 C C . SER C 1 397 ? 273.01000 177.79000 289.61000 1.000 60.51000 397 SER C C 1
ATOM 9817 O O . SER C 1 397 ? 271.94600 177.43900 290.14000 1.000 60.51000 397 SER C O 1
ATOM 9820 N N . ILE C 1 398 ? 273.45800 179.04500 289.67600 1.000 65.93000 398 ILE C N 1
ATOM 9821 C CA . ILE C 1 398 ? 272.75600 180.04600 290.46800 1.000 65.93000 398 ILE C CA 1
ATOM 9822 C C . ILE C 1 398 ? 271.34700 180.26100 289.94400 1.000 65.93000 398 ILE C C 1
ATOM 9823 O O . ILE C 1 398 ? 270.44900 180.64800 290.70000 1.000 65.93000 398 ILE C O 1
ATOM 9828 N N . GLY C 1 399 ? 271.12700 180.03200 288.65100 1.000 64.95000 399 GLY C N 1
ATOM 9829 C CA . GLY C 1 399 ? 269.76900 180.07600 288.13800 1.000 64.95000 399 GLY C CA 1
ATOM 9830 C C . GLY C 1 399 ? 268.88800 179.03800 288.79800 1.000 64.95000 399 GLY C C 1
ATOM 9831 O O . GLY C 1 399 ? 267.76700 179.33100 289.22300 1.000 64.95000 399 GLY C O 1
ATOM 9832 N N . ASN C 1 400 ? 269.39100 177.80700 288.90100 1.000 61.36000 400 ASN C N 1
ATOM 9833 C CA . ASN C 1 400 ? 268.65500 176.77500 289.61500 1.000 61.36000 400 ASN C CA 1
ATOM 9834 C C . ASN C 1 400 ? 268.46900 177.16200 291.07100 1.000 61.36000 400 ASN C C 1
ATOM 9835 O O . ASN C 1 400 ? 267.42900 176.87300 291.66900 1.000 61.36000 400 ASN C O 1
ATOM 9837 N N . ALA C 1 401 ? 269.45900 177.83800 291.65300 1.000 66.32000 401 ALA C N 1
ATOM 9838 C CA . ALA C 1 401 ? 269.32700 178.29400 293.03400 1.000 66.32000 401 ALA C CA 1
ATOM 9839 C C . ALA C 1 401 ? 268.16300 179.26700 293.18500 1.000 66.32000 401 ALA C C 1
ATOM 9840 O O . ALA C 1 401 ? 267.31400 179.11500 294.07200 1.000 66.32000 401 ALA C O 1
ATOM 9842 N N . PHE C 1 402 ? 268.11400 180.28000 292.32500 1.000 63.40000 402 PHE C N 1
ATOM 9843 C CA . PHE C 1 402 ? 267.04400 181.26500 292.40400 1.000 63.40000 402 PHE C CA 1
ATOM 9844 C C . PHE C 1 402 ? 265.69100 180.62300 292.14400 1.000 63.40000 402 PHE C C 1
ATOM 9845 O O . PHE C 1 402 ? 264.70200 180.94700 292.81500 1.000 63.40000 402 PHE C O 1
ATOM 9853 N N . THR C 1 403 ? 265.62600 179.71600 291.17000 1.000 58.59000 403 THR C N 1
ATOM 9854 C CA . THR C 1 403 ? 264.37200 179.02600 290.90300 1.000 58.59000 403 THR C CA 1
ATOM 9855 C C . THR C 1 403 ? 263.92700 178.23300 292.11900 1.000 58.59000 403 THR C C 1
ATOM 9856 O O . THR C 1 403 ? 262.73900 178.21500 292.45500 1.000 58.59000 403 THR C O 1
ATOM 9858 N N . ALA C 1 404 ? 264.86900 177.58400 292.80000 1.000 61.28000 404 ALA C N 1
ATOM 9859 C CA . ALA C 1 404 ? 264.52500 176.85800 294.01400 1.000 61.28000 404 ALA C CA 1
ATOM 9860 C C . ALA C 1 404 ? 264.00100 177.80100 295.08800 1.000 61.28000 404 ALA C C 1
ATOM 9861 O O . ALA C 1 404 ? 263.04200 177.47100 295.79200 1.000 61.28000 404 ALA C O 1
ATOM 9863 N N . THR C 1 405 ? 264.61600 178.97300 295.23500 1.000 58.91000 405 THR C N 1
ATOM 9864 C CA . THR C 1 405 ? 264.11900 179.92300 296.22400 1.000 58.91000 405 THR C CA 1
ATOM 9865 C C . THR C 1 405 ? 262.69000 180.33700 295.91500 1.000 58.91000 405 THR C C 1
ATOM 9866 O O . THR C 1 405 ? 261.84000 180.39300 296.81000 1.000 58.91000 405 THR C O 1
ATOM 9870 N N . TYR C 1 406 ? 262.41000 180.64200 294.65100 1.000 58.82000 406 TYR C N 1
ATOM 9871 C CA . TYR C 1 406 ? 261.06500 181.07400 294.28800 1.000 58.82000 406 TYR C CA 1
ATOM 9872 C C . TYR C 1 406 ? 260.05600 179.95400 294.51700 1.000 58.82000 406 TYR C C 1
ATOM 9873 O O . TYR C 1 406 ? 258.96100 180.18100 295.05000 1.000 58.82000 406 TYR C O 1
ATOM 9882 N N . LYS C 1 407 ? 260.41400 178.73000 294.12500 1.000 56.92000 407 LYS C N 1
ATOM 9883 C CA . LYS C 1 407 ? 259.54900 177.58700 294.38800 1.000 56.92000 407 LYS C CA 1
ATOM 9884 C C . LYS C 1 407 ? 259.29000 177.43400 295.87700 1.000 56.92000 407 LYS C C 1
ATOM 9885 O O . LYS C 1 407 ? 258.16800 177.12700 296.29500 1.000 56.92000 407 LYS C O 1
ATOM 9891 N N . GLY C 1 408 ? 260.32400 177.63100 296.69200 1.000 58.69000 408 GLY C N 1
ATOM 9892 C CA . GLY C 1 408 ? 260.14100 177.55200 298.12600 1.000 58.69000 408 GLY C CA 1
ATOM 9893 C C . GLY C 1 408 ? 259.19000 178.61300 298.63500 1.000 58.69000 408 GLY C C 1
ATOM 9894 O O . GLY C 1 408 ? 258.36500 178.34800 299.51000 1.000 58.69000 408 GLY C O 1
ATOM 9895 N N . ILE C 1 409 ? 259.29500 179.82800 298.09900 1.000 58.06000 409 ILE C N 1
ATOM 9896 C CA . ILE C 1 409 ? 258.36900 180.88200 298.49700 1.000 58.06000 409 ILE C CA 1
ATOM 9897 C C . ILE C 1 409 ? 256.94300 180.46800 298.18300 1.000 58.06000 409 ILE C C 1
ATOM 9898 O O . ILE C 1 409 ? 256.03300 180.63300 299.00600 1.000 58.06000 409 ILE C O 1
ATOM 9903 N N . THR C 1 410 ? 256.72900 179.91800 296.99000 1.000 60.06000 410 THR C N 1
ATOM 9904 C CA . THR C 1 410 ? 255.38700 179.49400 296.60600 1.000 60.06000 410 THR C CA 1
ATOM 9905 C C . THR C 1 410 ? 254.86400 178.41000 297.53700 1.000 60.06000 410 THR C C 1
ATOM 9906 O O . THR C 1 410 ? 253.73600 178.49200 298.03500 1.000 60.06000 410 THR C O 1
ATOM 9910 N N . LYS C 1 411 ? 255.67200 177.37800 297.78300 1.000 60.93000 411 LYS C N 1
ATOM 9911 C CA . LYS C 1 411 ? 255.22400 176.29700 298.65400 1.000 60.93000 411 LYS C CA 1
ATOM 9912 C C . LYS C 1 411 ? 254.94500 176.80300 300.06000 1.000 60.93000 411 LYS C C 1
ATOM 9913 O O . LYS C 1 411 ? 253.94700 176.41000 300.68000 1.000 60.93000 411 LYS C O 1
ATOM 9915 N N . LEU C 1 412 ? 255.80400 177.68400 300.56900 1.000 60.71000 412 LEU C N 1
ATOM 9916 C CA . LEU C 1 412 ? 255.62600 178.22900 301.90500 1.000 60.71000 412 LEU C CA 1
ATOM 9917 C C . LEU C 1 412 ? 254.32200 179.00400 302.00800 1.000 60.71000 412 LEU C C 1
ATOM 9918 O O . LEU C 1 412 ? 253.53500 178.79500 302.93600 1.000 60.71000 412 LEU C O 1
ATOM 9923 N N . THR C 1 413 ? 254.07400 179.91100 301.06400 1.000 62.20000 413 THR C N 1
ATOM 9924 C CA . THR C 1 413 ? 252.85300 180.69900 301.15800 1.000 62.20000 413 THR C CA 1
ATOM 9925 C C . THR C 1 413 ? 251.61800 179.84000 300.93700 1.000 62.20000 413 THR C C 1
ATOM 9926 O O . THR C 1 413 ? 250.56000 180.13200 301.50100 1.000 62.20000 413 THR C O 1
ATOM 9930 N N . VAL C 1 414 ? 251.72300 178.77900 300.13600 1.000 60.13000 414 VAL C N 1
ATOM 9931 C CA . VAL C 1 414 ? 250.58300 177.88600 299.96000 1.000 60.13000 414 VAL C CA 1
ATOM 9932 C C . VAL C 1 414 ? 250.26000 177.17800 301.26600 1.000 60.13000 414 VAL C C 1
ATOM 9933 O O . VAL C 1 414 ? 249.10500 177.13300 301.70000 1.000 60.13000 414 VAL C O 1
ATOM 9937 N N . LEU C 1 415 ? 251.27600 176.62300 301.91800 1.000 67.32000 415 LEU C N 1
ATOM 9938 C CA . LEU C 1 415 ? 251.06300 175.82800 303.11700 1.000 67.32000 415 LEU C CA 1
ATOM 9939 C C . LEU C 1 415 ? 250.93600 176.67500 304.37600 1.000 67.32000 415 LEU C C 1
ATOM 9940 O O . LEU C 1 415 ? 250.68600 176.12400 305.45300 1.000 67.32000 415 LEU C O 1
ATOM 9942 N N . GLY C 1 416 ? 251.09600 177.99300 304.26200 1.000 70.50000 416 GLY C N 1
ATOM 9943 C CA . GLY C 1 416 ? 251.12300 178.89500 305.40100 1.000 70.50000 416 GLY C CA 1
ATOM 9944 C C . GLY C 1 416 ? 250.17600 178.63700 306.55400 1.000 70.50000 416 GLY C C 1
ATOM 9945 O O . GLY C 1 416 ? 250.62500 178.46500 307.69000 1.000 70.50000 416 GLY C O 1
ATOM 9946 N N . GLU C 1 417 ? 248.87100 178.60800 306.28300 1.000 72.49000 417 GLU C N 1
ATOM 9947 C CA . GLU C 1 417 ? 247.89200 178.42800 307.34900 1.000 72.49000 417 GLU C CA 1
ATOM 9948 C C . GLU C 1 417 ? 248.20400 177.18300 308.17000 1.000 72.49000 417 GLU C C 1
ATOM 9949 O O . GLU C 1 417 ? 248.03400 177.16200 309.39200 1.000 72.49000 417 GLU C O 1
ATOM 9955 N N . HIS C 1 418 ? 248.68000 176.13400 307.50500 1.000 75.67000 418 HIS C N 1
ATOM 9956 C CA . HIS C 1 418 ? 249.03200 174.90700 308.20000 1.000 75.67000 418 HIS C CA 1
ATOM 9957 C C . HIS C 1 418 ? 250.48200 174.87500 308.65400 1.000 75.67000 418 HIS C C 1
ATOM 9958 O O . HIS C 1 418 ? 250.79400 174.19500 309.63600 1.000 75.67000 418 HIS C O 1
ATOM 9965 N N . ALA C 1 419 ? 251.37700 175.58500 307.97000 1.000 78.05000 419 ALA C N 1
ATOM 9966 C CA . ALA C 1 419 ? 252.81100 175.45700 308.20100 1.000 78.05000 419 ALA C CA 1
ATOM 9967 C C . ALA C 1 419 ? 253.31300 176.39100 309.29300 1.000 78.05000 419 ALA C C 1
ATOM 9968 O O . ALA C 1 419 ? 254.49300 176.75300 309.30800 1.000 78.05000 419 ALA C O 1
ATOM 9970 N N . TRP C 1 420 ? 252.44200 176.79400 310.20900 1.000 82.66000 420 TRP C N 1
ATOM 9971 C CA . TRP C 1 420 ? 252.84300 177.63800 311.32700 1.000 82.66000 420 TRP C CA 1
ATOM 9972 C C . TRP C 1 420 ? 252.22000 177.04700 312.58900 1.000 82.66000 420 TRP C C 1
ATOM 9973 O O . TRP C 1 420 ? 251.01200 176.82000 312.66300 1.000 82.66000 420 TRP C O 1
ATOM 9984 N N . ASP C 1 421 ? 253.05800 176.78400 313.58500 1.000 96.93000 421 ASP C N 1
ATOM 9985 C CA . ASP C 1 421 ? 252.57300 176.34600 314.89100 1.000 96.93000 421 ASP C CA 1
ATOM 9986 C C . ASP C 1 421 ? 252.80600 177.45700 315.90400 1.000 96.93000 421 ASP C C 1
ATOM 9987 O O . ASP C 1 421 ? 253.92100 177.65000 316.39000 1.000 96.93000 421 ASP C O 1
ATOM 9992 N N . PHE C 1 422 ? 251.75200 178.20000 316.22000 1.000 101.56000 422 PHE C N 1
ATOM 9993 C CA . PHE C 1 422 ? 251.82100 179.27700 317.19600 1.000 101.56000 422 PHE C CA 1
ATOM 9994 C C . PHE C 1 422 ? 251.51100 178.81100 318.61000 1.000 101.56000 422 PHE C C 1
ATOM 9995 O O . PHE C 1 422 ? 251.59800 179.61600 319.54300 1.000 101.56000 422 PHE C O 1
ATOM 10003 N N . ASN C 1 423 ? 251.15000 177.54000 318.78700 1.000 105.84000 423 ASN C N 1
ATOM 10004 C CA . ASN C 1 423 ? 250.66400 177.07800 320.08300 1.000 105.84000 423 ASN C CA 1
ATOM 10005 C C . ASN C 1 423 ? 251.72300 177.21900 321.16700 1.000 105.84000 423 ASN C C 1
ATOM 10006 O O . ASN C 1 423 ? 251.42800 177.67800 322.27600 1.000 105.84000 423 ASN C O 1
ATOM 10011 N N . SER C 1 424 ? 252.96000 176.83600 320.87100 1.000 111.65000 424 SER C N 1
ATOM 10012 C CA . SER C 1 424 ? 254.01300 176.81000 321.87200 1.000 111.65000 424 SER C CA 1
ATOM 10013 C C . SER C 1 424 ? 255.25800 177.49600 321.33600 1.000 111.65000 424 SER C C 1
ATOM 10014 O O . SER C 1 424 ? 255.46900 177.58000 320.12400 1.000 111.65000 424 SER C O 1
ATOM 10017 N N . LEU C 1 425 ? 256.08600 177.98500 322.26100 1.000 109.54000 425 LEU C N 1
ATOM 10018 C CA . LEU C 1 425 ? 257.35400 178.58200 321.86200 1.000 109.54000 425 LEU C CA 1
ATOM 10019 C C . LEU C 1 425 ? 258.22400 177.56700 321.13700 1.000 109.54000 425 LEU C C 1
ATOM 10020 O O . LEU C 1 425 ? 258.87400 177.89700 320.14100 1.000 109.54000 425 LEU C O 1
ATOM 10025 N N . GLY C 1 426 ? 258.25800 176.32700 321.62900 1.000 109.90000 426 GLY C N 1
ATOM 10026 C CA . GLY C 1 426 ? 259.01700 175.29700 320.93900 1.000 109.90000 426 GLY C CA 1
ATOM 10027 C C . GLY C 1 426 ? 258.47400 175.02200 319.55100 1.000 109.90000 426 GLY C C 1
ATOM 10028 O O . GLY C 1 426 ? 259.22900 174.91400 318.58000 1.000 109.90000 426 GLY C O 1
ATOM 10029 N N . GLY C 1 427 ? 257.15000 174.91100 319.43900 1.000 105.80000 427 GLY C N 1
ATOM 10030 C CA . GLY C 1 427 ? 256.54400 174.74400 318.13300 1.000 105.80000 427 GLY C CA 1
ATOM 10031 C C . GLY C 1 427 ? 256.79700 175.92200 317.21600 1.000 105.80000 427 GLY C C 1
ATOM 10032 O O . GLY C 1 427 ? 257.05100 175.74100 316.02400 1.000 105.80000 427 GLY C O 1
ATOM 10033 N N . PHE C 1 428 ? 256.73600 177.14000 317.75600 1.000 102.11000 428 PHE C N 1
ATOM 10034 C CA . PHE C 1 428 ? 257.00600 178.31900 316.94200 1.000 102.11000 428 PHE C CA 1
ATOM 10035 C C . PHE C 1 428 ? 258.44500 178.32700 316.45500 1.000 102.11000 428 PHE C C 1
ATOM 10036 O O . PHE C 1 428 ? 258.72100 178.68500 315.30700 1.000 102.11000 428 PHE C O 1
ATOM 10044 N N . GLY C 1 429 ? 259.38000 177.95200 317.32400 1.000 100.30000 429 GLY C N 1
ATOM 10045 C CA . GLY C 1 429 ? 260.76800 177.87700 316.90500 1.000 100.30000 429 GLY C CA 1
ATOM 10046 C C . GLY C 1 429 ? 260.98000 176.83700 315.82500 1.000 100.30000 429 GLY C C 1
ATOM 10047 O O . GLY C 1 429 ? 261.68600 177.07600 314.84300 1.000 100.30000 429 GLY C O 1
ATOM 10048 N N . ALA C 1 430 ? 260.36100 175.66600 315.99000 1.000 96.12000 430 ALA C N 1
ATOM 10049 C CA . ALA C 1 430 ? 260.47200 174.63400 314.96700 1.000 96.12000 430 ALA C CA 1
ATOM 10050 C C . ALA C 1 430 ? 259.89700 175.11600 313.64500 1.000 96.12000 430 ALA C C 1
ATOM 10051 O O . ALA C 1 430 ? 260.49400 174.90200 312.58300 1.000 96.12000 430 ALA C O 1
ATOM 10053 N N . SER C 1 431 ? 258.74200 175.77800 313.69100 1.000 87.85000 431 SER C N 1
ATOM 10054 C CA . SER C 1 431 ? 258.13600 176.27400 312.46400 1.000 87.85000 431 SER C CA 1
ATOM 10055 C C . SER C 1 431 ? 259.00000 177.34700 311.81800 1.000 87.85000 431 SER C C 1
ATOM 10056 O O . SER C 1 431 ? 259.15800 177.36400 310.59500 1.000 87.85000 431 SER C O 1
ATOM 10059 N N . LEU C 1 432 ? 259.56800 178.25000 312.61700 1.000 86.13000 432 LEU C N 1
ATOM 10060 C CA . LEU C 1 432 ? 260.43700 179.27900 312.06100 1.000 86.13000 432 LEU C CA 1
ATOM 10061 C C . LEU C 1 432 ? 261.66100 178.65800 311.41000 1.000 86.13000 432 LEU C C 1
ATOM 10062 O O . LEU C 1 432 ? 262.08400 179.08100 310.32600 1.000 86.13000 432 LEU C O 1
ATOM 10064 N N . GLY C 1 433 ? 262.24800 177.65700 312.06500 1.000 84.76000 433 GLY C N 1
ATOM 10065 C CA . GLY C 1 433 ? 263.38600 176.97800 311.47800 1.000 84.76000 433 GLY C CA 1
ATOM 10066 C C . GLY C 1 433 ? 263.04000 176.31000 310.16500 1.000 84.76000 433 GLY C C 1
ATOM 10067 O O . GLY C 1 433 ? 263.74900 176.46900 309.17000 1.000 84.76000 433 GLY C O 1
ATOM 10068 N N . LYS C 1 434 ? 261.93300 175.56900 310.13900 1.000 76.92000 434 LYS C N 1
ATOM 10069 C CA . LYS C 1 434 ? 261.52500 174.92400 308.89900 1.000 76.92000 434 LYS C CA 1
ATOM 10070 C C . LYS C 1 434 ? 261.25000 175.95600 307.81900 1.000 76.92000 434 LYS C C 1
ATOM 10071 O O . LYS C 1 434 ? 261.58200 175.74600 306.64900 1.000 76.92000 434 LYS C O 1
ATOM 10077 N N . ALA C 1 435 ? 260.67100 177.09200 308.19700 1.000 75.28000 435 ALA C N 1
ATOM 10078 C CA . ALA C 1 435 ? 260.36000 178.12300 307.21900 1.000 75.28000 435 ALA C CA 1
ATOM 10079 C C . ALA C 1 435 ? 261.62500 178.68400 306.59100 1.000 75.28000 435 ALA C C 1
ATOM 10080 O O . ALA C 1 435 ? 261.75600 178.71400 305.36300 1.000 75.28000 435 ALA C O 1
ATOM 10082 N N . VAL C 1 436 ? 262.56700 179.13900 307.41700 1.000 77.04000 436 VAL C N 1
ATOM 10083 C CA . VAL C 1 436 ? 263.77600 179.73600 306.86000 1.000 77.04000 436 VAL C CA 1
ATOM 10084 C C . VAL C 1 436 ? 264.54800 178.69800 306.06600 1.000 77.04000 436 VAL C C 1
ATOM 10085 O O . VAL C 1 436 ? 265.10300 178.99000 304.99700 1.000 77.04000 436 VAL C O 1
ATOM 10089 N N . HIS C 1 437 ? 264.57200 177.46300 306.55800 1.000 77.95000 437 HIS C N 1
ATOM 10090 C CA . HIS C 1 437 ? 265.29600 176.41900 305.86000 1.000 77.95000 437 HIS C CA 1
ATOM 10091 C C . HIS C 1 437 ? 264.68700 176.17100 304.48900 1.000 77.95000 437 HIS C C 1
ATOM 10092 O O . HIS C 1 437 ? 265.40200 176.07800 303.49000 1.000 77.95000 437 HIS C O 1
ATOM 10099 N N . THR C 1 438 ? 263.36000 176.10200 304.41200 1.000 70.91000 438 THR C N 1
ATOM 10100 C CA . THR C 1 438 ? 262.72300 175.86000 303.12600 1.000 70.91000 438 THR C CA 1
ATOM 10101 C C . THR C 1 438 ? 262.86900 177.05400 302.20100 1.000 70.91000 438 THR C C 1
ATOM 10102 O O . THR C 1 438 ? 262.92700 176.89000 300.98000 1.000 70.91000 438 THR C O 1
ATOM 10106 N N . LEU C 1 439 ? 262.93600 178.26000 302.75600 1.000 74.22000 439 LEU C N 1
ATOM 10107 C CA . LEU C 1 439 ? 262.97300 179.43800 301.90200 1.000 74.22000 439 LEU C CA 1
ATOM 10108 C C . LEU C 1 439 ? 264.39300 179.81000 301.49900 1.000 74.22000 439 LEU C C 1
ATOM 10109 O O . LEU C 1 439 ? 264.58600 180.72800 300.69600 1.000 74.22000 439 LEU C O 1
ATOM 10111 N N . PHE C 1 440 ? 265.40400 179.14600 302.05700 1.000 73.34000 440 PHE C N 1
ATOM 10112 C CA . PHE C 1 440 ? 266.77500 179.47000 301.68000 1.000 73.34000 440 PHE C CA 1
ATOM 10113 C C . PHE C 1 440 ? 267.66600 178.25300 301.47300 1.000 73.34000 440 PHE C C 1
ATOM 10114 O O . PHE C 1 440 ? 268.88500 178.41400 301.34800 1.000 73.34000 440 PHE C O 1
ATOM 10122 N N . GLY C 1 441 ? 267.10000 177.04700 301.42200 1.000 71.84000 441 GLY C N 1
ATOM 10123 C CA . GLY C 1 441 ? 267.93200 175.86400 301.28000 1.000 71.84000 441 GLY C CA 1
ATOM 10124 C C . GLY C 1 441 ? 268.72200 175.84900 299.98900 1.000 71.84000 441 GLY C C 1
ATOM 10125 O O . GLY C 1 441 ? 269.90800 175.52200 299.98100 1.000 71.84000 441 GLY C O 1
ATOM 10126 N N . GLY C 1 442 ? 268.07300 176.18800 298.87900 1.000 73.98000 442 GLY C N 1
ATOM 10127 C CA . GLY C 1 442 ? 268.77900 176.19900 297.61100 1.000 73.98000 442 GLY C CA 1
ATOM 10128 C C . GLY C 1 442 ? 269.88100 177.23800 297.56900 1.000 73.98000 442 GLY C C 1
ATOM 10129 O O . GLY C 1 442 ? 270.99900 176.95800 297.12600 1.000 73.98000 442 GLY C O 1
ATOM 10130 N N . VAL C 1 443 ? 269.57700 178.45400 298.02400 1.000 71.70000 443 VAL C N 1
ATOM 10131 C CA . VAL C 1 443 ? 270.57500 179.51800 298.01700 1.000 71.70000 443 VAL C CA 1
ATOM 10132 C C . VAL C 1 443 ? 271.75200 179.13100 298.89400 1.000 71.70000 443 VAL C C 1
ATOM 10133 O O . VAL C 1 443 ? 272.91100 179.39900 298.56100 1.000 71.70000 443 VAL C O 1
ATOM 10135 N N . PHE C 1 444 ? 271.47800 178.47700 300.02100 1.000 75.97000 444 PHE C N 1
ATOM 10136 C CA . PHE C 1 444 ? 272.56700 178.04100 300.88200 1.000 75.97000 444 PHE C CA 1
ATOM 10137 C C . PHE C 1 444 ? 273.37600 176.92200 300.24500 1.000 75.97000 444 PHE C C 1
ATOM 10138 O O . PHE C 1 444 ? 274.61000 176.92700 300.30600 1.000 75.97000 444 PHE C O 1
ATOM 10146 N N . ARG C 1 445 ? 272.70300 175.93900 299.65300 1.000 71.54000 445 ARG C N 1
ATOM 10147 C CA . ARG C 1 445 ? 273.41800 174.80900 299.07900 1.000 71.54000 445 ARG C CA 1
ATOM 10148 C C . ARG C 1 445 ? 274.32300 175.25700 297.94300 1.000 71.54000 445 ARG C C 1
ATOM 10149 O O . ARG C 1 445 ? 275.47700 174.82600 297.85000 1.000 71.54000 445 ARG C O 1
ATOM 10151 N N . VAL C 1 446 ? 273.82800 176.13500 297.08100 1.000 69.86000 446 VAL C N 1
ATOM 10152 C CA . VAL C 1 446 ? 274.62500 176.59500 295.95300 1.000 69.86000 446 VAL C CA 1
ATOM 10153 C C . VAL C 1 446 ? 275.65500 177.62600 296.38400 1.000 69.86000 446 VAL C C 1
ATOM 10154 O O . VAL C 1 446 ? 276.86000 177.40400 296.25100 1.000 69.86000 446 VAL C O 1
ATOM 10156 N N . MET C 1 447 ? 275.20200 178.76200 296.91900 1.000 68.90000 447 MET C N 1
ATOM 10157 C CA . MET C 1 447 ? 276.11600 179.85800 297.22000 1.000 68.90000 447 MET C CA 1
ATOM 10158 C C . MET C 1 447 ? 277.15500 179.46700 298.25900 1.000 68.90000 447 MET C C 1
ATOM 10159 O O . MET C 1 447 ? 278.28800 179.95400 298.20800 1.000 68.90000 447 MET C O 1
ATOM 10161 N N . PHE C 1 448 ? 276.80300 178.60000 299.20200 1.000 74.40000 448 PHE C N 1
ATOM 10162 C CA . PHE C 1 448 ? 277.74500 178.12700 300.21300 1.000 74.40000 448 PHE C CA 1
ATOM 10163 C C . PHE C 1 448 ? 277.88300 176.62000 300.04400 1.000 74.40000 448 PHE C C 1
ATOM 10164 O O . PHE C 1 448 ? 277.21400 175.83900 300.72400 1.000 74.40000 448 PHE C O 1
ATOM 10172 N N . GLY C 1 449 ? 278.76300 176.21700 299.13900 1.000 76.78000 449 GLY C N 1
ATOM 10173 C CA . GLY C 1 449 ? 279.07000 174.81600 298.95900 1.000 76.78000 449 GLY C CA 1
ATOM 10174 C C . GLY C 1 449 ? 280.56400 174.61800 299.00900 1.000 76.78000 449 GLY C C 1
ATOM 10175 O O . GLY C 1 449 ? 281.29600 175.19000 298.19900 1.000 76.78000 449 GLY C O 1
ATOM 10176 N N . GLY C 1 450 ? 281.03700 173.82900 299.96400 1.000 83.61000 450 GLY C N 1
ATOM 10177 C CA . GLY C 1 450 ? 282.46100 173.68500 300.14600 1.000 83.61000 450 GLY C CA 1
ATOM 10178 C C . GLY C 1 450 ? 283.13500 174.87200 300.78900 1.000 83.61000 450 GLY C C 1
ATOM 10179 O O . GLY C 1 450 ? 284.37000 174.94200 300.77900 1.000 83.61000 450 GLY C O 1
ATOM 10180 N N . MET C 1 451 ? 282.36800 175.81800 301.33000 1.000 87.52000 451 MET C N 1
ATOM 10181 C CA . MET C 1 451 ? 282.97400 176.89800 302.09600 1.000 87.52000 451 MET C CA 1
ATOM 10182 C C . MET C 1 451 ? 283.70800 176.35200 303.31300 1.000 87.52000 451 MET C C 1
ATOM 10183 O O . MET C 1 451 ? 284.83300 176.77100 303.60700 1.000 87.52000 451 MET C O 1
ATOM 10185 N N . GLY C 1 452 ? 283.10000 175.40100 304.01400 1.000 88.87000 452 GLY C N 1
ATOM 10186 C CA . GLY C 1 452 ? 283.68300 174.84300 305.21500 1.000 88.87000 452 GLY C CA 1
ATOM 10187 C C . GLY C 1 452 ? 282.77400 175.04800 306.40700 1.000 88.87000 452 GLY C C 1
ATOM 10188 O O . GLY C 1 452 ? 282.30900 176.16600 306.64800 1.000 88.87000 452 GLY C O 1
ATOM 10189 N N . TRP C 1 453 ? 282.51200 173.97600 307.15400 1.000 84.75000 453 TRP C N 1
ATOM 10190 C CA . TRP C 1 453 ? 281.59400 174.03700 308.28300 1.000 84.75000 453 TRP C CA 1
ATOM 10191 C C . TRP C 1 453 ? 282.04100 175.10400 309.26800 1.000 84.75000 453 TRP C C 1
ATOM 10192 O O . TRP C 1 453 ? 281.28400 176.02600 309.59200 1.000 84.75000 453 TRP C O 1
ATOM 10203 N N . LEU C 1 454 ? 283.28700 175.00400 309.72300 1.000 87.57000 454 LEU C N 1
ATOM 10204 C CA . LEU C 1 454 ? 283.82200 176.03900 310.59500 1.000 87.57000 454 LEU C CA 1
ATOM 10205 C C . LEU C 1 454 ? 283.93700 177.35400 309.85000 1.000 87.57000 454 LEU C C 1
ATOM 10206 O O . LEU C 1 454 ? 283.69000 178.42200 310.41800 1.000 87.57000 454 LEU C O 1
ATOM 10208 N N . THR C 1 455 ? 284.31400 177.29600 308.57300 1.000 93.19000 455 THR C N 1
ATOM 10209 C CA . THR C 1 455 ? 284.39100 178.51000 307.77300 1.000 93.19000 455 THR C CA 1
ATOM 10210 C C . THR C 1 455 ? 283.02700 179.17300 307.67100 1.000 93.19000 455 THR C C 1
ATOM 10211 O O . THR C 1 455 ? 282.90500 180.39200 307.81900 1.000 93.19000 455 THR C O 1
ATOM 10213 N N . LYS C 1 456 ? 281.98400 178.38000 307.43100 1.000 91.90000 456 LYS C N 1
ATOM 10214 C CA . LYS C 1 456 ? 280.64100 178.94000 307.38000 1.000 91.90000 456 LYS C CA 1
ATOM 10215 C C . LYS C 1 456 ? 280.21000 179.52800 308.71600 1.000 91.90000 456 LYS C C 1
ATOM 10216 O O . LYS C 1 456 ? 279.64100 180.62600 308.74300 1.000 91.90000 456 LYS C O 1
ATOM 10218 N N . ILE C 1 457 ? 280.47500 178.83300 309.82200 1.000 88.79000 457 ILE C N 1
ATOM 10219 C CA . ILE C 1 457 ? 280.09400 179.36700 311.12400 1.000 88.79000 457 ILE C CA 1
ATOM 10220 C C . ILE C 1 457 ? 280.81900 180.67800 311.39400 1.000 88.79000 457 ILE C C 1
ATOM 10221 O O . ILE C 1 457 ? 280.22300 181.64500 311.88500 1.000 88.79000 457 ILE C O 1
ATOM 10223 N N . PHE C 1 458 ? 282.11300 180.73600 311.07700 1.000 95.24000 458 PHE C N 1
ATOM 10224 C CA . PHE C 1 458 ? 282.87600 181.95900 311.29400 1.000 95.24000 458 PHE C CA 1
ATOM 10225 C C . PHE C 1 458 ? 282.40200 183.08100 310.38600 1.000 95.24000 458 PHE C C 1
ATOM 10226 O O . PHE C 1 458 ? 282.41800 184.24600 310.78900 1.000 95.24000 458 PHE C O 1
ATOM 10228 N N . VAL C 1 459 ? 281.98700 182.75800 309.16100 1.000 98.34000 459 VAL C N 1
ATOM 10229 C CA . VAL C 1 459 ? 281.41200 183.77200 308.28500 1.000 98.34000 459 VAL C CA 1
ATOM 10230 C C . VAL C 1 459 ? 280.14200 184.33400 308.89800 1.000 98.34000 459 VAL C C 1
ATOM 10231 O O . VAL C 1 459 ? 279.91200 185.55100 308.89100 1.000 98.34000 459 VAL C O 1
ATOM 10235 N N . GLY C 1 460 ? 279.29400 183.45800 309.43300 1.000 107.15000 460 GLY C N 1
ATOM 10236 C CA . GLY C 1 460 ? 278.09700 183.93100 310.10600 1.000 107.15000 460 GLY C CA 1
ATOM 10237 C C . GLY C 1 460 ? 278.41700 184.82600 311.28600 1.000 107.15000 460 GLY C C 1
ATOM 10238 O O . GLY C 1 460 ? 277.77000 185.85400 311.49600 1.000 107.15000 460 GLY C O 1
ATOM 10239 N N . ALA C 1 461 ? 279.42800 184.44900 312.06800 1.000 112.83000 461 ALA C N 1
ATOM 10240 C CA . ALA C 1 461 ? 279.83300 185.27100 313.20500 1.000 112.83000 461 ALA C CA 1
ATOM 10241 C C . ALA C 1 461 ? 280.34800 186.62900 312.74400 1.000 112.83000 461 ALA C C 1
ATOM 10242 O O . ALA C 1 461 ? 280.05800 187.66200 313.36000 1.000 112.83000 461 ALA C O 1
ATOM 10244 N N . VAL C 1 462 ? 281.13100 186.64200 311.66600 1.000 114.65000 462 VAL C N 1
ATOM 10245 C CA . VAL C 1 462 ? 281.64000 187.89900 311.13100 1.000 114.65000 462 VAL C CA 1
ATOM 10246 C C . VAL C 1 462 ? 280.48600 188.78300 310.69100 1.000 114.65000 462 VAL C C 1
ATOM 10247 O O . VAL C 1 462 ? 280.47500 189.99200 310.94900 1.000 114.65000 462 VAL C O 1
ATOM 10249 N N . LEU C 1 463 ? 279.49500 188.19300 310.02300 1.000 118.60000 463 LEU C N 1
ATOM 10250 C CA . LEU C 1 463 ? 278.32100 188.95800 309.62600 1.000 118.60000 463 LEU C CA 1
ATOM 10251 C C . LEU C 1 463 ? 277.58100 189.50500 310.83700 1.000 118.60000 463 LEU C C 1
ATOM 10252 O O . LEU C 1 463 ? 277.11800 190.65100 310.81800 1.000 118.60000 463 LEU C O 1
ATOM 10254 N N . VAL C 1 464 ? 277.46400 188.70400 311.89600 1.000 123.12000 464 VAL C N 1
ATOM 10255 C CA . VAL C 1 464 ? 276.78600 189.15900 313.10500 1.000 123.12000 464 VAL C CA 1
ATOM 10256 C C . VAL C 1 464 ? 277.51000 190.35800 313.70000 1.000 123.12000 464 VAL C C 1
ATOM 10257 O O . VAL C 1 464 ? 276.88600 191.34800 314.10000 1.000 123.12000 464 VAL C O 1
ATOM 10259 N N . TRP C 1 465 ? 278.83800 190.28400 313.76900 1.000 130.01000 465 TRP C N 1
ATOM 10260 C CA . TRP C 1 465 ? 279.60800 191.41100 314.28300 1.000 130.01000 465 TRP C CA 1
ATOM 10261 C C . TRP C 1 465 ? 279.43300 192.64100 313.40400 1.000 130.01000 465 TRP C C 1
ATOM 10262 O O . TRP C 1 465 ? 279.27300 193.75800 313.91000 1.000 130.01000 465 TRP C O 1
ATOM 10273 N N . LEU C 1 466 ? 279.45600 192.45400 312.08500 1.000 127.17000 466 LEU C N 1
ATOM 10274 C CA . LEU C 1 466 ? 279.30300 193.58300 311.17500 1.000 127.17000 466 LEU C CA 1
ATOM 10275 C C . LEU C 1 466 ? 277.94400 194.24400 311.33900 1.000 127.17000 466 LEU C C 1
ATOM 10276 O O . LEU C 1 466 ? 277.83300 195.47400 311.26700 1.000 127.17000 466 LEU C O 1
ATOM 10281 N N . GLY C 1 467 ? 276.89800 193.44600 311.55700 1.000 130.71000 467 GLY C N 1
ATOM 10282 C CA . GLY C 1 467 ? 275.57800 194.01400 311.76500 1.000 130.71000 467 GLY C CA 1
ATOM 10283 C C . GLY C 1 467 ? 275.52100 194.94900 312.95500 1.000 130.71000 467 GLY C C 1
ATOM 10284 O O . GLY C 1 467 ? 274.82900 195.97000 312.91500 1.000 130.71000 467 GLY C O 1
ATOM 10285 N N . LEU C 1 468 ? 276.24400 194.62300 314.02100 1.000 132.93000 468 LEU C N 1
ATOM 10286 C CA . LEU C 1 468 ? 276.35400 195.49700 315.17700 1.000 132.93000 468 LEU C CA 1
ATOM 10287 C C . LEU C 1 468 ? 277.34100 196.63500 314.95900 1.000 132.93000 468 LEU C C 1
ATOM 10288 O O . LEU C 1 468 ? 277.43600 197.52600 315.80900 1.000 132.93000 468 LEU C O 1
ATOM 10290 N N . GLY C 1 469 ? 278.07300 196.62600 313.84900 1.000 136.57000 469 GLY C N 1
ATOM 10291 C CA . GLY C 1 469 ? 279.01800 197.69200 313.58600 1.000 136.57000 469 GLY C CA 1
ATOM 10292 C C . GLY C 1 469 ? 278.32500 199.01800 313.33600 1.000 136.57000 469 GLY C C 1
ATOM 10293 O O . GLY C 1 469 ? 277.15700 199.07800 312.95100 1.000 136.57000 469 GLY C O 1
ATOM 10294 N N . ALA C 1 470 ? 279.06700 200.10000 313.56500 1.000 143.06000 470 ALA C N 1
ATOM 10295 C CA . ALA C 1 470 ? 278.53000 201.44500 313.39800 1.000 143.06000 470 ALA C CA 1
ATOM 10296 C C . ALA C 1 470 ? 278.20300 201.71900 311.93700 1.000 143.06000 470 ALA C C 1
ATOM 10297 O O . ALA C 1 470 ? 279.10500 201.88300 311.10900 1.000 143.06000 470 ALA C O 1
ATOM 10299 N N . HIS C 1 471 ? 276.91300 201.77400 311.61500 1.000 150.48000 471 HIS C N 1
ATOM 10300 C CA . HIS C 1 471 ? 276.46400 202.00100 310.25100 1.000 150.48000 471 HIS C CA 1
ATOM 10301 C C . HIS C 1 471 ? 275.00100 202.41500 310.28200 1.000 150.48000 471 HIS C C 1
ATOM 10302 O O . HIS C 1 471 ? 274.43200 202.68800 311.34200 1.000 150.48000 471 HIS C O 1
ATOM 10304 N N . ASP C 1 472 ? 274.39700 202.46400 309.09700 1.000 151.47000 472 ASP C N 1
ATOM 10305 C CA . ASP C 1 472 ? 272.99600 202.84400 308.98800 1.000 151.47000 472 ASP C CA 1
ATOM 10306 C C . ASP C 1 472 ? 272.10500 201.83000 309.69500 1.000 151.47000 472 ASP C C 1
ATOM 10307 O O . ASP C 1 472 ? 272.31800 200.61800 309.60300 1.000 151.47000 472 ASP C O 1
ATOM 10312 N N . LYS C 1 473 ? 271.10000 202.34100 310.41200 1.000 153.65000 473 LYS C N 1
ATOM 10313 C CA . LYS C 1 473 ? 270.14100 201.46400 311.07400 1.000 153.65000 473 LYS C CA 1
ATOM 10314 C C . LYS C 1 473 ? 269.39200 200.61200 310.06000 1.000 153.65000 473 LYS C C 1
ATOM 10315 O O . LYS C 1 473 ? 269.05600 199.45400 310.33500 1.000 153.65000 473 LYS C O 1
ATOM 10317 N N . THR C 1 474 ? 269.11600 201.16900 308.88100 1.000 150.85000 474 THR C N 1
ATOM 10318 C CA . THR C 1 474 ? 268.50600 200.38400 307.81600 1.000 150.85000 474 THR C CA 1
ATOM 10319 C C . THR C 1 474 ? 269.48100 199.37500 307.22600 1.000 150.85000 474 THR C C 1
ATOM 10320 O O . THR C 1 474 ? 269.05300 198.39000 306.61500 1.000 150.85000 474 THR C O 1
ATOM 10322 N N . ILE C 1 475 ? 270.78300 199.59600 307.39900 1.000 142.02000 475 ILE C N 1
ATOM 10323 C CA . ILE C 1 475 ? 271.79700 198.70000 306.85800 1.000 142.02000 475 ILE C CA 1
ATOM 10324 C C . ILE C 1 475 ? 272.05500 197.57000 307.84500 1.000 142.02000 475 ILE C C 1
ATOM 10325 O O . ILE C 1 475 ? 272.97900 196.77100 307.66400 1.000 142.02000 475 ILE C O 1
ATOM 10327 N N . ALA C 1 476 ? 271.23700 197.49200 308.89400 1.000 131.44000 476 ALA C N 1
ATOM 10328 C CA . ALA C 1 476 ? 271.37100 196.43100 309.88300 1.000 131.44000 476 ALA C CA 1
ATOM 10329 C C . ALA C 1 476 ? 270.90000 195.07900 309.36800 1.000 131.44000 476 ALA C C 1
ATOM 10330 O O . ALA C 1 476 ? 271.04500 194.08100 310.08100 1.000 131.44000 476 ALA C O 1
ATOM 10332 N N . THR C 1 477 ? 270.34100 195.02400 308.15700 1.000 122.27000 477 THR C N 1
ATOM 10333 C CA . THR C 1 477 ? 269.87200 193.76000 307.60100 1.000 122.27000 477 THR C CA 1
ATOM 10334 C C . THR C 1 477 ? 270.98700 192.73300 307.47600 1.000 122.27000 477 THR C C 1
ATOM 10335 O O . THR C 1 477 ? 270.70400 191.53200 307.41500 1.000 122.27000 477 THR C O 1
ATOM 10337 N N . THR C 1 478 ? 272.24500 193.17200 307.42600 1.000 118.67000 478 THR C N 1
ATOM 10338 C CA . THR C 1 478 ? 273.35000 192.22500 307.44000 1.000 118.67000 478 THR C CA 1
ATOM 10339 C C . THR C 1 478 ? 273.34700 191.38000 308.70400 1.000 118.67000 478 THR C C 1
ATOM 10340 O O . THR C 1 478 ? 273.65000 190.18300 308.64000 1.000 118.67000 478 THR C O 1
ATOM 10342 N N . MET C 1 479 ? 273.00200 191.97100 309.84900 1.000 114.54000 479 MET C N 1
ATOM 10343 C CA . MET C 1 479 ? 272.87600 191.19400 311.07400 1.000 114.54000 479 MET C CA 1
ATOM 10344 C C . MET C 1 479 ? 271.80500 190.12300 310.95000 1.000 114.54000 479 MET C C 1
ATOM 10345 O O . MET C 1 479 ? 272.02000 188.98600 311.38500 1.000 114.54000 479 MET C O 1
ATOM 10347 N N . ILE C 1 480 ? 270.65600 190.46300 310.36300 1.000 111.94000 480 ILE C N 1
ATOM 10348 C CA . ILE C 1 480 ? 269.62400 189.46100 310.12500 1.000 111.94000 480 ILE C CA 1
ATOM 10349 C C . ILE C 1 480 ? 270.14200 188.37700 309.19400 1.000 111.94000 480 ILE C C 1
ATOM 10350 O O . ILE C 1 480 ? 269.82400 187.19400 309.36500 1.000 111.94000 480 ILE C O 1
ATOM 10352 N N . LEU C 1 481 ? 270.94300 188.75800 308.19900 1.000 107.63000 481 LEU C N 1
ATOM 10353 C CA . LEU C 1 481 ? 271.53000 187.77100 307.30200 1.000 107.63000 481 LEU C CA 1
ATOM 10354 C C . LEU C 1 481 ? 272.38300 186.76700 308.06300 1.000 107.63000 481 LEU C C 1
ATOM 10355 O O . LEU C 1 481 ? 272.41000 185.58300 307.71300 1.000 107.63000 481 LEU C O 1
ATOM 10357 N N . VAL C 1 482 ? 273.08100 187.21900 309.10600 1.000 103.06000 482 VAL C N 1
ATOM 10358 C CA . VAL C 1 482 ? 273.87900 186.30300 309.91300 1.000 103.06000 482 VAL C CA 1
ATOM 10359 C C . VAL C 1 482 ? 272.98900 185.25300 310.55700 1.000 103.06000 482 VAL C C 1
ATOM 10360 O O . VAL C 1 482 ? 273.31100 184.05900 310.55800 1.000 103.06000 482 VAL C O 1
ATOM 10362 N N . GLY C 1 483 ? 271.85500 185.68100 311.11200 1.000 99.40000 483 GLY C N 1
ATOM 10363 C CA . GLY C 1 483 ? 270.93700 184.73100 311.71600 1.000 99.40000 483 GLY C CA 1
ATOM 10364 C C . GLY C 1 483 ? 270.48700 183.67300 310.73400 1.000 99.40000 483 GLY C C 1
ATOM 10365 O O . GLY C 1 483 ? 270.35200 182.49800 311.08100 1.000 99.40000 483 GLY C O 1
ATOM 10366 N N . SER C 1 484 ? 270.25100 184.07600 309.48800 1.000 100.56000 484 SER C N 1
ATOM 10367 C CA . SER C 1 484 ? 269.95900 183.10100 308.44800 1.000 100.56000 484 SER C CA 1
ATOM 10368 C C . SER C 1 484 ? 271.14400 182.17000 308.23300 1.000 100.56000 484 SER C C 1
ATOM 10369 O O . SER C 1 484 ? 270.97900 180.95000 308.11400 1.000 100.56000 484 SER C O 1
ATOM 10372 N N . ILE C 1 485 ? 272.35200 182.73200 308.19000 1.000 93.00000 485 ILE C N 1
ATOM 10373 C CA . ILE C 1 485 ? 273.54300 181.92400 307.94200 1.000 93.00000 485 ILE C CA 1
ATOM 10374 C C . ILE C 1 485 ? 273.74500 180.92200 309.06900 1.000 93.00000 485 ILE C C 1
ATOM 10375 O O . ILE C 1 485 ? 274.04300 179.74500 308.83400 1.000 93.00000 485 ILE C O 1
ATOM 10377 N N . LEU C 1 486 ? 273.58300 181.37400 310.31000 1.000 91.27000 486 LEU C N 1
ATOM 10378 C CA . LEU C 1 486 ? 273.80600 180.48700 311.44300 1.000 91.27000 486 LEU C CA 1
ATOM 10379 C C . LEU C 1 486 ? 272.83900 179.31200 311.42500 1.000 91.27000 486 LEU C C 1
ATOM 10380 O O . LEU C 1 486 ? 273.23800 178.16900 311.67000 1.000 91.27000 486 LEU C O 1
ATOM 10382 N N . MET C 1 487 ? 271.56400 179.56900 311.12500 1.000 91.67000 487 MET C N 1
ATOM 10383 C CA . MET C 1 487 ? 270.56700 178.50500 311.19200 1.000 91.67000 487 MET C CA 1
ATOM 10384 C C . MET C 1 487 ? 270.91300 177.36100 310.25400 1.000 91.67000 487 MET C C 1
ATOM 10385 O O . MET C 1 487 ? 270.67600 176.19300 310.57700 1.000 91.67000 487 MET C O 1
ATOM 10390 N N . TYR C 1 488 ? 271.49600 177.67200 309.09800 1.000 88.86000 488 TYR C N 1
ATOM 10391 C CA . TYR C 1 488 ? 271.84800 176.61500 308.16000 1.000 88.86000 488 TYR C CA 1
ATOM 10392 C C . TYR C 1 488 ? 272.92200 175.69800 308.73100 1.000 88.86000 488 TYR C C 1
ATOM 10393 O O . TYR C 1 488 ? 273.16600 174.61700 308.18400 1.000 88.86000 488 TYR C O 1
ATOM 10395 N N . MET C 1 489 ? 273.56900 176.10500 309.82400 1.000 93.05000 489 MET C N 1
ATOM 10396 C CA . MET C 1 489 ? 274.54800 175.23400 310.46000 1.000 93.05000 489 MET C CA 1
ATOM 10397 C C . MET C 1 489 ? 273.86900 174.12500 311.24800 1.000 93.05000 489 MET C C 1
ATOM 10398 O O . MET C 1 489 ? 274.54000 173.22700 311.76500 1.000 93.05000 489 MET C O 1
ATOM 10403 N N . ALA C 1 490 ? 272.54300 174.18500 311.36700 1.000 82.15000 490 ALA C N 1
ATOM 10404 C CA . ALA C 1 490 ? 271.80500 173.05300 311.91000 1.000 82.15000 490 ALA C CA 1
ATOM 10405 C C . ALA C 1 490 ? 271.72900 171.92100 310.89800 1.000 82.15000 490 ALA C C 1
ATOM 10406 O O . ALA C 1 490 ? 271.40500 170.78200 311.25000 1.000 82.15000 490 ALA C O 1
ATOM 10408 N N . VAL C 1 491 ? 272.02000 172.21600 309.63600 1.000 73.48000 491 VAL C N 1
ATOM 10409 C CA . VAL C 1 491 ? 271.98700 171.20900 308.58600 1.000 73.48000 491 VAL C CA 1
ATOM 10410 C C . VAL C 1 491 ? 273.34300 171.09800 307.91200 1.000 73.48000 491 VAL C C 1
ATOM 10411 O O . VAL C 1 491 ? 273.48200 171.42200 306.73600 1.000 73.48000 491 VAL C O 1
ATOM 10413 N N . ARG D 2 4 ? 190.78900 154.04600 244.10100 1.000 131.64000 4 ARG a N 1
ATOM 10414 C CA . ARG D 2 4 ? 192.11200 153.55500 244.46500 1.000 131.64000 4 ARG a CA 1
ATOM 10415 C C . ARG D 2 4 ? 192.40200 153.82000 245.93700 1.000 131.64000 4 ARG a C 1
ATOM 10416 O O . ARG D 2 4 ? 192.66100 154.95400 246.33500 1.000 131.64000 4 ARG a O 1
ATOM 10419 N N . THR D 2 5 ? 192.36400 152.76400 246.74400 1.000 137.97000 5 THR a N 1
ATOM 10420 C CA . THR D 2 5 ? 192.55600 152.86800 248.18600 1.000 137.97000 5 THR a CA 1
ATOM 10421 C C . THR D 2 5 ? 193.91100 152.27300 248.54600 1.000 137.97000 5 THR a C 1
ATOM 10422 O O . THR D 2 5 ? 194.19600 151.11700 248.21800 1.000 137.97000 5 THR a O 1
ATOM 10426 N N . VAL D 2 6 ? 194.74400 153.06200 249.22000 1.000 143.68000 6 VAL a N 1
ATOM 10427 C CA . VAL D 2 6 ? 196.06600 152.62900 249.65500 1.000 143.68000 6 VAL a CA 1
ATOM 10428 C C . VAL D 2 6 ? 196.30100 153.11300 251.07800 1.000 143.68000 6 VAL a C 1
ATOM 10429 O O . VAL D 2 6 ? 195.89100 154.22000 251.44500 1.000 143.68000 6 VAL a O 1
ATOM 10433 N N . GLY D 2 7 ? 196.94300 152.27100 251.88200 1.000 142.34000 7 GLY a N 1
ATOM 10434 C CA . GLY D 2 7 ? 197.37300 152.65900 253.21600 1.000 142.34000 7 GLY a CA 1
ATOM 10435 C C . GLY D 2 7 ? 196.27100 153.13300 254.13700 1.000 142.34000 7 GLY a C 1
ATOM 10436 O O . GLY D 2 7 ? 196.42200 154.17600 254.78800 1.000 142.34000 7 GLY a O 1
ATOM 10437 N N . ASP D 2 8 ? 195.15900 152.40000 254.20200 1.000 140.22000 8 ASP a N 1
ATOM 10438 C CA . ASP D 2 8 ? 193.99900 152.78600 255.00800 1.000 140.22000 8 ASP a CA 1
ATOM 10439 C C . ASP D 2 8 ? 193.49300 154.17400 254.63200 1.000 140.22000 8 ASP a C 1
ATOM 10440 O O . ASP D 2 8 ? 192.97900 154.91200 255.47600 1.000 140.22000 8 ASP a O 1
ATOM 10442 N N . LEU D 2 9 ? 193.64500 154.54100 253.36200 1.000 138.44000 9 LEU a N 1
ATOM 10443 C CA . LEU D 2 9 ? 193.15200 155.80900 252.84500 1.000 138.44000 9 LEU a CA 1
ATOM 10444 C C . LEU D 2 9 ? 192.54300 155.56200 251.47500 1.000 138.44000 9 LEU a C 1
ATOM 10445 O O . LEU D 2 9 ? 193.17500 154.94200 250.61600 1.000 138.44000 9 LEU a O 1
ATOM 10447 N N . THR D 2 10 ? 191.32300 156.05100 251.27500 1.000 137.58000 10 THR a N 1
ATOM 10448 C CA . THR D 2 10 ? 190.54600 155.74700 250.08100 1.000 137.58000 10 THR a CA 1
ATOM 10449 C C . THR D 2 10 ? 190.54300 156.95100 249.14900 1.000 137.58000 10 THR a C 1
ATOM 10450 O O . THR D 2 10 ? 190.13600 158.04500 249.54900 1.000 137.58000 10 THR a O 1
ATOM 10454 N N . TRP D 2 11 ? 190.96000 156.74300 247.90300 1.000 132.55000 11 TRP a N 1
ATOM 10455 C CA . TRP D 2 11 ? 191.07000 157.81200 246.92100 1.000 132.55000 11 TRP a CA 1
ATOM 10456 C C . TRP D 2 11 ? 190.41700 157.39500 245.61300 1.000 132.55000 11 TRP a C 1
ATOM 10457 O O . TRP D 2 11 ? 190.47500 156.22600 245.22200 1.000 132.55000 11 TRP a O 1
ATOM 10468 N N . LEU D 2 12 ? 189.79400 158.36000 244.94100 1.000 128.21000 12 LEU a N 1
ATOM 10469 C CA . LEU D 2 12 ? 189.27500 158.16300 243.59800 1.000 128.21000 12 LEU a CA 1
ATOM 10470 C C . LEU D 2 12 ? 189.74300 159.30500 242.71200 1.000 128.21000 12 LEU a C 1
ATOM 10471 O O . LEU D 2 12 ? 189.77600 160.46400 243.13200 1.000 128.21000 12 LEU a O 1
ATOM 10476 N N . ASN D 2 13 ? 190.10200 158.96500 241.47400 1.000 132.84000 13 ASN a N 1
ATOM 10477 C CA . ASN D 2 13 ? 190.52900 159.95800 240.49000 1.000 132.84000 13 ASN a CA 1
ATOM 10478 C C . ASN D 2 13 ? 189.29100 160.69100 239.98500 1.000 132.84000 13 ASN a C 1
ATOM 10479 O O . ASN D 2 13 ? 188.80900 160.48500 238.86900 1.000 132.84000 13 ASN a O 1
ATOM 10484 N N . VAL D 2 14 ? 188.76600 161.56800 240.84000 1.000 134.43000 14 VAL a N 1
ATOM 10485 C CA . VAL D 2 14 ? 187.59400 162.34900 240.47600 1.000 134.43000 14 VAL a CA 1
ATOM 10486 C C . VAL D 2 14 ? 187.95300 163.32600 239.36500 1.000 134.43000 14 VAL a C 1
ATOM 10487 O O . VAL D 2 14 ? 189.11300 163.72500 239.20400 1.000 134.43000 14 VAL a O 1
ATOM 10491 N N . SER D 2 15 ? 186.94800 163.71800 238.58700 1.000 137.73000 15 SER a N 1
ATOM 10492 C CA . SER D 2 15 ? 187.16200 164.57000 237.42800 1.000 137.73000 15 SER a CA 1
ATOM 10493 C C . SER D 2 15 ? 186.04800 165.60100 237.34000 1.000 137.73000 15 SER a C 1
ATOM 10494 O O . SER D 2 15 ? 185.14500 165.64800 238.17900 1.000 137.73000 15 SER a O 1
ATOM 10497 N N . THR D 2 16 ? 186.12500 166.43500 236.29900 1.000 138.87000 16 THR a N 1
ATOM 10498 C CA . THR D 2 16 ? 185.13900 167.49400 236.11400 1.000 138.87000 16 THR a CA 1
ATOM 10499 C C . THR D 2 16 ? 183.73000 166.93800 235.96700 1.000 138.87000 16 THR a C 1
ATOM 10500 O O . THR D 2 16 ? 182.75600 167.61700 236.30900 1.000 138.87000 16 THR a O 1
ATOM 10504 N N . THR D 2 17 ? 183.59900 165.71200 235.46200 1.000 137.74000 17 THR a N 1
ATOM 10505 C CA . THR D 2 17 ? 182.27800 165.12100 235.29400 1.000 137.74000 17 THR a CA 1
ATOM 10506 C C . THR D 2 17 ? 181.63200 164.81600 236.63900 1.000 137.74000 17 THR a C 1
ATOM 10507 O O . THR D 2 17 ? 180.40100 164.79400 236.75300 1.000 137.74000 17 THR a O 1
ATOM 10511 N N . ASP D 2 18 ? 182.44200 164.58700 237.66700 1.000 137.20000 18 ASP a N 1
ATOM 10512 C CA . ASP D 2 18 ? 181.93900 164.06100 238.92800 1.000 137.20000 18 ASP a CA 1
ATOM 10513 C C . ASP D 2 18 ? 181.26300 165.10700 239.80000 1.000 137.20000 18 ASP a C 1
ATOM 10514 O O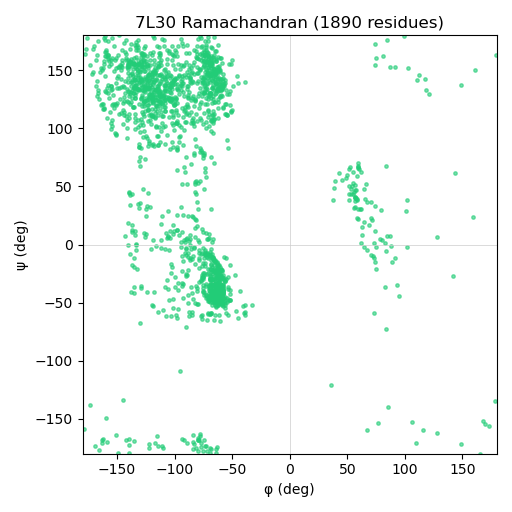 . ASP D 2 18 ? 180.71900 164.74200 240.84800 1.000 137.20000 18 ASP a O 1
ATOM 10519 N N . VAL D 2 19 ? 181.27500 166.37900 239.41000 1.000 136.54000 19 VAL a N 1
ATOM 10520 C CA . VAL D 2 19 ? 180.70400 167.42100 240.25500 1.000 136.54000 19 VAL a CA 1
ATOM 10521 C C . VAL D 2 19 ? 179.19200 167.24100 240.33700 1.000 136.54000 19 VAL a C 1
ATOM 10522 O O . VAL D 2 19 ? 178.52400 166.97200 239.33200 1.000 136.54000 19 VAL a O 1
ATOM 10526 N N . GLY D 2 20 ? 178.65300 167.34900 241.54800 1.000 138.09000 20 GLY a N 1
ATOM 10527 C CA . GLY D 2 20 ? 177.22400 167.45400 241.74800 1.000 138.09000 20 GLY a CA 1
ATOM 10528 C C . GLY D 2 20 ? 176.47000 166.16000 241.94800 1.000 138.09000 20 GLY a C 1
ATOM 10529 O O . GLY D 2 20 ? 175.30100 166.20900 242.34600 1.000 138.09000 20 GLY a O 1
ATOM 10530 N N . LYS D 2 21 ? 177.08400 165.00500 241.70500 1.000 132.72000 21 LYS a N 1
ATOM 10531 C CA . LYS D 2 21 ? 176.38800 163.72900 241.82300 1.000 132.72000 21 LYS a CA 1
ATOM 10532 C C . LYS D 2 21 ? 177.09000 162.84900 242.84700 1.000 132.72000 21 LYS a C 1
ATOM 10533 O O . LYS D 2 21 ? 178.32300 162.78300 242.87900 1.000 132.72000 21 LYS a O 1
ATOM 10539 N N . TRP D 2 22 ? 176.29700 162.18400 243.68200 1.000 133.18000 22 TRP a N 1
ATOM 10540 C CA . TRP D 2 22 ? 176.83600 161.34700 244.74300 1.000 133.18000 22 TRP a CA 1
ATOM 10541 C C . TRP D 2 22 ? 177.44300 160.07800 244.16500 1.000 133.18000 22 TRP a C 1
ATOM 10542 O O . TRP D 2 22 ? 177.00100 159.58400 243.12400 1.000 133.18000 22 TRP a O 1
ATOM 10553 N N . ILE D 2 23 ? 178.45700 159.55000 244.84300 1.000 133.88000 23 ILE a N 1
ATOM 10554 C CA . ILE D 2 23 ? 179.08600 158.29000 244.47300 1.000 133.88000 23 ILE a CA 1
ATOM 10555 C C . ILE D 2 23 ? 179.01000 157.36100 245.67400 1.000 133.88000 23 ILE a C 1
ATOM 10556 O O . ILE D 2 23 ? 179.61600 157.63700 246.71800 1.000 133.88000 23 ILE a O 1
ATOM 10561 N N . ARG D 2 24 ? 178.27300 156.26500 245.52800 1.000 135.94000 24 ARG a N 1
ATOM 10562 C CA . ARG D 2 24 ? 178.14700 155.29500 246.60700 1.000 135.94000 24 ARG a CA 1
ATOM 10563 C C . ARG D 2 24 ? 179.46500 154.55500 246.78600 1.000 135.94000 24 ARG a C 1
ATOM 10564 O O . ARG D 2 24 ? 179.91400 153.84400 245.88200 1.000 135.94000 24 ARG a O 1
ATOM 10566 N N . VAL D 2 25 ? 180.08800 154.72800 247.94600 1.000 134.72000 25 VAL a N 1
ATOM 10567 C CA . VAL D 2 25 ? 181.36100 154.08000 248.23000 1.000 134.72000 25 VAL a CA 1
ATOM 10568 C C . VAL D 2 25 ? 181.35000 153.47900 249.62800 1.000 134.72000 25 VAL a C 1
ATOM 10569 O O . VAL D 2 25 ? 180.59200 153.91500 250.49300 1.000 134.72000 25 VAL a O 1
ATOM 10573 N N . LYS D 2 31 ? 181.06100 152.62700 252.65300 1.000 135.79000 31 LYS a N 1
ATOM 10574 C CA . LYS D 2 31 ? 179.74800 152.54700 253.28100 1.000 135.79000 31 LYS a CA 1
ATOM 10575 C C . LYS D 2 31 ? 179.10100 153.92400 253.37700 1.000 135.79000 31 LYS a C 1
ATOM 10576 O O . LYS D 2 31 ? 178.96700 154.48300 254.46500 1.000 135.79000 31 LYS a O 1
ATOM 10578 N N . GLY D 2 32 ? 178.69600 154.46500 252.23200 1.000 136.19000 32 GLY a N 1
ATOM 10579 C CA . GLY D 2 32 ? 178.06100 155.76700 252.20000 1.000 136.19000 32 GLY a CA 1
ATOM 10580 C C . GLY D 2 32 ? 178.33100 156.53700 250.92500 1.000 136.19000 32 GLY a C 1
ATOM 10581 O O . GLY D 2 32 ? 179.45900 156.55200 250.42600 1.000 136.19000 32 GLY a O 1
ATOM 10582 N N . GLU D 2 33 ? 177.29700 157.17800 250.38700 1.000 138.43000 33 GLU a N 1
ATOM 10583 C CA . GLU D 2 33 ? 177.45900 157.97500 249.17900 1.000 138.43000 33 GLU a CA 1
ATOM 10584 C C . GLU D 2 33 ? 178.30400 159.20700 249.47500 1.000 138.43000 33 GLU a C 1
ATOM 10585 O O . GLU D 2 33 ? 178.38700 159.66300 250.61800 1.000 138.43000 33 GLU a O 1
ATOM 10587 N N . CYS D 2 34 ? 178.94300 159.74200 248.43800 1.000 139.31000 34 CYS a N 1
ATOM 10588 C CA . CYS D 2 34 ? 179.94300 160.78900 248.60100 1.000 139.31000 34 CYS a CA 1
ATOM 10589 C C . CYS D 2 34 ? 180.02000 161.59000 247.30800 1.000 139.31000 34 CYS a C 1
ATOM 10590 O O . CYS D 2 34 ? 180.01200 161.01000 246.21800 1.000 139.31000 34 CYS a O 1
ATOM 10593 N N . PHE D 2 35 ? 180.08400 162.91700 247.42600 1.000 132.18000 35 PHE a N 1
ATOM 10594 C CA . PHE D 2 35 ? 180.11400 163.79800 246.26600 1.000 132.18000 35 PHE a CA 1
ATOM 10595 C C . PHE D 2 35 ? 180.90800 165.06200 246.57200 1.000 132.18000 35 PHE a C 1
ATOM 10596 O O . PHE D 2 35 ? 181.15200 165.40400 247.73200 1.000 132.18000 35 PHE a O 1
ATOM 10604 N N . VAL D 2 36 ? 181.30400 165.76000 245.50900 1.000 131.87000 36 VAL a N 1
ATOM 10605 C CA . VAL D 2 36 ? 182.18100 166.92200 245.60400 1.000 131.87000 36 VAL a CA 1
ATOM 10606 C C . VAL D 2 36 ? 181.57600 168.07900 244.82000 1.000 131.87000 36 VAL a C 1
ATOM 10607 O O . VAL D 2 36 ? 180.80800 167.88000 243.87200 1.000 131.87000 36 VAL a O 1
ATOM 10611 N N . THR D 2 37 ? 181.92500 169.30400 245.22700 1.000 133.77000 37 THR a N 1
ATOM 10612 C CA . THR D 2 37 ? 181.47900 170.52100 244.55600 1.000 133.77000 37 THR a CA 1
ATOM 10613 C C . THR D 2 37 ? 182.64200 171.47300 244.30700 1.000 133.77000 37 THR a C 1
ATOM 10614 O O . THR D 2 37 ? 182.47300 172.69300 244.37000 1.000 133.77000 37 THR a O 1
ATOM 10618 N N . ALA D 2 38 ? 183.82500 170.93800 244.02700 1.000 130.16000 38 ALA a N 1
ATOM 10619 C CA . ALA D 2 38 ? 185.00400 171.77900 243.87400 1.000 130.16000 38 ALA a CA 1
ATOM 10620 C C . ALA D 2 38 ? 184.89900 172.64900 242.62900 1.000 130.16000 38 ALA a C 1
ATOM 10621 O O . ALA D 2 38 ? 184.76200 172.14800 241.51000 1.000 130.16000 38 ALA a O 1
ATOM 10623 N N . THR D 2 39 ? 184.97600 173.96400 242.83000 1.000 127.35000 39 THR a N 1
ATOM 10624 C CA . THR D 2 39 ? 184.95300 174.88600 241.70300 1.000 127.35000 39 THR a CA 1
ATOM 10625 C C . THR D 2 39 ? 186.17500 174.72500 240.81200 1.000 127.35000 39 THR a C 1
ATOM 10626 O O . THR D 2 39 ? 186.13000 175.09400 239.63400 1.000 127.35000 39 THR a O 1
ATOM 10630 N N . ASP D 2 40 ? 187.26300 174.18300 241.34700 1.000 129.00000 40 ASP a N 1
ATOM 10631 C CA . ASP D 2 40 ? 188.48600 173.98300 240.58700 1.000 129.00000 40 ASP a CA 1
ATOM 10632 C C . ASP D 2 40 ? 188.62500 172.56200 240.06300 1.000 129.00000 40 ASP a C 1
ATOM 10633 O O . ASP D 2 40 ? 189.71300 172.18400 239.61700 1.000 129.00000 40 ASP a O 1
ATOM 10635 N N . VAL D 2 41 ? 187.55900 171.76600 240.11600 1.000 129.29000 41 VAL a N 1
ATOM 10636 C CA . VAL D 2 41 ? 187.59200 170.40500 239.59800 1.000 129.29000 41 VAL a CA 1
ATOM 10637 C C . VAL D 2 41 ? 187.89500 170.45400 238.10800 1.000 129.29000 41 VAL a C 1
ATOM 10638 O O . VAL D 2 41 ? 187.55900 171.42900 237.42800 1.000 129.29000 41 VAL a O 1
ATOM 10640 N N . GLY D 2 42 ? 188.53800 169.41100 237.59300 1.000 134.62000 42 GLY a N 1
ATOM 10641 C CA . GLY D 2 42 ? 188.92300 169.39200 236.19700 1.000 134.62000 42 GLY a CA 1
ATOM 10642 C C . GLY D 2 42 ? 189.68100 168.14900 235.78200 1.000 134.62000 42 GLY a C 1
ATOM 10643 O O . GLY D 2 42 ? 189.28900 167.02900 236.12300 1.000 134.62000 42 GLY a O 1
ATOM 10644 N N . THR D 2 43 ? 190.76800 168.33600 235.03800 1.000 134.50000 43 THR a N 1
ATOM 10645 C CA . THR D 2 43 ? 191.52700 167.20500 234.52700 1.000 134.50000 43 THR a CA 1
ATOM 10646 C C . THR D 2 43 ? 192.65500 166.83100 235.48000 1.000 134.50000 43 THR a C 1
ATOM 10647 O O . THR D 2 43 ? 193.42100 167.68700 235.93000 1.000 134.50000 43 THR a O 1
ATOM 10649 N N . TRP D 2 44 ? 192.74600 165.54100 235.79000 1.000 130.82000 44 TRP a N 1
ATOM 10650 C CA . TRP D 2 44 ? 193.83900 165.04200 236.61200 1.000 130.82000 44 TRP a CA 1
ATOM 10651 C C . TRP D 2 44 ? 195.16700 165.25700 235.90100 1.000 130.82000 44 TRP a C 1
ATOM 10652 O O . TRP D 2 44 ? 195.31200 164.95100 234.71500 1.000 130.82000 44 TRP a O 1
ATOM 10663 N N . CYS D 2 45 ? 196.14000 165.78700 236.63500 1.000 138.36000 45 CYS a N 1
ATOM 10664 C CA . CYS D 2 45 ? 197.43400 166.10700 236.05200 1.000 138.36000 45 CYS a CA 1
ATOM 10665 C C . CYS D 2 45 ? 198.47800 166.29800 237.14000 1.000 138.36000 45 CYS a C 1
ATOM 10666 O O . CYS D 2 45 ? 198.24200 165.95600 238.30300 1.000 138.36000 45 CYS a O 1
ATOM 10669 N N . SER D 2 46 ? 199.64000 166.83200 236.76500 1.000 135.30000 46 SER a N 1
ATOM 10670 C CA . SER D 2 46 ? 200.65600 167.17000 237.75500 1.000 135.30000 46 SER a CA 1
ATOM 10671 C C . SER D 2 46 ? 200.13600 168.22200 238.72600 1.000 135.30000 46 SER a C 1
ATOM 10672 O O . SER D 2 46 ? 200.31600 168.10800 239.94300 1.000 135.30000 46 SER a O 1
ATOM 10675 N N . ASP D 2 47 ? 199.48300 169.25800 238.20200 1.000 136.22000 47 ASP a N 1
ATOM 10676 C CA . ASP D 2 47 ? 198.90300 170.29000 239.04900 1.000 136.22000 47 ASP a CA 1
ATOM 10677 C C . ASP D 2 47 ? 197.59900 169.78000 239.64600 1.000 136.22000 47 ASP a C 1
ATOM 10678 O O . ASP D 2 47 ? 196.51200 170.12600 239.17200 1.000 136.22000 47 ASP a O 1
ATOM 10683 N N . SER D 2 48 ? 197.69700 168.96500 240.69200 1.000 131.25000 48 SER a N 1
ATOM 10684 C CA . SER D 2 48 ? 196.53700 168.31000 241.27000 1.000 131.25000 48 SER a CA 1
ATOM 10685 C C . SER D 2 48 ? 196.48700 168.59700 242.76000 1.000 131.25000 48 SER a C 1
ATOM 10686 O O . SER D 2 48 ? 197.47100 169.02000 243.37100 1.000 131.25000 48 SER a O 1
ATOM 10689 N N . VAL D 2 49 ? 195.31500 168.36100 243.34200 1.000 129.69000 49 VAL a N 1
ATOM 10690 C CA . VAL D 2 49 ? 195.06400 168.61400 244.75300 1.000 129.69000 49 VAL a CA 1
ATOM 10691 C C . VAL D 2 49 ? 194.42300 167.36800 245.34400 1.000 129.69000 49 VAL a C 1
ATOM 10692 O O . VAL D 2 49 ? 193.48400 166.81400 244.76100 1.000 129.69000 49 VAL a O 1
ATOM 10696 N N . GLY D 2 50 ? 194.92600 166.93000 246.49300 1.000 128.14000 50 GLY a N 1
ATOM 10697 C CA . GLY D 2 50 ? 194.35900 165.78600 247.17800 1.000 128.14000 50 GLY a CA 1
ATOM 10698 C C . GLY D 2 50 ? 194.21800 166.01800 248.66700 1.000 128.14000 50 GLY a C 1
ATOM 10699 O O . GLY D 2 50 ? 195.17500 166.44000 249.32200 1.000 128.14000 50 GLY a O 1
ATOM 10700 N N . TYR D 2 51 ? 193.03900 165.74900 249.21600 1.000 128.46000 51 TYR a N 1
ATOM 10701 C CA . TYR D 2 51 ? 192.80700 165.96900 250.63800 1.000 128.46000 51 TYR a CA 1
ATOM 10702 C C . TYR D 2 51 ? 191.62000 165.12100 251.08000 1.000 128.46000 51 TYR a C 1
ATOM 10703 O O . TYR D 2 51 ? 191.12600 164.27300 250.32900 1.000 128.46000 51 TYR a O 1
ATOM 10712 N N . GLU D 2 52 ? 191.15600 165.36300 252.29800 1.000 130.45000 52 GLU a N 1
ATOM 10713 C CA . GLU D 2 52 ? 190.10600 164.57300 252.91300 1.000 130.45000 52 GLU a CA 1
ATOM 10714 C C . GLU D 2 52 ? 188.73000 164.99100 252.41800 1.000 130.45000 52 GLU a C 1
ATOM 10715 O O . GLU D 2 52 ? 188.56300 165.98800 251.71300 1.000 130.45000 52 GLU a O 1
ATOM 10717 N N . CYS D 2 53 ? 187.73800 164.19000 252.79300 1.000 133.51000 53 CYS a N 1
ATOM 10718 C CA . CYS D 2 53 ? 186.32800 164.50800 252.58300 1.000 133.51000 53 CYS a CA 1
ATOM 10719 C C . CYS D 2 53 ? 185.58200 164.02700 253.81600 1.000 133.51000 53 CYS a C 1
ATOM 10720 O O . CYS D 2 53 ? 185.15600 162.86100 253.87000 1.000 133.51000 53 CYS a O 1
ATOM 10723 N N . PRO D 2 54 ? 185.40200 164.88300 254.81500 1.000 133.13000 54 PRO a N 1
ATOM 10724 C CA . PRO D 2 54 ? 184.87300 164.41400 256.09900 1.000 133.13000 54 PRO a CA 1
ATOM 10725 C C . PRO D 2 54 ? 183.45500 163.88800 255.97200 1.000 133.13000 54 PRO a C 1
ATOM 10726 O O . PRO D 2 54 ? 182.57400 164.54200 255.41000 1.000 133.13000 54 PRO a O 1
ATOM 10730 N N . GLN D 2 55 ? 183.24300 162.69300 256.51000 1.000 134.87000 55 GLN a N 1
ATOM 10731 C CA . GLN D 2 55 ? 181.91000 162.11600 256.55800 1.000 134.87000 55 GLN a CA 1
ATOM 10732 C C . GLN D 2 55 ? 181.10200 162.82300 257.63400 1.000 134.87000 55 GLN a C 1
ATOM 10733 O O . GLN D 2 55 ? 181.40700 162.71000 258.82600 1.000 134.87000 55 GLN a O 1
ATOM 10735 N N . ILE D 2 56 ? 180.07300 163.55000 257.21700 1.000 129.73000 56 ILE a N 1
ATOM 10736 C CA . ILE D 2 56 ? 179.28800 164.36500 258.13000 1.000 129.73000 56 ILE a CA 1
ATOM 10737 C C . ILE D 2 56 ? 177.91800 163.73100 258.30300 1.000 129.73000 56 ILE a C 1
ATOM 10738 O O . ILE D 2 56 ? 177.29600 163.26800 257.34200 1.000 129.73000 56 ILE a O 1
ATOM 10740 N N . ALA D 2 57 ? 177.45200 163.71500 259.54800 1.000 122.82000 57 ALA a N 1
ATOM 10741 C CA . ALA D 2 57 ? 176.16000 163.15000 259.87000 1.000 122.82000 57 ALA a CA 1
ATOM 10742 C C . ALA D 2 57 ? 175.06000 163.98300 259.22500 1.000 122.82000 57 ALA a C 1
ATOM 10743 O O . ALA D 2 57 ? 175.21900 165.18600 259.01000 1.000 122.82000 57 ALA a O 1
ATOM 10745 N N . PRO D 2 58 ? 173.93000 163.35700 258.89000 1.000 120.80000 58 PRO a N 1
ATOM 10746 C CA . PRO D 2 58 ? 172.82900 164.12700 258.29000 1.000 120.80000 58 PRO a CA 1
ATOM 10747 C C . PRO D 2 58 ? 172.33200 165.24800 259.18100 1.000 120.80000 58 PRO a C 1
ATOM 10748 O O . PRO D 2 58 ? 171.85100 166.26900 258.67400 1.000 120.80000 58 PRO a O 1
ATOM 10752 N N . ALA D 2 59 ? 172.45300 165.10200 260.49800 1.000 113.55000 59 ALA a N 1
ATOM 10753 C CA . ALA D 2 59 ? 171.96500 166.13700 261.39700 1.000 113.55000 59 ALA a CA 1
ATOM 10754 C C . ALA D 2 59 ? 172.89000 167.34400 261.36300 1.000 113.55000 59 ALA a C 1
ATOM 10755 O O . ALA D 2 59 ? 173.48300 167.72500 262.37600 1.000 113.55000 59 ALA a O 1
ATOM 10757 N N . TYR D 2 60 ? 172.99400 167.95200 260.18300 1.000 114.24000 60 TYR a N 1
ATOM 10758 C CA . TYR D 2 60 ? 173.84100 169.11200 259.95500 1.000 114.24000 60 TYR a CA 1
ATOM 10759 C C . TYR D 2 60 ? 173.64500 169.61300 258.53300 1.000 114.24000 60 TYR a C 1
ATOM 10760 O O . TYR D 2 60 ? 172.89600 169.01400 257.75500 1.000 114.24000 60 TYR a O 1
ATOM 10762 N N . ASP D 2 61 ? 174.31800 170.69800 258.18500 1.000 125.76000 61 ASP a N 1
ATOM 10763 C CA . ASP D 2 61 ? 174.33100 171.22300 256.83100 1.000 125.76000 61 ASP a CA 1
ATOM 10764 C C . ASP D 2 61 ? 175.77500 171.30500 256.36700 1.000 125.76000 61 ASP a C 1
ATOM 10765 O O . ASP D 2 61 ? 176.67700 171.56200 257.17200 1.000 125.76000 61 ASP a O 1
ATOM 10767 N N . PRO D 2 62 ? 176.02900 171.07100 255.08300 1.000 127.97000 62 PRO a N 1
ATOM 10768 C CA . PRO D 2 62 ? 177.39300 171.21800 254.56400 1.000 127.97000 62 PRO a CA 1
ATOM 10769 C C . PRO D 2 62 ? 177.91800 172.62500 254.80100 1.000 127.97000 62 PRO a C 1
ATOM 10770 O O . PRO D 2 62 ? 177.36200 173.60700 254.30500 1.000 127.97000 62 PRO a O 1
ATOM 10774 N N . GLU D 2 63 ? 178.99600 172.72000 255.57500 1.000 126.56000 63 GLU a N 1
ATOM 10775 C CA . GLU D 2 63 ? 179.58600 174.00200 255.93800 1.000 126.56000 63 GLU a CA 1
ATOM 10776 C C . GLU D 2 63 ? 181.01600 174.05300 255.42900 1.000 126.56000 63 GLU a C 1
ATOM 10777 O O . GLU D 2 63 ? 181.87900 173.32100 255.92200 1.000 126.56000 63 GLU a O 1
ATOM 10779 N N . ASP D 2 64 ? 181.25400 174.90300 254.43100 1.000 124.42000 64 ASP a N 1
ATOM 10780 C CA . ASP D 2 64 ? 182.60000 175.23500 253.97200 1.000 124.42000 64 ASP a CA 1
ATOM 10781 C C . ASP D 2 64 ? 183.33700 174.02300 253.42000 1.000 124.42000 64 ASP a C 1
ATOM 10782 O O . ASP D 2 64 ? 184.55400 174.05400 253.23900 1.000 124.42000 64 ASP a O 1
ATOM 10787 N N . LEU D 2 65 ? 182.61400 172.94900 253.14100 1.000 129.74000 65 LEU a N 1
ATOM 10788 C CA . LEU D 2 65 ? 183.20400 171.72600 252.62300 1.000 129.74000 65 LEU a CA 1
ATOM 10789 C C . LEU D 2 65 ? 183.00600 171.69100 251.11800 1.000 129.74000 65 LEU a C 1
ATOM 10790 O O . LEU D 2 65 ? 181.86900 171.63600 250.64100 1.000 129.74000 65 LEU a O 1
ATOM 10795 N N . ASP D 2 66 ? 184.11100 171.73200 250.37400 1.000 134.95000 66 ASP a N 1
ATOM 10796 C CA . ASP D 2 66 ? 184.01600 171.59600 248.92600 1.000 134.95000 66 ASP a CA 1
ATOM 10797 C C . ASP D 2 66 ? 183.45500 170.23800 248.53600 1.000 134.95000 66 ASP a C 1
ATOM 10798 O O . ASP D 2 66 ? 182.94700 170.06900 247.42200 1.000 134.95000 66 ASP a O 1
ATOM 10803 N N . CYS D 2 67 ? 183.54900 169.26100 249.43200 1.000 134.73000 67 CYS a N 1
ATOM 10804 C CA . CYS D 2 67 ? 182.87200 167.98900 249.24800 1.000 134.73000 67 CYS a CA 1
ATOM 10805 C C . CYS D 2 67 ? 182.20500 167.60700 250.56000 1.000 134.73000 67 CYS a C 1
ATOM 10806 O O . CYS D 2 67 ? 182.83100 167.66700 251.62100 1.000 134.73000 67 CYS a O 1
ATOM 10809 N N . TYR D 2 68 ? 180.93100 167.24200 250.48000 1.000 133.34000 68 TYR a N 1
ATOM 10810 C CA . TYR D 2 68 ? 180.13600 166.85800 251.63500 1.000 133.34000 68 TYR a CA 1
ATOM 10811 C C . TYR D 2 68 ? 179.80800 165.37900 251.51300 1.000 133.34000 68 TYR a C 1
ATOM 10812 O O . TYR D 2 68 ? 179.23000 164.94600 250.51300 1.000 133.34000 68 TYR a O 1
ATOM 10821 N N . CYS D 2 69 ? 180.18300 164.59800 252.51900 1.000 136.93000 69 CYS a N 1
ATOM 10822 C CA . CYS D 2 69 ? 180.26300 163.16100 252.32700 1.000 136.93000 69 CYS a CA 1
ATOM 10823 C C . CYS D 2 69 ? 179.58100 162.44400 253.48800 1.000 136.93000 69 CYS a C 1
ATOM 10824 O O . CYS D 2 69 ? 179.49500 162.96300 254.60400 1.000 136.93000 69 CYS a O 1
ATOM 10827 N N . ARG D 2 70 ? 179.08900 161.23500 253.21400 1.000 132.41000 70 ARG a N 1
ATOM 10828 C CA . ARG D 2 70 ? 178.14900 160.55000 254.09600 1.000 132.41000 70 ARG a CA 1
ATOM 10829 C C . ARG D 2 70 ? 178.76500 159.28600 254.68100 1.000 132.41000 70 ARG a C 1
ATOM 10830 O O . ARG D 2 70 ? 179.02700 158.32100 253.95400 1.000 132.41000 70 ARG a O 1
ATOM 10832 N N . ASN D 2 71 ? 179.00900 159.31200 255.99300 1.000 133.37000 71 ASN a N 1
ATOM 10833 C CA . ASN D 2 71 ? 179.19400 158.14000 256.84600 1.000 133.37000 71 ASN a CA 1
ATOM 10834 C C . ASN D 2 71 ? 180.52600 157.42400 256.65700 1.000 133.37000 71 ASN a C 1
ATOM 10835 O O . ASN D 2 71 ? 180.90200 156.59700 257.49300 1.000 133.37000 71 ASN a O 1
ATOM 10837 N N . THR D 2 72 ? 181.26600 157.76200 255.60500 1.000 138.48000 72 THR a N 1
ATOM 10838 C CA . THR D 2 72 ? 182.61100 157.25300 255.36600 1.000 138.48000 72 THR a CA 1
ATOM 10839 C C . THR D 2 72 ? 183.39300 158.28300 254.56900 1.000 138.48000 72 THR a C 1
ATOM 10840 O O . THR D 2 72 ? 183.00300 158.64200 253.45500 1.000 138.48000 72 THR a O 1
ATOM 10844 N N . SER D 2 73 ? 184.49800 158.75100 255.13600 1.000 137.46000 73 SER a N 1
ATOM 10845 C CA . SER D 2 73 ? 185.32300 159.71400 254.42800 1.000 137.46000 73 SER a CA 1
ATOM 10846 C C . SER D 2 73 ? 186.04700 159.04000 253.26800 1.000 137.46000 73 SER a C 1
ATOM 10847 O O . SER D 2 73 ? 186.41600 157.86500 253.32500 1.000 137.46000 73 SER a O 1
ATOM 10850 N N . THR D 2 74 ? 186.25100 159.80700 252.20000 1.000 137.72000 74 THR a N 1
ATOM 10851 C CA . THR D 2 74 ? 186.88700 159.27500 250.99900 1.000 137.72000 74 THR a CA 1
ATOM 10852 C C . THR D 2 74 ? 187.69200 160.38700 250.35100 1.000 137.72000 74 THR a C 1
ATOM 10853 O O . THR D 2 74 ? 187.14200 161.44700 250.04200 1.000 137.72000 74 THR a O 1
ATOM 10855 N N . TYR D 2 75 ? 188.97900 160.14400 250.12800 1.000 132.48000 75 TYR a N 1
ATOM 10856 C CA . TYR D 2 75 ? 189.86700 161.19900 249.66900 1.000 132.48000 75 TYR a CA 1
ATOM 10857 C C . TYR D 2 75 ? 189.66800 161.44400 248.17700 1.000 132.48000 75 TYR a C 1
ATOM 10858 O O . TYR D 2 75 ? 189.30500 160.54400 247.41500 1.000 132.48000 75 TYR a O 1
ATOM 10867 N N . VAL D 2 76 ? 189.92600 162.68000 247.75800 1.000 136.31000 76 VAL a N 1
ATOM 10868 C CA . VAL D 2 76 ? 189.67100 163.11100 246.39100 1.000 136.31000 76 VAL a CA 1
ATOM 10869 C C . VAL D 2 76 ? 190.96400 163.63400 245.78400 1.000 136.31000 76 VAL a C 1
ATOM 10870 O O . VAL D 2 76 ? 191.85500 164.11000 246.49300 1.000 136.31000 76 VAL a O 1
ATOM 10874 N N . THR D 2 77 ? 191.07000 163.52900 244.46200 1.000 140.36000 77 THR a N 1
ATOM 10875 C CA . THR D 2 77 ? 192.30800 163.83800 243.75000 1.000 140.36000 77 THR a CA 1
ATOM 10876 C C . THR D 2 77 ? 192.02400 164.58400 242.44900 1.000 140.36000 77 THR a C 1
ATOM 10877 O O . THR D 2 77 ? 192.59000 164.28200 241.39800 1.000 140.36000 77 THR a O 1
ATOM 10881 N N . TYR D 2 78 ? 191.14100 165.57400 242.49700 1.000 134.14000 78 TYR a N 1
ATOM 10882 C CA . TYR D 2 78 ? 190.81000 166.31600 241.28900 1.000 134.14000 78 TYR a CA 1
ATOM 10883 C C . TYR D 2 78 ? 191.94100 167.26500 240.91900 1.000 134.14000 78 TYR a C 1
ATOM 10884 O O . TYR D 2 78 ? 192.44200 168.01700 241.75800 1.000 134.14000 78 TYR a O 1
ATOM 10893 N N . GLY D 2 79 ? 192.34800 167.21800 239.65200 1.000 133.60000 79 GLY a N 1
ATOM 10894 C CA . GLY D 2 79 ? 193.34000 168.14300 239.15300 1.000 133.60000 79 GLY a CA 1
ATOM 10895 C C . GLY D 2 79 ? 192.73100 169.45600 238.70000 1.000 133.60000 79 GLY a C 1
ATOM 10896 O O . GLY D 2 79 ? 191.60200 169.50900 238.21900 1.000 133.60000 79 GLY a O 1
ATOM 10897 N N . ARG D 2 80 ? 193.50100 170.53200 238.85700 1.000 133.89000 80 ARG a N 1
ATOM 10898 C CA . ARG D 2 80 ? 193.05300 171.87200 238.49900 1.000 133.89000 80 ARG a CA 1
ATOM 10899 C C . ARG D 2 80 ? 193.49700 172.26200 237.09400 1.000 133.89000 80 ARG a C 1
ATOM 10900 O O . ARG D 2 80 ? 193.74400 173.43700 236.81700 1.000 133.89000 80 ARG a O 1
ATOM 10908 N N . CYS D 2 81 ? 193.59500 171.28700 236.19700 1.000 143.29000 81 CYS a N 1
ATOM 10909 C CA . CYS D 2 81 ? 193.96100 171.53900 234.81000 1.000 143.29000 81 CYS a CA 1
ATOM 10910 C C . CYS D 2 81 ? 192.77400 171.95500 233.95800 1.000 143.29000 81 CYS a C 1
ATOM 10911 O O . CYS D 2 81 ? 192.81500 171.77000 232.73700 1.000 143.29000 81 CYS a O 1
ATOM 10914 N N . LYS D 2 82 ? 191.72600 172.49400 234.57600 1.000 145.25000 82 LYS a N 1
ATOM 10915 C CA . LYS D 2 82 ? 190.52600 172.86900 233.84500 1.000 145.25000 82 LYS a CA 1
ATOM 10916 C C . LYS D 2 82 ? 190.85700 173.84200 232.72100 1.000 145.25000 82 LYS a C 1
ATOM 10917 O O . LYS D 2 82 ? 191.68200 174.74600 232.88000 1.000 145.25000 82 LYS a O 1
ATOM 10919 N N . ASN D 2 83 ? 190.21500 173.63000 231.57100 1.000 150.99000 83 ASN a N 1
ATOM 10920 C CA . ASN D 2 83 ? 190.41000 174.46000 230.38300 1.000 150.99000 83 ASN a CA 1
ATOM 10921 C C . ASN D 2 83 ? 191.86800 174.44300 229.93200 1.000 150.99000 83 ASN a C 1
ATOM 10922 O O . ASN D 2 83 ? 192.37800 175.41400 229.37000 1.000 150.99000 83 ASN a O 1
ATOM 10927 N N . GLY D 2 84 ? 192.54600 173.33000 230.18800 1.000 144.46000 84 GLY a N 1
ATOM 10928 C CA . GLY D 2 84 ? 193.90900 173.15000 229.73200 1.000 144.46000 84 GLY a CA 1
ATOM 10929 C C . GLY D 2 84 ? 194.93600 173.96100 230.49400 1.000 144.46000 84 GLY a C 1
ATOM 10930 O O . GLY D 2 84 ? 195.86300 173.39900 231.08500 1.000 144.46000 84 GLY a O 1
ATOM 10931 N N . ARG D 2 85 ? 194.78300 175.28100 230.49200 1.000 143.10000 85 ARG a N 1
ATOM 10932 C CA . ARG D 2 85 ? 195.76100 176.14700 231.12800 1.000 143.10000 85 ARG a CA 1
ATOM 10933 C C . ARG D 2 85 ? 195.70300 176.00800 232.64700 1.000 143.10000 85 ARG a C 1
ATOM 10934 O O . ARG D 2 85 ? 194.72900 175.51300 233.22000 1.000 143.10000 85 ARG a O 1
ATOM 10942 N N . SER D 2 86 ? 196.77800 176.44800 233.29500 1.000 140.24000 86 SER a N 1
ATOM 10943 C CA . SER D 2 86 ? 196.94500 176.24900 234.72700 1.000 140.24000 86 SER a CA 1
ATOM 10944 C C . SER D 2 86 ? 195.93400 177.06600 235.52200 1.000 140.24000 86 SER a C 1
ATOM 10945 O O . SER D 2 86 ? 195.44100 178.10100 235.07000 1.000 140.24000 86 SER a O 1
ATOM 10948 N N . GLY D 2 87 ? 195.64000 176.59000 236.73000 1.000 133.98000 87 GLY a N 1
ATOM 10949 C CA . GLY D 2 87 ? 194.70900 177.28700 237.58900 1.000 133.98000 87 GLY a CA 1
ATOM 10950 C C . GLY D 2 87 ? 195.23500 178.63600 238.03100 1.000 133.98000 87 GLY a C 1
ATOM 10951 O O . GLY D 2 87 ? 196.42500 178.93700 237.94000 1.000 133.98000 87 GLY a O 1
ATOM 10952 N N . ARG D 2 88 ? 194.31700 179.47100 238.51300 1.000 128.11000 88 ARG a N 1
ATOM 10953 C CA . ARG D 2 88 ? 194.66300 180.83000 238.91200 1.000 128.11000 88 ARG a CA 1
ATOM 10954 C C . ARG D 2 88 ? 195.61200 180.82300 240.10500 1.000 128.11000 88 ARG a C 1
ATOM 10955 O O . ARG D 2 88 ? 195.55100 179.92900 240.95500 1.000 128.11000 88 ARG a O 1
ATOM 10963 N N . SER D 2 89 ? 196.50300 181.81500 240.16600 1.000 120.88000 89 SER a N 1
ATOM 10964 C CA . SER D 2 89 ? 197.52700 181.83400 241.20400 1.000 120.88000 89 SER a CA 1
ATOM 10965 C C . SER D 2 89 ? 196.96400 182.27400 242.54900 1.000 120.88000 89 SER a C 1
ATOM 10966 O O . SER D 2 89 ? 197.45700 181.84700 243.59800 1.000 120.88000 89 SER a O 1
ATOM 10969 N N . ARG D 2 90 ? 195.94000 183.13000 242.54100 1.000 118.59000 90 ARG a N 1
ATOM 10970 C CA . ARG D 2 90 ? 195.41200 183.75400 243.75900 1.000 118.59000 90 ARG a CA 1
ATOM 10971 C C . ARG D 2 90 ? 196.51000 184.51500 244.50200 1.000 118.59000 90 ARG a C 1
ATOM 10972 O O . ARG D 2 90 ? 196.60000 184.46900 245.73100 1.000 118.59000 90 ARG a O 1
ATOM 10980 N N . SER D 2 91 ? 197.35300 185.21700 243.74800 1.000 115.93000 91 SER a N 1
ATOM 10981 C CA . SER D 2 91 ? 198.48600 185.92600 244.32800 1.000 115.93000 91 SER a CA 1
ATOM 10982 C C . SER D 2 91 ? 198.02100 186.98300 245.31900 1.000 115.93000 91 SER a C 1
ATOM 10983 O O . SER D 2 91 ? 197.10800 187.76200 245.03700 1.000 115.93000 91 SER a O 1
ATOM 10986 N N . LYS D 2 92 ? 198.66900 187.02200 246.48500 1.000 108.26000 92 LYS a N 1
ATOM 10987 C CA . LYS D 2 92 ? 198.25700 187.92900 247.54900 1.000 108.26000 92 LYS a CA 1
ATOM 10988 C C . LYS D 2 92 ? 199.43700 188.58300 248.26100 1.000 108.26000 92 LYS a C 1
ATOM 10989 O O . LYS D 2 92 ? 199.35500 188.83500 249.46600 1.000 108.26000 92 LYS a O 1
ATOM 10991 N N . ARG D 2 93 ? 200.53100 188.86700 247.55600 1.000 94.17000 93 ARG a N 1
ATOM 10992 C CA . ARG D 2 93 ? 201.67400 189.51700 248.17900 1.000 94.17000 93 ARG a CA 1
ATOM 10993 C C . ARG D 2 93 ? 202.44000 190.34300 247.15900 1.000 94.17000 93 ARG a C 1
ATOM 10994 O O . ARG D 2 93 ? 202.33300 190.13900 245.94800 1.000 94.17000 93 ARG a O 1
ATOM 11002 N N . ALA D 2 94 ? 203.22900 191.28000 247.68100 1.000 87.22000 94 ALA a N 1
ATOM 11003 C CA . ALA D 2 94 ? 204.15300 192.09800 246.90700 1.000 87.22000 94 ALA a CA 1
ATOM 11004 C C . ALA D 2 94 ? 205.56800 192.05300 247.46300 1.000 87.22000 94 ALA a C 1
ATOM 11005 O O . ALA D 2 94 ? 205.88500 192.79300 248.39800 1.000 87.22000 94 ALA a O 1
ATOM 11007 N N . ILE D 2 95 ? 206.42900 191.21300 246.89600 1.000 69.74000 95 ILE a N 1
ATOM 11008 C CA . ILE D 2 95 ? 207.68200 190.79600 247.51600 1.000 69.74000 95 ILE a CA 1
ATOM 11009 C C . ILE D 2 95 ? 208.71600 191.91600 247.55200 1.000 69.74000 95 ILE a C 1
ATOM 11010 O O . ILE D 2 95 ? 209.84800 191.69800 247.99400 1.000 69.74000 95 ILE a O 1
ATOM 11015 N N . THR D 2 96 ? 208.32200 193.11600 247.12100 1.000 66.69000 96 THR a N 1
ATOM 11016 C CA . THR D 2 96 ? 209.25400 194.15600 246.68700 1.000 66.69000 96 THR a CA 1
ATOM 11017 C C . THR D 2 96 ? 210.51900 194.23200 247.53900 1.000 66.69000 96 THR a C 1
ATOM 11018 O O . THR D 2 96 ? 210.48800 194.10300 248.76600 1.000 66.69000 96 THR a O 1
ATOM 11022 N N . ILE D 2 97 ? 211.64000 194.45000 246.85500 1.000 56.04000 97 ILE a N 1
ATOM 11023 C CA . ILE D 2 97 ? 212.97900 194.20900 247.37600 1.000 56.04000 97 ILE a CA 1
ATOM 11024 C C . ILE D 2 97 ? 213.80900 195.47400 247.22500 1.000 56.04000 97 ILE a C 1
ATOM 11025 O O . ILE D 2 97 ? 213.53200 196.30700 246.35500 1.000 56.04000 97 ILE a O 1
ATOM 11030 N N . ALA D 2 98 ? 214.83000 195.60400 248.05900 1.000 51.77000 98 ALA a N 1
ATOM 11031 C CA . ALA D 2 98 ? 215.52600 196.87200 248.19000 1.000 51.77000 98 ALA a CA 1
ATOM 11032 C C . ALA D 2 98 ? 216.30000 197.19700 246.91600 1.000 51.77000 98 ALA a C 1
ATOM 11033 O O . ALA D 2 98 ? 217.10500 196.38300 246.45400 1.000 51.77000 98 ALA a O 1
ATOM 11035 N N . PRO D 2 99 ? 216.08400 198.37000 246.32800 1.000 53.25000 99 PRO a N 1
ATOM 11036 C CA . PRO D 2 99 ? 216.86900 198.77300 245.15700 1.000 53.25000 99 PRO a CA 1
ATOM 11037 C C . PRO D 2 99 ? 218.35200 198.86100 245.48200 1.000 53.25000 99 PRO a C 1
ATOM 11038 O O . PRO D 2 99 ? 218.74200 199.18500 246.60400 1.000 53.25000 99 PRO a O 1
ATOM 11042 N N . HIS D 2 100 ? 219.18500 198.57400 244.47900 1.000 55.46000 100 HIS a N 1
ATOM 11043 C CA . HIS D 2 100 ? 220.61500 198.42800 244.73100 1.000 55.46000 100 HIS a CA 1
ATOM 11044 C C . HIS D 2 100 ? 221.30600 199.76500 244.95100 1.000 55.46000 100 HIS a C 1
ATOM 11045 O O . HIS D 2 100 ? 222.33100 199.82100 245.63900 1.000 55.46000 100 HIS a O 1
ATOM 11052 N N . GLY D 2 101 ? 220.79500 200.83700 244.37100 1.000 64.80000 101 GLY a N 1
ATOM 11053 C CA . GLY D 2 101 ? 221.51900 202.08700 244.38100 1.000 64.80000 101 GLY a CA 1
ATOM 11054 C C . GLY D 2 101 ? 222.69600 202.07000 243.42200 1.000 64.80000 101 GLY a C 1
ATOM 11055 O O . GLY D 2 101 ? 223.25600 201.02700 243.09200 1.000 64.80000 101 GLY a O 1
ATOM 11056 N N . GLU D 2 102 ? 223.08000 203.26800 242.97800 1.000 73.87000 102 GLU a N 1
ATOM 11057 C CA . GLU D 2 102 ? 224.04300 203.38700 241.88700 1.000 73.87000 102 GLU a CA 1
ATOM 11058 C C . GLU D 2 102 ? 225.41200 202.83600 242.26900 1.000 73.87000 102 GLU a C 1
ATOM 11059 O O . GLU D 2 102 ? 226.08200 202.19900 241.44800 1.000 73.87000 102 GLU a O 1
ATOM 11061 N N . ALA D 2 103 ? 225.85000 203.07800 243.50100 1.000 77.69000 103 ALA a N 1
ATOM 11062 C CA . ALA D 2 103 ? 227.19500 202.69700 243.93000 1.000 77.69000 103 ALA a CA 1
ATOM 11063 C C . ALA D 2 103 ? 227.40100 201.18800 243.92000 1.000 77.69000 103 ALA a C 1
ATOM 11064 O O . ALA D 2 103 ? 228.46500 200.69900 244.29500 1.000 77.69000 103 ALA a O 1
ATOM 11066 N N . ALA D 2 117 ? 241.85600 211.93100 250.66400 1.000 129.41000 117 ALA a N 1
ATOM 11067 C CA . ALA D 2 117 ? 240.72500 212.71100 251.15600 1.000 129.41000 117 ALA a CA 1
ATOM 11068 C C . ALA D 2 117 ? 240.79800 214.14800 250.65700 1.000 129.41000 117 ALA a C 1
ATOM 11069 O O . ALA D 2 117 ? 241.76000 214.86000 250.93800 1.000 129.41000 117 ALA a O 1
ATOM 11071 N N . THR D 2 118 ? 239.77700 214.56700 249.91700 1.000 125.13000 118 THR a N 1
ATOM 11072 C CA . THR D 2 118 ? 239.76300 215.92100 249.39400 1.000 125.13000 118 THR a CA 1
ATOM 11073 C C . THR D 2 118 ? 239.72400 216.93500 250.53300 1.000 125.13000 118 THR a C 1
ATOM 11074 O O . THR D 2 118 ? 238.98700 216.76000 251.50600 1.000 125.13000 118 THR a O 1
ATOM 11078 N N . PRO D 2 119 ? 240.51900 218.00100 250.43300 1.000 124.28000 119 PRO a N 1
ATOM 11079 C CA . PRO D 2 119 ? 240.50800 219.02200 251.48900 1.000 124.28000 119 PRO a CA 1
ATOM 11080 C C . PRO D 2 119 ? 239.17800 219.73400 251.63400 1.000 124.28000 119 PRO a C 1
ATOM 11081 O O . PRO D 2 119 ? 238.93400 220.32800 252.68700 1.000 124.28000 119 PRO a O 1
ATOM 11085 N N . GLN D 2 120 ? 238.31600 219.70800 250.61600 1.000 123.11000 120 GLN a N 1
ATOM 11086 C CA . GLN D 2 120 ? 237.00000 220.32100 250.75600 1.000 123.11000 120 GLN a CA 1
ATOM 11087 C C . GLN D 2 120 ? 236.16600 219.58200 251.79400 1.000 123.11000 120 GLN a C 1
ATOM 11088 O O . GLN D 2 120 ? 235.59500 220.19400 252.70500 1.000 123.11000 120 GLN a O 1
ATOM 11094 N N . ARG D 2 121 ? 236.09600 218.25500 251.68200 1.000 117.56000 121 ARG a N 1
ATOM 11095 C CA . ARG D 2 121 ? 235.37600 217.48700 252.68600 1.000 117.56000 121 ARG a CA 1
ATOM 11096 C C . ARG D 2 121 ? 236.03900 217.57700 254.05100 1.000 117.56000 121 ARG a C 1
ATOM 11097 O O . ARG D 2 121 ? 235.33900 217.57200 255.06500 1.000 117.56000 121 ARG a O 1
ATOM 11105 N N . TYR D 2 122 ? 237.36800 217.66300 254.10600 1.000 119.34000 122 TYR a N 1
ATOM 11106 C CA . TYR D 2 122 ? 238.02300 217.82400 255.39800 1.000 119.34000 122 TYR a CA 1
ATOM 11107 C C . TYR D 2 122 ? 237.69400 219.17600 256.01800 1.000 119.34000 122 TYR a C 1
ATOM 11108 O O . TYR D 2 122 ? 237.53500 219.28500 257.23900 1.000 119.34000 122 TYR a O 1
ATOM 11117 N N . LEU D 2 123 ? 237.60100 220.21900 255.19300 1.000 117.44000 123 LEU a N 1
ATOM 11118 C CA . LEU D 2 123 ? 237.12200 221.50200 255.68500 1.000 117.44000 123 LEU a CA 1
ATOM 11119 C C . LEU D 2 123 ? 235.69700 221.38400 256.19600 1.000 117.44000 123 LEU a C 1
ATOM 11120 O O . LEU D 2 123 ? 235.34500 221.99400 257.21100 1.000 117.44000 123 LEU a O 1
ATOM 11122 N N . MET D 2 124 ? 234.86800 220.60100 255.50900 1.000 119.23000 124 MET a N 1
ATOM 11123 C CA . MET D 2 124 ? 233.52900 220.33300 256.01900 1.000 119.23000 124 MET a CA 1
ATOM 11124 C C . MET D 2 124 ? 233.59300 219.67000 257.38900 1.000 119.23000 124 MET a C 1
ATOM 11125 O O . MET D 2 124 ? 232.84100 220.03400 258.29900 1.000 119.23000 124 MET a O 1
ATOM 11127 N N . ARG D 2 125 ? 234.49200 218.69800 257.55300 1.000 113.43000 125 ARG a N 1
ATOM 11128 C CA . ARG D 2 125 ? 234.62100 218.01300 258.83600 1.000 113.43000 125 ARG a CA 1
ATOM 11129 C C . ARG D 2 125 ? 235.04700 218.97000 259.93800 1.000 113.43000 125 ARG a C 1
ATOM 11130 O O . ARG D 2 125 ? 234.49600 218.94100 261.04300 1.000 113.43000 125 ARG a O 1
ATOM 11138 N N . VAL D 2 126 ? 236.03000 219.82500 259.66400 1.000 113.11000 126 VAL a N 1
ATOM 11139 C CA . VAL D 2 126 ? 236.52600 220.71900 260.70700 1.000 113.11000 126 VAL a CA 1
ATOM 11140 C C . VAL D 2 126 ? 235.48000 221.77700 261.04100 1.000 113.11000 126 VAL a C 1
ATOM 11141 O O . VAL D 2 126 ? 235.33500 222.19100 262.19800 1.000 113.11000 126 VAL a O 1
ATOM 11145 N N . GLU D 2 127 ? 234.73500 222.23400 260.03200 1.000 111.06000 127 GLU a N 1
ATOM 11146 C CA . GLU D 2 127 ? 233.64700 223.16900 260.28900 1.000 111.06000 127 GLU a CA 1
ATOM 11147 C C . GLU D 2 127 ? 232.56200 222.52000 261.13500 1.000 111.06000 127 GLU a C 1
ATOM 11148 O O . GLU D 2 127 ? 232.01900 223.14500 262.05300 1.000 111.06000 127 GLU a O 1
ATOM 11150 N N . LYS D 2 128 ? 232.22300 221.26800 260.83800 1.000 107.98000 128 LYS a N 1
ATOM 11151 C CA . LYS D 2 128 ? 231.24000 220.57700 261.65700 1.000 107.98000 128 LYS a CA 1
ATOM 11152 C C . LYS D 2 128 ? 231.78100 220.31100 263.05200 1.000 107.98000 128 LYS a C 1
ATOM 11153 O O . LYS D 2 128 ? 231.00400 220.19000 264.00100 1.000 107.98000 128 LYS a O 1
ATOM 11159 N N . TRP D 2 129 ? 233.10300 220.22700 263.19900 1.000 115.47000 129 TRP a N 1
ATOM 11160 C CA . TRP D 2 129 ? 233.68500 220.12100 264.53300 1.000 115.47000 129 TRP a CA 1
ATOM 11161 C C . TRP D 2 129 ? 233.52100 221.42200 265.30400 1.000 115.47000 129 TRP a C 1
ATOM 11162 O O . TRP D 2 129 ? 233.07500 221.42000 266.45800 1.000 115.47000 129 TRP a O 1
ATOM 11173 N N . VAL D 2 130 ? 233.88000 222.54600 264.68100 1.000 110.26000 130 VAL a N 1
ATOM 11174 C CA . VAL D 2 130 ? 233.82900 223.82700 265.38300 1.000 110.26000 130 VAL a CA 1
ATOM 11175 C C . VAL D 2 130 ? 232.38900 224.18400 265.73300 1.000 110.26000 130 VAL a C 1
ATOM 11176 O O . VAL D 2 130 ? 232.10200 224.67900 266.83000 1.000 110.26000 130 VAL a O 1
ATOM 11180 N N . LEU D 2 131 ? 231.45600 223.92400 264.81400 1.000 105.79000 131 LEU a N 1
ATOM 11181 C CA . LEU D 2 131 ? 230.04700 224.12400 265.12900 1.000 105.79000 131 LEU a CA 1
ATOM 11182 C C . LEU D 2 131 ? 229.53800 223.03900 266.06700 1.000 105.79000 131 LEU a C 1
ATOM 11183 O O . LEU D 2 131 ? 228.50200 223.20400 266.71800 1.000 105.79000 131 LEU a O 1
ATOM 11185 N N . ARG D 2 132 ? 230.25600 221.91900 266.14800 1.000 107.77000 132 ARG a N 1
ATOM 11186 C CA . ARG D 2 132 ? 229.81900 220.81900 266.99600 1.000 107.77000 132 ARG a CA 1
ATOM 11187 C C . ARG D 2 132 ? 230.30200 221.03200 268.42400 1.000 107.77000 132 ARG a C 1
ATOM 11188 O O . ARG D 2 132 ? 229.58400 220.73700 269.38500 1.000 107.77000 132 ARG a O 1
ATOM 11196 N N . HIS D 2 133 ? 231.50000 221.58000 268.58300 1.000 111.03000 133 HIS a N 1
ATOM 11197 C CA . HIS D 2 133 ? 232.08000 221.85300 269.89500 1.000 111.03000 133 HIS a CA 1
ATOM 11198 C C . HIS D 2 133 ? 232.48100 223.31600 269.95500 1.000 111.03000 133 HIS a C 1
ATOM 11199 O O . HIS D 2 133 ? 233.66700 223.65600 269.89900 1.000 111.03000 133 HIS a O 1
ATOM 11206 N N . PRO D 2 134 ? 231.50500 224.21400 270.07200 1.000 110.22000 134 PRO a N 1
ATOM 11207 C CA . PRO D 2 134 ? 231.83800 225.64500 270.08000 1.000 110.22000 134 PRO a CA 1
ATOM 11208 C C . PRO D 2 134 ? 232.69600 226.06000 271.26000 1.000 110.22000 134 PRO a C 1
ATOM 11209 O O . PRO D 2 134 ? 233.63800 226.84000 271.08500 1.000 110.22000 134 PRO a O 1
ATOM 11213 N N . LEU D 2 135 ? 232.39600 225.57200 272.46000 1.000 114.23000 135 LEU a N 1
ATOM 11214 C CA . LEU D 2 135 ? 233.21500 225.93300 273.61200 1.000 114.23000 135 LEU a CA 1
ATOM 11215 C C . LEU D 2 135 ? 234.65100 225.42700 273.50700 1.000 114.23000 135 LEU a C 1
ATOM 11216 O O . LEU D 2 135 ? 235.57500 226.23100 273.73300 1.000 114.23000 135 LEU a O 1
ATOM 11218 N N . PRO D 2 136 ? 234.92000 224.15200 273.19600 1.000 117.32000 136 PRO a N 1
ATOM 11219 C CA . PRO D 2 136 ? 236.32400 223.74200 273.02000 1.000 117.32000 136 PRO a CA 1
ATOM 11220 C C . PRO D 2 136 ? 237.02200 224.48600 271.90000 1.000 117.32000 136 PRO a C 1
ATOM 11221 O O . PRO D 2 136 ? 238.21700 224.78600 272.00300 1.000 117.32000 136 PRO a O 1
ATOM 11225 N N . ALA D 2 137 ? 236.29900 224.79100 270.82200 1.000 118.37000 137 ALA a N 1
ATOM 11226 C CA . ALA D 2 137 ? 236.89100 225.54800 269.72700 1.000 118.37000 137 ALA a CA 1
ATOM 11227 C C . ALA D 2 137 ? 237.28000 226.94900 270.17500 1.000 118.37000 137 ALA a C 1
ATOM 11228 O O . ALA D 2 137 ? 238.35800 227.44300 269.82900 1.000 118.37000 137 ALA a O 1
ATOM 11230 N N . LEU D 2 138 ? 236.40800 227.60900 270.93900 1.000 118.77000 138 LEU a N 1
ATOM 11231 C CA . LEU D 2 138 ? 236.74300 228.92500 271.46500 1.000 118.77000 138 LEU a CA 1
ATOM 11232 C C . LEU D 2 138 ? 237.94200 228.84300 272.39500 1.000 118.77000 138 LEU a C 1
ATOM 11233 O O . LEU D 2 138 ? 238.81000 229.72400 272.38300 1.000 118.77000 138 LEU a O 1
ATOM 11235 N N . VAL D 2 139 ? 238.01000 227.78400 273.20300 1.000 122.32000 139 VAL a N 1
ATOM 11236 C CA . VAL D 2 139 ? 239.15600 227.60000 274.08900 1.000 122.32000 139 VAL a CA 1
ATOM 11237 C C . VAL D 2 139 ? 240.44000 227.47600 273.27900 1.000 122.32000 139 VAL a C 1
ATOM 11238 O O . VAL D 2 139 ? 241.45600 228.10900 273.59400 1.000 122.32000 139 VAL a O 1
ATOM 11240 N N . LEU D 2 140 ? 240.41300 226.66300 272.22100 1.000 123.38000 140 LEU a N 1
ATOM 11241 C CA . LEU D 2 140 ? 241.59900 226.48400 271.39100 1.000 123.38000 140 LEU a CA 1
ATOM 11242 C C . LEU D 2 140 ? 241.99000 227.78200 270.70000 1.000 123.38000 140 LEU a C 1
ATOM 11243 O O . LEU D 2 140 ? 243.17900 228.10800 270.59800 1.000 123.38000 140 LEU a O 1
ATOM 11245 N N . VAL D 2 141 ? 241.00100 228.53200 270.20900 1.000 124.36000 141 VAL a N 1
ATOM 11246 C CA . VAL D 2 141 ? 241.28300 229.79900 269.55200 1.000 124.36000 141 VAL a CA 1
ATOM 11247 C C . VAL D 2 141 ? 241.89400 230.80200 270.51600 1.000 124.36000 141 VAL a C 1
ATOM 11248 O O . VAL D 2 141 ? 242.80600 231.54500 270.13500 1.000 124.36000 141 VAL a O 1
ATOM 11250 N N . VAL D 2 142 ? 241.41500 230.84400 271.75700 1.000 127.78000 142 VAL a N 1
ATOM 11251 C CA . VAL D 2 142 ? 241.96100 231.74800 272.76200 1.000 127.78000 142 VAL a CA 1
ATOM 11252 C C . VAL D 2 142 ? 243.38800 231.33400 273.08900 1.000 127.78000 142 VAL a C 1
ATOM 11253 O O . VAL D 2 142 ? 244.28000 232.18200 273.21000 1.000 127.78000 142 VAL a O 1
ATOM 11255 N N . LEU D 2 143 ? 243.61300 230.02600 273.23500 1.000 130.90000 143 LEU a N 1
ATOM 11256 C CA . LEU D 2 143 ? 244.94000 229.54100 273.59900 1.000 130.90000 143 LEU a CA 1
ATOM 11257 C C . LEU D 2 143 ? 245.96200 229.82700 272.50500 1.000 130.90000 143 LEU a C 1
ATOM 11258 O O . LEU D 2 143 ? 247.07900 230.27200 272.79300 1.000 130.90000 143 LEU a O 1
ATOM 11260 N N . GLY D 2 144 ? 245.59900 229.58300 271.24300 1.000 134.72000 144 GLY a N 1
ATOM 11261 C CA . GLY D 2 144 ? 246.56000 229.72500 270.16400 1.000 134.72000 144 GLY a CA 1
ATOM 11262 C C . GLY D 2 144 ? 246.96800 231.15200 269.87800 1.000 134.72000 144 GLY a C 1
ATOM 11263 O O . GLY D 2 144 ? 248.07700 231.39300 269.39100 1.000 134.72000 144 GLY a O 1
ATOM 11264 N N . TRP D 2 145 ? 246.09200 232.11500 270.16800 1.000 142.19000 145 TRP a N 1
ATOM 11265 C CA . TRP D 2 145 ? 246.39900 233.50400 269.84700 1.000 142.19000 145 TRP a CA 1
ATOM 11266 C C . TRP D 2 145 ? 247.53600 234.05000 270.70000 1.000 142.19000 145 TRP a C 1
ATOM 11267 O O . TRP D 2 145 ? 248.40500 234.76300 270.18700 1.000 142.19000 145 TRP a O 1
ATOM 11278 N N . MET D 2 146 ? 247.54800 233.73500 271.99100 1.000 139.82000 146 MET a N 1
ATOM 11279 C CA . MET D 2 146 ? 248.56900 234.25500 272.89400 1.000 139.82000 146 MET a CA 1
ATOM 11280 C C . MET D 2 146 ? 249.93900 233.66600 272.57500 1.000 139.82000 146 MET a C 1
ATOM 11281 O O . MET D 2 146 ? 250.74400 234.28800 271.88200 1.000 139.82000 146 MET a O 1
ATOM 11283 N N . HIS D 2 151 ? 248.71000 232.78200 265.23600 1.000 135.38000 151 HIS a N 1
ATOM 11284 C CA . HIS D 2 151 ? 247.53400 232.86300 264.37800 1.000 135.38000 151 HIS a CA 1
ATOM 11285 C C . HIS D 2 151 ? 247.42000 231.62700 263.49300 1.000 135.38000 151 HIS a C 1
ATOM 11286 O O . HIS D 2 151 ? 246.49400 230.83100 263.64400 1.000 135.38000 151 HIS a O 1
ATOM 11288 N N . GLY D 2 152 ? 248.36500 231.47700 262.56300 1.000 134.21000 152 GLY a N 1
ATOM 11289 C CA . GLY D 2 152 ? 248.38800 230.28100 261.73800 1.000 134.21000 152 GLY a CA 1
ATOM 11290 C C . GLY D 2 152 ? 248.54900 229.02100 262.56400 1.000 134.21000 152 GLY a C 1
ATOM 11291 O O . GLY D 2 152 ? 247.96700 227.97800 262.25100 1.000 134.21000 152 GLY a O 1
ATOM 11292 N N . GLN D 2 153 ? 249.34000 229.10400 263.63600 1.000 131.98000 153 GLN a N 1
ATOM 11293 C CA . GLN D 2 153 ? 249.45500 227.98200 264.55800 1.000 131.98000 153 GLN a CA 1
ATOM 11294 C C . GLN D 2 153 ? 248.10400 227.63700 265.17000 1.000 131.98000 153 GLN a C 1
ATOM 11295 O O . GLN D 2 153 ? 247.80500 226.46300 265.40500 1.000 131.98000 153 GLN a O 1
ATOM 11297 N N . ARG D 2 154 ? 247.27000 228.64800 265.42900 1.000 129.59000 154 ARG a N 1
ATOM 11298 C CA . ARG D 2 154 ? 245.93700 228.38300 265.96200 1.000 129.59000 154 ARG a CA 1
ATOM 11299 C C . ARG D 2 154 ? 245.08500 227.60900 264.96400 1.000 129.59000 154 ARG a C 1
ATOM 11300 O O . ARG D 2 154 ? 244.37200 226.67200 265.34100 1.000 129.59000 154 ARG a O 1
ATOM 11302 N N . ALA D 2 155 ? 245.13700 227.98700 263.68600 1.000 124.90000 155 ALA a N 1
ATOM 11303 C CA . ALA D 2 155 ? 244.38600 227.25300 262.67400 1.000 124.90000 155 ALA a CA 1
ATOM 11304 C C . ALA D 2 155 ? 244.89300 225.82300 262.54600 1.000 124.90000 155 ALA a C 1
ATOM 11305 O O . ALA D 2 155 ? 244.10100 224.87900 262.40600 1.000 124.90000 155 ALA a O 1
ATOM 11307 N N . MET D 2 156 ? 246.21300 225.64400 262.58500 1.000 126.10000 156 MET a N 1
ATOM 11308 C CA . MET D 2 156 ? 246.76600 224.29600 262.55100 1.000 126.10000 156 MET a CA 1
ATOM 11309 C C . MET D 2 156 ? 246.29200 223.48800 263.74900 1.000 126.10000 156 MET a C 1
ATOM 11310 O O . MET D 2 156 ? 245.95900 222.30400 263.61900 1.000 126.10000 156 MET a O 1
ATOM 11312 N N . TYR D 2 157 ? 246.25100 224.11500 264.92500 1.000 126.34000 157 TYR a N 1
ATOM 11313 C CA . TYR D 2 157 ? 245.76200 223.43300 266.11600 1.000 126.34000 157 TYR a CA 1
ATOM 11314 C C . TYR D 2 157 ? 244.29600 223.05400 265.96500 1.000 126.34000 157 TYR a C 1
ATOM 11315 O O . TYR D 2 157 ? 243.87300 221.99200 266.42800 1.000 126.34000 157 TYR a O 1
ATOM 11317 N N . ILE D 2 158 ? 243.50400 223.91700 265.32900 1.000 124.40000 158 ILE a N 1
ATOM 11318 C CA . ILE D 2 158 ? 242.09600 223.60000 265.10400 1.000 124.40000 158 ILE a CA 1
ATOM 11319 C C . ILE D 2 158 ? 241.96500 222.38100 264.20100 1.000 124.40000 158 ILE a C 1
ATOM 11320 O O . ILE D 2 158 ? 241.17200 221.46800 264.47100 1.000 124.40000 158 ILE a O 1
ATOM 11322 N N . VAL D 2 159 ? 242.74000 222.34600 263.11700 1.000 117.45000 159 VAL a N 1
ATOM 11323 C CA . VAL D 2 159 ? 242.69400 221.19700 262.21600 1.000 117.45000 159 VAL a CA 1
ATOM 11324 C C . VAL D 2 159 ? 243.11000 219.93200 262.95300 1.000 117.45000 159 VAL a C 1
ATOM 11325 O O . VAL D 2 159 ? 242.46800 218.87800 262.83400 1.000 117.45000 159 VAL a O 1
ATOM 11327 N N . LEU D 2 160 ? 244.18000 220.02200 263.74100 1.000 120.30000 160 LEU a N 1
ATOM 11328 C CA . LEU D 2 160 ? 244.65500 218.86200 264.48500 1.000 120.30000 160 LEU a CA 1
ATOM 11329 C C . LEU D 2 160 ? 243.61700 218.38400 265.49100 1.000 120.30000 160 LEU a C 1
ATOM 11330 O O . LEU D 2 160 ? 243.41600 217.17800 265.65500 1.000 120.30000 160 LEU a O 1
ATOM 11332 N N . MET D 2 161 ? 242.96000 219.31400 266.18700 1.000 120.32000 161 MET a N 1
ATOM 11333 C CA . MET D 2 161 ? 241.95100 218.93100 267.16700 1.000 120.32000 161 MET a CA 1
ATOM 11334 C C . MET D 2 161 ? 240.76200 218.26100 266.49600 1.000 120.32000 161 MET a C 1
ATOM 11335 O O . MET D 2 161 ? 240.22800 217.27000 267.00800 1.000 120.32000 161 MET a O 1
ATOM 11337 N N . LEU D 2 162 ? 240.33100 218.78900 265.34900 1.000 116.88000 162 LEU a N 1
ATOM 11338 C CA . LEU D 2 162 ? 239.26600 218.12800 264.60500 1.000 116.88000 162 LEU a CA 1
ATOM 11339 C C . LEU D 2 162 ? 239.68000 216.72000 264.21200 1.000 116.88000 162 LEU a C 1
ATOM 11340 O O . LEU D 2 162 ? 238.86300 215.79400 264.22900 1.000 116.88000 162 LEU a O 1
ATOM 11342 N N . LEU D 2 163 ? 240.95100 216.54200 263.85300 1.000 119.71000 163 LEU a N 1
ATOM 11343 C CA . LEU D 2 163 ? 241.44600 215.19900 263.57200 1.000 119.71000 163 LEU a CA 1
ATOM 11344 C C . LEU D 2 163 ? 241.39600 214.31600 264.81400 1.000 119.71000 163 LEU a C 1
ATOM 11345 O O . LEU D 2 163 ? 241.00600 213.14600 264.73700 1.000 119.71000 163 LEU a O 1
ATOM 11347 N N . VAL D 2 164 ? 241.78900 214.86000 265.96800 1.000 115.75000 164 VAL a N 1
ATOM 11348 C CA . VAL D 2 164 ? 241.96300 214.04200 267.16600 1.000 115.75000 164 VAL a CA 1
ATOM 11349 C C . VAL D 2 164 ? 240.62700 213.50200 267.64800 1.000 115.75000 164 VAL a C 1
ATOM 11350 O O . VAL D 2 164 ? 240.50400 212.31800 267.98300 1.000 115.75000 164 VAL a O 1
ATOM 11352 N N . ALA D 2 165 ? 239.60900 214.35200 267.69100 1.000 119.24000 165 ALA a N 1
ATOM 11353 C CA . ALA D 2 165 ? 238.29700 213.92300 268.14500 1.000 119.24000 165 ALA a CA 1
ATOM 11354 C C . ALA D 2 165 ? 237.59100 213.13200 267.05300 1.000 119.24000 165 ALA a C 1
ATOM 11355 O O . ALA D 2 165 ? 238.22900 212.62300 266.13300 1.000 119.24000 165 ALA a O 1
ATOM 11357 N N . ARG E 2 4 ? 162.83500 183.93100 240.15700 1.000 155.09000 4 ARG b N 1
ATOM 11358 C CA . ARG E 2 4 ? 162.12400 185.19600 240.29000 1.000 155.09000 4 ARG b CA 1
ATOM 11359 C C . ARG E 2 4 ? 162.93100 186.34100 239.69100 1.000 155.09000 4 ARG b C 1
ATOM 11360 O O . ARG E 2 4 ? 163.77000 186.93900 240.36200 1.000 155.09000 4 ARG b O 1
ATOM 11362 N N . THR E 2 5 ? 162.66800 186.64700 238.42500 1.000 165.49000 5 THR b N 1
ATOM 11363 C CA . THR E 2 5 ? 163.40500 187.67600 237.70000 1.000 165.49000 5 THR b CA 1
ATOM 11364 C C . THR E 2 5 ? 162.81300 189.03900 238.03500 1.000 165.49000 5 THR b C 1
ATOM 11365 O O . THR E 2 5 ? 161.61600 189.27100 237.83600 1.000 165.49000 5 THR b O 1
ATOM 11369 N N . VAL E 2 6 ? 163.65100 189.94100 238.54100 1.000 165.15000 6 VAL b N 1
ATOM 11370 C CA . VAL E 2 6 ? 163.21600 191.26400 238.96800 1.000 165.15000 6 VAL b CA 1
ATOM 11371 C C . VAL E 2 6 ? 164.23200 192.29400 238.49400 1.000 165.15000 6 VAL b C 1
ATOM 11372 O O . VAL E 2 6 ? 165.44400 192.06500 238.53900 1.000 165.15000 6 VAL b O 1
ATOM 11376 N N . GLY E 2 7 ? 163.72800 193.43400 238.03200 1.000 167.54000 7 GLY b N 1
ATOM 11377 C CA . GLY E 2 7 ? 164.58300 194.56600 237.71900 1.000 167.54000 7 GLY b CA 1
ATOM 11378 C C . GLY E 2 7 ? 165.56200 194.35200 236.58500 1.000 167.54000 7 GLY b C 1
ATOM 11379 O O . GLY E 2 7 ? 166.75100 194.66400 236.73500 1.000 167.54000 7 GLY b O 1
ATOM 11380 N N . ASP E 2 8 ? 165.09700 193.81000 235.46000 1.000 165.52000 8 ASP b N 1
ATOM 11381 C CA . ASP E 2 8 ? 165.92100 193.57800 234.27500 1.000 165.52000 8 ASP b CA 1
ATOM 11382 C C . ASP E 2 8 ? 167.09800 192.65600 234.56300 1.000 165.52000 8 ASP b C 1
ATOM 11383 O O . ASP E 2 8 ? 168.10100 192.67800 233.84500 1.000 165.52000 8 ASP b O 1
ATOM 11385 N N . LEU E 2 9 ? 166.99200 191.85100 235.61400 1.000 165.78000 9 LEU b N 1
ATOM 11386 C CA . LEU E 2 9 ? 168.00000 190.86100 235.94800 1.000 165.78000 9 LEU b CA 1
ATOM 11387 C C . LEU E 2 9 ? 167.29200 189.62700 236.47500 1.000 165.78000 9 LEU b C 1
ATOM 11388 O O . LEU E 2 9 ? 166.30200 189.73500 237.20200 1.000 165.78000 9 LEU b O 1
ATOM 11390 N N . THR E 2 10 ? 167.79600 188.45900 236.10000 1.000 167.31000 10 THR b N 1
ATOM 11391 C CA . THR E 2 10 ? 167.18000 187.19800 236.48400 1.000 167.31000 10 THR b CA 1
ATOM 11392 C C . THR E 2 10 ? 167.79000 186.71400 237.79300 1.000 167.31000 10 THR b C 1
ATOM 11393 O O . THR E 2 10 ? 168.98800 186.41400 237.85500 1.000 167.31000 10 THR b O 1
ATOM 11397 N N . TRP E 2 11 ? 166.96800 186.64200 238.83300 1.000 160.14000 11 TRP b N 1
ATOM 11398 C CA . TRP E 2 11 ? 167.37800 186.13000 240.13000 1.000 160.14000 11 TRP b CA 1
ATOM 11399 C C . TRP E 2 11 ? 166.58600 184.87300 240.44400 1.000 160.14000 11 TRP b C 1
ATOM 11400 O O . TRP E 2 11 ? 165.44700 184.71700 239.99500 1.000 160.14000 11 TRP b O 1
ATOM 11411 N N . LEU E 2 12 ? 167.19600 183.97100 241.20000 1.000 152.41000 12 LEU b N 1
ATOM 11412 C CA . LEU E 2 12 ? 166.52400 182.76100 241.63700 1.000 152.41000 12 LEU b CA 1
ATOM 11413 C C . LEU E 2 12 ? 166.89700 182.47300 243.08100 1.000 152.41000 12 LEU b C 1
ATOM 11414 O O . LEU E 2 12 ? 168.07400 182.51400 243.45300 1.000 152.41000 12 LEU b O 1
ATOM 11419 N N . ASN E 2 13 ? 165.88000 182.20200 243.89700 1.000 151.18000 13 ASN b N 1
ATOM 11420 C CA . ASN E 2 13 ? 166.07600 181.92600 245.31700 1.000 151.18000 13 ASN b CA 1
ATOM 11421 C C . ASN E 2 13 ? 166.62200 180.51000 245.45500 1.000 151.18000 13 ASN b C 1
ATOM 11422 O O . ASN E 2 13 ? 165.90900 179.55000 245.75400 1.000 151.18000 13 ASN b O 1
ATOM 11427 N N . VAL E 2 14 ? 167.92400 180.38600 245.21400 1.000 148.67000 14 VAL b N 1
ATOM 11428 C CA . VAL E 2 14 ? 168.61100 179.11100 245.36000 1.000 148.67000 14 VAL b CA 1
ATOM 11429 C C . VAL E 2 14 ? 168.56800 178.68200 246.81800 1.000 148.67000 14 VAL b C 1
ATOM 11430 O O . VAL E 2 14 ? 168.38200 179.50800 247.71700 1.000 148.67000 14 VAL b O 1
ATOM 11434 N N . SER E 2 15 ? 168.73200 177.38500 247.06000 1.000 145.63000 15 SER b N 1
ATOM 11435 C CA . SER E 2 15 ? 168.67500 176.83600 248.40300 1.000 145.63000 15 SER b CA 1
ATOM 11436 C C . SER E 2 15 ? 169.61400 175.64500 248.49100 1.000 145.63000 15 SER b C 1
ATOM 11437 O O . SER E 2 15 ? 170.27500 175.27300 247.51600 1.000 145.63000 15 SER b O 1
ATOM 11440 N N . THR E 2 16 ? 169.66100 175.04200 249.67900 1.000 145.78000 16 THR b N 1
ATOM 11441 C CA . THR E 2 16 ? 170.56400 173.92200 249.91500 1.000 145.78000 16 THR b CA 1
ATOM 11442 C C . THR E 2 16 ? 170.27200 172.76700 248.96900 1.000 145.78000 16 THR b C 1
ATOM 11443 O O . THR E 2 16 ? 171.19300 172.10800 248.47400 1.000 145.78000 16 THR b O 1
ATOM 11447 N N . THR E 2 17 ? 168.99300 172.50100 248.71000 1.000 152.16000 17 THR b N 1
ATOM 11448 C CA . THR E 2 17 ? 168.63800 171.42000 247.79900 1.000 152.16000 17 THR b CA 1
ATOM 11449 C C . THR E 2 17 ? 168.98300 171.75900 246.35600 1.000 152.16000 17 THR b C 1
ATOM 11450 O O . THR E 2 17 ? 169.18900 170.85400 245.54000 1.000 152.16000 17 THR b O 1
ATOM 11454 N N . ASP E 2 18 ? 169.05300 173.04800 246.02200 1.000 153.35000 18 ASP b N 1
ATOM 11455 C CA . ASP E 2 18 ? 169.21900 173.43600 244.62700 1.000 153.35000 18 ASP b CA 1
ATOM 11456 C C . ASP E 2 18 ? 170.64000 173.21000 244.12900 1.000 153.35000 18 ASP b C 1
ATOM 11457 O O . ASP E 2 18 ? 170.84000 172.96000 242.93500 1.000 153.35000 18 ASP b O 1
ATOM 11462 N N . VAL E 2 19 ? 171.63600 173.29400 245.01000 1.000 152.53000 19 VAL b N 1
ATOM 11463 C CA . VAL E 2 19 ? 173.00700 173.07600 244.57500 1.000 152.53000 19 VAL b CA 1
ATOM 11464 C C . VAL E 2 19 ? 173.17900 171.61600 244.17000 1.000 152.53000 19 VAL b C 1
ATOM 11465 O O . VAL E 2 19 ? 172.54800 170.70900 244.72900 1.000 152.53000 19 VAL b O 1
ATOM 11469 N N . GLY E 2 20 ? 174.02700 171.38600 243.17300 1.000 154.43000 20 GLY b N 1
ATOM 11470 C CA . GLY E 2 20 ? 174.21300 170.05800 242.63700 1.000 154.43000 20 GLY b CA 1
ATOM 11471 C C . GLY E 2 20 ? 173.14600 169.60900 241.66800 1.000 154.43000 20 GLY b C 1
ATOM 11472 O O . GLY E 2 20 ? 173.18900 168.45800 241.21600 1.000 154.43000 20 GLY b O 1
ATOM 11473 N N . LYS E 2 21 ? 172.19100 170.47200 241.33200 1.000 158.27000 21 LYS b N 1
ATOM 11474 C CA . LYS E 2 21 ? 171.10400 170.13300 240.42400 1.000 158.27000 21 LYS b CA 1
ATOM 11475 C C . LYS E 2 21 ? 170.96900 171.22900 239.38100 1.000 158.27000 21 LYS b C 1
ATOM 11476 O O . LYS E 2 21 ? 171.20100 172.40500 239.67700 1.000 158.27000 21 LYS b O 1
ATOM 11478 N N . TRP E 2 22 ? 170.60600 170.84100 238.16300 1.000 161.01000 22 TRP b N 1
ATOM 11479 C CA . TRP E 2 22 ? 170.44100 171.80200 237.08500 1.000 161.01000 22 TRP b CA 1
ATOM 11480 C C . TRP E 2 22 ? 169.10900 172.53400 237.20700 1.000 161.01000 22 TRP b C 1
ATOM 11481 O O . TRP E 2 22 ? 168.12900 172.00500 237.73700 1.000 161.01000 22 TRP b O 1
ATOM 11492 N N . ILE E 2 23 ? 169.08600 173.77200 236.71800 1.000 165.33000 23 ILE b N 1
ATOM 11493 C CA . ILE E 2 23 ? 167.87000 174.57300 236.64600 1.000 165.33000 23 ILE b CA 1
ATOM 11494 C C . ILE E 2 23 ? 167.81200 175.21500 235.26800 1.000 165.33000 23 ILE b C 1
ATOM 11495 O O . ILE E 2 23 ? 168.76000 175.89300 234.85600 1.000 165.33000 23 ILE b O 1
ATOM 11500 N N . ARG E 2 24 ? 166.70400 175.01200 234.56100 1.000 166.96000 24 ARG b N 1
ATOM 11501 C CA . ARG E 2 24 ? 166.51600 175.58400 233.23200 1.000 166.96000 24 ARG b CA 1
ATOM 11502 C C . ARG E 2 24 ? 165.63200 176.81900 233.34800 1.000 166.96000 24 ARG b C 1
ATOM 11503 O O . ARG E 2 24 ? 164.48800 176.73200 233.80400 1.000 166.96000 24 ARG b O 1
ATOM 11505 N N . VAL E 2 25 ? 166.15900 177.96700 232.93500 1.000 167.42000 25 VAL b N 1
ATOM 11506 C CA . VAL E 2 25 ? 165.40500 179.21500 232.97000 1.000 167.42000 25 VAL b CA 1
ATOM 11507 C C . VAL E 2 25 ? 165.58500 179.98300 231.66700 1.000 167.42000 25 VAL b C 1
ATOM 11508 O O . VAL E 2 25 ? 166.65800 179.96300 231.06600 1.000 167.42000 25 VAL b O 1
ATOM 11512 N N . LYS E 2 31 ? 166.47200 181.43200 228.99900 1.000 157.34000 31 LYS b N 1
ATOM 11513 C CA . LYS E 2 31 ? 166.11700 180.39300 228.04000 1.000 157.34000 31 LYS b CA 1
ATOM 11514 C C . LYS E 2 31 ? 167.17600 179.29500 227.99400 1.000 157.34000 31 LYS b C 1
ATOM 11515 O O . LYS E 2 31 ? 167.38500 178.66600 226.95700 1.000 157.34000 31 LYS b O 1
ATOM 11518 N N . GLY E 2 32 ? 167.83900 179.06100 229.12600 1.000 165.04000 32 GLY b N 1
ATOM 11519 C CA . GLY E 2 32 ? 168.89100 178.07000 229.18700 1.000 165.04000 32 GLY b CA 1
ATOM 11520 C C . GLY E 2 32 ? 168.87200 177.32200 230.50500 1.000 165.04000 32 GLY b C 1
ATOM 11521 O O . GLY E 2 32 ? 168.25200 177.74600 231.48300 1.000 165.04000 32 GLY b O 1
ATOM 11522 N N . GLU E 2 33 ? 169.57100 176.19000 230.51100 1.000 168.79000 33 GLU b N 1
ATOM 11523 C CA . GLU E 2 33 ? 169.71900 175.36700 231.70700 1.000 168.79000 33 GLU b CA 1
ATOM 11524 C C . GLU E 2 33 ? 170.93500 175.86200 232.48100 1.000 168.79000 33 GLU b C 1
ATOM 11525 O O . GLU E 2 33 ? 172.02600 175.98900 231.92100 1.000 168.79000 33 GLU b O 1
ATOM 11527 N N . CYS E 2 34 ? 170.75100 176.15000 233.76200 1.000 170.06000 34 CYS b N 1
ATOM 11528 C CA . CYS E 2 34 ? 171.81500 176.71100 234.57600 1.000 170.06000 34 CYS b CA 1
ATOM 11529 C C . CYS E 2 34 ? 171.99100 175.85600 235.82500 1.000 170.06000 34 CYS b C 1
ATOM 11530 O O . CYS E 2 34 ? 171.09000 175.11500 236.22500 1.000 170.06000 34 CYS b O 1
ATOM 11533 N N . PHE E 2 35 ? 173.16900 175.95400 236.43800 1.000 159.52000 35 PHE b N 1
ATOM 11534 C CA . PHE E 2 35 ? 173.50900 175.02800 237.51100 1.000 159.52000 35 PHE b CA 1
ATOM 11535 C C . PHE E 2 35 ? 174.50400 175.67700 238.46000 1.000 159.52000 35 PHE b C 1
ATOM 11536 O O . PHE E 2 35 ? 175.53700 176.19400 238.02200 1.000 159.52000 35 PHE b O 1
ATOM 11544 N N . VAL E 2 36 ? 174.19200 175.64000 239.75400 1.000 150.50000 36 VAL b N 1
ATOM 11545 C CA . VAL E 2 36 ? 175.03400 176.22400 240.79100 1.000 150.50000 36 VAL b CA 1
ATOM 11546 C C . VAL E 2 36 ? 175.79300 175.11700 241.50300 1.000 150.50000 36 VAL b C 1
ATOM 11547 O O . VAL E 2 36 ? 175.28700 174.00600 241.69400 1.000 150.50000 36 VAL b O 1
ATOM 11551 N N . THR E 2 37 ? 177.02600 175.42500 241.91000 1.000 145.55000 37 THR b N 1
ATOM 11552 C CA . THR E 2 37 ? 177.86200 174.45600 242.60700 1.000 145.55000 37 THR b CA 1
ATOM 11553 C C . THR E 2 37 ? 178.58800 175.08900 243.78600 1.000 145.55000 37 THR b C 1
ATOM 11554 O O . THR E 2 37 ? 179.55900 174.52100 244.29700 1.000 145.55000 37 THR b O 1
ATOM 11556 N N . ALA E 2 38 ? 178.13900 176.25900 244.22800 1.000 140.35000 38 ALA b N 1
ATOM 11557 C CA . ALA E 2 38 ? 178.76100 176.91100 245.36900 1.000 140.35000 38 ALA b CA 1
ATOM 11558 C C . ALA E 2 38 ? 178.57300 176.07500 246.62900 1.000 140.35000 38 ALA b C 1
ATOM 11559 O O . ALA E 2 38 ? 177.55800 175.39900 246.80900 1.000 140.35000 38 ALA b O 1
ATOM 11561 N N . THR E 2 39 ? 179.57500 176.12300 247.50700 1.000 132.74000 39 THR b N 1
ATOM 11562 C CA . THR E 2 39 ? 179.54400 175.29000 248.70300 1.000 132.74000 39 THR b CA 1
ATOM 11563 C C . THR E 2 39 ? 178.93200 176.02200 249.89200 1.000 132.74000 39 THR b C 1
ATOM 11564 O O . THR E 2 39 ? 178.25900 175.40300 250.72300 1.000 132.74000 39 THR b O 1
ATOM 11568 N N . ASP E 2 40 ? 179.14000 177.33100 249.98800 1.000 129.65000 40 ASP b N 1
ATOM 11569 C CA . ASP E 2 40 ? 178.63300 178.10800 251.10900 1.000 129.65000 40 ASP b CA 1
ATOM 11570 C C . ASP E 2 40 ? 177.15300 178.43800 250.98000 1.000 129.65000 40 ASP b C 1
ATOM 11571 O O . ASP E 2 40 ? 176.61300 179.13100 251.84700 1.000 129.65000 40 ASP b O 1
ATOM 11573 N N . VAL E 2 41 ? 176.49100 177.96300 249.92200 1.000 136.75000 41 VAL b N 1
ATOM 11574 C CA . VAL E 2 41 ? 175.10700 178.34800 249.68300 1.000 136.75000 41 VAL b CA 1
ATOM 11575 C C . VAL E 2 41 ? 174.18100 177.70200 250.71100 1.000 136.75000 41 VAL b C 1
ATOM 11576 O O . VAL E 2 41 ? 174.37000 176.55700 251.13800 1.000 136.75000 41 VAL b O 1
ATOM 11578 N N . GLY E 2 42 ? 173.15700 178.45600 251.10500 1.000 139.08000 42 GLY b N 1
ATOM 11579 C CA . GLY E 2 42 ? 172.16400 177.98300 252.05000 1.000 139.08000 42 GLY b CA 1
ATOM 11580 C C . GLY E 2 42 ? 170.77800 178.51000 251.74000 1.000 139.08000 42 GLY b C 1
ATOM 11581 O O . GLY E 2 42 ? 170.34000 178.46800 250.58800 1.000 139.08000 42 GLY b O 1
ATOM 11582 N N . THR E 2 43 ? 170.07700 179.00200 252.75400 1.000 138.82000 43 THR b N 1
ATOM 11583 C CA . THR E 2 43 ? 168.76400 179.60600 252.58800 1.000 138.82000 43 THR b CA 1
ATOM 11584 C C . THR E 2 43 ? 168.85400 181.10900 252.81600 1.000 138.82000 43 THR b C 1
ATOM 11585 O O . THR E 2 43 ? 169.91100 181.63700 253.16200 1.000 138.82000 43 THR b O 1
ATOM 11589 N N . TRP E 2 44 ? 167.73400 181.80300 252.61300 1.000 141.21000 44 TRP b N 1
ATOM 11590 C CA . TRP E 2 44 ? 167.69400 183.22200 252.94200 1.000 141.21000 44 TRP b CA 1
ATOM 11591 C C . TRP E 2 44 ? 167.99300 183.44600 254.41500 1.000 141.21000 44 TRP b C 1
ATOM 11592 O O . TRP E 2 44 ? 167.49600 182.73000 255.28800 1.000 141.21000 44 TRP b O 1
ATOM 11603 N N . CYS E 2 45 ? 168.81500 184.45500 254.68100 1.000 138.56000 45 CYS b N 1
ATOM 11604 C CA . CYS E 2 45 ? 169.22700 184.81700 256.02400 1.000 138.56000 45 CYS b CA 1
ATOM 11605 C C . CYS E 2 45 ? 169.22600 186.33200 256.11400 1.000 138.56000 45 CYS b C 1
ATOM 11606 O O . CYS E 2 45 ? 168.69700 187.02700 255.24200 1.000 138.56000 45 CYS b O 1
ATOM 11609 N N . SER E 2 46 ? 169.82900 186.85000 257.18200 1.000 129.52000 46 SER b N 1
ATOM 11610 C CA . SER E 2 46 ? 170.07200 188.28500 257.24600 1.000 129.52000 46 SER b CA 1
ATOM 11611 C C . SER E 2 46 ? 171.18800 188.68800 256.29100 1.000 129.52000 46 SER b C 1
ATOM 11612 O O . SER E 2 46 ? 171.14400 189.77000 255.69600 1.000 129.52000 46 SER b O 1
ATOM 11615 N N . ASP E 2 47 ? 172.19400 187.83400 256.13500 1.000 123.22000 47 ASP b N 1
ATOM 11616 C CA . ASP E 2 47 ? 173.29700 188.08700 255.22100 1.000 123.22000 47 ASP b CA 1
ATOM 11617 C C . ASP E 2 47 ? 173.22100 187.10200 254.06300 1.000 123.22000 47 ASP b C 1
ATOM 11618 O O . ASP E 2 47 ? 173.15300 185.88800 254.27900 1.000 123.22000 47 ASP b O 1
ATOM 11620 N N . SER E 2 48 ? 173.23100 187.62300 252.84000 1.000 131.54000 48 SER b N 1
ATOM 11621 C CA . SER E 2 48 ? 173.16100 186.79900 251.64400 1.000 131.54000 48 SER b CA 1
ATOM 11622 C C . SER E 2 48 ? 174.21300 187.26200 250.64700 1.000 131.54000 48 SER b C 1
ATOM 11623 O O . SER E 2 48 ? 174.89300 188.27200 250.84600 1.000 131.54000 48 SER b O 1
ATOM 11626 N N . VAL E 2 49 ? 174.33600 186.51000 249.55800 1.000 136.36000 49 VAL b N 1
ATOM 11627 C CA . VAL E 2 49 ? 175.32900 186.79500 248.53300 1.000 136.36000 49 VAL b CA 1
ATOM 11628 C C . VAL E 2 49 ? 174.63100 186.91700 247.18800 1.000 136.36000 49 VAL b C 1
ATOM 11629 O O . VAL E 2 49 ? 173.81500 186.06500 246.82200 1.000 136.36000 49 VAL b O 1
ATOM 11631 N N . GLY E 2 50 ? 174.93300 187.97600 246.45400 1.000 141.37000 50 GLY b N 1
ATOM 11632 C CA . GLY E 2 50 ? 174.36300 188.19300 245.13300 1.000 141.37000 50 GLY b CA 1
ATOM 11633 C C . GLY E 2 50 ? 175.44300 188.46800 244.10600 1.000 141.37000 50 GLY b C 1
ATOM 11634 O O . GLY E 2 50 ? 176.36800 189.23900 244.36300 1.000 141.37000 50 GLY b O 1
ATOM 11635 N N . TYR E 2 51 ? 175.31900 187.83200 242.94600 1.000 146.05000 51 TYR b N 1
ATOM 11636 C CA . TYR E 2 51 ? 176.22700 188.07600 241.83100 1.000 146.05000 51 TYR b CA 1
ATOM 11637 C C . TYR E 2 51 ? 175.67400 187.37200 240.59900 1.000 146.05000 51 TYR b C 1
ATOM 11638 O O . TYR E 2 51 ? 174.76300 186.54300 240.69300 1.000 146.05000 51 TYR b O 1
ATOM 11647 N N . GLU E 2 52 ? 176.24200 187.68900 239.44200 1.000 152.91000 52 GLU b N 1
ATOM 11648 C CA . GLU E 2 52 ? 175.83100 187.08000 238.19000 1.000 152.91000 52 GLU b CA 1
ATOM 11649 C C . GLU E 2 52 ? 176.33100 185.64700 238.11300 1.000 152.91000 52 GLU b C 1
ATOM 11650 O O . GLU E 2 52 ? 177.22800 185.23800 238.85400 1.000 152.91000 52 GLU b O 1
ATOM 11652 N N . CYS E 2 53 ? 175.73500 184.88100 237.20500 1.000 164.31000 53 CYS b N 1
ATOM 11653 C CA . CYS E 2 53 ? 176.09000 183.48200 236.98300 1.000 164.31000 53 CYS b CA 1
ATOM 11654 C C . CYS E 2 53 ? 176.30600 183.30800 235.48800 1.000 164.31000 53 CYS b C 1
ATOM 11655 O O . CYS E 2 53 ? 175.45600 182.74700 234.78500 1.000 164.31000 53 CYS b O 1
ATOM 11658 N N . PRO E 2 54 ? 177.43700 183.78200 234.97000 1.000 162.29000 54 PRO b N 1
ATOM 11659 C CA . PRO E 2 54 ? 177.62200 183.84200 233.51600 1.000 162.29000 54 PRO b CA 1
ATOM 11660 C C . PRO E 2 54 ? 177.55900 182.46600 232.86900 1.000 162.29000 54 PRO b C 1
ATOM 11661 O O . PRO E 2 54 ? 177.91300 181.45200 233.47300 1.000 162.29000 54 PRO b O 1
ATOM 11665 N N . GLN E 2 55 ? 177.08900 182.44800 231.62400 1.000 165.54000 55 GLN b N 1
ATOM 11666 C CA . GLN E 2 55 ? 176.94200 181.21800 230.85500 1.000 165.54000 55 GLN b CA 1
ATOM 11667 C C . GLN E 2 55 ? 178.30100 180.83400 230.28200 1.000 165.54000 55 GLN b C 1
ATOM 11668 O O . GLN E 2 55 ? 178.78000 181.45700 229.32900 1.000 165.54000 55 GLN b O 1
ATOM 11670 N N . ILE E 2 56 ? 178.91600 179.80700 230.86100 1.000 163.74000 56 ILE b N 1
ATOM 11671 C CA . ILE E 2 56 ? 180.19800 179.30000 230.38700 1.000 163.74000 56 ILE b CA 1
ATOM 11672 C C . ILE E 2 56 ? 179.94700 177.98600 229.66200 1.000 163.74000 56 ILE b C 1
ATOM 11673 O O . ILE E 2 56 ? 180.81400 177.10600 229.61700 1.000 163.74000 56 ILE b O 1
ATOM 11675 N N . ALA E 2 57 ? 178.75400 177.85600 229.08600 1.000 162.84000 57 ALA b N 1
ATOM 11676 C CA . ALA E 2 57 ? 178.40100 176.64200 228.35600 1.000 162.84000 57 ALA b CA 1
ATOM 11677 C C . ALA E 2 57 ? 179.28800 176.31500 227.15600 1.000 162.84000 57 ALA b C 1
ATOM 11678 O O . ALA E 2 57 ? 179.33700 175.12900 226.78600 1.000 162.84000 57 ALA b O 1
ATOM 11680 N N . PRO E 2 58 ? 179.95600 177.26400 226.48200 1.000 162.28000 58 PRO b N 1
ATOM 11681 C CA . PRO E 2 58 ? 180.86800 176.86700 225.40000 1.000 162.28000 58 PRO b CA 1
ATOM 11682 C C . PRO E 2 58 ? 181.83800 175.77700 225.83300 1.000 162.28000 58 PRO b C 1
ATOM 11683 O O . PRO E 2 58 ? 182.10900 175.59700 227.02100 1.000 162.28000 58 PRO b O 1
ATOM 11687 N N . ALA E 2 59 ? 182.37100 175.07300 224.83600 1.000 161.81000 59 ALA b N 1
ATOM 11688 C CA . ALA E 2 59 ? 182.99800 173.74200 224.94300 1.000 161.81000 59 ALA b CA 1
ATOM 11689 C C . ALA E 2 59 ? 183.82100 173.63300 226.22600 1.000 161.81000 59 ALA b C 1
ATOM 11690 O O . ALA E 2 59 ? 183.62400 172.67300 226.98800 1.000 161.81000 59 ALA b O 1
ATOM 11692 N N . TYR E 2 60 ? 184.72900 174.56000 226.50900 1.000 157.27000 60 TYR b N 1
ATOM 11693 C CA . TYR E 2 60 ? 185.63000 174.39400 227.64000 1.000 157.27000 60 TYR b CA 1
ATOM 11694 C C . TYR E 2 60 ? 184.89300 174.58100 228.96300 1.000 157.27000 60 TYR b C 1
ATOM 11695 O O . TYR E 2 60 ? 183.90900 175.31900 229.05900 1.000 157.27000 60 TYR b O 1
ATOM 11704 N N . ASP E 2 61 ? 185.39200 173.90500 229.99400 1.000 150.81000 61 ASP b N 1
ATOM 11705 C CA . ASP E 2 61 ? 184.73200 173.88900 231.28600 1.000 150.81000 61 ASP b CA 1
ATOM 11706 C C . ASP E 2 61 ? 184.87100 175.23900 231.98700 1.000 150.81000 61 ASP b C 1
ATOM 11707 O O . ASP E 2 61 ? 185.76700 176.02600 231.67400 1.000 150.81000 61 ASP b O 1
ATOM 11709 N N . PRO E 2 62 ? 183.97500 175.53500 232.93300 1.000 150.20000 62 PRO b N 1
ATOM 11710 C CA . PRO E 2 62 ? 184.09400 176.78000 233.70300 1.000 150.20000 62 PRO b CA 1
ATOM 11711 C C . PRO E 2 62 ? 185.35800 176.82700 234.54700 1.000 150.20000 62 PRO b C 1
ATOM 11712 O O . PRO E 2 62 ? 185.84700 175.78600 234.99600 1.000 150.20000 62 PRO b O 1
ATOM 11716 N N . GLU E 2 63 ? 185.89500 178.02400 234.76700 1.000 144.36000 63 GLU b N 1
ATOM 11717 C CA . GLU E 2 63 ? 187.06000 178.22300 235.62100 1.000 144.36000 63 GLU b CA 1
ATOM 11718 C C . GLU E 2 63 ? 186.79700 179.40900 236.53600 1.000 144.36000 63 GLU b C 1
ATOM 11719 O O . GLU E 2 63 ? 186.28600 180.44000 236.08600 1.000 144.36000 63 GLU b O 1
ATOM 11721 N N . ASP E 2 64 ? 187.16200 179.26600 237.81300 1.000 140.71000 64 ASP b N 1
ATOM 11722 C CA . ASP E 2 64 ? 186.89300 180.28200 238.83300 1.000 140.71000 64 ASP b CA 1
ATOM 11723 C C . ASP E 2 64 ? 185.41500 180.65600 238.85300 1.000 140.71000 64 ASP b C 1
ATOM 11724 O O . ASP E 2 64 ? 185.05000 181.83000 238.92700 1.000 140.71000 64 ASP b O 1
ATOM 11729 N N . LEU E 2 65 ? 184.55400 179.64800 238.77200 1.000 151.21000 65 LEU b N 1
ATOM 11730 C CA . LEU E 2 65 ? 183.11700 179.86300 238.70200 1.000 151.21000 65 LEU b CA 1
ATOM 11731 C C . LEU E 2 65 ? 182.43800 178.90000 239.66000 1.000 151.21000 65 LEU b C 1
ATOM 11732 O O . LEU E 2 65 ? 182.46900 177.68500 239.44600 1.000 151.21000 65 LEU b O 1
ATOM 11737 N N . ASP E 2 66 ? 181.84000 179.44000 240.72000 1.000 156.25000 66 ASP b N 1
ATOM 11738 C CA . ASP E 2 66 ? 181.06300 178.60000 241.62300 1.000 156.25000 66 ASP b CA 1
ATOM 11739 C C . ASP E 2 66 ? 179.78900 178.11200 240.95000 1.000 156.25000 66 ASP b C 1
ATOM 11740 O O . ASP E 2 66 ? 179.28200 177.03100 241.26900 1.000 156.25000 66 ASP b O 1
ATOM 11745 N N . CYS E 2 67 ? 179.25600 178.90000 240.01800 1.000 160.68000 67 CYS b N 1
ATOM 11746 C CA . CYS E 2 67 ? 178.06000 178.54600 239.27200 1.000 160.68000 67 CYS b CA 1
ATOM 11747 C C . CYS E 2 67 ? 178.21100 179.00600 237.83100 1.000 160.68000 67 CYS b C 1
ATOM 11748 O O . CYS E 2 67 ? 179.02200 179.88400 237.52600 1.000 160.68000 67 CYS b O 1
ATOM 11751 N N . TYR E 2 68 ? 177.41200 178.41500 236.94800 1.000 164.63000 68 TYR b N 1
ATOM 11752 C CA . TYR E 2 68 ? 177.43300 178.77000 235.53800 1.000 164.63000 68 TYR b CA 1
ATOM 11753 C C . TYR E 2 68 ? 176.10000 178.40100 234.90700 1.000 164.63000 68 TYR b C 1
ATOM 11754 O O . TYR E 2 68 ? 175.41000 177.48100 235.35300 1.000 164.63000 68 TYR b O 1
ATOM 11763 N N . CYS E 2 69 ? 175.75500 179.12300 233.84300 1.000 169.65000 69 CYS b N 1
ATOM 11764 C CA . CYS E 2 69 ? 174.50700 178.89000 233.13000 1.000 169.65000 69 CYS b CA 1
ATOM 11765 C C . CYS E 2 69 ? 174.81500 178.38100 231.72600 1.000 169.65000 69 CYS b C 1
ATOM 11766 O O . CYS E 2 69 ? 175.97700 178.10500 231.41100 1.000 169.65000 69 CYS b O 1
ATOM 11769 N N . ARG E 2 70 ? 173.79800 178.24400 230.87500 1.000 166.65000 70 ARG b N 1
ATOM 11770 C CA . ARG E 2 70 ? 174.04400 177.74100 229.52800 1.000 166.65000 70 ARG b CA 1
ATOM 11771 C C . ARG E 2 70 ? 173.86600 178.81700 228.46700 1.000 166.65000 70 ARG b C 1
ATOM 11772 O O . ARG E 2 70 ? 174.78800 179.08700 227.69100 1.000 166.65000 70 ARG b O 1
ATOM 11774 N N . ASN E 2 71 ? 172.69400 179.44400 228.42300 1.000 160.32000 71 ASN b N 1
ATOM 11775 C CA . ASN E 2 71 ? 172.40900 180.39100 227.35400 1.000 160.32000 71 ASN b CA 1
ATOM 11776 C C . ASN E 2 71 ? 172.16500 181.78400 227.91400 1.000 160.32000 71 ASN b C 1
ATOM 11777 O O . ASN E 2 71 ? 172.62200 182.77900 227.34300 1.000 160.32000 71 ASN b O 1
ATOM 11779 N N . THR E 2 72 ? 171.45200 181.86400 229.03200 1.000 161.11000 72 THR b N 1
ATOM 11780 C CA . THR E 2 72 ? 171.14900 183.13400 229.67600 1.000 161.11000 72 THR b CA 1
ATOM 11781 C C . THR E 2 72 ? 171.73800 183.11900 231.07600 1.000 161.11000 72 THR b C 1
ATOM 11782 O O . THR E 2 72 ? 171.46500 182.20200 231.85600 1.000 161.11000 72 THR b O 1
ATOM 11786 N N . SER E 2 73 ? 172.54800 184.12700 231.38700 1.000 167.29000 73 SER b N 1
ATOM 11787 C CA . SER E 2 73 ? 173.15400 184.23200 232.70400 1.000 167.29000 73 SER b CA 1
ATOM 11788 C C . SER E 2 73 ? 172.11700 184.67100 233.72700 1.000 167.29000 73 SER b C 1
ATOM 11789 O O . SER E 2 73 ? 171.13200 185.33400 233.39000 1.000 167.29000 73 SER b O 1
ATOM 11792 N N . THR E 2 74 ? 172.34300 184.29900 234.98300 1.000 166.81000 74 THR b N 1
ATOM 11793 C CA . THR E 2 74 ? 171.39200 184.56700 236.04900 1.000 166.81000 74 THR b CA 1
ATOM 11794 C C . THR E 2 74 ? 172.11300 185.15500 237.24900 1.000 166.81000 74 THR b C 1
ATOM 11795 O O . THR E 2 74 ? 173.34400 185.21900 237.27500 1.000 166.81000 74 THR b O 1
ATOM 11799 N N . TYR E 2 75 ? 171.33700 185.60500 238.22700 1.000 156.39000 75 TYR b N 1
ATOM 11800 C CA . TYR E 2 75 ? 171.89900 186.06800 239.48400 1.000 156.39000 75 TYR b CA 1
ATOM 11801 C C . TYR E 2 75 ? 171.36200 185.22800 240.63500 1.000 156.39000 75 TYR b C 1
ATOM 11802 O O . TYR E 2 75 ? 170.20900 184.79200 240.62800 1.000 156.39000 75 TYR b O 1
ATOM 11811 N N . VAL E 2 76 ? 172.20900 185.00600 241.63400 1.000 152.00000 76 VAL b N 1
ATOM 11812 C CA . VAL E 2 76 ? 171.91100 184.06900 242.70900 1.000 152.00000 76 VAL b CA 1
ATOM 11813 C C . VAL E 2 76 ? 171.78000 184.82700 244.02100 1.000 152.00000 76 VAL b C 1
ATOM 11814 O O . VAL E 2 76 ? 172.35900 185.90300 244.20000 1.000 152.00000 76 VAL b O 1
ATOM 11818 N N . THR E 2 77 ? 171.00000 184.26000 244.94000 1.000 152.74000 77 THR b N 1
ATOM 11819 C CA . THR E 2 77 ? 170.65400 184.93100 246.19200 1.000 152.74000 77 THR b CA 1
ATOM 11820 C C . THR E 2 77 ? 170.67600 183.96100 247.37200 1.000 152.74000 77 THR b C 1
ATOM 11821 O O . THR E 2 77 ? 169.78300 183.96300 248.21900 1.000 152.74000 77 THR b O 1
ATOM 11825 N N . TYR E 2 78 ? 171.69800 183.11600 247.45000 1.000 145.02000 78 TYR b N 1
ATOM 11826 C CA . TYR E 2 78 ? 171.80300 182.24900 248.61400 1.000 145.02000 78 TYR b CA 1
ATOM 11827 C C . TYR E 2 78 ? 172.28800 183.02900 249.83100 1.000 145.02000 78 TYR b C 1
ATOM 11828 O O . TYR E 2 78 ? 172.93000 184.07600 249.72300 1.000 145.02000 78 TYR b O 1
ATOM 11837 N N . GLY E 2 79 ? 171.97400 182.49000 251.00900 1.000 136.07000 79 GLY b N 1
ATOM 11838 C CA . GLY E 2 79 ? 172.46800 183.00800 252.26200 1.000 136.07000 79 GLY b CA 1
ATOM 11839 C C . GLY E 2 79 ? 173.36400 181.99600 252.95400 1.000 136.07000 79 GLY b C 1
ATOM 11840 O O . GLY E 2 79 ? 173.82000 181.01700 252.35700 1.000 136.07000 79 GLY b O 1
ATOM 11841 N N . ARG E 2 80 ? 173.60200 182.25100 254.23800 1.000 128.25000 80 ARG b N 1
ATOM 11842 C CA . ARG E 2 80 ? 174.54000 181.46100 255.02800 1.000 128.25000 80 ARG b CA 1
ATOM 11843 C C . ARG E 2 80 ? 173.86400 180.96400 256.30600 1.000 128.25000 80 ARG b C 1
ATOM 11844 O O . ARG E 2 80 ? 174.39500 181.08000 257.40900 1.000 128.25000 80 ARG b O 1
ATOM 11852 N N . CYS E 2 81 ? 172.66900 180.40300 256.15500 1.000 136.06000 81 CYS b N 1
ATOM 11853 C CA . CYS E 2 81 ? 171.96300 179.81300 257.29200 1.000 136.06000 81 CYS b CA 1
ATOM 11854 C C . CYS E 2 81 ? 172.45700 178.39900 257.57800 1.000 136.06000 81 CYS b C 1
ATOM 11855 O O . CYS E 2 81 ? 171.68500 177.44600 257.64700 1.000 136.06000 81 CYS b O 1
ATOM 11858 N N . LYS E 2 82 ? 173.77000 178.25800 257.75500 1.000 128.15000 82 LYS b N 1
ATOM 11859 C CA . LYS E 2 82 ? 174.32800 176.95000 258.06900 1.000 128.15000 82 LYS b CA 1
ATOM 11860 C C . LYS E 2 82 ? 173.98700 176.53000 259.48900 1.000 128.15000 82 LYS b C 1
ATOM 11861 O O . LYS E 2 82 ? 174.26800 175.39200 259.88000 1.000 128.15000 82 LYS b O 1
ATOM 11867 N N . ASN E 2 83 ? 173.38900 177.43400 260.26500 1.000 121.15000 83 ASN b N 1
ATOM 11868 C CA . ASN E 2 83 ? 173.08800 177.25200 261.68700 1.000 121.15000 83 ASN b CA 1
ATOM 11869 C C . ASN E 2 83 ? 174.19800 176.53200 262.44700 1.000 121.15000 83 ASN b C 1
ATOM 11870 O O . ASN E 2 83 ? 174.89100 177.13500 263.26600 1.000 121.15000 83 ASN b O 1
ATOM 11875 N N . ARG E 2 88 ? 182.40300 182.38000 260.18100 1.000 114.55000 88 ARG b N 1
ATOM 11876 C CA . ARG E 2 88 ? 182.60600 182.99500 258.87400 1.000 114.55000 88 ARG b CA 1
ATOM 11877 C C . ARG E 2 88 ? 183.57400 184.16000 258.96900 1.000 114.55000 88 ARG b C 1
ATOM 11878 O O . ARG E 2 88 ? 183.55600 185.05900 258.13400 1.000 114.55000 88 ARG b O 1
ATOM 11886 N N . SER E 2 89 ? 184.42100 184.13900 259.99800 1.000 109.87000 89 SER b N 1
ATOM 11887 C CA . SER E 2 89 ? 185.37000 185.22300 260.24400 1.000 109.87000 89 SER b CA 1
ATOM 11888 C C . SER E 2 89 ? 186.68800 184.91000 259.54000 1.000 109.87000 89 SER b C 1
ATOM 11889 O O . SER E 2 89 ? 187.73000 184.68400 260.15900 1.000 109.87000 89 SER b O 1
ATOM 11892 N N . ARG E 2 90 ? 186.63400 184.90600 258.21300 1.000 106.32000 90 ARG b N 1
ATOM 11893 C CA . ARG E 2 90 ? 187.83400 184.79200 257.40100 1.000 106.32000 90 ARG b CA 1
ATOM 11894 C C . ARG E 2 90 ? 188.74400 185.98900 257.62700 1.000 106.32000 90 ARG b C 1
ATOM 11895 O O . ARG E 2 90 ? 188.27700 187.12100 257.78800 1.000 106.32000 90 ARG b O 1
ATOM 11903 N N . SER E 2 91 ? 190.05100 185.72300 257.64500 1.000 101.70000 91 SER b N 1
ATOM 11904 C CA . SER E 2 91 ? 191.07800 186.76100 257.73800 1.000 101.70000 91 SER b CA 1
ATOM 11905 C C . SER E 2 91 ? 190.91000 187.60300 259.00100 1.000 101.70000 91 SER b C 1
ATOM 11906 O O . SER E 2 91 ? 190.72300 188.81900 258.94700 1.000 101.70000 91 SER b O 1
ATOM 11909 N N . LYS E 2 92 ? 190.96500 186.94000 260.15000 1.000 82.39000 92 LYS b N 1
ATOM 11910 C CA . LYS E 2 92 ? 190.92100 187.65300 261.41600 1.000 82.39000 92 LYS b CA 1
ATOM 11911 C C . LYS E 2 92 ? 192.20000 188.45300 261.62200 1.000 82.39000 92 LYS b C 1
ATOM 11912 O O . LYS E 2 92 ? 193.30700 187.93500 261.45900 1.000 82.39000 92 LYS b O 1
ATOM 11918 N N . ARG E 2 93 ? 192.04300 189.73300 261.97100 1.000 71.66000 93 ARG b N 1
ATOM 11919 C CA . ARG E 2 93 ? 193.19100 190.58800 262.27400 1.000 71.66000 93 ARG b CA 1
ATOM 11920 C C . ARG E 2 93 ? 192.72500 191.65400 263.26600 1.000 71.66000 93 ARG b C 1
ATOM 11921 O O . ARG E 2 93 ? 192.18100 192.68400 262.85900 1.000 71.66000 93 ARG b O 1
ATOM 11929 N N . ALA E 2 94 ? 192.95200 191.40400 264.54900 1.000 58.22000 94 ALA b N 1
ATOM 11930 C CA . ALA E 2 94 ? 192.47900 192.31700 265.58000 1.000 58.22000 94 ALA b CA 1
ATOM 11931 C C . ALA E 2 94 ? 193.08900 193.69600 265.39700 1.000 58.22000 94 ALA b C 1
ATOM 11932 O O . ALA E 2 94 ? 194.27400 193.82400 265.07900 1.000 58.22000 94 ALA b O 1
ATOM 11934 N N . ILE E 2 95 ? 192.27200 194.73100 265.58200 1.000 45.67000 95 ILE b N 1
ATOM 11935 C CA . ILE E 2 95 ? 192.78400 196.08900 265.49700 1.000 45.67000 95 ILE b CA 1
ATOM 11936 C C . ILE E 2 95 ? 193.58000 196.41100 266.74400 1.000 45.67000 95 ILE b C 1
ATOM 11937 O O . ILE E 2 95 ? 193.01500 196.67900 267.81000 1.000 45.67000 95 ILE b O 1
ATOM 11942 N N . THR E 2 96 ? 194.89700 196.40100 266.61500 1.000 39.06000 96 THR b N 1
ATOM 11943 C CA . THR E 2 96 ? 195.73600 196.81300 267.72200 1.000 39.06000 96 THR b CA 1
ATOM 11944 C C . THR E 2 96 ? 195.43200 198.25700 268.07300 1.000 39.06000 96 THR b C 1
ATOM 11945 O O . THR E 2 96 ? 194.96300 199.02800 267.23700 1.000 39.06000 96 THR b O 1
ATOM 11949 N N . ILE E 2 97 ? 195.68300 198.61400 269.32300 1.000 33.29000 97 ILE b N 1
ATOM 11950 C CA . ILE E 2 97 ? 195.24200 199.88200 269.87800 1.000 33.29000 97 ILE b CA 1
ATOM 11951 C C . ILE E 2 97 ? 196.36200 200.44000 270.73600 1.000 33.29000 97 ILE b C 1
ATOM 11952 O O . ILE E 2 97 ? 197.19700 199.69700 271.25700 1.000 33.29000 97 ILE b O 1
ATOM 11957 N N . ALA E 2 98 ? 196.38100 201.75500 270.87900 1.000 30.49000 98 ALA b N 1
ATOM 11958 C CA . ALA E 2 98 ? 197.30500 202.37000 271.80400 1.000 30.49000 98 ALA b CA 1
ATOM 11959 C C . ALA E 2 98 ? 197.02100 201.89200 273.22500 1.000 30.49000 98 ALA b C 1
ATOM 11960 O O . ALA E 2 98 ? 195.86400 201.75200 273.62200 1.000 30.49000 98 ALA b O 1
ATOM 11962 N N . PRO E 2 99 ? 198.05900 201.62100 274.00500 1.000 30.67000 99 PRO b N 1
ATOM 11963 C CA . PRO E 2 99 ? 197.84300 201.27500 275.40900 1.000 30.67000 99 PRO b CA 1
ATOM 11964 C C . PRO E 2 99 ? 197.51400 202.52200 276.20100 1.000 30.67000 99 PRO b C 1
ATOM 11965 O O . PRO E 2 99 ? 198.08900 203.58700 275.97500 1.000 30.67000 99 PRO b O 1
ATOM 11969 N N . HIS E 2 100 ? 196.58500 202.38500 277.14200 1.000 34.17000 100 HIS b N 1
ATOM 11970 C CA . HIS E 2 100 ? 196.02300 203.58400 277.74800 1.000 34.17000 100 HIS b CA 1
ATOM 11971 C C . HIS E 2 100 ? 197.02900 204.32300 278.61100 1.000 34.17000 100 HIS b C 1
ATOM 11972 O O . HIS E 2 100 ? 197.31300 205.49600 278.36100 1.000 34.17000 100 HIS b O 1
ATOM 11979 N N . GLY E 2 101 ? 197.56600 203.66000 279.63200 1.000 37.16000 101 GLY b N 1
ATOM 11980 C CA . GLY E 2 101 ? 198.32500 204.36600 280.64800 1.000 37.16000 101 GLY b CA 1
ATOM 11981 C C . GLY E 2 101 ? 199.46200 205.18900 280.08700 1.000 37.16000 101 GLY b C 1
ATOM 11982 O O . GLY E 2 101 ? 199.82500 206.22000 280.65500 1.000 37.16000 101 GLY b O 1
ATOM 11983 N N . GLU E 2 102 ? 200.02600 204.76600 278.96600 1.000 37.71000 102 GLU b N 1
ATOM 11984 C CA . GLU E 2 102 ? 201.09900 205.52800 278.35800 1.000 37.71000 102 GLU b CA 1
ATOM 11985 C C . GLU E 2 102 ? 200.60200 206.73900 277.58300 1.000 37.71000 102 GLU b C 1
ATOM 11986 O O . GLU E 2 102 ? 201.42500 207.57000 277.19200 1.000 37.71000 102 GLU b O 1
ATOM 11988 N N . ALA E 2 103 ? 199.29700 206.85500 277.32700 1.000 36.94000 103 ALA b N 1
ATOM 11989 C CA . ALA E 2 103 ? 198.80000 208.01600 276.59400 1.000 36.94000 103 ALA b CA 1
ATOM 11990 C C . ALA E 2 103 ? 199.00600 209.29500 277.38700 1.000 36.94000 103 ALA b C 1
ATOM 11991 O O . ALA E 2 103 ? 199.45100 210.31400 276.84000 1.000 36.94000 103 ALA b O 1
ATOM 11993 N N . GLY E 2 104 ? 198.70000 209.25500 278.68300 1.000 38.72000 104 GLY b N 1
ATOM 11994 C CA . GLY E 2 104 ? 198.85900 210.43300 279.51300 1.000 38.72000 104 GLY b CA 1
ATOM 11995 C C . GLY E 2 104 ? 200.29800 210.88400 279.61400 1.000 38.72000 104 GLY b C 1
ATOM 11996 O O . GLY E 2 104 ? 200.57500 212.00000 280.05800 1.000 38.72000 104 GLY b O 1
ATOM 11997 N N . LEU E 2 105 ? 201.23000 210.02500 279.21600 1.000 38.29000 105 LEU b N 1
ATOM 11998 C CA . LEU E 2 105 ? 202.62500 210.42500 279.13000 1.000 38.29000 105 LEU b CA 1
ATOM 11999 C C . LEU E 2 105 ? 202.96800 210.91100 277.73100 1.000 38.29000 105 LEU b C 1
ATOM 12000 O O . LEU E 2 105 ? 203.61400 211.95400 277.56500 1.000 38.29000 105 LEU b O 1
ATOM 12005 N N . ARG E 2 106 ? 202.53800 210.16900 276.71500 1.000 33.85000 106 ARG b N 1
ATOM 12006 C CA . ARG E 2 106 ? 202.95800 210.47800 275.35900 1.000 33.85000 106 ARG b CA 1
ATOM 12007 C C . ARG E 2 106 ? 202.42100 211.82200 274.90500 1.000 33.85000 106 ARG b C 1
ATOM 12008 O O . ARG E 2 106 ? 203.16900 212.63200 274.35100 1.000 33.85000 106 ARG b O 1
ATOM 12016 N N . VAL E 2 107 ? 201.13700 212.09100 275.13100 1.000 39.42000 107 VAL b N 1
ATOM 12017 C CA . VAL E 2 107 ? 200.63300 213.38800 274.70000 1.000 39.42000 107 VAL b CA 1
ATOM 12018 C C . VAL E 2 107 ? 201.36900 214.50300 275.42500 1.000 39.42000 107 VAL b C 1
ATOM 12019 O O . VAL E 2 107 ? 201.75600 215.50500 274.81600 1.000 39.42000 107 VAL b O 1
ATOM 12023 N N . GLY E 2 108 ? 201.61400 214.33300 276.72300 1.000 42.98000 108 GLY b N 1
ATOM 12024 C CA . GLY E 2 108 ? 202.33100 215.34400 277.47100 1.000 42.98000 108 GLY b CA 1
ATOM 12025 C C . GLY E 2 108 ? 203.76300 215.50900 277.03300 1.000 42.98000 108 GLY b C 1
ATOM 12026 O O . GLY E 2 108 ? 204.39000 216.51900 277.36400 1.000 42.98000 108 GLY b O 1
ATOM 12027 N N . SER E 2 109 ? 204.30100 214.52800 276.31300 1.000 44.11000 109 SER b N 1
ATOM 12028 C CA . SER E 2 109 ? 205.67300 214.65100 275.83100 1.000 44.11000 109 SER b CA 1
ATOM 12029 C C . SER E 2 109 ? 205.83400 215.82300 274.86600 1.000 44.11000 109 SER b C 1
ATOM 12030 O O . SER E 2 109 ? 206.82100 216.56100 274.94600 1.000 44.11000 109 SER b O 1
ATOM 12033 N N . THR E 2 110 ? 204.88000 216.01500 273.94900 1.000 49.18000 110 THR b N 1
ATOM 12034 C CA . THR E 2 110 ? 205.10400 216.94500 272.84400 1.000 49.18000 110 THR b CA 1
ATOM 12035 C C . THR E 2 110 ? 205.02400 218.40000 273.28800 1.000 49.18000 110 THR b C 1
ATOM 12036 O O . THR E 2 110 ? 205.84200 219.22200 272.86500 1.000 49.18000 110 THR b O 1
ATOM 12040 N N . LYS E 2 111 ? 204.04400 218.74800 274.11600 1.000 56.46000 111 LYS b N 1
ATOM 12041 C CA . LYS E 2 111 ? 203.88800 220.13600 274.53200 1.000 56.46000 111 LYS b CA 1
ATOM 12042 C C . LYS E 2 111 ? 205.13800 220.61400 275.25700 1.000 56.46000 111 LYS b C 1
ATOM 12043 O O . LYS E 2 111 ? 205.94000 219.80700 275.73100 1.000 56.46000 111 LYS b O 1
ATOM 12049 N N . HIS E 2 112 ? 205.31200 221.93100 275.34600 1.000 73.84000 112 HIS b N 1
ATOM 12050 C CA . HIS E 2 112 ? 206.46700 222.49300 276.03500 1.000 73.84000 112 HIS b CA 1
ATOM 12051 C C . HIS E 2 112 ? 205.98400 223.53200 277.03100 1.000 73.84000 112 HIS b C 1
ATOM 12052 O O . HIS E 2 112 ? 205.02800 224.26300 276.75500 1.000 73.84000 112 HIS b O 1
ATOM 12059 N N . TRP E 2 113 ? 206.63700 223.58600 278.18600 1.000 75.71000 113 TRP b N 1
ATOM 12060 C CA . TRP E 2 113 ? 206.58300 224.66600 279.16300 1.000 75.71000 113 TRP b CA 1
ATOM 12061 C C . TRP E 2 113 ? 205.18300 224.87000 279.71900 1.000 75.71000 113 TRP b C 1
ATOM 12062 O O . TRP E 2 113 ? 204.98400 225.78200 280.52900 1.000 75.71000 113 TRP b O 1
ATOM 12073 N N . THR E 2 114 ? 204.20600 224.07300 279.30000 1.000 83.23000 114 THR b N 1
ATOM 12074 C CA . THR E 2 114 ? 202.95700 223.94400 280.02600 1.000 83.23000 114 THR b CA 1
ATOM 12075 C C . THR E 2 114 ? 203.04200 222.84500 281.06900 1.000 83.23000 114 THR b C 1
ATOM 12076 O O . THR E 2 114 ? 202.33000 222.89700 282.07800 1.000 83.23000 114 THR b O 1
ATOM 12080 N N . SER E 2 115 ? 203.91500 221.86700 280.85100 1.000 85.64000 115 SER b N 1
ATOM 12081 C CA . SER E 2 115 ? 204.29200 220.90800 281.87500 1.000 85.64000 115 SER b CA 1
ATOM 12082 C C . SER E 2 115 ? 205.54300 221.34800 282.62200 1.000 85.64000 115 SER b C 1
ATOM 12083 O O . SER E 2 115 ? 206.11600 220.55300 283.37300 1.000 85.64000 115 SER b O 1
ATOM 12086 N N . ARG E 2 116 ? 205.99200 222.58800 282.41800 1.000 88.09000 116 ARG b N 1
ATOM 12087 C CA . ARG E 2 116 ? 207.11000 223.09600 283.20300 1.000 88.09000 116 ARG b CA 1
ATOM 12088 C C . ARG E 2 116 ? 206.74800 223.17100 284.67800 1.000 88.09000 116 ARG b C 1
ATOM 12089 O O . ARG E 2 116 ? 207.48300 222.65700 285.52800 1.000 88.09000 116 ARG b O 1
ATOM 12097 N N . ALA E 2 117 ? 205.61300 223.79300 284.99800 1.000 92.80000 117 ALA b N 1
ATOM 12098 C CA . ALA E 2 117 ? 205.12200 223.89000 286.37200 1.000 92.80000 117 ALA b CA 1
ATOM 12099 C C . ALA E 2 117 ? 206.20000 224.43500 287.30700 1.000 92.80000 117 ALA b C 1
ATOM 12100 O O . ALA E 2 117 ? 206.67700 223.75400 288.21800 1.000 92.80000 117 ALA b O 1
ATOM 12102 N N . THR E 2 118 ? 206.57900 225.68900 287.07500 1.000 91.85000 118 THR b N 1
ATOM 12103 C CA . THR E 2 118 ? 207.68800 226.27600 287.82200 1.000 91.85000 118 THR b CA 1
ATOM 12104 C C . THR E 2 118 ? 207.46400 226.45200 289.32400 1.000 91.85000 118 THR b C 1
ATOM 12105 O O . THR E 2 118 ? 208.47200 226.49400 290.05000 1.000 91.85000 118 THR b O 1
ATOM 12109 N N . PRO E 2 119 ? 206.24200 226.60200 289.86000 1.000 89.23000 119 PRO b N 1
ATOM 12110 C CA . PRO E 2 119 ? 206.14900 226.83300 291.31400 1.000 89.23000 119 PRO b CA 1
ATOM 12111 C C . PRO E 2 119 ? 206.77700 225.73000 292.13900 1.000 89.23000 119 PRO b C 1
ATOM 12112 O O . PRO E 2 119 ? 207.43500 226.00900 293.14700 1.000 89.23000 119 PRO b O 1
ATOM 12116 N N . GLN E 2 120 ? 206.59700 224.47700 291.73800 1.000 82.94000 120 GLN b N 1
ATOM 12117 C CA . GLN E 2 120 ? 207.15400 223.35100 292.46800 1.000 82.94000 120 GLN b CA 1
ATOM 12118 C C . GLN E 2 120 ? 208.12000 222.52800 291.63500 1.000 82.94000 120 GLN b C 1
ATOM 12119 O O . GLN E 2 120 ? 209.25800 222.30400 292.05400 1.000 82.94000 120 GLN b O 1
ATOM 12125 N N . ARG E 2 121 ? 207.69800 222.09700 290.44400 1.000 81.61000 121 ARG b N 1
ATOM 12126 C CA . ARG E 2 121 ? 208.40800 221.03000 289.75200 1.000 81.61000 121 ARG b CA 1
ATOM 12127 C C . ARG E 2 121 ? 209.85100 221.40500 289.45400 1.000 81.61000 121 ARG b C 1
ATOM 12128 O O . ARG E 2 121 ? 210.74800 220.56300 289.58000 1.000 81.61000 121 ARG b O 1
ATOM 12136 N N . TYR E 2 122 ? 210.10600 222.65800 289.08100 1.000 80.65000 122 TYR b N 1
ATOM 12137 C CA . TYR E 2 122 ? 211.48900 223.07100 288.88500 1.000 80.65000 122 TYR b CA 1
ATOM 12138 C C . TYR E 2 122 ? 212.27100 222.99600 290.18700 1.000 80.65000 122 TYR b C 1
ATOM 12139 O O . TYR E 2 122 ? 213.46100 222.66900 290.18700 1.000 80.65000 122 TYR b O 1
ATOM 12148 N N . LEU E 2 123 ? 211.62400 223.29400 291.31200 1.000 75.24000 123 LEU b N 1
ATOM 12149 C CA . LEU E 2 123 ? 212.31200 223.13600 292.58600 1.000 75.24000 123 LEU b CA 1
ATOM 12150 C C . LEU E 2 123 ? 212.63000 221.67600 292.87300 1.000 75.24000 123 LEU b C 1
ATOM 12151 O O . LEU E 2 123 ? 213.70800 221.37000 293.39900 1.000 75.24000 123 LEU b O 1
ATOM 12156 N N . MET E 2 124 ? 211.70900 220.76500 292.55300 1.000 73.55000 124 MET b N 1
ATOM 12157 C CA . MET E 2 124 ? 212.01800 219.34800 292.68700 1.000 73.55000 124 MET b CA 1
ATOM 12158 C C . MET E 2 124 ? 213.22000 218.98500 291.83600 1.000 73.55000 124 MET b C 1
ATOM 12159 O O . MET E 2 124 ? 214.08600 218.21900 292.26800 1.000 73.55000 124 MET b O 1
ATOM 12164 N N . ARG E 2 125 ? 213.29500 219.53500 290.62500 1.000 73.06000 125 ARG b N 1
ATOM 12165 C CA . ARG E 2 125 ? 214.47400 219.30900 289.80000 1.000 73.06000 125 ARG b CA 1
ATOM 12166 C C . ARG E 2 125 ? 215.72100 219.85500 290.47800 1.000 73.06000 125 ARG b C 1
ATOM 12167 O O . ARG E 2 125 ? 216.79300 219.24800 290.40400 1.000 73.06000 125 ARG b O 1
ATOM 12169 N N . VAL E 2 126 ? 215.59900 221.00600 291.14000 1.000 71.72000 126 VAL b N 1
ATOM 12170 C CA . VAL E 2 126 ? 216.74800 221.61300 291.81100 1.000 71.72000 126 VAL b CA 1
ATOM 12171 C C . VAL E 2 126 ? 217.27000 220.68500 292.89700 1.000 71.72000 126 VAL b C 1
ATOM 12172 O O . VAL E 2 126 ? 218.47700 220.45300 293.02300 1.000 71.72000 126 VAL b O 1
ATOM 12174 N N . GLU E 2 127 ? 216.35800 220.13800 293.69900 1.000 73.50000 127 GLU b N 1
ATOM 12175 C CA . GLU E 2 127 ? 216.78000 219.22100 294.75600 1.000 73.50000 127 GLU b CA 1
ATOM 12176 C C . GLU E 2 127 ? 217.34200 217.92600 294.17900 1.000 73.50000 127 GLU b C 1
ATOM 12177 O O . GLU E 2 127 ? 218.34300 217.39800 294.67900 1.000 73.50000 127 GLU b O 1
ATOM 12183 N N . LYS E 2 128 ? 216.71200 217.39700 293.12900 1.000 69.64000 128 LYS b N 1
ATOM 12184 C CA . LYS E 2 128 ? 217.22600 216.18300 292.50800 1.000 69.64000 128 LYS b CA 1
ATOM 12185 C C . LYS E 2 128 ? 218.63500 216.40200 291.98600 1.000 69.64000 128 LYS b C 1
ATOM 12186 O O . LYS E 2 128 ? 219.48800 215.51600 292.09300 1.000 69.64000 128 LYS b O 1
ATOM 12188 N N . TRP E 2 129 ? 218.90400 217.58300 291.43200 1.000 75.79000 129 TRP b N 1
ATOM 12189 C CA . TRP E 2 129 ? 220.25100 217.88100 290.96200 1.000 75.79000 129 TRP b CA 1
ATOM 12190 C C . TRP E 2 129 ? 221.22000 218.04900 292.12000 1.000 75.79000 129 TRP b C 1
ATOM 12191 O O . TRP E 2 129 ? 222.36300 217.58400 292.05000 1.000 75.79000 129 TRP b O 1
ATOM 12202 N N . VAL E 2 130 ? 220.79000 218.72500 293.18400 1.000 69.95000 130 VAL b N 1
ATOM 12203 C CA . VAL E 2 130 ? 221.67400 218.93400 294.32300 1.000 69.95000 130 VAL b CA 1
ATOM 12204 C C . VAL E 2 130 ? 222.09300 217.59600 294.91100 1.000 69.95000 130 VAL b C 1
ATOM 12205 O O . VAL E 2 130 ? 223.24300 217.41300 295.32600 1.000 69.95000 130 VAL b O 1
ATOM 12207 N N . LEU E 2 131 ? 221.17100 216.63700 294.94700 1.000 72.16000 131 LEU b N 1
ATOM 12208 C CA . LEU E 2 131 ? 221.52200 215.31600 295.45100 1.000 72.16000 131 LEU b CA 1
ATOM 12209 C C . LEU E 2 131 ? 222.35500 214.53400 294.44200 1.000 72.16000 131 LEU b C 1
ATOM 12210 O O . LEU E 2 131 ? 223.32800 213.87200 294.81500 1.000 72.16000 131 LEU b O 1
ATOM 12212 N N . ARG E 2 132 ? 222.00200 214.61200 293.15800 1.000 71.89000 132 ARG b N 1
ATOM 12213 C CA . ARG E 2 132 ? 222.54000 213.67200 292.17900 1.000 71.89000 132 ARG b CA 1
ATOM 12214 C C . ARG E 2 132 ? 224.02300 213.90400 291.92800 1.000 71.89000 132 ARG b C 1
ATOM 12215 O O . ARG E 2 132 ? 224.77000 212.95600 291.66600 1.000 71.89000 132 ARG b O 1
ATOM 12217 N N . HIS E 2 133 ? 224.47500 215.15500 291.99000 1.000 75.80000 133 HIS b N 1
ATOM 12218 C CA . HIS E 2 133 ? 225.87400 215.49700 291.74700 1.000 75.80000 133 HIS b CA 1
ATOM 12219 C C . HIS E 2 133 ? 226.35700 216.37600 292.89300 1.000 75.80000 133 HIS b C 1
ATOM 12220 O O . HIS E 2 133 ? 226.67300 217.55800 292.69600 1.000 75.80000 133 HIS b O 1
ATOM 12222 N N . PRO E 2 134 ? 226.45100 215.82100 294.10200 1.000 79.33000 134 PRO b N 1
ATOM 12223 C CA . PRO E 2 134 ? 226.72600 216.67400 295.26700 1.000 79.33000 134 PRO b CA 1
ATOM 12224 C C . PRO E 2 134 ? 228.10500 217.30100 295.25800 1.000 79.33000 134 PRO b C 1
ATOM 12225 O O . PRO E 2 134 ? 228.28000 218.37800 295.83400 1.000 79.33000 134 PRO b O 1
ATOM 12229 N N . LEU E 2 135 ? 229.10200 216.65100 294.65300 1.000 81.18000 135 LEU b N 1
ATOM 12230 C CA . LEU E 2 135 ? 230.44000 217.24200 294.64600 1.000 81.18000 135 LEU b CA 1
ATOM 12231 C C . LEU E 2 135 ? 230.46800 218.55600 293.88100 1.000 81.18000 135 LEU b C 1
ATOM 12232 O O . LEU E 2 135 ? 230.95000 219.56500 294.43300 1.000 81.18000 135 LEU b O 1
ATOM 12234 N N . PRO E 2 136 ? 229.99400 218.62700 292.63500 1.000 85.20000 136 PRO b N 1
ATOM 12235 C CA . PRO E 2 136 ? 229.93600 219.92800 291.96100 1.000 85.20000 136 PRO b CA 1
ATOM 12236 C C . PRO E 2 136 ? 229.07500 220.93000 292.69700 1.000 85.20000 136 PRO b C 1
ATOM 12237 O O . PRO E 2 136 ? 229.40200 222.12100 292.70400 1.000 85.20000 136 PRO b O 1
ATOM 12239 N N . ALA E 2 137 ? 227.98900 220.48100 293.32600 1.000 91.94000 137 ALA b N 1
ATOM 12240 C CA . ALA E 2 137 ? 227.13000 221.39600 294.06900 1.000 91.94000 137 ALA b CA 1
ATOM 12241 C C . ALA E 2 137 ? 227.87600 222.01600 295.24100 1.000 91.94000 137 ALA b C 1
ATOM 12242 O O . ALA E 2 137 ? 227.79000 223.22600 295.48000 1.000 91.94000 137 ALA b O 1
ATOM 12244 N N . LEU E 2 138 ? 228.60300 221.19400 295.99500 1.000 93.86000 138 LEU b N 1
ATOM 12245 C CA . LEU E 2 138 ? 229.38500 221.70900 297.10800 1.000 93.86000 138 LEU b CA 1
ATOM 12246 C C . LEU E 2 138 ? 230.45400 222.67100 296.62500 1.000 93.86000 138 LEU b C 1
ATOM 12247 O O . LEU E 2 138 ? 230.65300 223.73100 297.23000 1.000 93.86000 138 LEU b O 1
ATOM 12249 N N . VAL E 2 139 ? 231.13400 222.33000 295.52900 1.000 98.34000 139 VAL b N 1
ATOM 12250 C CA . VAL E 2 139 ? 232.13600 223.23800 294.98000 1.000 98.34000 139 VAL b CA 1
ATOM 12251 C C . VAL E 2 139 ? 231.49300 224.57100 294.62100 1.000 98.34000 139 VAL b C 1
ATOM 12252 O O . VAL E 2 139 ? 232.01500 225.64500 294.94700 1.000 98.34000 139 VAL b O 1
ATOM 12254 N N . LEU E 2 140 ? 230.33700 224.51500 293.95800 1.000 101.84000 140 LEU b N 1
ATOM 12255 C CA . LEU E 2 140 ? 229.67400 225.72800 293.50000 1.000 101.84000 140 LEU b CA 1
ATOM 12256 C C . LEU E 2 140 ? 229.23000 226.59600 294.66800 1.000 101.84000 140 LEU b C 1
ATOM 12257 O O . LEU E 2 140 ? 229.42400 227.81500 294.64600 1.000 101.84000 140 LEU b O 1
ATOM 12259 N N . VAL E 2 141 ? 228.63300 225.99300 295.69600 1.000 103.09000 141 VAL b N 1
ATOM 12260 C CA . VAL E 2 141 ? 228.13300 226.78600 296.81700 1.000 103.09000 141 VAL b CA 1
ATOM 12261 C C . VAL E 2 141 ? 229.29300 227.36800 297.61500 1.000 103.09000 141 VAL b C 1
ATOM 12262 O O . VAL E 2 141 ? 229.22900 228.50600 298.09800 1.000 103.09000 141 VAL b O 1
ATOM 12266 N N . VAL E 2 142 ? 230.37800 226.60200 297.75800 1.000 109.79000 142 VAL b N 1
ATOM 12267 C CA . VAL E 2 142 ? 231.54600 227.12900 298.44700 1.000 109.79000 142 VAL b CA 1
ATOM 12268 C C . VAL E 2 142 ? 232.11600 228.31800 297.69100 1.000 109.79000 142 VAL b C 1
ATOM 12269 O O . VAL E 2 142 ? 232.42800 229.35400 298.29200 1.000 109.79000 142 VAL b O 1
ATOM 12271 N N . LEU E 2 143 ? 232.24400 228.20200 296.36700 1.000 115.26000 143 LEU b N 1
ATOM 12272 C CA . LEU E 2 143 ? 232.73400 229.32500 295.57800 1.000 115.26000 143 LEU b CA 1
ATOM 12273 C C . LEU E 2 143 ? 231.79800 230.52000 295.68600 1.000 115.26000 143 LEU b C 1
ATOM 12274 O O . LEU E 2 143 ? 232.25300 231.66500 295.79900 1.000 115.26000 143 LEU b O 1
ATOM 12276 N N . GLY E 2 144 ? 230.48800 230.27300 295.66100 1.000 123.93000 144 GLY b N 1
ATOM 12277 C CA . GLY E 2 144 ? 229.53100 231.35900 295.75600 1.000 123.93000 144 GLY b CA 1
ATOM 12278 C C . GLY E 2 144 ? 229.60900 232.11000 297.06700 1.000 123.93000 144 GLY b C 1
ATOM 12279 O O . GLY E 2 144 ? 229.55600 233.34300 297.08200 1.000 123.93000 144 GLY b O 1
ATOM 12280 N N . TRP E 2 145 ? 229.73700 231.39100 298.18200 1.000 129.30000 145 TRP b N 1
ATOM 12281 C CA . TRP E 2 145 ? 229.89400 232.08600 299.45200 1.000 129.30000 145 TRP b CA 1
ATOM 12282 C C . TRP E 2 145 ? 231.26600 232.72700 299.58100 1.000 129.30000 145 TRP b C 1
ATOM 12283 O O . TRP E 2 145 ? 231.41300 233.70400 300.32200 1.000 129.30000 145 TRP b O 1
ATOM 12294 N N . MET E 2 146 ? 232.27000 232.19900 298.87800 1.000 129.20000 146 MET b N 1
ATOM 12295 C CA . MET E 2 146 ? 233.58500 232.82700 298.88800 1.000 129.20000 146 MET b CA 1
ATOM 12296 C C . MET E 2 146 ? 233.53300 234.23600 298.31600 1.000 129.20000 146 MET b C 1
ATOM 12297 O O . MET E 2 146 ? 234.34300 235.09000 298.69500 1.000 129.20000 146 MET b O 1
ATOM 12299 N N . MET E 2 147 ? 232.59700 234.49900 297.41200 1.000 129.65000 147 MET b N 1
ATOM 12300 C CA . MET E 2 147 ? 232.43400 235.83100 296.84500 1.000 129.65000 147 MET b CA 1
ATOM 12301 C C . MET E 2 147 ? 230.97500 236.26700 296.91100 1.000 129.65000 147 MET b C 1
ATOM 12302 O O . MET E 2 147 ? 230.27100 235.96600 297.87500 1.000 129.65000 147 MET b O 1
ATOM 12304 N N . HIS E 2 151 ? 225.76500 236.21400 299.92700 1.000 84.27000 151 HIS b N 1
ATOM 12305 C CA . HIS E 2 151 ? 224.37600 236.17300 300.36900 1.000 84.27000 151 HIS b CA 1
ATOM 12306 C C . HIS E 2 151 ? 223.54700 235.22300 299.50500 1.000 84.27000 151 HIS b C 1
ATOM 12307 O O . HIS E 2 151 ? 223.85300 234.03600 299.40300 1.000 84.27000 151 HIS b O 1
ATOM 12309 N N . GLY E 2 152 ? 222.49800 235.75700 298.87500 1.000 88.17000 152 GLY b N 1
ATOM 12310 C CA . GLY E 2 152 ? 221.64400 234.92800 298.04300 1.000 88.17000 152 GLY b CA 1
ATOM 12311 C C . GLY E 2 152 ? 222.28500 234.54300 296.72600 1.000 88.17000 152 GLY b C 1
ATOM 12312 O O . GLY E 2 152 ? 221.73200 233.73000 295.97700 1.000 88.17000 152 GLY b O 1
ATOM 12313 N N . GLN E 2 153 ? 223.44500 235.12700 296.41800 1.000 93.53000 153 GLN b N 1
ATOM 12314 C CA . GLN E 2 153 ? 224.14100 234.79100 295.18100 1.000 93.53000 153 GLN b CA 1
ATOM 12315 C C . GLN E 2 153 ? 224.44400 233.30100 295.10700 1.000 93.53000 153 GLN b C 1
ATOM 12316 O O . GLN E 2 153 ? 224.42200 232.71000 294.02200 1.000 93.53000 153 GLN b O 1
ATOM 12318 N N . ARG E 2 154 ? 224.72400 232.67400 296.25100 1.000 95.81000 154 ARG b N 1
ATOM 12319 C CA . ARG E 2 154 ? 224.97000 231.23600 296.26100 1.000 95.81000 154 ARG b CA 1
ATOM 12320 C C . ARG E 2 154 ? 223.73500 230.46700 295.81000 1.000 95.81000 154 ARG b C 1
ATOM 12321 O O . ARG E 2 154 ? 223.82700 229.53900 294.99800 1.000 95.81000 154 ARG b O 1
ATOM 12323 N N . ALA E 2 155 ? 222.56400 230.84600 296.32300 1.000 88.55000 155 ALA b N 1
ATOM 12324 C CA . ALA E 2 155 ? 221.33400 230.17700 295.91600 1.000 88.55000 155 ALA b CA 1
ATOM 12325 C C . ALA E 2 155 ? 221.03800 230.41900 294.44300 1.000 88.55000 155 ALA b C 1
ATOM 12326 O O . ALA E 2 155 ? 220.57800 229.51300 293.73500 1.000 88.55000 155 ALA b O 1
ATOM 12328 N N . MET E 2 156 ? 221.28300 231.63900 293.96600 1.000 90.48000 156 MET b N 1
ATOM 12329 C CA . MET E 2 156 ? 221.08400 231.91800 292.54900 1.000 90.48000 156 MET b CA 1
ATOM 12330 C C . MET E 2 156 ? 221.99300 231.05100 291.69000 1.000 90.48000 156 MET b C 1
ATOM 12331 O O . MET E 2 156 ? 221.55600 230.49700 290.67400 1.000 90.48000 156 MET b O 1
ATOM 12333 N N . TYR E 2 157 ? 223.25700 230.91200 292.09100 1.000 92.30000 157 TYR b N 1
ATOM 12334 C CA . TYR E 2 157 ? 224.18400 230.06400 291.35200 1.000 92.30000 157 TYR b CA 1
ATOM 12335 C C . TYR E 2 157 ? 223.73200 228.61200 291.36900 1.000 92.30000 157 TYR b C 1
ATOM 12336 O O . TYR E 2 157 ? 223.83900 227.91400 290.35600 1.000 92.30000 157 TYR b O 1
ATOM 12338 N N . ILE E 2 158 ? 223.23600 228.13900 292.51300 1.000 90.12000 158 ILE b N 1
ATOM 12339 C CA . ILE E 2 158 ? 222.77000 226.75700 292.60300 1.000 90.12000 158 ILE b CA 1
ATOM 12340 C C . ILE E 2 158 ? 221.59600 226.52800 291.66400 1.000 90.12000 158 ILE b C 1
ATOM 12341 O O . ILE E 2 158 ? 221.54300 225.52200 290.94600 1.000 90.12000 158 ILE b O 1
ATOM 12343 N N . VAL E 2 159 ? 220.63400 227.45200 291.65500 1.000 88.57000 159 VAL b N 1
ATOM 12344 C CA . VAL E 2 159 ? 219.48600 227.31400 290.76300 1.000 88.57000 159 VAL b CA 1
ATOM 12345 C C . VAL E 2 159 ? 219.94100 227.32700 289.30900 1.000 88.57000 159 VAL b C 1
ATOM 12346 O O . VAL E 2 159 ? 219.49300 226.51200 288.49100 1.000 88.57000 159 VAL b O 1
ATOM 12348 N N . LEU E 2 160 ? 220.84800 228.24400 288.96900 1.000 88.64000 160 LEU b N 1
ATOM 12349 C CA . LEU E 2 160 ? 221.33700 228.32800 287.59800 1.000 88.64000 160 LEU b CA 1
ATOM 12350 C C . LEU E 2 160 ? 222.01700 227.03200 287.17800 1.000 88.64000 160 LEU b C 1
ATOM 12351 O O . LEU E 2 160 ? 221.75800 226.50500 286.09200 1.000 88.64000 160 LEU b O 1
ATOM 12353 N N . MET E 2 161 ? 222.89100 226.50100 288.03300 1.000 93.13000 161 MET b N 1
ATOM 12354 C CA . MET E 2 161 ? 223.57500 225.25700 287.71000 1.000 93.13000 161 MET b CA 1
ATOM 12355 C C . MET E 2 161 ? 222.60600 224.09700 287.57200 1.000 93.13000 161 MET b C 1
ATOM 12356 O O . MET E 2 161 ? 222.76000 223.28100 286.65800 1.000 93.13000 161 MET b O 1
ATOM 12358 N N . LEU E 2 162 ? 221.61100 224.00600 288.45500 1.000 90.89000 162 LEU b N 1
ATOM 12359 C CA . LEU E 2 162 ? 220.58500 222.98500 288.29700 1.000 90.89000 162 LEU b CA 1
ATOM 12360 C C . LEU E 2 162 ? 219.89600 223.12700 286.95100 1.000 90.89000 162 LEU b C 1
ATOM 12361 O O . LEU E 2 162 ? 219.53700 222.13100 286.31400 1.000 90.89000 162 LEU b O 1
ATOM 12363 N N . LEU E 2 163 ? 219.70800 224.36600 286.49900 1.000 94.57000 163 LEU b N 1
ATOM 12364 C CA . LEU E 2 163 ? 219.13200 224.57600 285.17600 1.000 94.57000 163 LEU b CA 1
ATOM 12365 C C . LEU E 2 163 ? 220.08100 224.12600 284.07400 1.000 94.57000 163 LEU b C 1
ATOM 12366 O O . LEU E 2 163 ? 219.63000 223.63800 283.03100 1.000 94.57000 163 LEU b O 1
ATOM 12368 N N . VAL E 2 164 ? 221.39100 224.28400 284.28400 1.000 100.06000 164 VAL b N 1
ATOM 12369 C CA . VAL E 2 164 ? 222.36100 223.94800 283.24400 1.000 100.06000 164 VAL b CA 1
ATOM 12370 C C . VAL E 2 164 ? 222.21400 222.49200 282.84000 1.000 100.06000 164 VAL b C 1
ATOM 12371 O O . VAL E 2 164 ? 222.27500 222.14900 281.65300 1.000 100.06000 164 VAL b O 1
ATOM 12373 N N . ALA E 2 165 ? 222.01900 221.61600 283.81600 1.000 107.56000 165 ALA b N 1
ATOM 12374 C CA . ALA E 2 165 ? 221.66900 220.23500 283.54300 1.000 107.56000 165 ALA b CA 1
ATOM 12375 C C . ALA E 2 165 ? 220.22400 220.00600 283.96200 1.000 107.56000 165 ALA b C 1
ATOM 12376 O O . ALA E 2 165 ? 219.40400 220.92300 283.90100 1.000 107.56000 165 ALA b O 1
ATOM 12378 N N . ARG F 2 4 ? 180.60700 144.92200 282.75600 1.000 142.68000 4 ARG c N 1
ATOM 12379 C CA . ARG F 2 4 ? 180.89200 144.81300 284.18200 1.000 142.68000 4 ARG c CA 1
ATOM 12380 C C . ARG F 2 4 ? 180.40100 146.04500 284.93200 1.000 142.68000 4 ARG c C 1
ATOM 12381 O O . ARG F 2 4 ? 181.09600 147.05600 285.01000 1.000 142.68000 4 ARG c O 1
ATOM 12383 N N . THR F 2 5 ? 179.20000 145.95000 285.48900 1.000 143.54000 5 THR c N 1
ATOM 12384 C CA . THR F 2 5 ? 178.56400 147.04900 286.20900 1.000 143.54000 5 THR c CA 1
ATOM 12385 C C . THR F 2 5 ? 178.88100 146.90400 287.69200 1.000 143.54000 5 THR c C 1
ATOM 12386 O O . THR F 2 5 ? 178.49600 145.91800 288.32600 1.000 143.54000 5 THR c O 1
ATOM 12390 N N . VAL F 2 6 ? 179.58800 147.88700 288.23900 1.000 140.32000 6 VAL c N 1
ATOM 12391 C CA . VAL F 2 6 ? 179.90800 147.92500 289.65800 1.000 140.32000 6 VAL c CA 1
ATOM 12392 C C . VAL F 2 6 ? 179.74100 149.35100 290.15600 1.000 140.32000 6 VAL c C 1
ATOM 12393 O O . VAL F 2 6 ? 179.80800 150.31100 289.38200 1.000 140.32000 6 VAL c O 1
ATOM 12395 N N . GLY F 2 7 ? 179.52200 149.48400 291.45900 1.000 145.66000 7 GLY c N 1
ATOM 12396 C CA . GLY F 2 7 ? 179.39000 150.79300 292.07600 1.000 145.66000 7 GLY c CA 1
ATOM 12397 C C . GLY F 2 7 ? 178.28400 151.64700 291.49500 1.000 145.66000 7 GLY c C 1
ATOM 12398 O O . GLY F 2 7 ? 178.47100 152.85700 291.31700 1.000 145.66000 7 GLY c O 1
ATOM 12399 N N . ASP F 2 8 ? 177.13800 151.04100 291.18300 1.000 149.73000 8 ASP c N 1
ATOM 12400 C CA . ASP F 2 8 ? 175.99200 151.72800 290.59000 1.000 149.73000 8 ASP c CA 1
ATOM 12401 C C . ASP F 2 8 ? 176.33800 152.39400 289.26400 1.000 149.73000 8 ASP c C 1
ATOM 12402 O O . ASP F 2 8 ? 175.65700 153.33400 288.84100 1.000 149.73000 8 ASP c O 1
ATOM 12404 N N . LEU F 2 9 ? 177.38900 151.92700 288.59600 1.000 149.76000 9 LEU c N 1
ATOM 12405 C CA . LEU F 2 9 ? 177.79800 152.46000 287.30500 1.000 149.76000 9 LEU c CA 1
ATOM 12406 C C . LEU F 2 9 ? 178.08100 151.30300 286.36400 1.000 149.76000 9 LEU c C 1
ATOM 12407 O O . LEU F 2 9 ? 178.70600 150.31500 286.76200 1.000 149.76000 9 LEU c O 1
ATOM 12412 N N . THR F 2 10 ? 177.62900 151.43000 285.12200 1.000 153.60000 10 THR c N 1
ATOM 12413 C CA . THR F 2 10 ? 177.79000 150.37800 284.12900 1.000 153.60000 10 THR c CA 1
ATOM 12414 C C . THR F 2 10 ? 179.09500 150.59000 283.37300 1.000 153.60000 10 THR c C 1
ATOM 12415 O O . THR F 2 10 ? 179.27700 151.61700 282.70800 1.000 153.60000 10 THR c O 1
ATOM 12419 N N . TRP F 2 11 ? 179.99600 149.62000 283.47600 1.000 151.08000 11 TRP c N 1
ATOM 12420 C CA . TRP F 2 11 ? 181.25900 149.62900 282.75800 1.000 151.08000 11 TRP c CA 1
ATOM 12421 C C . TRP F 2 11 ? 181.33000 148.41300 281.84900 1.000 151.08000 11 TRP c C 1
ATOM 12422 O O . TRP F 2 11 ? 180.79400 147.34900 282.17500 1.000 151.08000 11 TRP c O 1
ATOM 12433 N N . LEU F 2 12 ? 181.98000 148.57800 280.70500 1.000 146.36000 12 LEU c N 1
ATOM 12434 C CA . LEU F 2 12 ? 182.14900 147.48700 279.76300 1.000 146.36000 12 LEU c CA 1
ATOM 12435 C C . LEU F 2 12 ? 183.44400 147.69000 278.99400 1.000 146.36000 12 LEU c C 1
ATOM 12436 O O . LEU F 2 12 ? 183.75300 148.79500 278.54000 1.000 146.36000 12 LEU c O 1
ATOM 12441 N N . ASN F 2 13 ? 184.21000 146.60700 278.87000 1.000 147.50000 13 ASN c N 1
ATOM 12442 C CA . ASN F 2 13 ? 185.50800 146.63900 278.20200 1.000 147.50000 13 ASN c CA 1
ATOM 12443 C C . ASN F 2 13 ? 185.27000 146.70700 276.69700 1.000 147.50000 13 ASN c C 1
ATOM 12444 O O . ASN F 2 13 ? 185.39000 145.72500 275.96100 1.000 147.50000 13 ASN c O 1
ATOM 12449 N N . VAL F 2 14 ? 184.91400 147.90700 276.23800 1.000 149.92000 14 VAL c N 1
ATOM 12450 C CA . VAL F 2 14 ? 184.74700 148.13900 274.81100 1.000 149.92000 14 VAL c CA 1
ATOM 12451 C C . VAL F 2 14 ? 186.08300 147.95900 274.10300 1.000 149.92000 14 VAL c C 1
ATOM 12452 O O . VAL F 2 14 ? 187.15700 148.02900 274.71600 1.000 149.92000 14 VAL c O 1
ATOM 12456 N N . SER F 2 15 ? 186.01900 147.71800 272.79800 1.000 146.71000 15 SER c N 1
ATOM 12457 C CA . SER F 2 15 ? 187.21300 147.52200 271.99200 1.000 146.71000 15 SER c CA 1
ATOM 12458 C C . SER F 2 15 ? 187.01100 148.22600 270.65900 1.000 146.71000 15 SER c C 1
ATOM 12459 O O . SER F 2 15 ? 186.03700 148.95500 270.45900 1.000 146.71000 15 SER c O 1
ATOM 12462 N N . THR F 2 16 ? 187.95100 148.00800 269.74000 1.000 147.79000 16 THR c N 1
ATOM 12463 C CA . THR F 2 16 ? 187.81300 148.57200 268.40400 1.000 147.79000 16 THR c CA 1
ATOM 12464 C C . THR F 2 16 ? 186.63800 147.96800 267.64800 1.000 147.79000 16 THR c C 1
ATOM 12465 O O . THR F 2 16 ? 186.14700 148.58000 266.69400 1.000 147.79000 16 THR c O 1
ATOM 12467 N N . THR F 2 17 ? 186.17900 146.78400 268.05200 1.000 147.54000 17 THR c N 1
ATOM 12468 C CA . THR F 2 17 ? 185.12100 146.10400 267.31500 1.000 147.54000 17 THR c CA 1
ATOM 12469 C C . THR F 2 17 ? 183.77400 146.79600 267.47600 1.000 147.54000 17 THR c C 1
ATOM 12470 O O . THR F 2 17 ? 183.06900 147.02300 266.48600 1.000 147.54000 17 THR c O 1
ATOM 12472 N N . ASP F 2 18 ? 183.40500 147.15000 268.70500 1.000 148.60000 18 ASP c N 1
ATOM 12473 C CA . ASP F 2 18 ? 182.04200 147.58200 268.98400 1.000 148.60000 18 ASP c CA 1
ATOM 12474 C C . ASP F 2 18 ? 181.81700 149.07400 268.78000 1.000 148.60000 18 ASP c C 1
ATOM 12475 O O . ASP F 2 18 ? 180.70800 149.55400 269.04100 1.000 148.60000 18 ASP c O 1
ATOM 12480 N N . VAL F 2 19 ? 182.82700 149.81800 268.33000 1.000 145.86000 19 VAL c N 1
ATOM 12481 C CA . VAL F 2 19 ? 182.66300 151.25100 268.13200 1.000 145.86000 19 VAL c CA 1
ATOM 12482 C C . VAL F 2 19 ? 181.65700 151.51300 267.01800 1.000 145.86000 19 VAL c C 1
ATOM 12483 O O . VAL F 2 19 ? 181.69600 150.88300 265.95200 1.000 145.86000 19 VAL c O 1
ATOM 12487 N N . GLY F 2 20 ? 180.72500 152.42800 267.27200 1.000 143.67000 20 GLY c N 1
ATOM 12488 C CA . GLY F 2 20 ? 179.77100 152.84300 266.26300 1.000 143.67000 20 GLY c CA 1
ATOM 12489 C C . GLY F 2 20 ? 178.53700 151.98200 266.12000 1.000 143.67000 20 GLY c C 1
ATOM 12490 O O . GLY F 2 20 ? 177.75400 152.20800 265.19100 1.000 143.67000 20 GLY c O 1
ATOM 12491 N N . LYS F 2 21 ? 178.33000 151.00500 266.99900 1.000 143.77000 21 LYS c N 1
ATOM 12492 C CA . LYS F 2 21 ? 177.18100 150.11300 266.91000 1.000 143.77000 21 LYS c CA 1
ATOM 12493 C C . LYS F 2 21 ? 176.37500 150.19000 268.19600 1.000 143.77000 21 LYS c C 1
ATOM 12494 O O . LYS F 2 21 ? 176.93400 150.06900 269.29000 1.000 143.77000 21 LYS c O 1
ATOM 12500 N N . TRP F 2 22 ? 175.06600 150.39000 268.05800 1.000 146.96000 22 TRP c N 1
ATOM 12501 C CA . TRP F 2 22 ? 174.19400 150.48400 269.22100 1.000 146.96000 22 TRP c CA 1
ATOM 12502 C C . TRP F 2 22 ? 174.20500 149.18400 270.01000 1.000 146.96000 22 TRP c C 1
ATOM 12503 O O . TRP F 2 22 ? 174.11300 148.09100 269.44500 1.000 146.96000 22 TRP c O 1
ATOM 12514 N N . ILE F 2 23 ? 174.31900 149.30800 271.32900 1.000 151.46000 23 ILE c N 1
ATOM 12515 C CA . ILE F 2 23 ? 174.31900 148.16600 272.23400 1.000 151.46000 23 ILE c CA 1
ATOM 12516 C C . ILE F 2 23 ? 173.26100 148.41400 273.29700 1.000 151.46000 23 ILE c C 1
ATOM 12517 O O . ILE F 2 23 ? 173.32300 149.41900 274.01600 1.000 151.46000 23 ILE c O 1
ATOM 12522 N N . ARG F 2 24 ? 172.29900 147.50300 273.40200 1.000 153.38000 24 ARG c N 1
ATOM 12523 C CA . ARG F 2 24 ? 171.25100 147.60000 274.40800 1.000 153.38000 24 ARG c CA 1
ATOM 12524 C C . ARG F 2 24 ? 171.78000 147.04700 275.72500 1.000 153.38000 24 ARG c C 1
ATOM 12525 O O . ARG F 2 24 ? 172.23600 145.90000 275.78300 1.000 153.38000 24 ARG c O 1
ATOM 12527 N N . VAL F 2 25 ? 171.72200 147.86000 276.77300 1.000 151.69000 25 VAL c N 1
ATOM 12528 C CA . VAL F 2 25 ? 172.24800 147.46700 278.07300 1.000 151.69000 25 VAL c CA 1
ATOM 12529 C C . VAL F 2 25 ? 171.29900 147.88500 279.18900 1.000 151.69000 25 VAL c C 1
ATOM 12530 O O . VAL F 2 25 ? 170.83600 149.02200 279.22900 1.000 151.69000 25 VAL c O 1
ATOM 12534 N N . LYS F 2 31 ? 169.28300 149.76400 280.74800 1.000 148.82000 31 LYS c N 1
ATOM 12535 C CA . LYS F 2 31 ? 167.95100 149.74700 280.15500 1.000 148.82000 31 LYS c CA 1
ATOM 12536 C C . LYS F 2 31 ? 167.86800 150.67100 278.94300 1.000 148.82000 31 LYS c C 1
ATOM 12537 O O . LYS F 2 31 ? 166.89400 151.40500 278.78300 1.000 148.82000 31 LYS c O 1
ATOM 12539 N N . GLY F 2 32 ? 168.89000 150.63400 278.09200 1.000 151.13000 32 GLY c N 1
ATOM 12540 C CA . GLY F 2 32 ? 168.89800 151.45800 276.89800 1.000 151.13000 32 GLY c CA 1
ATOM 12541 C C . GLY F 2 32 ? 169.89100 150.95300 275.87300 1.000 151.13000 32 GLY c C 1
ATOM 12542 O O . GLY F 2 32 ? 170.87400 150.28200 276.20300 1.000 151.13000 32 GLY c O 1
ATOM 12543 N N . GLU F 2 33 ? 169.61800 151.29200 274.61400 1.000 151.13000 33 GLU c N 1
ATOM 12544 C CA . GLU F 2 33 ? 170.50400 150.96400 273.49800 1.000 151.13000 33 GLU c CA 1
ATOM 12545 C C . GLU F 2 33 ? 171.55600 152.06000 273.41500 1.000 151.13000 33 GLU c C 1
ATOM 12546 O O . GLU F 2 33 ? 171.22800 153.24500 273.34300 1.000 151.13000 33 GLU c O 1
ATOM 12548 N N . CYS F 2 34 ? 172.82700 151.67600 273.43000 1.000 154.16000 34 CYS c N 1
ATOM 12549 C CA . CYS F 2 34 ? 173.88700 152.63900 273.66600 1.000 154.16000 34 CYS c CA 1
ATOM 12550 C C . CYS F 2 34 ? 175.06800 152.32500 272.75500 1.000 154.16000 34 CYS c C 1
ATOM 12551 O O . CYS F 2 34 ? 175.32200 151.16300 272.42800 1.000 154.16000 34 CYS c O 1
ATOM 12554 N N . PHE F 2 35 ? 175.79100 153.36400 272.33900 1.000 148.74000 35 PHE c N 1
ATOM 12555 C CA . PHE F 2 35 ? 176.84800 153.16800 271.35300 1.000 148.74000 35 PHE c CA 1
ATOM 12556 C C . PHE F 2 35 ? 177.89900 154.26100 271.48100 1.000 148.74000 35 PHE c C 1
ATOM 12557 O O . PHE F 2 35 ? 177.64700 155.33200 272.04100 1.000 148.74000 35 PHE c O 1
ATOM 12565 N N . VAL F 2 36 ? 179.08200 153.97400 270.93700 1.000 145.30000 36 VAL c N 1
ATOM 12566 C CA . VAL F 2 36 ? 180.23600 154.86100 271.01800 1.000 145.30000 36 VAL c CA 1
ATOM 12567 C C . VAL F 2 36 ? 180.89100 154.96500 269.64700 1.000 145.30000 36 VAL c C 1
ATOM 12568 O O . VAL F 2 36 ? 180.96600 153.98700 268.89600 1.000 145.30000 36 VAL c O 1
ATOM 12572 N N . THR F 2 37 ? 181.36000 156.17600 269.31400 1.000 149.41000 37 THR c N 1
ATOM 12573 C CA . THR F 2 37 ? 181.97800 156.43500 268.01600 1.000 149.41000 37 THR c CA 1
ATOM 12574 C C . THR F 2 37 ? 183.31300 157.15800 268.14700 1.000 149.41000 37 THR c C 1
ATOM 12575 O O . THR F 2 37 ? 183.68400 157.93800 267.26500 1.000 149.41000 37 THR c O 1
ATOM 12579 N N . ALA F 2 38 ? 184.04500 156.92100 269.23000 1.000 146.77000 38 ALA c N 1
ATOM 12580 C CA . ALA F 2 38 ? 185.34000 157.56300 269.38700 1.000 146.77000 38 ALA c CA 1
ATOM 12581 C C . ALA F 2 38 ? 186.35200 156.98100 268.40300 1.000 146.77000 38 ALA c C 1
ATOM 12582 O O . ALA F 2 38 ? 186.25300 155.82800 267.97400 1.000 146.77000 38 ALA c O 1
ATOM 12584 N N . THR F 2 39 ? 187.33600 157.80200 268.04000 1.000 141.59000 39 THR c N 1
ATOM 12585 C CA . THR F 2 39 ? 188.37700 157.37600 267.11300 1.000 141.59000 39 THR c CA 1
ATOM 12586 C C . THR F 2 39 ? 189.66400 156.97800 267.81700 1.000 141.59000 39 THR c C 1
ATOM 12587 O O . THR F 2 39 ? 190.40900 156.13800 267.29900 1.000 141.59000 39 THR c O 1
ATOM 12591 N N . ASP F 2 40 ? 189.94000 157.55300 268.98500 1.000 143.88000 40 ASP c N 1
ATOM 12592 C CA . ASP F 2 40 ? 191.12700 157.22100 269.76100 1.000 143.88000 40 ASP c CA 1
ATOM 12593 C C . ASP F 2 40 ? 191.03500 155.85100 270.42000 1.000 143.88000 40 ASP c C 1
ATOM 12594 O O . ASP F 2 40 ? 191.89000 155.51200 271.24500 1.000 143.88000 40 ASP c O 1
ATOM 12596 N N . VAL F 2 41 ? 190.02300 155.06100 270.07000 1.000 145.85000 41 VAL c N 1
ATOM 12597 C CA . VAL F 2 41 ? 189.76200 153.78300 270.71700 1.000 145.85000 41 VAL c CA 1
ATOM 12598 C C . VAL F 2 41 ? 190.79800 152.75400 270.29400 1.000 145.85000 41 VAL c C 1
ATOM 12599 O O . VAL F 2 41 ? 191.55400 152.96800 269.34000 1.000 145.85000 41 VAL c O 1
ATOM 12603 N N . GLY F 2 42 ? 190.83300 151.63200 271.00600 1.000 150.53000 42 GLY c N 1
ATOM 12604 C CA . GLY F 2 42 ? 191.73200 150.54300 270.68900 1.000 150.53000 42 GLY c CA 1
ATOM 12605 C C . GLY F 2 42 ? 191.46500 149.32100 271.54100 1.000 150.53000 42 GLY c C 1
ATOM 12606 O O . GLY F 2 42 ? 190.30800 148.96500 271.78300 1.000 150.53000 42 GLY c O 1
ATOM 12607 N N . THR F 2 43 ? 192.52600 148.67400 272.00700 1.000 152.89000 43 THR c N 1
ATOM 12608 C CA . THR F 2 43 ? 192.43200 147.46400 272.80900 1.000 152.89000 43 THR c CA 1
ATOM 12609 C C . THR F 2 43 ? 192.45700 147.81300 274.28900 1.000 152.89000 43 THR c C 1
ATOM 12610 O O . THR F 2 43 ? 192.65600 148.96500 274.67700 1.000 152.89000 43 THR c O 1
ATOM 12614 N N . TRP F 2 44 ? 192.24100 146.79500 275.12000 1.000 148.83000 44 TRP c N 1
ATOM 12615 C CA . TRP F 2 44 ? 192.47500 146.95400 276.54700 1.000 148.83000 44 TRP c CA 1
ATOM 12616 C C . TRP F 2 44 ? 193.92000 147.37000 276.77100 1.000 148.83000 44 TRP c C 1
ATOM 12617 O O . TRP F 2 44 ? 194.85600 146.63900 276.43500 1.000 148.83000 44 TRP c O 1
ATOM 12628 N N . CYS F 2 45 ? 194.10100 148.55500 277.33800 1.000 156.05000 45 CYS c N 1
ATOM 12629 C CA . CYS F 2 45 ? 195.40900 149.19000 277.31900 1.000 156.05000 45 CYS c CA 1
ATOM 12630 C C . CYS F 2 45 ? 195.57500 149.97100 278.61100 1.000 156.05000 45 CYS c C 1
ATOM 12631 O O . CYS F 2 45 ? 194.59900 150.41200 279.22200 1.000 156.05000 45 CYS c O 1
ATOM 12634 N N . SER F 2 46 ? 196.83100 150.13000 279.02600 1.000 149.09000 46 SER c N 1
ATOM 12635 C CA . SER F 2 46 ? 197.11000 150.88800 280.24000 1.000 149.09000 46 SER c CA 1
ATOM 12636 C C . SER F 2 46 ? 196.63800 152.32800 280.09700 1.000 149.09000 46 SER c C 1
ATOM 12637 O O . SER F 2 46 ? 196.22000 152.95800 281.07400 1.000 149.09000 46 SER c O 1
ATOM 12640 N N . ASP F 2 47 ? 196.69300 152.86600 278.88000 1.000 145.13000 47 ASP c N 1
ATOM 12641 C CA . ASP F 2 47 ? 196.08800 154.16400 278.61700 1.000 145.13000 47 ASP c CA 1
ATOM 12642 C C . ASP F 2 47 ? 194.58200 153.98900 278.49200 1.000 145.13000 47 ASP c C 1
ATOM 12643 O O . ASP F 2 47 ? 194.04800 153.89700 277.38300 1.000 145.13000 47 ASP c O 1
ATOM 12648 N N . SER F 2 48 ? 193.88900 153.93100 279.62300 1.000 144.34000 48 SER c N 1
ATOM 12649 C CA . SER F 2 48 ? 192.44700 153.75300 279.64000 1.000 144.34000 48 SER c CA 1
ATOM 12650 C C . SER F 2 48 ? 191.79600 155.02500 280.15400 1.000 144.34000 48 SER c C 1
ATOM 12651 O O . SER F 2 48 ? 192.30200 155.67600 281.07000 1.000 144.34000 48 SER c O 1
ATOM 12654 N N . VAL F 2 49 ? 190.67300 155.38100 279.54400 1.000 147.18000 49 VAL c N 1
ATOM 12655 C CA . VAL F 2 49 ? 189.97800 156.62200 279.84600 1.000 147.18000 49 VAL c CA 1
ATOM 12656 C C . VAL F 2 49 ? 188.61600 156.28400 280.42700 1.000 147.18000 49 VAL c C 1
ATOM 12657 O O . VAL F 2 49 ? 187.91200 155.40900 279.91000 1.000 147.18000 49 VAL c O 1
ATOM 12661 N N . GLY F 2 50 ? 188.26000 156.95300 281.50700 1.000 143.68000 50 GLY c N 1
ATOM 12662 C CA . GLY F 2 50 ? 186.97400 156.73700 282.14700 1.000 143.68000 50 GLY c CA 1
ATOM 12663 C C . GLY F 2 50 ? 186.09700 157.96300 282.03700 1.000 143.68000 50 GLY c C 1
ATOM 12664 O O . GLY F 2 50 ? 186.46700 159.04700 282.48100 1.000 143.68000 50 GLY c O 1
ATOM 12665 N N . TYR F 2 51 ? 184.92900 157.77900 281.43200 1.000 145.64000 51 TYR c N 1
ATOM 12666 C CA . TYR F 2 51 ? 183.93700 158.84300 281.35800 1.000 145.64000 51 TYR c CA 1
ATOM 12667 C C . TYR F 2 51 ? 182.58400 158.21600 281.04900 1.000 145.64000 51 TYR c C 1
ATOM 12668 O O . TYR F 2 51 ? 182.49900 157.10500 280.51600 1.000 145.64000 51 TYR c O 1
ATOM 12677 N N . GLU F 2 52 ? 181.52200 158.93600 281.38900 1.000 147.36000 52 GLU c N 1
ATOM 12678 C CA . GLU F 2 52 ? 180.16400 158.48500 281.14500 1.000 147.36000 52 GLU c CA 1
ATOM 12679 C C . GLU F 2 52 ? 179.79400 158.67100 279.68000 1.000 147.36000 52 GLU c C 1
ATOM 12680 O O . GLU F 2 52 ? 180.39300 159.46800 278.95600 1.000 147.36000 52 GLU c O 1
ATOM 12682 N N . CYS F 2 53 ? 178.78900 157.91900 279.25200 1.000 151.61000 53 CYS c N 1
ATOM 12683 C CA . CYS F 2 53 ? 178.15400 158.12400 277.95200 1.000 151.61000 53 CYS c CA 1
ATOM 12684 C C . CYS F 2 53 ? 176.73000 158.56800 278.23200 1.000 151.61000 53 CYS c C 1
ATOM 12685 O O . CYS F 2 53 ? 175.83800 157.72300 278.41800 1.000 151.61000 53 CYS c O 1
ATOM 12688 N N . PRO F 2 54 ? 176.46900 159.87000 278.28600 1.000 154.84000 54 PRO c N 1
ATOM 12689 C CA . PRO F 2 54 ? 175.16100 160.33900 278.75300 1.000 154.84000 54 PRO c CA 1
ATOM 12690 C C . PRO F 2 54 ? 174.04200 159.94500 277.80400 1.000 154.84000 54 PRO c C 1
ATOM 12691 O O . PRO F 2 54 ? 174.22000 159.89800 276.58400 1.000 154.84000 54 PRO c O 1
ATOM 12695 N N . GLN F 2 55 ? 172.88000 159.65700 278.38300 1.000 156.14000 55 GLN c N 1
ATOM 12696 C CA . GLN F 2 55 ? 171.69200 159.41300 277.58100 1.000 156.14000 55 GLN c CA 1
ATOM 12697 C C . GLN F 2 55 ? 171.24100 160.71000 276.92700 1.000 156.14000 55 GLN c C 1
ATOM 12698 O O . GLN F 2 55 ? 171.11600 161.74600 277.58500 1.000 156.14000 55 GLN c O 1
ATOM 12700 N N . ILE F 2 56 ? 170.99900 160.65300 275.62200 1.000 155.96000 56 ILE c N 1
ATOM 12701 C CA . ILE F 2 56 ? 170.67500 161.83500 274.83700 1.000 155.96000 56 ILE c CA 1
ATOM 12702 C C . ILE F 2 56 ? 169.28900 161.66900 274.23700 1.000 155.96000 56 ILE c C 1
ATOM 12703 O O . ILE F 2 56 ? 169.00100 160.66400 273.57800 1.000 155.96000 56 ILE c O 1
ATOM 12705 N N . ALA F 2 57 ? 168.43100 162.65800 274.47100 1.000 155.13000 57 ALA c N 1
ATOM 12706 C CA . ALA F 2 57 ? 167.12500 162.67700 273.84600 1.000 155.13000 57 ALA c CA 1
ATOM 12707 C C . ALA F 2 57 ? 167.27000 162.87500 272.34000 1.000 155.13000 57 ALA c C 1
ATOM 12708 O O . ALA F 2 57 ? 168.05900 163.70600 271.88600 1.000 155.13000 57 ALA c O 1
ATOM 12710 N N . PRO F 2 58 ? 166.51800 162.10600 271.54100 1.000 150.26000 58 PRO c N 1
ATOM 12711 C CA . PRO F 2 58 ? 166.55100 162.17500 270.07600 1.000 150.26000 58 PRO c CA 1
ATOM 12712 C C . PRO F 2 58 ? 166.30400 163.58200 269.53800 1.000 150.26000 58 PRO c C 1
ATOM 12713 O O . PRO F 2 58 ? 167.27100 164.28800 269.25000 1.000 150.26000 58 PRO c O 1
ATOM 12717 N N . LEU F 2 65 ? 179.94200 164.87800 270.45200 1.000 132.21000 65 LEU c N 1
ATOM 12718 C CA . LEU F 2 65 ? 180.54700 164.01400 271.45700 1.000 132.21000 65 LEU c CA 1
ATOM 12719 C C . LEU F 2 65 ? 180.86900 162.65500 270.85900 1.000 132.21000 65 LEU c C 1
ATOM 12720 O O . LEU F 2 65 ? 180.22100 162.21800 269.91200 1.000 132.21000 65 LEU c O 1
ATOM 12725 N N . ASP F 2 66 ? 181.88200 161.98900 271.41500 1.000 145.43000 66 ASP c N 1
ATOM 12726 C CA . ASP F 2 66 ? 182.29400 160.69400 270.89000 1.000 145.43000 66 ASP c CA 1
ATOM 12727 C C . ASP F 2 66 ? 181.21600 159.63700 271.05200 1.000 145.43000 66 ASP c C 1
ATOM 12728 O O . ASP F 2 66 ? 181.21100 158.65500 270.30300 1.000 145.43000 66 ASP c O 1
ATOM 12733 N N . CYS F 2 67 ? 180.31200 159.81000 272.01000 1.000 147.35000 67 CYS c N 1
ATOM 12734 C CA . CYS F 2 67 ? 179.21600 158.87400 272.18300 1.000 147.35000 67 CYS c CA 1
ATOM 12735 C C . CYS F 2 67 ? 178.07800 159.56100 272.91900 1.000 147.35000 67 CYS c C 1
ATOM 12736 O O . CYS F 2 67 ? 178.29400 160.21800 273.94200 1.000 147.35000 67 CYS c O 1
ATOM 12739 N N . TYR F 2 68 ? 176.87200 159.43200 272.37500 1.000 146.12000 68 TYR c N 1
ATOM 12740 C CA . TYR F 2 68 ? 175.66200 159.77000 273.10500 1.000 146.12000 68 TYR c CA 1
ATOM 12741 C C . TYR F 2 68 ? 174.82500 158.51200 273.24500 1.000 146.12000 68 TYR c C 1
ATOM 12742 O O . TYR F 2 68 ? 174.82600 157.64000 272.37100 1.000 146.12000 68 TYR c O 1
ATOM 12751 N N . CYS F 2 69 ? 174.12100 158.42000 274.36400 1.000 155.23000 69 CYS c N 1
ATOM 12752 C CA . CYS F 2 69 ? 173.43700 157.20100 274.74700 1.000 155.23000 69 CYS c CA 1
ATOM 12753 C C . CYS F 2 69 ? 171.93900 157.47400 274.71100 1.000 155.23000 69 CYS c C 1
ATOM 12754 O O . CYS F 2 69 ? 171.50400 158.61800 274.55300 1.000 155.23000 69 CYS c O 1
ATOM 12757 N N . ARG F 2 70 ? 171.13300 156.42000 274.83800 1.000 149.41000 70 ARG c N 1
ATOM 12758 C CA . ARG F 2 70 ? 169.69300 156.55500 274.65300 1.000 149.41000 70 ARG c CA 1
ATOM 12759 C C . ARG F 2 70 ? 168.93300 156.66600 275.96900 1.000 149.41000 70 ARG c C 1
ATOM 12760 O O . ARG F 2 70 ? 168.27500 157.68000 276.21400 1.000 149.41000 70 ARG c O 1
ATOM 12762 N N . ASN F 2 71 ? 169.00700 155.65500 276.83300 1.000 150.28000 71 ASN c N 1
ATOM 12763 C CA . ASN F 2 71 ? 168.12900 155.63600 277.99600 1.000 150.28000 71 ASN c CA 1
ATOM 12764 C C . ASN F 2 71 ? 168.89500 155.53300 279.30900 1.000 150.28000 71 ASN c C 1
ATOM 12765 O O . ASN F 2 71 ? 168.54300 156.19800 280.28800 1.000 150.28000 71 ASN c O 1
ATOM 12767 N N . THR F 2 72 ? 169.93900 154.71000 279.34500 1.000 156.08000 72 THR c N 1
ATOM 12768 C CA . THR F 2 72 ? 170.72500 154.50300 280.55700 1.000 156.08000 72 THR c CA 1
ATOM 12769 C C . THR F 2 72 ? 172.17800 154.83700 280.25400 1.000 156.08000 72 THR c C 1
ATOM 12770 O O . THR F 2 72 ? 172.81600 154.16500 279.43700 1.000 156.08000 72 THR c O 1
ATOM 12774 N N . SER F 2 73 ? 172.69600 155.87000 280.91400 1.000 156.63000 73 SER c N 1
ATOM 12775 C CA . SER F 2 73 ? 174.06500 156.30400 280.67800 1.000 156.63000 73 SER c CA 1
ATOM 12776 C C . SER F 2 73 ? 175.05300 155.22800 281.11000 1.000 156.63000 73 SER c C 1
ATOM 12777 O O . SER F 2 73 ? 174.86100 154.54200 282.11700 1.000 156.63000 73 SER c O 1
ATOM 12780 N N . THR F 2 74 ? 176.12400 155.08700 280.33400 1.000 153.33000 74 THR c N 1
ATOM 12781 C CA . THR F 2 74 ? 177.09300 154.02000 280.53600 1.000 153.33000 74 THR c CA 1
ATOM 12782 C C . THR F 2 74 ? 178.49300 154.60300 280.59200 1.000 153.33000 74 THR c C 1
ATOM 12783 O O . THR F 2 74 ? 178.73300 155.70300 280.08600 1.000 153.33000 74 THR c O 1
ATOM 12787 N N . TYR F 2 75 ? 179.40700 153.87000 281.21300 1.000 149.58000 75 TYR c N 1
ATOM 12788 C CA . TYR F 2 75 ? 180.80400 154.26000 281.21700 1.000 149.58000 75 TYR c CA 1
ATOM 12789 C C . TYR F 2 75 ? 181.62500 153.28000 280.39200 1.000 149.58000 75 TYR c C 1
ATOM 12790 O O . TYR F 2 75 ? 181.33300 152.08200 280.33600 1.000 149.58000 75 TYR c O 1
ATOM 12799 N N . VAL F 2 76 ? 182.66200 153.80300 279.74500 1.000 151.54000 76 VAL c N 1
ATOM 12800 C CA . VAL F 2 76 ? 183.56700 152.99600 278.93900 1.000 151.54000 76 VAL c CA 1
ATOM 12801 C C . VAL F 2 76 ? 184.98900 153.24900 279.40900 1.000 151.54000 76 VAL c C 1
ATOM 12802 O O . VAL F 2 76 ? 185.30700 154.31500 279.94600 1.000 151.54000 76 VAL c O 1
ATOM 12806 N N . THR F 2 77 ? 185.84700 152.25300 279.21000 1.000 154.36000 77 THR c N 1
ATOM 12807 C CA . THR F 2 77 ? 187.23900 152.30000 279.64400 1.000 154.36000 77 THR c CA 1
ATOM 12808 C C . THR F 2 77 ? 188.15200 151.74600 278.56300 1.000 154.36000 77 THR c C 1
ATOM 12809 O O . THR F 2 77 ? 189.07200 150.96900 278.82700 1.000 154.36000 77 THR c O 1
ATOM 12813 N N . TYR F 2 78 ? 187.90300 152.13700 277.31800 1.000 152.31000 78 TYR c N 1
ATOM 12814 C CA . TYR F 2 78 ? 188.73000 151.67600 276.21600 1.000 152.31000 78 TYR c CA 1
ATOM 12815 C C . TYR F 2 78 ? 190.14600 152.20600 276.35600 1.000 152.31000 78 TYR c C 1
ATOM 12816 O O . TYR F 2 78 ? 190.36200 153.35400 276.75400 1.000 152.31000 78 TYR c O 1
ATOM 12825 N N . GLY F 2 79 ? 191.11100 151.35500 276.04200 1.000 154.20000 79 GLY c N 1
ATOM 12826 C CA . GLY F 2 79 ? 192.48900 151.76600 275.94400 1.000 154.20000 79 GLY c CA 1
ATOM 12827 C C . GLY F 2 79 ? 192.89800 151.93600 274.49600 1.000 154.20000 79 GLY c C 1
ATOM 12828 O O . GLY F 2 79 ? 192.16200 151.58100 273.58100 1.000 154.20000 79 GLY c O 1
ATOM 12829 N N . ARG F 2 80 ? 194.09400 152.49800 274.29200 1.000 154.00000 80 ARG c N 1
ATOM 12830 C CA . ARG F 2 80 ? 194.63800 152.67500 272.95600 1.000 154.00000 80 ARG c CA 1
ATOM 12831 C C . ARG F 2 80 ? 196.07600 152.14800 272.92600 1.000 154.00000 80 ARG c C 1
ATOM 12832 O O . ARG F 2 80 ? 197.04500 152.88800 273.06800 1.000 154.00000 80 ARG c O 1
ATOM 12834 N N . CYS F 2 81 ? 196.22100 150.83500 272.73800 1.000 161.14000 81 CYS c N 1
ATOM 12835 C CA . CYS F 2 81 ? 197.53000 150.28600 272.40200 1.000 161.14000 81 CYS c CA 1
ATOM 12836 C C . CYS F 2 81 ? 197.74400 150.20700 270.89800 1.000 161.14000 81 CYS c C 1
ATOM 12837 O O . CYS F 2 81 ? 198.85200 149.88700 270.45300 1.000 161.14000 81 CYS c O 1
ATOM 12840 N N . LYS F 2 82 ? 196.70700 150.48000 270.10400 1.000 155.65000 82 LYS c N 1
ATOM 12841 C CA . LYS F 2 82 ? 196.87200 150.51700 268.65600 1.000 155.65000 82 LYS c CA 1
ATOM 12842 C C . LYS F 2 82 ? 197.87800 151.59000 268.26200 1.000 155.65000 82 LYS c C 1
ATOM 12843 O O . LYS F 2 82 ? 198.77100 151.36100 267.44000 1.000 155.65000 82 LYS c O 1
ATOM 12845 N N . ASN F 2 83 ? 197.74800 152.77300 268.85700 1.000 158.52000 83 ASN c N 1
ATOM 12846 C CA . ASN F 2 83 ? 198.72000 153.84000 268.67300 1.000 158.52000 83 ASN c CA 1
ATOM 12847 C C . ASN F 2 83 ? 199.27200 154.26600 270.02800 1.000 158.52000 83 ASN c C 1
ATOM 12848 O O . ASN F 2 83 ? 199.39200 155.46300 270.31100 1.000 158.52000 83 ASN c O 1
ATOM 12850 N N . GLY F 2 84 ? 199.60100 153.28900 270.86900 1.000 156.50000 84 GLY c N 1
ATOM 12851 C CA . GLY F 2 84 ? 200.06000 153.54300 272.22300 1.000 156.50000 84 GLY c CA 1
ATOM 12852 C C . GLY F 2 84 ? 201.23600 154.49000 272.33700 1.000 156.50000 84 GLY c C 1
ATOM 12853 O O . GLY F 2 84 ? 201.07700 155.62600 272.78100 1.000 156.50000 84 GLY c O 1
ATOM 12854 N N . SER F 2 89 ? 200.30000 162.34200 272.25600 1.000 121.37000 89 SER c N 1
ATOM 12855 C CA . SER F 2 89 ? 201.75100 162.43400 272.16400 1.000 121.37000 89 SER c CA 1
ATOM 12856 C C . SER F 2 89 ? 202.16600 163.59600 271.27200 1.000 121.37000 89 SER c C 1
ATOM 12857 O O . SER F 2 89 ? 202.81500 163.39400 270.24800 1.000 121.37000 89 SER c O 1
ATOM 12860 N N . ARG F 2 90 ? 201.79100 164.80900 271.66700 1.000 115.86000 90 ARG c N 1
ATOM 12861 C CA . ARG F 2 90 ? 202.08000 166.00400 270.88600 1.000 115.86000 90 ARG c CA 1
ATOM 12862 C C . ARG F 2 90 ? 202.38100 167.15200 271.84000 1.000 115.86000 90 ARG c C 1
ATOM 12863 O O . ARG F 2 90 ? 202.24100 167.02600 273.06000 1.000 115.86000 90 ARG c O 1
ATOM 12871 N N . SER F 2 91 ? 202.80600 168.28000 271.26500 1.000 103.71000 91 SER c N 1
ATOM 12872 C CA . SER F 2 91 ? 203.09100 169.50300 272.01800 1.000 103.71000 91 SER c CA 1
ATOM 12873 C C . SER F 2 91 ? 204.12600 169.25800 273.11200 1.000 103.71000 91 SER c C 1
ATOM 12874 O O . SER F 2 91 ? 204.05200 169.82600 274.20200 1.000 103.71000 91 SER c O 1
ATOM 12876 N N . LYS F 2 92 ? 205.11000 168.41500 272.81500 1.000 91.26000 92 LYS c N 1
ATOM 12877 C CA . LYS F 2 92 ? 206.14300 168.05900 273.78500 1.000 91.26000 92 LYS c CA 1
ATOM 12878 C C . LYS F 2 92 ? 207.09800 169.23600 273.93100 1.000 91.26000 92 LYS c C 1
ATOM 12879 O O . LYS F 2 92 ? 208.21400 169.23300 273.41400 1.000 91.26000 92 LYS c O 1
ATOM 12885 N N . ARG F 2 93 ? 206.65700 170.25000 274.66700 1.000 83.02000 93 ARG c N 1
ATOM 12886 C CA . ARG F 2 93 ? 207.39900 171.49400 274.82400 1.000 83.02000 93 ARG c CA 1
ATOM 12887 C C . ARG F 2 93 ? 208.32200 171.37800 276.03100 1.000 83.02000 93 ARG c C 1
ATOM 12888 O O . ARG F 2 93 ? 207.85900 171.32800 277.17300 1.000 83.02000 93 ARG c O 1
ATOM 12896 N N . ALA F 2 94 ? 209.62600 171.35100 275.77500 1.000 61.18000 94 ALA c N 1
ATOM 12897 C CA . ALA F 2 94 ? 210.59600 171.24200 276.85400 1.000 61.18000 94 ALA c CA 1
ATOM 12898 C C . ALA F 2 94 ? 210.46500 172.41600 277.81100 1.000 61.18000 94 ALA c C 1
ATOM 12899 O O . ALA F 2 94 ? 210.37900 173.57000 277.38800 1.000 61.18000 94 ALA c O 1
ATOM 12901 N N . ILE F 2 95 ? 210.44900 172.11500 279.10900 1.000 51.69000 95 ILE c N 1
ATOM 12902 C CA . ILE F 2 95 ? 210.34600 173.16800 280.10700 1.000 51.69000 95 ILE c CA 1
ATOM 12903 C C . ILE F 2 95 ? 211.58600 174.03600 280.06100 1.000 51.69000 95 ILE c C 1
ATOM 12904 O O . ILE F 2 95 ? 212.71500 173.53600 280.10200 1.000 51.69000 95 ILE c O 1
ATOM 12909 N N . THR F 2 96 ? 211.38200 175.34400 279.98300 1.000 50.15000 96 THR c N 1
ATOM 12910 C CA . THR F 2 96 ? 212.50700 176.26200 279.98200 1.000 50.15000 96 THR c CA 1
ATOM 12911 C C . THR F 2 96 ? 213.27000 176.14700 281.29200 1.000 50.15000 96 THR c C 1
ATOM 12912 O O . THR F 2 96 ? 212.73700 176.42300 282.36800 1.000 50.15000 96 THR c O 1
ATOM 12916 N N . ILE F 2 97 ? 214.52600 175.73000 281.19400 1.000 37.90000 97 ILE c N 1
ATOM 12917 C CA . ILE F 2 97 ? 215.35600 175.45600 282.35500 1.000 37.90000 97 ILE c CA 1
ATOM 12918 C C . ILE F 2 97 ? 216.66600 176.20100 282.19100 1.000 37.90000 97 ILE c C 1
ATOM 12919 O O . ILE F 2 97 ? 217.09400 176.51000 281.07800 1.000 37.90000 97 ILE c O 1
ATOM 12924 N N . ALA F 2 98 ? 217.30200 176.48500 283.31500 1.000 40.24000 98 ALA c N 1
ATOM 12925 C CA . ALA F 2 98 ? 218.35500 177.47800 283.34200 1.000 40.24000 98 ALA c CA 1
ATOM 12926 C C . ALA F 2 98 ? 219.58300 177.02700 282.55600 1.000 40.24000 98 ALA c C 1
ATOM 12927 O O . ALA F 2 98 ? 219.86700 175.83200 282.45700 1.000 40.24000 98 ALA c O 1
ATOM 12929 N N . PRO F 2 99 ? 220.31300 177.96800 281.97300 1.000 37.79000 99 PRO c N 1
ATOM 12930 C CA . PRO F 2 99 ? 221.64800 177.65600 281.45800 1.000 37.79000 99 PRO c CA 1
ATOM 12931 C C . PRO F 2 99 ? 222.65400 177.58500 282.58900 1.000 37.79000 99 PRO c C 1
ATOM 12932 O O . PRO F 2 99 ? 223.01700 178.60800 283.17600 1.000 37.79000 99 PRO c O 1
ATOM 12936 N N . HIS F 2 100 ? 223.11800 176.37300 282.89100 1.000 41.69000 100 HIS c N 1
ATOM 12937 C CA . HIS F 2 100 ? 223.92200 176.15000 284.08500 1.000 41.69000 100 HIS c CA 1
ATOM 12938 C C . HIS F 2 100 ? 225.18800 176.98600 284.10000 1.000 41.69000 100 HIS c C 1
ATOM 12939 O O . HIS F 2 100 ? 225.74600 177.22100 285.17500 1.000 41.69000 100 HIS c O 1
ATOM 12946 N N . GLY F 2 101 ? 225.65600 177.43200 282.93700 1.000 49.31000 101 GLY c N 1
ATOM 12947 C CA . GLY F 2 101 ? 226.91700 178.15300 282.88800 1.000 49.31000 101 GLY c CA 1
ATOM 12948 C C . GLY F 2 101 ? 226.88200 179.45800 283.65900 1.000 49.31000 101 GLY c C 1
ATOM 12949 O O . GLY F 2 101 ? 227.81200 179.77800 284.40200 1.000 49.31000 101 GLY c O 1
ATOM 12950 N N . GLU F 2 102 ? 225.81300 180.23100 283.49400 1.000 52.05000 102 GLU c N 1
ATOM 12951 C CA . GLU F 2 102 ? 225.73000 181.51900 284.16600 1.000 52.05000 102 GLU c CA 1
ATOM 12952 C C . GLU F 2 102 ? 225.16500 181.41900 285.57600 1.000 52.05000 102 GLU c C 1
ATOM 12953 O O . GLU F 2 102 ? 225.03300 182.45100 286.24800 1.000 52.05000 102 GLU c O 1
ATOM 12955 N N . ALA F 2 103 ? 224.81700 180.21600 286.03300 1.000 54.83000 103 ALA c N 1
ATOM 12956 C CA . ALA F 2 103 ? 224.29200 180.06800 287.38300 1.000 54.83000 103 ALA c CA 1
ATOM 12957 C C . ALA F 2 103 ? 225.30300 180.54800 288.41300 1.000 54.83000 103 ALA c C 1
ATOM 12958 O O . ALA F 2 103 ? 224.95500 181.27800 289.34900 1.000 54.83000 103 ALA c O 1
ATOM 12960 N N . GLY F 2 104 ? 226.56400 180.14500 288.25500 1.000 61.81000 104 GLY c N 1
ATOM 12961 C CA . GLY F 2 104 ? 227.58600 180.58000 289.18900 1.000 61.81000 104 GLY c CA 1
ATOM 12962 C C . GLY F 2 104 ? 227.74800 182.08500 289.19700 1.000 61.81000 104 GLY c C 1
ATOM 12963 O O . GLY F 2 104 ? 227.84600 182.70500 290.25900 1.000 61.81000 104 GLY c O 1
ATOM 12964 N N . LEU F 2 105 ? 227.74900 182.69400 288.01400 1.000 62.84000 105 LEU c N 1
ATOM 12965 C CA . LEU F 2 105 ? 227.87400 184.14200 287.93800 1.000 62.84000 105 LEU c CA 1
ATOM 12966 C C . LEU F 2 105 ? 226.72000 184.83100 288.64600 1.000 62.84000 105 LEU c C 1
ATOM 12967 O O . LEU F 2 105 ? 226.92800 185.79300 289.38900 1.000 62.84000 105 LEU c O 1
ATOM 12972 N N . ARG F 2 106 ? 225.49400 184.34800 288.44000 1.000 58.45000 106 ARG c N 1
ATOM 12973 C CA . ARG F 2 106 ? 224.34300 184.99100 289.06700 1.000 58.45000 106 ARG c CA 1
ATOM 12974 C C . ARG F 2 106 ? 224.39700 184.85800 290.58600 1.000 58.45000 106 ARG c C 1
ATOM 12975 O O . ARG F 2 106 ? 224.25800 185.84900 291.32500 1.000 58.45000 106 ARG c O 1
ATOM 12983 N N . VAL F 2 107 ? 224.61900 183.63600 291.06900 1.000 65.03000 107 VAL c N 1
ATOM 12984 C CA . VAL F 2 107 ? 224.68200 183.41700 292.50800 1.000 65.03000 107 VAL c CA 1
ATOM 12985 C C . VAL F 2 107 ? 225.76700 184.28500 293.12500 1.000 65.03000 107 VAL c C 1
ATOM 12986 O O . VAL F 2 107 ? 225.58900 184.84800 294.21100 1.000 65.03000 107 VAL c O 1
ATOM 12990 N N . GLY F 2 108 ? 226.90100 184.42400 292.43800 1.000 73.78000 108 GLY c N 1
ATOM 12991 C CA . GLY F 2 108 ? 227.92100 185.33800 292.91600 1.000 73.78000 108 GLY c CA 1
ATOM 12992 C C . GLY F 2 108 ? 227.45900 186.78000 292.88700 1.000 73.78000 108 GLY c C 1
ATOM 12993 O O . GLY F 2 108 ? 227.82300 187.57600 293.75700 1.000 73.78000 108 GLY c O 1
ATOM 12994 N N . SER F 2 109 ? 226.65400 187.13800 291.88500 1.000 72.89000 109 SER c N 1
ATOM 12995 C CA . SER F 2 109 ? 226.17700 188.50900 291.77300 1.000 72.89000 109 SER c CA 1
ATOM 12996 C C . SER F 2 109 ? 225.30700 188.88900 292.95400 1.000 72.89000 109 SER c C 1
ATOM 12997 O O . SER F 2 109 ? 225.24200 190.06800 293.32000 1.000 72.89000 109 SER c O 1
ATOM 13000 N N . THR F 2 110 ? 224.62200 187.91700 293.55300 1.000 78.08000 110 THR c N 1
ATOM 13001 C CA . THR F 2 110 ? 223.81700 188.24000 294.72900 1.000 78.08000 110 THR c CA 1
ATOM 13002 C C . THR F 2 110 ? 224.68300 188.63400 295.92400 1.000 78.08000 110 THR c C 1
ATOM 13003 O O . THR F 2 110 ? 224.40400 189.63600 296.59000 1.000 78.08000 110 THR c O 1
ATOM 13007 N N . LYS F 2 111 ? 225.73400 187.87000 296.21000 1.000 79.91000 111 LYS c N 1
ATOM 13008 C CA . LYS F 2 111 ? 226.53000 188.10200 297.41100 1.000 79.91000 111 LYS c CA 1
ATOM 13009 C C . LYS F 2 111 ? 227.30900 189.41500 297.31500 1.000 79.91000 111 LYS c C 1
ATOM 13010 O O . LYS F 2 111 ? 227.38900 190.04600 296.25800 1.000 79.91000 111 LYS c O 1
ATOM 13016 N N . HIS F 2 112 ? 227.90300 189.82100 298.43900 1.000 85.77000 112 HIS c N 1
ATOM 13017 C CA . HIS F 2 112 ? 228.60800 191.09700 298.53400 1.000 85.77000 112 HIS c CA 1
ATOM 13018 C C . HIS F 2 112 ? 230.00600 190.93400 299.10900 1.000 85.77000 112 HIS c C 1
ATOM 13019 O O . HIS F 2 112 ? 230.17500 190.39100 300.20600 1.000 85.77000 112 HIS c O 1
ATOM 13026 N N . TRP F 2 113 ? 230.99800 191.42800 298.36300 1.000 87.24000 113 TRP c N 1
ATOM 13027 C CA . TRP F 2 113 ? 232.32700 191.76400 298.87600 1.000 87.24000 113 TRP c CA 1
ATOM 13028 C C . TRP F 2 113 ? 233.08300 190.54900 299.38700 1.000 87.24000 113 TRP c C 1
ATOM 13029 O O . TRP F 2 113 ? 234.03400 190.67600 300.16100 1.000 87.24000 113 TRP c O 1
ATOM 13040 N N . THR F 2 114 ? 232.66700 189.36500 298.95700 1.000 95.74000 114 THR c N 1
ATOM 13041 C CA . THR F 2 114 ? 233.46200 188.16600 299.12400 1.000 95.74000 114 THR c CA 1
ATOM 13042 C C . THR F 2 114 ? 234.14700 187.74100 297.84200 1.000 95.74000 114 THR c C 1
ATOM 13043 O O . THR F 2 114 ? 235.08500 186.94200 297.90000 1.000 95.74000 114 THR c O 1
ATOM 13047 N N . SER F 2 115 ? 233.71000 188.25200 296.69600 1.000 102.45000 115 SER c N 1
ATOM 13048 C CA . SER F 2 115 ? 234.30500 187.92700 295.41200 1.000 102.45000 115 SER c CA 1
ATOM 13049 C C . SER F 2 115 ? 235.35800 188.93700 294.98800 1.000 102.45000 115 SER c C 1
ATOM 13050 O O . SER F 2 115 ? 235.91700 188.80900 293.89600 1.000 102.45000 115 SER c O 1
ATOM 13053 N N . ARG F 2 116 ? 235.64400 189.93500 295.81700 1.000 106.67000 116 ARG c N 1
ATOM 13054 C CA . ARG F 2 116 ? 236.67800 190.91700 295.52200 1.000 106.67000 116 ARG c CA 1
ATOM 13055 C C . ARG F 2 116 ? 237.72800 190.87400 296.62200 1.000 106.67000 116 ARG c C 1
ATOM 13056 O O . ARG F 2 116 ? 237.49700 191.37000 297.73000 1.000 106.67000 116 ARG c O 1
ATOM 13064 N N . ALA F 2 117 ? 238.86800 190.26500 296.31900 1.000 104.44000 117 ALA c N 1
ATOM 13065 C CA . ALA F 2 117 ? 240.04800 190.32700 297.16500 1.000 104.44000 117 ALA c CA 1
ATOM 13066 C C . ALA F 2 117 ? 241.00300 191.32600 296.53700 1.000 104.44000 117 ALA c C 1
ATOM 13067 O O . ALA F 2 117 ? 241.33800 191.20100 295.35400 1.000 104.44000 117 ALA c O 1
ATOM 13069 N N . THR F 2 118 ? 241.42700 192.31900 297.32100 1.000 103.20000 118 THR c N 1
ATOM 13070 C CA . THR F 2 118 ? 242.20400 193.41900 296.75100 1.000 103.20000 118 THR c CA 1
ATOM 13071 C C . THR F 2 118 ? 243.40000 192.95000 295.93400 1.000 103.20000 118 THR c C 1
ATOM 13072 O O . THR F 2 118 ? 243.55100 193.41800 294.79300 1.000 103.20000 118 THR c O 1
ATOM 13076 N N . PRO F 2 119 ? 244.25000 192.01900 296.39900 1.000 100.76000 119 PRO c N 1
ATOM 13077 C CA . PRO F 2 119 ? 245.39600 191.63100 295.56700 1.000 100.76000 119 PRO c CA 1
ATOM 13078 C C . PRO F 2 119 ? 244.97200 190.97000 294.26800 1.000 100.76000 119 PRO c C 1
ATOM 13079 O O . PRO F 2 119 ? 245.48700 191.28700 293.19300 1.000 100.76000 119 PRO c O 1
ATOM 13083 N N . GLN F 2 120 ? 244.01300 190.05500 294.36100 1.000 99.82000 120 GLN c N 1
ATOM 13084 C CA . GLN F 2 120 ? 243.66400 189.24300 293.20500 1.000 99.82000 120 GLN c CA 1
ATOM 13085 C C . GLN F 2 120 ? 242.90500 190.04700 292.15900 1.000 99.82000 120 GLN c C 1
ATOM 13086 O O . GLN F 2 120 ? 243.17800 189.92300 290.96200 1.000 99.82000 120 GLN c O 1
ATOM 13092 N N . ARG F 2 121 ? 241.94600 190.86700 292.58100 1.000 96.71000 121 ARG c N 1
ATOM 13093 C CA . ARG F 2 121 ? 241.08900 191.59400 291.65500 1.000 96.71000 121 ARG c CA 1
ATOM 13094 C C . ARG F 2 121 ? 241.49200 193.04700 291.47800 1.000 96.71000 121 ARG c C 1
ATOM 13095 O O . ARG F 2 121 ? 241.53300 193.54800 290.34800 1.000 96.71000 121 ARG c O 1
ATOM 13103 N N . TYR F 2 122 ? 241.75400 193.74700 292.57900 1.000 102.49000 122 TYR c N 1
ATOM 13104 C CA . TYR F 2 122 ? 241.88200 195.19300 292.50800 1.000 102.49000 122 TYR c CA 1
ATOM 13105 C C . TYR F 2 122 ? 243.11700 195.59500 291.71500 1.000 102.49000 122 TYR c C 1
ATOM 13106 O O . TYR F 2 122 ? 243.06800 196.53900 290.92400 1.000 102.49000 122 TYR c O 1
ATOM 13115 N N . LEU F 2 123 ? 244.23400 194.89100 291.90300 1.000 96.44000 123 LEU c N 1
ATOM 13116 C CA . LEU F 2 123 ? 245.42100 195.21100 291.11800 1.000 96.44000 123 LEU c CA 1
ATOM 13117 C C . LEU F 2 123 ? 245.20200 194.93600 289.63700 1.000 96.44000 123 LEU c C 1
ATOM 13118 O O . LEU F 2 123 ? 245.64000 195.71900 288.78400 1.000 96.44000 123 LEU c O 1
ATOM 13123 N N . MET F 2 124 ? 244.56300 193.81100 289.30700 1.000 90.06000 124 MET c N 1
ATOM 13124 C CA . MET F 2 124 ? 244.22000 193.57000 287.91200 1.000 90.06000 124 MET c CA 1
ATOM 13125 C C . MET F 2 124 ? 243.43200 194.73700 287.35100 1.000 90.06000 124 MET c C 1
ATOM 13126 O O . MET F 2 124 ? 243.72000 195.22100 286.25200 1.000 90.06000 124 MET c O 1
ATOM 13131 N N . ARG F 2 125 ? 242.43600 195.20500 288.10000 1.000 100.05000 125 ARG c N 1
ATOM 13132 C CA . ARG F 2 125 ? 241.62900 196.31600 287.61800 1.000 100.05000 125 ARG c CA 1
ATOM 13133 C C . ARG F 2 125 ? 242.47500 197.57100 287.46200 1.000 100.05000 125 ARG c C 1
ATOM 13134 O O . ARG F 2 125 ? 242.30800 198.32500 286.49700 1.000 100.05000 125 ARG c O 1
ATOM 13142 N N . VAL F 2 126 ? 243.40200 197.79800 288.39100 1.000 95.12000 126 VAL c N 1
ATOM 13143 C CA . VAL F 2 126 ? 244.27200 198.96600 288.36100 1.000 95.12000 126 VAL c CA 1
ATOM 13144 C C . VAL F 2 126 ? 245.05800 198.96900 287.06700 1.000 95.12000 126 VAL c C 1
ATOM 13145 O O . VAL F 2 126 ? 245.09200 199.97100 286.34900 1.000 95.12000 126 VAL c O 1
ATOM 13149 N N . GLU F 2 127 ? 245.69400 197.84300 286.76400 1.000 95.64000 127 GLU c N 1
ATOM 13150 C CA . GLU F 2 127 ? 246.54100 197.80500 285.58000 1.000 95.64000 127 GLU c CA 1
ATOM 13151 C C . GLU F 2 127 ? 245.70800 197.86300 284.30800 1.000 95.64000 127 GLU c C 1
ATOM 13152 O O . GLU F 2 127 ? 246.08000 198.55100 283.34800 1.000 95.64000 127 GLU c O 1
ATOM 13158 N N . LYS F 2 128 ? 244.55800 197.18500 284.29200 1.000 94.09000 128 LYS c N 1
ATOM 13159 C CA . LYS F 2 128 ? 243.70800 197.21900 283.11000 1.000 94.09000 128 LYS c CA 1
ATOM 13160 C C . LYS F 2 128 ? 243.25100 198.63900 282.81700 1.000 94.09000 128 LYS c C 1
ATOM 13161 O O . LYS F 2 128 ? 243.25500 199.07900 281.66300 1.000 94.09000 128 LYS c O 1
ATOM 13163 N N . TRP F 2 129 ? 242.88100 199.38800 283.85600 1.000 102.87000 129 TRP c N 1
ATOM 13164 C CA . TRP F 2 129 ? 242.46200 200.76200 283.62300 1.000 102.87000 129 TRP c CA 1
ATOM 13165 C C . TRP F 2 129 ? 243.63500 201.65900 283.26000 1.000 102.87000 129 TRP c C 1
ATOM 13166 O O . TRP F 2 129 ? 243.52700 202.46500 282.33000 1.000 102.87000 129 TRP c O 1
ATOM 13177 N N . VAL F 2 130 ? 244.75200 201.54700 283.98300 1.000 95.80000 130 VAL c N 1
ATOM 13178 C CA . VAL F 2 130 ? 245.87700 202.44200 283.73900 1.000 95.80000 130 VAL c CA 1
ATOM 13179 C C . VAL F 2 130 ? 246.36000 202.28600 282.30600 1.000 95.80000 130 VAL c C 1
ATOM 13180 O O . VAL F 2 130 ? 246.71600 203.26900 281.64600 1.000 95.80000 130 VAL c O 1
ATOM 13184 N N . LEU F 2 131 ? 246.35400 201.05500 281.79100 1.000 92.98000 131 LEU c N 1
ATOM 13185 C CA . LEU F 2 131 ? 246.56600 200.87800 280.36200 1.000 92.98000 131 LEU c CA 1
ATOM 13186 C C . LEU F 2 131 ? 245.42100 201.48400 279.56600 1.000 92.98000 131 LEU c C 1
ATOM 13187 O O . LEU F 2 131 ? 245.64900 202.16500 278.56100 1.000 92.98000 131 LEU c O 1
ATOM 13189 N N . ARG F 2 132 ? 244.18200 201.27200 280.01400 1.000 95.91000 132 ARG c N 1
ATOM 13190 C CA . ARG F 2 132 ? 243.02700 201.71100 279.23900 1.000 95.91000 132 ARG c CA 1
ATOM 13191 C C . ARG F 2 132 ? 242.92000 203.22900 279.19900 1.000 95.91000 132 ARG c C 1
ATOM 13192 O O . ARG F 2 132 ? 242.25500 203.78400 278.31900 1.000 95.91000 132 ARG c O 1
ATOM 13194 N N . HIS F 2 133 ? 243.54600 203.91800 280.15000 1.000 99.81000 133 HIS c N 1
ATOM 13195 C CA . HIS F 2 133 ? 243.57800 205.37800 280.18000 1.000 99.81000 133 HIS c CA 1
ATOM 13196 C C . HIS F 2 133 ? 245.02600 205.80400 280.39200 1.000 99.81000 133 HIS c C 1
ATOM 13197 O O . HIS F 2 133 ? 245.39200 206.29100 281.47300 1.000 99.81000 133 HIS c O 1
ATOM 13199 N N . PRO F 2 134 ? 245.87400 205.64300 279.38200 1.000 99.60000 134 PRO c N 1
ATOM 13200 C CA . PRO F 2 134 ? 247.30600 205.90200 279.57400 1.000 99.60000 134 PRO c CA 1
ATOM 13201 C C . PRO F 2 134 ? 247.62900 207.37100 279.79300 1.000 99.60000 134 PRO c C 1
ATOM 13202 O O . PRO F 2 134 ? 248.42600 207.70300 280.67300 1.000 99.60000 134 PRO c O 1
ATOM 13206 N N . LEU F 2 135 ? 247.04200 208.25600 278.99100 1.000 98.88000 135 LEU c N 1
ATOM 13207 C CA . LEU F 2 135 ? 247.29400 209.68200 279.17600 1.000 98.88000 135 LEU c CA 1
ATOM 13208 C C . LEU F 2 135 ? 246.86800 210.18600 280.55000 1.000 98.88000 135 LEU c C 1
ATOM 13209 O O . LEU F 2 135 ? 247.66300 210.90500 281.18400 1.000 98.88000 135 LEU c O 1
ATOM 13211 N N . PRO F 2 136 ? 245.66800 209.87900 281.06000 1.000 102.52000 136 PRO c N 1
ATOM 13212 C CA . PRO F 2 136 ? 245.36500 210.27600 282.44200 1.000 102.52000 136 PRO c CA 1
ATOM 13213 C C . PRO F 2 136 ? 246.33800 209.67900 283.43100 1.000 102.52000 136 PRO c C 1
ATOM 13214 O O . PRO F 2 136 ? 246.68000 210.31500 284.43500 1.000 102.52000 136 PRO c O 1
ATOM 13218 N N . ALA F 2 137 ? 246.79800 208.46000 283.16000 1.000 105.55000 137 ALA c N 1
ATOM 13219 C CA . ALA F 2 137 ? 247.77100 207.82600 284.03700 1.000 105.55000 137 ALA c CA 1
ATOM 13220 C C . ALA F 2 137 ? 249.05400 208.63600 284.11000 1.000 105.55000 137 ALA c C 1
ATOM 13221 O O . ALA F 2 137 ? 249.57400 208.89400 285.20100 1.000 105.55000 137 ALA c O 1
ATOM 13223 N N . LEU F 2 138 ? 249.58300 209.03600 282.95500 1.000 107.83000 138 LEU c N 1
ATOM 13224 C CA . LEU F 2 138 ? 250.80300 209.83100 282.94100 1.000 107.83000 138 LEU c CA 1
ATOM 13225 C C . LEU F 2 138 ? 250.58200 211.17100 283.62200 1.000 107.83000 138 LEU c C 1
ATOM 13226 O O . LEU F 2 138 ? 251.45300 211.64900 284.35900 1.000 107.83000 138 LEU c O 1
ATOM 13228 N N . VAL F 2 139 ? 249.42200 211.78800 283.39300 1.000 110.31000 139 VAL c N 1
ATOM 13229 C CA . VAL F 2 139 ? 249.12900 213.06800 284.03200 1.000 110.31000 139 VAL c CA 1
ATOM 13230 C C . VAL F 2 139 ? 249.16100 212.91800 285.54700 1.000 110.31000 139 VAL c C 1
ATOM 13231 O O . VAL F 2 139 ? 249.79800 213.70600 286.25800 1.000 110.31000 139 VAL c O 1
ATOM 13233 N N . LEU F 2 140 ? 248.48400 211.88900 286.06000 1.000 111.94000 140 LEU c N 1
ATOM 13234 C CA . LEU F 2 140 ? 248.44500 211.67000 287.49900 1.000 111.94000 140 LEU c CA 1
ATOM 13235 C C . LEU F 2 140 ? 249.82100 211.34600 288.05600 1.000 111.94000 140 LEU c C 1
ATOM 13236 O O . LEU F 2 140 ? 250.18200 211.83800 289.13000 1.000 111.94000 140 LEU c O 1
ATOM 13238 N N . VAL F 2 141 ? 250.59700 210.52200 287.35200 1.000 114.53000 141 VAL c N 1
ATOM 13239 C CA . VAL F 2 141 ? 251.92300 210.15500 287.83700 1.000 114.53000 141 VAL c CA 1
ATOM 13240 C C . VAL F 2 141 ? 252.81300 211.38600 287.91300 1.000 114.53000 141 VAL c C 1
ATOM 13241 O O . VAL F 2 141 ? 253.54400 211.58900 288.89000 1.000 114.53000 141 VAL c O 1
ATOM 13243 N N . VAL F 2 142 ? 252.76300 212.22900 286.87900 1.000 121.64000 142 VAL c N 1
ATOM 13244 C CA . VAL F 2 142 ? 253.56200 213.44700 286.87600 1.000 121.64000 142 VAL c CA 1
ATOM 13245 C C . VAL F 2 142 ? 253.13500 214.37400 288.00300 1.000 121.64000 142 VAL c C 1
ATOM 13246 O O . VAL F 2 142 ? 253.98300 214.93700 288.70700 1.000 121.64000 142 VAL c O 1
ATOM 13248 N N . LEU F 2 143 ? 251.82700 214.54900 288.19800 1.000 127.00000 143 LEU c N 1
ATOM 13249 C CA . LEU F 2 143 ? 251.35800 215.41500 289.27200 1.000 127.00000 143 LEU c CA 1
ATOM 13250 C C . LEU F 2 143 ? 251.80900 214.89700 290.63000 1.000 127.00000 143 LEU c C 1
ATOM 13251 O O . LEU F 2 143 ? 252.24700 215.67400 291.48600 1.000 127.00000 143 LEU c O 1
ATOM 13253 N N . GLY F 2 144 ? 251.71600 213.58300 290.84300 1.000 128.76000 144 GLY c N 1
ATOM 13254 C CA . GLY F 2 144 ? 252.16800 213.01200 292.09800 1.000 128.76000 144 GLY c CA 1
ATOM 13255 C C . GLY F 2 144 ? 253.65600 213.17400 292.31500 1.000 128.76000 144 GLY c C 1
ATOM 13256 O O . GLY F 2 144 ? 254.09400 213.48300 293.42700 1.000 128.76000 144 GLY c O 1
ATOM 13257 N N . TRP F 2 145 ? 254.45300 212.97400 291.26400 1.000 134.12000 145 TRP c N 1
ATOM 13258 C CA . TRP F 2 145 ? 255.89100 213.17600 291.38600 1.000 134.12000 145 TRP c CA 1
ATOM 13259 C C . TRP F 2 145 ? 256.22800 214.63500 291.65800 1.000 134.12000 145 TRP c C 1
ATOM 13260 O O . TRP F 2 145 ? 257.23900 214.92400 292.30900 1.000 134.12000 145 TRP c O 1
ATOM 13271 N N . MET F 2 146 ? 255.40200 215.56200 291.16900 1.000 133.71000 146 MET c N 1
ATOM 13272 C CA . MET F 2 146 ? 255.61800 216.97300 291.47200 1.000 133.71000 146 MET c CA 1
ATOM 13273 C C . MET F 2 146 ? 255.51800 217.24200 292.96700 1.000 133.71000 146 MET c C 1
ATOM 13274 O O . MET F 2 146 ? 256.06200 218.23800 293.45600 1.000 133.71000 146 MET c O 1
ATOM 13276 N N . MET F 2 147 ? 254.83200 216.37500 293.70300 1.000 132.24000 147 MET c N 1
ATOM 13277 C CA . MET F 2 147 ? 254.73700 216.50300 295.14900 1.000 132.24000 147 MET c CA 1
ATOM 13278 C C . MET F 2 147 ? 255.87500 215.75200 295.82900 1.000 132.24000 147 MET c C 1
ATOM 13279 O O . MET F 2 147 ? 256.51800 214.89800 295.21900 1.000 132.24000 147 MET c O 1
ATOM 13281 N N . HIS F 2 151 ? 257.22500 210.14700 296.63800 1.000 111.67000 151 HIS c N 1
ATOM 13282 C CA . HIS F 2 151 ? 257.59900 208.73800 296.68100 1.000 111.67000 151 HIS c CA 1
ATOM 13283 C C . HIS F 2 151 ? 256.37100 207.84500 296.54200 1.000 111.67000 151 HIS c C 1
ATOM 13284 O O . HIS F 2 151 ? 255.77500 207.75700 295.47000 1.000 111.67000 151 HIS c O 1
ATOM 13286 N N . GLY F 2 152 ? 255.99200 207.18800 297.64000 1.000 109.87000 152 GLY c N 1
ATOM 13287 C CA . GLY F 2 152 ? 254.81400 206.33800 297.61500 1.000 109.87000 152 GLY c CA 1
ATOM 13288 C C . GLY F 2 152 ? 253.52700 207.11000 297.41200 1.000 109.87000 152 GLY c C 1
ATOM 13289 O O . GLY F 2 152 ? 252.47600 206.51400 297.15000 1.000 109.87000 152 GLY c O 1
ATOM 13290 N N . GLN F 2 153 ? 253.58600 208.43700 297.54200 1.000 108.60000 153 GLN c N 1
ATOM 13291 C CA . GLN F 2 153 ? 252.41400 209.26100 297.27400 1.000 108.60000 153 GLN c CA 1
ATOM 13292 C C . GLN F 2 153 ? 251.90600 209.04400 295.85700 1.000 108.60000 153 GLN c C 1
ATOM 13293 O O . GLN F 2 153 ? 250.69500 209.04400 295.61600 1.000 108.60000 153 GLN c O 1
ATOM 13295 N N . ARG F 2 154 ? 252.82000 208.84800 294.90500 1.000 105.04000 154 ARG c N 1
ATOM 13296 C CA . ARG F 2 154 ? 252.40800 208.57700 293.53300 1.000 105.04000 154 ARG c CA 1
ATOM 13297 C C . ARG F 2 154 ? 251.62900 207.27000 293.44200 1.000 105.04000 154 ARG c C 1
ATOM 13298 O O . ARG F 2 154 ? 250.60100 207.19400 292.76100 1.000 105.04000 154 ARG c O 1
ATOM 13300 N N . ALA F 2 155 ? 252.10400 206.22700 294.12500 1.000 101.36000 155 ALA c N 1
ATOM 13301 C CA . ALA F 2 155 ? 251.39600 204.95000 294.09900 1.000 101.36000 155 ALA c CA 1
ATOM 13302 C C . ALA F 2 155 ? 250.02500 205.06700 294.74900 1.000 101.36000 155 ALA c C 1
ATOM 13303 O O . ALA F 2 155 ? 249.03900 204.50500 294.25100 1.000 101.36000 155 ALA c O 1
ATOM 13305 N N . MET F 2 156 ? 249.94500 205.78800 295.86700 1.000 102.33000 156 MET c N 1
ATOM 13306 C CA . MET F 2 156 ? 248.65400 205.99900 296.50700 1.000 102.33000 156 MET c CA 1
ATOM 13307 C C . MET F 2 156 ? 247.70300 206.74100 295.58100 1.000 102.33000 156 MET c C 1
ATOM 13308 O O . MET F 2 156 ? 246.52400 206.38400 295.47000 1.000 102.33000 156 MET c O 1
ATOM 13310 N N . TYR F 2 157 ? 248.20100 207.77400 294.89800 1.000 105.15000 157 TYR c N 1
ATOM 13311 C CA . TYR F 2 157 ? 247.36500 208.51300 293.96000 1.000 105.15000 157 TYR c CA 1
ATOM 13312 C C . TYR F 2 157 ? 246.91100 207.62400 292.81300 1.000 105.15000 157 TYR c C 1
ATOM 13313 O O . TYR F 2 157 ? 245.78200 207.75400 292.33300 1.000 105.15000 157 TYR c O 1
ATOM 13315 N N . ILE F 2 158 ? 247.77800 206.72100 292.35500 1.000 104.87000 158 ILE c N 1
ATOM 13316 C CA . ILE F 2 158 ? 247.40000 205.80900 291.27900 1.000 104.87000 158 ILE c CA 1
ATOM 13317 C C . ILE F 2 158 ? 246.27300 204.89300 291.73500 1.000 104.87000 158 ILE c C 1
ATOM 13318 O O . ILE F 2 158 ? 245.28800 204.68100 291.01600 1.000 104.87000 158 ILE c O 1
ATOM 13320 N N . VAL F 2 159 ? 246.40200 204.33600 292.94000 1.000 103.00000 159 VAL c N 1
ATOM 13321 C CA . VAL F 2 159 ? 245.34700 203.46900 293.46200 1.000 103.00000 159 VAL c CA 1
ATOM 13322 C C . VAL F 2 159 ? 244.04400 204.24700 293.59800 1.000 103.00000 159 VAL c C 1
ATOM 13323 O O . VAL F 2 159 ? 242.96300 203.75300 293.24900 1.000 103.00000 159 VAL c O 1
ATOM 13325 N N . LEU F 2 160 ? 244.12800 205.48200 294.09000 1.000 103.73000 160 LEU c N 1
ATOM 13326 C CA . LEU F 2 160 ? 242.93200 206.30200 294.24600 1.000 103.73000 160 LEU c CA 1
ATOM 13327 C C . LEU F 2 160 ? 242.27900 206.58200 292.89900 1.000 103.73000 160 LEU c C 1
ATOM 13328 O O . LEU F 2 160 ? 241.05400 206.50300 292.76100 1.000 103.73000 160 LEU c O 1
ATOM 13330 N N . MET F 2 161 ? 243.08500 206.92200 291.89300 1.000 107.32000 161 MET c N 1
ATOM 13331 C CA . MET F 2 161 ? 242.53900 207.19900 290.57200 1.000 107.32000 161 MET c CA 1
ATOM 13332 C C . MET F 2 161 ? 241.88600 205.96400 289.97800 1.000 107.32000 161 MET c C 1
ATOM 13333 O O . MET F 2 161 ? 240.86300 206.07300 289.29300 1.000 107.32000 161 MET c O 1
ATOM 13335 N N . LEU F 2 162 ? 242.46000 204.78700 290.22300 1.000 107.93000 162 LEU c N 1
ATOM 13336 C CA . LEU F 2 162 ? 241.78100 203.56100 289.82800 1.000 107.93000 162 LEU c CA 1
ATOM 13337 C C . LEU F 2 162 ? 240.44100 203.44100 290.53500 1.000 107.93000 162 LEU c C 1
ATOM 13338 O O . LEU F 2 162 ? 239.44500 203.02800 289.93200 1.000 107.93000 162 LEU c O 1
ATOM 13340 N N . LEU F 2 163 ? 240.40000 203.80600 291.81600 1.000 112.86000 163 LEU c N 1
ATOM 13341 C CA . LEU F 2 163 ? 239.15900 203.69700 292.57900 1.000 112.86000 163 LEU c CA 1
ATOM 13342 C C . LEU F 2 163 ? 238.07900 204.62000 292.02600 1.000 112.86000 163 LEU c C 1
ATOM 13343 O O . LEU F 2 163 ? 236.91300 204.22800 291.90800 1.000 112.86000 163 LEU c O 1
ATOM 13345 N N . VAL F 2 164 ? 238.44800 205.85700 291.68500 1.000 110.09000 164 VAL c N 1
ATOM 13346 C CA . VAL F 2 164 ? 237.45000 206.85000 291.29600 1.000 110.09000 164 VAL c CA 1
ATOM 13347 C C . VAL F 2 164 ? 236.74500 206.42800 290.01700 1.000 110.09000 164 VAL c C 1
ATOM 13348 O O . VAL F 2 164 ? 235.61300 206.84600 289.74700 1.000 110.09000 164 VAL c O 1
ATOM 13350 N N . ALA F 2 165 ? 237.39700 205.59800 289.21200 1.000 112.41000 165 ALA c N 1
ATOM 13351 C CA . ALA F 2 165 ? 236.80600 205.12200 287.96900 1.000 112.41000 165 ALA c CA 1
ATOM 13352 C C . ALA F 2 165 ? 236.44400 203.64500 288.06800 1.000 112.41000 165 ALA c C 1
ATOM 13353 O O . ALA F 2 165 ? 237.31000 202.79300 288.26300 1.000 112.41000 165 ALA c O 1
#

B-factor: mean 82.99, std 36.99, range [26.28, 179.85]

Foldseek 3Di:
DCLVAPQEEEAEDEPPDQWDWDKAAQRYWYWYHYDFAFIKIKHQPFKKFFPWFWFKKFFFFKDKADKDKDKDAPPPDADDDPQVPDLQKDKDKAWDFQDCVNPDDDTDTIIMIMMIGMDGDQMKTKIATALFRIKTKMKMATALEFAQDPPRGNPLQMFMDIATPVRFWDWTCSDPFFIKIKGKDKPQPPHRVFWIWMGGPDFIFTDGPVVVVPDDGFMFRDDPVDGSRPPHDSFKDWADDDSPDIDIGGDGGDVPVVCVVCVPGGGWDDDPRITTGRRIMMGMIIRGVRGGYPLPPAEADDAAKAWDDAFDDSVPQKTKTWIWAADDPQKHWKDKFKQFPPRDGPFFAWNRPGRIHRGHGTTHMGMTRGHAAKIKMWTHDDPNTDIDIDGHYDDLVVVLVVQLVVLVVRCVVSVVVLADPPDPVSRVVSVLSSLCSNRVSVCPGVPPPCDLVSLLVVLVVLLVVLVDPDDVVSVVSNVVSVSSNSVSVD/DLLQFPQQAEAADEPPLQWDWDKAKQGHWYWYPYPAAFIKTKHWDFKWAFDFAFFKKFFQDKFWDDKDKDWDAVVRDADDDPCPPPLQKDKDWDFDFCAVVNPDDDTDTTIMMMMTGIDGDFIKIKGFDALWRTKTKMWMFGAQEFAPDPPQGDVLGIWMDIATQVRQKDWTQSDVQFIKIKGWRWFAPPHRRQWIWIQTSHFIFIGGPVVVVPDDGFMARDDPVDGRTDPHCVFKDKPDDDNVDTDIGGNDGCSVVVCVVDVVGDTFDDDPNIGTRHTIMMIMIIGCVGGHDPLPPQAADADAKDFPDPFDCSPNQKIKGKIWAADASFFHWWDKFKFFPDDDRPLWDFNRPRRTGHGGGGTHMGMTGHRAAKIWIWTHDDDNTDIRIDHHDDDQVVVLVVQLVVLVVVCVVCVPVLADDPDPVVRVSSVLSSLCSNCVSVCCVVPPPCDLVSLLVVLVVLCVQLVDDDDPVSVCSNVVSVCSVRVSPD/DPLAAPPEDEDAPEPPDFKDWDKEAQRYWYWYDHPQFFIKTKYWPFWWAFPFAFFKKFQLFKWWDPKDKDADAAPEDDDPCVVVLQKDKDKFWAHQDVVSPHPHHDIYIMMIIIGIDGDQMKTKTQGDLFRIKIKIKMATAFEFAQDLDQGPVLRMFIDIATQVRQKDWTDRPPQFIKIKGWHWFADPDSPFWIWMAGPHWIFIGGPVVVVPDDGFMARDDPVDGSGPPHCPFKDWADQDNVGIHMGGNGRCVVVVCVVDVVGDTWDDDDRMTTRRGIMMTMIIGCPRGHDPLPVAEEDAAAKAFDDAQDDSPPQKTKGWIKAADDSQWHFKDKQKAFPPPRDGFDFFRRPRHIHNGGTGTHMGIGGGHAAWIKIWTHPDPRIDIDIDHRPDDQVVVLVVQLVVLVVRCVVSVVPLADPPDPVRRVSSVLSSLCSNRVSVCCRVPPPCDLVSLLVVLVVLLVVLVDPDDPVVSVSNVVSVSSNSVSSD/DADDNAAEDADAPVQAPDWPVDPWTWGFQDPQFHDQDPQKDKDKADADDPVDDDDPGRIHIHDDMHMYIGHNCHPNDHDDPPDDDDPDDDDDDDDPDVVVLVVLLVCVCVVCVPVLVVLQVVVVCHVVSVVVSSVVSVVD/DAPDVAAEDQDAPVQAPHWDCDPWIWHAQADQFHGDDPDWDKDKAEAPQPDDDDDPGRIHIHDDIHMYTGHRPPCDPPPDDDDDDDDPVCVVVVVVVPDPPVVVPPVPPLVVLLVVVCVVCVVVLVVQLVVQVVVPCSSVVSSSVVSVVD/DDDPNAAEDADAPVQAPPFPVPVFTWHFHDDQFHHADPQWDWDKQDADDVPRIHTNDDIHIYTGHHPVVNDDPPDDDDDDDVPCPVVVVVVPDPDPVDDCVVPLVVLLVVVCVVVVVVLVVLLVVQVVVVCSSVVSSSVVSVVD

Secondary structure (DSSP, 8-state):
--SSSSS-EEEEPPTT-S--EEEE-TT--EEEE-SSS-BEEEEEEE--B----EEEEE--EEEEEEEEEEEE-TTS-----GGGS-TTEEEEEEEEE--TTT--S--SEEEEEEEEEEEEES-EEEEE--SSSB-EEEEEEETT-EESSSSS--GGG-EEEEE-SSS-EEEE--TTT--EEEEEEEE-SS-TTTEEEEE-SS--BEEEHHHHHH--S-B--S-SSS---B-GGGGEEEPPP-SS---EEE----HHHHHHHHHTS-B--B-SS-B--SS-EEEEEEE-TT---SSTTS-B--S-EEESS--EE-SSS-EE--EEE-SS--SEEPP-EEE-SSS----S-BSS-S-EE-SSSEEE--EE---SEEEEEE-SSSTT--EEEEEE-S-HHHHHHHHHHHHHHHHHHTHHHH---SSHHHHHHHHHHHHHHHHHHHHHHHS-SS-HHHHHHHHHHHHHHHHSSS-SGGGHHHHHHHHHHHTT--/-TTTSS------PPSS---EEEEE-TT--B----TTSPPB-BEEEEEEEES----EEEEEEEEEEEEEEEE--TTS-----GGGG-TTEEEEEEEEEE-TTTT-SS-EEEEEEEEEEEEEEEEEEEEE--STTEEEEEEE-BSS--BSSSS---TTT-EEEEE-SS--EEEE--TTTB-EEEEEEE--SS-GGGEEEEE-SS-EEEEEHHHHHT--S-B--S-SSS---BSGGGGEEE-PPPSS---EEE----HHHHHHHHTTSPBP--BTTEEE-S---EEEEEE-TTB--S-SSSPBP-SB--B-S--EE-SSS-EEEEE--BSS--SEEPP-EEEESSS-STT-EESS-S-EE-SSS-BEEEEEEPPSEEEEEE---SSS--EEEEEE-S-HHHHHHHHHHHHHHHHHHTTTTT---SSHHHHHHHHHHHHHHHHHHHHHHHTSSS-HHHHHHHHHHHHHHHTSS--TTTTHHHHHHHHHHHHTT-/--SS-SS-EEE-PPTT---EE----TT--EEEB-TTS-B--EEEEEEEEES----EEEEEEEEEEEEEEEE--------GGGG-TTEEEEEEEEE--TTTTSSS-EEEEEEEEEEEEEEEEEEEEE--SSSEEEEEEEE-------SSSS--GGGEEEEE--TTS-EEEEEETTTEEEEEEEEEEESS-STTEEEEE-SS-BB-EEHHHHHT--S-B--S-SS----BTGGGGEEE----SS---EEE----HHHHHHHHSSS-B--EETTEEE---EEEEEEEE-TTB--SSTTS-B--S---B-S--EE-SSS-EE-EE----S--SEEPP-EEEETTTT-B-S-BSS-S-EESSSS--EE--B-PPBEEEEEE-SSGGG-----EEE-S-SHHHHHHHHHHHHHHHHHHTTTS---SSHHHHHHHHHHHHHHHHHHHHHHHSSSS-HHHHHHHHHHHHHHHHSSS-GGGGHHHHHHHHHHHGGG-/-EETTEEEE---GGGBTS-EE---EEEE--TT----SSSBEEE---B--SSS---S-SEEE-SS--EE--B--TTSSPPP-----------------HHHHHHHHHHHHHHSHHHHHHHHHHHH--HHHHHHHHHHHHH-/-EETTEEEE---TTTTTSEEE---EEEE--SS--S--SSBEEEEE-B--SSSPPSS-SEEBSSS-EEE--B-------S--------STTHHHHHHHHS-SSS--TTTHHHHHHHHHHHHSHHHHHHHHHHHHH--THHHHHHHHHHHH-/-EETTEEEE---SSSTTS-EE---EE----SS--SS-SSBEEEEE-B-------BSSS-EEE--B--TT------PPP---HHHHHHHHHHHS-SSS--IIIIIHHHHHHHHHHSHHHHHHHHHHHHH--HHHHHHHHHHHHH-

InterPro domains:
  IPR000069 Envelope glycoprotein M, flavivirus [PF01004] (219-292)
  IPR000208 RNA-directed RNA polymerase, fingers/palm subdomains, flavivirus [PF00972] (2780-3231)
  IPR000336 Flavivirus/Alphavirus glycoprotein, immunoglobulin-like domain superfamily [G3DSA:2.60.40.350] (587-691)
  IPR000404 Flavivirus non-structural protein NS4A [PF01350] (2126-2265)
  IPR000487 Non-structural protein NS2B, flavivirus [PF01002] (1375-1500)
  IPR000487 Non-structural protein NS2B, flavivirus [PS51527] (1370-1500)
  IPR000752 Flavivirus non-structural protein NS2A [PF01005] (1154-1348)
  IPR001122 Capsid protein C, flavivirus [PF01003] (10-118)
  IPR001157 Non-structural protein NS1, flavivirus [PF00948] (793-1143)
  IPR001528 Flavivirus non-structural protein NS4B [PF01349] (2271-2515)
  IPR001650 Helicase, C-terminal domain-like [PF00271] (1855-1965)
  IPR001650 Helicase, C-terminal domain-like [PS51194] (1848-2014)
  IPR001650 Helicase, C-terminal domain-like [SM00490] (1871-1967)
  IPR001850 Non-structural protein NS3, peptidase S7, flavivirus [PF00949] (1518-1668)
  IPR001850 Non-structural protein NS3, peptidase S7, flavivirus [PS51528] (1497-1679)
  IPR002535 Flavivirus polyprotein propeptide [PF01570] (134-214)
  IPR002877 Ribosomal RNA methyltransferase, FtsJ domain [PF01728] (2581-2751)
  IPR007094 RNA-directed RNA polymerase, catalytic domain [PS50507] (3056-3208)
  IPR009003 Peptidase S1, PA clan [SSF50494] (1505-1669)
  IPR011492 Non-structural protein NS3-like, DEAD-box helicase, flavivirus [PF07652] (1686-1832)